Protein AF-0000000078446097 (afdb_homodimer)

Foldseek 3Di:
DDDDDDDDDDDDDDDDDDDDDPDPPCPPPDPPPPVCPPDFDKDWADDDDDPLQFVLQLVLVLVLLLLLLLCLLQDFDDPQDLVLLLVLLVVLLVVLVVLLVVLLVQQPVNPPPCPDDPPDDPCVVQPVQLLNVLSVLLVVLSVVLSVLCVVLVDVVLRVVSNVVSVVLVVVLVVCQQVQLVVLQVVCVVPDPSRSSNNQQSDADPDSYTSSSVSSNVSSVVSVVSSVLSVCSRPPLLVLSSVLSVQVSVQKGWDTKTKIKTAFFPDPPPPPRIAIKIKIKMFGDAPPVRHGDDTDPSNVVSLVSSCVSVVHDWDADGMKMKIGHAAPSNAAFFWIWIDGQTQSRKTKTDGDDLSHGDPAIKIAGNNQRWIKGKFKAKEWEQDPLLFIWIAIKIWIATADTGGGPQHTKIWTKTKDWPVLDDFFFQFDDLANVCRRVSCPPPPPQDDPRGTTIGTDDIGSRSDPPQCSVRVSGGGDDPPDPPDPPSVSRPPPPPVPVLVRLLVSVLSRVSNLLPGTPPRDHAPQPDWDWDDDPHDIDTFQKDFDDPPPCPPPVPPDPPPDDPDDDDDDDDDDDPDDCVDDPDQCDVVVLPCPPPPDDDVVDRDDPDDPDPDGHDHPRIDGCSVVLQAEEEEEEEAAQADRRRQCSLVRLLCRNLVADSRYHHYYYHWCRDNDPVCNVVNLDRLQDPSSLVSVVSNLSSCLSNPHAEYEYEYAAQRVVSVLNSLVVCCVDPNVQQADWPPDPDPDSHHAYEEYEYELYLAFQVCCLPPRQVSVVRRYLAYEYEAALQQQVSVVVCVVVVGHGPRNDFPPQWDWAFQPDPVPLQAWFFDWFLDTHGDDPPVPDPPPPPPTTRTGGRSYAYEYCHQEAPQQDPNNRDRLSPDPLNSNVVSCCPRVVDHQSVVRVFWGDGTDRYIYGPDDHPPPVVVCVVVD/DDDDDDDDDDDDDDDDDDPDPDPPDPPPPPPPPPVCPPDFDKDWAADDDDPLQFVLQLVLVLVLLLLLLLCLLQDFDDPQDLVLLLVLLVVLLVVLVVLLVVLLVQQPVNPPPCPDDPPDDPCVVQPVQPLNVLSVLLVVLSVVLSVLCVVLVDVVLSVVSNVVSVVLVVVLVVCQQVQLVVLQVVCVVPDPSRNSNNQQSDADPDSYTSSSVSSNVSSVVSVVSSVLSVCSRPPLLVLSSVLSVQVSVQKGWDGKTKIKTFFFDDPPPPPRIAIKIKIKMFGDAPPVRHGDDTDPSNVVSLVSSCVSVVHDWDADGMKMKIGHAAPSNAAFAWIWIDGQTQSRKTKTDGDAQSHGDPAIKIAGNNQRWIKGKFKAKEWEQDPLLFIWIAIKIWIATADTGGGPQHGKIWTKTKDFPVVDDAQFQFDQLANVCRRVSPPPPCSADDPRGTGIGTDDIGSNSPPPQCSVRVSGRHDDPPDPPDPPSVSRVPPPPVQVLVRLLRSVLSRVSNLLPGTPPRDHAPQPDWDWDDDPHDIDTFQKDFDDPPPCPPPVPPDPPDDDPDDDDDDDDDDDDPDDPDDPPQCDVNPLPCPPPPDDDVVDRDDPDDPDPDGHDDPRIDGCSNVLQAEEEEEEEAAQADRRRQCSLVRLLCRNLVADSRYHHYYYHWCRDNDPVCNVVNLDRLQDPSSLVSVVSNLSSCLSNPHAEYEYEYAAQSVVSVLNSLVVCCVDPNVQQADWPPDPDPDSHHAYEEYEYELYLAFQVCCLPPRQVSVVRRYLAYEYEAALQQQVSVVVCVVVVGHGPRNDFPPQWDWAFQPDPVPLQAFFFFWQLRGHHDDPPVDDPPPPPPTTRTGGRSYAYEYCHQEAPQQDNNNRPRQSPDPLNSNVVSCCPRVVDHQSRVRVFWIGGTDRGIYGPDDHPPPVVVCVVVD

Sequence (1854 aa):
MEVKGHETDPGKSGHGQGNAKPVNSRHEEAKDGKTNVPRQRFDIYGNRLPCGLTESMLSTLHYMKYREAIRRYTGEFRNCPYVVSALYIVLVICVILTTSLISQYLDPTDPGTIRGSENATWYRLYIMEANNFAMIVSVLMGAFTVANLYFCIHPNSYSKIACSSKVTIKVFFLLYPFLMVYNYHKNHTSIAPRAVYNIRAYNVVGNFHYDTILLTIFSFLLFFFNIIAFLYRFVYPHLLLTMINDDVKLFRVLEFEEVRFNVPHVPGIPDGRVPGYRIKLGRIRDSSGRLKEPSRRYKIISGLINLMHFSRRKSYDTYQYVGQLNNLLRPHGFGFWNSPNFHGELLMGFWEGGFPFSPFKSREIGTNSGFSNVVVGWVQCRTDGNMQMGVANAECCVSGPFFRTFPRIMQYYSAPNEDLAHGKVLKFLGISDVFTGKVSDHAYFTENKVLMTLQGVSNDIVSYRYGNILSYVQKTSLKKGKLRTIFNRPKQSKDIPNICSKCMECILYGLSIHTPYFYTSDASTLQVSLDDTNLYVHGYIRKNPSGNEKRVETSKDTLAKSDETESSPTHGQMPEMGSSTAVGVDAVKDVDEMSYDPQKVIISVEGNPPKLSVSGWVRREEVRALEAWVYIHGFNVSCIDSISIFGQIISFGNYPQYIKPFVFSWPSGSRLTQFRYAIAHSTSSATKTAFLLMLKAFLDNGIRDVHFMTHSMGATMFLSAFADILNSEDKDIFKPLDSNEHGNQLRILTVTLLNPFHPVQEFIEHDYPRLKKYCSHITIFSDTNDKALRVAEIITLKKRLGRCVNNLFTFSEIEDPEKVRGYRSTLCSIVLPFTMEESSLHRPKKDKKRTWLDVDVIDTTCLGSNVHAMRHSYWFLNREVMEDLRDLIVSRKRAEQRTSRLDRSLGNAWVYRVAPVNINTIFETMFMEVKGHETDPGKSGHGQGNAKPVNSRHEEAKDGKTNVPRQRFDIYGNRLPCGLTESMLSTLHYMKYREAIRRYTGEFRNCPYVVSALYIVLVICVILTTSLISQYLDPTDPGTIRGSENATWYRLYIMEANNFAMIVSVLMGAFTVANLYFCIHPNSYSKIACSSKVTIKVFFLLYPFLMVYNYHKNHTSIAPRAVYNIRAYNVVGNFHYDTILLTIFSFLLFFFNIIAFLYRFVYPHLLLTMINDDVKLFRVLEFEEVRFNVPHVPGIPDGRVPGYRIKLGRIRDSSGRLKEPSRRYKIISGLINLMHFSRRKSYDTYQYVGQLNNLLRPHGFGFWNSPNFHGELLMGFWEGGFPFSPFKSREIGTNSGFSNVVVGWVQCRTDGNMQMGVANAECCVSGPFFRTFPRIMQYYSAPNEDLAHGKVLKFLGISDVFTGKVSDHAYFTENKVLMTLQGVSNDIVSYRYGNILSYVQKTSLKKGKLRTIFNRPKQSKDIPNICSKCMECILYGLSIHTPYFYTSDASTLQVSLDDTNLYVHGYIRKNPSGNEKRVETSKDTLAKSDETESSPTHGQMPEMGSSTAVGVDAVKDVDEMSYDPQKVIISVEGNPPKLSVSGWVRREEVRALEAWVYIHGFNVSCIDSISIFGQIISFGNYPQYIKPFVFSWPSGSRLTQFRYAIAHSTSSATKTAFLLMLKAFLDNGIRDVHFMTHSMGATMFLSAFADILNSEDKDIFKPLDSNEHGNQLRILTVTLLNPFHPVQEFIEHDYPRLKKYCSHITIFSDTNDKALRVAEIITLKKRLGRCVNNLFTFSEIEDPEKVRGYRSTLCSIVLPFTMEESSLHRPKKDKKRTWLDVDVIDTTCLGSNVHAMRHSYWFLNREVMEDLRDLIVSRKRAEQRTSRLDRSLGNAWVYRVAPVNINTIFETMF

pLDDT: mean 71.12, std 23.74, range [14.15, 98.5]

Organism: NCBI:txid1537102

Solvent-accessible surface area (backbone atoms only — not comparable to full-atom values): 100644 Å² total; per-residue (Å²): 136,86,79,81,86,82,87,82,86,86,82,81,72,83,82,81,73,78,77,82,77,76,82,75,75,78,75,80,75,78,75,77,76,72,79,66,70,80,54,54,51,69,49,81,39,78,76,85,76,63,88,60,38,45,64,33,44,44,56,26,48,48,50,53,50,46,54,23,47,47,51,61,68,55,31,66,65,67,92,41,53,68,67,55,25,44,48,32,54,51,44,43,56,48,52,47,52,24,50,42,39,53,18,41,68,66,10,52,78,47,84,43,73,82,50,51,58,93,83,61,52,68,58,57,57,41,62,69,30,63,43,46,28,35,47,52,51,28,52,50,44,49,54,47,44,49,52,48,48,68,72,36,63,42,65,67,53,25,44,49,49,34,50,51,31,52,48,51,51,51,50,52,61,65,47,41,61,56,49,27,51,52,35,39,65,73,32,61,84,46,87,72,73,46,45,25,65,20,45,72,64,49,60,70,58,82,77,22,27,54,58,38,45,54,40,43,55,50,35,50,52,49,51,53,47,47,52,46,31,50,42,53,60,74,43,42,55,58,53,50,55,53,42,49,64,59,52,50,72,44,48,38,66,74,41,53,21,41,21,37,33,55,49,51,85,43,94,86,55,84,85,41,62,42,73,27,32,38,35,32,35,30,56,40,56,41,99,85,66,45,68,61,71,78,56,70,67,43,52,53,50,49,52,52,50,27,60,71,63,74,46,88,75,73,78,66,62,55,36,38,38,39,25,23,51,30,91,71,45,19,42,19,18,55,35,37,39,43,31,79,22,47,58,20,34,42,34,42,32,28,27,49,54,33,34,85,31,70,20,23,36,34,30,31,56,59,73,55,21,31,33,33,20,27,43,35,35,37,38,35,32,44,86,87,51,20,51,46,41,24,38,28,34,25,35,23,65,36,16,35,67,40,44,62,50,52,53,30,38,41,34,25,40,48,38,54,44,91,72,52,68,88,26,52,26,45,69,84,41,51,69,71,35,34,70,65,36,47,71,56,76,55,68,64,40,53,98,86,25,55,42,30,27,67,74,48,66,47,78,59,80,56,93,71,75,60,28,80,30,79,46,14,30,40,76,61,86,67,65,86,63,72,74,67,56,69,45,28,76,65,61,86,59,90,60,58,69,58,53,47,29,53,44,42,49,52,37,52,38,48,40,59,57,20,54,59,73,57,64,69,67,76,30,31,55,47,48,38,39,49,57,95,41,33,44,36,49,61,71,42,29,48,55,74,85,70,81,72,71,56,79,78,55,68,87,70,76,76,71,91,80,79,88,76,85,77,82,84,80,77,83,74,82,66,75,77,78,66,82,70,77,76,57,18,101,40,72,72,62,82,56,68,82,74,81,84,48,53,69,42,50,74,48,85,58,82,87,60,78,75,68,64,79,56,74,65,44,38,49,26,68,80,70,63,56,37,29,39,37,38,39,27,54,29,71,53,40,50,60,70,55,44,47,39,49,52,38,37,41,48,57,52,50,67,60,59,62,38,55,39,50,32,35,44,30,55,50,22,34,87,47,83,87,30,51,67,56,19,58,51,39,38,67,28,67,48,48,36,49,50,53,50,48,52,54,50,18,37,48,74,65,62,36,37,37,33,33,43,36,22,25,25,45,16,33,39,23,52,53,48,37,51,54,50,38,58,73,41,94,58,36,66,48,53,36,46,67,87,54,85,72,91,64,96,30,33,34,44,60,38,40,37,32,36,40,20,53,34,46,40,68,56,36,66,72,52,47,45,67,57,48,54,47,35,32,79,42,39,38,36,36,16,22,71,68,23,45,58,58,51,52,47,23,66,74,71,72,44,62,34,36,13,48,46,58,90,62,66,53,46,75,43,76,56,76,60,75,89,61,67,58,54,72,31,47,24,57,41,92,43,46,36,76,57,68,80,70,73,43,78,88,59,67,64,69,86,63,54,40,65,41,64,47,88,41,39,28,38,44,51,59,61,64,45,61,32,45,41,91,45,50,70,85,28,57,65,62,18,63,70,51,41,57,49,47,44,40,40,68,68,63,62,48,54,66,81,70,41,59,69,45,35,35,31,47,44,75,42,20,28,35,51,56,44,71,47,55,62,57,49,56,70,58,48,70,70,102,139,86,86,82,90,80,84,85,88,84,86,83,86,78,84,76,81,72,79,75,75,75,84,77,79,78,75,78,73,78,73,77,76,69,79,69,70,80,52,54,55,72,50,83,42,86,56,86,79,64,90,60,36,46,65,32,42,43,56,26,48,46,52,53,51,47,53,23,47,49,51,62,68,55,31,65,66,64,94,41,52,68,65,54,24,46,48,30,53,50,43,42,54,47,51,48,54,25,50,43,39,52,19,42,67,67,10,53,75,46,84,42,71,82,50,51,59,93,84,58,52,68,59,57,57,41,62,68,30,62,43,47,29,34,48,51,51,30,53,49,43,49,54,46,44,48,51,49,48,66,71,35,64,40,65,67,53,24,45,49,47,32,50,51,30,52,48,50,50,49,51,52,60,65,47,43,63,58,49,27,53,50,34,40,63,71,32,62,83,46,87,72,70,46,45,25,67,19,44,72,64,49,59,70,56,84,78,21,27,54,58,36,46,53,38,41,53,50,35,51,51,49,49,52,47,48,51,47,30,50,42,53,58,75,44,40,56,59,53,51,55,53,40,48,64,60,53,51,71,43,48,38,65,73,43,44,21,47,22,40,33,59,49,51,85,43,94,87,56,84,86,41,63,43,75,26,32,36,36,33,34,28,56,38,55,42,99,86,67,44,68,61,73,77,56,72,66,44,53,54,50,50,51,51,49,25,60,69,65,74,46,87,75,73,78,65,62,56,37,38,38,38,24,23,51,31,91,72,45,18,44,19,16,54,35,36,37,42,31,78,22,47,57,20,35,42,33,42,32,28,26,48,50,36,35,83,30,69,20,22,36,34,29,30,58,62,73,55,21,30,34,32,20,27,43,36,33,38,37,34,30,44,87,83,51,19,53,50,42,23,40,28,34,25,34,23,64,37,14,35,66,41,43,65,52,52,52,31,37,42,34,28,40,47,38,52,41,90,74,50,68,91,31,51,24,41,66,84,39,42,67,69,35,34,70,64,36,48,73,51,80,63,52,56,38,64,95,82,30,51,42,30,26,68,71,48,65,47,81,58,81,57,90,71,76,61,32,79,27,74,46,16,33,42,64,62,84,69,68,87,64,74,74,67,61,73,45,31,73,68,62,86,60,90,59,58,69,58,51,45,28,52,46,41,47,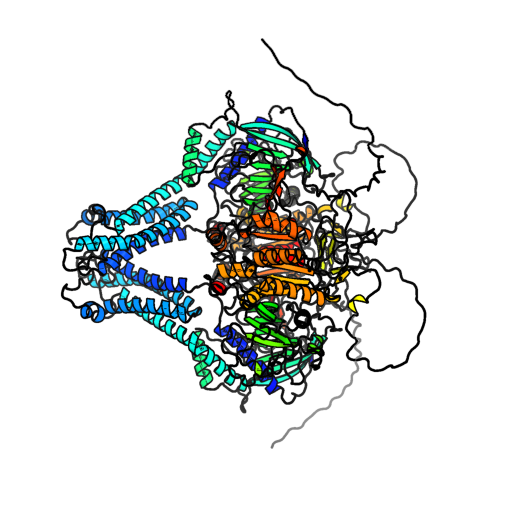51,38,54,38,49,39,60,58,20,55,60,74,57,66,72,67,73,33,30,56,46,48,37,40,48,56,96,40,34,43,36,48,62,70,43,30,48,56,73,85,69,81,72,74,55,78,81,56,69,92,71,71,82,68,86,79,77,87,78,89,76,83,83,77,87,78,81,80,77,66,80,79,67,82,72,76,76,57,20,102,35,72,74,63,83,58,69,84,73,82,86,48,54,70,43,50,74,48,87,58,82,94,59,79,75,67,66,79,57,72,65,43,39,48,26,65,80,69,63,55,36,31,39,38,36,38,27,54,29,70,53,41,51,61,68,54,45,46,40,48,53,36,38,40,48,55,52,51,67,62,60,64,36,54,39,50,31,34,44,32,57,52,22,34,88,46,80,86,31,52,66,57,19,58,51,41,38,66,28,66,49,47,36,49,49,52,50,48,52,53,51,18,36,48,72,67,63,37,36,37,34,32,43,36,22,25,26,46,16,34,40,23,50,55,47,36,50,54,51,37,57,72,40,95,59,35,65,46,50,35,46,66,86,54,84,71,90,65,96,29,34,34,44,59,36,41,36,31,37,40,21,54,33,46,39,66,56,35,66,72,53,46,43,66,57,47,55,47,34,30,79,42,39,37,36,35,16,22,71,68,22,46,57,59,51,51,49,24,67,74,70,72,45,63,36,36,13,48,45,58,90,63,67,53,44,77,42,74,56,78,58,76,90,62,63,62,56,76,28,45,25,56,43,88,42,56,38,80,57,68,78,66,76,31,76,86,56,66,62,69,87,65,55,38,65,42,63,47,87,41,38,29,38,44,52,60,60,62,43,62,34,45,42,90,45,50,70,83,28,55,65,63,18,62,70,51,41,57,49,49,45,39,40,69,69,64,59,49,54,66,81,70,39,59,69,45,36,32,31,49,42,74,42,19,28,35,51,53,43,69,47,55,59,55,47,58,68,60,48,70,70,102

Secondary structure (DSSP, 8-state):
------------------------------------------EEE--PPPTTHHHHHHHHHHHHHHHHHHHHHH-B--S--HHHHHHHHHHHHHHHHHHHHHHHHT-TTS--S----TT--HIIIIISSHHHHHHHHHHHHHHHHHHHHHHH--HHHHHHHHHHHHHHHHHHHHHHHHHHHHHHHHSTTSS-GGGGG-TTSS-SBTTB-HHHHHHHHHHHHHHHHHHHHHHHHHTHHHHHHHHHHHHHTTEEEEEEEEEEEE----TT-SSSEEEEEEEEEEEPB-TTSPBPPPPHHHHHHHHHHHHHHT---PPPSEEEEEEEE-TTS-EEEEEEEE--STT-EEEEEEEETTEEEEEEEEEETTT--EEEEEEEEEEEE-TTS-EEEEEEEEEEEEESSPBTT-SEEEEEEEEEGGG--SS-------HHHHHH----TTTT--SS-EEEEEEEETT-SS---GGGSTTS-------S-----TTSS--S-TTHHHHHHHHHHHHHHHTSS-S----S-GGGEEEEEE-SSEEEETTEEE--SS---GGG-GGGTTS------------------------STT------TT---TT-EE----SS-PPP--TTEEETTTTT--EEEEEE--TT--HHHHHHHHHHHHHHHT--TTEEEEEEE----SSGGGHHHHHHHHT-HHHHHHHHHHHHHHHHTT--EEEEEEETHHHHHHHHHHHHHHTSTTGGGBPPTT-----S-BEEEEEEEES--SBHHHIIIIIHHHHHTT-S-EEEEE-TT-HHHHHHHHHH-S-BGGG-SS--EEEEE--SGGG-----BEETTEEPPP-S---SSS---TTEEEEE-S-EEEE-TT--TT--TT-SS-TTT-HHHHHHHHIIIII---GGG-TTTEEEEETTEEEE--PPTTTTHHHHTT-/--------------------------------------------B--PPPTTHHHHHHHHHHHHHHHHHHHHHH-B--S--HHHHHHHHHHHHHHHHHHHHHHHHT-TTS--S----TT--HIIIIISSHHHHHHHHHHHHHHHHHHHHHHH--HHHHHHHHHHHHHHHHHHHHHHHHHHHHHHHHSTTSS-GGGGG-TTSS-SBTTB-HHHHHHHHHHHHHHHHHHHHHHHHHTHHHHHHHHHHHHHTTEEEEEEEEEEEE----TT-SSSEEEEEEEEEEEPB-TTSPBPPPPHHHHHHHHHHHHHHT---PPPSEEEEEEEE-TTS-EEEEEEEE--STT-EEEEEEEETTEEEEEEEEEETTT--EEEEEEEEEEEE-TTS-EEEEEEEEEEEEESSPBTT-SEEEEEEEEETTT--SS-------HHHHHH----TTSS--SS-EEEEEEEETT-SS---GGGSTTS-------S-----TTSS--S-TTHHHHHHHHHHHHHHHTSS-S----S-GGGEEEEEE-SSEEEETTEEE--SS---GGG-GGGTTS------------------------SS-------TT---TT-EE----SS-PPP--TTEEETTTTT--EEEEEE--TT--HHHHHHHHHHHHHHHT--TTEEEEEEE----SSGGGHHHHHHHHT-HHHHHHHHHHHHHHHHTT--EEEEEEETHHHHHHHHHHHHHHTSTTGGGBPPTT-----S-BEEEEEEEES--SBHHHIIIIIHHHHHTT-S-EEEEE-TT-HHHHHHHHHH-S-BGGG-SS--EEEEE--SGGG-----BEETTEEPPP-TTS-SSS---TTEEEEE-S-EEEE-TT--TT--TT-SS-TTT-HHHHHHHHIIIII---GGG-TTTEEEEETTEEEE--PPTTTTHHHHTT-

Nearest PDB structures (foldseek):
  4nqi-assembly2_C  TM=2.301E-01  e=9.162E-01  Dictyostelium discoideum
  4nqi-assembly2_C  TM=2.300E-01  e=1.516E+00  Dictyostelium discoideum
  4nqi-assembly2_D  TM=2.177E-01  e=2.279E+00  Dictyostelium discoideum

Radius of gyration: 39.61 Å; Cα contacts (8 Å, |Δi|>4): 3393; chains: 2; bounding box: 127×99×172 Å

InterPro domains:
  IPR010297 Protein of unknown function DUF900, hydrolase-like [PF05990] (628-806)

Structure (mmCIF, N/CA/C/O backbone):
data_AF-0000000078446097-model_v1
#
loop_
_entity.id
_entity.type
_entity.pdbx_description
1 polymer 'Uncharacterized protein'
#
loop_
_atom_site.group_PDB
_atom_site.id
_atom_site.type_symbol
_atom_site.label_atom_id
_atom_site.label_alt_id
_atom_site.label_comp_id
_atom_site.label_asym_id
_atom_site.label_entity_id
_atom_site.label_seq_id
_atom_site.pdbx_PDB_ins_code
_atom_site.Cartn_x
_atom_site.Cartn_y
_atom_site.Cartn_z
_atom_site.occupancy
_atom_site.B_iso_or_equiv
_atom_site.auth_seq_id
_atom_site.auth_comp_id
_atom_site.auth_asym_id
_atom_site.auth_atom_id
_atom_site.pdbx_PDB_model_num
ATOM 1 N N . MET A 1 1 ? 15.086 -6.086 84.125 1 14.15 1 MET A N 1
ATOM 2 C CA . MET A 1 1 ? 15.875 -6.941 85 1 14.15 1 MET A CA 1
ATOM 3 C C . MET A 1 1 ? 16.953 -7.684 84.25 1 14.15 1 MET A C 1
ATOM 5 O O . MET A 1 1 ? 16.969 -7.645 83 1 14.15 1 MET A O 1
ATOM 9 N N . GLU A 1 2 ? 16.844 -9.008 84.125 1 14.25 2 GLU A N 1
ATOM 10 C CA . GLU A 1 2 ? 17.766 -9.992 84.688 1 14.25 2 GLU A CA 1
ATOM 11 C C . GLU A 1 2 ? 18.781 -10.461 83.625 1 14.25 2 GLU A C 1
ATOM 13 O O . GLU A 1 2 ? 18.594 -10.242 82.438 1 14.25 2 GLU A O 1
ATOM 18 N N . VAL A 1 3 ? 18.828 -11.766 83.375 1 14.2 3 VAL A N 1
ATOM 19 C CA . VAL A 1 3 ? 19.844 -12.664 83.938 1 14.2 3 VAL A CA 1
ATOM 20 C C . VAL A 1 3 ? 20.859 -13.031 82.875 1 14.2 3 VAL A C 1
ATOM 22 O O . VAL A 1 3 ? 22.062 -12.875 83.062 1 14.2 3 VAL A O 1
ATOM 25 N N . LYS A 1 4 ? 20.781 -14.172 82.188 1 14.38 4 LYS A N 1
ATOM 26 C CA . LYS A 1 4 ? 21.562 -15.305 82.688 1 14.38 4 LYS A CA 1
ATOM 27 C C . LYS A 1 4 ? 22.734 -15.602 81.75 1 14.38 4 LYS A C 1
ATOM 29 O O . LYS A 1 4 ? 23.891 -15.578 82.188 1 14.38 4 LYS A O 1
ATOM 34 N N . GLY A 1 5 ? 22.672 -16.672 81.062 1 14.33 5 GLY A N 1
ATOM 35 C CA . GLY A 1 5 ? 23.531 -17.812 81.312 1 14.33 5 GLY A CA 1
ATOM 36 C C . GLY A 1 5 ? 24.812 -17.812 80.5 1 14.33 5 GLY A C 1
ATOM 37 O O . GLY A 1 5 ? 24.922 -17.078 79.5 1 14.33 5 GLY A O 1
ATOM 38 N N . HIS A 1 6 ? 25.391 -18.875 80.188 1 14.77 6 HIS A N 1
ATOM 39 C CA . HIS A 1 6 ? 26.625 -19.547 80.562 1 14.77 6 HIS A CA 1
ATOM 40 C C . HIS A 1 6 ? 27.625 -19.531 79.375 1 14.77 6 HIS A C 1
ATOM 42 O O . HIS A 1 6 ? 28.766 -19.062 79.562 1 14.77 6 HIS A O 1
ATOM 48 N N . GLU A 1 7 ? 27.828 -20.625 78.625 1 14.65 7 GLU A N 1
ATOM 49 C CA . GLU A 1 7 ? 29 -21.484 78.875 1 14.65 7 GLU A CA 1
ATOM 50 C C . GLU A 1 7 ? 30.094 -21.172 77.812 1 14.65 7 GLU A C 1
ATOM 52 O O . GLU A 1 7 ? 29.828 -20.531 76.812 1 14.65 7 GLU A O 1
ATOM 57 N N . THR A 1 8 ? 30.719 -22.219 77.25 1 14.73 8 THR A N 1
ATOM 58 C CA . THR A 1 8 ? 32.062 -22.75 77.5 1 14.73 8 THR A CA 1
ATOM 59 C C . THR A 1 8 ? 32.969 -22.438 76.312 1 14.73 8 THR A C 1
ATOM 61 O O . THR A 1 8 ? 34.062 -21.891 76.438 1 14.73 8 THR A O 1
ATOM 64 N N . ASP A 1 9 ? 33.062 -23.266 75.125 1 14.72 9 ASP A N 1
ATOM 65 C CA . ASP A 1 9 ? 34.219 -24.109 75.062 1 14.72 9 ASP A CA 1
ATOM 66 C C . ASP A 1 9 ? 35.312 -23.469 74.188 1 14.72 9 ASP A C 1
ATOM 68 O O . ASP A 1 9 ? 35.031 -22.547 73.438 1 14.72 9 ASP A O 1
ATOM 72 N N . PRO A 1 10 ? 36.188 -24.375 73.5 1 15.53 10 PRO A N 1
ATOM 73 C CA . PRO A 1 10 ? 37.656 -24.578 73.5 1 15.53 10 PRO A CA 1
ATOM 74 C C . PRO A 1 10 ? 38.375 -23.812 72.438 1 15.53 10 PRO A C 1
ATOM 76 O O . PRO A 1 10 ? 37.75 -23.203 71.562 1 15.53 10 PRO A O 1
ATOM 79 N N . GLY A 1 11 ? 39.125 -24.609 71.688 1 15.22 11 GLY A N 1
ATOM 80 C CA . GLY A 1 11 ? 40.562 -24.688 71.438 1 15.22 11 GLY A CA 1
ATOM 81 C C . GLY A 1 11 ? 41 -23.922 70.188 1 15.22 11 GLY A C 1
ATOM 82 O O . GLY A 1 11 ? 40.219 -23.734 69.25 1 15.22 11 GLY A O 1
ATOM 83 N N . LYS A 1 12 ? 42.094 -23.125 70.188 1 16.27 12 LYS A N 1
ATOM 84 C CA . LYS A 1 12 ? 42.75 -21.969 69.625 1 16.27 12 LYS A CA 1
ATOM 85 C C . LYS A 1 12 ? 43.438 -22.312 68.312 1 16.27 12 LYS A C 1
ATOM 87 O O . LYS A 1 12 ? 44.031 -21.438 67.625 1 16.27 12 LYS A O 1
ATOM 92 N N . SER A 1 13 ? 43.5 -23.719 68.125 1 14.69 13 SER A N 1
ATOM 93 C CA . SER A 1 13 ? 44.906 -23.828 67.812 1 14.69 13 SER A CA 1
ATOM 94 C C . SER A 1 13 ? 45.25 -23.188 66.5 1 14.69 13 SER A C 1
ATOM 96 O O . SER A 1 13 ? 46.25 -22.5 66.375 1 14.69 13 SER A O 1
ATOM 98 N N . GLY A 1 14 ? 44.438 -23.562 65.438 1 15.04 14 GLY A N 1
ATOM 99 C CA . GLY A 1 14 ? 45.188 -24.172 64.375 1 15.04 14 GLY A CA 1
ATOM 100 C C . GLY A 1 14 ? 45.969 -23.156 63.531 1 15.04 14 GLY A C 1
ATOM 101 O O . GLY A 1 14 ? 45.656 -21.969 63.562 1 15.04 14 GLY A O 1
ATOM 102 N N . HIS A 1 15 ? 47.031 -23.641 62.938 1 16.8 15 HIS A N 1
ATOM 103 C CA . HIS A 1 15 ? 48.375 -23.359 62.438 1 16.8 15 HIS A CA 1
ATOM 104 C C . HIS A 1 15 ? 48.281 -22.469 61.188 1 16.8 15 HIS A C 1
ATOM 106 O O . HIS A 1 15 ? 47.25 -22.422 60.5 1 16.8 15 HIS A O 1
ATOM 112 N N . GLY A 1 16 ? 49.25 -21.594 61.062 1 15.98 16 GLY A N 1
ATOM 113 C CA . GLY A 1 16 ? 49.688 -20.312 60.531 1 15.98 16 GLY A CA 1
ATOM 114 C C . GLY A 1 16 ? 49.844 -20.359 59 1 15.98 16 GLY A C 1
ATOM 115 O O . GLY A 1 16 ? 50.219 -19.344 58.406 1 15.98 16 GLY A O 1
ATOM 116 N N . GLN A 1 17 ? 49.781 -21.641 58.469 1 15.98 17 GLN A N 1
ATOM 117 C CA . GLN A 1 17 ? 50.938 -21.719 57.562 1 15.98 17 GLN A CA 1
ATOM 118 C C . GLN A 1 17 ? 50.656 -20.969 56.25 1 15.98 17 GLN A C 1
ATOM 120 O O . GLN A 1 17 ? 51.5 -20.969 55.344 1 15.98 17 GLN A O 1
ATOM 125 N N . GLY A 1 18 ? 49.531 -20.219 56.125 1 15.4 18 GLY A N 1
ATOM 126 C CA . GLY A 1 18 ? 49.125 -20.156 54.75 1 15.4 18 GLY A CA 1
ATOM 127 C C . GLY A 1 18 ? 50.188 -19.562 53.844 1 15.4 18 GLY A C 1
ATOM 128 O O . GLY A 1 18 ? 51.031 -18.781 54.281 1 15.4 18 GLY A O 1
ATOM 129 N N . ASN A 1 19 ? 50.375 -20.188 52.75 1 16.27 19 ASN A N 1
ATOM 130 C CA . ASN A 1 19 ? 51.062 -20.375 51.469 1 16.27 19 ASN A CA 1
ATOM 131 C C . ASN A 1 19 ? 51.062 -19.078 50.625 1 16.27 19 ASN A C 1
ATOM 133 O O . ASN A 1 19 ? 50.125 -18.297 50.688 1 16.27 19 ASN A O 1
ATOM 137 N N . ALA A 1 20 ? 52.281 -18.75 50.25 1 18.17 20 ALA A N 1
ATOM 138 C CA . ALA A 1 20 ? 52.938 -17.625 49.562 1 18.17 20 ALA A CA 1
ATOM 139 C C . ALA A 1 20 ? 52.125 -17.203 48.312 1 18.17 20 ALA A C 1
ATOM 141 O O . ALA A 1 20 ? 51.469 -18.031 47.719 1 18.17 20 ALA A O 1
ATOM 142 N N . LYS A 1 21 ? 52.094 -15.883 47.969 1 17.94 21 LYS A N 1
ATOM 143 C CA . LYS A 1 21 ? 51.312 -14.867 47.25 1 17.94 21 LYS A CA 1
ATOM 144 C C . LYS A 1 21 ? 51.469 -14.992 45.75 1 17.94 21 LYS A C 1
ATOM 146 O O . LYS A 1 21 ? 52.562 -14.797 45.219 1 17.94 21 LYS A O 1
ATOM 151 N N . PRO A 1 22 ? 51.031 -16.188 45.219 1 18.05 22 PRO A N 1
ATOM 152 C CA . PRO A 1 22 ? 51.562 -16.172 43.844 1 18.05 22 PRO A CA 1
ATOM 153 C C . PRO A 1 22 ? 51.25 -14.867 43.125 1 18.05 22 PRO A C 1
ATOM 155 O O . PRO A 1 22 ? 50.281 -14.18 43.469 1 18.05 22 PRO A O 1
ATOM 158 N N . VAL A 1 23 ? 52.219 -14.328 42.344 1 19.14 23 VAL A N 1
ATOM 159 C CA . VAL A 1 23 ? 52.5 -13.117 41.562 1 19.14 23 VAL A CA 1
ATOM 160 C C . VAL A 1 23 ? 51.406 -12.898 40.531 1 19.14 23 VAL A C 1
ATOM 162 O O . VAL A 1 23 ? 51.188 -13.75 39.656 1 19.14 23 VAL A O 1
ATOM 165 N N . ASN A 1 24 ? 50.25 -12.367 40.812 1 17.19 24 ASN A N 1
ATOM 166 C CA . ASN A 1 24 ? 49.031 -12.164 40.031 1 17.19 24 ASN A CA 1
ATOM 167 C C . ASN A 1 24 ? 49.281 -11.336 38.781 1 17.19 24 ASN A C 1
ATOM 169 O O . ASN A 1 24 ? 49.75 -10.188 38.875 1 17.19 24 ASN A O 1
ATOM 173 N N . SER A 1 25 ? 49.875 -11.922 37.844 1 19.12 25 SER A N 1
ATOM 174 C CA . SER A 1 25 ? 50.188 -11.273 36.594 1 19.12 25 SER A CA 1
ATOM 175 C C . SER A 1 25 ? 48.969 -10.547 36.031 1 19.12 25 SER A C 1
ATOM 177 O O . SER A 1 25 ? 47.875 -11.148 35.906 1 19.12 25 SER A O 1
ATOM 179 N N . ARG A 1 26 ? 48.781 -9.234 36.125 1 19.08 26 ARG A N 1
ATOM 180 C CA . ARG A 1 26 ? 47.75 -8.234 35.906 1 19.08 26 ARG A CA 1
ATOM 181 C C . ARG A 1 26 ? 47.344 -8.195 34.438 1 19.08 26 ARG A C 1
ATOM 183 O O . ARG A 1 26 ? 48.125 -7.73 33.594 1 19.08 26 ARG A O 1
ATOM 190 N N . HIS A 1 27 ? 46.812 -9.344 33.906 1 19.56 27 HIS A N 1
ATOM 191 C CA . HIS A 1 27 ? 46.375 -9.227 32.5 1 19.56 27 HIS A CA 1
ATOM 192 C C . HIS A 1 27 ? 45.438 -8.031 32.344 1 19.56 27 HIS A C 1
ATOM 194 O O . HIS A 1 27 ? 44.469 -7.879 33.062 1 19.56 27 HIS A O 1
ATOM 200 N N . GLU A 1 28 ? 45.938 -6.914 31.875 1 20.62 28 GLU A N 1
ATOM 201 C CA . GLU A 1 28 ? 45.281 -5.664 31.531 1 20.62 28 GLU A CA 1
ATOM 202 C C . GLU A 1 28 ? 44.062 -5.914 30.625 1 20.62 28 GLU A C 1
ATOM 204 O O . GLU A 1 28 ? 44.219 -6.457 29.516 1 20.62 28 GLU A O 1
ATOM 209 N N . GLU A 1 29 ? 42.969 -6.242 31.172 1 21.78 29 GLU A N 1
ATOM 210 C CA . GLU A 1 29 ? 41.688 -6.441 30.484 1 21.78 29 GLU A CA 1
ATOM 211 C C . GLU A 1 29 ? 41.344 -5.25 29.594 1 21.78 29 GLU A C 1
ATOM 213 O O . GLU A 1 29 ? 41.312 -4.109 30.062 1 21.78 29 GLU A O 1
ATOM 218 N N . ALA A 1 30 ? 41.562 -5.379 28.312 1 23.98 30 ALA A N 1
ATOM 219 C CA . ALA A 1 30 ? 41.188 -4.504 27.203 1 23.98 30 ALA A CA 1
ATOM 220 C C . ALA A 1 30 ? 39.75 -4.039 27.344 1 23.98 30 ALA A C 1
ATOM 222 O O . ALA A 1 30 ? 38.812 -4.859 27.438 1 23.98 30 ALA A O 1
ATOM 223 N N . LYS A 1 31 ? 39.594 -2.854 27.875 1 24.72 31 LYS A N 1
ATOM 224 C CA . LYS A 1 31 ? 38.375 -2.09 28.078 1 24.72 31 LYS A CA 1
ATOM 225 C C . LYS A 1 31 ? 37.469 -2.129 26.844 1 24.72 31 LYS A C 1
ATOM 227 O O . LYS A 1 31 ? 37.938 -1.818 25.734 1 24.72 31 LYS A O 1
ATOM 232 N N . ASP A 1 32 ? 36.562 -3.047 26.844 1 24.77 32 ASP A N 1
ATOM 233 C CA . ASP A 1 32 ? 35.438 -3.219 25.922 1 24.77 32 ASP A CA 1
ATOM 234 C C . ASP A 1 32 ? 34.844 -1.871 25.531 1 24.77 32 ASP A C 1
ATOM 236 O O . ASP A 1 32 ? 34.281 -1.169 26.391 1 24.77 32 ASP A O 1
ATOM 240 N N . GLY A 1 33 ? 35.562 -1.129 24.703 1 25 33 GLY A N 1
ATOM 241 C CA . GLY A 1 33 ? 35.156 0.158 24.156 1 25 33 GLY A CA 1
ATOM 242 C C . GLY A 1 33 ? 33.719 0.176 23.641 1 25 33 GLY A C 1
ATOM 243 O O . GLY A 1 33 ? 33.469 -0.192 22.5 1 25 33 GLY A O 1
ATOM 244 N N . LYS A 1 34 ? 32.781 -0.137 24.562 1 27.22 34 LYS A N 1
ATOM 245 C CA . LYS A 1 34 ? 31.344 0.005 24.266 1 27.22 34 LYS A CA 1
ATOM 246 C C . LYS A 1 34 ? 31.047 1.382 23.672 1 27.22 34 LYS A C 1
ATOM 248 O O . LYS A 1 34 ? 31.359 2.404 24.281 1 27.22 34 LYS A O 1
ATOM 253 N N . THR A 1 35 ? 31.156 1.456 22.406 1 29.7 35 THR A N 1
ATOM 254 C CA . THR A 1 35 ? 30.875 2.604 21.562 1 29.7 35 THR A CA 1
ATOM 255 C C . THR A 1 35 ? 29.531 3.238 21.922 1 29.7 35 THR A C 1
ATOM 257 O O . THR A 1 35 ? 28.484 2.611 21.781 1 29.7 35 THR A O 1
ATOM 260 N N . ASN A 1 36 ? 29.453 4.055 22.953 1 26.34 36 ASN A N 1
ATOM 261 C CA . ASN A 1 36 ? 28.344 4.801 23.531 1 26.34 36 ASN A CA 1
ATOM 262 C C . ASN A 1 36 ? 27.734 5.77 22.531 1 26.34 36 ASN A C 1
ATOM 264 O O . ASN A 1 36 ? 28.375 6.738 22.125 1 26.34 36 ASN A O 1
ATOM 268 N N . VAL A 1 37 ? 27.078 5.297 21.578 1 33.91 37 VAL A N 1
ATOM 269 C CA . VAL A 1 37 ? 26.266 6.23 20.797 1 33.91 37 VAL A CA 1
ATOM 270 C C . VAL A 1 37 ? 25.547 7.195 21.734 1 33.91 37 VAL A C 1
ATOM 272 O O . VAL A 1 37 ? 24.859 6.766 22.672 1 33.91 37 VAL A O 1
ATOM 275 N N . PRO A 1 38 ? 25.812 8.453 21.688 1 31.12 38 PRO A N 1
ATOM 276 C CA . PRO A 1 38 ? 25.297 9.305 22.75 1 31.12 38 PRO A CA 1
ATOM 277 C C . PRO A 1 38 ? 23.781 9.477 22.688 1 31.12 38 PRO A C 1
ATOM 279 O O . PRO A 1 38 ? 23.25 9.984 21.688 1 31.12 38 PRO A O 1
ATOM 282 N N . ARG A 1 39 ? 23.016 8.539 23.031 1 41.44 39 ARG A N 1
ATOM 283 C CA . ARG A 1 39 ? 21.625 8.812 23.406 1 41.44 39 ARG A CA 1
ATOM 284 C C . ARG A 1 39 ? 21.531 10.07 24.25 1 41.44 39 ARG A C 1
ATOM 286 O O . ARG A 1 39 ? 22.438 10.359 25.047 1 41.44 39 ARG A O 1
ATOM 293 N N . GLN A 1 40 ? 20.797 11.023 23.609 1 47.06 40 GLN A N 1
ATOM 294 C CA . GLN A 1 40 ? 20.578 12.195 24.453 1 47.06 40 GLN A CA 1
ATOM 295 C C . GLN A 1 40 ? 20.344 11.781 25.906 1 47.06 40 GLN A C 1
ATOM 297 O O . GLN A 1 40 ? 19.391 11.055 26.203 1 47.06 40 GLN A O 1
ATOM 302 N N . ARG A 1 41 ? 21.5 11.695 26.594 1 46.28 41 ARG A N 1
ATOM 303 C CA . ARG A 1 41 ? 21.484 11.406 28.031 1 46.28 41 ARG A CA 1
ATOM 304 C C . ARG A 1 41 ? 21.281 12.68 28.844 1 46.28 41 ARG A C 1
ATOM 306 O O . ARG A 1 41 ? 21.719 13.758 28.438 1 46.28 41 ARG A O 1
ATOM 313 N N . PHE A 1 42 ? 20.281 12.648 29.547 1 47.69 42 PHE A N 1
ATOM 314 C CA . PHE A 1 42 ? 20.016 13.719 30.484 1 47.69 42 PHE A CA 1
ATOM 315 C C . PHE A 1 42 ? 20.812 13.508 31.781 1 47.69 42 PHE A C 1
ATOM 317 O O . PHE A 1 42 ? 20.828 12.406 32.312 1 47.69 42 PHE A O 1
ATOM 324 N N . ASP A 1 43 ? 21.688 14.344 32.062 1 45.31 43 ASP A N 1
ATOM 325 C CA . ASP A 1 43 ? 22.281 14.406 33.406 1 45.31 43 ASP A CA 1
ATOM 326 C C . ASP A 1 43 ? 21.438 15.273 34.344 1 45.31 43 ASP A C 1
ATOM 328 O O . ASP A 1 43 ? 21.109 16.406 34 1 45.31 43 ASP A O 1
ATOM 332 N N . ILE A 1 44 ? 20.781 14.773 35.344 1 48.38 44 ILE A N 1
ATOM 333 C CA . ILE A 1 44 ? 19.844 15.43 36.25 1 48.38 44 ILE A CA 1
ATOM 334 C C . ILE A 1 44 ? 20.609 16.031 37.438 1 48.38 44 ILE A C 1
ATOM 336 O O . ILE A 1 44 ? 21.422 15.352 38.062 1 48.38 44 ILE A O 1
ATOM 340 N N . TYR A 1 45 ? 20.547 17.422 37.594 1 44.69 45 TYR A N 1
ATOM 341 C CA . TYR A 1 45 ? 21.109 18.109 38.75 1 44.69 45 TYR A CA 1
ATOM 342 C C . TYR A 1 45 ? 20.031 18.594 39.688 1 44.69 45 TYR A C 1
ATOM 344 O O . TYR A 1 45 ? 18.906 18.891 39.25 1 44.69 45 TYR A O 1
ATOM 352 N N . GLY A 1 46 ? 19.969 18.641 41.031 1 41.62 46 GLY A N 1
ATOM 353 C CA . GLY A 1 46 ? 19.016 18.766 42.125 1 41.62 46 GLY A CA 1
ATOM 354 C C . GLY A 1 46 ? 18.328 20.109 42.156 1 41.62 46 GLY A C 1
ATOM 355 O O . GLY A 1 46 ? 18.5 20.938 41.25 1 41.62 46 GLY A O 1
ATOM 356 N N . ASN A 1 47 ? 17.984 21.141 43.375 1 51.81 47 ASN A N 1
ATOM 357 C CA . ASN A 1 47 ? 17.016 21.422 44.406 1 51.81 47 ASN A CA 1
ATOM 358 C C . ASN A 1 47 ? 16.141 22.641 44.062 1 51.81 47 ASN A C 1
ATOM 360 O O . ASN A 1 47 ? 15.055 22.797 44.625 1 51.81 47 ASN A O 1
ATOM 364 N N . ARG A 1 48 ? 16.281 24.031 44.219 1 63.12 48 ARG A N 1
ATOM 365 C CA . ARG A 1 48 ? 15.336 25.047 44.656 1 63.12 48 ARG A CA 1
ATOM 366 C C . ARG A 1 48 ? 14.406 25.453 43.5 1 63.12 48 ARG A C 1
ATOM 368 O O . ARG A 1 48 ? 14.867 25.719 42.406 1 63.12 48 ARG A O 1
ATOM 375 N N . LEU A 1 49 ? 13.008 25.344 43.719 1 73.69 49 LEU A N 1
ATOM 376 C CA . LEU A 1 49 ? 12 25.734 42.719 1 73.69 49 LEU A CA 1
ATOM 377 C C . LEU A 1 49 ? 11.977 27.25 42.562 1 73.69 49 LEU A C 1
ATOM 379 O O . LEU A 1 49 ? 11.852 27.984 43.531 1 73.69 49 LEU A O 1
ATOM 383 N N . PRO A 1 50 ? 12.18 27.719 41.406 1 79.75 50 PRO A N 1
ATOM 384 C CA . PRO A 1 50 ? 12.062 29.156 41.188 1 79.75 50 PRO A CA 1
ATOM 385 C C . PRO A 1 50 ? 10.641 29.672 41.375 1 79.75 50 PRO A C 1
ATOM 387 O O . PRO A 1 50 ? 9.672 28.938 41.156 1 79.75 50 PRO A O 1
ATOM 390 N N . CYS A 1 51 ? 10.516 30.938 41.844 1 77.19 51 CYS A N 1
ATOM 391 C CA . CYS A 1 51 ? 9.219 31.562 42.031 1 77.19 51 CYS A CA 1
ATOM 392 C C . CYS A 1 51 ? 8.5 31.75 40.688 1 77.19 51 CYS A C 1
ATOM 394 O O . CYS A 1 51 ? 9.094 32.219 39.719 1 77.19 51 CYS A O 1
ATOM 396 N N . GLY A 1 52 ? 7.266 31.344 40.469 1 84.88 52 GLY A N 1
ATOM 397 C CA . GLY A 1 52 ? 6.453 31.547 39.281 1 84.88 52 GLY A CA 1
ATOM 398 C C . GLY A 1 52 ? 6.508 30.359 38.312 1 84.88 52 GLY A C 1
ATOM 399 O O . GLY A 1 52 ? 5.828 30.359 37.281 1 84.88 52 GLY A O 1
ATOM 400 N N . LEU A 1 53 ? 7.281 29.422 38.688 1 88.81 53 LEU A N 1
ATOM 401 C CA . LEU A 1 53 ? 7.453 28.266 37.812 1 88.81 53 LEU A CA 1
ATOM 402 C C . LEU A 1 53 ? 6.156 27.469 37.688 1 88.81 53 LEU A C 1
ATOM 404 O O . LEU A 1 53 ? 5.789 27.031 36.594 1 88.81 53 LEU A O 1
ATOM 408 N N . THR A 1 54 ? 5.516 27.359 38.719 1 89.62 54 THR A N 1
ATOM 409 C CA . THR A 1 54 ? 4.281 26.578 38.719 1 89.62 54 THR A CA 1
ATOM 410 C C . THR A 1 54 ? 3.229 27.234 37.844 1 89.62 54 THR A C 1
ATOM 412 O O . THR A 1 54 ? 2.58 26.562 37.031 1 89.62 54 THR A O 1
ATOM 415 N N . GLU A 1 55 ? 3.039 28.5 37.969 1 85.81 55 GLU A N 1
ATOM 416 C CA . GLU A 1 55 ? 2.051 29.203 37.156 1 85.81 55 GLU A CA 1
ATOM 417 C C . GLU A 1 55 ? 2.395 29.109 35.656 1 85.81 55 GLU A C 1
ATOM 419 O O . GLU A 1 55 ? 1.509 28.922 34.844 1 85.81 55 GLU A O 1
ATOM 424 N N . SER A 1 56 ? 3.621 29.281 35.375 1 86.12 56 SER A N 1
ATOM 425 C CA . SER A 1 56 ? 4.066 29.203 33.969 1 86.12 56 SER A CA 1
ATOM 426 C C . SER A 1 56 ? 3.854 27.812 33.406 1 86.12 56 SER A C 1
ATOM 428 O O . SER A 1 56 ? 3.393 27.656 32.281 1 86.12 56 SER A O 1
ATOM 430 N N . MET A 1 57 ? 4.074 26.875 34.188 1 90.56 57 MET A N 1
ATOM 431 C CA . MET A 1 57 ? 3.955 25.5 33.719 1 90.56 57 MET A CA 1
ATOM 432 C C . MET A 1 57 ? 2.494 25.078 33.625 1 90.56 57 MET A C 1
ATOM 434 O O . MET A 1 57 ? 2.145 24.188 32.844 1 90.56 57 MET A O 1
ATOM 438 N N . LEU A 1 58 ? 1.711 25.703 34.438 1 89.31 58 LEU A N 1
ATOM 439 C CA . LEU A 1 58 ? 0.294 25.375 34.375 1 89.31 58 LEU A CA 1
ATOM 440 C C . LEU A 1 58 ? -0.325 25.844 33.062 1 89.31 58 LEU A C 1
ATOM 442 O O . LEU A 1 58 ? -1.239 25.203 32.531 1 89.31 58 LEU A O 1
ATOM 446 N N . SER A 1 59 ? 0.178 26.906 32.531 1 86.25 59 SER A N 1
ATOM 447 C CA . SER A 1 59 ? -0.281 27.344 31.219 1 86.25 59 SER A CA 1
ATOM 448 C C . SER A 1 59 ? 0.098 26.328 30.141 1 86.25 59 SER A C 1
ATOM 450 O O . SER A 1 59 ? -0.689 26.062 29.234 1 86.25 59 SER A O 1
ATOM 452 N N . THR A 1 60 ? 1.229 25.828 30.234 1 89.94 60 THR A N 1
ATOM 453 C CA . THR A 1 60 ? 1.674 24.797 29.297 1 89.94 60 THR A CA 1
ATOM 454 C C . THR A 1 60 ? 0.85 23.531 29.453 1 89.94 60 THR A C 1
ATOM 456 O O . THR A 1 60 ? 0.438 22.922 28.469 1 89.94 60 THR A O 1
ATOM 459 N N . LEU A 1 61 ? 0.638 23.172 30.656 1 91.44 61 LEU A N 1
ATOM 460 C CA . LEU A 1 61 ? -0.163 21.984 30.922 1 91.44 61 LEU A CA 1
ATOM 461 C C . LEU A 1 61 ? -1.574 22.141 30.359 1 91.44 61 LEU A C 1
ATOM 463 O O . LEU A 1 61 ? -2.16 21.172 29.859 1 91.44 61 LEU A O 1
ATOM 467 N N . HIS A 1 62 ? -2.107 23.344 30.531 1 89.56 62 HIS A N 1
ATOM 468 C CA . HIS A 1 62 ? -3.445 23.609 30.016 1 89.56 62 HIS A CA 1
ATOM 469 C C . HIS A 1 62 ? -3.523 23.328 28.516 1 89.56 62 HIS A C 1
ATOM 471 O O . HIS A 1 62 ? -4.461 22.672 28.047 1 89.56 62 HIS A O 1
ATOM 477 N N . TYR A 1 63 ? -2.592 23.766 27.781 1 88.81 63 TYR A N 1
ATOM 478 C CA . TYR A 1 63 ? -2.596 23.547 26.344 1 88.81 63 TYR A CA 1
ATOM 479 C C . TYR A 1 63 ? -2.367 22.078 26.016 1 88.81 63 TYR A C 1
ATOM 481 O O . TYR A 1 63 ? -2.975 21.547 25.078 1 88.81 63 TYR A O 1
ATOM 489 N N . MET A 1 64 ? -1.475 21.484 26.688 1 91.75 64 MET A N 1
ATOM 490 C CA . MET A 1 64 ? -1.189 20.094 26.391 1 91.75 64 MET A CA 1
ATOM 491 C C . MET A 1 64 ? -2.402 19.219 26.688 1 91.75 64 MET A C 1
ATOM 493 O O . MET A 1 64 ? -2.645 18.219 26 1 91.75 64 MET A O 1
ATOM 497 N N . LYS A 1 65 ? -3.105 19.547 27.734 1 89.31 65 LYS A N 1
ATOM 498 C CA . LYS A 1 65 ? -4.348 18.828 28.016 1 89.31 65 LYS A CA 1
ATOM 499 C C . LYS A 1 65 ? -5.395 19.109 26.938 1 89.31 65 LYS A C 1
ATOM 501 O O . LYS A 1 65 ? -6.215 18.25 26.625 1 89.31 65 LYS A O 1
ATOM 506 N N . TYR A 1 66 ? -5.348 20.328 26.484 1 88.12 66 TYR A N 1
ATOM 507 C CA . TYR A 1 66 ? -6.234 20.656 25.375 1 88.12 66 TYR A CA 1
ATOM 508 C C . TYR A 1 66 ? -5.914 19.797 24.156 1 88.12 66 TYR A C 1
ATOM 510 O O . TYR A 1 66 ? -6.82 19.328 23.469 1 88.12 66 TYR A O 1
ATOM 518 N N . ARG A 1 67 ? -4.703 19.609 23.859 1 89.94 67 ARG A N 1
ATOM 519 C CA . ARG A 1 67 ? -4.297 18.734 22.75 1 89.94 67 ARG A CA 1
ATOM 520 C C . ARG A 1 67 ? -4.797 17.312 22.953 1 89.94 67 ARG A C 1
ATOM 522 O O . ARG A 1 67 ? -5.227 16.656 22 1 89.94 67 ARG A O 1
ATOM 529 N N . GLU A 1 68 ? -4.691 16.859 24.172 1 89 68 GLU A N 1
ATOM 530 C CA . GLU A 1 68 ? -5.227 15.547 24.5 1 89 68 GLU A CA 1
ATOM 531 C C . GLU A 1 68 ? -6.73 15.477 24.234 1 89 68 GLU A C 1
ATOM 533 O O . GLU A 1 68 ? -7.23 14.477 23.719 1 89 68 GLU A O 1
ATOM 538 N N . ALA A 1 69 ? -7.336 16.531 24.625 1 86.5 69 ALA A N 1
ATOM 539 C CA . ALA A 1 69 ? -8.789 16.594 24.469 1 86.5 69 ALA A CA 1
ATOM 540 C C . ALA A 1 69 ? -9.172 16.594 22.984 1 86.5 69 ALA A C 1
ATOM 542 O O . ALA A 1 69 ? -10.203 16.031 22.609 1 86.5 69 ALA A O 1
ATOM 543 N N . ILE A 1 70 ? -8.406 17.234 22.219 1 86.06 70 ILE A N 1
ATOM 544 C CA . ILE A 1 70 ? -8.688 17.25 20.797 1 86.06 70 ILE A CA 1
ATOM 545 C C . ILE A 1 70 ? -8.633 15.828 20.234 1 86.06 70 ILE A C 1
ATOM 547 O O . ILE A 1 70 ? -9.492 15.43 19.438 1 86.06 70 ILE A O 1
ATOM 551 N N . ARG A 1 71 ? -7.695 15.039 20.562 1 86.5 71 ARG A N 1
ATOM 552 C CA . ARG A 1 71 ? -7.566 13.664 20.078 1 86.5 71 ARG A CA 1
ATOM 553 C C . ARG A 1 71 ? -8.703 12.797 20.594 1 86.5 71 ARG A C 1
ATOM 555 O O . ARG A 1 71 ? -9.211 11.938 19.875 1 86.5 71 ARG A O 1
ATOM 562 N N . ARG A 1 72 ? -9.039 13.039 21.797 1 83.75 72 ARG A N 1
ATOM 563 C CA . ARG A 1 72 ? -10.148 12.273 22.359 1 83.75 72 ARG A CA 1
ATOM 564 C C . ARG A 1 72 ? -11.453 12.586 21.641 1 83.75 72 ARG A C 1
ATOM 566 O O . ARG A 1 72 ? -12.258 11.68 21.391 1 83.75 72 ARG A O 1
ATOM 573 N N . TYR A 1 73 ? -11.609 13.828 21.375 1 83.12 73 TYR A N 1
ATOM 574 C CA . TYR A 1 73 ? -12.844 14.266 20.734 1 83.12 73 TYR A CA 1
ATOM 575 C C . TYR A 1 73 ? -12.914 13.781 19.281 1 83.12 73 TYR A C 1
ATOM 577 O O . TYR A 1 73 ? -13.945 13.266 18.844 1 83.12 73 TYR A O 1
ATOM 585 N N . THR A 1 74 ? -11.922 13.977 18.547 1 79.44 74 THR A N 1
ATOM 586 C CA . THR A 1 74 ? -11.945 13.633 17.125 1 79.44 74 THR A CA 1
ATOM 587 C C . THR A 1 74 ? -11.906 12.117 16.953 1 79.44 74 THR A C 1
ATOM 589 O O . THR A 1 74 ? -12.625 11.57 16.109 1 79.44 74 THR A O 1
ATOM 592 N N . GLY A 1 75 ? -11.109 11.453 17.719 1 78.06 75 GLY A N 1
ATOM 593 C CA . GLY A 1 75 ? -11.055 10 17.672 1 78.06 75 GLY A CA 1
ATOM 594 C C . GLY A 1 75 ? -10.367 9.469 16.422 1 78.06 75 GLY A C 1
ATOM 595 O O . GLY A 1 75 ? -9.969 10.242 15.555 1 78.06 75 GLY A O 1
ATOM 596 N N . GLU A 1 76 ? -10.32 8.148 16.312 1 78.44 76 GLU A N 1
ATOM 597 C CA . GLU A 1 76 ? -9.672 7.453 15.203 1 78.44 76 GLU A CA 1
ATOM 598 C C . GLU A 1 76 ? -10.617 7.289 14.016 1 78.44 76 GLU A C 1
ATOM 600 O O . GLU A 1 76 ? -11.836 7.223 14.195 1 78.44 76 GLU A O 1
ATOM 605 N N . PHE A 1 77 ? -9.984 7.285 12.836 1 73.06 77 PHE A N 1
ATOM 606 C CA . PHE A 1 77 ? -10.758 7.023 11.625 1 73.06 77 PHE A CA 1
ATOM 607 C C . PHE A 1 77 ? -11.156 5.555 11.547 1 73.06 77 PHE A C 1
ATOM 609 O O . PHE A 1 77 ? -10.305 4.668 11.656 1 73.06 77 PHE A O 1
ATOM 616 N N . ARG A 1 78 ? -12.398 5.344 11.617 1 67.69 78 ARG A N 1
ATOM 617 C CA . ARG A 1 78 ? -12.875 3.977 11.438 1 67.69 78 ARG A CA 1
ATOM 618 C C . ARG A 1 78 ? -13.461 3.783 10.039 1 67.69 78 ARG A C 1
ATOM 620 O O . ARG A 1 78 ? -13.977 4.727 9.445 1 67.69 78 ARG A O 1
ATOM 627 N N . ASN A 1 79 ? -13.219 2.693 9.469 1 61.47 79 ASN A N 1
ATOM 628 C CA . ASN A 1 79 ? -13.68 2.387 8.117 1 61.47 79 ASN A CA 1
ATOM 629 C C . ASN A 1 79 ? -15.18 2.102 8.094 1 61.47 79 ASN A C 1
ATOM 631 O O . ASN A 1 79 ? -15.602 1.022 7.676 1 61.47 79 ASN A O 1
ATOM 635 N N . CYS A 1 80 ? -15.992 2.945 8.727 1 74.56 80 CYS A N 1
ATOM 636 C CA . CYS A 1 80 ? -17.438 2.83 8.641 1 74.56 80 CYS A CA 1
ATOM 637 C C . CYS A 1 80 ? -18.078 4.164 8.258 1 74.56 80 CYS A C 1
ATOM 639 O O . CYS A 1 80 ? -18.438 4.953 9.133 1 74.56 80 CYS A O 1
ATOM 641 N N . PRO A 1 81 ? -18.156 4.34 6.949 1 72.06 81 PRO A N 1
ATOM 642 C CA . PRO A 1 81 ? -18.734 5.602 6.492 1 72.06 81 PRO A CA 1
ATOM 643 C C . PRO A 1 81 ? -20.234 5.711 6.805 1 72.06 81 PRO A C 1
ATOM 645 O O . PRO A 1 81 ? -20.859 4.715 7.176 1 72.06 81 PRO A O 1
ATOM 648 N N . TYR A 1 82 ? -20.734 6.938 6.805 1 80.81 82 TYR A N 1
ATOM 649 C CA . TYR A 1 82 ? -22.125 7.27 7.062 1 80.81 82 TYR A CA 1
ATOM 650 C C . TYR A 1 82 ? -23.062 6.402 6.219 1 80.81 82 TYR A C 1
ATOM 652 O O . TYR A 1 82 ? -24.062 5.879 6.723 1 80.81 82 TYR A O 1
ATOM 660 N N . VAL A 1 83 ? -22.672 6.102 4.945 1 77.94 83 VAL A N 1
ATOM 661 C CA . VAL A 1 83 ? -23.547 5.402 4.008 1 77.94 83 VAL A CA 1
ATOM 662 C C . VAL A 1 83 ? -23.703 3.945 4.438 1 77.94 83 VAL A C 1
ATOM 664 O O . VAL A 1 83 ? -24.781 3.365 4.309 1 77.94 83 VAL A O 1
ATOM 667 N N . VAL A 1 84 ? -22.641 3.439 5.004 1 80.69 84 VAL A N 1
ATOM 668 C CA . VAL A 1 84 ? -22.703 2.047 5.434 1 80.69 84 VAL A CA 1
ATOM 669 C C . VAL A 1 84 ? -23.625 1.92 6.648 1 80.69 84 VAL A C 1
ATOM 671 O O . VAL A 1 84 ? -24.406 0.971 6.746 1 80.69 84 VAL A O 1
ATOM 674 N N . SER A 1 85 ? -23.5 2.859 7.539 1 86.5 85 SER A N 1
ATOM 675 C CA . SER A 1 85 ? -24.375 2.842 8.703 1 86.5 85 SER A CA 1
ATOM 676 C C . SER A 1 85 ? -25.828 3.006 8.289 1 86.5 85 SER A C 1
ATOM 678 O O . SER A 1 85 ? -26.719 2.318 8.82 1 86.5 85 SER A O 1
ATOM 680 N N . ALA A 1 86 ? -26.078 3.893 7.355 1 87.38 86 ALA A N 1
ATOM 681 C CA . ALA A 1 86 ? -27.438 4.098 6.863 1 87.38 86 ALA A CA 1
ATOM 682 C C . ALA A 1 86 ? -27.969 2.844 6.176 1 87.38 86 ALA A C 1
ATOM 684 O O . ALA A 1 86 ? -29.125 2.459 6.375 1 87.38 86 ALA A O 1
ATOM 685 N N . LEU A 1 87 ? -27.094 2.166 5.465 1 84.44 87 LEU A N 1
ATOM 686 C CA . LEU A 1 87 ? -27.5 0.96 4.75 1 84.44 87 LEU A CA 1
ATOM 687 C C . LEU A 1 87 ? -27.812 -0.17 5.719 1 84.44 87 LEU A C 1
ATOM 689 O O . LEU A 1 87 ? -28.734 -0.956 5.484 1 84.44 87 LEU A O 1
ATOM 693 N N . TYR A 1 88 ? -27.094 -0.18 6.793 1 89.31 88 TYR A N 1
ATOM 694 C CA . TYR A 1 88 ? -27.328 -1.243 7.762 1 89.31 88 TYR A CA 1
ATOM 695 C C . TYR A 1 88 ? -28.641 -1.021 8.492 1 89.31 88 TYR A C 1
ATOM 697 O O . TYR A 1 88 ? -29.344 -1.979 8.852 1 89.31 88 TYR A O 1
ATOM 705 N N . ILE A 1 89 ? -28.984 0.226 8.727 1 91.25 89 ILE A N 1
ATOM 706 C CA . ILE A 1 89 ? -30.266 0.53 9.344 1 91.25 89 ILE A CA 1
ATOM 707 C C . ILE A 1 89 ? -31.406 0.059 8.438 1 91.25 89 ILE A C 1
ATOM 709 O O . ILE A 1 89 ? -32.344 -0.617 8.898 1 91.25 89 ILE A O 1
ATOM 713 N N . VAL A 1 90 ? -31.234 0.308 7.168 1 84.69 90 VAL A N 1
ATOM 714 C CA . VAL A 1 90 ? -32.25 -0.075 6.191 1 84.69 90 VAL A CA 1
ATOM 715 C C . VAL A 1 90 ? -32.281 -1.595 6.043 1 84.69 90 VAL A C 1
ATOM 717 O O . VAL A 1 90 ? -33.344 -2.193 5.895 1 84.69 90 VAL A O 1
ATOM 720 N N . LEU A 1 91 ? -31.125 -2.174 6.18 1 85.5 91 LEU A N 1
ATOM 721 C CA . LEU A 1 91 ? -31.031 -3.623 6.031 1 85.5 91 LEU A CA 1
ATOM 722 C C . LEU A 1 91 ? -31.781 -4.336 7.156 1 85.5 91 LEU A C 1
ATOM 724 O O . LEU A 1 91 ? -32.438 -5.348 6.922 1 85.5 91 LEU A O 1
ATOM 728 N N . VAL A 1 92 ? -31.641 -3.82 8.352 1 89 92 VAL A N 1
ATOM 729 C CA . VAL A 1 92 ? -32.344 -4.434 9.484 1 89 92 VAL A CA 1
ATOM 730 C C . VAL A 1 92 ? -33.844 -4.395 9.258 1 89 92 VAL A C 1
ATOM 732 O O . VAL A 1 92 ? -34.531 -5.41 9.398 1 89 92 VAL A O 1
ATOM 735 N N . ILE A 1 93 ? -34.344 -3.281 8.836 1 84.94 93 ILE A N 1
ATOM 736 C CA . ILE A 1 93 ? -35.781 -3.098 8.633 1 84.94 93 ILE A CA 1
ATOM 737 C C . ILE A 1 93 ? -36.25 -3.971 7.473 1 84.94 93 ILE A C 1
ATOM 739 O O . ILE A 1 93 ? -37.25 -4.684 7.59 1 84.94 93 ILE A O 1
ATOM 743 N N . CYS A 1 94 ? -35.375 -4.055 6.488 1 77.94 94 CYS A N 1
ATOM 744 C CA . CYS A 1 94 ? -35.75 -4.805 5.301 1 77.94 94 CYS A CA 1
ATOM 745 C C . CYS A 1 94 ? -35.719 -6.305 5.566 1 77.94 94 CYS A C 1
ATOM 747 O O . CYS A 1 94 ? -36.625 -7.031 5.168 1 77.94 94 CYS A O 1
ATOM 749 N N . VAL A 1 95 ? -34.719 -6.762 6.234 1 80.62 95 VAL A N 1
ATOM 750 C CA . VAL A 1 95 ? -34.562 -8.195 6.48 1 80.62 95 VAL A CA 1
ATOM 751 C C . VAL A 1 95 ? -35.688 -8.688 7.383 1 80.62 95 VAL A C 1
ATOM 753 O O . VAL A 1 95 ? -36.312 -9.727 7.109 1 80.62 95 VAL A O 1
ATOM 756 N N . ILE A 1 96 ? -35.969 -8 8.445 1 83.69 96 ILE A N 1
ATOM 757 C CA . ILE A 1 96 ? -36.969 -8.438 9.414 1 83.69 96 ILE A CA 1
ATOM 758 C C . ILE A 1 96 ? -38.375 -8.398 8.773 1 83.69 96 ILE A C 1
ATOM 760 O O . ILE A 1 96 ? -39.125 -9.352 8.891 1 83.69 96 ILE A O 1
ATOM 764 N N . LEU A 1 97 ? -38.656 -7.402 8.055 1 76.25 97 LEU A N 1
ATOM 765 C CA . LEU A 1 97 ? -40 -7.281 7.441 1 76.25 97 LEU A CA 1
ATOM 766 C C . LEU A 1 97 ? -40.156 -8.289 6.309 1 76.25 97 LEU A C 1
ATOM 768 O O . LEU A 1 97 ? -41.25 -8.852 6.133 1 76.25 97 LEU A O 1
ATOM 772 N N . THR A 1 98 ? -39.031 -8.57 5.602 1 72.25 98 THR A N 1
ATOM 773 C CA . THR A 1 98 ? -39.094 -9.555 4.527 1 72.25 98 THR A CA 1
ATOM 774 C C . THR A 1 98 ? -39.25 -10.961 5.094 1 72.25 98 THR A C 1
ATOM 776 O O . THR A 1 98 ? -40.031 -11.758 4.559 1 72.25 98 THR A O 1
ATOM 779 N N . THR A 1 99 ? -38.562 -11.211 6.145 1 76.62 99 THR A N 1
ATOM 780 C CA . THR A 1 99 ? -38.719 -12.523 6.773 1 76.62 99 THR A CA 1
ATOM 781 C C . THR A 1 99 ? -40.125 -12.711 7.301 1 76.62 99 THR A C 1
ATOM 783 O O . THR A 1 99 ? -40.688 -13.805 7.211 1 76.62 99 THR A O 1
ATOM 786 N N . SER A 1 100 ? -40.719 -11.695 7.914 1 76.12 100 SER A N 1
ATOM 787 C CA . SER A 1 100 ? -42.094 -11.75 8.398 1 76.12 100 SER A CA 1
ATOM 788 C C . SER A 1 100 ? -43.062 -12.023 7.266 1 76.12 100 SER A C 1
ATOM 790 O O . SER A 1 100 ? -43.969 -12.867 7.402 1 76.12 100 SER A O 1
ATOM 792 N N . LEU A 1 101 ? -42.719 -11.461 6.188 1 67.62 101 LEU A N 1
ATOM 793 C CA . LEU A 1 101 ? -43.625 -11.617 5.039 1 67.62 101 LEU A CA 1
ATOM 794 C C . LEU A 1 101 ? -43.5 -13.023 4.457 1 67.62 101 LEU A C 1
ATOM 796 O O . LEU A 1 101 ? -44.531 -13.664 4.176 1 67.62 101 LEU A O 1
ATOM 800 N N . ILE A 1 102 ? -42.344 -13.523 4.367 1 66.38 102 ILE A N 1
ATOM 801 C CA . ILE A 1 102 ? -42.094 -14.859 3.828 1 66.38 102 ILE A CA 1
ATOM 802 C C . ILE A 1 102 ? -42.719 -15.906 4.754 1 66.38 102 ILE A C 1
ATOM 804 O O . ILE A 1 102 ? -43.344 -16.859 4.289 1 66.38 102 ILE A O 1
ATOM 808 N N . SER A 1 103 ? -42.625 -15.688 6.008 1 73.31 103 SER A N 1
ATOM 809 C CA . SER A 1 103 ? -43.156 -16.641 6.973 1 73.31 103 SER A CA 1
ATOM 810 C C . SER A 1 103 ? -44.688 -16.688 6.938 1 73.31 103 SER A C 1
ATOM 812 O O . SER A 1 103 ? -45.281 -17.75 7.156 1 73.31 103 SER A O 1
ATOM 814 N N . GLN A 1 104 ? -45.281 -15.633 6.672 1 69.56 104 GLN A N 1
ATOM 815 C CA . GLN A 1 104 ? -46.75 -15.578 6.578 1 69.56 104 GLN A CA 1
ATOM 816 C C . GLN A 1 104 ? -47.25 -16.281 5.32 1 69.56 104 GLN A C 1
ATOM 818 O O . GLN A 1 104 ? -48.25 -16.984 5.352 1 69.56 104 GLN A O 1
ATOM 823 N N . TYR A 1 105 ? -46.406 -16.172 4.305 1 61.56 105 TYR A N 1
ATOM 824 C CA . TYR A 1 105 ? -46.781 -16.797 3.041 1 61.56 105 TYR A CA 1
ATOM 825 C C . TYR A 1 105 ? -46.656 -18.312 3.121 1 61.56 105 TYR A C 1
ATOM 827 O O . TYR A 1 105 ? -47.406 -19.031 2.445 1 61.56 105 TYR A O 1
ATOM 835 N N . LEU A 1 106 ? -45.844 -18.672 3.947 1 60.59 106 LEU A N 1
ATOM 836 C CA . LEU A 1 106 ? -45.656 -20.109 4.09 1 60.59 106 LEU A CA 1
ATOM 837 C C . LEU A 1 106 ? -46.719 -20.719 5.008 1 60.59 106 LEU A C 1
ATOM 839 O O . LEU A 1 106 ? -46.781 -21.938 5.145 1 60.59 106 LEU A O 1
ATOM 843 N N . ASP A 1 107 ? -47.562 -19.859 5.641 1 60.69 107 ASP A N 1
ATOM 844 C CA . ASP A 1 107 ? -48.656 -20.312 6.504 1 60.69 107 ASP A CA 1
ATOM 845 C C . ASP A 1 107 ? -50 -20.188 5.797 1 60.69 107 ASP A C 1
ATOM 847 O O . ASP A 1 107 ? -50.562 -19.094 5.719 1 60.69 107 ASP A O 1
ATOM 851 N N . PRO A 1 108 ? -50.469 -21.281 5.203 1 53.75 108 PRO A N 1
ATOM 852 C CA . PRO A 1 108 ? -51.719 -21.219 4.465 1 53.75 108 PRO A CA 1
ATOM 853 C C . PRO A 1 108 ? -52.906 -20.828 5.352 1 53.75 108 PRO A C 1
ATOM 855 O O . PRO A 1 108 ? -53.938 -20.422 4.844 1 53.75 108 PRO A O 1
ATOM 858 N N . THR A 1 109 ? -52.719 -21.109 6.727 1 54.16 109 THR A N 1
ATOM 859 C CA . THR A 1 109 ? -53.844 -20.859 7.617 1 54.16 109 THR A CA 1
ATOM 860 C C . THR A 1 109 ? -53.875 -19.391 8.016 1 54.16 109 THR A C 1
ATOM 862 O O . THR A 1 109 ? -54.812 -18.953 8.711 1 54.16 109 THR A O 1
ATOM 865 N N . ASP A 1 110 ? -52.812 -18.688 7.734 1 54.25 110 ASP A N 1
ATOM 866 C CA . ASP A 1 110 ? -52.688 -17.312 8.172 1 54.25 110 ASP A CA 1
ATOM 867 C C . ASP A 1 110 ? -53.688 -16.406 7.43 1 54.25 110 ASP A C 1
ATOM 869 O O . ASP A 1 110 ? -53.688 -16.359 6.199 1 54.25 110 ASP A O 1
ATOM 873 N N . PRO A 1 111 ? -54.844 -16.094 8.211 1 47.81 111 PRO A N 1
ATOM 874 C CA . PRO A 1 111 ? -55.844 -15.297 7.52 1 47.81 111 PRO A CA 1
ATOM 875 C C . PRO A 1 111 ? -55.25 -14.078 6.809 1 47.81 111 PRO A C 1
ATOM 877 O O . PRO A 1 111 ? -55.938 -13.406 6.043 1 47.81 111 PRO A O 1
ATOM 880 N N . GLY A 1 112 ? -53.875 -14.125 6.484 1 46.56 112 GLY A N 1
ATOM 881 C CA . GLY A 1 112 ? -53.156 -13.031 5.836 1 46.56 112 GLY A CA 1
ATOM 882 C C . GLY A 1 112 ? -53.062 -11.797 6.707 1 46.56 112 GLY A C 1
ATOM 883 O O . GLY A 1 112 ? -53.5 -11.789 7.852 1 46.56 112 GLY A O 1
ATOM 884 N N . THR A 1 113 ? -52.219 -10.836 6.617 1 44.69 113 THR A N 1
ATOM 885 C CA . THR A 1 113 ? -52.125 -9.578 7.359 1 44.69 113 THR A CA 1
ATOM 886 C C . THR A 1 113 ? -53.531 -9.023 7.641 1 44.69 113 THR A C 1
ATOM 888 O O . THR A 1 113 ? -54.469 -9.359 6.941 1 44.69 113 THR A O 1
ATOM 891 N N . ILE A 1 114 ? -53.75 -8.312 8.766 1 41 114 ILE A N 1
ATOM 892 C CA . ILE A 1 114 ? -54.969 -7.668 9.227 1 41 114 ILE A CA 1
ATOM 893 C C . ILE A 1 114 ? -55.688 -7.016 8.039 1 41 114 ILE A C 1
ATOM 895 O O . ILE A 1 114 ? -55.188 -6.051 7.461 1 41 114 ILE A O 1
ATOM 899 N N . ARG A 1 115 ? -56.125 -7.688 7.121 1 41.66 115 ARG A N 1
ATOM 900 C CA . ARG A 1 115 ? -57.094 -7.105 6.191 1 41.66 115 ARG A CA 1
ATOM 901 C C . ARG A 1 115 ? -58 -6.129 6.906 1 41.66 115 ARG A C 1
ATOM 903 O O . ARG A 1 115 ? -58.656 -6.484 7.895 1 41.66 115 ARG A O 1
ATOM 910 N N . GLY A 1 116 ? -57.438 -5.066 7.211 1 41.97 116 GLY A N 1
ATOM 911 C CA . GLY A 1 116 ? -58.281 -4.102 7.867 1 41.97 116 GLY A CA 1
ATOM 912 C C . GLY A 1 116 ? -59.719 -4.117 7.34 1 41.97 116 GLY A C 1
ATOM 913 O O . GLY A 1 116 ? -59.969 -4.582 6.227 1 41.97 116 GLY A O 1
ATOM 914 N N . SER A 1 117 ? -60.625 -4.293 8.156 1 45.66 117 SER A N 1
ATOM 915 C CA . SER A 1 117 ? -62 -4.035 7.789 1 45.66 117 SER A CA 1
ATOM 916 C C . SER A 1 117 ? -62.125 -2.795 6.91 1 45.66 117 SER A C 1
ATOM 918 O O . SER A 1 117 ? -61.438 -1.792 7.145 1 45.66 117 SER A O 1
ATOM 920 N N . GLU A 1 118 ? -62.375 -2.863 5.551 1 49.97 118 GLU A N 1
ATOM 921 C CA . GLU A 1 118 ? -62.688 -1.754 4.652 1 49.97 118 GLU A CA 1
ATOM 922 C C . GLU A 1 118 ? -63.156 -0.524 5.43 1 49.97 118 GLU A C 1
ATOM 924 O O . GLU A 1 118 ? -62.938 0.608 4.988 1 49.97 118 GLU A O 1
ATOM 929 N N . ASN A 1 119 ? -63.812 -0.623 6.598 1 51.88 119 ASN A N 1
ATOM 930 C CA . ASN A 1 119 ? -64.438 0.498 7.316 1 51.88 119 ASN A CA 1
ATOM 931 C C . ASN A 1 119 ? -63.5 1 8.43 1 51.88 119 ASN A C 1
ATOM 933 O O . ASN A 1 119 ? -63.906 1.849 9.227 1 51.88 119 ASN A O 1
ATOM 937 N N . ALA A 1 120 ? -62.312 0.384 8.523 1 56.91 120 ALA A N 1
ATOM 938 C CA . ALA A 1 120 ? -61.531 0.82 9.688 1 56.91 120 ALA A CA 1
ATOM 939 C C . ALA A 1 120 ? -60.75 2.096 9.383 1 56.91 120 ALA A C 1
ATOM 941 O O . ALA A 1 120 ? -60.281 2.283 8.258 1 56.91 120 ALA A O 1
ATOM 942 N N . THR A 1 121 ? -60.875 3.168 10.281 1 60.84 121 THR A N 1
ATOM 943 C CA . THR A 1 121 ? -60.188 4.445 10.164 1 60.84 121 THR A CA 1
ATOM 944 C C . THR A 1 121 ? -58.656 4.25 10.25 1 60.84 121 THR A C 1
ATOM 946 O O . THR A 1 121 ? -58.188 3.254 10.805 1 60.84 121 THR A O 1
ATOM 949 N N . TRP A 1 122 ? -57.875 5.113 9.648 1 62.41 122 TRP A N 1
ATOM 950 C CA . TRP A 1 122 ? -56.438 5.113 9.688 1 62.41 122 TRP A CA 1
ATOM 951 C C . TRP A 1 122 ? -55.906 5.098 11.125 1 62.41 122 TRP A C 1
ATOM 953 O O . TRP A 1 122 ? -54.938 4.422 11.43 1 62.41 122 TRP A O 1
ATOM 963 N N . TYR A 1 123 ? -56.594 5.77 11.969 1 72.12 123 TYR A N 1
ATOM 964 C CA . TYR A 1 123 ? -56.188 5.84 13.375 1 72.12 123 TYR A CA 1
ATOM 965 C C . TYR A 1 123 ? -56.281 4.465 14.031 1 72.12 123 TYR A C 1
ATOM 967 O O . TYR A 1 123 ? -55.375 4.086 14.789 1 72.12 123 TYR A O 1
ATOM 975 N N . ARG A 1 124 ? -57.281 3.736 13.719 1 70.12 124 ARG A N 1
ATOM 976 C CA . ARG A 1 124 ? -57.469 2.416 14.312 1 70.12 124 ARG A CA 1
ATOM 977 C C . ARG A 1 124 ? -56.469 1.418 13.742 1 70.12 124 ARG A C 1
ATOM 979 O O . ARG A 1 124 ? -55.938 0.576 14.469 1 70.12 124 ARG A O 1
ATOM 986 N N . LEU A 1 125 ? -56.156 1.725 12.523 1 64.19 125 LEU A N 1
ATOM 987 C CA . LEU A 1 125 ? -55.344 0.74 11.836 1 64.19 125 LEU A CA 1
ATOM 988 C C . LEU A 1 125 ? -53.844 0.961 12.148 1 64.19 125 LEU A C 1
ATOM 990 O O . LEU A 1 125 ? -53.094 -0.001 12.32 1 64.19 125 LEU A O 1
ATOM 994 N N . TYR A 1 126 ? -53.5 2.24 12.344 1 68.62 126 TYR A N 1
ATOM 995 C CA . TYR A 1 126 ? -52.062 2.475 12.367 1 68.62 126 TYR A CA 1
ATOM 996 C C . TYR A 1 126 ? -51.625 2.996 13.727 1 68.62 126 TYR A C 1
ATOM 998 O O . TYR A 1 126 ? -50.438 2.844 14.102 1 68.62 126 TYR A O 1
ATOM 1006 N N . ILE A 1 127 ? -52.469 3.508 14.484 1 77.12 127 ILE A N 1
ATOM 1007 C CA . ILE A 1 127 ? -52.062 4.098 15.75 1 77.12 127 ILE A CA 1
ATOM 1008 C C . ILE A 1 127 ? -52.531 3.229 16.906 1 77.12 127 ILE A C 1
ATOM 1010 O O . ILE A 1 127 ? -51.781 2.998 17.875 1 77.12 127 ILE A O 1
ATOM 1014 N N . MET A 1 128 ? -53.75 2.615 16.844 1 77.25 128 MET A N 1
ATOM 1015 C CA . MET A 1 128 ? -54.312 1.869 17.969 1 77.25 128 MET A CA 1
ATOM 1016 C C . MET A 1 128 ? -53.781 0.435 17.984 1 77.25 128 MET A C 1
ATOM 1018 O O . MET A 1 128 ? -53.812 -0.229 19.016 1 77.25 128 MET A O 1
ATOM 1022 N N . GLU A 1 129 ? -53.406 -0.046 16.781 1 76.56 129 GLU A N 1
ATOM 1023 C CA . GLU A 1 129 ? -52.844 -1.382 16.719 1 76.56 129 GLU A CA 1
ATOM 1024 C C . GLU A 1 129 ? -51.344 -1.342 17.016 1 76.56 129 GLU A C 1
ATOM 1026 O O . GLU A 1 129 ? -50.562 -0.686 16.297 1 76.56 129 GLU A O 1
ATOM 1031 N N . ALA A 1 130 ? -50.875 -2.018 18.125 1 79.81 130 ALA A N 1
ATOM 1032 C CA . ALA A 1 130 ? -49.531 -1.932 18.672 1 79.81 130 ALA A CA 1
ATOM 1033 C C . ALA A 1 130 ? -48.469 -2.357 17.656 1 79.81 130 ALA A C 1
ATOM 1035 O O . ALA A 1 130 ? -47.406 -1.742 17.547 1 79.81 130 ALA A O 1
ATOM 1036 N N . ASN A 1 131 ? -48.719 -3.373 16.938 1 82.06 131 ASN A N 1
ATOM 1037 C CA . ASN A 1 131 ? -47.75 -3.889 15.984 1 82.06 131 ASN A CA 1
ATOM 1038 C C . ASN A 1 131 ? -47.531 -2.938 14.805 1 82.06 131 ASN A C 1
ATOM 1040 O O . ASN A 1 131 ? -46.406 -2.678 14.398 1 82.06 131 ASN A O 1
ATOM 1044 N N . ASN A 1 132 ? -48.656 -2.367 14.328 1 75.81 132 ASN A N 1
ATOM 1045 C CA . ASN A 1 132 ? -48.562 -1.4 13.242 1 75.81 132 ASN A CA 1
ATOM 1046 C C . ASN A 1 132 ? -47.906 -0.099 13.711 1 75.81 132 ASN A C 1
ATOM 1048 O O . ASN A 1 132 ? -47.125 0.51 12.977 1 75.81 132 ASN A O 1
ATOM 1052 N N . PHE A 1 133 ? -48.219 0.268 14.828 1 82.44 133 PHE A N 1
ATOM 1053 C CA . PHE A 1 133 ? -47.625 1.466 15.398 1 82.44 133 PHE A CA 1
ATOM 1054 C C . PHE A 1 133 ? -46.125 1.278 15.578 1 82.44 133 PHE A C 1
ATOM 1056 O O . PHE A 1 133 ? -45.344 2.174 15.266 1 82.44 133 PHE A O 1
ATOM 1063 N N . ALA A 1 134 ? -45.719 0.147 16.094 1 84.25 134 ALA A N 1
ATOM 1064 C CA . ALA A 1 134 ? -44.312 -0.152 16.297 1 84.25 134 ALA A CA 1
ATOM 1065 C C . ALA A 1 134 ? -43.562 -0.141 14.984 1 84.25 134 ALA A C 1
ATOM 1067 O O . ALA A 1 134 ? -42.406 0.316 14.93 1 84.25 134 ALA A O 1
ATOM 1068 N N . MET A 1 135 ? -44.156 -0.589 14.023 1 82.88 135 MET A N 1
ATOM 1069 C CA . MET A 1 135 ? -43.531 -0.611 12.711 1 82.88 135 MET A CA 1
ATOM 1070 C C . MET A 1 135 ? -43.344 0.805 12.18 1 82.88 135 MET A C 1
ATOM 1072 O O . MET A 1 135 ? -42.281 1.128 11.633 1 82.88 135 MET A O 1
ATOM 1076 N N . ILE A 1 136 ? -44.312 1.649 12.359 1 82 136 ILE A N 1
ATOM 1077 C CA . ILE A 1 136 ? -44.25 3.031 11.898 1 82 136 ILE A CA 1
ATOM 1078 C C . ILE A 1 136 ? -43.156 3.768 12.672 1 82 136 ILE A C 1
ATOM 1080 O O . ILE A 1 136 ? -42.344 4.488 12.086 1 82 136 ILE A O 1
ATOM 1084 N N . VAL A 1 137 ? -43.188 3.531 13.906 1 87.19 137 VAL A N 1
ATOM 1085 C CA . VAL A 1 137 ? -42.219 4.188 14.75 1 87.19 137 VAL A CA 1
ATOM 1086 C C . VAL A 1 137 ? -40.812 3.734 14.359 1 87.19 137 VAL A C 1
ATOM 1088 O O . VAL A 1 137 ? -39.875 4.535 14.352 1 87.19 137 VAL A O 1
ATOM 1091 N N . SER A 1 138 ? -40.656 2.51 14.07 1 89.94 138 SER A N 1
ATOM 1092 C CA . SER A 1 138 ? -39.344 1.979 13.703 1 89.94 138 SER A CA 1
ATOM 1093 C C . SER A 1 138 ? -38.844 2.574 12.383 1 89.94 138 SER A C 1
ATOM 1095 O O . SER A 1 138 ? -37.688 2.914 12.25 1 89.94 138 SER A O 1
ATOM 1097 N N . VAL A 1 139 ? -39.688 2.742 11.484 1 85.56 139 VAL A N 1
ATOM 1098 C CA . VAL A 1 139 ? -39.312 3.307 10.188 1 85.56 139 VAL A CA 1
ATOM 1099 C C . VAL A 1 139 ? -38.969 4.789 10.344 1 85.56 139 VAL A C 1
ATOM 1101 O O . VAL A 1 139 ? -37.969 5.273 9.789 1 85.56 139 VAL A O 1
ATOM 1104 N N . LEU A 1 140 ? -39.781 5.434 11.117 1 89.5 140 LEU A N 1
ATOM 1105 C CA . LEU A 1 140 ? -39.562 6.852 11.352 1 89.5 140 LEU A CA 1
ATOM 1106 C C . LEU A 1 140 ? -38.25 7.059 12.125 1 89.5 140 LEU A C 1
ATOM 1108 O O . LEU A 1 140 ? -37.5 8.008 11.852 1 89.5 140 LEU A O 1
ATOM 1112 N N . MET A 1 141 ? -38.094 6.203 13.055 1 92.62 141 MET A N 1
ATOM 1113 C CA . MET A 1 141 ? -36.844 6.281 13.82 1 92.62 141 MET A CA 1
ATOM 1114 C C . MET A 1 141 ? -35.625 6.012 12.93 1 92.62 141 MET A C 1
ATOM 1116 O O . MET A 1 141 ? -34.594 6.648 13.078 1 92.62 141 MET A O 1
ATOM 1120 N N . GLY A 1 142 ? -35.75 5.062 12.094 1 92.06 142 GLY A N 1
ATOM 1121 C CA . GLY A 1 142 ? -34.688 4.812 11.133 1 92.06 142 GLY A CA 1
ATOM 1122 C C . GLY A 1 142 ? -34.406 6.004 10.242 1 92.06 142 GLY A C 1
ATOM 1123 O O . GLY A 1 142 ? -33.219 6.387 10.07 1 92.06 142 GLY A O 1
ATOM 1124 N N . ALA A 1 143 ? -35.406 6.617 9.766 1 91 143 ALA A N 1
ATOM 1125 C CA . ALA A 1 143 ? -35.25 7.793 8.906 1 91 143 ALA A CA 1
ATOM 1126 C C . ALA A 1 143 ? -34.656 8.961 9.688 1 91 143 ALA A C 1
ATOM 1128 O O . ALA A 1 143 ? -33.781 9.672 9.172 1 91 143 ALA A O 1
ATOM 1129 N N . PHE A 1 144 ? -35.156 9.109 10.875 1 92.62 144 PHE A N 1
ATOM 1130 C CA . PHE A 1 144 ? -34.656 10.164 11.727 1 92.62 144 PHE A CA 1
ATOM 1131 C C . PHE A 1 144 ? -33.156 9.945 12.023 1 92.62 144 PHE A C 1
ATOM 1133 O O . PHE A 1 144 ? -32.375 10.891 12.023 1 92.62 144 PHE A O 1
ATOM 1140 N N . THR A 1 145 ? -32.844 8.75 12.344 1 93.19 145 THR A N 1
ATOM 1141 C CA . THR A 1 145 ? -31.453 8.422 12.648 1 93.19 145 THR A CA 1
ATOM 1142 C C . THR A 1 145 ? -30.547 8.734 11.453 1 93.19 145 THR A C 1
ATOM 1144 O O . THR A 1 145 ? -29.453 9.281 11.617 1 93.19 145 THR A O 1
ATOM 1147 N N . VAL A 1 146 ? -30.938 8.422 10.281 1 89.94 146 VAL A N 1
ATOM 1148 C CA . VAL A 1 146 ? -30.156 8.68 9.078 1 89.94 146 VAL A CA 1
ATOM 1149 C C . VAL A 1 146 ? -29.953 10.188 8.906 1 89.94 146 VAL A C 1
ATOM 1151 O O . VAL A 1 146 ? -28.859 10.648 8.594 1 89.94 146 VAL A O 1
ATOM 1154 N N . ALA A 1 147 ? -30.922 10.938 9.203 1 89.06 147 ALA A N 1
ATOM 1155 C CA . ALA A 1 147 ? -30.828 12.391 9.094 1 89.06 147 ALA A CA 1
ATOM 1156 C C . ALA A 1 147 ? -29.938 12.969 10.195 1 89.06 147 ALA A C 1
ATOM 1158 O O . ALA A 1 147 ? -29.094 13.828 9.93 1 89.06 147 ALA A O 1
ATOM 1159 N N . ASN A 1 148 ? -30.234 12.516 11.344 1 88.19 148 ASN A N 1
ATOM 1160 C CA . ASN A 1 148 ? -29.484 13.016 12.484 1 88.19 148 ASN A CA 1
ATOM 1161 C C . ASN A 1 148 ? -27.984 12.727 12.344 1 88.19 148 ASN A C 1
ATOM 1163 O O . ASN A 1 148 ? -27.156 13.562 12.68 1 88.19 148 ASN A O 1
ATOM 1167 N N . LEU A 1 149 ? -27.703 11.586 11.938 1 85.12 149 LEU A N 1
ATOM 1168 C CA . LEU A 1 149 ? -26.297 11.203 11.789 1 85.12 149 LEU A CA 1
ATOM 1169 C C . LEU A 1 149 ? -25.625 12.039 10.703 1 85.12 149 LEU A C 1
ATOM 1171 O O . LEU A 1 149 ? -24.422 12.273 10.758 1 85.12 149 LEU A O 1
ATOM 1175 N N . TYR A 1 150 ? -26.391 12.445 9.727 1 82.62 150 TYR A N 1
ATOM 1176 C CA . TYR A 1 150 ? -25.828 13.289 8.68 1 82.62 150 TYR A CA 1
ATOM 1177 C C . TYR A 1 150 ? -25.438 14.664 9.234 1 82.62 150 TYR A C 1
ATOM 1179 O O . TYR A 1 150 ? -24.422 15.227 8.852 1 82.62 150 TYR A O 1
ATOM 1187 N N . PHE A 1 151 ? -26.156 15.141 10.203 1 81.19 151 PHE A N 1
ATOM 1188 C CA . PHE A 1 151 ? -25.906 16.469 10.742 1 81.19 151 PHE A CA 1
ATOM 1189 C C . PHE A 1 151 ? -24.875 16.422 11.867 1 81.19 151 PHE A C 1
ATOM 1191 O O . PHE A 1 151 ? -24.031 17.297 11.984 1 81.19 151 PHE A O 1
ATOM 1198 N N . CYS A 1 152 ? -24.984 15.477 12.703 1 80.06 152 CYS A N 1
ATOM 1199 C CA . CYS A 1 152 ? -24.125 15.414 13.891 1 80.06 152 CYS A CA 1
ATOM 1200 C C . CYS A 1 152 ? -22.781 14.805 13.562 1 80.06 152 CYS A C 1
ATOM 1202 O O . CYS A 1 152 ? -21.781 15.07 14.25 1 80.06 152 CYS A O 1
ATOM 1204 N N . ILE A 1 153 ? -22.547 14.234 12.445 1 69.44 153 ILE A N 1
ATOM 1205 C CA . ILE A 1 153 ? -21.328 13.594 11.992 1 69.44 153 ILE A CA 1
ATOM 1206 C C . ILE A 1 153 ? -20.578 12.992 13.18 1 69.44 153 ILE A C 1
ATOM 1208 O O . ILE A 1 153 ? -19.641 13.594 13.695 1 69.44 153 ILE A O 1
ATOM 1212 N N . HIS A 1 154 ? -20.984 11.953 13.766 1 72.44 154 HIS A N 1
ATOM 1213 C CA . HIS A 1 154 ? -20.328 11.234 14.852 1 72.44 154 HIS A CA 1
ATOM 1214 C C . HIS A 1 154 ? -19.875 9.852 14.398 1 72.44 154 HIS A C 1
ATOM 1216 O O . HIS A 1 154 ? -20.641 8.883 14.453 1 72.44 154 HIS A O 1
ATOM 1222 N N . PRO A 1 155 ? -18.578 9.672 14.141 1 70.94 155 PRO A N 1
ATOM 1223 C CA . PRO A 1 155 ? -18.094 8.438 13.523 1 70.94 155 PRO A CA 1
ATOM 1224 C C . PRO A 1 155 ? -18.25 7.219 14.43 1 70.94 155 PRO A C 1
ATOM 1226 O O . PRO A 1 155 ? -18.5 6.113 13.945 1 70.94 155 PRO A O 1
ATOM 1229 N N . ASN A 1 156 ? -18.141 7.359 15.695 1 74.38 156 ASN A N 1
ATOM 1230 C CA . ASN A 1 156 ? -18.281 6.207 16.578 1 74.38 156 ASN A CA 1
ATOM 1231 C C . ASN A 1 156 ? -19.703 5.66 16.562 1 74.38 156 ASN A C 1
ATOM 1233 O O . ASN A 1 156 ? -19.906 4.453 16.656 1 74.38 156 ASN A O 1
ATOM 1237 N N . SER A 1 157 ? -20.594 6.594 16.438 1 81.25 157 SER A N 1
ATOM 1238 C CA . SER A 1 157 ? -21.984 6.152 16.359 1 81.25 157 SER A CA 1
ATOM 1239 C C . SER A 1 157 ? -22.25 5.395 15.062 1 81.25 157 SER A C 1
ATOM 1241 O O . SER A 1 157 ? -23.078 4.477 15.031 1 81.25 157 SER A O 1
ATOM 1243 N N . TYR A 1 158 ? -21.531 5.773 14.031 1 82.31 158 TYR A N 1
ATOM 1244 C CA . TYR A 1 158 ? -21.688 5.039 12.781 1 82.31 158 TYR A CA 1
ATOM 1245 C C . TYR A 1 158 ? -21.328 3.568 12.961 1 82.31 158 TYR A C 1
ATOM 1247 O O . TYR A 1 158 ? -22.109 2.688 12.586 1 82.31 158 TYR A O 1
ATOM 1255 N N . SER A 1 159 ? -20.172 3.381 13.609 1 80.94 159 SER A N 1
ATOM 1256 C CA . SER A 1 159 ? -19.688 2.016 13.781 1 80.94 159 SER A CA 1
ATOM 1257 C C . SER A 1 159 ? -20.578 1.236 14.75 1 80.94 159 SER A C 1
ATOM 1259 O O . SER A 1 159 ? -20.844 0.05 14.539 1 80.94 159 SER A O 1
ATOM 1261 N N . LYS A 1 160 ? -21.047 1.854 15.766 1 85.75 160 LYS A N 1
ATOM 1262 C CA . LYS A 1 160 ? -21.875 1.159 16.75 1 85.75 160 LYS A CA 1
ATOM 1263 C C . LYS A 1 160 ? -23.25 0.82 16.188 1 85.75 160 LYS A C 1
ATOM 1265 O O . LYS A 1 160 ? -23.812 -0.232 16.5 1 85.75 160 LYS A O 1
ATOM 1270 N N . ILE A 1 161 ? -23.703 1.739 15.391 1 90.06 161 ILE A N 1
ATOM 1271 C CA . ILE A 1 161 ? -25 1.478 14.766 1 90.06 161 ILE A CA 1
ATOM 1272 C C . ILE A 1 161 ? -24.859 0.327 13.773 1 90.06 161 ILE A C 1
ATOM 1274 O O . ILE A 1 161 ? -25.719 -0.557 13.719 1 90.06 161 ILE A O 1
ATOM 1278 N N . ALA A 1 162 ? -23.797 0.327 13.055 1 88.44 162 ALA A N 1
ATOM 1279 C CA . ALA A 1 162 ? -23.562 -0.774 12.125 1 88.44 162 ALA A CA 1
ATOM 1280 C C . ALA A 1 162 ? -23.422 -2.098 12.867 1 88.44 162 ALA A C 1
ATOM 1282 O O . ALA A 1 162 ? -24 -3.109 12.469 1 88.44 162 ALA A O 1
ATOM 1283 N N . CYS A 1 163 ? -22.688 -2.088 13.914 1 89 163 CYS A N 1
ATOM 1284 C CA . CYS A 1 163 ? -22.5 -3.297 14.711 1 89 163 CYS A CA 1
ATOM 1285 C C . CYS A 1 163 ? -23.828 -3.752 15.328 1 89 163 CYS A C 1
ATOM 1287 O O . CYS A 1 163 ? -24.156 -4.941 15.297 1 89 163 CYS A O 1
ATOM 1289 N N . SER A 1 164 ? -24.578 -2.799 15.914 1 90.69 164 SER A N 1
ATOM 1290 C CA . SER A 1 164 ? -25.859 -3.123 16.531 1 90.69 164 SER A CA 1
ATOM 1291 C C . SER A 1 164 ? -26.844 -3.668 15.492 1 90.69 164 SER A C 1
ATOM 1293 O O . SER A 1 164 ? -27.656 -4.539 15.805 1 90.69 164 SER A O 1
ATOM 1295 N N . SER A 1 165 ? -26.719 -3.121 14.312 1 92.75 165 SER A N 1
ATOM 1296 C CA . SER A 1 165 ? -27.562 -3.615 13.242 1 92.75 165 SER A CA 1
ATOM 1297 C C . SER A 1 165 ? -27.219 -5.055 12.875 1 92.75 165 SER A C 1
ATOM 1299 O O . SER A 1 165 ? -28.125 -5.891 12.703 1 92.75 165 SER A O 1
ATOM 1301 N N . LYS A 1 166 ? -25.969 -5.387 12.828 1 90.75 166 LYS A N 1
ATOM 1302 C CA . LYS A 1 166 ? -25.531 -6.754 12.539 1 90.75 166 LYS A CA 1
ATOM 1303 C C . LYS A 1 166 ? -25.969 -7.711 13.648 1 90.75 166 LYS A C 1
ATOM 1305 O O . LYS A 1 166 ? -26.438 -8.82 13.375 1 90.75 166 LYS A O 1
ATOM 1310 N N . VAL A 1 167 ? -25.828 -7.227 14.82 1 91.69 167 VAL A N 1
ATOM 1311 C CA . VAL A 1 167 ? -26.203 -8.047 15.969 1 91.69 167 VAL A CA 1
ATOM 1312 C C . VAL A 1 167 ? -27.703 -8.281 15.977 1 91.69 167 VAL A C 1
ATOM 1314 O O . VAL A 1 167 ? -28.172 -9.383 16.281 1 91.69 167 VAL A O 1
ATOM 1317 N N . THR A 1 168 ? -28.438 -7.258 15.656 1 93 168 THR A N 1
ATOM 1318 C CA . THR A 1 168 ? -29.891 -7.383 15.625 1 93 168 THR A CA 1
ATOM 1319 C C . THR A 1 168 ? -30.328 -8.43 14.594 1 93 168 THR A C 1
ATOM 1321 O O . THR A 1 168 ? -31.188 -9.258 14.875 1 93 168 THR A O 1
ATOM 1324 N N . ILE A 1 169 ? -29.672 -8.453 13.492 1 90.44 169 ILE A N 1
ATOM 1325 C CA . ILE A 1 169 ? -30 -9.414 12.445 1 90.44 169 ILE A CA 1
ATOM 1326 C C . ILE A 1 169 ? -29.609 -10.82 12.891 1 90.44 169 ILE A C 1
ATOM 1328 O O . ILE A 1 169 ? -30.375 -11.773 12.719 1 90.44 169 ILE A O 1
ATOM 1332 N N . LYS A 1 170 ? -28.5 -10.953 13.492 1 89.31 170 LYS A N 1
ATOM 1333 C CA . LYS A 1 170 ? -28.062 -12.258 13.977 1 89.31 170 LYS A CA 1
ATOM 1334 C C . LYS A 1 170 ? -29 -12.789 15.055 1 89.31 170 LYS A C 1
ATOM 1336 O O . LYS A 1 170 ? -29.375 -13.961 15.039 1 89.31 170 LYS A O 1
ATOM 1341 N N . VAL A 1 171 ? -29.344 -11.898 15.953 1 92 171 VAL A N 1
ATOM 1342 C CA . VAL A 1 171 ? -30.234 -12.289 17.031 1 92 171 VAL A CA 1
ATOM 1343 C C . VAL A 1 171 ? -31.594 -12.68 16.469 1 92 171 VAL A C 1
ATOM 1345 O O . VAL A 1 171 ? -32.219 -13.641 16.938 1 92 171 VAL A O 1
ATOM 1348 N N . PHE A 1 172 ? -32.031 -12.016 15.453 1 92.31 172 PHE A N 1
ATOM 1349 C CA . PHE A 1 172 ? -33.312 -12.289 14.805 1 92.31 172 PHE A CA 1
ATOM 1350 C C . PHE A 1 172 ? -33.344 -13.711 14.25 1 92.31 172 PHE A C 1
ATOM 1352 O O . PHE A 1 172 ? -34.312 -14.453 14.477 1 92.31 172 PHE A O 1
ATOM 1359 N N . PHE A 1 173 ? -32.281 -14.164 13.703 1 88.69 173 PHE A N 1
ATOM 1360 C CA . PHE A 1 173 ? -32.281 -15.477 13.07 1 88.69 173 PHE A CA 1
ATOM 1361 C C . PHE A 1 173 ? -31.922 -16.562 14.078 1 88.69 173 PHE A C 1
ATOM 1363 O O . PHE A 1 173 ? -32.312 -17.719 13.93 1 88.69 173 PHE A O 1
ATOM 1370 N N . LEU A 1 174 ? -31.188 -16.141 15.039 1 88.81 174 LEU A N 1
ATOM 1371 C CA . LEU A 1 174 ? -30.828 -17.109 16.078 1 88.81 174 LEU A CA 1
ATOM 1372 C C . LEU A 1 174 ? -32.062 -17.484 16.906 1 88.81 174 LEU A C 1
ATOM 1374 O O . LEU A 1 174 ? -32.188 -18.625 17.344 1 88.81 174 LEU A O 1
ATOM 1378 N N . LEU A 1 175 ? -32.969 -16.484 17.109 1 91.19 175 LEU A N 1
ATOM 1379 C CA . LEU A 1 175 ? -34.125 -16.703 17.953 1 91.19 175 LEU A CA 1
ATOM 1380 C C . LEU A 1 175 ? -35.312 -17.25 17.141 1 91.19 175 LEU A C 1
ATOM 1382 O O . LEU A 1 175 ? -36.312 -17.688 17.719 1 91.19 175 LEU A O 1
ATOM 1386 N N . TYR A 1 176 ? -35.188 -17.312 15.883 1 87.62 176 TYR A N 1
ATOM 1387 C CA . TYR A 1 176 ? -36.281 -17.703 15.016 1 87.62 176 TYR A CA 1
ATOM 1388 C C . TYR A 1 176 ? -36.656 -19.172 15.242 1 87.62 176 TYR A C 1
ATOM 1390 O O . TYR A 1 176 ? -37.844 -19.5 15.359 1 87.62 176 TYR A O 1
ATOM 1398 N N . PRO A 1 177 ? -35.625 -20.062 15.391 1 85.38 177 PRO A N 1
ATOM 1399 C CA . PRO A 1 177 ? -35.969 -21.453 15.656 1 85.38 177 PRO A CA 1
ATOM 1400 C C . PRO A 1 177 ? -36.719 -21.625 16.984 1 85.38 177 PRO A C 1
ATOM 1402 O O . PRO A 1 177 ? -37.594 -22.469 17.094 1 85.38 177 PRO A O 1
ATOM 1405 N N . PHE A 1 178 ? -36.406 -20.828 17.938 1 88.31 178 PHE A N 1
ATOM 1406 C CA . PHE A 1 178 ? -37.094 -20.875 19.203 1 88.31 178 PHE A CA 1
ATOM 1407 C C . PHE A 1 178 ? -38.531 -20.438 19.047 1 88.31 178 PHE A C 1
ATOM 1409 O O . PHE A 1 178 ? -39.438 -20.984 19.688 1 88.31 178 PHE A O 1
ATOM 1416 N N . LEU A 1 179 ? -38.75 -19.422 18.203 1 88.19 179 LEU A N 1
ATOM 1417 C CA . LEU A 1 179 ? -40.094 -19 17.891 1 88.19 179 LEU A CA 1
ATOM 1418 C C . LEU A 1 179 ? -40.875 -20.109 17.234 1 88.19 179 LEU A C 1
ATOM 1420 O O . LEU A 1 179 ? -42.062 -20.297 17.5 1 88.19 179 LEU A O 1
ATOM 1424 N N . MET A 1 180 ? -40.25 -20.875 16.391 1 82.69 180 MET A N 1
ATOM 1425 C CA . MET A 1 180 ? -40.906 -21.969 15.711 1 82.69 180 MET A CA 1
ATOM 1426 C C . MET A 1 180 ? -41.344 -23.047 16.703 1 82.69 180 MET A C 1
ATOM 1428 O O . MET A 1 180 ? -42.438 -23.578 16.609 1 82.69 180 MET A O 1
ATOM 1432 N N . VAL A 1 181 ? -40.438 -23.266 17.641 1 82.75 181 VAL A N 1
ATOM 1433 C CA . VAL A 1 181 ? -40.781 -24.25 18.672 1 82.75 181 VAL A CA 1
ATOM 1434 C C . VAL A 1 181 ? -41.938 -23.734 19.516 1 82.75 181 VAL A C 1
ATOM 1436 O O . VAL A 1 181 ? -42.844 -24.484 19.859 1 82.75 181 VAL A O 1
ATOM 1439 N N . TYR A 1 182 ? -41.875 -22.469 19.828 1 85.31 182 TYR A N 1
ATOM 1440 C CA . TYR A 1 182 ? -42.969 -21.844 20.562 1 85.31 182 TYR A CA 1
ATOM 1441 C C . TYR A 1 182 ? -44.281 -21.938 19.812 1 85.31 182 TYR A C 1
ATOM 1443 O O . TYR A 1 182 ? -45.312 -22.297 20.391 1 85.31 182 TYR A O 1
ATOM 1451 N N . ASN A 1 183 ? -44.312 -21.625 18.531 1 81.38 183 ASN A N 1
ATOM 1452 C CA . ASN A 1 183 ? -45.5 -21.719 17.703 1 81.38 183 ASN A CA 1
ATOM 1453 C C . ASN A 1 183 ? -46.031 -23.156 17.625 1 81.38 183 ASN A C 1
ATOM 1455 O O . ASN A 1 183 ? -47.25 -23.391 17.625 1 81.38 183 ASN A O 1
ATOM 1459 N N . TYR A 1 184 ? -45.062 -24.016 17.547 1 78.62 184 TYR A N 1
ATOM 1460 C CA . TYR A 1 184 ? -45.438 -25.422 17.5 1 78.62 184 TYR A CA 1
ATOM 1461 C C . TYR A 1 184 ? -46.156 -25.844 18.781 1 78.62 184 TYR A C 1
ATOM 1463 O O . TYR A 1 184 ? -47.188 -26.547 18.719 1 78.62 184 TYR A O 1
ATOM 1471 N N . HIS A 1 185 ? -45.656 -25.438 19.875 1 80.81 185 HIS A N 1
ATOM 1472 C CA . HIS A 1 185 ? -46.281 -25.781 21.156 1 80.81 185 HIS A CA 1
ATOM 1473 C C . HIS A 1 185 ? -47.656 -25.141 21.297 1 80.81 185 HIS A C 1
ATOM 1475 O O . HIS A 1 185 ? -48.562 -25.75 21.875 1 80.81 185 HIS A O 1
ATOM 1481 N N . LYS A 1 186 ? -47.781 -23.953 20.781 1 78.44 186 LYS A N 1
ATOM 1482 C CA . LYS A 1 186 ? -49.062 -23.266 20.859 1 78.44 186 LYS A CA 1
ATOM 1483 C C . LYS A 1 186 ? -50.094 -23.891 19.922 1 78.44 186 LYS A C 1
ATOM 1485 O O . LYS A 1 186 ? -51.312 -23.797 20.156 1 78.44 186 LYS A O 1
ATOM 1490 N N . ASN A 1 187 ? -49.531 -24.391 18.844 1 67.12 187 ASN A N 1
ATOM 1491 C CA . ASN A 1 187 ? -50.438 -24.984 17.828 1 67.12 187 ASN A CA 1
ATOM 1492 C C . ASN A 1 187 ? -50.656 -26.469 18.078 1 67.12 187 ASN A C 1
ATOM 1494 O O . ASN A 1 187 ? -51.281 -27.156 17.266 1 67.12 187 ASN A O 1
ATOM 1498 N N . HIS A 1 188 ? -50.031 -27.078 19 1 63.97 188 HIS A N 1
ATOM 1499 C CA . HIS A 1 188 ? -50.062 -28.531 19.172 1 63.97 188 HIS A CA 1
ATOM 1500 C C . HIS A 1 188 ? -51.5 -29.031 19.234 1 63.97 188 HIS A C 1
ATOM 1502 O O . HIS A 1 188 ? -51.75 -30.188 18.891 1 63.97 188 HIS A O 1
ATOM 1508 N N . THR A 1 189 ? -52.344 -28.25 19.812 1 57.91 189 THR A N 1
ATOM 1509 C CA . THR A 1 189 ? -53.656 -28.828 19.891 1 57.91 189 THR A CA 1
ATOM 1510 C C . THR A 1 189 ? -54.406 -28.656 18.562 1 57.91 189 THR A C 1
ATOM 1512 O O . THR A 1 189 ? -55.5 -29.188 18.375 1 57.91 189 THR A O 1
ATOM 1515 N N . SER A 1 190 ? -53.906 -27.75 17.812 1 52.84 190 SER A N 1
ATOM 1516 C CA . SER A 1 190 ? -54.625 -27.516 16.578 1 52.84 190 SER A CA 1
ATOM 1517 C C . SER A 1 190 ? -54.094 -28.391 15.438 1 52.84 190 SER A C 1
ATOM 1519 O O . SER A 1 190 ? -52.938 -28.797 15.453 1 52.84 190 SER A O 1
ATOM 1521 N N . ILE A 1 191 ? -54.938 -29.062 14.727 1 46.09 191 ILE A N 1
ATOM 1522 C CA . ILE A 1 191 ? -54.75 -30.031 13.648 1 46.09 191 ILE A CA 1
ATOM 1523 C C . ILE A 1 191 ? -53.656 -29.562 12.703 1 46.09 191 ILE A C 1
ATOM 1525 O O . ILE A 1 191 ? -52.938 -30.375 12.117 1 46.09 191 ILE A O 1
ATOM 1529 N N . ALA A 1 192 ? -53.656 -28.375 12.078 1 47.59 192 ALA A N 1
ATOM 1530 C CA . ALA A 1 192 ? -52.781 -28.078 10.969 1 47.59 192 ALA A CA 1
ATOM 1531 C C . ALA A 1 192 ? -51.5 -27.375 11.469 1 47.59 192 ALA A C 1
ATOM 1533 O O . ALA A 1 192 ? -51.594 -26.266 12.016 1 47.59 192 ALA A O 1
ATOM 1534 N N . PRO A 1 193 ? -50.406 -28.031 11.789 1 52.62 193 PRO A N 1
ATOM 1535 C CA . PRO A 1 193 ? -49.094 -27.562 12.234 1 52.62 193 PRO A CA 1
ATOM 1536 C C . PRO A 1 193 ? -48.562 -26.406 11.383 1 52.62 193 PRO A C 1
ATOM 1538 O O . PRO A 1 193 ? -47.344 -26.234 11.266 1 52.62 193 PRO A O 1
ATOM 1541 N N . ARG A 1 194 ? -49.344 -25.703 10.602 1 52.69 194 ARG A N 1
ATOM 1542 C CA . ARG A 1 194 ? -48.906 -24.875 9.484 1 52.69 194 ARG A CA 1
ATOM 1543 C C . ARG A 1 194 ? -48.438 -23.516 9.969 1 52.69 194 ARG A C 1
ATOM 1545 O O . ARG A 1 194 ? -47.625 -22.875 9.297 1 52.69 194 ARG A O 1
ATOM 1552 N N . ALA A 1 195 ? -48.75 -23.125 11.297 1 65.38 195 ALA A N 1
ATOM 1553 C CA . ALA A 1 195 ? -48.375 -21.797 11.812 1 65.38 195 ALA A CA 1
ATOM 1554 C C . ALA A 1 195 ? -46.969 -21.812 12.414 1 65.38 195 ALA A C 1
ATOM 1556 O O . ALA A 1 195 ? -46.5 -20.797 12.914 1 65.38 195 ALA A O 1
ATOM 1557 N N . VAL A 1 196 ? -46.281 -22.906 12.172 1 71.62 196 VAL A N 1
ATOM 1558 C CA . VAL A 1 196 ? -45.031 -23.078 12.898 1 71.62 196 VAL A CA 1
ATOM 1559 C C . VAL A 1 196 ? -44 -22.078 12.406 1 71.62 196 VAL A C 1
ATOM 1561 O O . VAL A 1 196 ? -43.25 -21.516 13.203 1 71.62 196 VAL A O 1
ATOM 1564 N N . TYR A 1 197 ? -44 -21.75 11.148 1 72.38 197 TYR A N 1
ATOM 1565 C CA . TYR A 1 197 ? -42.969 -20.891 10.594 1 72.38 197 TYR A CA 1
ATOM 1566 C C . TYR A 1 197 ? -43.406 -19.422 10.594 1 72.38 197 TYR A C 1
ATOM 1568 O O . TYR A 1 197 ? -42.594 -18.531 10.359 1 72.38 197 TYR A O 1
ATOM 1576 N N . ASN A 1 198 ? -44.688 -19.219 10.914 1 76.69 198 ASN A N 1
ATOM 1577 C CA . ASN A 1 198 ? -45.25 -17.875 10.828 1 76.69 198 ASN A CA 1
ATOM 1578 C C . ASN A 1 198 ? -44.875 -17.031 12.031 1 76.69 198 ASN A C 1
ATOM 1580 O O . ASN A 1 198 ? -45.281 -17.312 13.156 1 76.69 198 ASN A O 1
ATOM 1584 N N . ILE A 1 199 ? -44.062 -15.953 11.711 1 83.88 199 ILE A N 1
ATOM 1585 C CA . ILE A 1 199 ? -43.5 -15.086 12.734 1 83.88 199 ILE A CA 1
ATOM 1586 C C . ILE A 1 199 ? -44.625 -14.289 13.414 1 83.88 199 ILE A C 1
ATOM 1588 O O . ILE A 1 199 ? -44.5 -13.906 14.578 1 83.88 199 ILE A O 1
ATOM 1592 N N . ARG A 1 200 ? -45.719 -14.125 12.734 1 80.62 200 ARG A N 1
ATOM 1593 C CA . ARG A 1 200 ? -46.812 -13.312 13.266 1 80.62 200 ARG A CA 1
ATOM 1594 C C . ARG A 1 200 ? -48 -14.18 13.648 1 80.62 200 ARG A C 1
ATOM 1596 O O . ARG A 1 200 ? -49.156 -13.711 13.664 1 80.62 200 ARG A O 1
ATOM 1603 N N . ALA A 1 201 ? -47.719 -15.445 13.805 1 78 201 ALA A N 1
ATOM 1604 C CA . ALA A 1 201 ? -48.781 -16.359 14.133 1 78 201 ALA A CA 1
ATOM 1605 C C . ALA A 1 201 ? -49.344 -16.094 15.531 1 78 201 ALA A C 1
ATOM 1607 O O . ALA A 1 201 ? -50.562 -16.141 15.758 1 78 201 ALA A O 1
ATOM 1608 N N . TYR A 1 202 ? -48.375 -15.828 16.422 1 77.69 202 TYR A N 1
ATOM 1609 C CA . TYR A 1 202 ? -48.781 -15.609 17.797 1 77.69 202 TYR A CA 1
ATOM 1610 C C . TYR A 1 202 ? -48.062 -14.406 18.406 1 77.69 202 TYR A C 1
ATOM 1612 O O . TYR A 1 202 ? -47 -14.008 17.906 1 77.69 202 TYR A O 1
ATOM 1620 N N . ASN A 1 203 ? -48.75 -13.773 19.375 1 82.69 203 ASN A N 1
ATOM 1621 C CA . ASN A 1 203 ? -48.125 -12.727 20.156 1 82.69 203 ASN A CA 1
ATOM 1622 C C . ASN A 1 203 ? -47.031 -13.297 21.078 1 82.69 203 ASN A C 1
ATOM 1624 O O . ASN A 1 203 ? -47.281 -14.297 21.766 1 82.69 203 ASN A O 1
ATOM 1628 N N . VAL A 1 204 ? -45.906 -12.828 20.984 1 84 204 VAL A N 1
ATOM 1629 C CA . VAL A 1 204 ? -44.812 -13.336 21.797 1 84 204 VAL A CA 1
ATOM 1630 C C . VAL A 1 204 ? -44.75 -12.578 23.125 1 84 204 VAL A C 1
ATOM 1632 O O . VAL A 1 204 ? -44.625 -13.195 24.188 1 84 204 VAL A O 1
ATOM 1635 N N . VAL A 1 205 ? -44.688 -11.273 23.062 1 82.75 205 VAL A N 1
ATOM 1636 C CA . VAL A 1 205 ? -44.719 -10.453 24.266 1 82.75 205 VAL A CA 1
ATOM 1637 C C . VAL A 1 205 ? -45.906 -9.492 24.219 1 82.75 205 VAL A C 1
ATOM 1639 O O . VAL A 1 205 ? -45.938 -8.594 23.375 1 82.75 205 VAL A O 1
ATOM 1642 N N . GLY A 1 206 ? -46.906 -9.766 25.156 1 82.19 206 GLY A N 1
ATOM 1643 C CA . GLY A 1 206 ? -48.094 -8.945 25.109 1 82.19 206 GLY A CA 1
ATOM 1644 C C . GLY A 1 206 ? -48.844 -9.039 23.797 1 82.19 206 GLY A C 1
ATOM 1645 O O . GLY A 1 206 ? -49.219 -10.141 23.359 1 82.19 206 GLY A O 1
ATOM 1646 N N . ASN A 1 207 ? -48.812 -7.773 23.141 1 82.81 207 ASN A N 1
ATOM 1647 C CA . ASN A 1 207 ? -49.531 -7.703 21.859 1 82.81 207 ASN A CA 1
ATOM 1648 C C . ASN A 1 207 ? -48.562 -7.664 20.688 1 82.81 207 ASN A C 1
ATOM 1650 O O . ASN A 1 207 ? -48.969 -7.441 19.547 1 82.81 207 ASN A O 1
ATOM 1654 N N . PHE A 1 208 ? -47.25 -7.969 21.031 1 88.94 208 PHE A N 1
ATOM 1655 C CA . PHE A 1 208 ? -46.25 -7.801 19.984 1 88.94 208 PHE A CA 1
ATOM 1656 C C . PHE A 1 208 ? -45.906 -9.141 19.344 1 88.94 208 PHE A C 1
ATOM 1658 O O . PHE A 1 208 ? -45.844 -10.164 20.016 1 88.94 208 PHE A O 1
ATOM 1665 N N . HIS A 1 209 ? -45.781 -8.992 18.109 1 89.19 209 HIS A N 1
ATOM 1666 C CA . HIS A 1 209 ? -45.281 -10.133 17.375 1 89.19 209 HIS A CA 1
ATOM 1667 C C . HIS A 1 209 ? -43.75 -10.203 17.484 1 89.19 209 HIS A C 1
ATOM 1669 O O . HIS A 1 209 ? -43.125 -9.297 18.031 1 89.19 209 HIS A O 1
ATOM 1675 N N . TYR A 1 210 ? -43.188 -11.25 17.031 1 89.31 210 TYR A N 1
ATOM 1676 C CA . TYR A 1 210 ? -41.75 -11.477 17.094 1 89.31 210 TYR A CA 1
ATOM 1677 C C . TYR A 1 210 ? -40.969 -10.383 16.359 1 89.31 210 TYR A C 1
ATOM 1679 O O . TYR A 1 210 ? -40 -9.844 16.875 1 89.31 210 TYR A O 1
ATOM 1687 N N . ASP A 1 211 ? -41.375 -10.008 15.18 1 88.75 211 ASP A N 1
ATOM 1688 C CA . ASP A 1 211 ? -40.688 -9.008 14.375 1 88.75 211 ASP A CA 1
ATOM 1689 C C . ASP A 1 211 ? -40.781 -7.621 14.992 1 88.75 211 ASP A C 1
ATOM 1691 O O . ASP A 1 211 ? -39.781 -6.898 15.102 1 88.75 211 ASP A O 1
ATOM 1695 N N . THR A 1 212 ? -42 -7.27 15.445 1 89.62 212 THR A N 1
ATOM 1696 C CA . THR A 1 212 ? -42.25 -5.926 15.961 1 89.62 212 THR A CA 1
ATOM 1697 C C . THR A 1 212 ? -41.5 -5.73 17.297 1 89.62 212 THR A C 1
ATOM 1699 O O . THR A 1 212 ? -41.094 -4.617 17.625 1 89.62 212 THR A O 1
ATOM 1702 N N . ILE A 1 213 ? -41.375 -6.758 18.031 1 91 213 ILE A N 1
ATOM 1703 C CA . ILE A 1 213 ? -40.625 -6.648 19.281 1 91 213 ILE A CA 1
ATOM 1704 C C . ILE A 1 213 ? -39.188 -6.312 18.969 1 91 213 ILE A C 1
ATOM 1706 O O . ILE A 1 213 ? -38.594 -5.434 19.594 1 91 213 ILE A O 1
ATOM 1710 N N . LEU A 1 214 ? -38.625 -7.051 18.078 1 91.94 214 LEU A N 1
ATOM 1711 C CA . LEU A 1 214 ? -37.219 -6.832 17.734 1 91.94 214 LEU A CA 1
ATOM 1712 C C . LEU A 1 214 ? -37.031 -5.457 17.109 1 91.94 214 LEU A C 1
ATOM 1714 O O . LEU A 1 214 ? -36 -4.797 17.344 1 91.94 214 LEU A O 1
ATOM 1718 N N . LEU A 1 215 ? -37.969 -5.027 16.344 1 92.5 215 LEU A N 1
ATOM 1719 C CA . LEU A 1 215 ? -37.875 -3.701 15.734 1 92.5 215 LEU A CA 1
ATOM 1720 C C . LEU A 1 215 ? -38 -2.609 16.797 1 92.5 215 LEU A C 1
ATOM 1722 O O . LEU A 1 215 ? -37.344 -1.565 16.688 1 92.5 215 LEU A O 1
ATOM 1726 N N . THR A 1 216 ? -38.844 -2.83 17.719 1 92.38 216 THR A N 1
ATOM 1727 C CA . THR A 1 216 ? -39 -1.864 18.812 1 92.38 216 THR A CA 1
ATOM 1728 C C . THR A 1 216 ? -37.688 -1.762 19.609 1 92.38 216 THR A C 1
ATOM 1730 O O . THR A 1 216 ? -37.25 -0.661 19.938 1 92.38 216 THR A O 1
ATOM 1733 N N . ILE A 1 217 ? -37.094 -2.875 19.891 1 93.81 217 ILE A N 1
ATOM 1734 C CA . ILE A 1 217 ? -35.844 -2.877 20.609 1 93.81 217 ILE A CA 1
ATOM 1735 C C . ILE A 1 217 ? -34.781 -2.145 19.781 1 93.81 217 ILE A C 1
ATOM 1737 O O . ILE A 1 217 ? -34 -1.344 20.312 1 93.81 217 ILE A O 1
ATOM 1741 N N . PHE A 1 218 ? -34.75 -2.426 18.5 1 95.19 218 PHE A N 1
ATOM 1742 C CA . PHE A 1 218 ? -33.812 -1.766 17.594 1 95.19 218 PHE A CA 1
ATOM 1743 C C . PHE A 1 218 ? -34.031 -0.261 17.578 1 95.19 218 PHE A C 1
ATOM 1745 O O . PHE A 1 218 ? -33.094 0.524 17.531 1 95.19 218 PHE A O 1
ATOM 1752 N N . SER A 1 219 ? -35.281 0.188 17.625 1 94.56 219 SER A N 1
ATOM 1753 C CA . SER A 1 219 ? -35.625 1.607 17.641 1 94.56 219 SER A CA 1
ATOM 1754 C C . SER A 1 219 ? -35.125 2.285 18.906 1 94.56 219 SER A C 1
ATOM 1756 O O . SER A 1 219 ? -34.719 3.439 18.875 1 94.56 219 SER A O 1
ATOM 1758 N N . PHE A 1 220 ? -35.25 1.585 19.938 1 94.31 220 PHE A N 1
ATOM 1759 C CA . PHE A 1 220 ? -34.75 2.133 21.188 1 94.31 220 PHE A CA 1
ATOM 1760 C C . PHE A 1 220 ? -33.219 2.279 21.125 1 94.31 220 PHE A C 1
ATOM 1762 O O . PHE A 1 220 ? -32.656 3.246 21.656 1 94.31 220 PHE A O 1
ATOM 1769 N N . LEU A 1 221 ? -32.562 1.347 20.594 1 93.88 221 LEU A N 1
ATOM 1770 C CA . LEU A 1 221 ? -31.125 1.435 20.422 1 93.88 221 LEU A CA 1
ATOM 1771 C C . LEU A 1 221 ? -30.75 2.633 19.547 1 93.88 221 LEU A C 1
ATOM 1773 O O . LEU A 1 221 ? -29.812 3.369 19.875 1 93.88 221 LEU A O 1
ATOM 1777 N N . LEU A 1 222 ? -31.5 2.785 18.469 1 94.69 222 LEU A N 1
ATOM 1778 C CA . LEU A 1 222 ? -31.234 3.922 17.594 1 94.69 222 LEU A CA 1
ATOM 1779 C C . LEU A 1 222 ? -31.453 5.238 18.328 1 94.69 222 LEU A C 1
ATOM 1781 O O . LEU A 1 222 ? -30.688 6.191 18.141 1 94.69 222 LEU A O 1
ATOM 1785 N N . PHE A 1 223 ? -32.469 5.246 19.078 1 94 223 PHE A N 1
ATOM 1786 C CA . PHE A 1 223 ? -32.75 6.445 19.859 1 94 223 PHE A CA 1
ATOM 1787 C C . PHE A 1 223 ? -31.609 6.773 20.797 1 94 223 PHE A C 1
ATOM 1789 O O . PHE A 1 223 ? -31.203 7.934 20.906 1 94 223 PHE A O 1
ATOM 1796 N N . PHE A 1 224 ? -31.125 5.793 21.406 1 91.75 224 PHE A N 1
ATOM 1797 C CA . PHE A 1 224 ? -29.984 5.945 22.297 1 91.75 224 PHE A CA 1
ATOM 1798 C C . PHE A 1 224 ? -28.781 6.52 21.562 1 91.75 224 PHE A C 1
ATOM 1800 O O . PHE A 1 224 ? -28.156 7.473 22.031 1 91.75 224 PHE A O 1
ATOM 1807 N N . PHE A 1 225 ? -28.438 6.027 20.438 1 91.19 225 PHE A N 1
ATOM 1808 C CA . PHE A 1 225 ? -27.297 6.492 19.672 1 91.19 225 PHE A CA 1
ATOM 1809 C C . PHE A 1 225 ? -27.531 7.902 19.141 1 91.19 225 PHE A C 1
ATOM 1811 O O . PHE A 1 225 ? -26.594 8.688 19 1 91.19 225 PHE A O 1
ATOM 1818 N N . ASN A 1 226 ? -28.766 8.211 18.859 1 91.44 226 ASN A N 1
ATOM 1819 C CA . ASN A 1 226 ? -29.078 9.562 18.422 1 91.44 226 ASN A CA 1
ATOM 1820 C C . ASN A 1 226 ? -28.812 10.586 19.516 1 91.44 226 ASN A C 1
ATOM 1822 O O . ASN A 1 226 ? -28.297 11.672 19.25 1 91.44 226 ASN A O 1
ATOM 1826 N N . ILE A 1 227 ? -29.156 10.203 20.688 1 89.44 227 ILE A N 1
ATOM 1827 C CA . ILE A 1 227 ? -28.891 11.094 21.812 1 89.44 227 ILE A CA 1
ATOM 1828 C C . ILE A 1 227 ? -27.391 11.273 22 1 89.44 227 ILE A C 1
ATOM 1830 O O . ILE A 1 227 ? -26.922 12.391 22.219 1 89.44 227 ILE A O 1
ATOM 1834 N N . ILE A 1 228 ? -26.703 10.297 21.875 1 87.62 228 ILE A N 1
ATOM 1835 C CA . ILE A 1 228 ? -25.266 10.344 22.031 1 87.62 228 ILE A CA 1
ATOM 1836 C C . ILE A 1 228 ? -24.656 11.219 20.938 1 87.62 228 ILE A C 1
ATOM 1838 O O . ILE A 1 228 ? -23.766 12.039 21.219 1 87.62 228 ILE A O 1
ATOM 1842 N N . ALA A 1 229 ? -25.109 11.047 19.719 1 87.19 229 ALA A N 1
ATOM 1843 C CA . ALA A 1 229 ? -24.578 11.828 18.594 1 87.19 229 ALA A CA 1
ATOM 1844 C C . ALA A 1 229 ? -24.875 13.312 18.781 1 87.19 229 ALA A C 1
ATOM 1846 O O . ALA A 1 229 ? -24.031 14.164 18.484 1 87.19 229 ALA A O 1
ATOM 1847 N N . PHE A 1 230 ? -26 13.57 19.328 1 87.19 230 PHE A N 1
ATOM 1848 C CA . PHE A 1 230 ? -26.391 14.953 19.562 1 87.19 230 PHE A CA 1
ATOM 1849 C C . PHE A 1 230 ? -25.516 15.578 20.641 1 87.19 230 PHE A C 1
ATOM 1851 O O . PHE A 1 230 ? -25.031 16.688 20.484 1 87.19 230 PHE A O 1
ATOM 1858 N N . LEU A 1 231 ? -25.328 14.891 21.688 1 84.75 231 LEU A N 1
ATOM 1859 C CA . LEU A 1 231 ? -24.516 15.383 22.797 1 84.75 231 LEU A CA 1
ATOM 1860 C C . LEU A 1 231 ? -23.062 15.547 22.359 1 84.75 231 LEU A C 1
ATOM 1862 O O . LEU A 1 231 ? -22.375 16.484 22.781 1 84.75 231 LEU A O 1
ATOM 1866 N N . TYR A 1 232 ? -22.656 14.711 21.531 1 83.38 232 TYR A N 1
ATOM 1867 C CA . TYR A 1 232 ? -21.281 14.742 21.047 1 83.38 232 TYR A CA 1
ATOM 1868 C C . TYR A 1 232 ? -21.031 16.016 20.234 1 83.38 232 TYR A C 1
ATOM 1870 O O . TYR A 1 232 ? -19.984 16.641 20.391 1 83.38 232 TYR A O 1
ATOM 1878 N N . ARG A 1 233 ? -21.922 16.422 19.438 1 82.06 233 ARG A N 1
ATOM 1879 C CA . ARG A 1 233 ? -21.719 17.547 18.531 1 82.06 233 ARG A CA 1
ATOM 1880 C C . ARG A 1 233 ? -21.875 18.875 19.25 1 82.06 233 ARG A C 1
ATOM 1882 O O . ARG A 1 233 ? -21.078 19.797 19.062 1 82.06 233 ARG A O 1
ATOM 1889 N N . PHE A 1 234 ? -22.766 19 20.203 1 82.81 234 PHE A N 1
ATOM 1890 C CA . PHE A 1 234 ? -23.141 20.328 20.656 1 82.81 234 PHE A CA 1
ATOM 1891 C C . PHE A 1 234 ? -22.719 20.531 22.109 1 82.81 234 PHE A C 1
ATOM 1893 O O . PHE A 1 234 ? -22.562 21.672 22.562 1 82.81 234 PHE A O 1
ATOM 1900 N N . VAL A 1 235 ? -22.484 19.5 22.812 1 82.31 235 VAL A N 1
ATOM 1901 C CA . VAL A 1 235 ? -22.25 19.672 24.25 1 82.31 235 VAL A CA 1
ATOM 1902 C C . VAL A 1 235 ? -20.828 19.219 24.594 1 82.31 235 VAL A C 1
ATOM 1904 O O . VAL A 1 235 ? -20.156 19.859 25.406 1 82.31 235 VAL A O 1
ATOM 1907 N N . TYR A 1 236 ? -20.344 18.266 24 1 85.5 236 TYR A N 1
ATOM 1908 C CA . TYR A 1 236 ? -19.078 17.594 24.328 1 85.5 236 TYR A CA 1
ATOM 1909 C C . TYR A 1 236 ? -17.922 18.578 24.297 1 85.5 236 TYR A C 1
ATOM 1911 O O . TYR A 1 236 ? -17.078 18.594 25.203 1 85.5 236 TYR A O 1
ATOM 1919 N N . PRO A 1 237 ? -17.797 19.422 23.312 1 82.19 237 PRO A N 1
ATOM 1920 C CA . PRO A 1 237 ? -16.641 20.328 23.281 1 82.19 237 PRO A CA 1
ATOM 1921 C C . PRO A 1 237 ? -16.594 21.281 24.469 1 82.19 237 PRO A C 1
ATOM 1923 O O . PRO A 1 237 ? -15.516 21.547 25.016 1 82.19 237 PRO A O 1
ATOM 1926 N N . HIS A 1 238 ? -17.688 21.688 24.953 1 81.19 238 HIS A N 1
ATOM 1927 C CA . HIS A 1 238 ? -17.75 22.609 26.078 1 81.19 238 HIS A CA 1
ATOM 1928 C C . HIS A 1 238 ? -17.484 21.891 27.391 1 81.19 238 HIS A C 1
ATOM 1930 O O . HIS A 1 238 ? -16.891 22.453 28.312 1 81.19 238 HIS A O 1
ATOM 1936 N N . LEU A 1 239 ? -17.953 20.75 27.438 1 84.06 239 LEU A N 1
ATOM 1937 C CA . LEU A 1 239 ? -17.688 19.953 28.625 1 84.06 239 LEU A CA 1
ATOM 1938 C C . LEU A 1 239 ? -16.203 19.656 28.766 1 84.06 239 LEU A C 1
ATOM 1940 O O . LEU A 1 239 ? -15.672 19.641 29.891 1 84.06 239 LEU A O 1
ATOM 1944 N N . LEU A 1 240 ? -15.57 19.438 27.703 1 84.94 240 LEU A N 1
ATOM 1945 C CA . LEU A 1 240 ? -14.148 19.125 27.734 1 84.94 240 LEU A CA 1
ATOM 1946 C C . LEU A 1 240 ? -13.344 20.328 28.234 1 84.94 240 LEU A C 1
ATOM 1948 O O . LEU A 1 240 ? -12.422 20.172 29.031 1 84.94 240 LEU A O 1
ATOM 1952 N N . LEU A 1 241 ? -13.633 21.516 27.75 1 82.88 241 LEU A N 1
ATOM 1953 C CA . LEU A 1 241 ? -12.906 22.703 28.156 1 82.88 241 LEU A CA 1
ATOM 1954 C C . LEU A 1 241 ? -13.133 22.984 29.641 1 82.88 241 LEU A C 1
ATOM 1956 O O . LEU A 1 241 ? -12.203 23.406 30.344 1 82.88 241 LEU A O 1
ATOM 1960 N N . THR A 1 242 ? -14.344 22.766 30.078 1 82.94 242 THR A N 1
ATOM 1961 C CA . THR A 1 242 ? -14.641 22.953 31.484 1 82.94 242 THR A CA 1
ATOM 1962 C C . THR A 1 242 ? -13.852 21.969 32.344 1 82.94 242 THR A C 1
ATOM 1964 O O . THR A 1 242 ? -13.344 22.328 33.406 1 82.94 242 THR A O 1
ATOM 1967 N N . MET A 1 243 ? -13.742 20.844 31.875 1 85.12 243 MET A N 1
ATOM 1968 C CA . MET A 1 243 ? -13 19.812 32.594 1 85.12 243 MET A CA 1
ATOM 1969 C C . MET A 1 243 ? -11.516 20.172 32.688 1 85.12 243 MET A C 1
ATOM 1971 O O . MET A 1 243 ? -10.883 19.984 33.719 1 85.12 243 MET A O 1
ATOM 1975 N N . ILE A 1 244 ? -11.016 20.672 31.641 1 86.19 244 ILE A N 1
ATOM 1976 C CA . ILE A 1 244 ? -9.594 21.016 31.594 1 86.19 244 ILE A CA 1
ATOM 1977 C C . ILE A 1 244 ? -9.32 22.172 32.531 1 86.19 244 ILE A C 1
ATOM 1979 O O . ILE A 1 244 ? -8.328 22.172 33.281 1 86.19 244 ILE A O 1
ATOM 1983 N N . ASN A 1 245 ? -10.195 23.188 32.562 1 83.81 245 ASN A N 1
ATOM 1984 C CA . ASN A 1 245 ? -10.023 24.344 33.438 1 83.81 245 ASN A CA 1
ATOM 1985 C C . ASN A 1 245 ? -10.031 23.969 34.906 1 83.81 245 ASN A C 1
ATOM 1987 O O . ASN A 1 245 ? -9.258 24.5 35.688 1 83.81 245 ASN A O 1
ATOM 1991 N N . ASP A 1 246 ? -10.805 23 35.219 1 83.81 246 ASP A N 1
ATOM 1992 C CA . ASP A 1 246 ? -10.898 22.562 36.594 1 83.81 246 ASP A CA 1
ATOM 1993 C C . ASP A 1 246 ? -9.75 21.641 36.969 1 83.81 246 ASP A C 1
ATOM 1995 O O . ASP A 1 246 ? -9.273 21.656 38.094 1 83.81 246 ASP A O 1
ATOM 1999 N N . ASP A 1 247 ? -9.352 20.906 36.062 1 85.62 247 ASP A N 1
ATOM 2000 C CA . ASP A 1 247 ? -8.344 19.891 36.344 1 85.62 247 ASP A CA 1
ATOM 2001 C C . ASP A 1 247 ? -6.957 20.531 36.5 1 85.62 247 ASP A C 1
ATOM 2003 O O . ASP A 1 247 ? -6.164 20.109 37.344 1 85.62 247 ASP A O 1
ATOM 2007 N N . VAL A 1 248 ? -6.656 21.5 35.688 1 88.38 248 VAL A N 1
ATOM 2008 C CA . VAL A 1 248 ? -5.324 22.094 35.656 1 88.38 248 VAL A CA 1
ATOM 2009 C C . VAL A 1 248 ? -5.027 22.75 37 1 88.38 248 VAL A C 1
ATOM 2011 O O . VAL A 1 248 ? -3.879 22.766 37.469 1 88.38 248 VAL A O 1
ATOM 2014 N N . LYS A 1 249 ? -6.031 23.219 37.75 1 84.75 249 LYS A N 1
ATOM 2015 C CA . LYS A 1 249 ? -5.859 23.922 39.031 1 84.75 249 LYS A CA 1
ATOM 2016 C C . LYS A 1 249 ? -5.398 22.969 40.125 1 84.75 249 LYS A C 1
ATOM 2018 O O . LYS A 1 249 ? -4.898 23.406 41.156 1 84.75 249 LYS A O 1
ATOM 2023 N N . LEU A 1 250 ? -5.445 21.75 39.844 1 87.94 250 LEU A N 1
ATOM 2024 C CA . LEU A 1 250 ? -5.109 20.75 40.844 1 87.94 250 LEU A CA 1
ATOM 2025 C C . LEU A 1 250 ? -3.65 20.328 40.719 1 87.94 250 LEU A C 1
ATOM 2027 O O . LEU A 1 250 ? -3.193 19.453 41.469 1 87.94 250 LEU A O 1
ATOM 2031 N N . PHE A 1 251 ? -2.928 20.906 39.875 1 89.94 251 PHE A N 1
ATOM 2032 C CA . PHE A 1 251 ? -1.559 20.469 39.625 1 89.94 251 PHE A CA 1
ATOM 2033 C C . PHE A 1 251 ? -0.562 21.516 40.094 1 89.94 251 PHE A C 1
ATOM 2035 O O . PHE A 1 251 ? -0.906 22.703 40.219 1 89.94 251 PHE A O 1
ATOM 2042 N N . ARG A 1 252 ? 0.678 21.062 40.375 1 89.38 252 ARG A N 1
ATOM 2043 C CA . ARG A 1 252 ? 1.816 21.906 40.719 1 89.38 252 ARG A CA 1
ATOM 2044 C C . ARG A 1 252 ? 3.131 21.25 40.312 1 89.38 252 ARG A C 1
ATOM 2046 O O . ARG A 1 252 ? 3.16 20.062 40 1 89.38 252 ARG A O 1
ATOM 2053 N N . VAL A 1 253 ? 4.176 22.047 40.219 1 91.88 253 VAL A N 1
ATOM 2054 C CA . VAL A 1 253 ? 5.5 21.516 39.938 1 91.88 253 VAL A CA 1
ATOM 2055 C C . VAL A 1 253 ? 6.035 20.781 41.156 1 91.88 253 VAL A C 1
ATOM 2057 O O . VAL A 1 253 ? 6.062 21.344 42.281 1 91.88 253 VAL A O 1
ATOM 2060 N N . LEU A 1 254 ? 6.48 19.609 40.938 1 85 254 LEU A N 1
ATOM 2061 C CA . LEU A 1 254 ? 6.984 18.781 42.031 1 85 254 LEU A CA 1
ATOM 2062 C C . LEU A 1 254 ? 8.508 18.766 42.062 1 85 254 LEU A C 1
ATOM 2064 O O . LEU A 1 254 ? 9.125 18.719 43.125 1 85 254 LEU A O 1
ATOM 2068 N N . GLU A 1 255 ? 8.984 18.641 40.875 1 84.81 255 GLU A N 1
ATOM 2069 C CA . GLU A 1 255 ? 10.43 18.516 40.75 1 84.81 255 GLU A CA 1
ATOM 2070 C C . GLU A 1 255 ? 10.969 19.469 39.688 1 84.81 255 GLU A C 1
ATOM 2072 O O . GLU A 1 255 ? 10.336 19.688 38.656 1 84.81 255 GLU A O 1
ATOM 2077 N N . PHE A 1 256 ? 12.109 20.062 39.969 1 88.19 256 PHE A N 1
ATOM 2078 C CA . PHE A 1 256 ? 12.844 20.953 39.094 1 88.19 256 PHE A CA 1
ATOM 2079 C C . PHE A 1 256 ? 14.344 20.688 39.156 1 88.19 256 PHE A C 1
ATOM 2081 O O . PHE A 1 256 ? 14.977 20.953 40.188 1 88.19 256 PHE A O 1
ATOM 2088 N N . GLU A 1 257 ? 14.797 20.047 38.062 1 82.69 257 GLU A N 1
ATOM 2089 C CA . GLU A 1 257 ? 16.203 19.656 38.031 1 82.69 257 GLU A CA 1
ATOM 2090 C C . GLU A 1 257 ? 16.891 20.188 36.75 1 82.69 257 GLU A C 1
ATOM 2092 O O . GLU A 1 257 ? 16.312 20.172 35.688 1 82.69 257 GLU A O 1
ATOM 2097 N N . GLU A 1 258 ? 18.094 20.656 36.938 1 83.38 258 GLU A N 1
ATOM 2098 C CA . GLU A 1 258 ? 18.891 21.047 35.781 1 83.38 258 GLU A CA 1
ATOM 2099 C C . GLU A 1 258 ? 19.531 19.844 35.125 1 83.38 258 GLU A C 1
ATOM 2101 O O . GLU A 1 258 ? 20 18.922 35.781 1 83.38 258 GLU A O 1
ATOM 2106 N N . VAL A 1 259 ? 19.328 19.875 33.844 1 80.06 259 VAL A N 1
ATOM 2107 C CA . VAL A 1 259 ? 19.875 18.766 33.062 1 80.06 259 VAL A CA 1
ATOM 2108 C C . VAL A 1 259 ? 20.609 19.297 31.844 1 80.06 259 VAL A C 1
ATOM 2110 O O . VAL A 1 259 ? 20.469 20.469 31.484 1 80.06 259 VAL A O 1
ATOM 2113 N N . ARG A 1 260 ? 21.5 18.438 31.312 1 74.81 260 ARG A N 1
ATOM 2114 C CA . ARG A 1 260 ? 22.125 18.672 30.016 1 74.81 260 ARG A CA 1
ATOM 2115 C C . ARG A 1 260 ? 21.719 17.609 29 1 74.81 260 ARG A C 1
ATOM 2117 O O . ARG A 1 260 ? 21.609 16.422 29.359 1 74.81 260 ARG A O 1
ATOM 2124 N N . PHE A 1 261 ? 21.281 18.078 27.875 1 71.69 261 PHE A N 1
ATOM 2125 C CA . PHE A 1 261 ? 20.891 17.078 26.891 1 71.69 261 PHE A CA 1
ATOM 2126 C C . PHE A 1 261 ? 21.375 17.484 25.5 1 71.69 261 PHE A C 1
ATOM 2128 O O . PHE A 1 261 ? 21.719 18.641 25.266 1 71.69 261 PHE A O 1
ATOM 2135 N N . ASN A 1 262 ? 21.422 16.438 24.625 1 67.5 262 ASN A N 1
ATOM 2136 C CA . ASN A 1 262 ? 21.859 16.641 23.25 1 67.5 262 ASN A CA 1
ATOM 2137 C C . ASN A 1 262 ? 20.734 17.188 22.375 1 67.5 262 ASN A C 1
ATOM 2139 O O . ASN A 1 262 ? 19.562 16.812 22.547 1 67.5 262 ASN A O 1
ATOM 2143 N N . VAL A 1 263 ? 21.094 18.188 21.562 1 67.31 263 VAL A N 1
ATOM 2144 C CA . VAL A 1 263 ? 20.141 18.734 20.609 1 67.31 263 VAL A CA 1
ATOM 2145 C C . VAL A 1 263 ? 20.484 18.234 19.203 1 67.31 263 VAL A C 1
ATOM 2147 O O . VAL A 1 263 ? 21.641 17.875 18.922 1 67.31 263 VAL A O 1
ATOM 2150 N N . PRO A 1 264 ? 19.422 18.016 18.344 1 62.84 264 PRO A N 1
ATOM 2151 C CA . PRO A 1 264 ? 19.703 17.641 16.953 1 62.84 264 PRO A CA 1
ATOM 2152 C C . PRO A 1 264 ? 20.625 18.641 16.25 1 62.84 264 PRO A C 1
ATOM 2154 O O . PRO A 1 264 ? 20.719 19.797 16.672 1 62.84 264 PRO A O 1
ATOM 2157 N N . HIS A 1 265 ? 21.375 18.062 15.344 1 58.12 265 HIS A N 1
ATOM 2158 C CA . HIS A 1 265 ? 22.328 18.906 14.641 1 58.12 265 HIS A CA 1
ATOM 2159 C C . HIS A 1 265 ? 21.625 20.094 13.984 1 58.12 265 HIS A C 1
ATOM 2161 O O . HIS A 1 265 ? 20.781 19.922 13.094 1 58.12 265 HIS A O 1
ATOM 2167 N N . VAL A 1 266 ? 21.594 21.109 14.734 1 55.84 266 VAL A N 1
ATOM 2168 C CA . VAL A 1 266 ? 21.125 22.375 14.18 1 55.84 266 VAL A CA 1
ATOM 2169 C C . VAL A 1 266 ? 22.328 23.266 13.836 1 55.84 266 VAL A C 1
ATOM 2171 O O . VAL A 1 266 ? 23.297 23.328 14.594 1 55.84 266 VAL A O 1
ATOM 2174 N N . PRO A 1 267 ? 22.375 23.672 12.539 1 49.59 267 PRO A N 1
ATOM 2175 C CA . PRO A 1 267 ? 23.469 24.578 12.219 1 49.59 267 PRO A CA 1
ATOM 2176 C C . PRO A 1 267 ? 23.641 25.703 13.242 1 49.59 267 PRO A C 1
ATOM 2178 O O . PRO A 1 267 ? 22.641 26.312 13.641 1 49.59 267 PRO A O 1
ATOM 2181 N N . GLY A 1 268 ? 24.734 25.906 13.836 1 49.03 268 GLY A N 1
ATOM 2182 C CA . GLY A 1 268 ? 25.078 27 14.727 1 49.03 268 GLY A CA 1
ATOM 2183 C C . GLY A 1 268 ? 25.219 26.578 16.172 1 49.03 268 GLY A C 1
ATOM 2184 O O . GLY A 1 268 ? 25.625 27.375 17.016 1 49.03 268 GLY A O 1
ATOM 2185 N N . ILE A 1 269 ? 24.641 25.438 16.406 1 53.62 269 ILE A N 1
ATOM 2186 C CA . ILE A 1 269 ? 24.828 25 17.797 1 53.62 269 ILE A CA 1
ATOM 2187 C C . ILE A 1 269 ? 26.094 24.156 17.906 1 53.62 269 ILE A C 1
ATOM 2189 O O . ILE A 1 269 ? 26.156 23.062 17.344 1 53.62 269 ILE A O 1
ATOM 2193 N N . PRO A 1 270 ? 27.156 24.719 18.422 1 49.12 270 PRO A N 1
ATOM 2194 C CA . PRO A 1 270 ? 28.484 24.078 18.344 1 49.12 270 PRO A CA 1
ATOM 2195 C C . PRO A 1 270 ? 28.453 22.625 18.844 1 49.12 270 PRO A C 1
ATOM 2197 O O . PRO A 1 270 ? 28.922 21.719 18.141 1 49.12 270 PRO A O 1
ATOM 2200 N N . ASP A 1 271 ? 28.531 22.422 20.297 1 52.62 271 ASP A N 1
ATOM 2201 C CA . ASP A 1 271 ? 28.922 21.141 20.906 1 52.62 271 ASP A CA 1
ATOM 2202 C C . ASP A 1 271 ? 27.734 20.203 21.031 1 52.62 271 ASP A C 1
ATOM 2204 O O . ASP A 1 271 ? 27.875 19.078 21.484 1 52.62 271 ASP A O 1
ATOM 2208 N N . GLY A 1 272 ? 26.609 20.406 20.422 1 60.44 272 GLY A N 1
ATOM 2209 C CA . GLY A 1 272 ? 25.453 19.531 20.344 1 60.44 272 GLY A CA 1
ATOM 2210 C C . GLY A 1 272 ? 24.766 19.359 21.688 1 60.44 272 GLY A C 1
ATOM 2211 O O . GLY A 1 272 ? 23.781 18.625 21.781 1 60.44 272 GLY A O 1
ATOM 2212 N N . ARG A 1 273 ? 25.344 19.734 22.938 1 63.66 273 ARG A N 1
ATOM 2213 C CA . ARG A 1 273 ? 24.703 19.609 24.25 1 63.66 273 ARG A CA 1
ATOM 2214 C C . ARG A 1 273 ? 24.297 20.969 24.797 1 63.66 273 ARG A C 1
ATOM 2216 O O . ARG A 1 273 ? 25.078 21.906 24.781 1 63.66 273 ARG A O 1
ATOM 2223 N N . VAL A 1 274 ? 23.094 21.141 25.266 1 71.81 274 VAL A N 1
ATOM 2224 C CA . VAL A 1 274 ? 22.547 22.391 25.797 1 71.81 274 VAL A CA 1
ATOM 2225 C C . VAL A 1 274 ? 21.984 22.156 27.188 1 71.81 274 VAL A C 1
ATOM 2227 O O . VAL A 1 274 ? 21.547 21.047 27.516 1 71.81 274 VAL A O 1
ATOM 2230 N N . PRO A 1 275 ? 22.203 23.109 27.984 1 75.31 275 PRO A N 1
ATOM 2231 C CA . PRO A 1 275 ? 21.562 22.984 29.297 1 75.31 275 PRO A CA 1
ATOM 2232 C C . PRO A 1 275 ? 20.047 23.062 29.219 1 75.31 275 PRO A C 1
ATOM 2234 O O . PRO A 1 275 ? 19.5 23.719 28.344 1 75.31 275 PRO A O 1
ATOM 2237 N N . GLY A 1 276 ? 19.422 22.312 30.016 1 84.44 276 GLY A N 1
ATOM 2238 C CA . GLY A 1 276 ? 17.984 22.297 30.141 1 84.44 276 GLY A CA 1
ATOM 2239 C C . GLY A 1 276 ? 17.5 21.906 31.516 1 84.44 276 GLY A C 1
ATOM 2240 O O . GLY A 1 276 ? 18.266 21.953 32.5 1 84.44 276 GLY A O 1
ATOM 2241 N N . TYR A 1 277 ? 16.203 21.766 31.641 1 87.31 277 TYR A N 1
ATOM 2242 C CA . TYR A 1 277 ? 15.586 21.453 32.938 1 87.31 277 TYR A CA 1
ATOM 2243 C C . TYR A 1 277 ? 14.625 20.266 32.812 1 87.31 277 TYR A C 1
ATOM 2245 O O . TYR A 1 277 ? 13.984 20.094 31.766 1 87.31 277 TYR A O 1
ATOM 2253 N N . ARG A 1 278 ? 14.648 19.516 33.812 1 87.44 278 ARG A N 1
ATOM 2254 C CA . ARG A 1 278 ? 13.625 18.5 34 1 87.44 278 ARG A CA 1
ATOM 2255 C C . ARG A 1 278 ? 12.57 18.938 35 1 87.44 278 ARG A C 1
ATOM 2257 O O . ARG A 1 278 ? 12.906 19.234 36.156 1 87.44 278 ARG A O 1
ATOM 2264 N N . ILE A 1 279 ? 11.414 19 34.531 1 90.75 279 ILE A N 1
ATOM 2265 C CA . ILE A 1 279 ? 10.32 19.453 35.375 1 90.75 279 ILE A CA 1
ATOM 2266 C C . ILE A 1 279 ? 9.242 18.375 35.469 1 90.75 279 ILE A C 1
ATOM 2268 O O . ILE A 1 279 ? 8.789 17.859 34.438 1 90.75 279 ILE A O 1
ATOM 2272 N N . LYS A 1 280 ? 8.891 18.047 36.625 1 88.12 280 LYS A N 1
ATOM 2273 C CA . LYS A 1 280 ? 7.816 17.094 36.875 1 88.12 280 LYS A CA 1
ATOM 2274 C C . LYS A 1 280 ? 6.602 17.781 37.469 1 88.12 280 LYS A C 1
ATOM 2276 O O . LYS A 1 280 ? 6.723 18.5 38.469 1 88.12 280 LYS A O 1
ATOM 2281 N N . LEU A 1 281 ? 5.477 17.609 36.812 1 90.56 281 LEU A N 1
ATOM 2282 C CA . LEU A 1 281 ? 4.211 18.125 37.312 1 90.56 281 LEU A CA 1
ATOM 2283 C C . LEU A 1 281 ? 3.373 17 37.938 1 90.56 281 LEU A C 1
ATOM 2285 O O . LEU A 1 281 ? 3.322 15.898 37.406 1 90.56 281 LEU A O 1
ATOM 2289 N N . GLY A 1 282 ? 2.848 17.266 39.031 1 87.44 282 GLY A N 1
ATOM 2290 C CA . GLY A 1 282 ? 1.986 16.297 39.688 1 87.44 282 GLY A CA 1
ATOM 2291 C C . GLY A 1 282 ? 0.819 16.938 40.406 1 87.44 282 GLY A C 1
ATOM 2292 O O . GLY A 1 282 ? 0.794 18.141 40.625 1 87.44 282 GLY A O 1
ATOM 2293 N N . ARG A 1 283 ? -0.133 16.156 40.719 1 86.81 283 ARG A N 1
ATOM 2294 C CA . ARG A 1 283 ? -1.316 16.625 41.438 1 86.81 283 ARG A CA 1
ATOM 2295 C C . ARG A 1 283 ? -0.971 17 42.875 1 86.81 283 ARG A C 1
ATOM 2297 O O . ARG A 1 283 ? -0.162 16.328 43.531 1 86.81 283 ARG A O 1
ATOM 2304 N N . ILE A 1 284 ? -1.715 18.031 43.281 1 84.56 284 ILE A N 1
ATOM 2305 C CA . ILE A 1 284 ? -1.49 18.547 44.625 1 84.56 284 ILE A CA 1
ATOM 2306 C C . ILE A 1 284 ? -2.031 17.562 45.688 1 84.56 284 ILE A C 1
ATOM 2308 O O . ILE A 1 284 ? -3.062 16.922 45.469 1 84.56 284 ILE A O 1
ATOM 2312 N N . ARG A 1 285 ? -1.223 17.359 46.562 1 80.06 285 ARG A N 1
ATOM 2313 C CA . ARG A 1 285 ? -1.656 16.531 47.688 1 80.06 285 ARG A CA 1
ATOM 2314 C C . ARG A 1 285 ? -2.279 17.375 48.781 1 80.06 285 ARG A C 1
ATOM 2316 O O . ARG A 1 285 ? -1.84 18.5 49.031 1 80.06 285 ARG A O 1
ATOM 2323 N N . ASP A 1 286 ? -3.432 16.984 49.281 1 74 286 ASP A N 1
ATOM 2324 C CA . ASP A 1 286 ? -4.062 17.688 50.406 1 74 286 ASP A CA 1
ATOM 2325 C C . ASP A 1 286 ? -3.242 17.516 51.688 1 74 286 ASP A C 1
ATOM 2327 O O . ASP A 1 286 ? -2.197 16.859 51.688 1 74 286 ASP A O 1
ATOM 2331 N N . SER A 1 287 ? -3.721 18.25 52.812 1 70.12 287 SER A N 1
ATOM 2332 C CA . SER A 1 287 ? -3.049 18.266 54.094 1 70.12 287 SER A CA 1
ATOM 2333 C C . SER A 1 287 ? -2.889 16.859 54.656 1 70.12 287 SER A C 1
ATOM 2335 O O . SER A 1 287 ? -1.982 16.594 55.438 1 70.12 287 SER A O 1
ATOM 2337 N N . SER A 1 288 ? -3.73 15.867 54.219 1 73.06 288 SER A N 1
ATOM 2338 C CA . SER A 1 288 ? -3.654 14.492 54.719 1 73.06 288 SER A CA 1
ATOM 2339 C C . SER A 1 288 ? -2.746 13.648 53.844 1 73.06 288 SER A C 1
ATOM 2341 O O . SER A 1 288 ? -2.559 12.453 54.094 1 73.06 288 SER A O 1
ATOM 2343 N N . GLY A 1 289 ? -2.178 14.211 52.844 1 70.44 289 GLY A N 1
ATOM 2344 C CA . GLY A 1 289 ? -1.25 13.508 51.969 1 70.44 289 GLY A CA 1
ATOM 2345 C C . GLY A 1 289 ? -1.931 12.844 50.781 1 70.44 289 GLY A C 1
ATOM 2346 O O . GLY A 1 289 ? -1.281 12.156 50 1 70.44 289 GLY A O 1
ATOM 2347 N N . ARG A 1 290 ? -3.262 12.961 50.906 1 73 290 ARG A N 1
ATOM 2348 C CA . ARG A 1 290 ? -3.992 12.352 49.781 1 73 290 ARG A CA 1
ATOM 2349 C C . ARG A 1 290 ? -4.102 13.312 48.594 1 73 290 ARG A C 1
ATOM 2351 O O . ARG A 1 290 ? -4.102 14.531 48.781 1 73 290 ARG A O 1
ATOM 2358 N N . LEU A 1 291 ? -4.09 12.727 47.375 1 77.62 291 LEU A N 1
ATOM 2359 C CA . LEU A 1 291 ? -4.211 13.531 46.156 1 77.62 291 LEU A CA 1
ATOM 2360 C C . LEU A 1 291 ? -5.551 14.266 46.125 1 77.62 291 LEU A C 1
ATOM 2362 O O . LEU A 1 291 ? -6.59 13.68 46.438 1 77.62 291 LEU A O 1
ATOM 2366 N N . LYS A 1 292 ? -5.52 15.523 45.938 1 77.38 292 LYS A N 1
ATOM 2367 C CA . LYS A 1 292 ? -6.742 16.312 45.844 1 77.38 292 LYS A CA 1
ATOM 2368 C C . LYS A 1 292 ? -7.645 15.812 44.719 1 77.38 292 LYS A C 1
ATOM 2370 O O . LYS A 1 292 ? -7.195 15.656 43.562 1 77.38 292 LYS A O 1
ATOM 2375 N N . GLU A 1 293 ? -8.805 15.43 45.094 1 76.06 293 GLU A N 1
ATOM 2376 C CA . GLU A 1 293 ? -9.758 14.898 44.125 1 76.06 293 GLU A CA 1
ATOM 2377 C C . GLU A 1 293 ? -10.438 16.016 43.344 1 76.06 293 GLU A C 1
ATOM 2379 O O . GLU A 1 293 ? -10.602 17.125 43.844 1 76.06 293 GLU A O 1
ATOM 2384 N N . PRO A 1 294 ? -10.758 15.695 42.094 1 77.88 294 PRO A N 1
ATOM 2385 C CA . PRO A 1 294 ? -11.453 16.703 41.312 1 77.88 294 PRO A CA 1
ATOM 2386 C C . PRO A 1 294 ? -12.844 17.031 41.844 1 77.88 294 PRO A C 1
ATOM 2388 O O . PRO A 1 294 ? -13.383 16.281 42.656 1 77.88 294 PRO A O 1
ATOM 2391 N N . SER A 1 295 ? -13.43 18.141 41.469 1 79.94 295 SER A N 1
ATOM 2392 C CA . SER A 1 295 ? -14.742 18.609 41.906 1 79.94 295 SER A CA 1
ATOM 2393 C C . SER A 1 295 ? -15.844 17.641 41.469 1 79.94 295 SER A C 1
ATOM 2395 O O . SER A 1 295 ? -15.617 16.766 40.625 1 79.94 295 SER A O 1
ATOM 2397 N N . ARG A 1 296 ? -16.969 17.625 42.094 1 79.5 296 ARG A N 1
ATOM 2398 C CA . ARG A 1 296 ? -18.109 16.812 41.75 1 79.5 296 ARG A CA 1
ATOM 2399 C C . ARG A 1 296 ? -18.531 17.062 40.281 1 79.5 296 ARG A C 1
ATOM 2401 O O . ARG A 1 296 ? -18.938 16.141 39.594 1 79.5 296 ARG A O 1
ATOM 2408 N N . ARG A 1 297 ? -18.406 18.297 39.938 1 80.44 297 ARG A N 1
ATOM 2409 C CA . ARG A 1 297 ? -18.719 18.656 38.562 1 80.44 297 ARG A CA 1
ATOM 2410 C C . ARG A 1 297 ? -17.828 17.922 37.562 1 80.44 297 ARG A C 1
ATOM 2412 O O . ARG A 1 297 ? -18.281 17.406 36.562 1 80.44 297 ARG A O 1
ATOM 2419 N N . TYR A 1 298 ? -16.656 17.828 37.906 1 82.5 298 TYR A N 1
ATOM 2420 C CA . TYR A 1 298 ? -15.695 17.125 37.062 1 82.5 298 TYR A CA 1
ATOM 2421 C C . TYR A 1 298 ? -16.047 15.648 36.938 1 82.5 298 TYR A C 1
ATOM 2423 O O . TYR A 1 298 ? -16 15.094 35.844 1 82.5 298 TYR A O 1
ATOM 2431 N N . LYS A 1 299 ? -16.438 15.039 37.969 1 81.5 299 LYS A N 1
ATOM 2432 C CA . LYS A 1 299 ? -16.75 13.609 37.938 1 81.5 299 LYS A CA 1
ATOM 2433 C C . LYS A 1 299 ? -17.984 13.328 37.094 1 81.5 299 LYS A C 1
ATOM 2435 O O . LYS A 1 299 ? -18.031 12.336 36.375 1 81.5 299 LYS A O 1
ATOM 2440 N N . ILE A 1 300 ? -18.906 14.164 37.188 1 82.38 300 ILE A N 1
ATOM 2441 C CA . ILE A 1 300 ? -20.125 14.008 36.406 1 82.38 300 ILE A CA 1
ATOM 2442 C C . ILE A 1 300 ? -19.797 14.148 34.938 1 82.38 300 ILE A C 1
ATOM 2444 O O . ILE A 1 300 ? -20.234 13.336 34.094 1 82.38 300 ILE A O 1
ATOM 2448 N N . ILE A 1 301 ? -19.047 15.133 34.688 1 82 301 ILE A N 1
ATOM 2449 C CA . ILE A 1 301 ? -18.703 15.383 33.281 1 82 301 ILE A CA 1
ATOM 2450 C C . ILE A 1 301 ? -17.844 14.242 32.75 1 82 301 ILE A C 1
ATOM 2452 O O . ILE A 1 301 ? -18.031 13.781 31.625 1 82 301 ILE A O 1
ATOM 2456 N N . SER A 1 302 ? -16.922 13.82 33.562 1 79.94 302 SER A N 1
ATOM 2457 C CA . SER A 1 302 ? -16.078 12.703 33.156 1 79.94 302 SER A CA 1
ATOM 2458 C C . SER A 1 302 ? -16.891 11.445 32.875 1 79.94 302 SER A C 1
ATOM 2460 O O . SER A 1 302 ? -16.625 10.703 31.938 1 79.94 302 SER A O 1
ATOM 2462 N N . GLY A 1 303 ? -17.828 11.188 33.688 1 78.62 303 GLY A N 1
ATOM 2463 C CA . GLY A 1 303 ? -18.719 10.055 33.469 1 78.62 303 GLY A CA 1
ATOM 2464 C C . GLY A 1 303 ? -19.5 10.148 32.156 1 78.62 303 GLY A C 1
ATOM 2465 O O . GLY A 1 303 ? -19.625 9.164 31.438 1 78.62 303 GLY A O 1
ATOM 2466 N N . LEU A 1 304 ? -19.922 11.305 31.953 1 79.5 304 LEU A N 1
ATOM 2467 C CA . LEU A 1 304 ? -20.672 11.539 30.719 1 79.5 304 LEU A CA 1
ATOM 2468 C C . LEU A 1 304 ? -19.797 11.328 29.5 1 79.5 304 LEU A C 1
ATOM 2470 O O . LEU A 1 304 ? -20.234 10.766 28.5 1 79.5 304 LEU A O 1
ATOM 2474 N N . ILE A 1 305 ? -18.641 11.82 29.641 1 78.12 305 ILE A N 1
ATOM 2475 C CA . ILE A 1 305 ? -17.703 11.68 28.531 1 78.12 305 ILE A CA 1
ATOM 2476 C C . ILE A 1 305 ? -17.391 10.203 28.312 1 78.12 305 ILE A C 1
ATOM 2478 O O . ILE A 1 305 ? -17.344 9.742 27.172 1 78.12 305 ILE A O 1
ATOM 2482 N N . ASN A 1 306 ? -17.156 9.477 29.344 1 75.56 306 ASN A N 1
ATOM 2483 C CA . ASN A 1 306 ? -16.891 8.047 29.219 1 75.56 306 ASN A CA 1
ATOM 2484 C C . ASN A 1 306 ? -18.062 7.312 28.578 1 75.56 306 ASN A C 1
ATOM 2486 O O . ASN A 1 306 ? -17.859 6.379 27.797 1 75.56 306 ASN A O 1
ATOM 2490 N N . LEU A 1 307 ? -19.141 7.711 28.938 1 70.75 307 LEU A N 1
ATOM 2491 C CA . LEU A 1 307 ? -20.344 7.125 28.359 1 70.75 307 LEU A CA 1
ATOM 2492 C C . LEU A 1 307 ? -20.391 7.363 26.844 1 70.75 307 LEU A C 1
ATOM 2494 O O . LEU A 1 307 ? -20.734 6.461 26.078 1 70.75 307 LEU A O 1
ATOM 2498 N N . MET A 1 308 ? -20 8.578 26.547 1 69.56 308 MET A N 1
ATOM 2499 C CA . MET A 1 308 ? -20.062 8.945 25.141 1 69.56 308 MET A CA 1
ATOM 2500 C C . MET A 1 308 ? -19.016 8.172 24.328 1 69.56 308 MET A C 1
ATOM 2502 O O . MET A 1 308 ? -19.219 7.906 23.141 1 69.56 308 MET A O 1
ATOM 2506 N N . HIS A 1 309 ? -17.906 7.805 24.953 1 70.25 309 HIS A N 1
ATOM 2507 C CA . HIS A 1 309 ? -16.844 7.094 24.25 1 70.25 309 HIS A CA 1
ATOM 2508 C C . HIS A 1 309 ? -16.938 5.59 24.484 1 70.25 309 HIS A C 1
ATOM 2510 O O . HIS A 1 309 ? -16.219 4.812 23.859 1 70.25 309 HIS A O 1
ATOM 2516 N N . PHE A 1 310 ? -17.859 5.191 25.312 1 54.81 310 PHE A N 1
ATOM 2517 C CA . PHE A 1 310 ? -18.062 3.791 25.672 1 54.81 310 PHE A CA 1
ATOM 2518 C C . PHE A 1 310 ? -16.781 3.182 26.203 1 54.81 310 PHE A C 1
ATOM 2520 O O . PHE A 1 310 ? -16.453 2.033 25.906 1 54.81 310 PHE A O 1
ATOM 2527 N N . SER A 1 311 ? -15.867 3.969 26.562 1 60.97 311 SER A N 1
ATOM 2528 C CA . SER A 1 311 ? -14.602 3.496 27.109 1 60.97 311 SER A CA 1
ATOM 2529 C C . SER A 1 311 ? -14.164 4.348 28.297 1 60.97 311 SER A C 1
ATOM 2531 O O . SER A 1 311 ? -14.344 5.566 28.297 1 60.97 311 SER A O 1
ATOM 2533 N N . ARG A 1 312 ? -13.75 3.584 29.391 1 58.97 312 ARG A N 1
ATOM 2534 C CA . ARG A 1 312 ? -13.195 4.273 30.547 1 58.97 312 ARG A CA 1
ATOM 2535 C C . ARG A 1 312 ? -11.672 4.344 30.469 1 58.97 312 ARG A C 1
ATOM 2537 O O . ARG A 1 312 ? -11.016 3.35 30.156 1 58.97 312 ARG A O 1
ATOM 2544 N N . ARG A 1 313 ? -11.25 5.598 30.422 1 61.41 313 ARG A N 1
ATOM 2545 C CA . ARG A 1 313 ? -9.797 5.75 30.406 1 61.41 313 ARG A CA 1
ATOM 2546 C C . ARG A 1 313 ? -9.305 6.438 31.672 1 61.41 313 ARG A C 1
ATOM 2548 O O . ARG A 1 313 ? -9.938 7.379 32.156 1 61.41 313 ARG A O 1
ATOM 2555 N N . LYS A 1 314 ? -8.266 5.711 32.312 1 59.41 314 LYS A N 1
ATOM 2556 C CA . LYS A 1 314 ? -7.719 6.262 33.531 1 59.41 314 LYS A CA 1
ATOM 2557 C C . LYS A 1 314 ? -6.793 7.438 33.25 1 59.41 314 LYS A C 1
ATOM 2559 O O . LYS A 1 314 ? -6.172 7.5 32.188 1 59.41 314 LYS A O 1
ATOM 2564 N N . SER A 1 315 ? -7.02 8.586 34 1 62.22 315 SER A N 1
ATOM 2565 C CA . SER A 1 315 ? -6.137 9.742 33.875 1 62.22 315 SER A CA 1
ATOM 2566 C C . SER A 1 315 ? -4.969 9.633 34.875 1 62.22 315 SER A C 1
ATOM 2568 O O . SER A 1 315 ? -5.133 9.141 35.969 1 62.22 315 SER A O 1
ATOM 2570 N N . TYR A 1 316 ? -3.805 9.719 34.375 1 63.78 316 TYR A N 1
ATOM 2571 C CA . TYR A 1 316 ? -2.615 9.719 35.219 1 63.78 316 TYR A CA 1
ATOM 2572 C C . TYR A 1 316 ? -2.355 11.102 35.781 1 63.78 316 TYR A C 1
ATOM 2574 O O . TYR A 1 316 ? -2.871 12.102 35.281 1 63.78 316 TYR A O 1
ATOM 2582 N N . ASP A 1 317 ? -1.578 11.109 36.906 1 73.81 317 ASP A N 1
ATOM 2583 C CA . ASP A 1 317 ? -1.478 12.297 37.75 1 73.81 317 ASP A CA 1
ATOM 2584 C C . ASP A 1 317 ? -0.097 12.938 37.625 1 73.81 317 ASP A C 1
ATOM 2586 O O . ASP A 1 317 ? 0.25 13.828 38.406 1 73.81 317 ASP A O 1
ATOM 2590 N N . THR A 1 318 ? 0.693 12.477 36.656 1 82.94 318 THR A N 1
ATOM 2591 C CA . THR A 1 318 ? 2.014 13.086 36.562 1 82.94 318 THR A CA 1
ATOM 2592 C C . THR A 1 318 ? 2.373 13.398 35.125 1 82.94 318 THR A C 1
ATOM 2594 O O . THR A 1 318 ? 2.055 12.625 34.219 1 82.94 318 THR A O 1
ATOM 2597 N N . TYR A 1 319 ? 2.945 14.625 34.875 1 89.44 319 TYR A N 1
ATOM 2598 C CA . TYR A 1 319 ? 3.469 15.078 33.594 1 89.44 319 TYR A CA 1
ATOM 2599 C C . TYR A 1 319 ? 4.93 15.492 33.719 1 89.44 319 TYR A C 1
ATOM 2601 O O . TYR A 1 319 ? 5.395 15.836 34.812 1 89.44 319 TYR A O 1
ATOM 2609 N N . GLN A 1 320 ? 5.629 15.359 32.625 1 88.94 320 GLN A N 1
ATOM 2610 C CA . GLN A 1 320 ? 7.043 15.711 32.656 1 88.94 320 GLN A CA 1
ATOM 2611 C C . GLN A 1 320 ? 7.453 16.516 31.438 1 88.94 320 GLN A C 1
ATOM 2613 O O . GLN A 1 320 ? 7.008 16.219 30.328 1 88.94 320 GLN A O 1
ATOM 2618 N N . TYR A 1 321 ? 8.156 17.531 31.688 1 92.19 321 TYR A N 1
ATOM 2619 C CA . TYR A 1 321 ? 8.812 18.312 30.656 1 92.19 321 TYR A CA 1
ATOM 2620 C C . TYR A 1 321 ? 10.32 18.344 30.859 1 92.19 321 TYR A C 1
ATOM 2622 O O . TYR A 1 321 ? 10.797 18.547 31.969 1 92.19 321 TYR A O 1
ATOM 2630 N N . VAL A 1 322 ? 11.047 18.031 29.844 1 88.69 322 VAL A N 1
ATOM 2631 C CA . VAL A 1 322 ? 12.508 18.141 29.859 1 88.69 322 VAL A CA 1
ATOM 2632 C C . VAL A 1 322 ? 12.969 19.016 28.703 1 88.69 322 VAL A C 1
ATOM 2634 O O . VAL A 1 322 ? 12.734 18.688 27.531 1 88.69 322 VAL A O 1
ATOM 2637 N N . GLY A 1 323 ? 13.516 20.094 28.969 1 88.81 323 GLY A N 1
ATOM 2638 C CA . GLY A 1 323 ? 13.969 20.953 27.906 1 88.81 323 GLY A CA 1
ATOM 2639 C C . GLY A 1 323 ? 14.383 22.344 28.375 1 88.81 323 GLY A C 1
ATOM 2640 O O . GLY A 1 323 ? 14.648 22.531 29.562 1 88.81 323 GLY A O 1
ATOM 2641 N N . GLN A 1 324 ? 14.43 23.219 27.453 1 85.12 324 GLN A N 1
ATOM 2642 C CA . GLN A 1 324 ? 14.859 24.578 27.734 1 85.12 324 GLN A CA 1
ATOM 2643 C C . GLN A 1 324 ? 13.68 25.438 28.188 1 85.12 324 GLN A C 1
ATOM 2645 O O . GLN A 1 324 ? 12.523 25.125 27.891 1 85.12 324 GLN A O 1
ATOM 2650 N N . LEU A 1 325 ? 14.062 26.453 28.984 1 85.94 325 LEU A N 1
ATOM 2651 C CA . LEU A 1 325 ? 13.086 27.438 29.438 1 85.94 325 LEU A CA 1
ATOM 2652 C C . LEU A 1 325 ? 13.492 28.844 29.016 1 85.94 325 LEU A C 1
ATOM 2654 O O . LEU A 1 325 ? 14.68 29.125 28.844 1 85.94 325 LEU A O 1
ATOM 2658 N N . ASN A 1 326 ? 12.461 29.609 28.828 1 79.81 326 ASN A N 1
ATOM 2659 C CA . ASN A 1 326 ? 12.758 31.031 28.594 1 79.81 326 ASN A CA 1
ATOM 2660 C C . ASN A 1 326 ? 12.82 31.812 29.891 1 79.81 326 ASN A C 1
ATOM 2662 O O . ASN A 1 326 ? 12.812 31.219 30.984 1 79.81 326 ASN A O 1
ATOM 2666 N N . ASN A 1 327 ? 12.828 33.156 29.766 1 72.56 327 ASN A N 1
ATOM 2667 C CA . ASN A 1 327 ? 12.969 34.031 30.938 1 72.56 327 ASN A CA 1
ATOM 2668 C C . ASN A 1 327 ? 11.719 34 31.812 1 72.56 327 ASN A C 1
ATOM 2670 O O . ASN A 1 327 ? 11.773 34.312 33 1 72.56 327 ASN A O 1
ATOM 2674 N N . LEU A 1 328 ? 10.625 33.625 31.188 1 76.06 328 LEU A N 1
ATOM 2675 C CA . LEU A 1 328 ? 9.383 33.562 31.953 1 76.06 328 LEU A CA 1
ATOM 2676 C C . LEU A 1 328 ? 9.172 32.156 32.5 1 76.06 328 LEU A C 1
ATOM 2678 O O . LEU A 1 328 ? 8.086 31.828 32.969 1 76.06 328 LEU A O 1
ATOM 2682 N N . LEU A 1 329 ? 10.203 31.312 32.312 1 85.25 329 LEU A N 1
ATOM 2683 C CA . LEU A 1 329 ? 10.219 29.953 32.844 1 85.25 329 LEU A CA 1
ATOM 2684 C C . LEU A 1 329 ? 9.188 29.078 32.094 1 85.25 329 LEU A C 1
ATOM 2686 O O . LEU A 1 329 ? 8.531 28.25 32.719 1 85.25 329 LEU A O 1
ATOM 2690 N N . ARG A 1 330 ? 8.984 29.422 30.891 1 85.56 330 ARG A N 1
ATOM 2691 C CA . ARG A 1 330 ? 8.133 28.609 30.016 1 85.56 330 ARG A CA 1
ATOM 2692 C C . ARG A 1 330 ? 8.961 27.766 29.062 1 85.56 330 ARG A C 1
ATOM 2694 O O . ARG A 1 330 ? 10.039 28.172 28.625 1 85.56 330 ARG A O 1
ATOM 2701 N N . PRO A 1 331 ? 8.422 26.625 28.828 1 88.81 331 PRO A N 1
ATOM 2702 C CA . PRO A 1 331 ? 9.141 25.812 27.844 1 88.81 331 PRO A CA 1
ATOM 2703 C C . PRO A 1 331 ? 9.461 26.578 26.562 1 88.81 331 PRO A C 1
ATOM 2705 O O . PRO A 1 331 ? 8.578 27.219 25.984 1 88.81 331 PRO A O 1
ATOM 2708 N N . HIS A 1 332 ? 10.688 26.562 26.156 1 83.38 332 HIS A N 1
ATOM 2709 C CA . HIS A 1 332 ? 11.227 27.281 25 1 83.38 332 HIS A CA 1
ATOM 2710 C C . HIS A 1 332 ? 12.477 26.609 24.453 1 83.38 332 HIS A C 1
ATOM 2712 O O . HIS A 1 332 ? 13.273 26.062 25.219 1 83.38 332 HIS A O 1
ATOM 2718 N N . GLY A 1 333 ? 12.578 26.656 23.062 1 80.62 333 GLY A N 1
ATOM 2719 C CA . GLY A 1 333 ? 13.695 25.953 22.453 1 80.62 333 GLY A CA 1
ATOM 2720 C C . GLY A 1 333 ? 13.375 24.5 22.156 1 80.62 333 GLY A C 1
ATOM 2721 O O . GLY A 1 333 ? 12.344 24.188 21.547 1 80.62 333 GLY A O 1
ATOM 2722 N N . PHE A 1 334 ? 14.328 23.625 22.484 1 83.5 334 PHE A N 1
ATOM 2723 C CA . PHE A 1 334 ? 14.133 22.203 22.234 1 83.5 334 PHE A CA 1
ATOM 2724 C C . PHE A 1 334 ? 13.75 21.469 23.516 1 83.5 334 PHE A C 1
ATOM 2726 O O . PHE A 1 334 ? 14.297 21.766 24.578 1 83.5 334 PHE A O 1
ATOM 2733 N N . GLY A 1 335 ? 12.781 20.672 23.391 1 86.81 335 GLY A N 1
ATOM 2734 C CA . GLY A 1 335 ? 12.352 19.984 24.609 1 86.81 335 GLY A CA 1
ATOM 2735 C C . GLY A 1 335 ? 11.516 18.75 24.328 1 86.81 335 GLY A C 1
ATOM 2736 O O . GLY A 1 335 ? 11.219 18.438 23.188 1 86.81 335 GLY A O 1
ATOM 2737 N N . PHE A 1 336 ? 11.211 18.047 25.484 1 87.69 336 PHE A N 1
ATOM 2738 C CA . PHE A 1 336 ? 10.438 16.812 25.484 1 87.69 336 PHE A CA 1
ATOM 2739 C C . PHE A 1 336 ? 9.25 16.922 26.438 1 87.69 336 PHE A C 1
ATOM 2741 O O . PHE A 1 336 ? 9.352 17.547 27.5 1 87.69 336 PHE A O 1
ATOM 2748 N N . TRP A 1 337 ? 8.164 16.438 25.953 1 91.25 337 TRP A N 1
ATOM 2749 C CA . TRP A 1 337 ? 6.973 16.375 26.797 1 91.25 337 TRP A CA 1
ATOM 2750 C C . TRP A 1 337 ? 6.477 14.938 26.922 1 91.25 337 TRP A C 1
ATOM 2752 O O . TRP A 1 337 ? 6.453 14.195 25.938 1 91.25 337 TRP A O 1
ATOM 2762 N N . ASN A 1 338 ? 6.133 14.508 28.109 1 87.69 338 ASN A N 1
ATOM 2763 C CA . ASN A 1 338 ? 5.613 13.164 28.359 1 87.69 338 ASN A CA 1
ATOM 2764 C C . ASN A 1 338 ? 4.332 13.211 29.188 1 87.69 338 ASN A C 1
ATOM 2766 O O . ASN A 1 338 ? 4.352 13.625 30.359 1 87.69 338 ASN A O 1
ATOM 2770 N N . SER A 1 339 ? 3.281 12.867 28.609 1 88.31 339 SER A N 1
ATOM 2771 C CA . SER A 1 339 ? 1.986 12.695 29.25 1 88.31 339 SER A CA 1
ATOM 2772 C C . SER A 1 339 ? 1.536 11.234 29.219 1 88.31 339 SER A C 1
ATOM 2774 O O . SER A 1 339 ? 1.201 10.719 28.141 1 88.31 339 SER A O 1
ATOM 2776 N N . PRO A 1 340 ? 1.416 10.531 30.25 1 79.81 340 PRO A N 1
ATOM 2777 C CA . PRO A 1 340 ? 1.169 9.086 30.266 1 79.81 340 PRO A CA 1
ATOM 2778 C C . PRO A 1 340 ? -0.308 8.742 30.078 1 79.81 340 PRO A C 1
ATOM 2780 O O . PRO A 1 340 ? -0.665 7.562 30.016 1 79.81 340 PRO A O 1
ATOM 2783 N N . ASN A 1 341 ? -1.223 9.695 29.953 1 84.19 341 ASN A N 1
ATOM 2784 C CA . ASN A 1 341 ? -2.631 9.398 29.719 1 84.19 341 ASN A CA 1
ATOM 2785 C C . ASN A 1 341 ? -2.836 8.68 28.391 1 84.19 341 ASN A C 1
ATOM 2787 O O . ASN A 1 341 ? -1.959 8.711 27.516 1 84.19 341 ASN A O 1
ATOM 2791 N N . PHE A 1 342 ? -3.939 8.023 28.281 1 84.31 342 PHE A N 1
ATOM 2792 C CA . PHE A 1 342 ? -4.219 7.297 27.047 1 84.31 342 PHE A CA 1
ATOM 2793 C C . PHE A 1 342 ? -4.125 8.219 25.828 1 84.31 342 PHE A C 1
ATOM 2795 O O . PHE A 1 342 ? -3.5 7.875 24.828 1 84.31 342 PHE A O 1
ATOM 2802 N N . HIS A 1 343 ? -4.77 9.359 25.969 1 89.19 343 HIS A N 1
ATOM 2803 C CA . HIS A 1 343 ? -4.695 10.305 24.859 1 89.19 343 HIS A CA 1
ATOM 2804 C C . HIS A 1 343 ? -3.572 11.312 25.062 1 89.19 343 HIS A C 1
ATOM 2806 O O . HIS A 1 343 ? -3.543 12.359 24.406 1 89.19 343 HIS A O 1
ATOM 2812 N N . GLY A 1 344 ? -2.734 11.016 26.062 1 88.94 344 GLY A N 1
ATOM 2813 C CA . GLY A 1 344 ? -1.517 11.797 26.219 1 88.94 344 GLY A CA 1
ATOM 2814 C C . GLY A 1 344 ? -0.521 11.57 25.094 1 88.94 344 GLY A C 1
ATOM 2815 O O . GLY A 1 344 ? -0.794 10.812 24.156 1 88.94 344 GLY A O 1
ATOM 2816 N N . GLU A 1 345 ? 0.584 12.32 25.172 1 90.44 345 GLU A N 1
ATOM 2817 C CA . GLU A 1 345 ? 1.533 12.195 24.078 1 90.44 345 GLU A CA 1
ATOM 2818 C C . GLU A 1 345 ? 2.973 12.305 24.562 1 90.44 345 GLU A C 1
ATOM 2820 O O . GLU A 1 345 ? 3.23 12.898 25.625 1 90.44 345 GLU A O 1
ATOM 2825 N N . LEU A 1 346 ? 3.758 11.617 23.875 1 89.5 346 LEU A N 1
ATOM 2826 C CA . LEU A 1 346 ? 5.195 11.867 23.906 1 89.5 346 LEU A CA 1
ATOM 2827 C C . LEU A 1 346 ? 5.598 12.812 22.781 1 89.5 346 LEU A C 1
ATOM 2829 O O . LEU A 1 346 ? 5.367 12.523 21.609 1 89.5 346 LEU A O 1
ATOM 2833 N N . LEU A 1 347 ? 6.066 13.945 23.172 1 91.94 347 LEU A N 1
ATOM 2834 C CA . LEU A 1 347 ? 6.371 14.961 22.172 1 91.94 347 LEU A CA 1
ATOM 2835 C C . LEU A 1 347 ? 7.832 15.398 22.266 1 91.94 347 LEU A C 1
ATOM 2837 O O . LEU A 1 347 ? 8.359 15.555 23.375 1 91.94 347 LEU A O 1
ATOM 2841 N N . MET A 1 348 ? 8.453 15.516 21.141 1 88.25 348 MET A N 1
ATOM 2842 C CA . MET A 1 348 ? 9.812 16.031 21.031 1 88.25 348 MET A CA 1
ATOM 2843 C C . MET A 1 348 ? 9.906 17.078 19.938 1 88.25 348 MET A C 1
ATOM 2845 O O . MET A 1 348 ? 9.469 16.859 18.812 1 88.25 348 MET A O 1
ATOM 2849 N N . GLY A 1 349 ? 10.375 18.172 20.281 1 87.12 349 GLY A N 1
ATOM 2850 C CA . GLY A 1 349 ? 10.539 19.203 19.266 1 87.12 349 GLY A CA 1
ATOM 2851 C C . GLY A 1 349 ? 10.742 20.594 19.844 1 87.12 349 GLY A C 1
ATOM 2852 O O . GLY A 1 349 ? 11.25 20.734 20.969 1 87.12 349 GLY A O 1
ATOM 2853 N N . PHE A 1 350 ? 10.383 21.516 19.062 1 83.81 350 PHE A N 1
ATOM 2854 C CA . PHE A 1 350 ? 10.625 22.906 19.438 1 83.81 350 PHE A CA 1
ATOM 2855 C C . PHE A 1 350 ? 9.422 23.484 20.172 1 83.81 350 PHE A C 1
ATOM 2857 O O . PHE A 1 350 ? 8.281 23.109 19.891 1 83.81 350 PHE A O 1
ATOM 2864 N N . TRP A 1 351 ? 9.773 24.266 21.109 1 84.62 351 TRP A N 1
ATOM 2865 C CA . TRP A 1 351 ? 8.789 24.953 21.938 1 84.62 351 TRP A CA 1
ATOM 2866 C C . TRP A 1 351 ? 8.953 26.453 21.859 1 84.62 351 TRP A C 1
ATOM 2868 O O . TRP A 1 351 ? 10.07 26.969 21.719 1 84.62 351 TRP A O 1
ATOM 2878 N N . GLU A 1 352 ? 7.836 27.109 21.906 1 78.5 352 GLU A N 1
ATOM 2879 C CA . GLU A 1 352 ? 7.824 28.578 21.938 1 78.5 352 GLU A CA 1
ATOM 2880 C C . GLU A 1 352 ? 6.871 29.094 23.016 1 78.5 352 GLU A C 1
ATOM 2882 O O . GLU A 1 352 ? 5.656 29.125 22.797 1 78.5 352 GLU A O 1
ATOM 2887 N N . GLY A 1 353 ? 7.387 29.562 24.031 1 78.06 353 GLY A N 1
ATOM 2888 C CA . GLY A 1 353 ? 6.605 30.203 25.078 1 78.06 353 GLY A CA 1
ATOM 2889 C C . GLY A 1 353 ? 5.578 29.266 25.703 1 78.06 353 GLY A C 1
ATOM 2890 O O . GLY A 1 353 ? 4.41 29.641 25.844 1 78.06 353 GLY A O 1
ATOM 2891 N N . GLY A 1 354 ? 5.902 28.062 25.812 1 81.12 354 GLY A N 1
ATOM 2892 C CA . GLY A 1 354 ? 5.035 27.141 26.516 1 81.12 354 GLY A CA 1
ATOM 2893 C C . GLY A 1 354 ? 4.254 26.234 25.594 1 81.12 354 GLY A C 1
ATOM 2894 O O . GLY A 1 354 ? 3.572 25.312 26.047 1 81.12 354 GLY A O 1
ATOM 2895 N N . PHE A 1 355 ? 4.398 26.516 24.312 1 83.88 355 PHE A N 1
ATOM 2896 C CA . PHE A 1 355 ? 3.666 25.719 23.344 1 83.88 355 PHE A CA 1
ATOM 2897 C C . PHE A 1 355 ? 4.625 25 22.391 1 83.88 355 PHE A C 1
ATOM 2899 O O . PHE A 1 355 ? 5.652 25.562 22 1 83.88 355 PHE A O 1
ATOM 2906 N N . PRO A 1 356 ? 4.215 23.781 22.156 1 88.19 356 PRO A N 1
ATOM 2907 C CA . PRO A 1 356 ? 5.02 23.156 21.094 1 88.19 356 PRO A CA 1
ATOM 2908 C C . PRO A 1 356 ? 4.871 23.875 19.75 1 88.19 356 PRO A C 1
ATOM 2910 O O . PRO A 1 356 ? 3.756 24.219 19.359 1 88.19 356 PRO A O 1
ATOM 2913 N N . PHE A 1 357 ? 5.996 24.172 19.266 1 79.56 357 PHE A N 1
ATOM 2914 C CA . PHE A 1 357 ? 6.016 24.891 18 1 79.56 357 PHE A CA 1
ATOM 2915 C C . PHE A 1 357 ? 6.684 24.047 16.922 1 79.56 357 PHE A C 1
ATOM 2917 O O . PHE A 1 357 ? 7.598 23.281 17.203 1 79.56 357 PHE A O 1
ATOM 2924 N N . SER A 1 358 ? 6.23 24.109 15.742 1 83.69 358 SER A N 1
ATOM 2925 C CA . SER A 1 358 ? 6.746 23.312 14.633 1 83.69 358 SER A CA 1
ATOM 2926 C C . SER A 1 358 ? 8.219 23.609 14.383 1 83.69 358 SER A C 1
ATOM 2928 O O . SER A 1 358 ? 8.664 24.75 14.531 1 83.69 358 SER A O 1
ATOM 2930 N N . PRO A 1 359 ? 9.031 22.656 14.148 1 88.81 359 PRO A N 1
ATOM 2931 C CA . PRO A 1 359 ? 8.68 21.25 13.906 1 88.81 359 PRO A CA 1
ATOM 2932 C C . PRO A 1 359 ? 8.773 20.406 15.164 1 88.81 359 PRO A C 1
ATOM 2934 O O . PRO A 1 359 ? 9.602 20.672 16.031 1 88.81 359 PRO A O 1
ATOM 2937 N N . PHE A 1 360 ? 7.926 19.422 15.25 1 90.25 360 PHE A N 1
ATOM 2938 C CA . PHE A 1 360 ? 8.023 18.453 16.344 1 90.25 360 PHE A CA 1
ATOM 2939 C C . PHE A 1 360 ? 7.414 17.125 15.93 1 90.25 360 PHE A C 1
ATOM 2941 O O . PHE A 1 360 ? 6.711 17.047 14.914 1 90.25 360 PHE A O 1
ATOM 2948 N N . LYS A 1 361 ? 7.766 16.094 16.609 1 89.56 361 LYS A N 1
ATOM 2949 C CA . LYS A 1 361 ? 7.188 14.758 16.516 1 89.56 361 LYS A CA 1
ATOM 2950 C C . LYS A 1 361 ? 6.445 14.375 17.781 1 89.56 361 LYS A C 1
ATOM 2952 O O . LYS A 1 361 ? 6.844 14.773 18.891 1 89.56 361 LYS A O 1
ATOM 2957 N N . SER A 1 362 ? 5.391 13.734 17.594 1 91.62 362 SER A N 1
ATOM 2958 C CA . SER A 1 362 ? 4.613 13.305 18.75 1 91.62 362 SER A CA 1
ATOM 2959 C C . SER A 1 362 ? 4.012 11.922 18.531 1 91.62 362 SER A C 1
ATOM 2961 O O . SER A 1 362 ? 3.863 11.469 17.391 1 91.62 362 SER A O 1
ATOM 2963 N N . ARG A 1 363 ? 3.801 11.195 19.641 1 90.69 363 ARG A N 1
ATOM 2964 C CA . ARG A 1 363 ? 3.162 9.883 19.625 1 90.69 363 ARG A CA 1
ATOM 2965 C C . ARG A 1 363 ? 2.154 9.75 20.766 1 90.69 363 ARG A C 1
ATOM 2967 O O . ARG A 1 363 ? 2.457 10.086 21.906 1 90.69 363 ARG A O 1
ATOM 2974 N N . GLU A 1 364 ? 1.032 9.383 20.375 1 90.25 364 GLU A N 1
ATOM 2975 C CA . GLU A 1 364 ? 0.036 9.148 21.422 1 90.25 364 GLU A CA 1
ATOM 2976 C C . GLU A 1 364 ? 0.327 7.859 22.188 1 90.25 364 GLU A C 1
ATOM 2978 O O . GLU A 1 364 ? 0.708 6.852 21.594 1 90.25 364 GLU A O 1
ATOM 2983 N N . ILE A 1 365 ? 0.041 7.848 23.359 1 82.81 365 ILE A N 1
ATOM 2984 C CA . ILE A 1 365 ? 0.419 6.742 24.234 1 82.81 365 ILE A CA 1
ATOM 2985 C C . ILE A 1 365 ? -0.556 5.582 24.047 1 82.81 365 ILE A C 1
ATOM 2987 O O . ILE A 1 365 ? -0.138 4.43 23.891 1 82.81 365 ILE A O 1
ATOM 2991 N N . GLY A 1 366 ? -1.812 5.812 23.984 1 80.5 366 GLY A N 1
ATOM 2992 C CA . GLY A 1 366 ? -2.812 4.758 23.969 1 80.5 366 GLY A CA 1
ATOM 2993 C C . GLY A 1 366 ? -2.875 4.023 22.641 1 80.5 366 GLY A C 1
ATOM 2994 O O . GLY A 1 366 ? -2.838 2.791 22.609 1 80.5 366 GLY A O 1
ATOM 2995 N N . THR A 1 367 ? -2.891 4.75 21.594 1 82.81 367 THR A N 1
ATOM 2996 C CA . THR A 1 367 ? -3.061 4.152 20.266 1 82.81 367 THR A CA 1
ATOM 2997 C C . THR A 1 367 ? -1.708 3.928 19.594 1 82.81 367 THR A C 1
ATOM 2999 O O . THR A 1 367 ? -1.612 3.193 18.609 1 82.81 367 THR A O 1
ATOM 3002 N N . ASN A 1 368 ? -0.699 4.543 20.094 1 84.88 368 ASN A N 1
ATOM 3003 C CA . ASN A 1 368 ? 0.63 4.488 19.484 1 84.88 368 ASN A CA 1
ATOM 3004 C C . ASN A 1 368 ? 0.647 5.141 18.109 1 84.88 368 ASN A C 1
ATOM 3006 O O . ASN A 1 368 ? 1.436 4.754 17.234 1 84.88 368 ASN A O 1
ATOM 3010 N N . SER A 1 369 ? -0.226 6.051 17.875 1 89.5 369 SER A N 1
ATOM 3011 C CA . SER A 1 369 ? -0.232 6.824 16.641 1 89.5 369 SER A CA 1
ATOM 3012 C C . SER A 1 369 ? 0.891 7.855 16.625 1 89.5 369 SER A C 1
ATOM 3014 O O . SER A 1 369 ? 1.183 8.477 17.656 1 89.5 369 SER A O 1
ATOM 3016 N N . GLY A 1 370 ? 1.519 7.949 15.477 1 89.69 370 GLY A N 1
ATOM 3017 C CA . GLY A 1 370 ? 2.582 8.93 15.32 1 89.69 370 GLY A CA 1
ATOM 3018 C C . GLY A 1 370 ? 2.145 10.172 14.57 1 89.69 370 GLY A C 1
ATOM 3019 O O . GLY A 1 370 ? 1.378 10.086 13.609 1 89.69 370 GLY A O 1
ATOM 3020 N N . PHE A 1 371 ? 2.65 11.328 15.07 1 91.25 371 PHE A N 1
ATOM 3021 C CA . PHE A 1 371 ? 2.354 12.617 14.461 1 91.25 371 PHE A CA 1
ATOM 3022 C C . PHE A 1 371 ? 3.639 13.359 14.109 1 91.25 371 PHE A C 1
ATOM 3024 O O . PHE A 1 371 ? 4.66 13.195 14.781 1 91.25 371 PHE A O 1
ATOM 3031 N N . SER A 1 372 ? 3.533 14.023 13.023 1 91.56 372 SER A N 1
ATOM 3032 C CA . SER A 1 372 ? 4.617 14.898 12.586 1 91.56 372 SER A CA 1
ATOM 3033 C C . SER A 1 372 ? 4.098 16.281 12.242 1 91.56 372 SER A C 1
ATOM 3035 O O . SER A 1 372 ? 3.07 16.422 11.57 1 91.56 372 SER A O 1
ATOM 3037 N N . ASN A 1 373 ? 4.711 17.234 12.812 1 93.56 373 ASN A N 1
ATOM 3038 C CA . ASN A 1 373 ? 4.375 18.625 12.508 1 93.56 373 ASN A CA 1
ATOM 3039 C C . ASN A 1 373 ? 5.469 19.297 11.68 1 93.56 373 ASN A C 1
ATOM 3041 O O . ASN A 1 373 ? 6.617 19.391 12.125 1 93.56 373 ASN A O 1
ATOM 3045 N N . VAL A 1 374 ? 5.074 19.766 10.516 1 93.81 374 VAL A N 1
ATOM 3046 C CA . VAL A 1 374 ? 6.027 20.359 9.586 1 93.81 374 VAL A CA 1
ATOM 3047 C C . VAL A 1 374 ? 5.625 21.797 9.289 1 93.81 374 VAL A C 1
ATOM 3049 O O . VAL A 1 374 ? 4.5 22.219 9.586 1 93.81 374 VAL A O 1
ATOM 3052 N N . VAL A 1 375 ? 6.613 22.562 8.781 1 92.62 375 VAL A N 1
ATOM 3053 C CA . VAL A 1 375 ? 6.352 23.953 8.391 1 92.62 375 VAL A CA 1
ATOM 3054 C C . VAL A 1 375 ? 6.328 24.062 6.871 1 92.62 375 VAL A C 1
ATOM 3056 O O . VAL A 1 375 ? 7.184 23.5 6.184 1 92.62 375 VAL A O 1
ATOM 3059 N N . VAL A 1 376 ? 5.312 24.719 6.391 1 94.81 376 VAL A N 1
ATOM 3060 C CA . VAL A 1 376 ? 5.148 24.906 4.953 1 94.81 376 VAL A CA 1
ATOM 3061 C C . VAL A 1 376 ? 4.973 26.391 4.637 1 94.81 376 VAL A C 1
ATOM 3063 O O . VAL A 1 376 ? 4.238 27.094 5.332 1 94.81 376 VAL A O 1
ATOM 3066 N N . GLY A 1 377 ? 5.773 26.859 3.652 1 94.12 377 GLY A N 1
ATOM 3067 C CA . GLY A 1 377 ? 5.516 28.203 3.145 1 94.12 377 GLY A CA 1
ATOM 3068 C C . GLY A 1 377 ? 4.359 28.25 2.164 1 94.12 377 GLY A C 1
ATOM 3069 O O . GLY A 1 377 ? 4.062 27.266 1.493 1 94.12 377 GLY A O 1
ATOM 3070 N N . TRP A 1 378 ? 3.66 29.406 2.188 1 95.06 378 TRP A N 1
ATOM 3071 C CA . TRP A 1 378 ? 2.549 29.5 1.248 1 95.06 378 TRP A CA 1
ATOM 3072 C C . TRP A 1 378 ? 2.422 30.922 0.696 1 95.06 378 TRP A C 1
ATOM 3074 O O . TRP A 1 378 ? 2.791 31.891 1.364 1 95.06 378 TRP A O 1
ATOM 3084 N N . VAL A 1 379 ? 2.061 31 -0.541 1 95.19 379 VAL A N 1
ATOM 3085 C CA . VAL A 1 379 ? 1.694 32.219 -1.261 1 95.19 379 VAL A CA 1
ATOM 3086 C C . VAL A 1 379 ? 0.309 32.062 -1.882 1 95.19 379 VAL A C 1
ATOM 3088 O O . VAL A 1 379 ? 0.049 31.078 -2.584 1 95.19 379 VAL A O 1
ATOM 3091 N N . GLN A 1 380 ? -0.562 32.969 -1.568 1 93.38 380 GLN A N 1
ATOM 3092 C CA . GLN A 1 380 ? -1.934 32.844 -2.049 1 93.38 380 GLN A CA 1
ATOM 3093 C C . GLN A 1 380 ? -2.34 34.062 -2.871 1 93.38 380 GLN A C 1
ATOM 3095 O O . GLN A 1 380 ? -2.125 35.219 -2.449 1 93.38 380 GLN A O 1
ATOM 3100 N N . CYS A 1 381 ? -2.793 33.781 -4.047 1 93.5 381 CYS A N 1
ATOM 3101 C CA . CYS A 1 381 ? -3.453 34.812 -4.848 1 93.5 381 CYS A CA 1
ATOM 3102 C C . CYS A 1 381 ? -4.965 34.781 -4.637 1 93.5 381 CYS A C 1
ATOM 3104 O O . CYS A 1 381 ? -5.613 33.75 -4.926 1 93.5 381 CYS A O 1
ATOM 3106 N N . ARG A 1 382 ? -5.496 35.812 -4.234 1 88.56 382 ARG A N 1
ATOM 3107 C CA . ARG A 1 382 ? -6.926 35.875 -3.963 1 88.56 382 ARG A CA 1
ATOM 3108 C C . ARG A 1 382 ? -7.703 36.281 -5.207 1 88.56 382 ARG A C 1
ATOM 3110 O O . ARG A 1 382 ? -7.105 36.656 -6.215 1 88.56 382 ARG A O 1
ATOM 3117 N N . THR A 1 383 ? -9.016 36.188 -5.078 1 84.25 383 THR A N 1
ATOM 3118 C CA . THR A 1 383 ? -9.898 36.469 -6.207 1 84.25 383 THR A CA 1
ATOM 3119 C C . THR A 1 383 ? -9.805 37.938 -6.602 1 84.25 383 THR A C 1
ATOM 3121 O O . THR A 1 383 ? -10.008 38.281 -7.766 1 84.25 383 THR A O 1
ATOM 3124 N N . ASP A 1 384 ? -9.469 38.781 -5.672 1 79.62 384 ASP A N 1
ATOM 3125 C CA . ASP A 1 384 ? -9.398 40.219 -5.934 1 79.62 384 ASP A CA 1
ATOM 3126 C C . ASP A 1 384 ? -8.031 40.594 -6.492 1 79.62 384 ASP A C 1
ATOM 3128 O O . ASP A 1 384 ? -7.797 41.781 -6.805 1 79.62 384 ASP A O 1
ATOM 3132 N N . GLY A 1 385 ? -7.16 39.625 -6.652 1 77.12 385 GLY A N 1
ATOM 3133 C CA . GLY A 1 385 ? -5.84 39.906 -7.203 1 77.12 385 GLY A CA 1
ATOM 3134 C C . GLY A 1 385 ? -4.793 40.156 -6.137 1 77.12 385 GLY A C 1
ATOM 3135 O O . GLY A 1 385 ? -3.598 40.219 -6.438 1 77.12 385 GLY A O 1
ATOM 3136 N N . ASN A 1 386 ? -5.281 40.219 -4.91 1 80.81 386 ASN A N 1
ATOM 3137 C CA . ASN A 1 386 ? -4.344 40.438 -3.811 1 80.81 386 ASN A CA 1
ATOM 3138 C C . ASN A 1 386 ? -3.578 39.156 -3.465 1 80.81 386 ASN A C 1
ATOM 3140 O O . ASN A 1 386 ? -4.07 38.062 -3.699 1 80.81 386 ASN A O 1
ATOM 3144 N N . MET A 1 387 ? -2.35 39.469 -3.045 1 87.44 387 MET A N 1
ATOM 3145 C CA . MET A 1 387 ? -1.481 38.344 -2.715 1 87.44 387 MET A CA 1
ATOM 3146 C C . MET A 1 387 ? -1.179 38.312 -1.22 1 87.44 387 MET A C 1
ATOM 3148 O O . MET A 1 387 ? -0.983 39.344 -0.598 1 87.44 387 MET A O 1
ATOM 3152 N N . GLN A 1 388 ? -1.273 37.188 -0.626 1 86.25 388 GLN A N 1
ATOM 3153 C CA . GLN A 1 388 ? -0.883 36.938 0.756 1 86.25 388 GLN A CA 1
ATOM 3154 C C . GLN A 1 388 ? 0.167 35.812 0.836 1 86.25 388 GLN A C 1
ATOM 3156 O O . GLN A 1 388 ? 0.209 34.938 -0.019 1 86.25 388 GLN A O 1
ATOM 3161 N N . MET A 1 389 ? 1.064 35.969 1.744 1 89.12 389 MET A N 1
ATOM 3162 C CA . MET A 1 389 ? 2.086 34.938 1.911 1 89.12 389 MET A CA 1
ATOM 3163 C C . MET A 1 389 ? 2.438 34.781 3.383 1 89.12 389 MET A C 1
ATOM 3165 O O . MET A 1 389 ? 2.248 35.688 4.191 1 89.12 389 MET A O 1
ATOM 3169 N N . GLY A 1 390 ? 2.846 33.594 3.797 1 88.5 390 GLY A N 1
ATOM 3170 C CA . GLY A 1 390 ? 3.213 33.25 5.168 1 88.5 390 GLY A CA 1
ATOM 3171 C C . GLY A 1 390 ? 3.684 31.828 5.344 1 88.5 390 GLY A C 1
ATOM 3172 O O . GLY A 1 390 ? 4.18 31.219 4.398 1 88.5 390 GLY A O 1
ATOM 3173 N N . VAL A 1 391 ? 3.732 31.438 6.605 1 89.38 391 VAL A N 1
ATOM 3174 C CA . VAL A 1 391 ? 4.113 30.062 6.938 1 89.38 391 VAL A CA 1
ATOM 3175 C C . VAL A 1 391 ? 2.945 29.359 7.621 1 89.38 391 VAL A C 1
ATOM 3177 O O . VAL A 1 391 ? 2.055 30.016 8.172 1 89.38 391 VAL A O 1
ATOM 3180 N N . ALA A 1 392 ? 2.887 28.125 7.457 1 91.81 392 ALA A N 1
ATOM 3181 C CA . ALA A 1 392 ? 1.865 27.312 8.117 1 91.81 392 ALA A CA 1
ATOM 3182 C C . ALA A 1 392 ? 2.48 26.094 8.773 1 91.81 392 ALA A C 1
ATOM 3184 O O . ALA A 1 392 ? 3.404 25.484 8.227 1 91.81 392 ALA A O 1
ATOM 3185 N N . ASN A 1 393 ? 2.014 25.812 9.969 1 90.75 393 ASN A N 1
ATOM 3186 C CA . ASN A 1 393 ? 2.342 24.547 10.625 1 90.75 393 ASN A CA 1
ATOM 3187 C C . ASN A 1 393 ? 1.302 23.484 10.328 1 90.75 393 ASN A C 1
ATOM 3189 O O . ASN A 1 393 ? 0.102 23.703 10.492 1 90.75 393 ASN A O 1
ATOM 3193 N N . ALA A 1 394 ? 1.747 22.391 9.852 1 92.94 394 ALA A N 1
ATOM 3194 C CA . ALA A 1 394 ? 0.849 21.281 9.523 1 92.94 394 ALA A CA 1
ATOM 3195 C C . ALA A 1 394 ? 1.162 20.047 10.367 1 92.94 394 ALA A C 1
ATOM 3197 O O . ALA A 1 394 ? 2.213 19.422 10.195 1 92.94 394 ALA A O 1
ATOM 3198 N N . GLU A 1 395 ? 0.291 19.719 11.273 1 92.81 395 GLU A N 1
ATOM 3199 C CA . GLU A 1 395 ? 0.424 18.484 12.055 1 92.81 395 GLU A CA 1
ATOM 3200 C C . GLU A 1 395 ? -0.297 17.328 11.375 1 92.81 395 GLU A C 1
ATOM 3202 O O . GLU A 1 395 ? -1.518 17.359 11.203 1 92.81 395 GLU A O 1
ATOM 3207 N N . CYS A 1 396 ? 0.446 16.359 11.047 1 91.56 396 CYS A N 1
ATOM 3208 C CA . CYS A 1 396 ? -0.089 15.258 10.266 1 91.56 396 CYS A CA 1
ATOM 3209 C C . CYS A 1 396 ? 0.088 13.93 10.992 1 91.56 396 CYS A C 1
ATOM 3211 O O . CYS A 1 396 ? 0.977 13.797 11.836 1 91.56 396 CYS A O 1
ATOM 3213 N N . CYS A 1 397 ? -0.829 12.992 10.727 1 89.75 397 CYS A N 1
ATOM 3214 C CA . CYS A 1 397 ? -0.658 11.617 11.188 1 89.75 397 CYS A CA 1
ATOM 3215 C C . CYS A 1 397 ? 0.255 10.836 10.25 1 89.75 397 CYS A C 1
ATOM 3217 O O . CYS A 1 397 ? 0.093 10.898 9.031 1 89.75 397 CYS A O 1
ATOM 3219 N N . VAL A 1 398 ? 1.16 10.07 10.781 1 88.62 398 VAL A N 1
ATOM 3220 C CA . VAL A 1 398 ? 2.115 9.406 9.898 1 88.62 398 VAL A CA 1
ATOM 3221 C C . VAL A 1 398 ? 2.137 7.91 10.195 1 88.62 398 VAL A C 1
ATOM 3223 O O . VAL A 1 398 ? 2.648 7.121 9.391 1 88.62 398 VAL A O 1
ATOM 3226 N N . SER A 1 399 ? 1.643 7.477 11.328 1 87.56 399 SER A N 1
ATOM 3227 C CA . SER A 1 399 ? 1.658 6.055 11.664 1 87.56 399 SER A CA 1
ATOM 3228 C C . SER A 1 399 ? 0.502 5.691 12.586 1 87.56 399 SER A C 1
ATOM 3230 O O . SER A 1 399 ? -0.062 6.562 13.258 1 87.56 399 SER A O 1
ATOM 3232 N N . GLY A 1 400 ? 0.169 4.414 12.602 1 84.5 400 GLY A N 1
ATOM 3233 C CA . GLY A 1 400 ? -0.931 3.967 13.438 1 84.5 400 GLY A CA 1
ATOM 3234 C C . GLY A 1 400 ? -2.293 4.367 12.898 1 84.5 400 GLY A C 1
ATOM 3235 O O . GLY A 1 400 ? -2.432 4.668 11.711 1 84.5 400 GLY A O 1
ATOM 3236 N N . PRO A 1 401 ? -3.215 4.293 13.812 1 82.31 401 PRO A N 1
ATOM 3237 C CA . PRO A 1 401 ? -4.52 4.801 13.391 1 82.31 401 PRO A CA 1
ATOM 3238 C C . PRO A 1 401 ? -4.52 6.309 13.156 1 82.31 401 PRO A C 1
ATOM 3240 O O . PRO A 1 401 ? -3.881 7.055 13.906 1 82.31 401 PRO A O 1
ATOM 3243 N N . PHE A 1 402 ? -5.117 6.672 12.133 1 83.81 402 PHE A N 1
ATOM 3244 C CA . PHE A 1 402 ? -5.195 8.094 11.828 1 83.81 402 PHE A CA 1
ATOM 3245 C C . PHE A 1 402 ? -6.391 8.734 12.523 1 83.81 402 PHE A C 1
ATOM 3247 O O . PHE A 1 402 ? -7.434 8.094 12.688 1 83.81 402 PHE A O 1
ATOM 3254 N N . PHE A 1 403 ? -6.168 9.898 12.891 1 84.31 403 PHE A N 1
ATOM 3255 C CA . PHE A 1 403 ? -7.234 10.656 13.539 1 84.31 403 PHE A CA 1
ATOM 3256 C C . PHE A 1 403 ? -7.949 11.547 12.531 1 84.31 403 PHE A C 1
ATOM 3258 O O . PHE A 1 403 ? -7.359 11.961 11.531 1 84.31 403 PHE A O 1
ATOM 3265 N N . ARG A 1 404 ? -9.133 11.898 12.656 1 74.69 404 ARG A N 1
ATOM 3266 C CA . ARG A 1 404 ? -9.977 12.641 11.727 1 74.69 404 ARG A CA 1
ATOM 3267 C C . ARG A 1 404 ? -9.547 14.102 11.641 1 74.69 404 ARG A C 1
ATOM 3269 O O . ARG A 1 404 ? -9.812 14.773 10.641 1 74.69 404 ARG A O 1
ATOM 3276 N N . THR A 1 405 ? -9.055 14.602 12.617 1 65.56 405 THR A N 1
ATOM 3277 C CA . THR A 1 405 ? -8.695 16.016 12.578 1 65.56 405 THR A CA 1
ATOM 3278 C C . THR A 1 405 ? -7.383 16.219 11.836 1 65.56 405 THR A C 1
ATOM 3280 O O . THR A 1 405 ? -7.012 17.344 11.508 1 65.56 405 THR A O 1
ATOM 3283 N N . PHE A 1 406 ? -6.832 15.305 11.414 1 65.5 406 PHE A N 1
ATOM 3284 C CA . PHE A 1 406 ? -5.5 15.492 10.852 1 65.5 406 PHE A CA 1
ATOM 3285 C C . PHE A 1 406 ? -5.527 15.328 9.336 1 65.5 406 PHE A C 1
ATOM 3287 O O . PHE A 1 406 ? -6.18 14.422 8.82 1 65.5 406 PHE A O 1
ATOM 3294 N N . PRO A 1 407 ? -4.852 16.469 8.859 1 85.62 407 PRO A N 1
ATOM 3295 C CA . PRO A 1 407 ? -3.857 17.422 9.375 1 85.62 407 PRO A CA 1
ATOM 3296 C C . PRO A 1 407 ? -4.492 18.641 10.031 1 85.62 407 PRO A C 1
ATOM 3298 O O . PRO A 1 407 ? -5.527 19.125 9.57 1 85.62 407 PRO A O 1
ATOM 3301 N N . ARG A 1 408 ? -3.898 19.094 11.047 1 88.5 408 ARG A N 1
ATOM 3302 C CA . ARG A 1 408 ? -4.223 20.359 11.703 1 88.5 408 ARG A CA 1
ATOM 3303 C C . ARG A 1 408 ? -3.27 21.469 11.258 1 88.5 408 ARG A C 1
ATOM 3305 O O . ARG A 1 408 ? -2.051 21.328 11.367 1 88.5 408 ARG A O 1
ATOM 3312 N N . ILE A 1 409 ? -3.906 22.547 10.766 1 90.88 409 ILE A N 1
ATOM 3313 C CA . ILE A 1 409 ? -3.098 23.609 10.18 1 90.88 409 ILE A CA 1
ATOM 3314 C C . ILE A 1 409 ? -3.189 24.859 11.047 1 90.88 409 ILE A C 1
ATOM 3316 O O . ILE A 1 409 ? -4.285 25.281 11.422 1 90.88 409 ILE A O 1
ATOM 3320 N N . MET A 1 410 ? -2.045 25.359 11.391 1 87.31 410 MET A N 1
ATOM 3321 C CA . MET A 1 410 ? -1.929 26.703 11.938 1 87.31 410 MET A CA 1
ATOM 3322 C C . MET A 1 410 ? -1.301 27.656 10.93 1 87.31 410 MET A C 1
ATOM 3324 O O . MET A 1 410 ? -0.101 27.578 10.656 1 87.31 410 MET A O 1
ATOM 3328 N N . GLN A 1 411 ? -2.123 28.5 10.414 1 87.06 411 GLN A N 1
ATOM 3329 C CA . GLN A 1 411 ? -1.689 29.375 9.32 1 87.06 411 GLN A CA 1
ATOM 3330 C C . GLN A 1 411 ? -1.295 30.75 9.844 1 87.06 411 GLN A C 1
ATOM 3332 O O . GLN A 1 411 ? -2.064 31.391 10.562 1 87.06 411 GLN A O 1
ATOM 3337 N N . TYR A 1 412 ? -0.028 31.125 9.445 1 81.94 412 TYR A N 1
ATOM 3338 C CA . TYR A 1 412 ? 0.506 32.438 9.812 1 81.94 412 TYR A CA 1
ATOM 3339 C C . TYR A 1 412 ? 0.67 33.312 8.586 1 81.94 412 TYR A C 1
ATOM 3341 O O . TYR A 1 412 ? 1.085 32.844 7.52 1 81.94 412 TYR A O 1
ATOM 3349 N N . TYR A 1 413 ? 0.242 34.469 8.719 1 79.25 413 TYR A N 1
ATOM 3350 C CA . TYR A 1 413 ? 0.398 35.406 7.617 1 79.25 413 TYR A CA 1
ATOM 3351 C C . TYR A 1 413 ? 1.492 36.406 7.922 1 79.25 413 TYR A C 1
ATOM 3353 O O . TYR A 1 413 ? 1.66 36.844 9.07 1 79.25 413 TYR A O 1
ATOM 3361 N N . SER A 1 414 ? 2.322 36.719 6.922 1 68.75 414 SER A N 1
ATOM 3362 C CA . SER A 1 414 ? 3.404 37.688 7.039 1 68.75 414 SER A CA 1
ATOM 3363 C C . SER A 1 414 ? 2.957 39.062 6.578 1 68.75 414 SER A C 1
ATOM 3365 O O . SER A 1 414 ? 2.33 39.219 5.527 1 68.75 414 SER A O 1
ATOM 3367 N N . ALA A 1 415 ? 2.988 40.031 7.473 1 63.38 415 ALA A N 1
ATOM 3368 C CA . ALA A 1 415 ? 2.629 41.406 7.105 1 63.38 415 ALA A CA 1
ATOM 3369 C C . ALA A 1 415 ? 3.643 42.406 7.652 1 63.38 415 ALA A C 1
ATOM 3371 O O . ALA A 1 415 ? 4.277 42.156 8.68 1 63.38 415 ALA A O 1
ATOM 3372 N N . PRO A 1 416 ? 3.988 43.5 6.723 1 56.34 416 PRO A N 1
ATOM 3373 C CA . PRO A 1 416 ? 4.844 44.562 7.254 1 56.34 416 PRO A CA 1
ATOM 3374 C C . PRO A 1 416 ? 4.309 45.156 8.547 1 56.34 416 PRO A C 1
ATOM 3376 O O . PRO A 1 416 ? 3.096 45.156 8.781 1 56.34 416 PRO A O 1
ATOM 3379 N N . ASN A 1 417 ? 5.246 45.469 9.484 1 54 417 ASN A N 1
ATOM 3380 C CA . ASN A 1 417 ? 4.961 45.969 10.828 1 54 417 ASN A CA 1
ATOM 3381 C C . ASN A 1 417 ? 3.908 47.062 10.812 1 54 417 ASN A C 1
ATOM 3383 O O . ASN A 1 417 ? 3.131 47.219 11.758 1 54 417 ASN A O 1
ATOM 3387 N N . GLU A 1 418 ? 4.012 47.938 9.805 1 47.91 418 GLU A N 1
ATOM 3388 C CA . GLU A 1 418 ? 3.105 49.094 9.844 1 47.91 418 GLU A CA 1
ATOM 3389 C C . GLU A 1 418 ? 1.649 48.625 9.914 1 47.91 418 GLU A C 1
ATOM 3391 O O . GLU A 1 418 ? 0.792 49.375 10.422 1 47.91 418 GLU A O 1
ATOM 3396 N N . ASP A 1 419 ? 1.472 47.562 9.289 1 43.69 419 ASP A N 1
ATOM 3397 C CA . ASP A 1 419 ? 0.08 47.125 9.188 1 43.69 419 ASP A CA 1
ATOM 3398 C C . ASP A 1 419 ? -0.302 46.219 10.367 1 43.69 419 ASP A C 1
ATOM 3400 O O . ASP A 1 419 ? -1.455 45.812 10.492 1 43.69 419 ASP A O 1
ATOM 3404 N N . LEU A 1 420 ? 0.66 45.656 10.984 1 44.28 420 LEU A N 1
ATOM 3405 C CA . LEU A 1 420 ? 0.341 44.625 11.961 1 44.28 420 LEU A CA 1
ATOM 3406 C C . LEU A 1 420 ? -0.048 45.25 13.297 1 44.28 420 LEU A C 1
ATOM 3408 O O . LEU A 1 420 ? 0.743 45.969 13.906 1 44.28 420 LEU A O 1
ATOM 3412 N N . ALA A 1 421 ? -1.221 45.531 13.43 1 37.22 421 ALA A N 1
ATOM 3413 C CA . ALA A 1 421 ? -1.776 45.906 14.727 1 37.22 421 ALA A CA 1
ATOM 3414 C C . ALA A 1 421 ? -1.212 45.062 15.852 1 37.22 421 ALA A C 1
ATOM 3416 O O . ALA A 1 421 ? -0.71 43.969 15.609 1 37.22 421 ALA A O 1
ATOM 3417 N N . HIS A 1 422 ? -1.314 45.406 17.219 1 36.06 422 HIS A N 1
ATOM 3418 C CA . HIS A 1 422 ? -1.026 44.906 18.547 1 36.06 422 HIS A CA 1
ATOM 3419 C C . HIS A 1 422 ? -1.709 43.562 18.797 1 36.06 422 HIS A C 1
ATOM 3421 O O . HIS A 1 422 ? -2.844 43.375 18.375 1 36.06 422 HIS A O 1
ATOM 3427 N N . GLY A 1 423 ? -1.101 42.344 19.25 1 37.62 423 GLY A N 1
ATOM 3428 C CA . GLY A 1 423 ? -1.578 41.125 19.844 1 37.62 423 GLY A CA 1
ATOM 3429 C C . GLY A 1 423 ? -1.359 39.906 18.953 1 37.62 423 GLY A C 1
ATOM 3430 O O . GLY A 1 423 ? -1.998 38.875 19.141 1 37.62 423 GLY A O 1
ATOM 3431 N N . LYS A 1 424 ? -0.811 40.125 17.844 1 43.91 424 LYS A N 1
ATOM 3432 C CA . LYS A 1 424 ? -0.781 39 16.938 1 43.91 424 LYS A CA 1
ATOM 3433 C C . LYS A 1 424 ? 0.382 38.062 17.25 1 43.91 424 LYS A C 1
ATOM 3435 O O . LYS A 1 424 ? 1.379 38.469 17.844 1 43.91 424 LYS A O 1
ATOM 3440 N N . VAL A 1 425 ? 0.068 36.719 17.391 1 47.22 425 VAL A N 1
ATOM 3441 C CA . VAL A 1 425 ? 0.986 35.625 17.625 1 47.22 425 VAL A CA 1
ATOM 3442 C C . VAL A 1 425 ? 2.059 35.594 16.531 1 47.22 425 VAL A C 1
ATOM 3444 O O . VAL A 1 425 ? 1.742 35.562 15.344 1 47.22 425 VAL A O 1
ATOM 3447 N N . LEU A 1 426 ? 3.303 36.031 17.031 1 47.22 426 LEU A N 1
ATOM 3448 C CA . LEU A 1 426 ? 4.426 36.125 16.094 1 47.22 426 LEU A CA 1
ATOM 3449 C C . LEU A 1 426 ? 5.215 34.812 16.094 1 47.22 426 LEU A C 1
ATOM 3451 O O . LEU A 1 426 ? 5.332 34.156 17.109 1 47.22 426 LEU A O 1
ATOM 3455 N N . LYS A 1 427 ? 5.297 34.094 15.016 1 53.28 427 LYS A N 1
ATOM 3456 C CA . LYS A 1 427 ? 6.234 33 14.906 1 53.28 427 LYS A CA 1
ATOM 3457 C C . LYS A 1 427 ? 7.676 33.5 14.883 1 53.28 427 LYS A C 1
ATOM 3459 O O . LYS A 1 427 ? 8.023 34.375 14.094 1 53.28 427 LYS A O 1
ATOM 3464 N N . PHE A 1 428 ? 8.398 33.156 16.047 1 50.78 428 PHE A N 1
ATOM 3465 C CA . PHE A 1 428 ? 9.812 33.531 16.094 1 50.78 428 PHE A CA 1
ATOM 3466 C C . PHE A 1 428 ? 10.609 32.656 15.117 1 50.78 428 PHE A C 1
ATOM 3468 O O . PHE A 1 428 ? 10.43 31.453 15.055 1 50.78 428 PHE A O 1
ATOM 3475 N N . LEU A 1 429 ? 11.227 33.188 14.07 1 50.91 429 LEU A N 1
ATOM 3476 C CA . LEU A 1 429 ? 11.922 32.469 13.008 1 50.91 429 LEU A CA 1
ATOM 3477 C C . LEU A 1 429 ? 13.391 32.281 13.352 1 50.91 429 LEU A C 1
ATOM 3479 O O . LEU A 1 429 ? 14.094 31.516 12.688 1 50.91 429 LEU A O 1
ATOM 3483 N N . GLY A 1 430 ? 14.156 32.938 14.367 1 49.31 430 GLY A N 1
ATOM 3484 C CA . GLY A 1 430 ? 15.602 32.812 14.477 1 49.31 430 GLY A CA 1
ATOM 3485 C C . GLY A 1 430 ? 16.047 31.641 15.328 1 49.31 430 GLY A C 1
ATOM 3486 O O . GLY A 1 430 ? 15.664 31.531 16.5 1 49.31 430 GLY A O 1
ATOM 3487 N N . ILE A 1 431 ? 16.703 30.5 14.766 1 53.88 431 ILE A N 1
ATOM 3488 C CA . ILE A 1 431 ? 17.141 29.266 15.414 1 53.88 431 ILE A CA 1
ATOM 3489 C C . ILE A 1 431 ? 18.016 29.594 16.609 1 53.88 431 ILE A C 1
ATOM 3491 O O . ILE A 1 431 ? 17.891 28.969 17.672 1 53.88 431 ILE A O 1
ATOM 3495 N N . SER A 1 432 ? 19.047 30.469 16.438 1 50.75 432 SER A N 1
ATOM 3496 C CA . SER A 1 432 ? 19.984 30.797 17.516 1 50.75 432 SER A CA 1
ATOM 3497 C C . SER A 1 432 ? 19.25 31.359 18.734 1 50.75 432 SER A C 1
ATOM 3499 O O . SER A 1 432 ? 19.578 31.031 19.875 1 50.75 432 SER A O 1
ATOM 3501 N N . ASP A 1 433 ? 18.219 32.031 18.453 1 54.25 433 ASP A N 1
ATOM 3502 C CA . ASP A 1 433 ? 17.516 32.688 19.562 1 54.25 433 ASP A CA 1
ATOM 3503 C C . ASP A 1 433 ? 16.625 31.688 20.297 1 54.25 433 ASP A C 1
ATOM 3505 O O . ASP A 1 433 ? 16.344 31.859 21.484 1 54.25 433 ASP A O 1
ATOM 3509 N N . VAL A 1 434 ? 16.391 30.719 19.547 1 58.12 434 VAL A N 1
ATOM 3510 C CA . VAL A 1 434 ? 15.523 29.703 20.156 1 58.12 434 VAL A CA 1
ATOM 3511 C C . VAL A 1 434 ? 16.281 28.984 21.266 1 58.12 434 VAL A C 1
ATOM 3513 O O . VAL A 1 434 ? 15.703 28.641 22.312 1 58.12 434 VAL A O 1
ATOM 3516 N N . PHE A 1 435 ? 17.562 28.797 21.016 1 58.25 435 PHE A N 1
ATOM 3517 C CA . PHE A 1 435 ? 18.328 28.016 21.969 1 58.25 435 PHE A CA 1
ATOM 3518 C C . PHE A 1 435 ? 18.906 28.922 23.062 1 58.25 435 PHE A C 1
ATOM 3520 O O . PHE A 1 435 ? 19.188 28.453 24.172 1 58.25 435 PHE A O 1
ATOM 3527 N N . THR A 1 436 ? 19.203 30.156 22.734 1 54.25 436 THR A N 1
ATOM 3528 C CA . THR A 1 436 ? 19.812 31.016 23.734 1 54.25 436 THR A CA 1
ATOM 3529 C C . THR A 1 436 ? 18.75 31.594 24.672 1 54.25 436 THR A C 1
ATOM 3531 O O . THR A 1 436 ? 19.062 32.156 25.719 1 54.25 436 THR A O 1
ATOM 3534 N N . GLY A 1 437 ? 17.5 31.109 24.5 1 49.78 437 GLY A N 1
ATOM 3535 C CA . GLY A 1 437 ? 16.438 31.594 25.359 1 49.78 437 GLY A CA 1
ATOM 3536 C C . GLY A 1 437 ? 16.219 33.094 25.234 1 49.78 437 GLY A C 1
ATOM 3537 O O . GLY A 1 437 ? 15.336 33.656 25.891 1 49.78 437 GLY A O 1
ATOM 3538 N N . LYS A 1 438 ? 17.25 33.906 24.797 1 43.91 438 LYS A N 1
ATOM 3539 C CA . LYS A 1 438 ? 17.094 35.344 24.703 1 43.91 438 LYS A CA 1
ATOM 3540 C C . LYS A 1 438 ? 16.25 35.75 23.5 1 43.91 438 LYS A C 1
ATOM 3542 O O . LYS A 1 438 ? 16.594 35.406 22.359 1 43.91 438 LYS A O 1
ATOM 3547 N N . VAL A 1 439 ? 15.102 35.531 23.625 1 44.81 439 VAL A N 1
ATOM 3548 C CA . VAL A 1 439 ? 14.258 36.062 22.562 1 44.81 439 VAL A CA 1
ATOM 3549 C C . VAL A 1 439 ? 14.719 37.5 22.219 1 44.81 439 VAL A C 1
ATOM 3551 O O . VAL A 1 439 ? 14.539 38.406 23 1 44.81 439 VAL A O 1
ATOM 3554 N N . SER A 1 440 ? 15.938 37.625 21.812 1 36.81 440 SER A N 1
ATOM 3555 C CA . SER A 1 440 ? 16.234 39.031 21.484 1 36.81 440 SER A CA 1
ATOM 3556 C C . SER A 1 440 ? 15.156 39.625 20.578 1 36.81 440 SER A C 1
ATOM 3558 O O . SER A 1 440 ? 14.641 38.938 19.688 1 36.81 440 SER A O 1
ATOM 3560 N N . ASP A 1 441 ? 14.555 40.562 21.062 1 36.66 441 ASP A N 1
ATOM 3561 C CA . ASP A 1 441 ? 13.641 41.406 20.297 1 36.66 441 ASP A CA 1
ATOM 3562 C C . ASP A 1 441 ? 14.086 41.531 18.844 1 36.66 441 ASP A C 1
ATOM 3564 O O . ASP A 1 441 ? 13.297 41.906 17.984 1 36.66 441 ASP A O 1
ATOM 3568 N N . HIS A 1 442 ? 15.367 41.562 18.594 1 34.47 442 HIS A N 1
ATOM 3569 C CA . HIS A 1 442 ? 15.969 42 17.328 1 34.47 442 HIS A CA 1
ATOM 3570 C C . HIS A 1 442 ? 15.836 40.938 16.25 1 34.47 442 HIS A C 1
ATOM 3572 O O . HIS A 1 442 ? 16.188 41.156 15.094 1 34.47 442 HIS A O 1
ATOM 3578 N N . ALA A 1 443 ? 15.898 39.781 16.531 1 37.5 443 ALA A N 1
ATOM 3579 C CA . ALA A 1 443 ? 16.047 38.812 15.453 1 37.5 443 ALA A CA 1
ATOM 3580 C C . ALA A 1 443 ? 14.828 38.812 14.539 1 37.5 443 ALA A C 1
ATOM 3582 O O . ALA A 1 443 ? 14.859 38.25 13.438 1 37.5 443 ALA A O 1
ATOM 3583 N N . TYR A 1 444 ? 13.75 39.031 15.055 1 37.84 444 TYR A N 1
ATOM 3584 C CA . TYR A 1 444 ? 12.625 39.219 14.141 1 37.84 444 TYR A CA 1
ATOM 3585 C C . TYR A 1 444 ? 12.82 40.469 13.281 1 37.84 444 TYR A C 1
ATOM 3587 O O . TYR A 1 444 ? 12.289 40.562 12.18 1 37.84 444 TYR A O 1
ATOM 3595 N N . PHE A 1 445 ? 13 41.781 14.016 1 33.34 445 PHE A N 1
ATOM 3596 C CA . PHE A 1 445 ? 12.727 43.156 13.602 1 33.34 445 PHE A CA 1
ATOM 3597 C C . PHE A 1 445 ? 13.961 43.781 12.953 1 33.34 445 PHE A C 1
ATOM 3599 O O . PHE A 1 445 ? 14.914 44.156 13.641 1 33.34 445 PHE A O 1
ATOM 3606 N N . THR A 1 446 ? 14.383 43.281 11.977 1 35.44 446 THR A N 1
ATOM 3607 C CA . THR A 1 446 ? 15.195 44.375 11.484 1 35.44 446 THR A CA 1
ATOM 3608 C C . THR A 1 446 ? 14.375 45.656 11.438 1 35.44 446 THR A C 1
ATOM 3610 O O . THR A 1 446 ? 13.148 45.625 11.516 1 35.44 446 THR A O 1
ATOM 3613 N N . GLU A 1 447 ? 14.742 46.875 11.234 1 37.56 447 GLU A N 1
ATOM 3614 C CA . GLU A 1 447 ? 14.102 48.156 11.117 1 37.56 447 GLU A CA 1
ATOM 3615 C C . GLU A 1 447 ? 12.742 48.062 10.445 1 37.56 447 GLU A C 1
ATOM 3617 O O . GLU A 1 447 ? 11.797 48.75 10.812 1 37.56 447 GLU A O 1
ATOM 3622 N N . ASN A 1 448 ? 12.477 47.406 9.188 1 41.97 448 ASN A N 1
ATOM 3623 C CA . ASN A 1 448 ? 11.25 47.219 8.414 1 41.97 448 ASN A CA 1
ATOM 3624 C C . ASN A 1 448 ? 10.617 45.844 8.719 1 41.97 448 ASN A C 1
ATOM 3626 O O . ASN A 1 448 ? 10.891 44.875 8.031 1 41.97 448 ASN A O 1
ATOM 3630 N N . LYS A 1 449 ? 10.039 45.625 9.867 1 48.88 449 LYS A N 1
ATOM 3631 C CA . LYS A 1 449 ? 9.781 44.438 10.672 1 48.88 449 LYS A CA 1
ATOM 3632 C C . LYS A 1 449 ? 8.602 43.656 10.117 1 48.88 449 LYS A C 1
ATOM 3634 O O . LYS A 1 449 ? 7.52 44.188 9.906 1 48.88 449 LYS A O 1
ATOM 3639 N N . VAL A 1 450 ? 8.766 42.625 9.297 1 56.91 450 VAL A N 1
ATOM 3640 C CA . VAL A 1 450 ? 7.754 41.656 8.859 1 56.91 450 VAL A CA 1
ATOM 3641 C C . VAL A 1 450 ? 7.43 40.688 10 1 56.91 450 VAL A C 1
ATOM 3643 O O . VAL A 1 450 ? 8.336 40.156 10.641 1 56.91 450 VAL A O 1
ATOM 3646 N N . LEU A 1 451 ? 6.117 40.875 10.516 1 60.16 451 LEU A N 1
ATOM 3647 C CA . LEU A 1 451 ? 5.637 40 11.586 1 60.16 451 LEU A CA 1
ATOM 3648 C C . LEU A 1 451 ? 4.758 38.875 11.023 1 60.16 451 LEU A C 1
ATOM 3650 O O . LEU A 1 451 ? 4.172 39.031 9.945 1 60.16 451 LEU A O 1
ATOM 3654 N N . MET A 1 452 ? 4.879 37.719 11.703 1 67.81 452 MET A N 1
ATOM 3655 C CA . MET A 1 452 ? 3.959 36.656 11.359 1 67.81 452 MET A CA 1
ATOM 3656 C C . MET A 1 452 ? 2.859 36.5 12.406 1 67.81 452 MET A C 1
ATOM 3658 O O . MET A 1 452 ? 3.143 36.469 13.609 1 67.81 452 MET A O 1
ATOM 3662 N N . THR A 1 453 ? 1.583 36.625 11.953 1 69.69 453 THR A N 1
ATOM 3663 C CA . THR A 1 453 ? 0.434 36.531 12.852 1 69.69 453 THR A CA 1
ATOM 3664 C C . THR A 1 453 ? -0.417 35.312 12.523 1 69.69 453 THR A C 1
ATOM 3666 O O . THR A 1 453 ? -0.585 34.969 11.352 1 69.69 453 THR A O 1
ATOM 3669 N N . LEU A 1 454 ? -0.889 34.719 13.602 1 75 454 LEU A N 1
ATOM 3670 C CA . LEU A 1 454 ? -1.755 33.562 13.414 1 75 454 LEU A CA 1
ATOM 3671 C C . LEU A 1 454 ? -3.092 33.969 12.805 1 75 454 LEU A C 1
ATOM 3673 O O . LEU A 1 454 ? -3.777 34.844 13.336 1 75 454 LEU A O 1
ATOM 3677 N N . GLN A 1 455 ? -3.432 33.438 11.711 1 70.94 455 GLN A N 1
ATOM 3678 C CA . GLN A 1 455 ? -4.668 33.719 11 1 70.94 455 GLN A CA 1
ATOM 3679 C C . GLN A 1 455 ? -5.789 32.781 11.414 1 70.94 455 GLN A C 1
ATOM 3681 O O . GLN A 1 455 ? -6.934 33.219 11.594 1 70.94 455 GLN A O 1
ATOM 3686 N N . GLY A 1 456 ? -5.43 31.516 11.5 1 74.62 456 GLY A N 1
ATOM 3687 C CA . GLY A 1 456 ? -6.461 30.531 11.82 1 74.62 456 GLY A CA 1
ATOM 3688 C C . GLY A 1 456 ? -5.906 29.141 12.062 1 74.62 456 GLY A C 1
ATOM 3689 O O . GLY A 1 456 ? -4.762 28.859 11.711 1 74.62 456 GLY A O 1
ATOM 3690 N N . VAL A 1 457 ? -6.727 28.438 12.906 1 79.06 457 VAL A N 1
ATOM 3691 C CA . VAL A 1 457 ? -6.395 27.047 13.195 1 79.06 457 VAL A CA 1
ATOM 3692 C C . VAL A 1 457 ? -7.488 26.125 12.656 1 79.06 457 VAL A C 1
ATOM 3694 O O . VAL A 1 457 ? -8.68 26.375 12.883 1 79.06 457 VAL A O 1
ATOM 3697 N N . SER A 1 458 ? -7.047 25.219 11.891 1 81.81 458 SER A N 1
ATOM 3698 C CA . SER A 1 458 ? -8.023 24.281 11.359 1 81.81 458 SER A CA 1
ATOM 3699 C C . SER A 1 458 ? -8.367 23.203 12.383 1 81.81 458 SER A C 1
ATOM 3701 O O . SER A 1 458 ? -7.52 22.828 13.203 1 81.81 458 SER A O 1
ATOM 3703 N N . ASN A 1 459 ? -9.609 22.672 12.367 1 75.81 459 ASN A N 1
ATOM 3704 C CA . ASN A 1 459 ? -10.078 21.547 13.164 1 75.81 459 ASN A CA 1
ATOM 3705 C C . ASN A 1 459 ? -9.891 21.797 14.656 1 75.81 459 ASN A C 1
ATOM 3707 O O . ASN A 1 459 ? -9.406 20.922 15.375 1 75.81 459 ASN A O 1
ATOM 3711 N N . ASP A 1 460 ? -10.18 22.953 15.047 1 75.81 460 ASP A N 1
ATOM 3712 C CA . ASP A 1 460 ? -10.156 23.297 16.469 1 75.81 460 ASP A CA 1
ATOM 3713 C C . ASP A 1 460 ? -11.492 22.953 17.125 1 75.81 460 ASP A C 1
ATOM 3715 O O . ASP A 1 460 ? -12.531 22.922 16.469 1 75.81 460 ASP A O 1
ATOM 3719 N N . ILE A 1 461 ? -11.492 22.266 18.344 1 71.06 461 ILE A N 1
ATOM 3720 C CA . ILE A 1 461 ? -12.719 21.891 19.047 1 71.06 461 ILE A CA 1
ATOM 3721 C C . ILE A 1 461 ? -13.484 23.156 19.438 1 71.06 461 ILE A C 1
ATOM 3723 O O . ILE A 1 461 ? -14.672 23.281 19.141 1 71.06 461 ILE A O 1
ATOM 3727 N N . VAL A 1 462 ? -12.758 23.906 20.312 1 67.75 462 VAL A N 1
ATOM 3728 C CA . VAL A 1 462 ? -13.312 25.188 20.75 1 67.75 462 VAL A CA 1
ATOM 3729 C C . VAL A 1 462 ? -12.32 26.297 20.469 1 67.75 462 VAL A C 1
ATOM 3731 O O . VAL A 1 462 ? -11.133 26.047 20.25 1 67.75 462 VAL A O 1
ATOM 3734 N N . SER A 1 463 ? -12.727 27.375 19.75 1 65.5 463 SER A N 1
ATOM 3735 C CA . SER A 1 463 ? -11.82 28.5 19.516 1 65.5 463 SER A CA 1
ATOM 3736 C C . SER A 1 463 ? -10.938 28.75 20.734 1 65.5 463 SER A C 1
ATOM 3738 O O . SER A 1 463 ? -11.242 29.609 21.562 1 65.5 463 SER A O 1
ATOM 3740 N N . TYR A 1 464 ? -9.836 27.719 20.859 1 71.44 464 TYR A N 1
ATOM 3741 C CA . TYR A 1 464 ? -8.867 27.891 21.938 1 71.44 464 TYR A CA 1
ATOM 3742 C C . TYR A 1 464 ? -8.234 29.281 21.875 1 71.44 464 TYR A C 1
ATOM 3744 O O . TYR A 1 464 ? -7.941 29.797 20.781 1 71.44 464 TYR A O 1
ATOM 3752 N N . ARG A 1 465 ? -8.219 29.969 23 1 64.56 465 ARG A N 1
ATOM 3753 C CA . ARG A 1 465 ? -7.613 31.297 23.062 1 64.56 465 ARG A CA 1
ATOM 3754 C C . ARG A 1 465 ? -6.094 31.203 23.109 1 64.56 465 ARG A C 1
ATOM 3756 O O . ARG A 1 465 ? -5.508 31.109 24.188 1 64.56 465 ARG A O 1
ATOM 3763 N N . TYR A 1 466 ? -5.535 31.156 21.969 1 62.25 466 TYR A N 1
ATOM 3764 C CA . TYR A 1 466 ? -4.086 31.031 21.859 1 62.25 466 TYR A CA 1
ATOM 3765 C C . TYR A 1 466 ? -3.395 32.312 22.328 1 62.25 466 TYR A C 1
ATOM 3767 O O . TYR A 1 466 ? -2.174 32.344 22.5 1 62.25 466 TYR A O 1
ATOM 3775 N N . GLY A 1 467 ? -4.133 33.562 22.531 1 53.03 467 GLY A N 1
ATOM 3776 C CA . GLY A 1 467 ? -3.6 34.844 22.938 1 53.03 467 GLY A CA 1
ATOM 3777 C C . GLY A 1 467 ? -2.873 34.781 24.266 1 53.03 467 GLY A C 1
ATOM 3778 O O . GLY A 1 467 ? -2.07 35.688 24.578 1 53.03 467 GLY A O 1
ATOM 3779 N N . ASN A 1 468 ? -3.396 34 25.234 1 45.31 468 ASN A N 1
ATOM 3780 C CA . ASN A 1 468 ? -2.717 34 26.516 1 45.31 468 ASN A CA 1
ATOM 3781 C C . ASN A 1 468 ? -1.286 33.469 26.391 1 45.31 468 ASN A C 1
ATOM 3783 O O . ASN A 1 468 ? -0.551 33.406 27.375 1 45.31 468 ASN A O 1
ATOM 3787 N N . ILE A 1 469 ? -1.101 32.969 25.406 1 44.09 469 ILE A N 1
ATOM 3788 C CA . ILE A 1 469 ? 0.271 32.5 25.219 1 44.09 469 ILE A CA 1
ATOM 3789 C C . ILE A 1 469 ? 1.167 33.688 24.859 1 44.09 469 ILE A C 1
ATOM 3791 O O . ILE A 1 469 ? 0.907 34.406 23.906 1 44.09 469 ILE A O 1
ATOM 3795 N N . LEU A 1 470 ? 1.835 34.219 25.812 1 41.94 470 LEU A N 1
ATOM 3796 C CA . LEU A 1 470 ? 2.74 35.375 25.625 1 41.94 470 LEU A CA 1
ATOM 3797 C C . LEU A 1 470 ? 3.35 35.344 24.234 1 41.94 470 LEU A C 1
ATOM 3799 O O . LEU A 1 470 ? 3.826 36.375 23.734 1 41.94 470 LEU A O 1
ATOM 3803 N N . SER A 1 471 ? 3.604 34.156 23.891 1 38.5 471 SER A N 1
ATOM 3804 C CA . SER A 1 471 ? 4.152 34.188 22.531 1 38.5 471 SER A CA 1
ATOM 3805 C C . SER A 1 471 ? 3.127 34.688 21.531 1 38.5 471 SER A C 1
ATOM 3807 O O . SER A 1 471 ? 3.463 34.969 20.375 1 38.5 471 SER A O 1
ATOM 3809 N N . TYR A 1 472 ? 1.713 34.531 21.969 1 38.75 472 TYR A N 1
ATOM 3810 C CA . TYR A 1 472 ? 0.609 34.906 21.094 1 38.75 472 TYR A CA 1
ATOM 3811 C C . TYR A 1 472 ? -0.046 36.188 21.562 1 38.75 472 TYR A C 1
ATOM 3813 O O . TYR A 1 472 ? -0.335 36.344 22.75 1 38.75 472 TYR A O 1
ATOM 3821 N N . VAL A 1 473 ? 0.217 37.344 21.188 1 35.47 473 VAL A N 1
ATOM 3822 C CA . VAL A 1 473 ? -0.363 38.594 21.625 1 35.47 473 VAL A CA 1
ATOM 3823 C C . VAL A 1 473 ? -1.885 38.531 21.531 1 35.47 473 VAL A C 1
ATOM 3825 O O . VAL A 1 473 ? -2.432 38.094 20.531 1 35.47 473 VAL A O 1
ATOM 3828 N N . GLN A 1 474 ? -2.656 38.562 22.703 1 31.22 474 GLN A N 1
ATOM 3829 C CA . GLN A 1 474 ? -4.098 38.594 22.922 1 31.22 474 GLN A CA 1
ATOM 3830 C C . GLN A 1 474 ? -4.77 39.625 22 1 31.22 474 GLN A C 1
ATOM 3832 O O . GLN A 1 474 ? -4.203 40.688 21.719 1 31.22 474 GLN A O 1
ATOM 3837 N N . LYS A 1 475 ? -5.906 39.219 21.391 1 33.53 475 LYS A N 1
ATOM 3838 C CA . LYS A 1 475 ? -6.863 40.062 20.688 1 33.53 475 LYS A CA 1
ATOM 3839 C C . LYS A 1 475 ? -7.379 41.156 21.594 1 33.53 475 LYS A C 1
ATOM 3841 O O . LYS A 1 475 ? -7.898 40.906 22.672 1 33.53 475 LYS A O 1
ATOM 3846 N N . THR A 1 476 ? -6.824 42.281 21.875 1 28.33 476 THR A N 1
ATOM 3847 C CA . THR A 1 476 ? -7.777 43.312 22.219 1 28.33 476 THR A CA 1
ATOM 3848 C C . THR A 1 476 ? -9.047 43.188 21.391 1 28.33 476 THR A C 1
ATOM 3850 O O . THR A 1 476 ? -9.023 42.625 20.297 1 28.33 476 THR A O 1
ATOM 3853 N N . SER A 1 477 ? -10.25 43.5 21.969 1 28.66 477 SER A N 1
ATOM 3854 C CA . SER A 1 477 ? -11.547 43.625 21.312 1 28.66 477 SER A CA 1
ATOM 3855 C C . SER A 1 477 ? -11.391 44.094 19.875 1 28.66 477 SER A C 1
ATOM 3857 O O . SER A 1 477 ? -11.109 45.281 19.625 1 28.66 477 SER A O 1
ATOM 3859 N N . LEU A 1 478 ? -10.758 43.5 19.109 1 28.14 478 LEU A N 1
ATOM 3860 C CA . LEU A 1 478 ? -10.883 44.062 17.766 1 28.14 478 LEU A CA 1
ATOM 3861 C C . LEU A 1 478 ? -12.352 44.188 17.359 1 28.14 478 LEU A C 1
ATOM 3863 O O . LEU A 1 478 ? -13.094 43.219 17.406 1 28.14 478 LEU A O 1
ATOM 3867 N N . LYS A 1 479 ? -12.992 45.219 17.609 1 27.23 479 LYS A N 1
ATOM 3868 C CA . LYS A 1 479 ? -14.188 45.531 16.844 1 27.23 479 LYS A CA 1
ATOM 3869 C C . LYS A 1 479 ? -14.117 44.906 15.453 1 27.23 479 LYS A C 1
ATOM 3871 O O . LYS A 1 479 ? -13.031 44.688 14.914 1 27.23 479 LYS A O 1
ATOM 3876 N N . LYS A 1 480 ? -15.242 44.312 14.922 1 29.27 480 LYS A N 1
ATOM 3877 C CA . LYS A 1 480 ? -15.562 43.781 13.602 1 29.27 480 LYS A CA 1
ATOM 3878 C C . LYS A 1 480 ? -14.711 44.438 12.523 1 29.27 480 LYS A C 1
ATOM 3880 O O . LYS A 1 480 ? -15.188 44.656 11.406 1 29.27 480 LYS A O 1
ATOM 3885 N N . GLY A 1 481 ? -13.789 45.188 12.859 1 25.14 481 GLY A N 1
ATOM 3886 C CA . GLY A 1 481 ? -13.25 45.844 11.688 1 25.14 481 GLY A CA 1
ATOM 3887 C C . GLY A 1 481 ? -12.633 44.875 10.688 1 25.14 481 GLY A C 1
ATOM 3888 O O . GLY A 1 481 ? -12.203 43.781 11.055 1 25.14 481 GLY A O 1
ATOM 3889 N N . LYS A 1 482 ? -13.164 45 9.461 1 24.69 482 LYS A N 1
ATOM 3890 C CA . LYS A 1 482 ? -12.766 44.375 8.203 1 24.69 482 LYS A CA 1
ATOM 3891 C C . LYS A 1 482 ? -11.25 44.188 8.148 1 24.69 482 LYS A C 1
ATOM 3893 O O . LYS A 1 482 ? -10.484 45.125 8.352 1 24.69 482 LYS A O 1
ATOM 3898 N N . LEU A 1 483 ? -10.852 43.219 8.805 1 25.84 483 LEU A N 1
ATOM 3899 C CA . LEU A 1 483 ? -9.477 42.812 8.5 1 25.84 483 LEU A CA 1
ATOM 3900 C C . LEU A 1 483 ? -9.078 43.25 7.098 1 25.84 483 LEU A C 1
ATOM 3902 O O . LEU A 1 483 ? -9.641 42.781 6.109 1 25.84 483 LEU A O 1
ATOM 3906 N N . ARG A 1 484 ? -8.875 44.406 7.012 1 25.53 484 ARG A N 1
ATOM 3907 C CA . ARG A 1 484 ? -8.375 44.938 5.754 1 25.53 484 ARG A CA 1
ATOM 3908 C C . ARG A 1 484 ? -7.234 44.094 5.199 1 25.53 484 ARG A C 1
ATOM 3910 O O . ARG A 1 484 ? -6.297 43.75 5.926 1 25.53 484 ARG A O 1
ATOM 3917 N N . THR A 1 485 ? -7.562 43.031 4.406 1 29.75 485 THR A N 1
ATOM 3918 C CA . THR A 1 485 ? -6.715 42.344 3.451 1 29.75 485 THR A CA 1
ATOM 3919 C C . THR A 1 485 ? -5.52 43.188 3.053 1 29.75 485 THR A C 1
ATOM 3921 O O . THR A 1 485 ? -5.68 44.219 2.396 1 29.75 485 THR A O 1
ATOM 3924 N N . ILE A 1 486 ? -4.766 43.406 3.984 1 29.3 486 ILE A N 1
ATOM 3925 C CA . ILE A 1 486 ? -3.693 44.344 3.682 1 29.3 486 ILE A CA 1
ATOM 3926 C C . ILE A 1 486 ? -3.164 44.094 2.271 1 29.3 486 ILE A C 1
ATOM 3928 O O . ILE A 1 486 ? -2.551 44.969 1.663 1 29.3 486 ILE A O 1
ATOM 3932 N N . PHE A 1 487 ? -2.906 42.719 2.039 1 31.31 487 PHE A N 1
ATOM 3933 C CA . PHE A 1 487 ? -2.514 42.625 0.637 1 31.31 487 PHE A CA 1
ATOM 3934 C C . PHE A 1 487 ? -3.703 42.906 -0.276 1 31.31 487 PHE A C 1
ATOM 3936 O O . PHE A 1 487 ? -4.234 41.969 -0.901 1 31.31 487 PHE A O 1
ATOM 3943 N N . ASN A 1 488 ? -4.832 43.219 0.079 1 31.27 488 ASN A N 1
ATOM 3944 C CA . ASN A 1 488 ? -5.824 43.812 -0.817 1 31.27 488 ASN A CA 1
ATOM 3945 C C . ASN A 1 488 ? -5.168 44.562 -1.971 1 31.27 488 ASN A C 1
ATOM 3947 O O . ASN A 1 488 ? -3.947 44.719 -2 1 31.27 488 ASN A O 1
ATOM 3951 N N . ARG A 1 489 ? -6.004 45.656 -2.377 1 30.34 489 ARG A N 1
ATOM 3952 C CA . ARG A 1 489 ? -5.449 46.438 -3.488 1 30.34 489 ARG A CA 1
ATOM 3953 C C . ARG A 1 489 ? -4.062 46.969 -3.148 1 30.34 489 ARG A C 1
ATOM 3955 O O . ARG A 1 489 ? -3.889 47.688 -2.168 1 30.34 489 ARG A O 1
ATOM 3962 N N . PRO A 1 490 ? -2.967 46.156 -3.281 1 31.41 490 PRO A N 1
ATOM 3963 C CA . PRO A 1 490 ? -1.797 47.062 -3.25 1 31.41 490 PRO A CA 1
ATOM 3964 C C . PRO A 1 490 ? -2.154 48.5 -3.471 1 31.41 490 PRO A C 1
ATOM 3966 O O . PRO A 1 490 ? -2.77 48.875 -4.484 1 31.41 490 PRO A O 1
ATOM 3969 N N . LYS A 1 491 ? -2.727 49.156 -2.668 1 32.03 491 LYS A N 1
ATOM 3970 C CA . LYS A 1 491 ? -2.555 50.531 -3.105 1 32.03 491 LYS A CA 1
ATOM 3971 C C . LYS A 1 491 ? -1.308 50.688 -3.973 1 32.03 491 LYS A C 1
ATOM 3973 O O . LYS A 1 491 ? -0.329 49.969 -3.793 1 32.03 491 LYS A O 1
ATOM 3978 N N . GLN A 1 492 ? -1.443 51.188 -5.113 1 36.03 492 GLN A N 1
ATOM 3979 C CA . GLN A 1 492 ? -0.463 51.562 -6.125 1 36.03 492 GLN A CA 1
ATOM 3980 C C . GLN A 1 492 ? 0.9 51.844 -5.496 1 36.03 492 GLN A C 1
ATOM 3982 O O . GLN A 1 492 ? 1.38 52.969 -5.516 1 36.03 492 GLN A O 1
ATOM 3987 N N . SER A 1 493 ? 1.075 51.406 -4.277 1 40.09 493 SER A N 1
ATOM 3988 C CA . SER A 1 493 ? 2.422 51.844 -3.906 1 40.09 493 SER A CA 1
ATOM 3989 C C . SER A 1 493 ? 3.471 51.188 -4.805 1 40.09 493 SER A C 1
ATOM 3991 O O . SER A 1 493 ? 3.318 50.031 -5.211 1 40.09 493 SER A O 1
ATOM 3993 N N . LYS A 1 494 ? 4.238 51.812 -5.488 1 51 494 LYS A N 1
ATOM 3994 C CA . LYS A 1 494 ? 5.355 51.688 -6.418 1 51 494 LYS A CA 1
ATOM 3995 C C . LYS A 1 494 ? 6.312 50.594 -5.961 1 51 494 LYS A C 1
ATOM 3997 O O . LYS A 1 494 ? 7.027 50 -6.777 1 51 494 LYS A O 1
ATOM 4002 N N . ASP A 1 495 ? 6.27 49.969 -4.535 1 68.81 495 ASP A N 1
ATOM 4003 C CA . ASP A 1 495 ? 7.426 49.125 -4.234 1 68.81 495 ASP A CA 1
ATOM 4004 C C . ASP A 1 495 ? 6.992 47.688 -3.859 1 68.81 495 ASP A C 1
ATOM 4006 O O . ASP A 1 495 ? 7.48 47.125 -2.881 1 68.81 495 ASP A O 1
ATOM 4010 N N . ILE A 1 496 ? 5.953 46.906 -4.516 1 77.19 496 ILE A N 1
ATOM 4011 C CA . ILE A 1 496 ? 5.406 45.562 -4.242 1 77.19 496 ILE A CA 1
ATOM 4012 C C . ILE A 1 496 ? 6.52 44.531 -4.328 1 77.19 496 ILE A C 1
ATOM 4014 O O . ILE A 1 496 ? 6.656 43.688 -3.441 1 77.19 496 ILE A O 1
ATOM 4018 N N . PRO A 1 497 ? 7.27 44.625 -5.262 1 81.62 497 PRO A N 1
ATOM 4019 C CA . PRO A 1 497 ? 8.32 43.594 -5.363 1 81.62 497 PRO A CA 1
ATOM 4020 C C . PRO A 1 497 ? 9.258 43.594 -4.16 1 81.62 497 PRO A C 1
ATOM 4022 O O . PRO A 1 497 ? 9.688 42.531 -3.705 1 81.62 497 PRO A O 1
ATOM 4025 N N . ASN A 1 498 ? 9.461 44.719 -3.629 1 80.69 498 ASN A N 1
ATOM 4026 C CA . ASN A 1 498 ? 10.359 44.812 -2.479 1 80.69 498 ASN A CA 1
ATOM 4027 C C . ASN A 1 498 ? 9.703 44.25 -1.221 1 80.69 498 ASN A C 1
ATOM 4029 O O . ASN A 1 498 ? 10.367 43.594 -0.41 1 80.69 498 ASN A O 1
ATOM 4033 N N . ILE A 1 499 ? 8.453 44.5 -1.099 1 78.75 499 ILE A N 1
ATOM 4034 C CA . ILE A 1 499 ? 7.73 43.969 0.053 1 78.75 499 ILE A CA 1
ATOM 4035 C C . ILE A 1 499 ? 7.676 42.438 -0.023 1 78.75 499 ILE A C 1
ATOM 4037 O O . ILE A 1 499 ? 7.84 41.75 0.991 1 78.75 499 ILE A O 1
ATOM 4041 N N . CYS A 1 500 ? 7.418 41.969 -1.186 1 84.88 500 CYS A N 1
ATOM 4042 C CA . CYS A 1 500 ? 7.371 40.5 -1.377 1 84.88 500 CYS A CA 1
ATOM 4043 C C . CYS A 1 500 ? 8.719 39.875 -1.046 1 84.88 500 CYS A C 1
ATOM 4045 O O . CYS A 1 500 ? 8.766 38.781 -0.457 1 84.88 500 CYS A O 1
ATOM 4047 N N . SER A 1 501 ? 9.719 40.531 -1.414 1 86.44 501 SER A N 1
ATOM 4048 C CA . SER A 1 501 ? 11.062 40.031 -1.146 1 86.44 501 SER A CA 1
ATOM 4049 C C . SER A 1 501 ? 11.344 39.969 0.351 1 86.44 501 SER A C 1
ATOM 4051 O O . SER A 1 501 ? 11.93 39 0.85 1 86.44 501 SER A O 1
ATOM 4053 N N . LYS A 1 502 ? 10.898 40.938 1.03 1 79.31 502 LYS A N 1
ATOM 4054 C CA . LYS A 1 502 ? 11.109 41 2.475 1 79.31 502 LYS A CA 1
ATOM 4055 C C . LYS A 1 502 ? 10.273 39.938 3.189 1 79.31 502 LYS A C 1
ATOM 4057 O O . LYS A 1 502 ? 10.727 39.312 4.16 1 79.31 502 LYS A O 1
ATOM 4062 N N . CYS A 1 503 ? 9.094 39.812 2.764 1 82.25 503 CYS A N 1
ATOM 4063 C CA . CYS A 1 503 ? 8.242 38.781 3.336 1 82.25 503 CYS A CA 1
ATOM 4064 C C . CYS A 1 503 ? 8.844 37.406 3.105 1 82.25 503 CYS A C 1
ATOM 4066 O O . CYS A 1 503 ? 8.805 36.562 3.996 1 82.25 503 CYS A O 1
ATOM 4068 N N . MET A 1 504 ? 9.367 37.219 1.959 1 87.31 504 MET A N 1
ATOM 4069 C CA . MET A 1 504 ? 9.969 35.938 1.619 1 87.31 504 MET A CA 1
ATOM 4070 C C . MET A 1 504 ? 11.188 35.656 2.486 1 87.31 504 MET A C 1
ATOM 4072 O O . MET A 1 504 ? 11.453 34.531 2.85 1 87.31 504 MET A O 1
ATOM 4076 N N . GLU A 1 505 ? 11.898 36.625 2.746 1 82.31 505 GLU A N 1
ATOM 4077 C CA . GLU A 1 505 ? 13.023 36.469 3.658 1 82.31 505 GLU A CA 1
ATOM 4078 C C . GLU A 1 505 ? 12.57 35.938 5.008 1 82.31 505 GLU A C 1
ATOM 4080 O O . GLU A 1 505 ? 13.195 35 5.555 1 82.31 505 GLU A O 1
ATOM 4085 N N . CYS A 1 506 ? 11.492 36.438 5.473 1 77.88 506 CYS A N 1
ATOM 4086 C CA . CYS A 1 506 ? 10.938 36 6.742 1 77.88 506 CYS A CA 1
ATOM 4087 C C . CYS A 1 506 ? 10.461 34.562 6.648 1 77.88 506 CYS A C 1
ATOM 4089 O O . CYS A 1 506 ? 10.625 33.781 7.59 1 77.88 506 CYS A O 1
ATOM 4091 N N . ILE A 1 507 ? 9.867 34.281 5.586 1 85.69 507 ILE A N 1
ATOM 4092 C CA . ILE A 1 507 ? 9.344 32.938 5.387 1 85.69 507 ILE A CA 1
ATOM 4093 C C . ILE A 1 507 ? 10.492 31.938 5.355 1 85.69 507 ILE A C 1
ATOM 4095 O O . ILE A 1 507 ? 10.422 30.891 5.984 1 85.69 507 ILE A O 1
ATOM 4099 N N . LEU A 1 508 ? 11.539 32.281 4.66 1 84.19 508 LEU A N 1
ATOM 4100 C CA . LEU A 1 508 ? 12.68 31.375 4.547 1 84.19 508 LEU A CA 1
ATOM 4101 C C . LEU A 1 508 ? 13.375 31.203 5.891 1 84.19 508 LEU A C 1
ATOM 4103 O O . LEU A 1 508 ? 13.891 30.125 6.191 1 84.19 508 LEU A O 1
ATOM 4107 N N . TYR A 1 509 ? 13.273 32.188 6.648 1 77.12 509 TYR A N 1
ATOM 4108 C CA . TYR A 1 509 ? 13.789 32.062 8.008 1 77.12 509 TYR A CA 1
ATOM 4109 C C . TYR A 1 509 ? 12.922 31.109 8.82 1 77.12 509 TYR A C 1
ATOM 4111 O O . TYR A 1 509 ? 13.43 30.312 9.609 1 77.12 509 TYR A O 1
ATOM 4119 N N . GLY A 1 510 ? 11.695 31.25 8.648 1 78.31 510 GLY A N 1
ATOM 4120 C CA . GLY A 1 510 ? 10.773 30.359 9.328 1 78.31 510 GLY A CA 1
ATOM 4121 C C . GLY A 1 510 ? 10.922 28.906 8.891 1 78.31 510 GLY A C 1
ATOM 4122 O O . GLY A 1 510 ? 10.617 27.984 9.656 1 78.31 510 GLY A O 1
ATOM 4123 N N . LEU A 1 511 ? 11.492 28.766 7.707 1 85.5 511 LEU A N 1
ATOM 4124 C CA . LEU A 1 511 ? 11.633 27.438 7.141 1 85.5 511 LEU A CA 1
ATOM 4125 C C . LEU A 1 511 ? 13.031 26.891 7.375 1 85.5 511 LEU A C 1
ATOM 4127 O O . LEU A 1 511 ? 13.398 25.844 6.824 1 85.5 511 LEU A O 1
ATOM 4131 N N . SER A 1 512 ? 13.797 27.5 8.172 1 78.25 512 SER A N 1
ATOM 4132 C CA . SER A 1 512 ? 15.148 27.016 8.414 1 78.25 512 SER A CA 1
ATOM 4133 C C . SER A 1 512 ? 15.148 25.562 8.844 1 78.25 512 SER A C 1
ATOM 4135 O O . SER A 1 512 ? 15.891 24.734 8.297 1 78.25 512 SER A O 1
ATOM 4137 N N . ILE A 1 513 ? 14.273 25.266 9.797 1 80.75 513 ILE A N 1
ATOM 4138 C CA . ILE A 1 513 ? 13.984 23.875 10.164 1 80.75 513 ILE A CA 1
ATOM 4139 C C . ILE A 1 513 ? 12.5 23.594 9.961 1 80.75 513 ILE A C 1
ATOM 4141 O O . ILE A 1 513 ? 11.656 24.125 10.695 1 80.75 513 ILE A O 1
ATOM 4145 N N . HIS A 1 514 ? 12.25 22.891 8.977 1 88.19 514 HIS A N 1
ATOM 4146 C CA . HIS A 1 514 ? 10.828 22.766 8.664 1 88.19 514 HIS A CA 1
ATOM 4147 C C . HIS A 1 514 ? 10.344 21.328 8.836 1 88.19 514 HIS A C 1
ATOM 4149 O O . HIS A 1 514 ? 9.148 21.062 8.766 1 88.19 514 HIS A O 1
ATOM 4155 N N . THR A 1 515 ? 11.203 20.328 8.992 1 87.25 515 THR A N 1
ATOM 4156 C CA . THR A 1 515 ? 10.828 18.938 9.242 1 87.25 515 THR A CA 1
ATOM 4157 C C . THR A 1 515 ? 11.469 18.438 10.531 1 87.25 515 THR A C 1
ATOM 4159 O O . THR A 1 515 ? 12.586 18.828 10.875 1 87.25 515 THR A O 1
ATOM 4162 N N . PRO A 1 516 ? 10.688 17.609 11.234 1 84.38 516 PRO A N 1
ATOM 4163 C CA . PRO A 1 516 ? 11.242 17.094 12.484 1 84.38 516 PRO A CA 1
ATOM 4164 C C . PRO A 1 516 ? 12.156 15.891 12.281 1 84.38 516 PRO A C 1
ATOM 4166 O O . PRO A 1 516 ? 11.906 14.812 12.828 1 84.38 516 PRO A O 1
ATOM 4169 N N . TYR A 1 517 ? 13.039 16 11.453 1 73.25 517 TYR A N 1
ATOM 4170 C CA . TYR A 1 517 ? 14.07 14.984 11.281 1 73.25 517 TYR A CA 1
ATOM 4171 C C . TYR A 1 517 ? 15.273 15.266 12.172 1 73.25 517 TYR A C 1
ATOM 4173 O O . TYR A 1 517 ? 16.234 15.906 11.742 1 73.25 517 TYR A O 1
ATOM 4181 N N . PHE A 1 518 ? 15.117 14.836 13.508 1 65.31 518 PHE A N 1
ATOM 4182 C CA . PHE A 1 518 ? 16.109 15.195 14.508 1 65.31 518 PHE A CA 1
ATOM 4183 C C . PHE A 1 518 ? 17.219 14.148 14.578 1 65.31 518 PHE A C 1
ATOM 4185 O O . PHE A 1 518 ? 18.016 14.141 15.523 1 65.31 518 PHE A O 1
ATOM 4192 N N . TYR A 1 519 ? 17.203 13.086 13.633 1 56.69 519 TYR A N 1
ATOM 4193 C CA . TYR A 1 519 ? 18.219 12.047 13.719 1 56.69 519 TYR A CA 1
ATOM 4194 C C . TYR A 1 519 ? 19.625 12.617 13.492 1 56.69 519 TYR A C 1
ATOM 4196 O O . TYR A 1 519 ? 19.766 13.648 12.828 1 56.69 519 TYR A O 1
ATOM 4204 N N . THR A 1 520 ? 20.359 12.156 14.438 1 46.97 520 THR A N 1
ATOM 4205 C CA . THR A 1 520 ? 21.75 12.578 14.312 1 46.97 520 THR A CA 1
ATOM 4206 C C . THR A 1 520 ? 22.203 12.523 12.859 1 46.97 520 THR A C 1
ATOM 4208 O O . THR A 1 520 ? 22.562 13.547 12.281 1 46.97 520 THR A O 1
ATOM 4211 N N . SER A 1 521 ? 23.281 11.648 12.383 1 44.19 521 SER A N 1
ATOM 4212 C CA . SER A 1 521 ? 24.281 11.812 11.336 1 44.19 521 SER A CA 1
ATOM 4213 C C . SER A 1 521 ? 23.75 11.312 9.992 1 44.19 521 SER A C 1
ATOM 4215 O O . SER A 1 521 ? 23.594 10.109 9.789 1 44.19 521 SER A O 1
ATOM 4217 N N . ASP A 1 522 ? 22.641 11.805 9.398 1 48.91 522 ASP A N 1
ATOM 4218 C CA . ASP A 1 522 ? 22.5 11.719 7.949 1 48.91 522 ASP A CA 1
ATOM 4219 C C . ASP A 1 522 ? 23.844 11.406 7.293 1 48.91 522 ASP A C 1
ATOM 4221 O O . ASP A 1 522 ? 23.906 11.125 6.094 1 48.91 522 ASP A O 1
ATOM 4225 N N . ALA A 1 523 ? 24.719 11.398 8.109 1 55.41 523 ALA A N 1
ATOM 4226 C CA . ALA A 1 523 ? 26.047 11.211 7.527 1 55.41 523 ALA A CA 1
ATOM 4227 C C . ALA A 1 523 ? 26.438 9.734 7.52 1 55.41 523 ALA A C 1
ATOM 4229 O O . ALA A 1 523 ? 27.594 9.391 7.246 1 55.41 523 ALA A O 1
ATOM 4230 N N . SER A 1 524 ? 25.234 8.859 7.805 1 59.53 524 SER A N 1
ATOM 4231 C CA . SER A 1 524 ? 25.641 7.461 7.867 1 59.53 524 SER A CA 1
ATOM 4232 C C . SER A 1 524 ? 25.453 6.766 6.523 1 59.53 524 SER A C 1
ATOM 4234 O O . SER A 1 524 ? 25.969 5.668 6.305 1 59.53 524 SER A O 1
ATOM 4236 N N . THR A 1 525 ? 24.609 7.477 5.684 1 67.12 525 THR A N 1
ATOM 4237 C CA . THR A 1 525 ? 24.422 6.852 4.379 1 67.12 525 THR A CA 1
ATOM 4238 C C . THR A 1 525 ? 24.766 7.832 3.26 1 67.12 525 THR A C 1
ATOM 4240 O O . THR A 1 525 ? 24.516 9.031 3.383 1 67.12 525 THR A O 1
ATOM 4243 N N . LEU A 1 526 ? 25.5 7.395 2.398 1 71.31 526 LEU A N 1
ATOM 4244 C CA . LEU A 1 526 ? 25.875 8.164 1.217 1 71.31 526 LEU A CA 1
ATOM 4245 C C . LEU A 1 526 ? 25.406 7.473 -0.057 1 71.31 526 LEU A C 1
ATOM 4247 O O . LEU A 1 526 ? 25.562 6.258 -0.202 1 71.31 526 LEU A O 1
ATOM 4251 N N . GLN A 1 527 ? 24.656 8.242 -0.814 1 73.69 527 GLN A N 1
ATOM 4252 C CA . GLN A 1 527 ? 24.203 7.719 -2.096 1 73.69 527 GLN A CA 1
ATOM 4253 C C . GLN A 1 527 ? 24.797 8.508 -3.258 1 73.69 527 GLN A C 1
ATOM 4255 O O . GLN A 1 527 ? 24.781 9.742 -3.244 1 73.69 527 GLN A O 1
ATOM 4260 N N . VAL A 1 528 ? 25.406 7.797 -4.172 1 70.69 528 VAL A N 1
ATOM 4261 C CA . VAL A 1 528 ? 26 8.391 -5.367 1 70.69 528 VAL A CA 1
ATOM 4262 C C . VAL A 1 528 ? 25.297 7.84 -6.613 1 70.69 528 VAL A C 1
ATOM 4264 O O . VAL A 1 528 ? 25.016 6.645 -6.688 1 70.69 528 VAL A O 1
ATOM 4267 N N . SER A 1 529 ? 24.844 8.719 -7.449 1 67 529 SER A N 1
ATOM 4268 C CA . SER A 1 529 ? 24.203 8.273 -8.68 1 67 529 SER A CA 1
ATOM 4269 C C . SER A 1 529 ? 24.859 8.898 -9.906 1 67 529 SER A C 1
ATOM 4271 O O . SER A 1 529 ? 25.453 9.977 -9.812 1 67 529 SER A O 1
ATOM 4273 N N . LEU A 1 530 ? 24.859 8.062 -10.969 1 59.12 530 LEU A N 1
ATOM 4274 C CA . LEU A 1 530 ? 25.422 8.477 -12.25 1 59.12 530 LEU A CA 1
ATOM 4275 C C . LEU A 1 530 ? 24.344 8.555 -13.32 1 59.12 530 LEU A C 1
ATOM 4277 O O . LEU A 1 530 ? 23.5 7.664 -13.422 1 59.12 530 LEU A O 1
ATOM 4281 N N . ASP A 1 531 ? 24.219 9.719 -13.852 1 53.44 531 ASP A N 1
ATOM 4282 C CA . ASP A 1 531 ? 23.438 9.766 -15.078 1 53.44 531 ASP A CA 1
ATOM 4283 C C . ASP A 1 531 ? 24.344 9.656 -16.312 1 53.44 531 ASP A C 1
ATOM 4285 O O . ASP A 1 531 ? 25.516 9.281 -16.188 1 53.44 531 ASP A O 1
ATOM 4289 N N . ASP A 1 532 ? 23.859 9.672 -17.609 1 47.84 532 ASP A N 1
ATOM 4290 C CA . ASP A 1 532 ? 24.625 9.484 -18.828 1 47.84 532 ASP A CA 1
ATOM 4291 C C . ASP A 1 532 ? 25.844 10.398 -18.859 1 47.84 532 ASP A C 1
ATOM 4293 O O . ASP A 1 532 ? 26.891 10.031 -19.406 1 47.84 532 ASP A O 1
ATOM 4297 N N . THR A 1 533 ? 25.719 11.625 -18.109 1 48.81 533 THR A N 1
ATOM 4298 C CA . THR A 1 533 ? 26.828 12.555 -18.281 1 48.81 533 THR A CA 1
ATOM 4299 C C . THR A 1 533 ? 27.234 13.156 -16.922 1 48.81 533 THR A C 1
ATOM 4301 O O . THR A 1 533 ? 28.297 13.781 -16.812 1 48.81 533 THR A O 1
ATOM 4304 N N . ASN A 1 534 ? 26.359 12.859 -15.914 1 56.44 534 ASN A N 1
ATOM 4305 C CA . ASN A 1 534 ? 26.609 13.633 -14.703 1 56.44 534 ASN A CA 1
ATOM 4306 C C . ASN A 1 534 ? 26.609 12.734 -13.461 1 56.44 534 ASN A C 1
ATOM 4308 O O . ASN A 1 534 ? 25.906 11.727 -13.422 1 56.44 534 ASN A O 1
ATOM 4312 N N . LEU A 1 535 ? 27.656 13.031 -12.594 1 64.44 535 LEU A N 1
ATOM 4313 C CA . LEU A 1 535 ? 27.734 12.383 -11.289 1 64.44 535 LEU A CA 1
ATOM 4314 C C . LEU A 1 535 ? 27.031 13.219 -10.227 1 64.44 535 LEU A C 1
ATOM 4316 O O . LEU A 1 535 ? 27.25 14.43 -10.141 1 64.44 535 LEU A O 1
ATOM 4320 N N . TYR A 1 536 ? 26.141 12.641 -9.5 1 66 536 TYR A N 1
ATOM 4321 C CA . TYR A 1 536 ? 25.406 13.32 -8.445 1 66 536 TYR A CA 1
ATOM 4322 C C . TYR A 1 536 ? 25.688 12.688 -7.09 1 66 536 TYR A C 1
ATOM 4324 O O . TYR A 1 536 ? 25.703 11.461 -6.965 1 66 536 TYR A O 1
ATOM 4332 N N . VAL A 1 537 ? 26.172 13.523 -6.172 1 72.19 537 VAL A N 1
ATOM 4333 C CA . VAL A 1 537 ? 26.203 13.102 -4.777 1 72.19 537 VAL A CA 1
ATOM 4334 C C . VAL A 1 537 ? 25.031 13.703 -4.023 1 72.19 537 VAL A C 1
ATOM 4336 O O . VAL A 1 537 ? 25.016 14.906 -3.74 1 72.19 537 VAL A O 1
ATOM 4339 N N . HIS A 1 538 ? 24.203 12.883 -3.688 1 71.19 538 HIS A N 1
ATOM 4340 C CA . HIS A 1 538 ? 22.938 13.359 -3.139 1 71.19 538 HIS A CA 1
ATOM 4341 C C . HIS A 1 538 ? 23.156 14.078 -1.807 1 71.19 538 HIS A C 1
ATOM 4343 O O . HIS A 1 538 ? 23.781 13.531 -0.9 1 71.19 538 HIS A O 1
ATOM 4349 N N . GLY A 1 539 ? 22.609 15.32 -1.669 1 72.25 539 GLY A N 1
ATOM 4350 C CA . GLY A 1 539 ? 22.703 16.109 -0.451 1 72.25 539 GLY A CA 1
ATOM 4351 C C . GLY A 1 539 ? 23.969 16.938 -0.371 1 72.25 539 GLY A C 1
ATOM 4352 O O . GLY A 1 539 ? 24.188 17.641 0.609 1 72.25 539 GLY A O 1
ATOM 4353 N N . TYR A 1 540 ? 24.844 16.781 -1.445 1 73.44 540 TYR A N 1
ATOM 4354 C CA . TYR A 1 540 ? 26.125 17.484 -1.447 1 73.44 540 TYR A CA 1
ATOM 4355 C C . TYR A 1 540 ? 26.266 18.359 -2.688 1 73.44 540 TYR A C 1
ATOM 4357 O O . TYR A 1 540 ? 25.562 18.141 -3.686 1 73.44 540 TYR A O 1
ATOM 4365 N N . ILE A 1 541 ? 26.938 19.469 -2.523 1 74.75 541 ILE A N 1
ATOM 4366 C CA . ILE A 1 541 ? 27.297 20.312 -3.656 1 74.75 541 ILE A CA 1
ATOM 4367 C C . ILE A 1 541 ? 28.812 20.453 -3.738 1 74.75 541 ILE A C 1
ATOM 4369 O O . ILE A 1 541 ? 29.516 20.297 -2.732 1 74.75 541 ILE A O 1
ATOM 4373 N N . ARG A 1 542 ? 29.344 20.656 -4.949 1 71.31 542 ARG A N 1
ATOM 4374 C CA . ARG A 1 542 ? 30.781 20.75 -5.184 1 71.31 542 ARG A CA 1
ATOM 4375 C C . ARG A 1 542 ? 31.344 22.031 -4.574 1 71.31 542 ARG A C 1
ATOM 4377 O O . ARG A 1 542 ? 30.719 23.094 -4.656 1 71.31 542 ARG A O 1
ATOM 4384 N N . LYS A 1 543 ? 32.438 21.781 -3.832 1 63.12 543 LYS A N 1
ATOM 4385 C CA . LYS A 1 543 ? 33.125 22.953 -3.273 1 63.12 543 LYS A CA 1
ATOM 4386 C C . LYS A 1 543 ? 33.75 23.797 -4.375 1 63.12 543 LYS A C 1
ATOM 4388 O O . LYS A 1 543 ? 34.281 23.266 -5.355 1 63.12 543 LYS A O 1
ATOM 4393 N N . ASN A 1 544 ? 33.344 25.172 -4.598 1 52.31 544 ASN A N 1
ATOM 4394 C CA . ASN A 1 544 ? 34 26.062 -5.562 1 52.31 544 ASN A CA 1
ATOM 4395 C C . ASN A 1 544 ? 35.5 26.078 -5.387 1 52.31 544 ASN A C 1
ATOM 4397 O O . ASN A 1 544 ? 36 26.328 -4.289 1 52.31 544 ASN A O 1
ATOM 4401 N N . PRO A 1 545 ? 36.375 25.453 -6.297 1 42.44 545 PRO A N 1
ATOM 4402 C CA . PRO A 1 545 ? 37.844 25.516 -6.148 1 42.44 545 PRO A CA 1
ATOM 4403 C C . PRO A 1 545 ? 38.344 26.922 -5.809 1 42.44 545 PRO A C 1
ATOM 4405 O O . PRO A 1 545 ? 39.469 27.094 -5.379 1 42.44 545 PRO A O 1
ATOM 4408 N N . SER A 1 546 ? 37.938 28.141 -6.449 1 36.47 546 SER A N 1
ATOM 4409 C CA . SER A 1 546 ? 38.5 29.453 -6.141 1 36.47 546 SER A CA 1
ATOM 4410 C C . SER A 1 546 ? 38.188 29.875 -4.707 1 36.47 546 SER A C 1
ATOM 4412 O O . SER A 1 546 ? 37.125 29.547 -4.188 1 36.47 546 SER A O 1
ATOM 4414 N N . GLY A 1 547 ? 39 30.047 -3.674 1 33.81 547 GLY A N 1
ATOM 4415 C CA . GLY A 1 547 ? 39.062 30.594 -2.332 1 33.81 547 GLY A CA 1
ATOM 4416 C C . GLY A 1 547 ? 37.938 31.594 -2.045 1 33.81 547 GLY A C 1
ATOM 4417 O O . GLY A 1 547 ? 38 32.312 -1.056 1 33.81 547 GLY A O 1
ATOM 4418 N N . ASN A 1 548 ? 37.406 32.406 -2.99 1 28.95 548 ASN A N 1
ATOM 4419 C CA . ASN A 1 548 ? 36.562 33.5 -2.58 1 28.95 548 ASN A CA 1
ATOM 4420 C C . ASN A 1 548 ? 35.312 33.031 -1.83 1 28.95 548 ASN A C 1
ATOM 4422 O O . ASN A 1 548 ? 34.438 32.406 -2.426 1 28.95 548 ASN A O 1
ATOM 4426 N N . GLU A 1 549 ? 35.469 32.562 -0.662 1 32.69 549 GLU A N 1
ATOM 4427 C CA . GLU A 1 549 ? 34.438 32.5 0.384 1 32.69 549 GLU A CA 1
ATOM 4428 C C . GLU A 1 549 ? 33.438 33.656 0.255 1 32.69 549 GLU A C 1
ATOM 4430 O O . GLU A 1 549 ? 32.594 33.812 1.116 1 32.69 549 GLU A O 1
ATOM 4435 N N . LYS A 1 550 ? 33.781 34.844 -0.484 1 31.2 550 LYS A N 1
ATOM 4436 C CA . LYS A 1 550 ? 33.062 36.094 -0.396 1 31.2 550 LYS A CA 1
ATOM 4437 C C . LYS A 1 550 ? 31.609 35.906 -0.844 1 31.2 550 LYS A C 1
ATOM 4439 O O . LYS A 1 550 ? 30.812 36.875 -0.821 1 31.2 550 LYS A O 1
ATOM 4444 N N . ARG A 1 551 ? 31.344 35.125 -1.656 1 31.25 551 ARG A N 1
ATOM 4445 C CA . ARG A 1 551 ? 30.016 35.469 -2.111 1 31.25 551 ARG A CA 1
ATOM 4446 C C . ARG A 1 551 ? 28.984 35.344 -0.992 1 31.25 551 ARG A C 1
ATOM 4448 O O . ARG A 1 551 ? 27.812 35.688 -1.16 1 31.25 551 ARG A O 1
ATOM 4455 N N . VAL A 1 552 ? 29.203 34.5 -0.01 1 29.3 552 VAL A N 1
ATOM 4456 C CA . VAL A 1 552 ? 28.078 34.594 0.928 1 29.3 552 VAL A CA 1
ATOM 4457 C C . VAL A 1 552 ? 28.281 35.812 1.832 1 29.3 552 VAL A C 1
ATOM 4459 O O . VAL A 1 552 ? 27.578 35.969 2.84 1 29.3 552 VAL A O 1
ATOM 4462 N N . GLU A 1 553 ? 29.453 36.656 1.819 1 26.39 553 GLU A N 1
ATOM 4463 C CA . GLU A 1 553 ? 29.672 37.656 2.842 1 26.39 553 GLU A CA 1
ATOM 4464 C C . GLU A 1 553 ? 28.672 38.812 2.699 1 26.39 553 GLU A C 1
ATOM 4466 O O . GLU A 1 553 ? 28.891 39.906 3.25 1 26.39 553 GLU A O 1
ATOM 4471 N N . THR A 1 554 ? 27.75 38.969 1.871 1 24.16 554 THR A N 1
ATOM 4472 C CA . THR A 1 554 ? 27.219 40.312 1.979 1 24.16 554 THR A CA 1
ATOM 4473 C C . THR A 1 554 ? 26.906 40.656 3.432 1 24.16 554 THR A C 1
ATOM 4475 O O . THR A 1 554 ? 27.297 41.719 3.926 1 24.16 554 THR A O 1
ATOM 4478 N N . SER A 1 555 ? 25.719 40.406 4.039 1 22.84 555 SER A N 1
ATOM 4479 C CA . SER A 1 555 ? 25.031 41.375 4.898 1 22.84 555 SER A CA 1
ATOM 4480 C C . SER A 1 555 ? 25.484 41.25 6.344 1 22.84 555 SER A C 1
ATOM 4482 O O . SER A 1 555 ? 24.75 41.594 7.27 1 22.84 555 SER A O 1
ATOM 4484 N N . LYS A 1 556 ? 26.75 40.812 6.863 1 24.83 556 LYS A N 1
ATOM 4485 C CA . LYS A 1 556 ? 26.969 40.938 8.305 1 24.83 556 LYS A CA 1
ATOM 4486 C C . LYS A 1 556 ? 27.219 42.406 8.688 1 24.83 556 LYS A C 1
ATOM 4488 O O . LYS A 1 556 ? 27.25 42.719 9.875 1 24.83 556 LYS A O 1
ATOM 4493 N N . ASP A 1 557 ? 27.922 43.344 7.984 1 23.97 557 ASP A N 1
ATOM 4494 C CA . ASP A 1 557 ? 28.516 44.562 8.57 1 23.97 557 ASP A CA 1
ATOM 4495 C C . ASP A 1 557 ? 27.438 45.469 9.148 1 23.97 557 ASP A C 1
ATOM 4497 O O . ASP A 1 557 ? 27.719 46.594 9.562 1 23.97 557 ASP A O 1
ATOM 4501 N N . THR A 1 558 ? 26.359 45.625 9.148 1 21.03 558 THR A N 1
ATOM 4502 C CA . THR A 1 558 ? 25.922 46.719 10.016 1 21.03 558 THR A CA 1
ATOM 4503 C C . THR A 1 558 ? 26.109 46.375 11.484 1 21.03 558 THR A C 1
ATOM 4505 O O . THR A 1 558 ? 26 47.219 12.359 1 21.03 558 THR A O 1
ATOM 4508 N N . LEU A 1 559 ? 26.125 45.312 12.258 1 19.45 559 LEU A N 1
ATOM 4509 C CA . LEU A 1 559 ? 26.141 45.688 13.672 1 19.45 559 LEU A CA 1
ATOM 4510 C C . LEU A 1 559 ? 27.562 45.938 14.156 1 19.45 559 LEU A C 1
ATOM 4512 O O . LEU A 1 559 ? 27.828 46.938 14.805 1 19.45 559 LEU A O 1
ATOM 4516 N N . ALA A 1 560 ? 28.531 45.062 14.875 1 18.12 560 ALA A N 1
ATOM 4517 C CA . ALA A 1 560 ? 29.484 45.5 15.891 1 18.12 560 ALA A CA 1
ATOM 4518 C C . ALA A 1 560 ? 30.797 45.969 15.25 1 18.12 560 ALA A C 1
ATOM 4520 O O . ALA A 1 560 ? 31.484 45.188 14.594 1 18.12 560 ALA A O 1
ATOM 4521 N N . LYS A 1 561 ? 31.141 47.281 14.938 1 20.58 561 LYS A N 1
ATOM 4522 C CA . LYS A 1 561 ? 32.375 48.031 14.633 1 20.58 561 LYS A CA 1
ATOM 4523 C C . LYS A 1 561 ? 33.375 47.938 15.797 1 20.58 561 LYS A C 1
ATOM 4525 O O . LYS A 1 561 ? 34.344 48.688 15.836 1 20.58 561 LYS A O 1
ATOM 4530 N N . SER A 1 562 ? 33.125 47.625 17.156 1 17.31 562 SER A N 1
ATOM 4531 C CA . SER A 1 562 ? 34.094 48.219 18.094 1 17.31 562 SER A CA 1
ATOM 4532 C C . SER A 1 562 ? 35.5 47.75 17.734 1 17.31 562 SER A C 1
ATOM 4534 O O . SER A 1 562 ? 36.406 48.594 17.578 1 17.31 562 SER A O 1
ATOM 4536 N N . ASP A 1 563 ? 36.219 47.031 18.75 1 17 563 ASP A N 1
ATOM 4537 C CA . ASP A 1 563 ? 37.531 47.094 19.406 1 17 563 ASP A CA 1
ATOM 4538 C C . ASP A 1 563 ? 38.625 46.594 18.484 1 17 563 ASP A C 1
ATOM 4540 O O . ASP A 1 563 ? 38.438 45.562 17.812 1 17 563 ASP A O 1
ATOM 4544 N N . GLU A 1 564 ? 39.75 47.438 18.219 1 18.02 564 GLU A N 1
ATOM 4545 C CA . GLU A 1 564 ? 40.875 47.594 17.297 1 18.02 564 GLU A CA 1
ATOM 4546 C C . GLU A 1 564 ? 41.875 46.469 17.438 1 18.02 564 GLU A C 1
ATOM 4548 O O . GLU A 1 564 ? 42.812 46.344 16.656 1 18.02 564 GLU A O 1
ATOM 4553 N N . THR A 1 565 ? 42 45.781 18.625 1 17.2 565 THR A N 1
ATOM 4554 C CA . THR A 1 565 ? 43.375 45.531 19.062 1 17.2 565 THR A CA 1
ATOM 4555 C C . THR A 1 565 ? 44.188 44.875 17.953 1 17.2 565 THR A C 1
ATOM 4557 O O . THR A 1 565 ? 43.656 44.062 17.172 1 17.2 565 THR A O 1
ATOM 4560 N N . GLU A 1 566 ? 45.625 45.281 17.766 1 17.47 566 GLU A N 1
ATOM 4561 C CA . GLU A 1 566 ? 46.781 45.312 16.891 1 17.47 566 GLU A CA 1
ATOM 4562 C C . GLU A 1 566 ? 47.406 43.938 16.734 1 17.47 566 GLU A C 1
ATOM 4564 O O . GLU A 1 566 ? 48.281 43.719 15.906 1 17.47 566 GLU A O 1
ATOM 4569 N N . SER A 1 567 ? 47.219 42.969 17.625 1 17.41 567 SER A N 1
ATOM 4570 C CA . SER A 1 567 ? 48.344 42.094 17.906 1 17.41 567 SER A CA 1
ATOM 4571 C C . SER A 1 567 ? 49.062 41.688 16.609 1 17.41 567 SER A C 1
ATOM 4573 O O . SER A 1 567 ? 48.469 41.781 15.523 1 17.41 567 SER A O 1
ATOM 4575 N N . SER A 1 568 ? 50.312 41.094 16.844 1 17.48 568 SER A N 1
ATOM 4576 C CA . SER A 1 568 ? 51.688 40.844 16.438 1 17.48 568 SER A CA 1
ATOM 4577 C C . SER A 1 568 ? 51.75 40.094 15.117 1 17.48 568 SER A C 1
ATOM 4579 O O . SER A 1 568 ? 50.844 39.375 14.758 1 17.48 568 SER A O 1
ATOM 4581 N N . PRO A 1 569 ? 53.031 40.312 14.516 1 18.45 569 PRO A N 1
ATOM 4582 C CA . PRO A 1 569 ? 53.562 40.219 13.141 1 18.45 569 PRO A CA 1
ATOM 4583 C C . PRO A 1 569 ? 53.594 38.812 12.594 1 18.45 569 PRO A C 1
ATOM 4585 O O . PRO A 1 569 ? 53.969 38.594 11.445 1 18.45 569 PRO A O 1
ATOM 4588 N N . THR A 1 570 ? 53.531 37.906 13.594 1 17.59 570 THR A N 1
ATOM 4589 C CA . THR A 1 570 ? 54.344 36.719 13.375 1 17.59 570 THR A CA 1
ATOM 4590 C C . THR A 1 570 ? 54.312 36.312 11.906 1 17.59 570 THR A C 1
ATOM 4592 O O . THR A 1 570 ? 53.312 36.531 11.219 1 17.59 570 THR A O 1
ATOM 4595 N N . HIS A 1 571 ? 55.5 35.812 11.484 1 17.5 571 HIS A N 1
ATOM 4596 C CA . HIS A 1 571 ? 56.344 35.438 10.375 1 17.5 571 HIS A CA 1
ATOM 4597 C C . HIS A 1 571 ? 55.562 34.688 9.312 1 17.5 571 HIS A C 1
ATOM 4599 O O . HIS A 1 571 ? 54.5 34.125 9.594 1 17.5 571 HIS A O 1
ATOM 4605 N N . GLY A 1 572 ? 56.281 34.625 8.164 1 17.97 572 GLY A N 1
ATOM 4606 C CA . GLY A 1 572 ? 56.094 34.719 6.723 1 17.97 572 GLY A CA 1
ATOM 4607 C C . GLY A 1 572 ? 55.5 33.438 6.129 1 17.97 572 GLY A C 1
ATOM 4608 O O . GLY A 1 572 ? 55.156 33.406 4.938 1 17.97 572 GLY A O 1
ATOM 4609 N N . GLN A 1 573 ? 56 32.5 6.766 1 17.41 573 GLN A N 1
ATOM 4610 C CA . GLN A 1 573 ? 56.25 31.25 6.047 1 17.41 573 GLN A CA 1
ATOM 4611 C C . GLN A 1 573 ? 55.031 30.781 5.262 1 17.41 573 GLN A C 1
ATOM 4613 O O . GLN A 1 573 ? 53.969 30.625 5.828 1 17.41 573 GLN A O 1
ATOM 4618 N N . MET A 1 574 ? 55.219 31.25 4.152 1 16.86 574 MET A N 1
ATOM 4619 C CA . MET A 1 574 ? 54.375 31.25 2.947 1 16.86 574 MET A CA 1
ATOM 4620 C C . MET A 1 574 ? 53.562 29.969 2.838 1 16.86 574 MET A C 1
ATOM 4622 O O . MET A 1 574 ? 53.812 29.016 3.582 1 16.86 574 MET A O 1
ATOM 4626 N N . PRO A 1 575 ? 53.719 29.531 1.588 1 18.08 575 PRO A N 1
ATOM 4627 C CA . PRO A 1 575 ? 52.719 29 0.659 1 18.08 575 PRO A CA 1
ATOM 4628 C C . PRO A 1 575 ? 52.438 27.516 0.896 1 18.08 575 PRO A C 1
ATOM 4630 O O . PRO A 1 575 ? 51.406 27 0.428 1 18.08 575 PRO A O 1
ATOM 4633 N N . GLU A 1 576 ? 53.125 26.922 1.572 1 16.58 576 GLU A N 1
ATOM 4634 C CA . GLU A 1 576 ? 53.375 25.547 1.145 1 16.58 576 GLU A CA 1
ATOM 4635 C C . GLU A 1 576 ? 52.062 24.75 1.084 1 16.58 576 GLU A C 1
ATOM 4637 O O . GLU A 1 576 ? 51.281 24.75 2.045 1 16.58 576 GLU A O 1
ATOM 4642 N N . MET A 1 577 ? 51.625 24.688 -0.147 1 19.03 577 MET A N 1
ATOM 4643 C CA . MET A 1 577 ? 50.594 24.141 -1.02 1 19.03 577 MET A CA 1
ATOM 4644 C C . MET A 1 577 ? 50.25 22.703 -0.636 1 19.03 577 MET A C 1
ATOM 4646 O O . MET A 1 577 ? 50.75 21.766 -1.253 1 19.03 577 MET A O 1
ATOM 4650 N N . GLY A 1 578 ? 50.219 22.484 0.548 1 16.81 578 GLY A N 1
ATOM 4651 C CA . GLY A 1 578 ? 50.562 21.188 1.108 1 16.81 578 GLY A CA 1
ATOM 4652 C C . GLY A 1 578 ? 49.656 20.078 0.604 1 16.81 578 GLY A C 1
ATOM 4653 O O . GLY A 1 578 ? 48.562 20.344 0.059 1 16.81 578 GLY A O 1
ATOM 4654 N N . SER A 1 579 ? 50.125 18.859 0.292 1 18.88 579 SER A N 1
ATOM 4655 C CA . SER A 1 579 ? 49.844 17.547 -0.28 1 18.88 579 SER A CA 1
ATOM 4656 C C . SER A 1 579 ? 48.531 16.984 0.223 1 18.88 579 SER A C 1
ATOM 4658 O O . SER A 1 579 ? 48.375 16.734 1.42 1 18.88 579 SER A O 1
ATOM 4660 N N . SER A 1 580 ? 47.688 17.656 -0.203 1 19.39 580 SER A N 1
ATOM 4661 C CA . SER A 1 580 ? 46.344 17.438 0.291 1 19.39 580 SER A CA 1
ATOM 4662 C C . SER A 1 580 ? 45.906 15.977 0.167 1 19.39 580 SER A C 1
ATOM 4664 O O . SER A 1 580 ? 46.062 15.375 -0.899 1 19.39 580 SER A O 1
ATOM 4666 N N . THR A 1 581 ? 45.969 15.281 1.165 1 20.06 581 THR A N 1
ATOM 4667 C CA . THR A 1 581 ? 45.781 13.828 1.214 1 20.06 581 THR A CA 1
ATOM 4668 C C . THR A 1 581 ? 44.344 13.461 0.873 1 20.06 581 THR A C 1
ATOM 4670 O O . THR A 1 581 ? 43.406 14.008 1.454 1 20.06 581 THR A O 1
ATOM 4673 N N . ALA A 1 582 ? 43.875 13.461 -0.354 1 22.91 582 ALA A N 1
ATOM 4674 C CA . ALA A 1 582 ? 42.75 12.93 -1.106 1 22.91 582 ALA A CA 1
ATOM 4675 C C . ALA A 1 582 ? 42.062 11.82 -0.329 1 22.91 582 ALA A C 1
ATOM 4677 O O . ALA A 1 582 ? 42.688 10.836 0.063 1 22.91 582 ALA A O 1
ATOM 4678 N N . VAL A 1 583 ? 41.094 12.203 0.565 1 22.89 583 VAL A N 1
ATOM 4679 C CA . VAL A 1 583 ? 40.594 11.055 1.331 1 22.89 583 VAL A CA 1
ATOM 4680 C C . VAL A 1 583 ? 39.594 10.273 0.504 1 22.89 583 VAL A C 1
ATOM 4682 O O . VAL A 1 583 ? 38.562 10.82 0.077 1 22.89 583 VAL A O 1
ATOM 4685 N N . GLY A 1 584 ? 39.594 9.586 -0.624 1 28.19 584 GLY A N 1
ATOM 4686 C CA . GLY A 1 584 ? 38.969 8.391 -1.171 1 28.19 584 GLY A CA 1
ATOM 4687 C C . GLY A 1 584 ? 38.281 7.535 -0.118 1 28.19 584 GLY A C 1
ATOM 4688 O O . GLY A 1 584 ? 38.531 7.715 1.08 1 28.19 584 GLY A O 1
ATOM 4689 N N . VAL A 1 585 ? 36.875 6.992 -0.18 1 29.62 585 VAL A N 1
ATOM 4690 C CA . VAL A 1 585 ? 36.625 6.195 1.02 1 29.62 585 VAL A CA 1
ATOM 4691 C C . VAL A 1 585 ? 37.969 5.672 1.56 1 29.62 585 VAL A C 1
ATOM 4693 O O . VAL A 1 585 ? 38.531 4.738 1.001 1 29.62 585 VAL A O 1
ATOM 4696 N N . ASP A 1 586 ? 38.844 6.605 1.551 1 29.11 586 ASP A N 1
ATOM 4697 C CA . ASP A 1 586 ? 40.125 6.301 2.227 1 29.11 586 ASP A CA 1
ATOM 4698 C C . ASP A 1 586 ? 39.938 6.336 3.744 1 29.11 586 ASP A C 1
ATOM 4700 O O . ASP A 1 586 ? 40.938 6.328 4.484 1 29.11 586 ASP A O 1
ATOM 4704 N N . ALA A 1 587 ? 38.688 6.641 4.145 1 30.62 587 ALA A N 1
ATOM 4705 C CA . ALA A 1 587 ? 38.781 6.805 5.594 1 30.62 587 ALA A CA 1
ATOM 4706 C C . ALA A 1 587 ? 39.781 5.82 6.199 1 30.62 587 ALA A C 1
ATOM 4708 O O . ALA A 1 587 ? 40.031 5.859 7.402 1 30.62 587 ALA A O 1
ATOM 4709 N N . VAL A 1 588 ? 39.531 4.582 5.66 1 31.42 588 VAL A N 1
ATOM 4710 C CA . VAL A 1 588 ? 40.062 3.609 6.602 1 31.42 588 VAL A CA 1
ATOM 4711 C C . VAL A 1 588 ? 41.562 3.852 6.773 1 31.42 588 VAL A C 1
ATOM 4713 O O . VAL A 1 588 ? 42.344 3.682 5.824 1 31.42 588 VAL A O 1
ATOM 4716 N N . LYS A 1 589 ? 41.875 5.008 7.262 1 30.38 589 LYS A N 1
ATOM 4717 C CA . LYS A 1 589 ? 43.312 4.914 7.543 1 30.38 589 LYS A CA 1
ATOM 4718 C C . LYS A 1 589 ? 43.719 3.504 7.98 1 30.38 589 LYS A C 1
ATOM 4720 O O . LYS A 1 589 ? 44.188 2.705 7.172 1 30.38 589 LYS A O 1
ATOM 4725 N N . ASP A 1 590 ? 44.281 3.689 9.273 1 26.25 590 ASP A N 1
ATOM 4726 C CA . ASP A 1 590 ? 45.188 2.723 9.836 1 26.25 590 ASP A CA 1
ATOM 4727 C C . ASP A 1 590 ? 44.5 1.414 10.18 1 26.25 590 ASP A C 1
ATOM 4729 O O . ASP A 1 590 ? 43.812 1.324 11.203 1 26.25 590 ASP A O 1
ATOM 4733 N N . VAL A 1 591 ? 43.781 0.932 9.281 1 30.48 591 VAL A N 1
ATOM 4734 C CA . VAL A 1 591 ? 43.5 -0.46 9.617 1 30.48 591 VAL A CA 1
ATOM 4735 C C . VAL A 1 591 ? 44.781 -1.156 10.055 1 30.48 591 VAL A C 1
ATOM 4737 O O . VAL A 1 591 ? 45.781 -1.174 9.312 1 30.48 591 VAL A O 1
ATOM 4740 N N . ASP A 1 592 ? 44.906 -1.107 11.156 1 29.22 592 ASP A N 1
ATOM 4741 C CA . ASP A 1 592 ? 45.938 -2.084 11.492 1 29.22 592 ASP A CA 1
ATOM 4742 C C . ASP A 1 592 ? 45.75 -3.369 10.688 1 29.22 592 ASP A C 1
ATOM 4744 O O . ASP A 1 592 ? 44.625 -3.809 10.453 1 29.22 592 ASP A O 1
ATOM 4748 N N . GLU A 1 593 ? 46.625 -3.686 9.719 1 32.16 593 GLU A N 1
ATOM 4749 C CA . GLU A 1 593 ? 46.906 -4.887 8.938 1 32.16 593 GLU A CA 1
ATOM 4750 C C . GLU A 1 593 ? 46.25 -6.117 9.562 1 32.16 593 GLU A C 1
ATOM 4752 O O . GLU A 1 593 ? 46.219 -7.18 8.938 1 32.16 593 GLU A O 1
ATOM 4757 N N . MET A 1 594 ? 45.938 -6.102 10.812 1 32.53 594 MET A N 1
ATOM 4758 C CA . MET A 1 594 ? 45.812 -7.453 11.344 1 32.53 594 MET A CA 1
ATOM 4759 C C . MET A 1 594 ? 44.594 -8.156 10.758 1 32.53 594 MET A C 1
ATOM 4761 O O . MET A 1 594 ? 44.656 -9.328 10.383 1 32.53 594 MET A O 1
ATOM 4765 N N . SER A 1 595 ? 43.188 -7.766 11.188 1 37.41 595 SER A N 1
ATOM 4766 C CA . SER A 1 595 ? 42.094 -8.734 10.977 1 37.41 595 SER A CA 1
ATOM 4767 C C . SER A 1 595 ? 41.281 -8.375 9.75 1 37.41 595 SER A C 1
ATOM 4769 O O . SER A 1 595 ? 40.656 -7.301 9.695 1 37.41 595 SER A O 1
ATOM 4771 N N . TYR A 1 596 ? 41.625 -8.727 8.586 1 40.12 596 TYR A N 1
ATOM 4772 C CA . TYR A 1 596 ? 40.938 -8.625 7.297 1 40.12 596 TYR A CA 1
ATOM 4773 C C . TYR A 1 596 ? 39.562 -9.273 7.344 1 40.12 596 TYR A C 1
ATOM 4775 O O . TYR A 1 596 ? 39.438 -10.461 7.648 1 40.12 596 TYR A O 1
ATOM 4783 N N . ASP A 1 597 ? 38.5 -8.492 7.547 1 47.19 597 ASP A N 1
ATOM 4784 C CA . ASP A 1 597 ? 37.188 -9.008 7.285 1 47.19 597 ASP A CA 1
ATOM 4785 C C . ASP A 1 597 ? 36.656 -8.539 5.922 1 47.19 597 ASP A C 1
ATOM 4787 O O . ASP A 1 597 ? 36.625 -7.34 5.645 1 47.19 597 ASP A O 1
ATOM 4791 N N . PRO A 1 598 ? 36.562 -9.375 4.996 1 48.38 598 PRO A N 1
ATOM 4792 C CA . PRO A 1 598 ? 36.156 -9.031 3.633 1 48.38 598 PRO A CA 1
ATOM 4793 C C . PRO A 1 598 ? 34.875 -8.219 3.588 1 48.38 598 PRO A C 1
ATOM 4795 O O . PRO A 1 598 ? 34.594 -7.539 2.596 1 48.38 598 PRO A O 1
ATOM 4798 N N . GLN A 1 599 ? 34.188 -8.266 4.668 1 47.28 599 GLN A N 1
ATOM 4799 C CA . GLN A 1 599 ? 32.844 -7.691 4.535 1 47.28 599 GLN A CA 1
ATOM 4800 C C . GLN A 1 599 ? 32.812 -6.273 5.094 1 47.28 599 GLN A C 1
ATOM 4802 O O . GLN A 1 599 ? 31.922 -5.492 4.738 1 47.28 599 GLN A O 1
ATOM 4807 N N . LYS A 1 600 ? 33.656 -5.91 6.105 1 51.5 600 LYS A N 1
ATOM 4808 C CA . LYS A 1 600 ? 33.562 -4.633 6.801 1 51.5 600 LYS A CA 1
ATOM 4809 C C . LYS A 1 600 ? 34.938 -4.094 7.145 1 51.5 600 LYS A C 1
ATOM 4811 O O . LYS A 1 600 ? 35.906 -4.855 7.211 1 51.5 600 LYS A O 1
ATOM 4816 N N . VAL A 1 601 ? 35.094 -2.68 6.996 1 45.62 601 VAL A N 1
ATOM 4817 C CA . VAL A 1 601 ? 36.25 -1.991 7.539 1 45.62 601 VAL A CA 1
ATOM 4818 C C . VAL A 1 601 ? 35.938 -1.486 8.945 1 45.62 601 VAL A C 1
ATOM 4820 O O . VAL A 1 601 ? 34.938 -0.799 9.164 1 45.62 601 VAL A O 1
ATOM 4823 N N . ILE A 1 602 ? 36.438 -2.15 9.945 1 43.12 602 ILE A N 1
ATOM 4824 C CA . ILE A 1 602 ? 36.281 -1.711 11.328 1 43.12 602 ILE A CA 1
ATOM 4825 C C . ILE A 1 602 ? 36.906 -0.327 11.5 1 43.12 602 ILE A C 1
ATOM 4827 O O . ILE A 1 602 ? 38.094 -0.121 11.18 1 43.12 602 ILE A O 1
ATOM 4831 N N . ILE A 1 603 ? 35.969 0.713 11.625 1 43.66 603 ILE A N 1
ATOM 4832 C CA . ILE A 1 603 ? 36.438 2.072 11.883 1 43.66 603 ILE A CA 1
ATOM 4833 C C . ILE A 1 603 ? 36.531 2.309 13.383 1 43.66 603 ILE A C 1
ATOM 4835 O O . ILE A 1 603 ? 35.562 2.1 14.117 1 43.66 603 ILE A O 1
ATOM 4839 N N . SER A 1 604 ? 37.656 2.053 14.031 1 39.12 604 SER A N 1
ATOM 4840 C CA . SER A 1 604 ? 37.875 2.385 15.438 1 39.12 604 SER A CA 1
ATOM 4841 C C . SER A 1 604 ? 37.594 3.857 15.703 1 39.12 604 SER A C 1
ATOM 4843 O O . SER A 1 604 ? 38.219 4.738 15.117 1 39.12 604 SER A O 1
ATOM 4845 N N . VAL A 1 605 ? 36.406 4.352 15.656 1 39.12 605 VAL A N 1
ATOM 4846 C CA . VAL A 1 605 ? 36.25 5.773 15.953 1 39.12 605 VAL A CA 1
ATOM 4847 C C . VAL A 1 605 ? 36.188 5.98 17.469 1 39.12 605 VAL A C 1
ATOM 4849 O O . VAL A 1 605 ? 35.344 5.395 18.141 1 39.12 605 VAL A O 1
ATOM 4852 N N . GLU A 1 606 ? 37.188 6.285 18.109 1 35.88 606 GLU A N 1
ATOM 4853 C CA . GLU A 1 606 ? 37.125 6.879 19.438 1 35.88 606 GLU A CA 1
ATOM 4854 C C . GLU A 1 606 ? 36.25 8.125 19.438 1 35.88 606 GLU A C 1
ATOM 4856 O O . GLU A 1 606 ? 36.531 9.086 18.719 1 35.88 606 GLU A O 1
ATOM 4861 N N . GLY A 1 607 ? 35.125 8.336 20.344 1 40.5 607 GLY A N 1
ATOM 4862 C CA . GLY A 1 607 ? 34.25 9.391 20.875 1 40.5 607 GLY A CA 1
ATOM 4863 C C . GLY A 1 607 ? 33.094 9.734 19.953 1 40.5 607 GLY A C 1
ATOM 4864 O O . GLY A 1 607 ? 31.953 9.758 20.375 1 40.5 607 GLY A O 1
ATOM 4865 N N . ASN A 1 608 ? 33.344 10.516 18.672 1 44.56 608 ASN A N 1
ATOM 4866 C CA . ASN A 1 608 ? 32.281 11.062 17.844 1 44.56 608 ASN A CA 1
ATOM 4867 C C . ASN A 1 608 ? 31.875 10.094 16.734 1 44.56 608 ASN A C 1
ATOM 4869 O O . ASN A 1 608 ? 32.719 9.406 16.156 1 44.56 608 ASN A O 1
ATOM 4873 N N . PRO A 1 609 ? 30.578 9.75 16.656 1 49.47 609 PRO A N 1
ATOM 4874 C CA . PRO A 1 609 ? 30.156 8.852 15.586 1 49.47 609 PRO A CA 1
ATOM 4875 C C . PRO A 1 609 ? 30.766 9.211 14.234 1 49.47 609 PRO A C 1
ATOM 4877 O O . PRO A 1 609 ? 30.922 10.391 13.922 1 49.47 609 PRO A O 1
ATOM 4880 N N . PRO A 1 610 ? 31.359 8.195 13.672 1 52.66 610 PRO A N 1
ATOM 4881 C CA . PRO A 1 610 ? 31.969 8.453 12.367 1 52.66 610 PRO A CA 1
ATOM 4882 C C . PRO A 1 610 ? 31 9.055 11.367 1 52.66 610 PRO A C 1
ATOM 4884 O O . PRO A 1 610 ? 29.797 8.758 11.406 1 52.66 610 PRO A O 1
ATOM 4887 N N . LYS A 1 611 ? 31.375 10.281 10.852 1 60.94 611 LYS A N 1
ATOM 4888 C CA . LYS A 1 611 ? 30.594 10.93 9.797 1 60.94 611 LYS A CA 1
ATOM 4889 C C . LYS A 1 611 ? 31.203 10.672 8.422 1 60.94 611 LYS A C 1
ATOM 4891 O O . LYS A 1 611 ? 32.438 10.586 8.289 1 60.94 611 LYS A O 1
ATOM 4896 N N . LEU A 1 612 ? 30.266 10.344 7.441 1 64.12 612 LEU A N 1
ATOM 4897 C CA . LEU A 1 612 ? 30.703 10.172 6.059 1 64.12 612 LEU A CA 1
ATOM 4898 C C . LEU A 1 612 ? 30.938 11.531 5.398 1 64.12 612 LEU A C 1
ATOM 4900 O O . LEU A 1 612 ? 30.188 12.477 5.617 1 64.12 612 LEU A O 1
ATOM 4904 N N . SER A 1 613 ? 32.094 11.867 4.938 1 63.34 613 SER A N 1
ATOM 4905 C CA . SER A 1 613 ? 32.375 13.07 4.156 1 63.34 613 SER A CA 1
ATOM 4906 C C . SER A 1 613 ? 32.938 12.719 2.783 1 63.34 613 SER A C 1
ATOM 4908 O O . SER A 1 613 ? 33.531 11.648 2.607 1 63.34 613 SER A O 1
ATOM 4910 N N . VAL A 1 614 ? 32.469 13.43 1.745 1 65.81 614 VAL A N 1
ATOM 4911 C CA . VAL A 1 614 ? 32.969 13.25 0.383 1 65.81 614 VAL A CA 1
ATOM 4912 C C . VAL A 1 614 ? 33.969 14.359 0.038 1 65.81 614 VAL A C 1
ATOM 4914 O O . VAL A 1 614 ? 33.656 15.547 0.172 1 65.81 614 VAL A O 1
ATOM 4917 N N . SER A 1 615 ? 35.094 13.961 -0.364 1 63.22 615 SER A N 1
ATOM 4918 C CA . SER A 1 615 ? 36.125 14.945 -0.69 1 63.22 615 SER A CA 1
ATOM 4919 C C . SER A 1 615 ? 35.656 15.867 -1.82 1 63.22 615 SER A C 1
ATOM 4921 O O . SER A 1 615 ? 35.188 15.398 -2.85 1 63.22 615 SER A O 1
ATOM 4923 N N . GLY A 1 616 ? 35.781 17.156 -1.691 1 63.03 616 GLY A N 1
ATOM 4924 C CA . GLY A 1 616 ? 35.406 18.125 -2.705 1 63.03 616 GLY A CA 1
ATOM 4925 C C . GLY A 1 616 ? 33.938 18.516 -2.674 1 63.03 616 GLY A C 1
ATOM 4926 O O . GLY A 1 616 ? 33.5 19.328 -3.479 1 63.03 616 GLY A O 1
ATOM 4927 N N . TRP A 1 617 ? 33.312 17.953 -1.84 1 73.38 617 TRP A N 1
ATOM 4928 C CA . TRP A 1 617 ? 31.875 18.234 -1.748 1 73.38 617 TRP A CA 1
ATOM 4929 C C . TRP A 1 617 ? 31.5 18.688 -0.343 1 73.38 617 TRP A C 1
ATOM 4931 O O . TRP A 1 617 ? 32.156 18.328 0.633 1 73.38 617 TRP A O 1
ATOM 4941 N N . VAL A 1 618 ? 30.594 19.656 -0.315 1 72.75 618 VAL A N 1
ATOM 4942 C CA . VAL A 1 618 ? 30.062 20.125 0.959 1 72.75 618 VAL A CA 1
ATOM 4943 C C . VAL A 1 618 ? 28.547 19.891 1.01 1 72.75 618 VAL A C 1
ATOM 4945 O O . VAL A 1 618 ? 27.875 19.906 -0.024 1 72.75 618 VAL A O 1
ATOM 4948 N N . ARG A 1 619 ? 28.125 19.766 2.16 1 74.69 619 ARG A N 1
ATOM 4949 C CA . ARG A 1 619 ? 26.703 19.547 2.322 1 74.69 619 ARG A CA 1
ATOM 4950 C C . ARG A 1 619 ? 25.922 20.812 1.958 1 74.69 619 ARG A C 1
ATOM 4952 O O . ARG A 1 619 ? 26.328 21.922 2.289 1 74.69 619 ARG A O 1
ATOM 4959 N N . ARG A 1 620 ? 24.797 20.688 1.34 1 75.38 620 ARG A N 1
ATOM 4960 C CA . ARG A 1 620 ? 23.969 21.797 0.873 1 75.38 620 ARG A CA 1
ATOM 4961 C C . ARG A 1 620 ? 23.484 22.656 2.041 1 75.38 620 ARG A C 1
ATOM 4963 O O . ARG A 1 620 ? 23.406 23.875 1.928 1 75.38 620 ARG A O 1
ATOM 4970 N N . GLU A 1 621 ? 23.25 22.031 3.127 1 68.88 621 GLU A N 1
ATOM 4971 C CA . GLU A 1 621 ? 22.719 22.734 4.289 1 68.88 621 GLU A CA 1
ATOM 4972 C C . GLU A 1 621 ? 23.75 23.672 4.898 1 68.88 621 GLU A C 1
ATOM 4974 O O . GLU A 1 621 ? 23.406 24.703 5.457 1 68.88 621 GLU A O 1
ATOM 4979 N N . GLU A 1 622 ? 24.969 23.219 4.703 1 66.94 622 GLU A N 1
ATOM 4980 C CA . GLU A 1 622 ? 26.047 23.984 5.316 1 66.94 622 GLU A CA 1
ATOM 4981 C C . GLU A 1 622 ? 26.312 25.281 4.555 1 66.94 622 GLU A C 1
ATOM 4983 O O . GLU A 1 622 ? 26.734 26.281 5.145 1 66.94 622 GLU A O 1
ATOM 4988 N N . VAL A 1 623 ? 26.031 25.297 3.23 1 68.56 623 VAL A N 1
ATOM 4989 C CA . VAL A 1 623 ? 26.297 26.484 2.428 1 68.56 623 VAL A CA 1
ATOM 4990 C C . VAL A 1 623 ? 24.969 27.156 2.049 1 68.56 623 VAL A C 1
ATOM 4992 O O . VAL A 1 623 ? 24.938 28.031 1.176 1 68.56 623 VAL A O 1
ATOM 4995 N N . ARG A 1 624 ? 23.875 26.844 2.658 1 72.38 624 ARG A N 1
ATOM 4996 C CA . ARG A 1 624 ? 22.531 27.375 2.438 1 72.38 624 ARG A CA 1
ATOM 4997 C C . ARG A 1 624 ? 22.156 27.312 0.961 1 72.38 624 ARG A C 1
ATOM 4999 O O . ARG A 1 624 ? 21.641 28.281 0.401 1 72.38 624 ARG A O 1
ATOM 5006 N N . ALA A 1 625 ? 22.625 26.406 0.281 1 80.06 625 ALA A N 1
ATOM 5007 C CA . ALA A 1 625 ? 22.156 26.125 -1.071 1 80.06 625 ALA A CA 1
ATOM 5008 C C . ALA A 1 625 ? 20.781 25.438 -1.043 1 80.06 625 ALA A C 1
ATOM 5010 O O . ALA A 1 625 ? 20.703 24.219 -1.123 1 80.06 625 ALA A O 1
ATOM 5011 N N . LEU A 1 626 ? 19.828 26.391 -1.025 1 87.69 626 LEU A N 1
ATOM 5012 C CA . LEU A 1 626 ? 18.484 25.906 -0.782 1 87.69 626 LEU A CA 1
ATOM 5013 C C . LEU A 1 626 ? 17.75 25.625 -2.096 1 87.69 626 LEU A C 1
ATOM 5015 O O . LEU A 1 626 ? 18.047 26.266 -3.111 1 87.69 626 LEU A O 1
ATOM 5019 N N . GLU A 1 627 ? 16.922 24.688 -2.068 1 92.81 627 GLU A N 1
ATOM 5020 C CA . GLU A 1 627 ? 15.984 24.391 -3.15 1 92.81 627 GLU A CA 1
ATOM 5021 C C . GLU A 1 627 ? 14.547 24.672 -2.734 1 92.81 627 GLU A C 1
ATOM 5023 O O . GLU A 1 627 ? 14.164 24.438 -1.584 1 92.81 627 GLU A O 1
ATOM 5028 N N . ALA A 1 628 ? 13.828 25.266 -3.623 1 96.88 628 ALA A N 1
ATOM 5029 C CA . ALA A 1 628 ? 12.406 25.484 -3.361 1 96.88 628 ALA A CA 1
ATOM 5030 C C . ALA A 1 628 ? 11.547 24.453 -4.07 1 96.88 628 ALA A C 1
ATOM 5032 O O . ALA A 1 628 ? 11.742 24.172 -5.258 1 96.88 628 ALA A O 1
ATOM 5033 N N . TRP A 1 629 ? 10.727 23.766 -3.379 1 97.88 629 TRP A N 1
ATOM 5034 C CA . TRP A 1 629 ? 9.742 22.828 -3.916 1 97.88 629 TRP A CA 1
ATOM 5035 C C . TRP A 1 629 ? 8.336 23.422 -3.871 1 97.88 629 TRP A C 1
ATOM 5037 O O . TRP A 1 629 ? 7.715 23.484 -2.809 1 97.88 629 TRP A O 1
ATOM 5047 N N . VAL A 1 630 ? 7.781 23.828 -5.004 1 98.5 630 VAL A N 1
ATOM 5048 C CA . VAL A 1 630 ? 6.523 24.562 -5.078 1 98.5 630 VAL A CA 1
ATOM 5049 C C . VAL A 1 630 ? 5.406 23.625 -5.523 1 98.5 630 VAL A C 1
ATOM 5051 O O . VAL A 1 630 ? 5.461 23.047 -6.617 1 98.5 630 VAL A O 1
ATOM 5054 N N . TYR A 1 631 ? 4.41 23.469 -4.691 1 97.94 631 TYR A N 1
ATOM 5055 C CA . TYR A 1 631 ? 3.211 22.703 -5.008 1 97.94 631 TYR A CA 1
ATOM 5056 C C . TYR A 1 631 ? 2.074 23.625 -5.438 1 97.94 631 TYR A C 1
ATOM 5058 O O . TYR A 1 631 ? 1.729 24.578 -4.727 1 97.94 631 TYR A O 1
ATOM 5066 N N . ILE A 1 632 ? 1.509 23.375 -6.59 1 98.38 632 ILE A N 1
ATOM 5067 C CA . ILE A 1 632 ? 0.373 24.109 -7.133 1 98.38 632 ILE A CA 1
ATOM 5068 C C . ILE A 1 632 ? -0.839 23.188 -7.234 1 98.38 632 ILE A C 1
ATOM 5070 O O . ILE A 1 632 ? -0.825 22.219 -7.992 1 98.38 632 ILE A O 1
ATOM 5074 N N . HIS A 1 633 ? -1.934 23.531 -6.555 1 95.5 633 HIS A N 1
ATOM 5075 C CA . HIS A 1 633 ? -3.08 22.641 -6.426 1 95.5 633 HIS A CA 1
ATOM 5076 C C . HIS A 1 633 ? -4.035 22.797 -7.602 1 95.5 633 HIS A C 1
ATOM 5078 O O . HIS A 1 633 ? -3.844 23.672 -8.453 1 95.5 633 HIS A O 1
ATOM 5084 N N . GLY A 1 634 ? -5.086 21.922 -7.617 1 94.88 634 GLY A N 1
ATOM 5085 C CA . GLY A 1 634 ? -6.047 21.906 -8.711 1 94.88 634 GLY A CA 1
ATOM 5086 C C . GLY A 1 634 ? -7.352 22.594 -8.367 1 94.88 634 GLY A C 1
ATOM 5087 O O . GLY A 1 634 ? -7.371 23.516 -7.551 1 94.88 634 GLY A O 1
ATOM 5088 N N . PHE A 1 635 ? -8.5 22.219 -9.016 1 93.25 635 PHE A N 1
ATOM 5089 C CA . PHE A 1 635 ? -9.828 22.828 -8.922 1 93.25 635 PHE A CA 1
ATOM 5090 C C . PHE A 1 635 ? -10.461 22.531 -7.57 1 93.25 635 PHE A C 1
ATOM 5092 O O . PHE A 1 635 ? -10.359 21.422 -7.055 1 93.25 635 PHE A O 1
ATOM 5099 N N . ASN A 1 636 ? -10.961 23.5 -6.992 1 90.38 636 ASN A N 1
ATOM 5100 C CA . ASN A 1 636 ? -11.797 23.391 -5.801 1 90.38 636 ASN A CA 1
ATOM 5101 C C . ASN A 1 636 ? -10.984 22.984 -4.578 1 90.38 636 ASN A C 1
ATOM 5103 O O . ASN A 1 636 ? -11.367 22.062 -3.846 1 90.38 636 ASN A O 1
ATOM 5107 N N . VAL A 1 637 ? -9.812 23.594 -4.508 1 91.56 637 VAL A N 1
ATOM 5108 C CA . VAL A 1 637 ? -8.945 23.344 -3.361 1 91.56 637 VAL A CA 1
ATOM 5109 C C . VAL A 1 637 ? -8.609 24.672 -2.684 1 91.56 637 VAL A C 1
ATOM 5111 O O . VAL A 1 637 ? -8.086 25.594 -3.324 1 91.56 637 VAL A O 1
ATOM 5114 N N . SER A 1 638 ? -8.914 24.812 -1.459 1 89.88 638 SER A N 1
ATOM 5115 C CA . SER A 1 638 ? -8.57 26.016 -0.706 1 89.88 638 SER A CA 1
ATOM 5116 C C . SER A 1 638 ? -7.09 26.031 -0.338 1 89.88 638 SER A C 1
ATOM 5118 O O . SER A 1 638 ? -6.402 25.016 -0.467 1 89.88 638 SER A O 1
ATOM 5120 N N . CYS A 1 639 ? -6.633 27.203 0.075 1 91.81 639 CYS A N 1
ATOM 5121 C CA . CYS A 1 639 ? -5.238 27.328 0.48 1 91.81 639 CYS A CA 1
ATOM 5122 C C . CYS A 1 639 ? -4.922 26.406 1.651 1 91.81 639 CYS A C 1
ATOM 5124 O O . CYS A 1 639 ? -3.906 25.703 1.641 1 91.81 639 CYS A O 1
ATOM 5126 N N . ILE A 1 640 ? -5.793 26.328 2.664 1 90.06 640 ILE A N 1
ATOM 5127 C CA . ILE A 1 640 ? -5.582 25.5 3.848 1 90.06 640 ILE A CA 1
ATOM 5128 C C . ILE A 1 640 ? -5.562 24.016 3.447 1 90.06 640 ILE A C 1
ATOM 5130 O O . ILE A 1 640 ? -4.758 23.234 3.963 1 90.06 640 ILE A O 1
ATOM 5134 N N . ASP A 1 641 ? -6.434 23.672 2.555 1 88.81 641 ASP A N 1
ATOM 5135 C CA . ASP A 1 641 ? -6.465 22.281 2.09 1 88.81 641 ASP A CA 1
ATOM 5136 C C . ASP A 1 641 ? -5.188 21.938 1.326 1 88.81 641 ASP A C 1
ATOM 5138 O O . ASP A 1 641 ? -4.688 20.812 1.421 1 88.81 641 ASP A O 1
ATOM 5142 N N . SER A 1 642 ? -4.754 22.891 0.559 1 93.19 642 SER A N 1
ATOM 5143 C CA . SER A 1 642 ? -3.525 22.656 -0.194 1 93.19 642 SER A CA 1
ATOM 5144 C C . SER A 1 642 ? -2.334 22.469 0.739 1 93.19 642 SER A C 1
ATOM 5146 O O . SER A 1 642 ? -1.471 21.625 0.486 1 93.19 642 SER A O 1
ATOM 5148 N N . ILE A 1 643 ? -2.283 23.234 1.765 1 93.56 643 ILE A N 1
ATOM 5149 C CA . ILE A 1 643 ? -1.228 23.109 2.762 1 93.56 643 ILE A CA 1
ATOM 5150 C C . ILE A 1 643 ? -1.338 21.766 3.463 1 93.56 643 ILE A C 1
ATOM 5152 O O . ILE A 1 643 ? -0.325 21.109 3.742 1 93.56 643 ILE A O 1
ATOM 5156 N N . SER A 1 644 ? -2.553 21.312 3.74 1 91 644 SER A N 1
ATOM 5157 C CA . SER A 1 644 ? -2.781 20.031 4.379 1 91 644 SER A CA 1
ATOM 5158 C C . SER A 1 644 ? -2.258 18.891 3.516 1 91 644 SER A C 1
ATOM 5160 O O . SER A 1 644 ? -1.582 17.984 4.016 1 91 644 SER A O 1
ATOM 5162 N N . ILE A 1 645 ? -2.582 18.984 2.262 1 90.12 645 ILE A N 1
ATOM 5163 C CA . ILE A 1 645 ? -2.18 17.938 1.327 1 90.12 645 ILE A CA 1
ATOM 5164 C C . ILE A 1 645 ? -0.657 17.891 1.228 1 90.12 645 ILE A C 1
ATOM 5166 O O . ILE A 1 645 ? -0.052 16.828 1.352 1 90.12 645 ILE A O 1
ATOM 5170 N N . PHE A 1 646 ? -0.109 18.984 0.985 1 94.19 646 PHE A N 1
ATOM 5171 C CA . PHE A 1 646 ? 1.335 19.062 0.797 1 94.19 646 PHE A CA 1
ATOM 5172 C C . PHE A 1 646 ? 2.066 18.719 2.088 1 94.19 646 PHE A C 1
ATOM 5174 O O . PHE A 1 646 ? 3.102 18.047 2.059 1 94.19 646 PHE A O 1
ATOM 5181 N N . GLY A 1 647 ? 1.56 19.203 3.219 1 92.69 647 GLY A N 1
ATOM 5182 C CA . GLY A 1 647 ? 2.135 18.859 4.508 1 92.69 647 GLY A CA 1
ATOM 5183 C C . GLY A 1 647 ? 2.174 17.375 4.77 1 92.69 647 GLY A C 1
ATOM 5184 O O . GLY A 1 647 ? 3.139 16.859 5.34 1 92.69 647 GLY A O 1
ATOM 5185 N N . GLN A 1 648 ? 1.161 16.75 4.398 1 90.06 648 GLN A N 1
ATOM 5186 C CA . GLN A 1 648 ? 1.105 15.297 4.586 1 90.06 648 GLN A CA 1
ATOM 5187 C C . GLN A 1 648 ? 2.184 14.602 3.766 1 90.06 648 GLN A C 1
ATOM 5189 O O . GLN A 1 648 ? 2.801 13.641 4.234 1 90.06 648 GLN A O 1
ATOM 5194 N N . ILE A 1 649 ? 2.4 15.047 2.557 1 90.44 649 ILE A N 1
ATOM 5195 C CA . ILE A 1 649 ? 3.438 14.477 1.705 1 90.44 649 ILE A CA 1
ATOM 5196 C C . ILE A 1 649 ? 4.805 14.664 2.363 1 90.44 649 ILE A C 1
ATOM 5198 O O . ILE A 1 649 ? 5.594 13.719 2.443 1 90.44 649 ILE A O 1
ATOM 5202 N N . ILE A 1 650 ? 5.02 15.82 2.824 1 91.88 650 ILE A N 1
ATOM 5203 C CA . ILE A 1 650 ? 6.301 16.156 3.434 1 91.88 650 ILE A CA 1
ATOM 5204 C C . ILE A 1 650 ? 6.504 15.328 4.699 1 91.88 650 ILE A C 1
ATOM 5206 O O . ILE A 1 650 ? 7.609 14.844 4.965 1 91.88 650 ILE A O 1
ATOM 5210 N N . SER A 1 651 ? 5.473 15.172 5.457 1 89.94 651 SER A N 1
ATOM 5211 C CA . SER A 1 651 ? 5.566 14.438 6.719 1 89.94 651 SER A CA 1
ATOM 5212 C C . SER A 1 651 ? 5.902 12.969 6.484 1 89.94 651 SER A C 1
ATOM 5214 O O . SER A 1 651 ? 6.637 12.367 7.266 1 89.94 651 SER A O 1
ATOM 5216 N N . PHE A 1 652 ? 5.406 12.406 5.449 1 85.12 652 PHE A N 1
ATOM 5217 C CA . PHE A 1 652 ? 5.652 11 5.156 1 85.12 652 PHE A CA 1
ATOM 5218 C C . PHE A 1 652 ? 7.066 10.797 4.625 1 85.12 652 PHE A C 1
ATOM 5220 O O . PHE A 1 652 ? 7.699 9.773 4.895 1 85.12 652 PHE A O 1
ATOM 5227 N N . GLY A 1 653 ? 7.496 11.695 3.873 1 80.06 653 GLY A N 1
ATOM 5228 C CA . GLY A 1 653 ? 8.711 11.469 3.104 1 80.06 653 GLY A CA 1
ATOM 5229 C C . GLY A 1 653 ? 9.969 11.859 3.846 1 80.06 653 GLY A C 1
ATOM 5230 O O . GLY A 1 653 ? 11.078 11.57 3.395 1 80.06 653 GLY A O 1
ATOM 5231 N N . ASN A 1 654 ? 9.914 12.406 5.012 1 78.44 654 ASN A N 1
ATOM 5232 C CA . ASN A 1 654 ? 11.102 12.875 5.727 1 78.44 654 ASN A CA 1
ATOM 5233 C C . ASN A 1 654 ? 12.102 13.539 4.785 1 78.44 654 ASN A C 1
ATOM 5235 O O . ASN A 1 654 ? 13.273 13.164 4.742 1 78.44 654 ASN A O 1
ATOM 5239 N N . TYR A 1 655 ? 11.727 14.578 4.094 1 84.94 655 TYR A N 1
ATOM 5240 C CA . TYR A 1 655 ? 12.547 15.312 3.131 1 84.94 655 TYR A CA 1
ATOM 5241 C C . TYR A 1 655 ? 13.648 16.094 3.832 1 84.94 655 TYR A C 1
ATOM 5243 O O . TYR A 1 655 ? 13.469 16.562 4.957 1 84.94 655 TYR A O 1
ATOM 5251 N N . PRO A 1 656 ? 14.734 16.25 3.176 1 80.88 656 PRO A N 1
ATOM 5252 C CA . PRO A 1 656 ? 15.859 16.969 3.787 1 80.88 656 PRO A CA 1
ATOM 5253 C C . PRO A 1 656 ? 15.555 18.453 4.012 1 80.88 656 PRO A C 1
ATOM 5255 O O . PRO A 1 656 ? 14.711 19.031 3.318 1 80.88 656 PRO A O 1
ATOM 5258 N N . GLN A 1 657 ? 16.328 19.125 4.852 1 81.56 657 GLN A N 1
ATOM 5259 C CA . GLN A 1 657 ? 16.094 20.5 5.277 1 81.56 657 GLN A CA 1
ATOM 5260 C C . GLN A 1 657 ? 16.438 21.484 4.164 1 81.56 657 GLN A C 1
ATOM 5262 O O . GLN A 1 657 ? 15.969 22.625 4.172 1 81.56 657 GLN A O 1
ATOM 5267 N N . TYR A 1 658 ? 17.297 21.094 3.207 1 85.75 658 TYR A N 1
ATOM 5268 C CA . TYR A 1 658 ? 17.688 22.047 2.178 1 85.75 658 TYR A CA 1
ATOM 5269 C C . TYR A 1 658 ? 16.594 22.203 1.131 1 85.75 658 TYR A C 1
ATOM 5271 O O . TYR A 1 658 ? 16.641 23.125 0.318 1 85.75 658 TYR A O 1
ATOM 5279 N N . ILE A 1 659 ? 15.617 21.312 1.109 1 92.56 659 ILE A N 1
ATOM 5280 C CA . ILE A 1 659 ? 14.469 21.453 0.224 1 92.56 659 ILE A CA 1
ATOM 5281 C C . ILE A 1 659 ? 13.328 22.156 0.968 1 92.56 659 ILE A C 1
ATOM 5283 O O . ILE A 1 659 ? 12.711 21.562 1.86 1 92.56 659 ILE A O 1
ATOM 5287 N N . LYS A 1 660 ? 13.039 23.344 0.585 1 94.25 660 LYS A N 1
ATOM 5288 C CA . LYS A 1 660 ? 12.039 24.141 1.276 1 94.25 660 LYS A CA 1
ATOM 5289 C C . LYS A 1 660 ? 10.672 24.016 0.602 1 94.25 660 LYS A C 1
ATOM 5291 O O . LYS A 1 660 ? 10.531 24.297 -0.589 1 94.25 660 LYS A O 1
ATOM 5296 N N . PRO A 1 661 ? 9.664 23.547 1.317 1 97.06 661 PRO A N 1
ATOM 5297 C CA . PRO A 1 661 ? 8.344 23.344 0.724 1 97.06 661 PRO A CA 1
ATOM 5298 C C . PRO A 1 661 ? 7.527 24.641 0.651 1 97.06 661 PRO A C 1
ATOM 5300 O O . PRO A 1 661 ? 7.461 25.391 1.629 1 97.06 661 PRO A O 1
ATOM 5303 N N . PHE A 1 662 ? 6.852 24.906 -0.504 1 97.81 662 PHE A N 1
ATOM 5304 C CA . PHE A 1 662 ? 5.977 26.047 -0.726 1 97.81 662 PHE A CA 1
ATOM 5305 C C . PHE A 1 662 ? 4.68 25.625 -1.404 1 97.81 662 PHE A C 1
ATOM 5307 O O . PHE A 1 662 ? 4.688 24.734 -2.266 1 97.81 662 PHE A O 1
ATOM 5314 N N . VAL A 1 663 ? 3.604 26.266 -0.947 1 97.81 663 VAL A N 1
ATOM 5315 C CA . VAL A 1 663 ? 2.33 26.109 -1.642 1 97.81 663 VAL A CA 1
ATOM 5316 C C . VAL A 1 663 ? 1.972 27.406 -2.361 1 97.81 663 VAL A C 1
ATOM 5318 O O . VAL A 1 663 ? 2.068 28.484 -1.784 1 97.81 663 VAL A O 1
ATOM 5321 N N . PHE A 1 664 ? 1.726 27.328 -3.615 1 98.06 664 PHE A N 1
ATOM 5322 C CA . PHE A 1 664 ? 1.113 28.438 -4.332 1 98.06 664 PHE A CA 1
ATOM 5323 C C . PHE A 1 664 ? -0.373 28.188 -4.555 1 98.06 664 PHE A C 1
ATOM 5325 O O . PHE A 1 664 ? -0.749 27.281 -5.301 1 98.06 664 PHE A O 1
ATOM 5332 N N . SER A 1 665 ? -1.156 28.953 -3.943 1 96.56 665 SER A N 1
ATOM 5333 C CA . SER A 1 665 ? -2.604 28.797 -4.023 1 96.56 665 SER A CA 1
ATOM 5334 C C . SER A 1 665 ? -3.24 29.875 -4.887 1 96.56 665 SER A C 1
ATOM 5336 O O . SER A 1 665 ? -3.045 31.062 -4.641 1 96.56 665 SER A O 1
ATOM 5338 N N . TRP A 1 666 ? -3.947 29.547 -5.91 1 96.12 666 TRP A N 1
ATOM 5339 C CA . TRP A 1 666 ? -4.68 30.438 -6.809 1 96.12 666 TRP A CA 1
ATOM 5340 C C . TRP A 1 666 ? -6.188 30.297 -6.602 1 96.12 666 TRP A C 1
ATOM 5342 O O . TRP A 1 666 ? -6.645 29.375 -5.93 1 96.12 666 TRP A O 1
ATOM 5352 N N . PRO A 1 667 ? -6.918 31.281 -7.023 1 94 667 PRO A N 1
ATOM 5353 C CA . PRO A 1 667 ? -8.367 31.203 -6.816 1 94 667 PRO A CA 1
ATOM 5354 C C . PRO A 1 667 ? -9.023 30.125 -7.68 1 94 667 PRO A C 1
ATOM 5356 O O . PRO A 1 667 ? -9.594 30.438 -8.727 1 94 667 PRO A O 1
ATOM 5359 N N . SER A 1 668 ? -9.055 28.938 -7.207 1 93.31 668 SER A N 1
ATOM 5360 C CA . SER A 1 668 ? -9.484 27.766 -7.965 1 93.31 668 SER A CA 1
ATOM 5361 C C . SER A 1 668 ? -10.961 27.469 -7.727 1 93.31 668 SER A C 1
ATOM 5363 O O . SER A 1 668 ? -11.453 26.406 -8.117 1 93.31 668 SER A O 1
ATOM 5365 N N . GLY A 1 669 ? -11.609 28.297 -7.066 1 88.31 669 GLY A N 1
ATOM 5366 C CA . GLY A 1 669 ? -13.023 28.062 -6.777 1 88.31 669 GLY A CA 1
ATOM 5367 C C . GLY A 1 669 ? -13.25 27.328 -5.473 1 88.31 669 GLY A C 1
ATOM 5368 O O . GLY A 1 669 ? -12.328 26.703 -4.938 1 88.31 669 GLY A O 1
ATOM 5369 N N . SER A 1 670 ? -14.414 27.469 -4.922 1 81.56 670 SER A N 1
ATOM 5370 C CA . SER A 1 670 ? -14.734 26.797 -3.664 1 81.56 670 SER A CA 1
ATOM 5371 C C . SER A 1 670 ? -15.883 25.812 -3.842 1 81.56 670 SER A C 1
ATOM 5373 O O . SER A 1 670 ? -16.266 25.125 -2.895 1 81.56 670 SER A O 1
ATOM 5375 N N . ARG A 1 671 ? -16.641 25.891 -5.078 1 83.31 671 ARG A N 1
ATOM 5376 C CA . ARG A 1 671 ? -17.75 24.984 -5.371 1 83.31 671 ARG A CA 1
ATOM 5377 C C . ARG A 1 671 ? -17.547 24.281 -6.707 1 83.31 671 ARG A C 1
ATOM 5379 O O . ARG A 1 671 ? -16.891 24.812 -7.605 1 83.31 671 ARG A O 1
ATOM 5386 N N . LEU A 1 672 ? -18.078 23.188 -6.887 1 82.06 672 LEU A N 1
ATOM 5387 C CA . LEU A 1 672 ? -17.984 22.391 -8.109 1 82.06 672 LEU A CA 1
ATOM 5388 C C . LEU A 1 672 ? -18.578 23.141 -9.297 1 82.06 672 LEU A C 1
ATOM 5390 O O . LEU A 1 672 ? -18.156 22.953 -10.438 1 82.06 672 LEU A O 1
ATOM 5394 N N . THR A 1 673 ? -19.516 24.031 -9.008 1 82.75 673 THR A N 1
ATOM 5395 C CA . THR A 1 673 ? -20.203 24.766 -10.07 1 82.75 673 THR A CA 1
ATOM 5396 C C . THR A 1 673 ? -19.297 25.875 -10.602 1 82.75 673 THR A C 1
ATOM 5398 O O . THR A 1 673 ? -19.609 26.5 -11.625 1 82.75 673 THR A O 1
ATOM 5401 N N . GLN A 1 674 ? -18.203 26.109 -9.969 1 89.69 674 GLN A N 1
ATOM 5402 C CA . GLN A 1 674 ? -17.312 27.188 -10.367 1 89.69 674 GLN A CA 1
ATOM 5403 C C . GLN A 1 674 ? -16.172 26.672 -11.242 1 89.69 674 GLN A C 1
ATOM 5405 O O . GLN A 1 674 ? -15.062 27.203 -11.195 1 89.69 674 GLN A O 1
ATOM 5410 N N . PHE A 1 675 ? -16.5 25.656 -11.945 1 91.5 675 PHE A N 1
ATOM 5411 C CA . PHE A 1 675 ? -15.508 25.031 -12.797 1 91.5 675 PHE A CA 1
ATOM 5412 C C . PHE A 1 675 ? -15.031 26 -13.875 1 91.5 675 PHE A C 1
ATOM 5414 O O . PHE A 1 675 ? -13.82 26.141 -14.086 1 91.5 675 PHE A O 1
ATOM 5421 N N . ARG A 1 676 ? -15.859 26.766 -14.5 1 89.06 676 ARG A N 1
ATOM 5422 C CA . ARG A 1 676 ? -15.484 27.719 -15.547 1 89.06 676 ARG A CA 1
ATOM 5423 C C . ARG A 1 676 ? -14.75 28.906 -14.953 1 89.06 676 ARG A C 1
ATOM 5425 O O . ARG A 1 676 ? -13.844 29.453 -15.578 1 89.06 676 ARG A O 1
ATOM 5432 N N . TYR A 1 677 ? -15.227 29.203 -13.797 1 91 677 TYR A N 1
ATOM 5433 C CA . TYR A 1 677 ? -14.547 30.266 -13.055 1 91 677 TYR A CA 1
ATOM 5434 C C . TYR A 1 677 ? -13.094 29.891 -12.789 1 91 677 TYR A C 1
ATOM 5436 O O . TYR A 1 677 ? -12.195 30.703 -12.977 1 91 677 TYR A O 1
ATOM 5444 N N . ALA A 1 678 ? -12.906 28.734 -12.422 1 92.81 678 ALA A N 1
ATOM 5445 C CA . ALA A 1 678 ? -11.562 28.25 -12.109 1 92.81 678 ALA A CA 1
ATOM 5446 C C . ALA A 1 678 ? -10.688 28.219 -13.359 1 92.81 678 ALA A C 1
ATOM 5448 O O . ALA A 1 678 ? -9.5 28.547 -13.305 1 92.81 678 ALA A O 1
ATOM 5449 N N . ILE A 1 679 ? -11.234 27.812 -14.469 1 92.75 679 ILE A N 1
ATOM 5450 C CA . ILE A 1 679 ? -10.484 27.781 -15.719 1 92.75 679 ILE A CA 1
ATOM 5451 C C . ILE A 1 679 ? -10.031 29.188 -16.078 1 92.75 679 ILE A C 1
ATOM 5453 O O . ILE A 1 679 ? -8.867 29.391 -16.453 1 92.75 679 ILE A O 1
ATOM 5457 N N . ALA A 1 680 ? -10.828 30.141 -15.906 1 91.5 680 ALA A N 1
ATOM 5458 C CA . ALA A 1 680 ? -10.516 31.531 -16.234 1 91.5 680 ALA A CA 1
ATOM 5459 C C . ALA A 1 680 ? -9.422 32.062 -15.32 1 91.5 680 ALA A C 1
ATOM 5461 O O . ALA A 1 680 ? -8.523 32.781 -15.781 1 91.5 680 ALA A O 1
ATOM 5462 N N . HIS A 1 681 ? -9.508 31.766 -14.141 1 91.75 681 HIS A N 1
ATOM 5463 C CA . HIS A 1 681 ? -8.555 32.312 -13.18 1 91.75 681 HIS A CA 1
ATOM 5464 C C . HIS A 1 681 ? -7.207 31.609 -13.281 1 91.75 681 HIS A C 1
ATOM 5466 O O . HIS A 1 681 ? -6.18 32.188 -12.906 1 91.75 681 HIS A O 1
ATOM 5472 N N . SER A 1 682 ? -7.238 30.359 -13.703 1 91.44 682 SER A N 1
ATOM 5473 C CA . SER A 1 682 ? -5.977 29.656 -13.891 1 91.44 682 SER A CA 1
ATOM 5474 C C . SER A 1 682 ? -5.117 30.344 -14.953 1 91.44 682 SER A C 1
ATOM 5476 O O . SER A 1 682 ? -3.895 30.188 -14.953 1 91.44 682 SER A O 1
ATOM 5478 N N . THR A 1 683 ? -5.738 31.141 -15.82 1 91.5 683 THR A N 1
ATOM 5479 C CA . THR A 1 683 ? -4.996 31.797 -16.891 1 91.5 683 THR A CA 1
ATOM 5480 C C . THR A 1 683 ? -5.105 33.312 -16.75 1 91.5 683 THR A C 1
ATOM 5482 O O . THR A 1 683 ? -4.82 34.062 -17.703 1 91.5 683 THR A O 1
ATOM 5485 N N . SER A 1 684 ? -5.488 33.75 -15.641 1 92.31 684 SER A N 1
ATOM 5486 C CA . SER A 1 684 ? -5.68 35.188 -15.438 1 92.31 684 SER A CA 1
ATOM 5487 C C . SER A 1 684 ? -4.348 35.906 -15.242 1 92.31 684 SER A C 1
ATOM 5489 O O . SER A 1 684 ? -3.375 35.312 -14.781 1 92.31 684 SER A O 1
ATOM 5491 N N . SER A 1 685 ? -4.332 37.156 -15.523 1 91.31 685 SER A N 1
ATOM 5492 C CA . SER A 1 685 ? -3.133 37.969 -15.383 1 91.31 685 SER A CA 1
ATOM 5493 C C . SER A 1 685 ? -2.77 38.188 -13.922 1 91.31 685 SER A C 1
ATOM 5495 O O . SER A 1 685 ? -1.59 38.281 -13.57 1 91.31 685 SER A O 1
ATOM 5497 N N . ALA A 1 686 ? -3.742 38.25 -13.133 1 90.69 686 ALA A N 1
ATOM 5498 C CA . ALA A 1 686 ? -3.498 38.438 -11.711 1 90.69 686 ALA A CA 1
ATOM 5499 C C . ALA A 1 686 ? -2.746 37.25 -11.117 1 90.69 686 ALA A C 1
ATOM 5501 O O . ALA A 1 686 ? -1.805 37.438 -10.336 1 90.69 686 ALA A O 1
ATOM 5502 N N . THR A 1 687 ? -3.234 36.094 -11.461 1 94.06 687 THR A N 1
ATOM 5503 C CA . THR A 1 687 ? -2.596 34.875 -10.984 1 94.06 687 THR A CA 1
ATOM 5504 C C . THR A 1 687 ? -1.162 34.75 -11.492 1 94.06 687 THR A C 1
ATOM 5506 O O . THR A 1 687 ? -0.253 34.406 -10.742 1 94.06 687 THR A O 1
ATOM 5509 N N . LYS A 1 688 ? -0.952 35.156 -12.695 1 93.88 688 LYS A N 1
ATOM 5510 C CA . LYS A 1 688 ? 0.376 35.125 -13.305 1 93.88 688 LYS A CA 1
ATOM 5511 C C . LYS A 1 688 ? 1.32 36.125 -12.633 1 93.88 688 LYS A C 1
ATOM 5513 O O . LYS A 1 688 ? 2.492 35.812 -12.406 1 93.88 688 LYS A O 1
ATOM 5518 N N . THR A 1 689 ? 0.818 37.219 -12.383 1 92.06 689 THR A N 1
ATOM 5519 C CA . THR A 1 689 ? 1.625 38.25 -11.742 1 92.06 689 THR A CA 1
ATOM 5520 C C . THR A 1 689 ? 2.043 37.812 -10.336 1 92.06 689 THR A C 1
ATOM 5522 O O . THR A 1 689 ? 3.193 38 -9.938 1 92.06 689 THR A O 1
ATOM 5525 N N . ALA A 1 690 ? 1.086 37.281 -9.594 1 93.38 690 ALA A N 1
ATOM 5526 C CA . ALA A 1 690 ? 1.401 36.781 -8.258 1 93.38 690 ALA A CA 1
ATOM 5527 C C . ALA A 1 690 ? 2.469 35.688 -8.305 1 93.38 690 ALA A C 1
ATOM 5529 O O . ALA A 1 690 ? 3.367 35.656 -7.457 1 93.38 690 ALA A O 1
ATOM 5530 N N . PHE A 1 691 ? 2.361 34.812 -9.25 1 96.19 691 PHE A N 1
ATOM 5531 C CA . PHE A 1 691 ? 3.322 33.719 -9.43 1 96.19 691 PHE A CA 1
ATOM 5532 C C . PHE A 1 691 ? 4.707 34.281 -9.758 1 96.19 691 PHE A C 1
ATOM 5534 O O . PHE A 1 691 ? 5.707 33.844 -9.195 1 96.19 691 PHE A O 1
ATOM 5541 N N . LEU A 1 692 ? 4.734 35.25 -10.633 1 95 692 LEU A N 1
ATOM 5542 C CA . LEU A 1 692 ? 5.988 35.875 -11.016 1 95 692 LEU A CA 1
ATOM 5543 C C . LEU A 1 692 ? 6.625 36.594 -9.828 1 95 692 LEU A C 1
ATOM 5545 O O . LEU A 1 692 ? 7.844 36.531 -9.648 1 95 692 LEU A O 1
ATOM 5549 N N . LEU A 1 693 ? 5.852 37.219 -9.047 1 93.06 693 LEU A N 1
ATOM 5550 C CA . LEU A 1 693 ? 6.363 37.906 -7.871 1 93.06 693 LEU A CA 1
ATOM 5551 C C . LEU A 1 693 ? 6.992 36.938 -6.891 1 93.06 693 LEU A C 1
ATOM 5553 O O . LEU A 1 693 ? 8 37.25 -6.258 1 93.06 693 LEU A O 1
ATOM 5557 N N . MET A 1 694 ? 6.359 35.781 -6.695 1 95.44 694 MET A N 1
ATOM 5558 C CA . MET A 1 694 ? 6.934 34.75 -5.836 1 95.44 694 MET A CA 1
ATOM 5559 C C . MET A 1 694 ? 8.305 34.312 -6.348 1 95.44 694 MET A C 1
ATOM 5561 O O . MET A 1 694 ? 9.25 34.188 -5.574 1 95.44 694 MET A O 1
ATOM 5565 N N . LEU A 1 695 ? 8.406 34.094 -7.633 1 96.81 695 LEU A N 1
ATOM 5566 C CA . LEU A 1 695 ? 9.656 33.656 -8.234 1 96.81 695 LEU A CA 1
ATOM 5567 C C . LEU A 1 695 ? 10.742 34.719 -8.078 1 96.81 695 LEU A C 1
ATOM 5569 O O . LEU A 1 695 ? 11.891 34.375 -7.781 1 96.81 695 LEU A O 1
ATOM 5573 N N . LYS A 1 696 ? 10.383 35.969 -8.297 1 94.31 696 LYS A N 1
ATOM 5574 C CA . LYS A 1 696 ? 11.336 37.031 -8.109 1 94.31 696 LYS A CA 1
ATOM 5575 C C . LYS A 1 696 ? 11.805 37.125 -6.66 1 94.31 696 LYS A C 1
ATOM 5577 O O . LYS A 1 696 ? 12.977 37.406 -6.398 1 94.31 696 LYS A O 1
ATOM 5582 N N . ALA A 1 697 ? 10.844 36.906 -5.785 1 93.06 697 ALA A N 1
ATOM 5583 C CA . ALA A 1 697 ? 11.203 36.906 -4.367 1 93.06 697 ALA A CA 1
ATOM 5584 C C . ALA A 1 697 ? 12.164 35.781 -4.039 1 93.06 697 ALA A C 1
ATOM 5586 O O . ALA A 1 697 ? 13.039 35.938 -3.18 1 93.06 697 ALA A O 1
ATOM 5587 N N . PHE A 1 698 ? 12.008 34.625 -4.648 1 95.31 698 PHE A N 1
ATOM 5588 C CA . PHE A 1 698 ? 12.953 33.531 -4.492 1 95.31 698 PHE A CA 1
ATOM 5589 C C . PHE A 1 698 ? 14.359 33.969 -4.895 1 95.31 698 PHE A C 1
ATOM 5591 O O . PHE A 1 698 ? 15.312 33.812 -4.125 1 95.31 698 PHE A O 1
ATOM 5598 N N . LEU A 1 699 ? 14.453 34.562 -6.027 1 92.88 699 LEU A N 1
ATOM 5599 C CA . LEU A 1 699 ? 15.742 34.969 -6.57 1 92.88 699 LEU A CA 1
ATOM 5600 C C . LEU A 1 699 ? 16.406 36 -5.664 1 92.88 699 LEU A C 1
ATOM 5602 O O . LEU A 1 699 ? 17.609 35.938 -5.402 1 92.88 699 LEU A O 1
ATOM 5606 N N . ASP A 1 700 ? 15.57 36.906 -5.234 1 90.38 700 ASP A N 1
ATOM 5607 C CA . ASP A 1 700 ? 16.078 37.969 -4.375 1 90.38 700 ASP A CA 1
ATOM 5608 C C . ASP A 1 700 ? 16.641 37.406 -3.074 1 90.38 700 ASP A C 1
ATOM 5610 O O . ASP A 1 700 ? 17.516 38.031 -2.451 1 90.38 700 ASP A O 1
ATOM 5614 N N . ASN A 1 701 ? 16.156 36.312 -2.664 1 89 701 ASN A N 1
ATOM 5615 C CA . ASN A 1 701 ? 16.578 35.719 -1.393 1 89 701 ASN A CA 1
ATOM 5616 C C . ASN A 1 701 ? 17.531 34.562 -1.597 1 89 701 ASN A C 1
ATOM 5618 O O . ASN A 1 701 ? 17.656 33.688 -0.731 1 89 701 ASN A O 1
ATOM 5622 N N . GLY A 1 702 ? 18.062 34.375 -2.715 1 87 702 GLY A N 1
ATOM 5623 C CA . GLY A 1 702 ? 19.188 33.469 -2.934 1 87 702 GLY A CA 1
ATOM 5624 C C . GLY A 1 702 ? 18.766 32.094 -3.398 1 87 702 GLY A C 1
ATOM 5625 O O . GLY A 1 702 ? 19.594 31.203 -3.564 1 87 702 GLY A O 1
ATOM 5626 N N . ILE A 1 703 ? 17.547 31.828 -3.568 1 92.19 703 ILE A N 1
ATOM 5627 C CA . ILE A 1 703 ? 17.109 30.547 -4.125 1 92.19 703 ILE A CA 1
ATOM 5628 C C . ILE A 1 703 ? 17.406 30.5 -5.621 1 92.19 703 ILE A C 1
ATOM 5630 O O . ILE A 1 703 ? 17.078 31.438 -6.352 1 92.19 703 ILE A O 1
ATOM 5634 N N . ARG A 1 704 ? 18.078 29.469 -6.051 1 89.75 704 ARG A N 1
ATOM 5635 C CA . ARG A 1 704 ? 18.422 29.359 -7.465 1 89.75 704 ARG A CA 1
ATOM 5636 C C . ARG A 1 704 ? 17.875 28.078 -8.07 1 89.75 704 ARG A C 1
ATOM 5638 O O . ARG A 1 704 ? 17.828 27.938 -9.297 1 89.75 704 ARG A O 1
ATOM 5645 N N . ASP A 1 705 ? 17.531 27.125 -7.246 1 90.94 705 ASP A N 1
ATOM 5646 C CA . ASP A 1 705 ? 17.016 25.828 -7.695 1 90.94 705 ASP A CA 1
ATOM 5647 C C . ASP A 1 705 ? 15.562 25.656 -7.273 1 90.94 705 ASP A C 1
ATOM 5649 O O . ASP A 1 705 ? 15.211 25.891 -6.117 1 90.94 705 ASP A O 1
ATOM 5653 N N . VAL A 1 706 ? 14.773 25.234 -8.258 1 96 706 VAL A N 1
ATOM 5654 C CA . VAL A 1 706 ? 13.352 25.141 -7.941 1 96 706 VAL A CA 1
ATOM 5655 C C . VAL A 1 706 ? 12.773 23.844 -8.523 1 96 706 VAL A C 1
ATOM 5657 O O . VAL A 1 706 ? 13.18 23.422 -9.609 1 96 706 VAL A O 1
ATOM 5660 N N . HIS A 1 707 ? 11.891 23.141 -7.809 1 97.19 707 HIS A N 1
ATOM 5661 C CA . HIS A 1 707 ? 11.031 22.047 -8.258 1 97.19 707 HIS A CA 1
ATOM 5662 C C . HIS A 1 707 ? 9.578 22.5 -8.352 1 97.19 707 HIS A C 1
ATOM 5664 O O . HIS A 1 707 ? 9.062 23.156 -7.445 1 97.19 707 HIS A O 1
ATOM 5670 N N . PHE A 1 708 ? 8.945 22.172 -9.469 1 98.38 708 PHE A N 1
ATOM 5671 C CA . PHE A 1 708 ? 7.52 22.469 -9.586 1 98.38 708 PHE A CA 1
ATOM 5672 C C . PHE A 1 708 ? 6.711 21.172 -9.602 1 98.38 708 PHE A C 1
ATOM 5674 O O . PHE A 1 708 ? 7.039 20.234 -10.328 1 98.38 708 PHE A O 1
ATOM 5681 N N . MET A 1 709 ? 5.766 21.078 -8.781 1 97.94 709 MET A N 1
ATOM 5682 C CA . MET A 1 709 ? 4.809 19.969 -8.75 1 97.94 709 MET A CA 1
ATOM 5683 C C . MET A 1 709 ? 3.377 20.5 -8.828 1 97.94 709 MET A C 1
ATOM 5685 O O . MET A 1 709 ? 2.969 21.328 -8.023 1 97.94 709 MET A O 1
ATOM 5689 N N . THR A 1 710 ? 2.611 20.062 -9.805 1 98.06 710 THR A N 1
ATOM 5690 C CA . THR A 1 710 ? 1.254 20.547 -10.023 1 98.06 710 THR A CA 1
ATOM 5691 C C . THR A 1 710 ? 0.255 19.391 -9.984 1 98.06 710 THR A C 1
ATOM 5693 O O . THR A 1 710 ? 0.629 18.234 -10.188 1 98.06 710 THR A O 1
ATOM 5696 N N . HIS A 1 711 ? -0.961 19.797 -9.672 1 95.81 711 HIS A N 1
ATOM 5697 C CA . HIS A 1 711 ? -2.035 18.812 -9.695 1 95.81 711 HIS A CA 1
ATOM 5698 C C . HIS A 1 711 ? -3.229 19.312 -10.5 1 95.81 711 HIS A C 1
ATOM 5700 O O . HIS A 1 711 ? -3.658 20.453 -10.328 1 95.81 711 HIS A O 1
ATOM 5706 N N . SER A 1 712 ? -3.793 18.469 -11.32 1 95.88 712 SER A N 1
ATOM 5707 C CA . SER A 1 712 ? -5.031 18.734 -12.039 1 95.88 712 SER A CA 1
ATOM 5708 C C . SER A 1 712 ? -4.969 20.062 -12.773 1 95.88 712 SER A C 1
ATOM 5710 O O . SER A 1 712 ? -4.031 20.312 -13.531 1 95.88 712 SER A O 1
ATOM 5712 N N . MET A 1 713 ? -5.797 21.047 -12.445 1 96.5 713 MET A N 1
ATOM 5713 C CA . MET A 1 713 ? -5.883 22.344 -13.125 1 96.5 713 MET A CA 1
ATOM 5714 C C . MET A 1 713 ? -4.684 23.219 -12.773 1 96.5 713 MET A C 1
ATOM 5716 O O . MET A 1 713 ? -4.41 24.203 -13.461 1 96.5 713 MET A O 1
ATOM 5720 N N . GLY A 1 714 ? -3.967 22.812 -11.727 1 97.31 714 GLY A N 1
ATOM 5721 C CA . GLY A 1 714 ? -2.734 23.516 -11.414 1 97.31 714 GLY A CA 1
ATOM 5722 C C . GLY A 1 714 ? -1.694 23.422 -12.516 1 97.31 714 GLY A C 1
ATOM 5723 O O . GLY A 1 714 ? -0.838 24.297 -12.641 1 97.31 714 GLY A O 1
ATOM 5724 N N . ALA A 1 715 ? -1.753 22.328 -13.281 1 97.69 715 ALA A N 1
ATOM 5725 C CA . ALA A 1 715 ? -0.848 22.172 -14.422 1 97.69 715 ALA A CA 1
ATOM 5726 C C . ALA A 1 715 ? -1.106 23.219 -15.484 1 97.69 715 ALA A C 1
ATOM 5728 O O . ALA A 1 715 ? -0.166 23.781 -16.062 1 97.69 715 ALA A O 1
ATOM 5729 N N . THR A 1 716 ? -2.383 23.484 -15.734 1 96.94 716 THR A N 1
ATOM 5730 C CA . THR A 1 716 ? -2.75 24.516 -16.688 1 96.94 716 THR A CA 1
ATOM 5731 C C . THR A 1 716 ? -2.295 25.891 -16.203 1 96.94 716 THR A C 1
ATOM 5733 O O . THR A 1 716 ? -1.8 26.703 -16.984 1 96.94 716 THR A O 1
ATOM 5736 N N . MET A 1 717 ? -2.465 26.109 -14.93 1 96.81 717 MET A N 1
ATOM 5737 C CA . MET A 1 717 ? -2.031 27.375 -14.344 1 96.81 717 MET A CA 1
ATOM 5738 C C . MET A 1 717 ? -0.528 27.562 -14.508 1 96.81 717 MET A C 1
ATOM 5740 O O . MET A 1 717 ? -0.077 28.625 -14.938 1 96.81 717 MET A O 1
ATOM 5744 N N . PHE A 1 718 ? 0.298 26.594 -14.156 1 98.12 718 PHE A N 1
ATOM 5745 C CA . PHE A 1 718 ? 1.753 26.656 -14.227 1 98.12 718 PHE A CA 1
ATOM 5746 C C . PHE A 1 718 ? 2.213 26.844 -15.672 1 98.12 718 PHE A C 1
ATOM 5748 O O . PHE A 1 718 ? 3.02 27.719 -15.961 1 98.12 718 PHE A O 1
ATOM 5755 N N . LEU A 1 719 ? 1.68 26.016 -16.609 1 97.69 719 LEU A N 1
ATOM 5756 C CA . LEU A 1 719 ? 2.125 26.031 -18 1 97.69 719 LEU A CA 1
ATOM 5757 C C . LEU A 1 719 ? 1.745 27.328 -18.688 1 97.69 719 LEU A C 1
ATOM 5759 O O . LEU A 1 719 ? 2.516 27.875 -19.484 1 97.69 719 LEU A O 1
ATOM 5763 N N . SER A 1 720 ? 0.565 27.828 -18.375 1 96.12 720 SER A N 1
ATOM 5764 C CA . SER A 1 720 ? 0.153 29.125 -18.922 1 96.12 720 SER A CA 1
ATOM 5765 C C . SER A 1 720 ? 1.017 30.25 -18.375 1 96.12 720 SER A C 1
ATOM 5767 O O . SER A 1 720 ? 1.44 31.141 -19.109 1 96.12 720 SER A O 1
ATOM 5769 N N . ALA A 1 721 ? 1.206 30.266 -17.062 1 96.62 721 ALA A N 1
ATOM 5770 C CA . ALA A 1 721 ? 2.047 31.297 -16.453 1 96.62 721 ALA A CA 1
ATOM 5771 C C . ALA A 1 721 ? 3.471 31.234 -17 1 96.62 721 ALA A C 1
ATOM 5773 O O . ALA A 1 721 ? 4.078 32.281 -17.266 1 96.62 721 ALA A O 1
ATOM 5774 N N . PHE A 1 722 ? 4.004 30.047 -17.109 1 96.94 722 PHE A N 1
ATOM 5775 C CA . PHE A 1 722 ? 5.344 29.828 -17.641 1 96.94 722 PHE A CA 1
ATOM 5776 C C . PHE A 1 722 ? 5.469 30.406 -19.047 1 96.94 722 PHE A C 1
ATOM 5778 O O . PHE A 1 722 ? 6.426 31.125 -19.344 1 96.94 722 PHE A O 1
ATOM 5785 N N . ALA A 1 723 ? 4.543 30.094 -19.938 1 94.94 723 ALA A N 1
ATOM 5786 C CA . ALA A 1 723 ? 4.535 30.594 -21.312 1 94.94 723 ALA A CA 1
ATOM 5787 C C . ALA A 1 723 ? 4.484 32.125 -21.344 1 94.94 723 ALA A C 1
ATOM 5789 O O . ALA A 1 723 ? 5.199 32.75 -22.125 1 94.94 723 ALA A O 1
ATOM 5790 N N . ASP A 1 724 ? 3.678 32.656 -20.531 1 94.56 724 ASP A N 1
ATOM 5791 C CA . ASP A 1 724 ? 3.518 34.125 -20.484 1 94.56 724 ASP A CA 1
ATOM 5792 C C . ASP A 1 724 ? 4.797 34.812 -20.016 1 94.56 724 ASP A C 1
ATOM 5794 O O . ASP A 1 724 ? 5.172 35.875 -20.516 1 94.56 724 ASP A O 1
ATOM 5798 N N . ILE A 1 725 ? 5.363 34.25 -19 1 94.69 725 ILE A N 1
ATOM 5799 C CA . ILE A 1 725 ? 6.602 34.812 -18.469 1 94.69 725 ILE A CA 1
ATOM 5800 C C . ILE A 1 725 ? 7.684 34.781 -19.547 1 94.69 725 ILE A C 1
ATOM 5802 O O . ILE A 1 725 ? 8.422 35.75 -19.719 1 94.69 725 ILE A O 1
ATOM 5806 N N . LEU A 1 726 ? 7.805 33.688 -20.281 1 93.56 726 LEU A N 1
ATOM 5807 C CA . LEU A 1 726 ? 8.82 33.562 -21.328 1 93.56 726 LEU A CA 1
ATOM 5808 C C . LEU A 1 726 ? 8.578 34.562 -22.453 1 93.56 726 LEU A C 1
ATOM 5810 O O . LEU A 1 726 ? 9.523 34.938 -23.156 1 93.56 726 LEU A O 1
ATOM 5814 N N . ASN A 1 727 ? 7.332 34.938 -22.641 1 91.75 727 ASN A N 1
ATOM 5815 C CA . ASN A 1 727 ? 6.98 35.906 -23.688 1 91.75 727 ASN A CA 1
ATOM 5816 C C . ASN A 1 727 ? 7.059 37.344 -23.188 1 91.75 727 ASN A C 1
ATOM 5818 O O . ASN A 1 727 ? 6.832 38.281 -23.938 1 91.75 727 ASN A O 1
ATOM 5822 N N . SER A 1 728 ? 7.352 37.438 -21.969 1 92.31 728 SER A N 1
ATOM 5823 C CA . SER A 1 728 ? 7.426 38.781 -21.391 1 92.31 728 SER A CA 1
ATOM 5824 C C . SER A 1 728 ? 8.875 39.25 -21.25 1 92.31 728 SER A C 1
ATOM 5826 O O . SER A 1 728 ? 9.797 38.562 -21.688 1 92.31 728 SER A O 1
ATOM 5828 N N . GLU A 1 729 ? 9.031 40.469 -20.625 1 88.12 729 GLU A N 1
ATOM 5829 C CA . GLU A 1 729 ? 10.352 41.031 -20.391 1 88.12 729 GLU A CA 1
ATOM 5830 C C . GLU A 1 729 ? 11.094 40.281 -19.297 1 88.12 729 GLU A C 1
ATOM 5832 O O . GLU A 1 729 ? 12.312 40.406 -19.172 1 88.12 729 GLU A O 1
ATOM 5837 N N . ASP A 1 730 ? 10.375 39.438 -18.609 1 89 730 ASP A N 1
ATOM 5838 C CA . ASP A 1 730 ? 10.953 38.719 -17.469 1 89 730 ASP A CA 1
ATOM 5839 C C . ASP A 1 730 ? 11.414 37.344 -17.875 1 89 730 ASP A C 1
ATOM 5841 O O . ASP A 1 730 ? 11.578 36.469 -17.031 1 89 730 ASP A O 1
ATOM 5845 N N . LYS A 1 731 ? 11.656 37.094 -19.109 1 85.5 731 LYS A N 1
ATOM 5846 C CA . LYS A 1 731 ? 12.031 35.781 -19.625 1 85.5 731 LYS A CA 1
ATOM 5847 C C . LYS A 1 731 ? 13.344 35.312 -19.016 1 85.5 731 LYS A C 1
ATOM 5849 O O . LYS A 1 731 ? 13.57 34.094 -18.891 1 85.5 731 LYS A O 1
ATOM 5854 N N . ASP A 1 732 ? 14.086 36.219 -18.562 1 88.5 732 ASP A N 1
ATOM 5855 C CA . ASP A 1 732 ? 15.422 35.906 -18.094 1 88.5 732 ASP A CA 1
ATOM 5856 C C . ASP A 1 732 ? 15.375 35.406 -16.641 1 88.5 732 ASP A C 1
ATOM 5858 O O . ASP A 1 732 ? 16.422 35.094 -16.047 1 88.5 732 ASP A O 1
ATOM 5862 N N . ILE A 1 733 ? 14.211 35.188 -16.109 1 93.25 733 ILE A N 1
ATOM 5863 C CA . ILE A 1 733 ? 14.102 34.719 -14.734 1 93.25 733 ILE A CA 1
ATOM 5864 C C . ILE A 1 733 ? 14.516 33.25 -14.68 1 93.25 733 ILE A C 1
ATOM 5866 O O . ILE A 1 733 ? 15.047 32.781 -13.672 1 93.25 733 ILE A O 1
ATOM 5870 N N . PHE A 1 734 ? 14.289 32.5 -15.719 1 94.44 734 PHE A N 1
ATOM 5871 C CA . PHE A 1 734 ? 14.641 31.094 -15.781 1 94.44 734 PHE A CA 1
ATOM 5872 C C . PHE A 1 734 ? 15.945 30.891 -16.531 1 94.44 734 PHE A C 1
ATOM 5874 O O . PHE A 1 734 ? 16.203 31.562 -17.531 1 94.44 734 PHE A O 1
ATOM 5881 N N . LYS A 1 735 ? 16.734 29.969 -16.078 1 91.5 735 LYS A N 1
ATOM 5882 C CA . LYS A 1 735 ? 17.984 29.625 -16.734 1 91.5 735 LYS A CA 1
ATOM 5883 C C . LYS A 1 735 ? 17.781 28.516 -17.75 1 91.5 735 LYS A C 1
ATOM 5885 O O . LYS A 1 735 ? 17.344 27.422 -17.406 1 91.5 735 LYS A O 1
ATOM 5890 N N . PRO A 1 736 ? 18.094 28.766 -18.953 1 89.88 736 PRO A N 1
ATOM 5891 C CA . PRO A 1 736 ? 18.016 27.688 -19.938 1 89.88 736 PRO A CA 1
ATOM 5892 C C . PRO A 1 736 ? 19.062 26.594 -19.703 1 89.88 736 PRO A C 1
ATOM 5894 O O . PRO A 1 736 ? 20.141 26.875 -19.172 1 89.88 736 PRO A O 1
ATOM 5897 N N . LEU A 1 737 ? 18.75 25.422 -20.109 1 84.88 737 LEU A N 1
ATOM 5898 C CA . LEU A 1 737 ? 19.625 24.281 -19.891 1 84.88 737 LEU A CA 1
ATOM 5899 C C . LEU A 1 737 ? 20.953 24.453 -20.625 1 84.88 737 LEU A C 1
ATOM 5901 O O . LEU A 1 737 ? 22 24.031 -20.125 1 84.88 737 LEU A O 1
ATOM 5905 N N . ASP A 1 738 ? 20.969 25.062 -21.781 1 76.56 738 ASP A N 1
ATOM 5906 C CA . ASP A 1 738 ? 22.141 25.188 -22.625 1 76.56 738 ASP A CA 1
ATOM 5907 C C . ASP A 1 738 ? 22.953 26.438 -22.266 1 76.56 738 ASP A C 1
ATOM 5909 O O . ASP A 1 738 ? 24.016 26.672 -22.844 1 76.56 738 ASP A O 1
ATOM 5913 N N . SER A 1 739 ? 22.438 27.125 -21.297 1 77.25 739 SER A N 1
ATOM 5914 C CA . SER A 1 739 ? 23.125 28.375 -20.984 1 77.25 739 SER A CA 1
ATOM 5915 C C . SER A 1 739 ? 24.25 28.156 -19.984 1 77.25 739 SER A C 1
ATOM 5917 O O . SER A 1 739 ? 24.078 27.422 -19 1 77.25 739 SER A O 1
ATOM 5919 N N . ASN A 1 740 ? 25.484 28.547 -20.266 1 61.66 740 ASN A N 1
ATOM 5920 C CA . ASN A 1 740 ? 26.641 28.484 -19.375 1 61.66 740 ASN A CA 1
ATOM 5921 C C . ASN A 1 740 ? 26.734 29.75 -18.516 1 61.66 740 ASN A C 1
ATOM 5923 O O . ASN A 1 740 ? 27.703 29.906 -17.75 1 61.66 740 ASN A O 1
ATOM 5927 N N . GLU A 1 741 ? 25.766 30.578 -18.703 1 60.44 741 GLU A N 1
ATOM 5928 C CA . GLU A 1 741 ? 25.844 31.828 -17.969 1 60.44 741 GLU A CA 1
ATOM 5929 C C . GLU A 1 741 ? 25.469 31.641 -16.5 1 60.44 741 GLU A C 1
ATOM 5931 O O . GLU A 1 741 ? 24.578 30.859 -16.188 1 60.44 741 GLU A O 1
ATOM 5936 N N . HIS A 1 742 ? 26.469 32 -15.57 1 61.72 742 HIS A N 1
ATOM 5937 C CA . HIS A 1 742 ? 26.25 31.906 -14.133 1 61.72 742 HIS A CA 1
ATOM 5938 C C . HIS A 1 742 ? 25.531 33.156 -13.602 1 61.72 742 HIS A C 1
ATOM 5940 O O . HIS A 1 742 ? 26.188 34.156 -13.305 1 61.72 742 HIS A O 1
ATOM 5946 N N . GLY A 1 743 ? 24.297 33.406 -14.117 1 65.56 743 GLY A N 1
ATOM 5947 C CA . GLY A 1 743 ? 23.609 34.594 -13.609 1 65.56 743 GLY A CA 1
ATOM 5948 C C . GLY A 1 743 ? 22.578 34.281 -12.555 1 65.56 743 GLY A C 1
ATOM 5949 O O . GLY A 1 743 ? 22.547 33.188 -12.008 1 65.56 743 GLY A O 1
ATOM 5950 N N . ASN A 1 744 ? 21.891 35.375 -12.008 1 83.31 744 ASN A N 1
ATOM 5951 C CA . ASN A 1 744 ? 20.797 35.375 -11.031 1 83.31 744 ASN A CA 1
ATOM 5952 C C . ASN A 1 744 ? 19.5 34.844 -11.648 1 83.31 744 ASN A C 1
ATOM 5954 O O . ASN A 1 744 ? 18.562 35.625 -11.828 1 83.31 744 ASN A O 1
ATOM 5958 N N . GLN A 1 745 ? 19.562 33.562 -12.039 1 91.5 745 GLN A N 1
ATOM 5959 C CA . GLN A 1 745 ? 18.406 32.938 -12.664 1 91.5 745 GLN A CA 1
ATOM 5960 C C . GLN A 1 745 ? 18 31.672 -11.906 1 91.5 745 GLN A C 1
ATOM 5962 O O . GLN A 1 745 ? 18.781 31.125 -11.133 1 91.5 745 GLN A O 1
ATOM 5967 N N . LEU A 1 746 ? 16.781 31.328 -12.07 1 93.62 746 LEU A N 1
ATOM 5968 C CA . LEU A 1 746 ? 16.25 30.125 -11.445 1 93.62 746 LEU A CA 1
ATOM 5969 C C . LEU A 1 746 ? 16.438 28.922 -12.352 1 93.62 746 LEU A C 1
ATOM 5971 O O . LEU A 1 746 ? 16.094 28.969 -13.531 1 93.62 746 LEU A O 1
ATOM 5975 N N . ARG A 1 747 ? 17.031 27.922 -11.852 1 91.81 747 ARG A N 1
ATOM 5976 C CA . ARG A 1 747 ? 17.125 26.641 -12.547 1 91.81 747 ARG A CA 1
ATOM 5977 C C . ARG A 1 747 ? 15.969 25.719 -12.156 1 91.81 747 ARG A C 1
ATOM 5979 O O . ARG A 1 747 ? 15.742 25.469 -10.977 1 91.81 747 ARG A O 1
ATOM 5986 N N . ILE A 1 748 ? 15.297 25.234 -13.148 1 95.31 748 ILE A N 1
ATOM 5987 C CA . ILE A 1 748 ? 14.219 24.281 -12.891 1 95.31 748 ILE A CA 1
ATOM 5988 C C . ILE A 1 748 ? 14.766 22.859 -12.852 1 95.31 748 ILE A C 1
ATOM 5990 O O . ILE A 1 748 ? 15.18 22.328 -13.883 1 95.31 748 ILE A O 1
ATOM 5994 N N . LEU A 1 749 ? 14.703 22.297 -11.703 1 91.94 749 LEU A N 1
ATOM 5995 C CA . LEU A 1 749 ? 15.289 20.969 -11.531 1 91.94 749 LEU A CA 1
ATOM 5996 C C . LEU A 1 749 ? 14.328 19.875 -12 1 91.94 749 LEU A C 1
ATOM 5998 O O . LEU A 1 749 ? 14.734 18.969 -12.727 1 91.94 749 LEU A O 1
ATOM 6002 N N . THR A 1 750 ? 13.117 19.938 -11.57 1 95.56 750 THR A N 1
ATOM 6003 C CA . THR A 1 750 ? 12.109 18.953 -11.969 1 95.56 750 THR A CA 1
ATOM 6004 C C . THR A 1 750 ? 10.75 19.625 -12.172 1 95.56 750 THR A C 1
ATOM 6006 O O . THR A 1 750 ? 10.453 20.641 -11.531 1 95.56 750 THR A O 1
ATOM 6009 N N . VAL A 1 751 ? 10.016 19.125 -13.094 1 98.06 751 VAL A N 1
ATOM 6010 C CA . VAL A 1 751 ? 8.609 19.469 -13.266 1 98.06 751 VAL A CA 1
ATOM 6011 C C . VAL A 1 751 ? 7.75 18.203 -13.195 1 98.06 751 VAL A C 1
ATOM 6013 O O . VAL A 1 751 ? 7.895 17.297 -14.023 1 98.06 751 VAL A O 1
ATOM 6016 N N . THR A 1 752 ? 6.945 18.125 -12.227 1 97.94 752 THR A N 1
ATOM 6017 C CA . THR A 1 752 ? 6.078 16.969 -12.008 1 97.94 752 THR A CA 1
ATOM 6018 C C . THR A 1 752 ? 4.613 17.359 -12.195 1 97.94 752 THR A C 1
ATOM 6020 O O . THR A 1 752 ? 4.102 18.234 -11.484 1 97.94 752 THR A O 1
ATOM 6023 N N . LEU A 1 753 ? 3.924 16.75 -13.109 1 98.19 753 LEU A N 1
ATOM 6024 C CA . LEU A 1 753 ? 2.514 17 -13.375 1 98.19 753 LEU A CA 1
ATOM 6025 C C . LEU A 1 753 ? 1.653 15.828 -12.922 1 98.19 753 LEU A C 1
ATOM 6027 O O . LEU A 1 753 ? 1.618 14.789 -13.578 1 98.19 753 LEU A O 1
ATOM 6031 N N . LEU A 1 754 ? 0.944 16.016 -11.844 1 96.69 754 LEU A N 1
ATOM 6032 C CA . LEU A 1 754 ? 0.081 14.969 -11.297 1 96.69 754 LEU A CA 1
ATOM 6033 C C . LEU A 1 754 ? -1.33 15.086 -11.867 1 96.69 754 LEU A C 1
ATOM 6035 O O . LEU A 1 754 ? -2.027 16.078 -11.617 1 96.69 754 LEU A O 1
ATOM 6039 N N . ASN A 1 755 ? -1.877 14.125 -12.609 1 96 755 ASN A N 1
ATOM 6040 C CA . ASN A 1 755 ? -3.209 14.109 -13.203 1 96 755 ASN A CA 1
ATOM 6041 C C . ASN A 1 755 ? -3.553 15.453 -13.844 1 96 755 ASN A C 1
ATOM 6043 O O . ASN A 1 755 ? -4.598 16.031 -13.547 1 96 755 ASN A O 1
ATOM 6047 N N . PRO A 1 756 ? -2.766 15.836 -14.75 1 97.69 756 PRO A N 1
ATOM 6048 C CA . PRO A 1 756 ? -2.934 17.188 -15.281 1 97.69 756 PRO A CA 1
ATOM 6049 C C . PRO A 1 756 ? -4.211 17.344 -16.109 1 97.69 756 PRO A C 1
ATOM 6051 O O . PRO A 1 756 ? -4.484 16.516 -16.984 1 97.69 756 PRO A O 1
ATOM 6054 N N . PHE A 1 757 ? -4.898 18.406 -15.828 1 96.56 757 PHE A N 1
ATOM 6055 C CA . PHE A 1 757 ? -6.098 18.797 -16.562 1 96.56 757 PHE A CA 1
ATOM 6056 C C . PHE A 1 757 ? -5.734 19.438 -17.891 1 96.56 757 PHE A C 1
ATOM 6058 O O . PHE A 1 757 ? -6.582 19.547 -18.781 1 96.56 757 PHE A O 1
ATOM 6065 N N . HIS A 1 758 ? -4.629 19.703 -18.234 1 96.38 758 HIS A N 1
ATOM 6066 C CA . HIS A 1 758 ? -4.16 20.406 -19.422 1 96.38 758 HIS A CA 1
ATOM 6067 C C . HIS A 1 758 ? -4.379 19.594 -20.688 1 96.38 758 HIS A C 1
ATOM 6069 O O . HIS A 1 758 ? -4.191 18.375 -20.672 1 96.38 758 HIS A O 1
ATOM 6075 N N . PRO A 1 759 ? -4.793 20.234 -21.781 1 96.12 759 PRO A N 1
ATOM 6076 C CA . PRO A 1 759 ? -5.027 19.484 -23.016 1 96.12 759 PRO A CA 1
ATOM 6077 C C . PRO A 1 759 ? -3.754 18.859 -23.578 1 96.12 759 PRO A C 1
ATOM 6079 O O . PRO A 1 759 ? -2.721 19.531 -23.672 1 96.12 759 PRO A O 1
ATOM 6082 N N . VAL A 1 760 ? -3.902 17.625 -24.016 1 96.31 760 VAL A N 1
ATOM 6083 C CA . VAL A 1 760 ? -2.752 16.828 -24.438 1 96.31 760 VAL A CA 1
ATOM 6084 C C . VAL A 1 760 ? -2.141 17.422 -25.703 1 96.31 760 VAL A C 1
ATOM 6086 O O . VAL A 1 760 ? -0.917 17.516 -25.828 1 96.31 760 VAL A O 1
ATOM 6089 N N . GLN A 1 761 ? -2.838 17.875 -26.688 1 94.19 761 GLN A N 1
ATOM 6090 C CA . GLN A 1 761 ? -2.326 18.391 -27.953 1 94.19 761 GLN A CA 1
ATOM 6091 C C . GLN A 1 761 ? -1.562 19.703 -27.75 1 94.19 761 GLN A C 1
ATOM 6093 O O . GLN A 1 761 ? -0.516 19.906 -28.359 1 94.19 761 GLN A O 1
ATOM 6098 N N . GLU A 1 762 ? -2.137 20.547 -26.906 1 95.19 762 GLU A N 1
ATOM 6099 C CA . GLU A 1 762 ? -1.453 21.797 -26.609 1 95.19 762 GLU A CA 1
ATOM 6100 C C . GLU A 1 762 ? -0.114 21.547 -25.922 1 95.19 762 GLU A C 1
ATOM 6102 O O . GLU A 1 762 ? 0.859 22.266 -26.156 1 95.19 762 GLU A O 1
ATOM 6107 N N . PHE A 1 763 ? -0.142 20.594 -25.062 1 97.38 763 PHE A N 1
ATOM 6108 C CA . PHE A 1 763 ? 1.095 20.25 -24.375 1 97.38 763 PHE A CA 1
ATOM 6109 C C . PHE A 1 763 ? 2.156 19.781 -25.359 1 97.38 763 PHE A C 1
ATOM 6111 O O . PHE A 1 763 ? 3.303 20.234 -25.312 1 97.38 763 PHE A O 1
ATOM 6118 N N . ILE A 1 764 ? 1.817 18.844 -26.281 1 95.31 764 ILE A N 1
ATOM 6119 C CA . ILE A 1 764 ? 2.75 18.25 -27.219 1 95.31 764 ILE A CA 1
ATOM 6120 C C . ILE A 1 764 ? 3.271 19.312 -28.188 1 95.31 764 ILE A C 1
ATOM 6122 O O . ILE A 1 764 ? 4.473 19.375 -28.453 1 95.31 764 ILE A O 1
ATOM 6126 N N . GLU A 1 765 ? 2.461 20.188 -28.641 1 93.38 765 GLU A N 1
ATOM 6127 C CA . GLU A 1 765 ? 2.793 21.109 -29.734 1 93.38 765 GLU A CA 1
ATOM 6128 C C . GLU A 1 765 ? 3.482 22.359 -29.203 1 93.38 765 GLU A C 1
ATOM 6130 O O . GLU A 1 765 ? 4.395 22.891 -29.844 1 93.38 765 GLU A O 1
ATOM 6135 N N . HIS A 1 766 ? 3.035 22.828 -28.031 1 94.69 766 HIS A N 1
ATOM 6136 C CA . HIS A 1 766 ? 3.494 24.156 -27.625 1 94.69 766 HIS A CA 1
ATOM 6137 C C . HIS A 1 766 ? 4.258 24.094 -26.312 1 94.69 766 HIS A C 1
ATOM 6139 O O . HIS A 1 766 ? 5.352 24.656 -26.203 1 94.69 766 HIS A O 1
ATOM 6145 N N . ASP A 1 767 ? 3.707 23.469 -25.344 1 96.44 767 ASP A N 1
ATOM 6146 C CA . ASP A 1 767 ? 4.242 23.547 -23.984 1 96.44 767 ASP A CA 1
ATOM 6147 C C . ASP A 1 767 ? 5.531 22.734 -23.859 1 96.44 767 ASP A C 1
ATOM 6149 O O . ASP A 1 767 ? 6.496 23.203 -23.234 1 96.44 767 ASP A O 1
ATOM 6153 N N . TYR A 1 768 ? 5.535 21.516 -24.375 1 96.06 768 TYR A N 1
ATOM 6154 C CA . TYR A 1 768 ? 6.68 20.625 -24.219 1 96.06 768 TYR A CA 1
ATOM 6155 C C . TYR A 1 768 ? 7.934 21.234 -24.844 1 96.06 768 TYR A C 1
ATOM 6157 O O . TYR A 1 768 ? 8.984 21.297 -24.188 1 96.06 768 TYR A O 1
ATOM 6165 N N . PRO A 1 769 ? 7.934 21.719 -26.094 1 94.12 769 PRO A N 1
ATOM 6166 C CA . PRO A 1 769 ? 9.148 22.297 -26.672 1 94.12 769 PRO A CA 1
ATOM 6167 C C . PRO A 1 769 ? 9.688 23.469 -25.859 1 94.12 769 PRO A C 1
ATOM 6169 O O . PRO A 1 769 ? 10.906 23.641 -25.75 1 94.12 769 PRO A O 1
ATOM 6172 N N . ARG A 1 770 ? 8.789 24.203 -25.312 1 94.69 770 ARG A N 1
ATOM 6173 C CA . ARG A 1 770 ? 9.188 25.344 -24.5 1 94.69 770 ARG A CA 1
ATOM 6174 C C . ARG A 1 770 ? 9.797 24.875 -23.172 1 94.69 770 ARG A C 1
ATOM 6176 O O . ARG A 1 770 ? 10.859 25.359 -22.781 1 94.69 770 ARG A O 1
ATOM 6183 N N . LEU A 1 771 ? 9.133 24 -22.484 1 95.69 771 LEU A N 1
ATOM 6184 C CA . LEU A 1 771 ? 9.539 23.516 -21.172 1 95.69 771 LEU A CA 1
ATOM 6185 C C . LEU A 1 771 ? 10.859 22.75 -21.25 1 95.69 771 LEU A C 1
ATOM 6187 O O . LEU A 1 771 ? 11.68 22.828 -20.344 1 95.69 771 LEU A O 1
ATOM 6191 N N . LYS A 1 772 ? 11.078 21.984 -22.344 1 93.25 772 LYS A N 1
ATOM 6192 C CA . LYS A 1 772 ? 12.258 21.141 -22.516 1 93.25 772 LYS A CA 1
ATOM 6193 C C . LYS A 1 772 ? 13.523 21.969 -22.609 1 93.25 772 LYS A C 1
ATOM 6195 O O . LYS A 1 772 ? 14.617 21.5 -22.297 1 93.25 772 LYS A O 1
ATOM 6200 N N . LYS A 1 773 ? 13.391 23.219 -22.969 1 92.69 773 LYS A N 1
ATOM 6201 C CA . LYS A 1 773 ? 14.539 24.125 -23.047 1 92.69 773 LYS A CA 1
ATOM 6202 C C . LYS A 1 773 ? 15.039 24.516 -21.672 1 92.69 773 LYS A C 1
ATOM 6204 O O . LYS A 1 773 ? 16.203 24.906 -21.516 1 92.69 773 LYS A O 1
ATOM 6209 N N . TYR A 1 774 ? 14.188 24.375 -20.719 1 93.5 774 TYR A N 1
ATOM 6210 C CA . TYR A 1 774 ? 14.523 24.891 -19.406 1 93.5 774 TYR A CA 1
ATOM 6211 C C . TYR A 1 774 ? 14.594 23.766 -18.375 1 93.5 774 TYR A C 1
ATOM 6213 O O . TYR A 1 774 ? 15.148 23.938 -17.281 1 93.5 774 TYR A O 1
ATOM 6221 N N . CYS A 1 775 ? 13.992 22.641 -18.641 1 93.94 775 CYS A N 1
ATOM 6222 C CA . CYS A 1 775 ? 13.961 21.531 -17.688 1 93.94 775 CYS A CA 1
ATOM 6223 C C . CYS A 1 775 ? 14.141 20.203 -18.406 1 93.94 775 CYS A C 1
ATOM 6225 O O . CYS A 1 775 ? 13.391 19.891 -19.344 1 93.94 775 CYS A O 1
ATOM 6227 N N . SER A 1 776 ? 15.008 19.422 -17.969 1 88.25 776 SER A N 1
ATOM 6228 C CA . SER A 1 776 ? 15.281 18.125 -18.578 1 88.25 776 SER A CA 1
ATOM 6229 C C . SER A 1 776 ? 14.508 17 -17.891 1 88.25 776 SER A C 1
ATOM 6231 O O . SER A 1 776 ? 14.375 15.906 -18.422 1 88.25 776 SER A O 1
ATOM 6233 N N . HIS A 1 777 ? 14.008 17.219 -16.734 1 92.75 777 HIS A N 1
ATOM 6234 C CA . HIS A 1 777 ? 13.344 16.188 -15.938 1 92.75 777 HIS A CA 1
ATOM 6235 C C . HIS A 1 777 ? 11.852 16.5 -15.789 1 92.75 777 HIS A C 1
ATOM 6237 O O . HIS A 1 777 ? 11.438 17.078 -14.781 1 92.75 777 HIS A O 1
ATOM 6243 N N . ILE A 1 778 ? 11.125 16.047 -16.734 1 96.69 778 ILE A N 1
ATOM 6244 C CA . ILE A 1 778 ? 9.68 16.25 -16.75 1 96.69 778 ILE A CA 1
ATOM 6245 C C . ILE A 1 778 ? 8.969 14.914 -16.531 1 96.69 778 ILE A C 1
ATOM 6247 O O . ILE A 1 778 ? 9.203 13.953 -17.266 1 96.69 778 ILE A O 1
ATOM 6251 N N . THR A 1 779 ? 8.195 14.789 -15.508 1 97.12 779 THR A N 1
ATOM 6252 C CA . THR A 1 779 ? 7.461 13.57 -15.18 1 97.12 779 THR A CA 1
ATOM 6253 C C . THR A 1 779 ? 5.961 13.836 -15.141 1 97.12 779 THR A C 1
ATOM 6255 O O . THR A 1 779 ? 5.512 14.82 -14.555 1 97.12 779 THR A O 1
ATOM 6258 N N . ILE A 1 780 ? 5.18 13.023 -15.773 1 97.69 780 ILE A N 1
ATOM 6259 C CA . ILE A 1 780 ? 3.729 13.156 -15.828 1 97.69 780 ILE A CA 1
ATOM 6260 C C . ILE A 1 780 ? 3.074 11.906 -15.242 1 97.69 780 ILE A C 1
ATOM 6262 O O . ILE A 1 780 ? 3.346 10.789 -15.688 1 97.69 780 ILE A O 1
ATOM 6266 N N . PHE A 1 781 ? 2.285 12.07 -14.258 1 96.38 781 PHE A N 1
ATOM 6267 C CA . PHE A 1 781 ? 1.482 10.984 -13.703 1 96.38 781 PHE A CA 1
ATOM 6268 C C . PHE A 1 781 ? 0.102 10.953 -14.352 1 96.38 781 PHE A C 1
ATOM 6270 O O . PHE A 1 781 ? -0.643 11.93 -14.281 1 96.38 781 PHE A O 1
ATOM 6277 N N . SER A 1 782 ? -0.218 9.859 -14.945 1 94.81 782 SER A N 1
ATOM 6278 C CA . SER A 1 782 ? -1.487 9.75 -15.656 1 94.81 782 SER A CA 1
ATOM 6279 C C . SER A 1 782 ? -2.262 8.508 -15.219 1 94.81 782 SER A C 1
ATOM 6281 O O . SER A 1 782 ? -1.666 7.504 -14.828 1 94.81 782 SER A O 1
ATOM 6283 N N . ASP A 1 783 ? -3.551 8.633 -15.242 1 92.81 783 ASP A N 1
ATOM 6284 C CA . ASP A 1 783 ? -4.488 7.559 -14.922 1 92.81 783 ASP A CA 1
ATOM 6285 C C . ASP A 1 783 ? -5.625 7.5 -15.938 1 92.81 783 ASP A C 1
ATOM 6287 O O . ASP A 1 783 ? -6.469 8.398 -15.984 1 92.81 783 ASP A O 1
ATOM 6291 N N . THR A 1 784 ? -5.754 6.445 -16.656 1 91.12 784 THR A N 1
ATOM 6292 C CA . THR A 1 784 ? -6.762 6.324 -17.703 1 91.12 784 THR A CA 1
ATOM 6293 C C . THR A 1 784 ? -8.164 6.223 -17.094 1 91.12 784 THR A C 1
ATOM 6295 O O . THR A 1 784 ? -9.156 6.504 -17.766 1 91.12 784 THR A O 1
ATOM 6298 N N . ASN A 1 785 ? -8.227 5.832 -15.859 1 88.12 785 ASN A N 1
ATOM 6299 C CA . ASN A 1 785 ? -9.516 5.652 -15.211 1 88.12 785 ASN A CA 1
ATOM 6300 C C . ASN A 1 785 ? -9.875 6.852 -14.336 1 88.12 785 ASN A C 1
ATOM 6302 O O . ASN A 1 785 ? -10.766 6.766 -13.492 1 88.12 785 ASN A O 1
ATOM 6306 N N . ASP A 1 786 ? -9.18 7.898 -14.523 1 92.38 786 ASP A N 1
ATOM 6307 C CA . ASP A 1 786 ? -9.508 9.125 -13.797 1 92.38 786 ASP A CA 1
ATOM 6308 C C . ASP A 1 786 ? -10.898 9.633 -14.172 1 92.38 786 ASP A C 1
ATOM 6310 O O . ASP A 1 786 ? -11.102 10.164 -15.266 1 92.38 786 ASP A O 1
ATOM 6314 N N . LYS A 1 787 ? -11.82 9.578 -13.281 1 90.12 787 LYS A N 1
ATOM 6315 C CA . LYS A 1 787 ? -13.203 9.93 -13.586 1 90.12 787 LYS A CA 1
ATOM 6316 C C . LYS A 1 787 ? -13.391 11.445 -13.602 1 90.12 787 LYS A C 1
ATOM 6318 O O . LYS A 1 787 ? -14.242 11.961 -14.328 1 90.12 787 LYS A O 1
ATOM 6323 N N . ALA A 1 788 ? -12.688 12.117 -12.742 1 89.94 788 ALA A N 1
ATOM 6324 C CA . ALA A 1 788 ? -12.781 13.57 -12.734 1 89.94 788 ALA A CA 1
ATOM 6325 C C . ALA A 1 788 ? -12.359 14.156 -14.078 1 89.94 788 ALA A C 1
ATOM 6327 O O . ALA A 1 788 ? -13.031 15.039 -14.625 1 89.94 788 ALA A O 1
ATOM 6328 N N . LEU A 1 789 ? -11.289 13.711 -14.594 1 94.19 789 LEU A N 1
ATOM 6329 C CA . LEU A 1 789 ? -10.797 14.219 -15.875 1 94.19 789 LEU A CA 1
ATOM 6330 C C . LEU A 1 789 ? -11.672 13.742 -17.031 1 94.19 789 LEU A C 1
ATOM 6332 O O . LEU A 1 789 ? -11.797 14.43 -18.047 1 94.19 789 LEU A O 1
ATOM 6336 N N . ARG A 1 790 ? -12.281 12.562 -16.875 1 93.38 790 ARG A N 1
ATOM 6337 C CA . ARG A 1 790 ? -13.219 12.102 -17.906 1 93.38 790 ARG A CA 1
ATOM 6338 C C . ARG A 1 790 ? -14.398 13.062 -18.047 1 93.38 790 ARG A C 1
ATOM 6340 O O . ARG A 1 790 ? -14.812 13.383 -19.156 1 93.38 790 ARG A O 1
ATOM 6347 N N . VAL A 1 791 ? -14.883 13.453 -16.906 1 91.62 791 VAL A N 1
ATOM 6348 C CA . VAL A 1 791 ? -15.969 14.43 -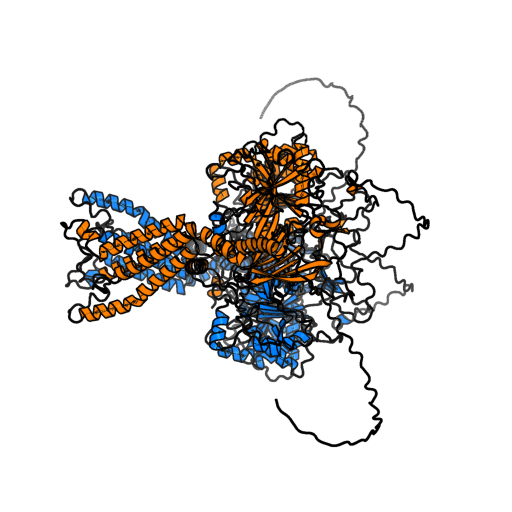16.891 1 91.62 791 VAL A CA 1
ATOM 6349 C C . VAL A 1 791 ? -15.484 15.742 -17.5 1 91.62 791 VAL A C 1
ATOM 6351 O O . VAL A 1 791 ? -16.219 16.375 -18.266 1 91.62 791 VAL A O 1
ATOM 6354 N N . ALA A 1 792 ? -14.32 16.141 -17.141 1 93 792 ALA A N 1
ATOM 6355 C CA . ALA A 1 792 ? -13.75 17.375 -17.688 1 93 792 ALA A CA 1
ATOM 6356 C C . ALA A 1 792 ? -13.617 17.297 -19.203 1 93 792 ALA A C 1
ATOM 6358 O O . ALA A 1 792 ? -13.844 18.297 -19.906 1 93 792 ALA A O 1
ATOM 6359 N N . GLU A 1 793 ? -13.242 16.156 -19.734 1 94.62 793 GLU A N 1
ATOM 6360 C CA . GLU A 1 793 ? -13.125 15.945 -21.172 1 94.62 793 GLU A CA 1
ATOM 6361 C C . GLU A 1 793 ? -14.477 16.109 -21.875 1 94.62 793 GLU A C 1
ATOM 6363 O O . GLU A 1 793 ? -14.562 16.656 -22.969 1 94.62 793 GLU A O 1
ATOM 6368 N N . ILE A 1 794 ? -15.461 15.641 -21.219 1 92.12 794 ILE A N 1
ATOM 6369 C CA . ILE A 1 794 ? -16.797 15.719 -21.797 1 92.12 794 ILE A CA 1
ATOM 6370 C C . ILE A 1 794 ? -17.266 17.172 -21.828 1 92.12 794 ILE A C 1
ATOM 6372 O O . ILE A 1 794 ? -17.875 17.609 -22.797 1 92.12 794 ILE A O 1
ATOM 6376 N N . ILE A 1 795 ? -16.938 17.922 -20.797 1 91 795 ILE A N 1
ATOM 6377 C CA . ILE A 1 795 ? -17.391 19.312 -20.688 1 91 795 ILE A CA 1
ATOM 6378 C C . ILE A 1 795 ? -16.594 20.188 -21.656 1 91 795 ILE A C 1
ATOM 6380 O O . ILE A 1 795 ? -17.172 21.031 -22.328 1 91 795 ILE A O 1
ATOM 6384 N N . THR A 1 796 ? -15.289 19.984 -21.703 1 92.31 796 THR A N 1
ATOM 6385 C CA . THR A 1 796 ? -14.438 20.875 -22.484 1 92.31 796 THR A CA 1
ATOM 6386 C C . THR A 1 796 ? -14.258 20.344 -23.906 1 92.31 796 THR A C 1
ATOM 6388 O O . THR A 1 796 ? -13.781 21.062 -24.781 1 92.31 796 THR A O 1
ATOM 6391 N N . LEU A 1 797 ? -14.477 19.016 -24.203 1 91.94 797 LEU A N 1
ATOM 6392 C CA . LEU A 1 797 ? -14.406 18.344 -25.484 1 91.94 797 LEU A CA 1
ATOM 6393 C C . LEU A 1 797 ? -12.961 18.219 -25.969 1 91.94 797 LEU A C 1
ATOM 6395 O O . LEU A 1 797 ? -12.688 18.312 -27.156 1 91.94 797 LEU A O 1
ATOM 6399 N N . LYS A 1 798 ? -12.031 18.266 -25.062 1 93.06 798 LYS A N 1
ATOM 6400 C CA . LYS A 1 798 ? -10.617 18.062 -25.344 1 93.06 798 LYS A CA 1
ATOM 6401 C C . LYS A 1 798 ? -10.047 16.938 -24.484 1 93.06 798 LYS A C 1
ATOM 6403 O O . LYS A 1 798 ? -10.406 16.797 -23.312 1 93.06 798 LYS A O 1
ATOM 6408 N N . LYS A 1 799 ? -9.133 16.156 -25.094 1 94.75 799 LYS A N 1
ATOM 6409 C CA . LYS A 1 799 ? -8.453 15.117 -24.328 1 94.75 799 LYS A CA 1
ATOM 6410 C C . LYS A 1 799 ? -7.469 15.727 -23.328 1 94.75 799 LYS A C 1
ATOM 6412 O O . LYS A 1 799 ? -6.789 16.703 -23.656 1 94.75 799 LYS A O 1
ATOM 6417 N N . ARG A 1 800 ? -7.461 15.156 -22.188 1 96.19 800 ARG A N 1
ATOM 6418 C CA . ARG A 1 800 ? -6.633 15.711 -21.109 1 96.19 800 ARG A CA 1
ATOM 6419 C C . ARG A 1 800 ? -5.375 14.883 -20.906 1 96.19 800 ARG A C 1
ATOM 6421 O O . ARG A 1 800 ? -5.41 13.656 -21 1 96.19 800 ARG A O 1
ATOM 6428 N N . LEU A 1 801 ? -4.332 15.555 -20.578 1 96.25 801 LEU A N 1
ATOM 6429 C CA . LEU A 1 801 ? -3.004 14.977 -20.422 1 96.25 801 LEU A CA 1
ATOM 6430 C C . LEU A 1 801 ? -3.006 13.914 -19.312 1 96.25 801 LEU A C 1
ATOM 6432 O O . LEU A 1 801 ? -2.326 12.898 -19.438 1 96.25 801 LEU A O 1
ATOM 6436 N N . GLY A 1 802 ? -3.777 14.109 -18.281 1 95.81 802 GLY A N 1
ATOM 6437 C CA . GLY A 1 802 ? -3.787 13.227 -17.125 1 95.81 802 GLY A CA 1
ATOM 6438 C C . GLY A 1 802 ? -4.422 11.875 -17.406 1 95.81 802 GLY A C 1
ATOM 6439 O O . GLY A 1 802 ? -4.273 10.938 -16.625 1 95.81 802 GLY A O 1
ATOM 6440 N N . ARG A 1 803 ? -5.066 11.758 -18.531 1 94.94 803 ARG A N 1
ATOM 6441 C CA . ARG A 1 803 ? -5.684 10.484 -18.891 1 94.94 803 ARG A CA 1
ATOM 6442 C C . ARG A 1 803 ? -4.957 9.82 -20.062 1 94.94 803 ARG A C 1
ATOM 6444 O O . ARG A 1 803 ? -5.395 8.789 -20.562 1 94.94 803 ARG A O 1
ATOM 6451 N N . CYS A 1 804 ? -3.863 10.43 -20.453 1 93 804 CYS A N 1
ATOM 6452 C CA . CYS A 1 804 ? -3.135 9.945 -21.609 1 93 804 CYS A CA 1
ATOM 6453 C C . CYS A 1 804 ? -1.817 9.297 -21.203 1 93 804 CYS A C 1
ATOM 6455 O O . CYS A 1 804 ? -0.903 9.984 -20.734 1 93 804 CYS A O 1
ATOM 6457 N N . VAL A 1 805 ? -1.73 8.047 -21.391 1 89.81 805 VAL A N 1
ATOM 6458 C CA . VAL A 1 805 ? -0.537 7.312 -20.984 1 89.81 805 VAL A CA 1
ATOM 6459 C C . VAL A 1 805 ? 0.353 7.055 -22.203 1 89.81 805 VAL A C 1
ATOM 6461 O O . VAL A 1 805 ? 1.568 7.254 -22.141 1 89.81 805 VAL A O 1
ATOM 6464 N N . ASN A 1 806 ? -0.144 6.66 -23.344 1 86.81 806 ASN A N 1
ATOM 6465 C CA . ASN A 1 806 ? 0.637 6.242 -24.5 1 86.81 806 ASN A CA 1
ATOM 6466 C C . ASN A 1 806 ? 0.505 7.23 -25.656 1 86.81 806 ASN A C 1
ATOM 6468 O O . ASN A 1 806 ? 0.716 6.871 -26.812 1 86.81 806 ASN A O 1
ATOM 6472 N N . ASN A 1 807 ? 0.27 8.484 -25.344 1 88.38 807 ASN A N 1
ATOM 6473 C CA . ASN A 1 807 ? -0.053 9.43 -26.406 1 88.38 807 ASN A CA 1
ATOM 6474 C C . ASN A 1 807 ? 1.007 10.523 -26.531 1 88.38 807 ASN A C 1
ATOM 6476 O O . ASN A 1 807 ? 0.883 11.422 -27.359 1 88.38 807 ASN A O 1
ATOM 6480 N N . LEU A 1 808 ? 1.959 10.461 -25.812 1 92.44 808 LEU A N 1
ATOM 6481 C CA . LEU A 1 808 ? 2.902 11.57 -25.797 1 92.44 808 LEU A CA 1
ATOM 6482 C C . LEU A 1 808 ? 4.047 11.328 -26.766 1 92.44 808 LEU A C 1
ATOM 6484 O O . LEU A 1 808 ? 5.172 11.047 -26.359 1 92.44 808 LEU A O 1
ATOM 6488 N N . PHE A 1 809 ? 3.777 11.422 -28.047 1 87.75 809 PHE A N 1
ATOM 6489 C CA . PHE A 1 809 ? 4.719 11.281 -29.156 1 87.75 809 PHE A CA 1
ATOM 6490 C C . PHE A 1 809 ? 4.395 12.266 -30.281 1 87.75 809 PHE A C 1
ATOM 6492 O O . PHE A 1 809 ? 3.33 12.891 -30.266 1 87.75 809 PHE A O 1
ATOM 6499 N N . THR A 1 810 ? 5.395 12.656 -31.094 1 86.69 810 THR A N 1
ATOM 6500 C CA . THR A 1 810 ? 5.203 13.477 -32.281 1 86.69 810 THR A CA 1
ATOM 6501 C C . THR A 1 810 ? 5.488 12.672 -33.531 1 86.69 810 THR A C 1
ATOM 6503 O O . THR A 1 810 ? 6.168 11.641 -33.5 1 86.69 810 THR A O 1
ATOM 6506 N N . PHE A 1 811 ? 4.828 12.992 -34.594 1 76.75 811 PHE A N 1
ATOM 6507 C CA . PHE A 1 811 ? 5.09 12.375 -35.906 1 76.75 811 PHE A CA 1
ATOM 6508 C C . PHE A 1 811 ? 6.113 13.172 -36.688 1 76.75 811 PHE A C 1
ATOM 6510 O O . PHE A 1 811 ? 6.012 14.398 -36.781 1 76.75 811 PHE A O 1
ATOM 6517 N N . SER A 1 812 ? 7.359 12.734 -36.719 1 63.88 812 SER A N 1
ATOM 6518 C CA . SER A 1 812 ? 8.359 13.391 -37.562 1 63.88 812 SER A CA 1
ATOM 6519 C C . SER A 1 812 ? 8.5 12.688 -38.906 1 63.88 812 SER A C 1
ATOM 6521 O O . SER A 1 812 ? 8.211 11.492 -39 1 63.88 812 SER A O 1
ATOM 6523 N N . GLU A 1 813 ? 8.648 13.43 -40.125 1 54.94 813 GLU A N 1
ATOM 6524 C CA . GLU A 1 813 ? 8.898 12.867 -41.469 1 54.94 813 GLU A CA 1
ATOM 6525 C C . GLU A 1 813 ? 10.109 11.938 -41.438 1 54.94 813 GLU A C 1
ATOM 6527 O O . GLU A 1 813 ? 11.086 12.195 -40.75 1 54.94 813 GLU A O 1
ATOM 6532 N N . ILE A 1 814 ? 9.898 10.68 -41.844 1 49.53 814 ILE A N 1
ATOM 6533 C CA . ILE A 1 814 ? 10.953 9.68 -41.906 1 49.53 814 ILE A CA 1
ATOM 6534 C C . ILE A 1 814 ? 12.086 10.156 -42.812 1 49.53 814 ILE A C 1
ATOM 6536 O O . ILE A 1 814 ? 11.891 10.312 -44 1 49.53 814 ILE A O 1
ATOM 6540 N N . GLU A 1 815 ? 12.984 11.047 -42.406 1 47.5 815 GLU A N 1
ATOM 6541 C CA . GLU A 1 815 ? 14 11.258 -43.438 1 47.5 815 GLU A CA 1
ATOM 6542 C C . GLU A 1 815 ? 14.641 9.938 -43.875 1 47.5 815 GLU A C 1
ATOM 6544 O O . GLU A 1 815 ? 14.891 9.719 -45.062 1 47.5 815 GLU A O 1
ATOM 6549 N N . ASP A 1 816 ? 15.695 9.359 -43.031 1 41.16 816 ASP A N 1
ATOM 6550 C CA . ASP A 1 816 ? 16.5 8.203 -43.438 1 41.16 816 ASP A CA 1
ATOM 6551 C C . ASP A 1 816 ? 15.805 6.898 -43.031 1 41.16 816 ASP A C 1
ATOM 6553 O O . ASP A 1 816 ? 15.406 6.715 -41.875 1 41.16 816 ASP A O 1
ATOM 6557 N N . PRO A 1 817 ? 15.344 6.176 -44.156 1 39.03 817 PRO A N 1
ATOM 6558 C CA . PRO A 1 817 ? 14.672 4.879 -44.031 1 39.03 817 PRO A CA 1
ATOM 6559 C C . PRO A 1 817 ? 15.25 4.008 -42.938 1 39.03 817 PRO A C 1
ATOM 6561 O O . PRO A 1 817 ? 14.555 3.152 -42.375 1 39.03 817 PRO A O 1
ATOM 6564 N N . GLU A 1 818 ? 16.609 3.945 -42.906 1 37.94 818 GLU A N 1
ATOM 6565 C CA . GLU A 1 818 ? 17.312 3.033 -42.031 1 37.94 818 GLU A CA 1
ATOM 6566 C C . GLU A 1 818 ? 16.938 3.287 -40.562 1 37.94 818 GLU A C 1
ATOM 6568 O O . GLU A 1 818 ? 17.219 2.465 -39.688 1 37.94 818 GLU A O 1
ATOM 6573 N N . LYS A 1 819 ? 16.562 4.527 -40.438 1 39.94 819 LYS A N 1
ATOM 6574 C CA . LYS A 1 819 ? 16.297 4.867 -39.031 1 39.94 819 LYS A CA 1
ATOM 6575 C C . LYS A 1 819 ? 14.844 4.621 -38.656 1 39.94 819 LYS A C 1
ATOM 6577 O O . LYS A 1 819 ? 14.328 5.195 -37.719 1 39.94 819 LYS A O 1
ATOM 6582 N N . VAL A 1 820 ? 14.102 4.039 -39.5 1 40.38 820 VAL A N 1
ATOM 6583 C CA . VAL A 1 820 ? 12.727 3.695 -39.156 1 40.38 820 VAL A CA 1
ATOM 6584 C C . VAL A 1 820 ? 12.688 3.012 -37.812 1 40.38 820 VAL A C 1
ATOM 6586 O O . VAL A 1 820 ? 12.977 1.818 -37.688 1 40.38 820 VAL A O 1
ATOM 6589 N N . ARG A 1 821 ? 13.078 3.693 -36.688 1 39.25 821 ARG A N 1
ATOM 6590 C CA . ARG A 1 821 ? 12.945 3.168 -35.344 1 39.25 821 ARG A CA 1
ATOM 6591 C C . ARG A 1 821 ? 11.484 3.049 -34.938 1 39.25 821 ARG A C 1
ATOM 6593 O O . ARG A 1 821 ? 10.812 4.059 -34.688 1 39.25 821 ARG A O 1
ATOM 6600 N N . GLY A 1 822 ? 10.633 2.264 -35.5 1 41.47 822 GLY A N 1
ATOM 6601 C CA . GLY A 1 822 ? 9.297 1.948 -35 1 41.47 822 GLY A CA 1
ATOM 6602 C C . GLY A 1 822 ? 9.195 1.977 -33.5 1 41.47 822 GLY A C 1
ATOM 6603 O O . GLY A 1 822 ? 10.203 2.137 -32.812 1 41.47 822 GLY A O 1
ATOM 6604 N N . TYR A 1 823 ? 7.883 2.01 -33 1 49.59 823 TYR A N 1
ATOM 6605 C CA . TYR A 1 823 ? 7.531 2.018 -31.594 1 49.59 823 TYR A CA 1
ATOM 6606 C C . TYR A 1 823 ? 8.148 0.823 -30.875 1 49.59 823 TYR A C 1
ATOM 6608 O O . TYR A 1 823 ? 8.047 -0.312 -31.344 1 49.59 823 TYR A O 1
ATOM 6616 N N . ARG A 1 824 ? 9.141 1.107 -30.156 1 56.66 824 ARG A N 1
ATOM 6617 C CA . ARG A 1 824 ? 9.867 0.05 -29.453 1 56.66 824 ARG A CA 1
ATOM 6618 C C . ARG A 1 824 ? 9.133 -0.398 -28.203 1 56.66 824 ARG A C 1
ATOM 6620 O O . ARG A 1 824 ? 8.781 0.426 -27.359 1 56.66 824 ARG A O 1
ATOM 6627 N N . SER A 1 825 ? 8.43 -1.53 -28.344 1 65 825 SER A N 1
ATOM 6628 C CA . SER A 1 825 ? 7.992 -2.168 -27.109 1 65 825 SER A CA 1
ATOM 6629 C C . SER A 1 825 ? 9.156 -2.334 -26.125 1 65 825 SER A C 1
ATOM 6631 O O . SER A 1 825 ? 10.312 -2.416 -26.547 1 65 825 SER A O 1
ATOM 6633 N N . THR A 1 826 ? 8.906 -1.903 -25.062 1 70.06 826 THR A N 1
ATOM 6634 C CA . THR A 1 826 ? 9.969 -2.004 -24.062 1 70.06 826 THR A CA 1
ATOM 6635 C C . THR A 1 826 ? 9.586 -2.977 -22.953 1 70.06 826 THR A C 1
ATOM 6637 O O . THR A 1 826 ? 8.398 -3.191 -22.688 1 70.06 826 THR A O 1
ATOM 6640 N N . LEU A 1 827 ? 10.453 -3.744 -22.703 1 71.75 827 LEU A N 1
ATOM 6641 C CA . LEU A 1 827 ? 10.383 -4.504 -21.469 1 71.75 827 LEU A CA 1
ATOM 6642 C C . LEU A 1 827 ? 11.375 -3.967 -20.438 1 71.75 827 LEU A C 1
ATOM 6644 O O . LEU A 1 827 ? 12.578 -3.92 -20.703 1 71.75 827 LEU A O 1
ATOM 6648 N N . CYS A 1 828 ? 10.797 -3.451 -19.438 1 64.31 828 CYS A N 1
ATOM 6649 C CA . CYS A 1 828 ? 11.656 -2.771 -18.469 1 64.31 828 CYS A CA 1
ATOM 6650 C C . CYS A 1 828 ? 12.461 -1.662 -19.141 1 64.31 828 CYS A C 1
ATOM 6652 O O . CYS A 1 828 ? 11.891 -0.788 -19.797 1 64.31 828 CYS A O 1
ATOM 6654 N N . SER A 1 829 ? 13.797 -1.625 -18.984 1 64 829 SER A N 1
ATOM 6655 C CA . SER A 1 829 ? 14.625 -0.566 -19.547 1 64 829 SER A CA 1
ATOM 6656 C C . SER A 1 829 ? 15.148 -0.956 -20.922 1 64 829 SER A C 1
ATOM 6658 O O . SER A 1 829 ? 15.844 -0.171 -21.578 1 64 829 SER A O 1
ATOM 6660 N N . ILE A 1 830 ? 14.695 -2.152 -21.438 1 67.56 830 ILE A N 1
ATOM 6661 C CA . ILE A 1 830 ? 15.219 -2.646 -22.703 1 67.56 830 ILE A CA 1
ATOM 6662 C C . ILE A 1 830 ? 14.211 -2.375 -23.812 1 67.56 830 ILE A C 1
ATOM 6664 O O . ILE A 1 830 ? 13.023 -2.643 -23.656 1 67.56 830 ILE A O 1
ATOM 6668 N N . VAL A 1 831 ? 14.742 -1.755 -24.844 1 69.19 831 VAL A N 1
ATOM 6669 C CA . VAL A 1 831 ? 13.914 -1.499 -26.016 1 69.19 831 VAL A CA 1
ATOM 6670 C C . VAL A 1 831 ? 13.891 -2.736 -26.906 1 69.19 831 VAL A C 1
ATOM 6672 O O . VAL A 1 831 ? 14.938 -3.277 -27.266 1 69.19 831 VAL A O 1
ATOM 6675 N N . LEU A 1 832 ? 12.719 -3.242 -27.078 1 69.75 832 LEU A N 1
ATOM 6676 C CA . LEU A 1 832 ? 12.562 -4.418 -27.922 1 69.75 832 LEU A CA 1
ATOM 6677 C C . LEU A 1 832 ? 12.438 -4.023 -29.391 1 69.75 832 LEU A C 1
ATOM 6679 O O . LEU A 1 832 ? 11.953 -2.936 -29.703 1 69.75 832 LEU A O 1
ATOM 6683 N N . PRO A 1 833 ? 12.992 -4.906 -30.219 1 62.5 833 PRO A N 1
ATOM 6684 C CA . PRO A 1 833 ? 12.875 -4.609 -31.641 1 62.5 833 PRO A CA 1
ATOM 6685 C C . PRO A 1 833 ? 11.43 -4.402 -32.094 1 62.5 833 PRO A C 1
ATOM 6687 O O . PRO A 1 833 ? 10.516 -4.988 -31.516 1 62.5 833 PRO A O 1
ATOM 6690 N N . PHE A 1 834 ? 11.266 -3.533 -33.094 1 57.34 834 PHE A N 1
ATOM 6691 C CA . PHE A 1 834 ? 9.961 -3.168 -33.625 1 57.34 834 PHE A CA 1
ATOM 6692 C C . PHE A 1 834 ? 9.266 -4.379 -34.25 1 57.34 834 PHE A C 1
ATOM 6694 O O . PHE A 1 834 ? 9.914 -5.203 -34.906 1 57.34 834 PHE A O 1
ATOM 6701 N N . THR A 1 835 ? 8.109 -4.695 -33.75 1 53.53 835 THR A N 1
ATOM 6702 C CA . THR A 1 835 ? 7.312 -5.652 -34.5 1 53.53 835 THR A CA 1
ATOM 6703 C C . THR A 1 835 ? 6.547 -4.953 -35.625 1 53.53 835 THR A C 1
ATOM 6705 O O . THR A 1 835 ? 6.168 -3.785 -35.469 1 53.53 835 THR A O 1
ATOM 6708 N N . MET A 1 836 ? 6.785 -5.109 -36.844 1 42.88 836 MET A N 1
ATOM 6709 C CA . MET A 1 836 ? 6.117 -4.504 -38 1 42.88 836 MET A CA 1
ATOM 6710 C C . MET A 1 836 ? 4.625 -4.328 -37.719 1 42.88 836 MET A C 1
ATOM 6712 O O . MET A 1 836 ? 3.941 -3.602 -38.438 1 42.88 836 MET A O 1
ATOM 6716 N N . GLU A 1 837 ? 3.984 -5.23 -37 1 43.62 837 GLU A N 1
ATOM 6717 C CA . GLU A 1 837 ? 2.553 -5.25 -37.312 1 43.62 837 GLU A CA 1
ATOM 6718 C C . GLU A 1 837 ? 1.852 -4.039 -36.688 1 43.62 837 GLU A C 1
ATOM 6720 O O . GLU A 1 837 ? 1.158 -4.156 -35.688 1 43.62 837 GLU A O 1
ATOM 6725 N N . GLU A 1 838 ? 2.32 -2.969 -36.219 1 40.06 838 GLU A N 1
ATOM 6726 C CA . GLU A 1 838 ? 1.094 -2.189 -36.094 1 40.06 838 GLU A CA 1
ATOM 6727 C C . GLU A 1 838 ? 0.225 -2.324 -37.344 1 40.06 838 GLU A C 1
ATOM 6729 O O . GLU A 1 838 ? 0.319 -1.51 -38.281 1 40.06 838 GLU A O 1
ATOM 6734 N N . SER A 1 839 ? 0.242 -3.266 -38.094 1 32.72 839 SER A N 1
ATOM 6735 C CA . SER A 1 839 ? -0.431 -3.236 -39.375 1 32.72 839 SER A CA 1
ATOM 6736 C C . SER A 1 839 ? -1.798 -2.568 -39.281 1 32.72 839 SER A C 1
ATOM 6738 O O . SER A 1 839 ? -2.074 -1.596 -39.969 1 32.72 839 SER A O 1
ATOM 6740 N N . SER A 1 840 ? -3.057 -3.467 -39.406 1 33.91 840 SER A N 1
ATOM 6741 C CA . SER A 1 840 ? -4.324 -3.137 -40.062 1 33.91 840 SER A CA 1
ATOM 6742 C C . SER A 1 840 ? -5.129 -2.148 -39.219 1 33.91 840 SER A C 1
ATOM 6744 O O . SER A 1 840 ? -6.16 -1.642 -39.656 1 33.91 840 SER A O 1
ATOM 6746 N N . LEU A 1 841 ? -5.246 -2.271 -37.969 1 34.31 841 LEU A N 1
ATOM 6747 C CA . LEU A 1 841 ? -6.285 -1.386 -37.469 1 34.31 841 LEU A CA 1
ATOM 6748 C C . LEU A 1 841 ? -5.957 0.071 -37.781 1 34.31 841 LEU A C 1
ATOM 6750 O O . LEU A 1 841 ? -6.836 0.934 -37.719 1 34.31 841 LEU A O 1
ATOM 6754 N N . HIS A 1 842 ? -4.855 0.637 -37.375 1 34.53 842 HIS A N 1
ATOM 6755 C CA . HIS A 1 842 ? -4.637 1.98 -37.906 1 34.53 842 HIS A CA 1
ATOM 6756 C C . HIS A 1 842 ? -3.768 1.948 -39.156 1 34.53 842 HIS A C 1
ATOM 6758 O O . HIS A 1 842 ? -2.689 1.349 -39.156 1 34.53 842 HIS A O 1
ATOM 6764 N N . ARG A 1 843 ? -4.395 1.991 -40.469 1 34.22 843 ARG A N 1
ATOM 6765 C CA . ARG A 1 843 ? -3.676 2.334 -41.688 1 34.22 843 ARG A CA 1
ATOM 6766 C C . ARG A 1 843 ? -2.396 3.104 -41.375 1 34.22 843 ARG A C 1
ATOM 6768 O O . ARG A 1 843 ? -2.445 4.184 -40.781 1 34.22 843 ARG A O 1
ATOM 6775 N N . PRO A 1 844 ? -1.264 2.438 -41.281 1 36.88 844 PRO A N 1
ATOM 6776 C CA . PRO A 1 844 ? -0.105 3.334 -41.25 1 36.88 844 PRO A CA 1
ATOM 6777 C C . PRO A 1 844 ? -0.275 4.539 -42.188 1 36.88 844 PRO A C 1
ATOM 6779 O O . PRO A 1 844 ? -0.53 4.371 -43.375 1 36.88 844 PRO A O 1
ATOM 6782 N N . LYS A 1 845 ? -0.942 5.531 -41.969 1 39.56 845 LYS A N 1
ATOM 6783 C CA . LYS A 1 845 ? -0.483 6.562 -42.875 1 39.56 845 LYS A CA 1
ATOM 6784 C C . LYS A 1 845 ? 1.013 6.434 -43.156 1 39.56 845 LYS A C 1
ATOM 6786 O O . LYS A 1 845 ? 1.81 6.309 -42.219 1 39.56 845 LYS A O 1
ATOM 6791 N N . LYS A 1 846 ? 1.477 6.113 -44.375 1 41.75 846 LYS A N 1
ATOM 6792 C CA . LYS A 1 846 ? 2.801 5.812 -44.906 1 41.75 846 LYS A CA 1
ATOM 6793 C C . LYS A 1 846 ? 3.898 6.402 -44.031 1 41.75 846 LYS A C 1
ATOM 6795 O O . LYS A 1 846 ? 4.844 5.707 -43.656 1 41.75 846 LYS A O 1
ATOM 6800 N N . ASP A 1 847 ? 4.391 7.637 -44.062 1 45.56 847 ASP A N 1
ATOM 6801 C CA . ASP A 1 847 ? 5.711 8.258 -44.062 1 45.56 847 ASP A CA 1
ATOM 6802 C C . ASP A 1 847 ? 6.086 8.75 -42.656 1 45.56 847 ASP A C 1
ATOM 6804 O O . ASP A 1 847 ? 7.039 9.508 -42.5 1 45.56 847 ASP A O 1
ATOM 6808 N N . LYS A 1 848 ? 5.242 8.539 -41.531 1 56.44 848 LYS A N 1
ATOM 6809 C CA . LYS A 1 848 ? 5.715 9.336 -40.406 1 56.44 848 LYS A CA 1
ATOM 6810 C C . LYS A 1 848 ? 6.125 8.438 -39.25 1 56.44 848 LYS A C 1
ATOM 6812 O O . LYS A 1 848 ? 5.449 7.453 -38.938 1 56.44 848 LYS A O 1
ATOM 6817 N N . LYS A 1 849 ? 7.324 8.508 -38.812 1 61.84 849 LYS A N 1
ATOM 6818 C CA . LYS A 1 849 ? 7.879 7.832 -37.656 1 61.84 849 LYS A CA 1
ATOM 6819 C C . LYS A 1 849 ? 7.418 8.5 -36.344 1 61.84 849 LYS A C 1
ATOM 6821 O O . LYS A 1 849 ? 7.379 9.734 -36.25 1 61.84 849 LYS A O 1
ATOM 6826 N N . ARG A 1 850 ? 6.855 7.672 -35.375 1 74.38 850 ARG A N 1
ATOM 6827 C CA . ARG A 1 850 ? 6.516 8.164 -34.031 1 74.38 850 ARG A CA 1
ATOM 6828 C C . ARG A 1 850 ? 7.773 8.414 -33.219 1 74.38 850 ARG A C 1
ATOM 6830 O O . ARG A 1 850 ? 8.648 7.551 -33.125 1 74.38 850 ARG A O 1
ATOM 6837 N N . THR A 1 851 ? 7.965 9.562 -32.812 1 80.06 851 THR A N 1
ATOM 6838 C CA . THR A 1 851 ? 9.047 9.914 -31.891 1 80.06 851 THR A CA 1
ATOM 6839 C C . THR A 1 851 ? 8.508 10.266 -30.516 1 80.06 851 THR A C 1
ATOM 6841 O O . THR A 1 851 ? 7.758 11.242 -30.359 1 80.06 851 THR A O 1
ATOM 6844 N N . TRP A 1 852 ? 8.836 9.492 -29.562 1 86.44 852 TRP A N 1
ATOM 6845 C CA . TRP A 1 852 ? 8.367 9.719 -28.203 1 86.44 852 TRP A CA 1
ATOM 6846 C C . TRP A 1 852 ? 9.008 10.969 -27.594 1 86.44 852 TRP A C 1
ATOM 6848 O O . TRP A 1 852 ? 10.195 11.211 -27.797 1 86.44 852 TRP A O 1
ATOM 6858 N N . LEU A 1 853 ? 8.219 11.695 -26.906 1 92.06 853 LEU A N 1
ATOM 6859 C CA . LEU A 1 853 ? 8.75 12.859 -26.203 1 92.06 853 LEU A CA 1
ATOM 6860 C C . LEU A 1 853 ? 9.664 12.438 -25.062 1 92.06 853 LEU A C 1
ATOM 6862 O O . LEU A 1 853 ? 9.484 11.367 -24.484 1 92.06 853 LEU A O 1
ATOM 6866 N N . ASP A 1 854 ? 10.648 13.227 -24.781 1 90.94 854 ASP A N 1
ATOM 6867 C CA . ASP A 1 854 ? 11.555 12.945 -23.672 1 90.94 854 ASP A CA 1
ATOM 6868 C C . ASP A 1 854 ? 10.93 13.336 -22.328 1 90.94 854 ASP A C 1
ATOM 6870 O O . ASP A 1 854 ? 11.414 14.242 -21.656 1 90.94 854 ASP A O 1
ATOM 6874 N N . VAL A 1 855 ? 9.875 12.711 -22 1 95.06 855 VAL A N 1
ATOM 6875 C CA . VAL A 1 855 ? 9.18 12.852 -20.719 1 95.06 855 VAL A CA 1
ATOM 6876 C C . VAL A 1 855 ? 8.922 11.477 -20.109 1 95.06 855 VAL A C 1
ATOM 6878 O O . VAL A 1 855 ? 8.953 10.461 -20.812 1 95.06 855 VAL A O 1
ATOM 6881 N N . ASP A 1 856 ? 8.875 11.367 -18.828 1 94.69 856 ASP A N 1
ATOM 6882 C CA . ASP A 1 856 ? 8.516 10.125 -18.141 1 94.69 856 ASP A CA 1
ATOM 6883 C C . ASP A 1 856 ? 7.031 10.109 -17.781 1 94.69 856 ASP A C 1
ATOM 6885 O O . ASP A 1 856 ? 6.57 10.914 -16.969 1 94.69 856 ASP A O 1
ATOM 6889 N N . VAL A 1 857 ? 6.301 9.25 -18.422 1 96.44 857 VAL A N 1
ATOM 6890 C CA . VAL A 1 857 ? 4.887 9.102 -18.109 1 96.44 857 VAL A CA 1
ATOM 6891 C C . VAL A 1 857 ? 4.691 7.926 -17.156 1 96.44 857 VAL A C 1
ATOM 6893 O O . VAL A 1 857 ? 4.969 6.777 -17.5 1 96.44 857 VAL A O 1
ATOM 6896 N N . ILE A 1 858 ? 4.301 8.172 -15.977 1 95.88 858 ILE A N 1
ATOM 6897 C CA . ILE A 1 858 ? 4.059 7.137 -14.977 1 95.88 858 ILE A CA 1
ATOM 6898 C C . ILE A 1 858 ? 2.582 6.746 -14.992 1 95.88 858 ILE A C 1
ATOM 6900 O O . ILE A 1 858 ? 1.715 7.562 -14.664 1 95.88 858 ILE A O 1
ATOM 6904 N N . ASP A 1 859 ? 2.279 5.535 -15.281 1 92.38 859 ASP A N 1
ATOM 6905 C CA . ASP A 1 859 ? 0.92 5.008 -15.344 1 92.38 859 ASP A CA 1
ATOM 6906 C C . ASP A 1 859 ? 0.438 4.57 -13.961 1 92.38 859 ASP A C 1
ATOM 6908 O O . ASP A 1 859 ? 0.911 3.566 -13.422 1 92.38 859 ASP A O 1
ATOM 6912 N N . THR A 1 860 ? -0.562 5.223 -13.422 1 90.69 860 THR A N 1
ATOM 6913 C CA . THR A 1 860 ? -1.086 4.906 -12.102 1 90.69 860 THR A CA 1
ATOM 6914 C C . THR A 1 860 ? -2.447 4.223 -12.211 1 90.69 860 THR A C 1
ATOM 6916 O O . THR A 1 860 ? -3.197 4.164 -11.234 1 90.69 860 THR A O 1
ATOM 6919 N N . THR A 1 861 ? -2.797 3.688 -13.258 1 87.19 861 THR A N 1
ATOM 6920 C CA . THR A 1 861 ? -4.117 3.141 -13.547 1 87.19 861 THR A CA 1
ATOM 6921 C C . THR A 1 861 ? -4.41 1.934 -12.664 1 87.19 861 THR A C 1
ATOM 6923 O O . THR A 1 861 ? -5.547 1.736 -12.227 1 87.19 861 THR A O 1
ATOM 6926 N N . CYS A 1 862 ? -3.408 1.203 -12.344 1 78.75 862 CYS A N 1
ATOM 6927 C CA . CYS A 1 862 ? -3.66 -0.047 -11.633 1 78.75 862 CYS A CA 1
ATOM 6928 C C . CYS A 1 862 ? -3.359 0.098 -10.148 1 78.75 862 CYS A C 1
ATOM 6930 O O . CYS A 1 862 ? -3.404 -0.882 -9.398 1 78.75 862 CYS A O 1
ATOM 6932 N N . LEU A 1 863 ? -3.119 1.233 -9.719 1 80.19 863 LEU A N 1
ATOM 6933 C CA . LEU A 1 863 ? -2.91 1.432 -8.289 1 80.19 863 LEU A CA 1
ATOM 6934 C C . LEU A 1 863 ? -4.234 1.373 -7.531 1 80.19 863 LEU A C 1
ATOM 6936 O O . LEU A 1 863 ? -5.25 1.884 -8.008 1 80.19 863 LEU A O 1
ATOM 6940 N N . GLY A 1 864 ? -4.281 0.674 -6.359 1 70.19 864 GLY A N 1
ATOM 6941 C CA . GLY A 1 864 ? -5.555 0.511 -5.672 1 70.19 864 GLY A CA 1
ATOM 6942 C C . GLY A 1 864 ? -5.508 0.951 -4.223 1 70.19 864 GLY A C 1
ATOM 6943 O O . GLY A 1 864 ? -6.539 1.291 -3.637 1 70.19 864 GLY A O 1
ATOM 6944 N N . SER A 1 865 ? -4.379 0.952 -3.57 1 63.88 865 SER A N 1
ATOM 6945 C CA . SER A 1 865 ? -4.336 1.306 -2.154 1 63.88 865 SER A CA 1
ATOM 6946 C C . SER A 1 865 ? -4.582 2.797 -1.95 1 63.88 865 SER A C 1
ATOM 6948 O O . SER A 1 865 ? -3.887 3.633 -2.527 1 63.88 865 SER A O 1
ATOM 6950 N N . ASN A 1 866 ? -5.656 3.125 -1.097 1 62.06 866 ASN A N 1
ATOM 6951 C CA . ASN A 1 866 ? -6.004 4.504 -0.782 1 62.06 866 ASN A CA 1
ATOM 6952 C C . ASN A 1 866 ? -6.332 5.301 -2.043 1 62.06 866 ASN A C 1
ATOM 6954 O O . ASN A 1 866 ? -5.93 6.461 -2.172 1 62.06 866 ASN A O 1
ATOM 6958 N N . VAL A 1 867 ? -6.789 4.633 -3.109 1 65.19 867 VAL A N 1
ATOM 6959 C CA . VAL A 1 867 ? -7.27 5.301 -4.312 1 65.19 867 VAL A CA 1
ATOM 6960 C C . VAL A 1 867 ? -8.797 5.383 -4.285 1 65.19 867 VAL A C 1
ATOM 6962 O O . VAL A 1 867 ? -9.477 4.359 -4.23 1 65.19 867 VAL A O 1
ATOM 6965 N N . HIS A 1 868 ? -9.219 6.562 -4.195 1 66.38 868 HIS A N 1
ATOM 6966 C CA . HIS A 1 868 ? -10.664 6.766 -4.113 1 66.38 868 HIS A CA 1
ATOM 6967 C C . HIS A 1 868 ? -11.336 6.469 -5.445 1 66.38 868 HIS A C 1
ATOM 6969 O O . HIS A 1 868 ? -10.664 6.25 -6.453 1 66.38 868 HIS A O 1
ATOM 6975 N N . ALA A 1 869 ? -12.594 6.527 -5.426 1 64.94 869 ALA A N 1
ATOM 6976 C CA . ALA A 1 869 ? -13.391 6.117 -6.582 1 64.94 869 ALA A CA 1
ATOM 6977 C C . ALA A 1 869 ? -13.18 7.066 -7.758 1 64.94 869 ALA A C 1
ATOM 6979 O O . ALA A 1 869 ? -13.203 6.645 -8.914 1 64.94 869 ALA A O 1
ATOM 6980 N N . MET A 1 870 ? -12.875 8.383 -7.457 1 72.25 870 MET A N 1
ATOM 6981 C CA . MET A 1 870 ? -12.672 9.359 -8.523 1 72.25 870 MET A CA 1
ATOM 6982 C C . MET A 1 870 ? -11.266 9.242 -9.109 1 72.25 870 MET A C 1
ATOM 6984 O O . MET A 1 870 ? -11.023 9.68 -10.234 1 72.25 870 MET A O 1
ATOM 6988 N N . ARG A 1 871 ? -10.359 8.625 -8.336 1 69.81 871 ARG A N 1
ATOM 6989 C CA . ARG A 1 871 ? -8.984 8.336 -8.742 1 69.81 871 ARG A CA 1
ATOM 6990 C C . ARG A 1 871 ? -8.273 9.602 -9.219 1 69.81 871 ARG A C 1
ATOM 6992 O O . ARG A 1 871 ? -7.547 9.57 -10.211 1 69.81 871 ARG A O 1
ATOM 6999 N N . HIS A 1 872 ? -8.578 10.719 -8.633 1 77.75 872 HIS A N 1
ATOM 7000 C CA . HIS A 1 872 ? -8.023 11.992 -9.078 1 77.75 872 HIS A CA 1
ATOM 7001 C C . HIS A 1 872 ? -7.094 12.586 -8.031 1 77.75 872 HIS A C 1
ATOM 7003 O O . HIS A 1 872 ? -6.18 13.344 -8.367 1 77.75 872 HIS A O 1
ATOM 7009 N N . SER A 1 873 ? -7.34 12.336 -6.801 1 76.25 873 SER A N 1
ATOM 7010 C CA . SER A 1 873 ? -6.535 12.906 -5.727 1 76.25 873 SER A CA 1
ATOM 7011 C C . SER A 1 873 ? -6.172 11.844 -4.691 1 76.25 873 SER A C 1
ATOM 7013 O O . SER A 1 873 ? -6.773 11.789 -3.615 1 76.25 873 SER A O 1
ATOM 7015 N N . TYR A 1 874 ? -5.27 11.008 -4.895 1 72.5 874 TYR A N 1
ATOM 7016 C CA . TYR A 1 874 ? -4.934 9.938 -3.961 1 72.5 874 TYR A CA 1
ATOM 7017 C C . TYR A 1 874 ? -3.43 9.883 -3.709 1 72.5 874 TYR A C 1
ATOM 7019 O O . TYR A 1 874 ? -2.975 9.227 -2.771 1 72.5 874 TYR A O 1
ATOM 7027 N N . TRP A 1 875 ? -2.68 10.625 -4.363 1 76.75 875 TRP A N 1
ATOM 7028 C CA . TRP A 1 875 ? -1.228 10.484 -4.418 1 76.75 875 TRP A CA 1
ATOM 7029 C C . TRP A 1 875 ? -0.593 10.867 -3.088 1 76.75 875 TRP A C 1
ATOM 7031 O O . TRP A 1 875 ? 0.516 10.43 -2.771 1 76.75 875 TRP A O 1
ATOM 7041 N N . PHE A 1 876 ? -1.266 11.664 -2.289 1 76.31 876 PHE A N 1
ATOM 7042 C CA . PHE A 1 876 ? -0.649 12.109 -1.045 1 76.31 876 PHE A CA 1
ATOM 7043 C C . PHE A 1 876 ? -0.852 11.078 0.06 1 76.31 876 PHE A C 1
ATOM 7045 O O . PHE A 1 876 ? -0.278 11.203 1.144 1 76.31 876 PHE A O 1
ATOM 7052 N N . LEU A 1 877 ? -1.607 10.023 -0.172 1 75.88 877 LEU A N 1
ATOM 7053 C CA . LEU A 1 877 ? -1.806 8.977 0.824 1 75.88 877 LEU A CA 1
ATOM 7054 C C . LEU A 1 877 ? -1.283 7.637 0.316 1 75.88 877 LEU A C 1
ATOM 7056 O O . LEU A 1 877 ? -1.162 6.684 1.085 1 75.88 877 LEU A O 1
ATOM 7060 N N . ASN A 1 878 ? -1.059 7.598 -0.963 1 80.25 878 ASN A N 1
ATOM 7061 C CA . ASN A 1 878 ? -0.536 6.355 -1.526 1 80.25 878 ASN A CA 1
ATOM 7062 C C . ASN A 1 878 ? 0.974 6.25 -1.337 1 80.25 878 ASN A C 1
ATOM 7064 O O . ASN A 1 878 ? 1.733 7.043 -1.895 1 80.25 878 ASN A O 1
ATOM 7068 N N . ARG A 1 879 ? 1.382 5.289 -0.669 1 79.94 879 ARG A N 1
ATOM 7069 C CA . ARG A 1 879 ? 2.783 5.16 -0.282 1 79.94 879 ARG A CA 1
ATOM 7070 C C . ARG A 1 879 ? 3.674 4.969 -1.506 1 79.94 879 ARG A C 1
ATOM 7072 O O . ARG A 1 879 ? 4.801 5.465 -1.545 1 79.94 879 ARG A O 1
ATOM 7079 N N . GLU A 1 880 ? 3.236 4.242 -2.504 1 82.81 880 GLU A N 1
ATOM 7080 C CA . GLU A 1 880 ? 4.043 4.008 -3.697 1 82.81 880 GLU A CA 1
ATOM 7081 C C . GLU A 1 880 ? 4.367 5.316 -4.41 1 82.81 880 GLU A C 1
ATOM 7083 O O . GLU A 1 880 ? 5.508 5.547 -4.816 1 82.81 880 GLU A O 1
ATOM 7088 N N . VAL A 1 881 ? 3.371 6.098 -4.527 1 88.25 881 VAL A N 1
ATOM 7089 C CA . VAL A 1 881 ? 3.562 7.371 -5.215 1 88.25 881 VAL A CA 1
ATOM 7090 C C . VAL A 1 881 ? 4.426 8.297 -4.359 1 88.25 881 VAL A C 1
ATOM 7092 O O . VAL A 1 881 ? 5.285 9.008 -4.879 1 88.25 881 VAL A O 1
ATOM 7095 N N . MET A 1 882 ? 4.273 8.266 -3.082 1 87.56 882 MET A N 1
ATOM 7096 C CA . MET A 1 882 ? 5.027 9.141 -2.188 1 87.56 882 MET A CA 1
ATOM 7097 C C . MET A 1 882 ? 6.512 8.797 -2.211 1 87.56 882 MET A C 1
ATOM 7099 O O . MET A 1 882 ? 7.363 9.688 -2.232 1 87.56 882 MET A O 1
ATOM 7103 N N . GLU A 1 883 ? 6.809 7.5 -2.131 1 84.19 883 GLU A N 1
ATOM 7104 C CA . GLU A 1 883 ? 8.211 7.09 -2.203 1 84.19 883 GLU A CA 1
ATOM 7105 C C . GLU A 1 883 ? 8.812 7.43 -3.562 1 84.19 883 GLU A C 1
ATOM 7107 O O . GLU A 1 883 ? 10 7.75 -3.656 1 84.19 883 GLU A O 1
ATOM 7112 N N . ASP A 1 884 ? 7.992 7.254 -4.562 1 89.44 884 ASP A N 1
ATOM 7113 C CA . ASP A 1 884 ? 8.438 7.621 -5.902 1 89.44 884 ASP A CA 1
ATOM 7114 C C . ASP A 1 884 ? 8.742 9.117 -5.992 1 89.44 884 ASP A C 1
ATOM 7116 O O . ASP A 1 884 ? 9.75 9.516 -6.574 1 89.44 884 ASP A O 1
ATOM 7120 N N . LEU A 1 885 ? 7.883 9.945 -5.434 1 91.75 885 LEU A N 1
ATOM 7121 C CA . LEU A 1 885 ? 8.078 11.391 -5.418 1 91.75 885 LEU A CA 1
ATOM 7122 C C . LEU A 1 885 ? 9.352 11.758 -4.664 1 91.75 885 LEU A C 1
ATOM 7124 O O . LEU A 1 885 ? 10.047 12.703 -5.039 1 91.75 885 LEU A O 1
ATOM 7128 N N . ARG A 1 886 ? 9.586 11.07 -3.6 1 88.06 886 ARG A N 1
ATOM 7129 C CA . ARG A 1 886 ? 10.812 11.352 -2.854 1 88.06 886 ARG A CA 1
ATOM 7130 C C . ARG A 1 886 ? 12.047 11.117 -3.721 1 88.06 886 ARG A C 1
ATOM 7132 O O . ARG A 1 886 ? 12.977 11.93 -3.711 1 88.06 886 ARG A O 1
ATOM 7139 N N . ASP A 1 887 ? 12.062 10.023 -4.492 1 85.06 887 ASP A N 1
ATOM 7140 C CA . ASP A 1 887 ? 13.188 9.75 -5.383 1 85.06 887 ASP A CA 1
ATOM 7141 C C . ASP A 1 887 ? 13.289 10.797 -6.48 1 85.06 887 ASP A C 1
ATOM 7143 O O . ASP A 1 887 ? 14.391 11.156 -6.906 1 85.06 887 ASP A O 1
ATOM 7147 N N . LEU A 1 888 ? 12.188 11.242 -6.906 1 90.12 888 LEU A N 1
ATOM 7148 C CA . LEU A 1 888 ? 12.133 12.234 -7.977 1 90.12 888 LEU A CA 1
ATOM 7149 C C . LEU A 1 888 ? 12.68 13.578 -7.5 1 90.12 888 LEU A C 1
ATOM 7151 O O . LEU A 1 888 ? 13.43 14.234 -8.227 1 90.12 888 LEU A O 1
ATOM 7155 N N . ILE A 1 889 ? 12.359 13.992 -6.297 1 90.69 889 ILE A N 1
ATOM 7156 C CA . ILE A 1 889 ? 12.672 15.336 -5.82 1 90.69 889 ILE A CA 1
ATOM 7157 C C . ILE A 1 889 ? 14.039 15.344 -5.145 1 90.69 889 ILE A C 1
ATOM 7159 O O . ILE A 1 889 ? 14.859 16.234 -5.395 1 90.69 889 ILE A O 1
ATOM 7163 N N . VAL A 1 890 ? 14.312 14.367 -4.336 1 84.12 890 VAL A N 1
ATOM 7164 C CA . VAL A 1 890 ? 15.531 14.367 -3.537 1 84.12 890 VAL A CA 1
ATOM 7165 C C . VAL A 1 890 ? 16.703 13.859 -4.383 1 84.12 890 VAL A C 1
ATOM 7167 O O . VAL A 1 890 ? 17.75 14.508 -4.453 1 84.12 890 VAL A O 1
ATOM 7170 N N . SER A 1 891 ? 16.5 12.688 -5.094 1 77.56 891 SER A N 1
ATOM 7171 C CA . SER A 1 891 ? 17.594 12.07 -5.832 1 77.56 891 SER A CA 1
ATOM 7172 C C . SER A 1 891 ? 17.547 12.461 -7.309 1 77.56 891 SER A C 1
ATOM 7174 O O . SER A 1 891 ? 18.516 12.211 -8.047 1 77.56 891 SER A O 1
ATOM 7176 N N . ARG A 1 892 ? 16.469 13.117 -7.754 1 83.81 892 ARG A N 1
ATOM 7177 C CA . ARG A 1 892 ? 16.312 13.562 -9.133 1 83.81 892 ARG A CA 1
ATOM 7178 C C . ARG A 1 892 ? 16.547 12.406 -10.109 1 83.81 892 ARG A C 1
ATOM 7180 O O . ARG A 1 892 ? 17.281 12.555 -11.086 1 83.81 892 ARG A O 1
ATOM 7187 N N . LYS A 1 893 ? 15.961 11.219 -9.766 1 81.25 893 LYS A N 1
ATOM 7188 C CA . LYS A 1 893 ? 16.078 10.039 -10.609 1 81.25 893 LYS A CA 1
ATOM 7189 C C . LYS A 1 893 ? 14.992 10.016 -11.68 1 81.25 893 LYS A C 1
ATOM 7191 O O . LYS A 1 893 ? 13.828 10.281 -11.398 1 81.25 893 LYS A O 1
ATOM 7196 N N . ARG A 1 894 ? 15.516 9.758 -12.867 1 86.06 894 ARG A N 1
ATOM 7197 C CA . ARG A 1 894 ? 14.547 9.516 -13.938 1 86.06 894 ARG A CA 1
ATOM 7198 C C . ARG A 1 894 ? 13.828 8.18 -13.727 1 86.06 894 ARG A C 1
ATOM 7200 O O . ARG A 1 894 ? 14.242 7.371 -12.898 1 86.06 894 ARG A O 1
ATOM 7207 N N . ALA A 1 895 ? 12.758 7.973 -14.414 1 88.5 895 ALA A N 1
ATOM 7208 C CA . ALA A 1 895 ? 11.977 6.746 -14.25 1 88.5 895 ALA A CA 1
ATOM 7209 C C . ALA A 1 895 ? 12.828 5.516 -14.531 1 88.5 895 ALA A C 1
ATOM 7211 O O . ALA A 1 895 ? 12.695 4.488 -13.867 1 88.5 895 ALA A O 1
ATOM 7212 N N . GLU A 1 896 ? 13.75 5.562 -15.438 1 79.5 896 GLU A N 1
ATOM 7213 C CA . GLU A 1 896 ? 14.586 4.438 -15.844 1 79.5 896 GLU A CA 1
ATOM 7214 C C . GLU A 1 896 ? 15.516 4.008 -14.711 1 79.5 896 GLU A C 1
ATOM 7216 O O . GLU A 1 896 ? 15.938 2.85 -14.648 1 79.5 896 GLU A O 1
ATOM 7221 N N . GLN A 1 897 ? 15.789 4.969 -13.828 1 77.5 897 GLN A N 1
ATOM 7222 C CA . GLN A 1 897 ? 16.703 4.688 -12.727 1 77.5 897 GLN A CA 1
ATOM 7223 C C . GLN A 1 897 ? 15.945 4.164 -11.5 1 77.5 897 GLN A C 1
ATOM 7225 O O . GLN A 1 897 ? 16.562 3.719 -10.531 1 77.5 897 GLN A O 1
ATOM 7230 N N . ARG A 1 898 ? 14.703 4.262 -11.469 1 81.12 898 ARG A N 1
ATOM 7231 C CA . ARG A 1 898 ? 13.898 3.777 -10.352 1 81.12 898 ARG A CA 1
ATOM 7232 C C . ARG A 1 898 ? 13.398 2.361 -10.609 1 81.12 898 ARG A C 1
ATOM 7234 O O . ARG A 1 898 ? 12.203 2.086 -10.492 1 81.12 898 ARG A O 1
ATOM 7241 N N . THR A 1 899 ? 14.297 1.419 -10.781 1 73.38 899 THR A N 1
ATOM 7242 C CA . THR A 1 899 ? 14.031 0.076 -11.289 1 73.38 899 THR A CA 1
ATOM 7243 C C . THR A 1 899 ? 13.359 -0.783 -10.219 1 73.38 899 THR A C 1
ATOM 7245 O O . THR A 1 899 ? 12.727 -1.794 -10.531 1 73.38 899 THR A O 1
ATOM 7248 N N . SER A 1 900 ? 13.516 -0.455 -9 1 73.62 900 SER A N 1
ATOM 7249 C CA . SER A 1 900 ? 12.914 -1.268 -7.945 1 73.62 900 SER A CA 1
ATOM 7250 C C . SER A 1 900 ? 11.398 -1.091 -7.902 1 73.62 900 SER A C 1
ATOM 7252 O O . SER A 1 900 ? 10.688 -1.948 -7.383 1 73.62 900 SER A O 1
ATOM 7254 N N . ARG A 1 901 ? 10.922 -0.013 -8.547 1 83.31 901 ARG A N 1
ATOM 7255 C CA . ARG A 1 901 ? 9.5 0.273 -8.406 1 83.31 901 ARG A CA 1
ATOM 7256 C C . ARG A 1 901 ? 8.812 0.328 -9.758 1 83.31 901 ARG A C 1
ATOM 7258 O O . ARG A 1 901 ? 7.602 0.119 -9.859 1 83.31 901 ARG A O 1
ATOM 7265 N N . LEU A 1 902 ? 9.625 0.668 -10.758 1 86.88 902 LEU A N 1
ATOM 7266 C CA . LEU A 1 902 ? 8.992 0.937 -12.047 1 86.88 902 LEU A CA 1
ATOM 7267 C C . LEU A 1 902 ? 9.57 0.04 -13.133 1 86.88 902 LEU A C 1
ATOM 7269 O O . LEU A 1 902 ? 10.766 -0.283 -13.109 1 86.88 902 LEU A O 1
ATOM 7273 N N . ASP A 1 903 ? 8.688 -0.391 -14.047 1 84.38 903 ASP A N 1
ATOM 7274 C CA . ASP A 1 903 ? 9.055 -1.059 -15.289 1 84.38 903 ASP A CA 1
ATOM 7275 C C . ASP A 1 903 ? 8.562 -0.27 -16.5 1 84.38 903 ASP A C 1
ATOM 7277 O O . ASP A 1 903 ? 7.473 0.299 -16.484 1 84.38 903 ASP A O 1
ATOM 7281 N N . ARG A 1 904 ? 9.367 -0.22 -17.484 1 85.88 904 ARG A N 1
ATOM 7282 C CA . ARG A 1 904 ? 8.953 0.461 -18.703 1 85.88 904 ARG A CA 1
ATOM 7283 C C . ARG A 1 904 ? 7.93 -0.365 -19.484 1 85.88 904 ARG A C 1
ATOM 7285 O O . ARG A 1 904 ? 8.094 -1.578 -19.625 1 85.88 904 ARG A O 1
ATOM 7292 N N . SER A 1 905 ? 6.887 0.251 -19.922 1 85 905 SER A N 1
ATOM 7293 C CA . SER A 1 905 ? 5.84 -0.428 -20.688 1 85 905 SER A CA 1
ATOM 7294 C C . SER A 1 905 ? 5.969 -0.15 -22.188 1 85 905 SER A C 1
ATOM 7296 O O . SER A 1 905 ? 6.203 -1.066 -22.969 1 85 905 SER A O 1
ATOM 7298 N N . LEU A 1 906 ? 5.816 1.075 -22.578 1 82.56 906 LEU A N 1
ATOM 7299 C CA . LEU A 1 906 ? 5.883 1.478 -23.969 1 82.56 906 LEU A CA 1
ATOM 7300 C C . LEU A 1 906 ? 6.48 2.873 -24.109 1 82.56 906 LEU A C 1
ATOM 7302 O O . LEU A 1 906 ? 6.02 3.816 -23.469 1 82.56 906 LEU A O 1
ATOM 7306 N N . GLY A 1 907 ? 7.484 2.922 -24.922 1 82.88 907 GLY A N 1
ATOM 7307 C CA . GLY A 1 907 ? 8.078 4.227 -25.172 1 82.88 907 GLY A CA 1
ATOM 7308 C C . GLY A 1 907 ? 8.539 4.922 -23.906 1 82.88 907 GLY A C 1
ATOM 7309 O O . GLY A 1 907 ? 9.461 4.461 -23.234 1 82.88 907 GLY A O 1
ATOM 7310 N N . ASN A 1 908 ? 7.777 6.008 -23.594 1 90 908 ASN A N 1
ATOM 7311 C CA . ASN A 1 908 ? 8.133 6.797 -22.422 1 90 908 ASN A CA 1
ATOM 7312 C C . ASN A 1 908 ? 7.191 6.512 -21.25 1 90 908 ASN A C 1
ATOM 7314 O O . ASN A 1 908 ? 7.18 7.254 -20.266 1 90 908 ASN A O 1
ATOM 7318 N N . ALA A 1 909 ? 6.426 5.441 -21.344 1 91.62 909 ALA A N 1
ATOM 7319 C CA . ALA A 1 909 ? 5.465 5.09 -20.297 1 91.62 909 ALA A CA 1
ATOM 7320 C C . ALA A 1 909 ? 6.043 4.051 -19.344 1 91.62 909 ALA A C 1
ATOM 7322 O O . ALA A 1 909 ? 6.727 3.119 -19.781 1 91.62 909 ALA A O 1
ATOM 7323 N N . TRP A 1 910 ? 5.832 4.238 -18.062 1 91.94 910 TRP A N 1
ATOM 7324 C CA . TRP A 1 910 ? 6.328 3.367 -17 1 91.94 910 TRP A CA 1
ATOM 7325 C C . TRP A 1 910 ? 5.188 2.912 -16.109 1 91.94 910 TRP A C 1
ATOM 7327 O O . TRP A 1 910 ? 4.234 3.66 -15.867 1 91.94 910 TRP A O 1
ATOM 7337 N N . VAL A 1 911 ? 5.277 1.67 -15.594 1 90.56 911 VAL A N 1
ATOM 7338 C CA . VAL A 1 911 ? 4.242 1.094 -14.742 1 90.56 911 VAL A CA 1
ATOM 7339 C C . VAL A 1 911 ? 4.855 0.644 -13.414 1 90.56 911 VAL A C 1
ATOM 7341 O O . VAL A 1 911 ? 5.992 0.172 -13.383 1 90.56 911 VAL A O 1
ATOM 7344 N N . TYR A 1 912 ? 4.039 0.813 -12.273 1 88.62 912 TYR A N 1
ATOM 7345 C CA . TYR A 1 912 ? 4.508 0.403 -10.953 1 88.62 912 TYR A CA 1
ATOM 7346 C C . TYR A 1 912 ? 4.508 -1.115 -10.82 1 88.62 912 TYR A C 1
ATOM 7348 O O . TYR A 1 912 ? 3.594 -1.787 -11.305 1 88.62 912 TYR A O 1
ATOM 7356 N N . ARG A 1 913 ? 5.496 -1.603 -10.102 1 85.5 913 ARG A N 1
ATOM 7357 C CA . ARG A 1 913 ? 5.562 -3.01 -9.719 1 85.5 913 ARG A CA 1
ATOM 7358 C C . ARG A 1 913 ? 4.82 -3.258 -8.414 1 85.5 913 ARG A C 1
ATOM 7360 O O . ARG A 1 913 ? 5.441 -3.379 -7.352 1 85.5 913 ARG A O 1
ATOM 7367 N N . VAL A 1 914 ? 3.535 -3.314 -8.445 1 81.5 914 VAL A N 1
ATOM 7368 C CA . VAL A 1 914 ? 2.723 -3.465 -7.242 1 81.5 914 VAL A CA 1
ATOM 7369 C C . VAL A 1 914 ? 1.523 -4.363 -7.539 1 81.5 914 VAL A C 1
ATOM 7371 O O . VAL A 1 914 ? 0.975 -4.332 -8.641 1 81.5 914 VAL A O 1
ATOM 7374 N N . ALA A 1 915 ? 1.233 -5.168 -6.543 1 77 915 ALA A N 1
ATOM 7375 C CA . ALA A 1 915 ? 0.038 -6 -6.648 1 77 915 ALA A CA 1
ATOM 7376 C C . ALA A 1 915 ? -1.228 -5.168 -6.461 1 77 915 ALA A C 1
ATOM 7378 O O . ALA A 1 915 ? -1.229 -4.188 -5.711 1 77 915 ALA A O 1
ATOM 7379 N N . PRO A 1 916 ? -2.291 -5.539 -7.207 1 74.56 916 PRO A N 1
ATOM 7380 C CA . PRO A 1 916 ? -3.57 -4.871 -6.961 1 74.56 916 PRO A CA 1
ATOM 7381 C C . PRO A 1 916 ? -4.078 -5.07 -5.535 1 74.56 916 PRO A C 1
ATOM 7383 O O . PRO A 1 916 ? -3.68 -6.027 -4.867 1 74.56 916 PRO A O 1
ATOM 7386 N N . VAL A 1 917 ? -4.836 -4.066 -5.055 1 70.5 917 VAL A N 1
ATOM 7387 C CA . VAL A 1 917 ? -5.309 -4.098 -3.674 1 70.5 917 VAL A CA 1
ATOM 7388 C C . VAL A 1 917 ? -6.375 -5.176 -3.518 1 70.5 917 VAL A C 1
ATOM 7390 O O . VAL A 1 917 ? -7.18 -5.402 -4.426 1 70.5 917 VAL A O 1
ATOM 7393 N N . ASN A 1 918 ? -6.438 -5.902 -2.434 1 61.19 918 ASN A N 1
ATOM 7394 C CA . ASN A 1 918 ? -7.426 -6.875 -1.976 1 61.19 918 ASN A CA 1
ATOM 7395 C C . ASN A 1 918 ? -7.324 -8.188 -2.754 1 61.19 918 ASN A C 1
ATOM 7397 O O . ASN A 1 918 ? -8.344 -8.758 -3.145 1 61.19 918 ASN A O 1
ATOM 7401 N N . ILE A 1 919 ? -6.16 -8.516 -3.312 1 58.25 919 ILE A N 1
ATOM 7402 C CA . ILE A 1 919 ? -5.992 -9.836 -3.912 1 58.25 919 ILE A CA 1
ATOM 7403 C C . ILE A 1 919 ? -5.953 -10.898 -2.816 1 58.25 919 ILE A C 1
ATOM 7405 O O . ILE A 1 919 ? -5.266 -11.914 -2.949 1 58.25 919 ILE A O 1
ATOM 7409 N N . ASN A 1 920 ? -6.445 -10.578 -1.592 1 51.97 920 ASN A N 1
ATOM 7410 C CA . ASN A 1 920 ? -6.332 -11.5 -0.465 1 51.97 920 ASN A CA 1
ATOM 7411 C C . ASN A 1 920 ? -6.867 -12.883 -0.818 1 51.97 920 ASN A C 1
ATOM 7413 O O . ASN A 1 920 ? -6.523 -13.875 -0.168 1 51.97 920 ASN A O 1
ATOM 7417 N N . THR A 1 921 ? -7.82 -12.945 -1.918 1 46.91 921 THR A N 1
ATOM 7418 C CA . THR A 1 921 ? -8.461 -14.234 -2.137 1 46.91 921 THR A CA 1
ATOM 7419 C C . THR A 1 921 ? -7.535 -15.18 -2.9 1 46.91 921 THR A C 1
ATOM 7421 O O . THR A 1 921 ? -7.859 -16.359 -3.1 1 46.91 921 THR A O 1
ATOM 7424 N N . ILE A 1 922 ? -6.699 -14.664 -3.568 1 45.84 922 ILE A N 1
ATOM 7425 C CA . ILE A 1 922 ? -5.949 -15.547 -4.449 1 45.84 922 ILE A CA 1
ATOM 7426 C C . ILE A 1 922 ? -5.41 -16.734 -3.648 1 45.84 922 ILE A C 1
ATOM 7428 O O . ILE A 1 922 ? -5.434 -17.875 -4.121 1 45.84 922 ILE A O 1
ATOM 7432 N N . PHE A 1 923 ? -4.848 -16.453 -2.479 1 43.38 923 PHE A N 1
ATOM 7433 C CA . PHE A 1 923 ? -4.277 -17.594 -1.769 1 43.38 923 PHE A CA 1
ATOM 7434 C C . PHE A 1 923 ? -5.281 -18.172 -0.779 1 43.38 923 PHE A C 1
ATOM 7436 O O . PHE A 1 923 ? -5.004 -19.172 -0.12 1 43.38 923 PHE A O 1
ATOM 7443 N N . GLU A 1 924 ? -6.277 -17.438 -0.516 1 41.62 924 GLU A N 1
ATOM 7444 C CA . GLU A 1 924 ? -7.301 -18.062 0.317 1 41.62 924 GLU A CA 1
ATOM 7445 C C . GLU A 1 924 ? -7.891 -19.297 -0.366 1 41.62 924 GLU A C 1
ATOM 7447 O O . GLU A 1 924 ? -8.422 -20.188 0.3 1 41.62 924 GLU A O 1
ATOM 7452 N N . THR A 1 925 ? -7.934 -19.234 -1.552 1 34.53 925 THR A N 1
ATOM 7453 C CA . THR A 1 925 ? -8.383 -20.469 -2.166 1 34.53 925 THR A CA 1
ATOM 7454 C C . THR A 1 925 ? -7.34 -21.562 -1.988 1 34.53 925 THR A C 1
ATOM 7456 O O . THR A 1 925 ? -7.566 -22.719 -2.371 1 34.53 925 THR A O 1
ATOM 7459 N N . MET A 1 926 ? -6.242 -21.188 -1.749 1 33.34 926 MET A N 1
ATOM 7460 C CA . MET A 1 926 ? -5.316 -22.297 -1.504 1 33.34 926 MET A CA 1
ATOM 7461 C C . MET A 1 926 ? -5.594 -22.953 -0.156 1 33.34 926 MET A C 1
ATOM 7463 O O . MET A 1 926 ? -5.086 -24.031 0.126 1 33.34 926 MET A O 1
ATOM 7467 N N . PHE A 1 927 ? -5.891 -22.188 0.931 1 28.8 927 PHE A N 1
ATOM 7468 C CA . PHE A 1 927 ? -6.262 -22.953 2.113 1 28.8 927 PHE A CA 1
ATOM 7469 C C . PHE A 1 927 ? -7.738 -23.344 2.066 1 28.8 927 PHE A C 1
ATOM 7471 O O . PHE A 1 927 ? -8.578 -22.531 1.665 1 28.8 927 PHE A O 1
ATOM 7478 N N . MET B 1 1 ? 0.794 -3 -83.75 1 14.46 1 MET B N 1
ATOM 7479 C CA . MET B 1 1 ? 1.678 -2.645 -84.875 1 14.46 1 MET B CA 1
ATOM 7480 C C . MET B 1 1 ? 2.426 -1.349 -84.562 1 14.46 1 MET B C 1
ATOM 7482 O O . MET B 1 1 ? 3.643 -1.275 -84.75 1 14.46 1 MET B O 1
ATOM 7486 N N . GLU B 1 2 ? 1.761 -0.245 -84.625 1 14.29 2 GLU B N 1
ATOM 7487 C CA . GLU B 1 2 ? 2.033 0.91 -85.438 1 14.29 2 GLU B CA 1
ATOM 7488 C C . GLU B 1 2 ? 3.104 1.808 -84.875 1 14.29 2 GLU B C 1
ATOM 7490 O O . GLU B 1 2 ? 3.303 1.803 -83.625 1 14.29 2 GLU B O 1
ATOM 7495 N N . VAL B 1 3 ? 3.193 3.188 -85.312 1 14.76 3 VAL B N 1
ATOM 7496 C CA . VAL B 1 3 ? 4.117 3.758 -86.312 1 14.76 3 VAL B CA 1
ATOM 7497 C C . VAL B 1 3 ? 5.066 4.73 -85.625 1 14.76 3 VAL B C 1
ATOM 7499 O O . VAL B 1 3 ? 6.289 4.617 -85.75 1 14.76 3 VAL B O 1
ATOM 7502 N N . LYS B 1 4 ? 4.777 6.062 -85.5 1 14.45 4 LYS B N 1
ATOM 7503 C CA . LYS B 1 4 ? 5.258 7.07 -86.438 1 14.45 4 LYS B CA 1
ATOM 7504 C C . LYS B 1 4 ? 6.375 7.91 -85.812 1 14.45 4 LYS B C 1
ATOM 7506 O O . LYS B 1 4 ? 7.449 8.039 -86.375 1 14.45 4 LYS B O 1
ATOM 7511 N N . GLY B 1 5 ? 6.035 9.227 -85.625 1 14.8 5 GLY B N 1
ATOM 7512 C CA . GLY B 1 5 ? 6.656 10.359 -86.312 1 14.8 5 GLY B CA 1
ATOM 7513 C C . GLY B 1 5 ? 7.934 10.828 -85.625 1 14.8 5 GLY B C 1
ATOM 7514 O O . GLY B 1 5 ? 8.164 10.539 -84.438 1 14.8 5 GLY B O 1
ATOM 7515 N N . HIS B 1 6 ? 8.758 11.648 -86.188 1 14.7 6 HIS B N 1
ATOM 7516 C CA . HIS B 1 6 ? 10.117 11.938 -86.688 1 14.7 6 HIS B CA 1
ATOM 7517 C C . HIS B 1 6 ? 10.82 12.906 -85.75 1 14.7 6 HIS B C 1
ATOM 7519 O O . HIS B 1 6 ? 11.953 12.656 -85.312 1 14.7 6 HIS B O 1
ATOM 7525 N N . GLU B 1 7 ? 10.445 14.195 -85.688 1 14.31 7 GLU B N 1
ATOM 7526 C CA . GLU B 1 7 ? 11.352 15.156 -86.312 1 14.31 7 GLU B CA 1
ATOM 7527 C C . GLU B 1 7 ? 12.461 15.57 -85.312 1 14.31 7 GLU B C 1
ATOM 7529 O O . GLU B 1 7 ? 12.391 15.273 -84.125 1 14.31 7 GLU B O 1
ATOM 7534 N N . THR B 1 8 ? 12.609 16.953 -85.062 1 14.73 8 THR B N 1
ATOM 7535 C CA . THR B 1 8 ? 13.594 17.906 -85.562 1 14.73 8 THR B CA 1
ATOM 7536 C C . THR B 1 8 ? 14.68 18.156 -84.5 1 14.73 8 THR B C 1
ATOM 7538 O O . THR B 1 8 ? 14.539 17.766 -83.375 1 14.73 8 THR B O 1
ATOM 7541 N N . ASP B 1 9 ? 14.984 19.5 -84.125 1 14.74 9 ASP B N 1
ATOM 7542 C CA . ASP B 1 9 ? 16.141 20.344 -84.438 1 14.74 9 ASP B CA 1
ATOM 7543 C C . ASP B 1 9 ? 17.141 20.328 -83.312 1 14.74 9 ASP B C 1
ATOM 7545 O O . ASP B 1 9 ? 16.797 20.031 -82.125 1 14.74 9 ASP B O 1
ATOM 7549 N N . PRO B 1 10 ? 18.422 21.031 -83.5 1 15.23 10 PRO B N 1
ATOM 7550 C CA . PRO B 1 10 ? 19.875 20.844 -83.375 1 15.23 10 PRO B CA 1
ATOM 7551 C C . PRO B 1 10 ? 20.391 21.391 -82.062 1 15.23 10 PRO B C 1
ATOM 7553 O O . PRO B 1 10 ? 21.203 20.734 -81.375 1 15.23 10 PRO B O 1
ATOM 7556 N N . GLY B 1 11 ? 20.016 22.656 -81.75 1 14.49 11 GLY B N 1
ATOM 7557 C CA . GLY B 1 11 ? 21.109 23.625 -81.688 1 14.49 11 GLY B CA 1
ATOM 7558 C C . GLY B 1 11 ? 21.922 23.484 -80.375 1 14.49 11 GLY B C 1
ATOM 7559 O O . GLY B 1 11 ? 21.484 22.859 -79.438 1 14.49 11 GLY B O 1
ATOM 7560 N N . LYS B 1 12 ? 23.141 24.281 -80.312 1 15.04 12 LYS B N 1
ATOM 7561 C CA . LYS B 1 12 ? 24.562 24.234 -80 1 15.04 12 LYS B CA 1
ATOM 7562 C C . LYS B 1 12 ? 24.812 24.516 -78.5 1 15.04 12 LYS B C 1
ATOM 7564 O O . LYS B 1 12 ? 25.469 23.734 -77.875 1 15.04 12 LYS B O 1
ATOM 7569 N N . SER B 1 13 ? 24.766 25.812 -78.125 1 14.89 13 SER B N 1
ATOM 7570 C CA . SER B 1 13 ? 25.969 26.531 -77.75 1 14.89 13 SER B CA 1
ATOM 7571 C C . SER B 1 13 ? 26.281 26.375 -76.312 1 14.89 13 SER B C 1
ATOM 7573 O O . SER B 1 13 ? 25.391 26.078 -75.5 1 14.89 13 SER B O 1
ATOM 7575 N N . GLY B 1 14 ? 27.625 26.312 -75.875 1 14.95 14 GLY B N 1
ATOM 7576 C CA . GLY B 1 14 ? 28.578 25.781 -74.938 1 14.95 14 GLY B CA 1
ATOM 7577 C C . GLY B 1 14 ? 28.609 26.547 -73.625 1 14.95 14 GLY B C 1
ATOM 7578 O O . GLY B 1 14 ? 29.219 26.109 -72.625 1 14.95 14 GLY B O 1
ATOM 7579 N N . HIS B 1 15 ? 28 27.812 -73.625 1 15.66 15 HIS B N 1
ATOM 7580 C CA . HIS B 1 15 ? 28.859 28.812 -73 1 15.66 15 HIS B CA 1
ATOM 7581 C C . HIS B 1 15 ? 29.031 28.531 -71.5 1 15.66 15 HIS B C 1
ATOM 7583 O O . HIS B 1 15 ? 28.156 27.922 -70.875 1 15.66 15 HIS B O 1
ATOM 7589 N N . GLY B 1 16 ? 30.266 28.781 -71 1 15.49 16 GLY B N 1
ATOM 7590 C CA . GLY B 1 16 ? 31.281 28.453 -70 1 15.49 16 GLY B CA 1
ATOM 7591 C C . GLY B 1 16 ? 30.969 29.047 -68.688 1 15.49 16 GLY B C 1
ATOM 7592 O O . GLY B 1 16 ? 31.703 28.781 -67.688 1 15.49 16 GLY B O 1
ATOM 7593 N N . GLN B 1 17 ? 29.828 29.891 -68.562 1 15.51 17 GLN B N 1
ATOM 7594 C CA . GLN B 1 17 ? 30.156 31 -67.688 1 15.51 17 GLN B CA 1
ATOM 7595 C C . GLN B 1 17 ? 30.406 30.5 -66.25 1 15.51 17 GLN B C 1
ATOM 7597 O O . GLN B 1 17 ? 29.797 29.531 -65.812 1 15.51 17 GLN B O 1
ATOM 7602 N N . GLY B 1 18 ? 31.453 31.078 -65.625 1 16.08 18 GLY B N 1
ATOM 7603 C CA . GLY B 1 18 ? 32.469 30.953 -64.625 1 16.08 18 GLY B CA 1
ATOM 7604 C C . GLY B 1 18 ? 31.891 31.109 -63.219 1 16.08 18 GLY B C 1
ATOM 7605 O O . GLY B 1 18 ? 32.656 31.125 -62.25 1 16.08 18 GLY B O 1
ATOM 7606 N N . ASN B 1 19 ? 30.531 31.062 -63.094 1 15.54 19 ASN B N 1
ATOM 7607 C CA . ASN B 1 19 ? 30.125 31.859 -61.938 1 15.54 19 ASN B CA 1
ATOM 7608 C C . ASN B 1 19 ? 30.734 31.312 -60.656 1 15.54 19 ASN B C 1
ATOM 7610 O O . ASN B 1 19 ? 30.766 30.094 -60.438 1 15.54 19 ASN B O 1
ATOM 7614 N N . ALA B 1 20 ? 31.453 32.156 -60.094 1 17.77 20 ALA B N 1
ATOM 7615 C CA . ALA B 1 20 ? 32.375 32.25 -58.938 1 17.77 20 ALA B CA 1
ATOM 7616 C C . ALA B 1 20 ? 31.672 31.891 -57.656 1 17.77 20 ALA B C 1
ATOM 7618 O O . ALA B 1 20 ? 30.75 32.594 -57.219 1 17.77 20 ALA B O 1
ATOM 7619 N N . LYS B 1 21 ? 31.25 30.656 -57.375 1 17.62 21 LYS B N 1
ATOM 7620 C CA . LYS B 1 21 ? 30.391 30.391 -56.219 1 17.62 21 LYS B CA 1
ATOM 7621 C C . LYS B 1 21 ? 31.094 30.781 -54.938 1 17.62 21 LYS B C 1
ATOM 7623 O O . LYS B 1 21 ? 32.25 30.406 -54.719 1 17.62 21 LYS B O 1
ATOM 7628 N N . PRO B 1 22 ? 30.594 31.812 -54.438 1 18.66 22 PRO B N 1
ATOM 7629 C CA . PRO B 1 22 ? 31.156 32.406 -53.219 1 18.66 22 PRO B CA 1
ATOM 7630 C C . PRO B 1 22 ? 31.328 31.391 -52.094 1 18.66 22 PRO B C 1
ATOM 7632 O O . PRO B 1 22 ? 30.625 30.391 -52.031 1 18.66 22 PRO B O 1
ATOM 7635 N N . VAL B 1 23 ? 32.469 31.422 -51.312 1 19.34 23 VAL B N 1
ATOM 7636 C CA . VAL B 1 23 ? 33.188 30.594 -50.375 1 19.34 23 VAL B CA 1
ATOM 7637 C C . VAL B 1 23 ? 32.375 30.406 -49.094 1 19.34 23 VAL B C 1
ATOM 7639 O O . VAL B 1 23 ? 32.188 31.359 -48.312 1 19.34 23 VAL B O 1
ATOM 7642 N N . ASN B 1 24 ? 31.062 29.984 -49.125 1 17.33 24 ASN B N 1
ATOM 7643 C CA . ASN B 1 24 ? 30.281 30.031 -47.906 1 17.33 24 ASN B CA 1
ATOM 7644 C C . ASN B 1 24 ? 30.953 29.266 -46.75 1 17.33 24 ASN B C 1
ATOM 7646 O O . ASN B 1 24 ? 31.422 28.141 -46.969 1 17.33 24 ASN B O 1
ATOM 7650 N N . SER B 1 25 ? 31.469 29.938 -45.75 1 19.78 25 SER B N 1
ATOM 7651 C CA . SER B 1 25 ? 32.188 29.609 -44.531 1 19.78 25 SER B CA 1
ATOM 7652 C C . SER B 1 25 ? 31.438 28.578 -43.688 1 19.78 25 SER B C 1
ATOM 7654 O O . SER B 1 25 ? 30.312 28.797 -43.281 1 19.78 25 SER B O 1
ATOM 7656 N N . ARG B 1 26 ? 31.641 27.219 -43.844 1 19.72 26 ARG B N 1
ATOM 7657 C CA . ARG B 1 26 ? 30.969 26.078 -43.188 1 19.72 26 ARG B CA 1
ATOM 7658 C C . ARG B 1 26 ? 31.203 26.094 -41.688 1 19.72 26 ARG B C 1
ATOM 7660 O O . ARG B 1 26 ? 32.344 25.969 -41.219 1 19.72 26 ARG B O 1
ATOM 7667 N N . HIS B 1 27 ? 30.516 27.047 -40.969 1 20.75 27 HIS B N 1
ATOM 7668 C CA . HIS B 1 27 ? 30.5 26.938 -39.531 1 20.75 27 HIS B CA 1
ATOM 7669 C C . HIS B 1 27 ? 30.219 25.516 -39.062 1 20.75 27 HIS B C 1
ATOM 7671 O O . HIS B 1 27 ? 29.219 24.922 -39.5 1 20.75 27 HIS B O 1
ATOM 7677 N N . GLU B 1 28 ? 31.234 24.781 -38.844 1 20.48 28 GLU B N 1
ATOM 7678 C CA . GLU B 1 28 ? 31.234 23.391 -38.406 1 20.48 28 GLU B CA 1
ATOM 7679 C C . GLU B 1 28 ? 30.359 23.188 -37.156 1 20.48 28 GLU B C 1
ATOM 7681 O O . GLU B 1 28 ? 30.625 23.766 -36.125 1 20.48 28 GLU B O 1
ATOM 7686 N N . GLU B 1 29 ? 29.016 23.156 -37.375 1 21.89 29 GLU B N 1
ATOM 7687 C CA . GLU B 1 29 ? 28.062 22.875 -36.312 1 21.89 29 GLU B CA 1
ATOM 7688 C C . GLU B 1 29 ? 28.5 21.672 -35.469 1 21.89 29 GLU B C 1
ATOM 7690 O O . GLU B 1 29 ? 28.766 20.594 -36 1 21.89 29 GLU B O 1
ATOM 7695 N N . ALA B 1 30 ? 29.094 21.891 -34.312 1 25.5 30 ALA B N 1
ATOM 7696 C CA . ALA B 1 30 ? 29.422 20.953 -33.219 1 25.5 30 ALA B CA 1
ATOM 7697 C C . ALA B 1 30 ? 28.297 19.953 -33 1 25.5 30 ALA B C 1
ATOM 7699 O O . ALA B 1 30 ? 27.172 20.344 -32.719 1 25.5 30 ALA B O 1
ATOM 7700 N N . LYS B 1 31 ? 28.406 18.844 -33.625 1 23.61 31 LYS B N 1
ATOM 7701 C CA . LYS B 1 31 ? 27.516 17.688 -33.594 1 23.61 31 LYS B CA 1
ATOM 7702 C C . LYS B 1 31 ? 27.141 17.328 -32.156 1 23.61 31 LYS B C 1
ATOM 7704 O O . LYS B 1 31 ? 28.031 17.156 -31.312 1 23.61 31 LYS B O 1
ATOM 7709 N N . ASP B 1 32 ? 25.984 17.797 -31.734 1 24.56 32 ASP B N 1
ATOM 7710 C CA . ASP B 1 32 ? 25.266 17.484 -30.5 1 24.56 32 ASP B CA 1
ATOM 7711 C C . ASP B 1 32 ? 25.422 16.016 -30.109 1 24.56 32 ASP B C 1
ATOM 7713 O O . ASP B 1 32 ? 25.031 15.125 -30.875 1 24.56 32 ASP B O 1
ATOM 7717 N N . GLY B 1 33 ? 26.578 15.695 -29.578 1 25.28 33 GLY B N 1
ATOM 7718 C CA . GLY B 1 33 ? 26.938 14.375 -29.078 1 25.28 33 GLY B CA 1
ATOM 7719 C C . GLY B 1 33 ? 25.828 13.719 -28.281 1 25.28 33 GLY B C 1
ATOM 7720 O O . GLY B 1 33 ? 25.703 13.977 -27.078 1 25.28 33 GLY B O 1
ATOM 7721 N N . LYS B 1 34 ? 24.656 13.531 -28.969 1 27.61 34 LYS B N 1
ATOM 7722 C CA . LYS B 1 34 ? 23.547 12.742 -28.422 1 27.61 34 LYS B CA 1
ATOM 7723 C C . LYS B 1 34 ? 24.047 11.422 -27.844 1 27.61 34 LYS B C 1
ATOM 7725 O O . LYS B 1 34 ? 24.688 10.633 -28.531 1 27.61 34 LYS B O 1
ATOM 7730 N N . THR B 1 35 ? 24.438 11.531 -26.656 1 29.03 35 THR B N 1
ATOM 7731 C CA . THR B 1 35 ? 24.844 10.422 -25.781 1 29.03 35 THR B CA 1
ATOM 7732 C C . THR B 1 35 ? 23.891 9.242 -25.953 1 29.03 35 THR B C 1
ATOM 7734 O O . THR B 1 35 ? 22.719 9.32 -25.594 1 29.03 35 THR B O 1
ATOM 7737 N N . ASN B 1 36 ? 24.031 8.531 -27.031 1 25.17 36 ASN B N 1
ATOM 7738 C CA . ASN B 1 36 ? 23.266 7.355 -27.438 1 25.17 36 ASN B CA 1
ATOM 7739 C C . ASN B 1 36 ? 23.375 6.238 -26.391 1 25.17 36 ASN B C 1
ATOM 7741 O O . ASN B 1 36 ? 24.469 5.684 -26.188 1 25.17 36 ASN B O 1
ATOM 7745 N N . VAL B 1 37 ? 22.797 6.379 -25.328 1 31.77 37 VAL B N 1
ATOM 7746 C CA . VAL B 1 37 ? 22.672 5.18 -24.516 1 31.77 37 VAL B CA 1
ATOM 7747 C C . VAL B 1 37 ? 22.344 3.98 -25.391 1 31.77 37 VAL B C 1
ATOM 7749 O O . VAL B 1 37 ? 21.375 4.008 -26.156 1 31.77 37 VAL B O 1
ATOM 7752 N N . PRO B 1 38 ? 23.219 3.055 -25.547 1 29.25 38 PRO B N 1
ATOM 7753 C CA . PRO B 1 38 ? 22.953 2.057 -26.578 1 29.25 38 PRO B CA 1
ATOM 7754 C C . PRO B 1 38 ? 21.75 1.176 -26.266 1 29.25 38 PRO B C 1
ATOM 7756 O O . PRO B 1 38 ? 21.719 0.52 -25.219 1 29.25 38 PRO B O 1
ATOM 7759 N N . ARG B 1 39 ? 20.578 1.604 -26.469 1 40.06 39 ARG B N 1
ATOM 7760 C CA . ARG B 1 39 ? 19.469 0.664 -26.625 1 40.06 39 ARG B CA 1
ATOM 7761 C C . ARG B 1 39 ? 19.891 -0.539 -27.469 1 40.06 39 ARG B C 1
ATOM 7763 O O . ARG B 1 39 ? 20.703 -0.408 -28.391 1 40.06 39 ARG B O 1
ATOM 7770 N N . GLN B 1 40 ? 19.844 -1.649 -26.781 1 44.91 40 GLN B N 1
ATOM 7771 C CA . GLN B 1 40 ? 20.109 -2.822 -27.609 1 44.91 40 GLN B CA 1
ATOM 7772 C C . GLN B 1 40 ? 19.531 -2.645 -29.016 1 44.91 40 GLN B C 1
ATOM 7774 O O . GLN B 1 40 ? 18.328 -2.408 -29.172 1 44.91 40 GLN B O 1
ATOM 7779 N N . ARG B 1 41 ? 20.438 -2.119 -29.922 1 43.16 41 ARG B N 1
ATOM 7780 C CA . ARG B 1 41 ? 20.094 -1.945 -31.328 1 43.16 41 ARG B CA 1
ATOM 7781 C C . ARG B 1 41 ? 20.328 -3.234 -32.125 1 43.16 41 ARG B C 1
ATOM 7783 O O . ARG B 1 41 ? 21.219 -4.016 -31.781 1 43.16 41 ARG B O 1
ATOM 7790 N N . PHE B 1 42 ? 19.344 -3.688 -32.656 1 45.28 42 PHE B N 1
ATOM 7791 C CA . PHE B 1 42 ? 19.422 -4.82 -33.594 1 45.28 42 PHE B CA 1
ATOM 7792 C C . PHE B 1 42 ? 19.859 -4.363 -34.969 1 45.28 42 PHE B C 1
ATOM 7794 O O . PHE B 1 42 ? 19.344 -3.371 -35.5 1 45.28 42 PHE B O 1
ATOM 7801 N N . ASP B 1 43 ? 20.953 -4.754 -35.469 1 43.44 43 ASP B N 1
ATOM 7802 C CA . ASP B 1 43 ? 21.328 -4.598 -36.875 1 43.44 43 ASP B CA 1
ATOM 7803 C C . ASP B 1 43 ? 20.828 -5.773 -37.688 1 43.44 43 ASP B C 1
ATOM 7805 O O . ASP B 1 43 ? 21.094 -6.93 -37.375 1 43.44 43 ASP B O 1
ATOM 7809 N N . ILE B 1 44 ? 19.891 -5.629 -38.656 1 45.91 44 ILE B N 1
ATOM 7810 C CA . ILE B 1 44 ? 19.219 -6.652 -39.438 1 45.91 44 ILE B CA 1
ATOM 7811 C C . ILE B 1 44 ? 19.969 -6.863 -40.75 1 45.91 44 ILE B C 1
ATOM 7813 O O . ILE B 1 44 ? 20.281 -5.906 -41.469 1 45.91 44 ILE B O 1
ATOM 7817 N N . TYR B 1 45 ? 20.469 -8.156 -41.062 1 44.72 45 TYR B N 1
ATOM 7818 C CA . TYR B 1 45 ? 21.109 -8.508 -42.312 1 44.72 45 TYR B CA 1
ATOM 7819 C C . TYR B 1 45 ? 20.234 -9.477 -43.094 1 44.72 45 TYR B C 1
ATOM 7821 O O . TYR B 1 45 ? 19.453 -10.242 -42.531 1 44.72 45 TYR B O 1
ATOM 7829 N N . GLY B 1 46 ? 19.844 -9.477 -44.531 1 44.12 46 GLY B N 1
ATOM 7830 C CA . GLY B 1 46 ? 18.953 -10.148 -45.438 1 44.12 46 GLY B CA 1
ATOM 7831 C C . GLY B 1 46 ? 19.328 -11.594 -45.719 1 44.12 46 GLY B C 1
ATOM 7832 O O . GLY B 1 46 ? 18.625 -12.312 -46.406 1 44.12 46 GLY B O 1
ATOM 7833 N N . ASN B 1 47 ? 19.391 -12.656 -45.156 1 52.72 47 ASN B N 1
ATOM 7834 C CA . ASN B 1 47 ? 19.953 -13.891 -45.719 1 52.72 47 ASN B CA 1
ATOM 7835 C C . ASN B 1 47 ? 18.859 -14.891 -46.062 1 52.72 47 ASN B C 1
ATOM 7837 O O . ASN B 1 47 ? 17.703 -14.742 -45.625 1 52.72 47 ASN B O 1
ATOM 7841 N N . ARG B 1 48 ? 19.109 -16.078 -46.875 1 63 48 ARG B N 1
ATOM 7842 C CA . ARG B 1 48 ? 18.484 -17.328 -47.281 1 63 48 ARG B CA 1
ATOM 7843 C C . ARG B 1 48 ? 18.016 -18.125 -46.094 1 63 48 ARG B C 1
ATOM 7845 O O . ARG B 1 48 ? 18.719 -18.219 -45.062 1 63 48 ARG B O 1
ATOM 7852 N N . LEU B 1 49 ? 16.703 -18.672 -46.094 1 73.25 49 LEU B N 1
ATOM 7853 C CA . LEU B 1 49 ? 16.109 -19.422 -45 1 73.25 49 LEU B CA 1
ATOM 7854 C C . LEU B 1 49 ? 16.734 -20.812 -44.875 1 73.25 49 LEU B C 1
ATOM 7856 O O . LEU B 1 49 ? 16.828 -21.547 -45.875 1 73.25 49 LEU B O 1
ATOM 7860 N N . PRO B 1 50 ? 17.281 -21.156 -43.812 1 79.06 50 PRO B N 1
ATOM 7861 C CA . PRO B 1 50 ? 17.828 -22.5 -43.594 1 79.06 50 PRO B CA 1
ATOM 7862 C C . PRO B 1 50 ? 16.75 -23.578 -43.625 1 79.06 50 PRO B C 1
ATOM 7864 O O . PRO B 1 50 ? 15.602 -23.312 -43.281 1 79.06 50 PRO B O 1
ATOM 7867 N N . CYS B 1 51 ? 17.109 -24.781 -44.156 1 76.75 51 CYS B N 1
ATOM 7868 C CA . CYS B 1 51 ? 16.188 -25.922 -44.188 1 76.75 51 CYS B CA 1
ATOM 7869 C C . CYS B 1 51 ? 15.797 -26.359 -42.781 1 76.75 51 CYS B C 1
ATOM 7871 O O . CYS B 1 51 ? 16.656 -26.516 -41.906 1 76.75 51 CYS B O 1
ATOM 7873 N N . GLY B 1 52 ? 14.555 -26.531 -42.375 1 84.19 52 GLY B N 1
ATOM 7874 C CA . GLY B 1 52 ? 14.07 -27.031 -41.094 1 84.19 52 GLY B CA 1
ATOM 7875 C C . GLY B 1 52 ? 13.742 -25.922 -40.125 1 84.19 52 GLY B C 1
ATOM 7876 O O . GLY B 1 52 ? 13.258 -26.172 -39.031 1 84.19 52 GLY B O 1
ATOM 7877 N N . LEU B 1 53 ? 13.992 -24.734 -40.531 1 88.5 53 LEU B N 1
ATOM 7878 C CA . LEU B 1 53 ? 13.766 -23.594 -39.656 1 88.5 53 LEU B CA 1
ATOM 7879 C C . LEU B 1 53 ? 12.281 -23.438 -39.344 1 88.5 53 LEU B C 1
ATOM 7881 O O . LEU B 1 53 ? 11.906 -23.172 -38.219 1 88.5 53 LEU B O 1
ATOM 7885 N N . THR B 1 54 ? 11.516 -23.625 -40.312 1 89.44 54 THR B N 1
ATOM 7886 C CA . THR B 1 54 ? 10.078 -23.453 -40.125 1 89.44 54 THR B CA 1
ATOM 7887 C C . THR B 1 54 ? 9.539 -24.469 -39.125 1 89.44 54 THR B C 1
ATOM 7889 O O . THR B 1 54 ? 8.773 -24.125 -38.219 1 89.44 54 THR B O 1
ATOM 7892 N N . GLU B 1 55 ? 9.883 -25.703 -39.25 1 85.38 55 GLU B N 1
ATOM 7893 C CA . GLU B 1 55 ? 9.406 -26.75 -38.344 1 85.38 55 GLU B CA 1
ATOM 7894 C C . GLU B 1 55 ? 9.867 -26.484 -36.938 1 85.38 55 GLU B C 1
ATOM 7896 O O . GLU B 1 55 ? 9.102 -26.672 -35.969 1 85.38 55 GLU B O 1
ATOM 7901 N N . SER B 1 56 ? 11.086 -26.125 -36.812 1 85.94 56 SER B N 1
ATOM 7902 C CA . SER B 1 56 ? 11.633 -25.828 -35.469 1 85.94 56 SER B CA 1
ATOM 7903 C C . SER B 1 56 ? 10.922 -24.641 -34.844 1 85.94 56 SER B C 1
ATOM 7905 O O . SER B 1 56 ? 10.594 -24.672 -33.656 1 85.94 56 SER B O 1
ATOM 7907 N N . MET B 1 57 ? 10.625 -23.703 -35.594 1 90.38 57 MET B N 1
ATOM 7908 C CA . MET B 1 57 ? 9.992 -22.5 -35.062 1 90.38 57 MET B CA 1
ATOM 7909 C C . MET B 1 57 ? 8.516 -22.734 -34.781 1 90.38 57 MET B C 1
ATOM 7911 O O . MET B 1 57 ? 7.926 -22.062 -33.938 1 90.38 57 MET B O 1
ATOM 7915 N N . LEU B 1 58 ? 7.973 -23.656 -35.5 1 89.06 58 LEU B N 1
ATOM 7916 C CA . LEU B 1 58 ? 6.566 -23.953 -35.25 1 89.06 58 LEU B CA 1
ATOM 7917 C C . LEU B 1 58 ? 6.383 -24.625 -33.875 1 89.06 58 LEU B C 1
ATOM 7919 O O . LEU B 1 58 ? 5.359 -24.422 -33.219 1 89.06 58 LEU B O 1
ATOM 7923 N N . SER B 1 59 ? 7.355 -25.359 -33.469 1 86.12 59 SER B N 1
ATOM 7924 C CA . SER B 1 59 ? 7.301 -25.922 -32.125 1 86.12 59 SER B CA 1
ATOM 7925 C C . SER B 1 59 ? 7.352 -24.828 -31.062 1 86.12 59 SER B C 1
ATOM 7927 O O . SER B 1 59 ? 6.652 -24.891 -30.062 1 86.12 59 SER B O 1
ATOM 7929 N N . THR B 1 60 ? 8.141 -23.875 -31.297 1 89.75 60 THR B N 1
ATOM 7930 C CA . THR B 1 60 ? 8.227 -22.75 -30.375 1 89.75 60 THR B CA 1
ATOM 7931 C C . THR B 1 60 ? 6.926 -21.953 -30.391 1 89.75 60 THR B C 1
ATOM 7933 O O . THR B 1 60 ? 6.426 -21.547 -29.328 1 89.75 60 THR B O 1
ATOM 7936 N N . LEU B 1 61 ? 6.426 -21.75 -31.547 1 91.25 61 LEU B N 1
ATOM 7937 C CA . LEU B 1 61 ? 5.164 -21.016 -31.656 1 91.25 61 LEU B CA 1
ATOM 7938 C C . LEU B 1 61 ? 4.043 -21.75 -30.938 1 91.25 61 LEU B C 1
ATOM 7940 O O . LEU B 1 61 ? 3.174 -21.125 -30.328 1 91.25 61 LEU B O 1
ATOM 7944 N N . HIS B 1 62 ? 4.059 -23.078 -31.078 1 89.44 62 HIS B N 1
ATOM 7945 C CA . HIS B 1 62 ? 3.043 -23.875 -30.391 1 89.44 62 HIS B CA 1
ATOM 7946 C C . HIS B 1 62 ? 3.049 -23.625 -28.891 1 89.44 62 HIS B C 1
ATOM 7948 O O . HIS B 1 62 ? 1.992 -23.406 -28.297 1 89.44 62 HIS B O 1
ATOM 7954 N N . TYR B 1 63 ? 4.164 -23.594 -28.312 1 88.56 63 TYR B N 1
ATOM 7955 C CA . TYR B 1 63 ? 4.254 -23.359 -26.875 1 88.56 63 TYR B CA 1
ATOM 7956 C C . TYR B 1 63 ? 3.873 -21.938 -26.516 1 88.56 63 TYR B C 1
ATOM 7958 O O . TYR B 1 63 ? 3.221 -21.688 -25.5 1 88.56 63 TYR B O 1
ATOM 7966 N N . MET B 1 64 ? 4.348 -21.047 -27.266 1 91.69 64 MET B N 1
ATOM 7967 C CA . MET B 1 64 ? 4.043 -19.641 -26.969 1 91.69 64 MET B CA 1
ATOM 7968 C C . MET B 1 64 ? 2.545 -19.375 -27.078 1 91.69 64 MET B C 1
ATOM 7970 O O . MET B 1 64 ? 1.997 -18.562 -26.328 1 91.69 64 MET B O 1
ATOM 7974 N N . LYS B 1 65 ? 1.909 -20 -28.031 1 89.31 65 LYS B N 1
ATOM 7975 C CA . LYS B 1 65 ? 0.456 -19.875 -28.125 1 89.31 65 LYS B CA 1
ATOM 7976 C C . LYS B 1 65 ? -0.224 -20.562 -26.938 1 89.31 65 LYS B C 1
ATOM 7978 O O . LYS B 1 65 ? -1.284 -20.109 -26.5 1 89.31 65 LYS B O 1
ATOM 7983 N N . TYR B 1 66 ? 0.402 -21.625 -26.547 1 88 66 TYR B N 1
ATOM 7984 C CA . TYR B 1 66 ? -0.11 -22.281 -25.344 1 88 66 TYR B CA 1
ATOM 7985 C C . TYR B 1 66 ? -0.031 -21.344 -24.141 1 88 66 TYR B C 1
ATOM 7987 O O . TYR B 1 66 ? -0.956 -21.281 -23.328 1 88 66 TYR B O 1
ATOM 7995 N N . ARG B 1 67 ? 1.009 -20.641 -24 1 89.94 67 ARG B N 1
ATOM 7996 C CA . ARG B 1 67 ? 1.148 -19.656 -22.922 1 89.94 67 ARG B CA 1
ATOM 7997 C C . ARG B 1 67 ? 0.065 -18.578 -23.016 1 89.94 67 ARG B C 1
ATOM 7999 O O . ARG B 1 67 ? -0.476 -18.156 -22 1 89.94 67 ARG B O 1
ATOM 8006 N N . GLU B 1 68 ? -0.187 -18.156 -24.219 1 89 68 GLU B N 1
ATOM 8007 C CA . GLU B 1 68 ? -1.27 -17.203 -24.438 1 89 68 GLU B CA 1
ATOM 8008 C C . GLU B 1 68 ? -2.609 -17.766 -23.969 1 89 68 GLU B C 1
ATOM 8010 O O . GLU B 1 68 ? -3.418 -17.062 -23.375 1 89 68 GLU B O 1
ATOM 8015 N N . ALA B 1 69 ? -2.754 -18.984 -24.312 1 86.44 69 ALA B N 1
ATOM 8016 C CA . ALA B 1 69 ? -4.008 -19.656 -23.969 1 86.44 69 ALA B CA 1
ATOM 8017 C C . ALA B 1 69 ? -4.168 -19.781 -22.469 1 86.44 69 ALA B C 1
ATOM 8019 O O . ALA B 1 69 ? -5.285 -19.703 -21.938 1 86.44 69 ALA B O 1
ATOM 8020 N N . ILE B 1 70 ? -3.113 -20.016 -21.812 1 86.06 70 ILE B N 1
ATOM 8021 C CA . ILE B 1 70 ? -3.174 -20.125 -20.359 1 86.06 70 ILE B CA 1
ATOM 8022 C C . ILE B 1 70 ? -3.648 -18.797 -19.766 1 86.06 70 ILE B C 1
ATOM 8024 O O . ILE B 1 70 ? -4.488 -18.781 -18.859 1 86.06 70 ILE B O 1
ATOM 8028 N N . ARG B 1 71 ? -3.176 -17.688 -20.188 1 86.5 71 ARG B N 1
ATOM 8029 C CA . ARG B 1 71 ? -3.578 -16.375 -19.688 1 86.5 71 ARG B CA 1
ATOM 8030 C C . ARG B 1 71 ? -5.035 -16.094 -20.016 1 86.5 71 ARG B C 1
ATOM 8032 O O . ARG B 1 71 ? -5.762 -15.508 -19.219 1 86.5 71 ARG B O 1
ATOM 8039 N N . ARG B 1 72 ? -5.391 -16.484 -21.172 1 83.88 72 ARG B N 1
ATOM 8040 C CA . ARG B 1 72 ? -6.781 -16.266 -21.562 1 83.88 72 ARG B CA 1
ATOM 8041 C C . ARG B 1 72 ? -7.727 -17.078 -20.688 1 83.88 72 ARG B C 1
ATOM 8043 O O . ARG B 1 72 ? -8.797 -16.609 -20.312 1 83.88 72 ARG B O 1
ATOM 8050 N N . TYR B 1 73 ? -7.305 -18.281 -20.453 1 83.25 73 TYR B N 1
ATOM 8051 C CA . TYR B 1 73 ? -8.141 -19.172 -19.672 1 83.25 73 TYR B CA 1
ATOM 8052 C C . TYR B 1 73 ? -8.227 -18.719 -18.219 1 83.25 73 TYR B C 1
ATOM 8054 O O . TYR B 1 73 ? -9.312 -18.688 -17.641 1 83.25 73 TYR B O 1
ATOM 8062 N N . THR B 1 74 ? -7.164 -18.469 -17.625 1 79.69 74 THR B N 1
ATOM 8063 C CA . THR B 1 74 ? -7.156 -18.125 -16.203 1 79.69 74 THR B CA 1
ATOM 8064 C C . THR B 1 74 ? -7.734 -16.734 -15.977 1 79.69 74 THR B C 1
ATOM 8066 O O . THR B 1 74 ? -8.492 -16.516 -15.031 1 79.69 74 THR B O 1
ATOM 8069 N N . GLY B 1 75 ? -7.391 -15.805 -16.844 1 78.12 75 GLY B N 1
ATOM 8070 C CA . GLY B 1 75 ? -7.949 -14.469 -16.75 1 78.12 75 GLY B CA 1
ATOM 8071 C C . GLY B 1 75 ? -7.398 -13.664 -15.586 1 78.12 75 GLY B C 1
ATOM 8072 O O . GLY B 1 75 ? -6.59 -14.172 -14.805 1 78.12 75 GLY B O 1
ATOM 8073 N N . GLU B 1 76 ? -7.902 -12.453 -15.414 1 78.5 76 GLU B N 1
ATOM 8074 C CA . GLU B 1 76 ? -7.469 -11.516 -14.383 1 78.5 76 GLU B CA 1
ATOM 8075 C C . GLU B 1 76 ? -8.25 -11.734 -13.086 1 78.5 76 GLU B C 1
ATOM 8077 O O . GLU B 1 76 ? -9.391 -12.188 -13.109 1 78.5 76 GLU B O 1
ATOM 8082 N N . PHE B 1 77 ? -7.539 -11.414 -11.992 1 73.25 77 PHE B N 1
ATOM 8083 C CA . PHE B 1 77 ? -8.203 -11.445 -10.695 1 73.25 77 PHE B CA 1
ATOM 8084 C C . PHE B 1 77 ? -9.172 -10.273 -10.555 1 73.25 77 PHE B C 1
ATOM 8086 O O . PHE B 1 77 ? -8.797 -9.117 -10.766 1 73.25 77 PHE B O 1
ATOM 8093 N N . ARG B 1 78 ? -10.367 -10.617 -10.469 1 67.69 78 ARG B N 1
ATOM 8094 C CA . ARG B 1 78 ? -11.352 -9.57 -10.219 1 67.69 78 ARG B CA 1
ATOM 8095 C C . ARG B 1 78 ? -11.781 -9.562 -8.758 1 67.69 78 ARG B C 1
ATOM 8097 O O . ARG B 1 78 ? -11.742 -10.594 -8.086 1 67.69 78 ARG B O 1
ATOM 8104 N N . ASN B 1 79 ? -11.984 -8.438 -8.266 1 61.47 79 ASN B N 1
ATOM 8105 C CA . ASN B 1 79 ? -12.367 -8.273 -6.863 1 61.47 79 ASN B CA 1
ATOM 8106 C C . ASN B 1 79 ? -13.828 -8.672 -6.637 1 61.47 79 ASN B C 1
ATOM 8108 O O . ASN B 1 79 ? -14.625 -7.859 -6.168 1 61.47 79 ASN B O 1
ATOM 8112 N N . CYS B 1 80 ? -14.266 -9.812 -7.18 1 74.69 80 CYS B N 1
ATOM 8113 C CA . CYS B 1 80 ? -15.594 -10.328 -6.902 1 74.69 80 CYS B CA 1
ATOM 8114 C C . CYS B 1 80 ? -15.531 -11.789 -6.473 1 74.69 80 CYS B C 1
ATOM 8116 O O . CYS B 1 80 ? -15.633 -12.695 -7.309 1 74.69 80 CYS B O 1
ATOM 8118 N N . PRO B 1 81 ? -15.344 -11.945 -5.172 1 71.81 81 PRO B N 1
ATOM 8119 C CA . PRO B 1 81 ? -15.258 -13.32 -4.672 1 71.81 81 PRO B CA 1
ATOM 8120 C C . PRO B 1 81 ? -16.578 -14.07 -4.781 1 71.81 81 PRO B C 1
ATOM 8122 O O . PRO B 1 81 ? -17.625 -13.453 -5.031 1 71.81 81 PRO B O 1
ATOM 8125 N N . TYR B 1 82 ? -16.516 -15.398 -4.75 1 80.81 82 TYR B N 1
ATOM 8126 C CA . TYR B 1 82 ? -17.656 -16.312 -4.828 1 80.81 82 TYR B CA 1
ATOM 8127 C C . TYR B 1 82 ? -18.75 -15.898 -3.848 1 80.81 82 TYR B C 1
ATOM 8129 O O . TYR B 1 82 ? -19.922 -15.875 -4.199 1 80.81 82 TYR B O 1
ATOM 8137 N N . VAL B 1 83 ? -18.344 -15.406 -2.629 1 78.25 83 VAL B N 1
ATOM 8138 C CA . VAL B 1 83 ? -19.297 -15.125 -1.565 1 78.25 83 VAL B CA 1
ATOM 8139 C C . VAL B 1 83 ? -20.125 -13.891 -1.931 1 78.25 83 VAL B C 1
ATOM 8141 O O . VAL B 1 83 ? -21.328 -13.836 -1.641 1 78.25 83 VAL B O 1
ATOM 8144 N N . VAL B 1 84 ? -19.5 -13.016 -2.625 1 80.94 84 VAL B N 1
ATOM 8145 C CA . VAL B 1 84 ? -20.203 -11.797 -3.01 1 80.94 84 VAL B CA 1
ATOM 8146 C C . VAL B 1 84 ? -21.234 -12.125 -4.082 1 80.94 84 VAL B C 1
ATOM 8148 O O . VAL B 1 84 ? -22.359 -11.609 -4.051 1 80.94 84 VAL B O 1
ATOM 8151 N N . SER B 1 85 ? -20.844 -12.953 -5.004 1 86.62 85 SER B N 1
ATOM 8152 C CA . SER B 1 85 ? -21.781 -13.367 -6.035 1 86.62 85 SER B CA 1
ATOM 8153 C C . SER B 1 85 ? -22.953 -14.133 -5.434 1 86.62 85 SER B C 1
ATOM 8155 O O . SER B 1 85 ? -24.109 -13.914 -5.82 1 86.62 85 SER B O 1
ATOM 8157 N N . ALA B 1 86 ? -22.656 -14.992 -4.5 1 87.62 86 ALA B N 1
ATOM 8158 C CA . ALA B 1 86 ? -23.719 -15.75 -3.832 1 87.62 86 ALA B CA 1
ATOM 8159 C C . ALA B 1 86 ? -24.641 -14.82 -3.047 1 87.62 86 ALA B C 1
ATOM 8161 O O . ALA B 1 86 ? -25.859 -14.984 -3.078 1 87.62 86 ALA B O 1
ATOM 8162 N N . LEU B 1 87 ? -24.062 -13.805 -2.447 1 84.69 87 LEU B N 1
ATOM 8163 C CA . LEU B 1 87 ? -24.859 -12.867 -1.654 1 84.69 87 LEU B CA 1
ATOM 8164 C C . LEU B 1 87 ? -25.766 -12.023 -2.547 1 84.69 87 LEU B C 1
ATOM 8166 O O . LEU B 1 87 ? -26.891 -11.711 -2.168 1 84.69 87 LEU B O 1
ATOM 8170 N N . TYR B 1 88 ? -25.25 -11.75 -3.705 1 89.5 88 TYR B N 1
ATOM 8171 C CA . TYR B 1 88 ? -26.062 -10.938 -4.609 1 89.5 88 TYR B CA 1
ATOM 8172 C C . TYR B 1 88 ? -27.234 -11.734 -5.16 1 89.5 88 TYR B C 1
ATOM 8174 O O . TYR B 1 88 ? -28.312 -11.18 -5.395 1 89.5 88 TYR B O 1
ATOM 8182 N N . ILE B 1 89 ? -27.031 -13.008 -5.375 1 91.44 89 ILE B N 1
ATOM 8183 C CA . ILE B 1 89 ? -28.125 -13.867 -5.82 1 91.44 89 ILE B CA 1
ATOM 8184 C C . ILE B 1 89 ? -29.219 -13.898 -4.758 1 91.44 89 ILE B C 1
ATOM 8186 O O . ILE B 1 89 ? -30.391 -13.703 -5.062 1 91.44 89 ILE B O 1
ATOM 8190 N N . VAL B 1 90 ? -28.766 -13.992 -3.527 1 84.88 90 VAL B N 1
ATOM 8191 C CA . VAL B 1 90 ? -29.719 -14.055 -2.414 1 84.88 90 VAL B CA 1
ATOM 8192 C C . VAL B 1 90 ? -30.375 -12.688 -2.223 1 84.88 90 VAL B C 1
ATOM 8194 O O . VAL B 1 90 ? -31.562 -12.609 -1.916 1 84.88 90 VAL B O 1
ATOM 8197 N N . LEU B 1 91 ? -29.625 -11.68 -2.49 1 85.62 91 LEU B N 1
ATOM 8198 C CA . LEU B 1 91 ? -30.156 -10.328 -2.32 1 85.62 91 LEU B CA 1
ATOM 8199 C C . LEU B 1 91 ? -31.281 -10.055 -3.314 1 85.62 91 LEU B C 1
ATOM 8201 O O . LEU B 1 91 ? -32.281 -9.422 -2.967 1 85.62 91 LEU B O 1
ATOM 8205 N N . VAL B 1 92 ? -31.094 -10.5 -4.535 1 89.19 92 VAL B N 1
ATOM 8206 C CA . VAL B 1 92 ? -32.125 -10.289 -5.547 1 89.19 92 VAL B CA 1
ATOM 8207 C C . VAL B 1 92 ? -33.438 -10.977 -5.117 1 89.19 92 VAL B C 1
ATOM 8209 O O . VAL B 1 92 ? -34.5 -10.367 -5.141 1 89.19 92 VAL B O 1
ATOM 8212 N N . ILE B 1 93 ? -33.312 -12.18 -4.664 1 84.81 93 ILE B N 1
ATOM 8213 C CA . ILE B 1 93 ? -34.5 -12.961 -4.27 1 84.81 93 ILE B CA 1
ATOM 8214 C C . ILE B 1 93 ? -35.125 -12.336 -3.035 1 84.81 93 ILE B C 1
ATOM 8216 O O . ILE B 1 93 ? -36.344 -12.141 -2.998 1 84.81 93 ILE B O 1
ATOM 8220 N N . CYS B 1 94 ? -34.25 -11.852 -2.176 1 77.94 94 CYS B N 1
ATOM 8221 C CA . CYS B 1 94 ? -34.75 -11.297 -0.927 1 77.94 94 CYS B CA 1
ATOM 8222 C C . CYS B 1 94 ? -35.438 -9.945 -1.161 1 77.94 94 CYS B C 1
ATOM 8224 O O . CYS B 1 94 ? -36.5 -9.672 -0.627 1 77.94 94 CYS B O 1
ATOM 8226 N N . VAL B 1 95 ? -34.812 -9.117 -1.948 1 80.69 95 VAL B N 1
ATOM 8227 C CA . VAL B 1 95 ? -35.344 -7.773 -2.182 1 80.69 95 VAL B CA 1
ATOM 8228 C C . VAL B 1 95 ? -36.688 -7.852 -2.906 1 80.69 95 VAL B C 1
ATOM 8230 O O . VAL B 1 95 ? -37.625 -7.172 -2.531 1 80.69 95 VAL B O 1
ATOM 8233 N N . ILE B 1 96 ? -36.781 -8.633 -3.934 1 83.94 96 ILE B N 1
ATOM 8234 C CA . ILE B 1 96 ? -37.969 -8.711 -4.746 1 83.94 96 ILE B CA 1
ATOM 8235 C C . ILE B 1 96 ? -39.125 -9.328 -3.928 1 83.94 96 ILE B C 1
ATOM 8237 O O . ILE B 1 96 ? -40.219 -8.805 -3.91 1 83.94 96 ILE B O 1
ATOM 8241 N N . LEU B 1 97 ? -38.844 -10.328 -3.193 1 76.12 97 LEU B N 1
ATOM 8242 C CA . LEU B 1 97 ? -39.906 -10.984 -2.412 1 76.12 97 LEU B CA 1
ATOM 8243 C C . LEU B 1 97 ? -40.344 -10.109 -1.241 1 76.12 97 LEU B C 1
ATOM 8245 O O . LEU B 1 97 ? -41.5 -10.062 -0.904 1 76.12 97 LEU B O 1
ATOM 8249 N N . THR B 1 98 ? -39.344 -9.336 -0.692 1 72.06 98 THR B N 1
ATOM 8250 C CA . THR B 1 98 ? -39.688 -8.438 0.404 1 72.06 98 THR B CA 1
ATOM 8251 C C . THR B 1 98 ? -40.531 -7.27 -0.096 1 72.06 98 THR B C 1
ATOM 8253 O O . THR B 1 98 ? -41.5 -6.871 0.562 1 72.06 98 THR B O 1
ATOM 8256 N N . THR B 1 99 ? -40.156 -6.781 -1.232 1 76.69 99 THR B N 1
ATOM 8257 C CA . THR B 1 99 ? -40.938 -5.695 -1.8 1 76.69 99 THR B CA 1
ATOM 8258 C C . THR B 1 99 ? -42.375 -6.164 -2.121 1 76.69 99 THR B C 1
ATOM 8260 O O . THR B 1 99 ? -43.344 -5.418 -1.933 1 76.69 99 THR B O 1
ATOM 8263 N N . SER B 1 100 ? -42.531 -7.363 -2.67 1 76 100 SER B N 1
ATOM 8264 C CA . SER B 1 100 ? -43.844 -7.93 -2.961 1 76 100 SER B CA 1
ATOM 8265 C C . SER B 1 100 ? -44.688 -8.062 -1.693 1 76 100 SER B C 1
ATOM 8267 O O . SER B 1 100 ? -45.875 -7.703 -1.686 1 76 100 SER B O 1
ATOM 8269 N N . LEU B 1 101 ? -44 -8.375 -0.685 1 67.5 101 LEU B N 1
ATOM 8270 C CA . LEU B 1 101 ? -44.688 -8.578 0.579 1 67.5 101 LEU B CA 1
ATOM 8271 C C . LEU B 1 101 ? -45.125 -7.246 1.173 1 67.5 101 LEU B C 1
ATOM 8273 O O . LEU B 1 101 ? -46.281 -7.102 1.609 1 67.5 101 LEU B O 1
ATOM 8277 N N . ILE B 1 102 ? -44.281 -6.277 1.119 1 66.31 102 ILE B N 1
ATOM 8278 C CA . ILE B 1 102 ? -44.594 -4.953 1.653 1 66.31 102 ILE B CA 1
ATOM 8279 C C . ILE B 1 102 ? -45.719 -4.324 0.849 1 66.31 102 ILE B C 1
ATOM 8281 O O . ILE B 1 102 ? -46.656 -3.723 1.418 1 66.31 102 ILE B O 1
ATOM 8285 N N . SER B 1 103 ? -45.719 -4.535 -0.415 1 73.12 103 SER B N 1
ATOM 8286 C CA . SER B 1 103 ? -46.75 -3.936 -1.277 1 73.12 103 SER B CA 1
ATOM 8287 C C . SER B 1 103 ? -48.094 -4.555 -1.029 1 73.12 103 SER B C 1
ATOM 8289 O O . SER B 1 103 ? -49.125 -3.875 -1.138 1 73.12 103 SER B O 1
ATOM 8291 N N . GLN B 1 104 ? -48.156 -5.762 -0.7 1 69.44 104 GLN B N 1
ATOM 8292 C CA . GLN B 1 104 ? -49.406 -6.441 -0.406 1 69.44 104 GLN B CA 1
ATOM 8293 C C . GLN B 1 104 ? -50 -5.973 0.927 1 69.44 104 GLN B C 1
ATOM 8295 O O . GLN B 1 104 ? -51.219 -5.801 1.056 1 69.44 104 GLN B O 1
ATOM 8300 N N . TYR B 1 105 ? -49.062 -5.672 1.812 1 61.56 105 TYR B N 1
ATOM 8301 C CA . TYR B 1 105 ? -49.5 -5.23 3.131 1 61.56 105 TYR B CA 1
ATOM 8302 C C . TYR B 1 105 ? -50.062 -3.818 3.07 1 61.56 105 TYR B C 1
ATOM 8304 O O . TYR B 1 105 ? -50.938 -3.465 3.857 1 61.56 105 TYR B O 1
ATOM 8312 N N . LEU B 1 106 ? -49.594 -3.182 2.146 1 60.84 106 LEU B N 1
ATOM 8313 C CA . LEU B 1 106 ? -50.094 -1.808 2.014 1 60.84 106 LEU B CA 1
ATOM 8314 C C . LEU B 1 106 ? -51.406 -1.757 1.254 1 60.84 106 LEU B C 1
ATOM 8316 O O . LEU B 1 106 ? -52.031 -0.698 1.151 1 60.84 106 LEU B O 1
ATOM 8320 N N . ASP B 1 107 ? -51.875 -2.922 0.721 1 60.31 107 ASP B N 1
ATOM 8321 C CA . ASP B 1 107 ? -53.156 -3.027 0.028 1 60.31 107 ASP B CA 1
ATOM 8322 C C . ASP B 1 107 ? -54.188 -3.695 0.912 1 60.31 107 ASP B C 1
ATOM 8324 O O . ASP B 1 107 ? -54.219 -4.922 1.036 1 60.31 107 ASP B O 1
ATOM 8328 N N . PRO B 1 108 ? -55 -2.9 1.596 1 53.56 108 PRO B N 1
ATOM 8329 C CA . PRO B 1 108 ? -56 -3.482 2.502 1 53.56 108 PRO B CA 1
ATOM 8330 C C . PRO B 1 108 ? -57 -4.371 1.78 1 53.56 108 PRO B C 1
ATOM 8332 O O . PRO B 1 108 ? -57.688 -5.172 2.416 1 53.56 108 PRO B O 1
ATOM 8335 N N . THR B 1 109 ? -57.125 -4.082 0.401 1 53.81 109 THR B N 1
ATOM 8336 C CA . THR B 1 109 ? -58.125 -4.84 -0.33 1 53.81 109 THR B CA 1
ATOM 8337 C C . THR B 1 109 ? -57.594 -6.199 -0.755 1 53.81 109 THR B C 1
ATOM 8339 O O . THR B 1 109 ? -58.312 -7.016 -1.328 1 53.81 109 THR B O 1
ATOM 8342 N N . ASP B 1 110 ? -56.312 -6.316 -0.67 1 53.72 110 ASP B N 1
ATOM 8343 C CA . ASP B 1 110 ? -55.656 -7.527 -1.159 1 53.72 110 ASP B CA 1
ATOM 8344 C C . ASP B 1 110 ? -56.031 -8.742 -0.312 1 53.72 110 ASP B C 1
ATOM 8346 O O . ASP B 1 110 ? -55.844 -8.734 0.907 1 53.72 110 ASP B O 1
ATOM 8350 N N . PRO B 1 111 ? -57.031 -9.539 -0.916 1 47.31 111 PRO B N 1
ATOM 8351 C CA . PRO B 1 111 ? -57.5 -10.68 -0.113 1 47.31 111 PRO B CA 1
ATOM 8352 C C . PRO B 1 111 ? -56.344 -11.484 0.476 1 47.31 111 PRO B C 1
ATOM 8354 O O . PRO B 1 111 ? -56.562 -12.375 1.306 1 47.31 111 PRO B O 1
ATOM 8357 N N . GLY B 1 112 ? -55.094 -10.82 0.624 1 46.22 112 GLY B N 1
ATOM 8358 C CA . GLY B 1 112 ? -53.906 -11.477 1.147 1 46.22 112 GLY B CA 1
ATOM 8359 C C . GLY B 1 112 ? -53.375 -12.555 0.228 1 46.22 112 GLY B C 1
ATOM 8360 O O . GLY B 1 112 ? -53.938 -12.812 -0.835 1 46.22 112 GLY B O 1
ATOM 8361 N N . THR B 1 113 ? -52.188 -13.023 0.179 1 44.31 113 THR B N 1
ATOM 8362 C CA . THR B 1 113 ? -51.656 -14.133 -0.59 1 44.31 113 THR B CA 1
ATOM 8363 C C . THR B 1 113 ? -52.688 -15.258 -0.711 1 44.31 113 THR B C 1
ATOM 8365 O O . THR B 1 113 ? -53.594 -15.367 0.112 1 44.31 113 THR B O 1
ATOM 8368 N N . ILE B 1 114 ? -52.688 -16 -1.822 1 40.84 114 ILE B N 1
ATOM 8369 C CA . ILE B 1 114 ? -53.562 -17.141 -2.152 1 40.84 114 ILE B CA 1
ATOM 8370 C C . ILE B 1 114 ? -53.75 -18.016 -0.917 1 40.84 114 ILE B C 1
ATOM 8372 O O . ILE B 1 114 ? -52.812 -18.656 -0.442 1 40.84 114 ILE B O 1
ATOM 8376 N N . ARG B 1 115 ? -54.281 -17.578 0.088 1 41.38 115 ARG B N 1
ATOM 8377 C CA . ARG B 1 115 ? -54.75 -18.5 1.115 1 41.38 115 ARG B CA 1
ATOM 8378 C C . ARG B 1 115 ? -55.281 -19.797 0.491 1 41.38 115 ARG B C 1
ATOM 8380 O O . ARG B 1 115 ? -56.156 -19.766 -0.378 1 41.38 115 ARG B O 1
ATOM 8387 N N . GLY B 1 116 ? -54.375 -20.516 0.052 1 41.91 116 GLY B N 1
ATOM 8388 C CA . GLY B 1 116 ? -54.812 -21.766 -0.517 1 41.91 116 GLY B CA 1
ATOM 8389 C C . GLY B 1 116 ? -56.031 -22.359 0.199 1 41.91 116 GLY B C 1
ATOM 8390 O O . GLY B 1 116 ? -56.281 -22.016 1.353 1 41.91 116 GLY B O 1
ATOM 8391 N N . SER B 1 117 ? -57 -22.594 -0.485 1 45.47 117 SER B N 1
ATOM 8392 C CA . SER B 1 117 ? -58.094 -23.422 0.061 1 45.47 117 SER B CA 1
ATOM 8393 C C . SER B 1 117 ? -57.531 -24.547 0.92 1 45.47 117 SER B C 1
ATOM 8395 O O . SER B 1 117 ? -56.531 -25.188 0.561 1 45.47 117 SER B O 1
ATOM 8397 N N . GLU B 1 118 ? -57.594 -24.547 2.307 1 49.72 118 GLU B N 1
ATOM 8398 C CA . GLU B 1 118 ? -57.281 -25.656 3.207 1 49.72 118 GLU B CA 1
ATOM 8399 C C . GLU B 1 118 ? -57.281 -26.984 2.469 1 49.72 118 GLU B C 1
ATOM 8401 O O . GLU B 1 118 ? -56.562 -27.906 2.842 1 49.72 118 GLU B O 1
ATOM 8406 N N . ASN B 1 119 ? -58.094 -27.203 1.427 1 51.84 119 ASN B N 1
ATOM 8407 C CA . ASN B 1 119 ? -58.25 -28.5 0.765 1 51.84 119 ASN B CA 1
ATOM 8408 C C . ASN B 1 119 ? -57.375 -28.609 -0.478 1 51.84 119 ASN B C 1
ATOM 8410 O O . ASN B 1 119 ? -57.469 -29.578 -1.229 1 51.84 119 ASN B O 1
ATOM 8414 N N . ALA B 1 120 ? -56.594 -27.531 -0.714 1 56.84 120 ALA B N 1
ATOM 8415 C CA . ALA B 1 120 ? -55.906 -27.641 -1.983 1 56.84 120 ALA B CA 1
ATOM 8416 C C . ALA B 1 120 ? -54.594 -28.453 -1.819 1 56.84 120 ALA B C 1
ATOM 8418 O O . ALA B 1 120 ? -53.938 -28.359 -0.784 1 56.84 120 ALA B O 1
ATOM 8419 N N . THR B 1 121 ? -54.375 -29.484 -2.709 1 60.88 121 THR B N 1
ATOM 8420 C CA . THR B 1 121 ? -53.188 -30.328 -2.719 1 60.88 121 THR B CA 1
ATOM 8421 C C . THR B 1 121 ? -51.938 -29.516 -3.008 1 60.88 121 THR B C 1
ATOM 8423 O O . THR B 1 121 ? -52 -28.438 -3.598 1 60.88 121 THR B O 1
ATOM 8426 N N . TRP B 1 122 ? -50.781 -29.938 -2.529 1 62.22 122 TRP B N 1
ATOM 8427 C CA . TRP B 1 122 ? -49.5 -29.297 -2.766 1 62.22 122 TRP B CA 1
ATOM 8428 C C . TRP B 1 122 ? -49.219 -29.125 -4.258 1 62.22 122 TRP B C 1
ATOM 8430 O O . TRP B 1 122 ? -48.688 -28.109 -4.684 1 62.22 122 TRP B O 1
ATOM 8440 N N . TYR B 1 123 ? -49.656 -30.062 -5.027 1 71.75 123 TYR B N 1
ATOM 8441 C CA . TYR B 1 123 ? -49.469 -30.016 -6.477 1 71.75 123 TYR B CA 1
ATOM 8442 C C . TYR B 1 123 ? -50.219 -28.844 -7.082 1 71.75 123 TYR B C 1
ATOM 8444 O O . TYR B 1 123 ? -49.688 -28.141 -7.945 1 71.75 123 TYR B O 1
ATOM 8452 N N . ARG B 1 124 ? -51.375 -28.594 -6.613 1 69.81 124 ARG B N 1
ATOM 8453 C CA . ARG B 1 124 ? -52.188 -27.516 -7.145 1 69.81 124 ARG B CA 1
ATOM 8454 C C . ARG B 1 124 ? -51.656 -26.156 -6.684 1 69.81 124 ARG B C 1
ATOM 8456 O O . ARG B 1 124 ? -51.625 -25.188 -7.453 1 69.81 124 ARG B O 1
ATOM 8463 N N . LEU B 1 125 ? -51.094 -26.25 -5.527 1 63.94 125 LEU B N 1
ATOM 8464 C CA . LEU B 1 125 ? -50.688 -24.984 -4.934 1 63.94 125 LEU B CA 1
ATOM 8465 C C . LEU B 1 125 ? -49.312 -24.562 -5.445 1 63.94 125 LEU B C 1
ATOM 8467 O O . LEU B 1 125 ? -49.094 -23.375 -5.691 1 63.94 125 LEU B O 1
ATOM 8471 N N . TYR B 1 126 ? -48.469 -25.562 -5.738 1 68.44 126 TYR B N 1
ATOM 8472 C CA . TYR B 1 126 ? -47.094 -25.156 -5.953 1 68.44 126 TYR B CA 1
ATOM 8473 C C . TYR B 1 126 ? -46.656 -25.484 -7.379 1 68.44 126 TYR B C 1
ATOM 8475 O O . TYR B 1 126 ? -45.719 -24.844 -7.902 1 68.44 126 TYR B O 1
ATOM 8483 N N . ILE B 1 127 ? -47.281 -26.328 -8.023 1 76.88 127 ILE B N 1
ATOM 8484 C CA . ILE B 1 127 ? -46.844 -26.734 -9.352 1 76.88 127 ILE B CA 1
ATOM 8485 C C . ILE B 1 127 ? -47.781 -26.188 -10.406 1 76.88 127 ILE B C 1
ATOM 8487 O O . ILE B 1 127 ? -47.375 -25.703 -11.453 1 76.88 127 ILE B O 1
ATOM 8491 N N . MET B 1 128 ? -49.125 -26.172 -10.148 1 77.38 128 MET B N 1
ATOM 8492 C CA . MET B 1 128 ? -50.094 -25.781 -11.172 1 77.38 128 MET B CA 1
ATOM 8493 C C . MET B 1 128 ? -50.25 -24.266 -11.211 1 77.38 128 MET B C 1
ATOM 8495 O O . MET B 1 128 ? -50.719 -23.703 -12.219 1 77.38 128 MET B O 1
ATOM 8499 N N . GLU B 1 129 ? -50 -23.625 -10.062 1 76.38 129 GLU B N 1
ATOM 8500 C CA . GLU B 1 129 ? -50.031 -22.172 -10.047 1 76.38 129 GLU B CA 1
ATOM 8501 C C . GLU B 1 129 ? -48.719 -21.562 -10.539 1 76.38 129 GLU B C 1
ATOM 8503 O O . GLU B 1 129 ? -47.656 -21.797 -9.945 1 76.38 129 GLU B O 1
ATOM 8508 N N . ALA B 1 130 ? -48.75 -20.812 -11.688 1 79.38 130 ALA B N 1
ATOM 8509 C CA . ALA B 1 130 ? -47.594 -20.328 -12.422 1 79.38 130 ALA B CA 1
ATOM 8510 C C . ALA B 1 130 ? -46.688 -19.453 -11.539 1 79.38 130 ALA B C 1
ATOM 8512 O O . ALA B 1 130 ? -45.469 -19.547 -11.594 1 79.38 130 ALA B O 1
ATOM 8513 N N . ASN B 1 131 ? -47.25 -18.609 -10.766 1 81.81 131 ASN B N 1
ATOM 8514 C CA . ASN B 1 131 ? -46.469 -17.688 -9.953 1 81.81 131 ASN B CA 1
ATOM 8515 C C . ASN B 1 131 ? -45.719 -18.422 -8.836 1 81.81 131 ASN B C 1
ATOM 8517 O O . ASN B 1 131 ? -44.562 -18.156 -8.586 1 81.81 131 ASN B O 1
ATOM 8521 N N . ASN B 1 132 ? -46.438 -19.391 -8.227 1 75.81 132 ASN B N 1
ATOM 8522 C CA . ASN B 1 132 ? -45.781 -20.188 -7.188 1 75.81 132 ASN B CA 1
ATOM 8523 C C . ASN B 1 132 ? -44.688 -21.094 -7.77 1 75.81 132 ASN B C 1
ATOM 8525 O O . ASN B 1 132 ? -43.625 -21.281 -7.164 1 75.81 132 ASN B O 1
ATOM 8529 N N . PHE B 1 133 ? -44.969 -21.578 -8.844 1 82.38 133 PHE B N 1
ATOM 8530 C CA . PHE B 1 133 ? -44 -22.422 -9.523 1 82.38 133 PHE B CA 1
ATOM 8531 C C . PHE B 1 133 ? -42.75 -21.609 -9.898 1 82.38 133 PHE B C 1
ATOM 8533 O O . PHE B 1 133 ? -41.625 -22.062 -9.711 1 82.38 133 PHE B O 1
ATOM 8540 N N . ALA B 1 134 ? -42.969 -20.438 -10.422 1 84.06 134 ALA B N 1
ATOM 8541 C CA . ALA B 1 134 ? -41.844 -19.562 -10.812 1 84.06 134 ALA B CA 1
ATOM 8542 C C . ALA B 1 134 ? -41 -19.203 -9.609 1 84.06 134 ALA B C 1
ATOM 8544 O O . ALA B 1 134 ? -39.781 -19.109 -9.719 1 84.06 134 ALA B O 1
ATOM 8545 N N . MET B 1 135 ? -41.594 -19.031 -8.562 1 82.69 135 MET B N 1
ATOM 8546 C CA . MET B 1 135 ? -40.875 -18.703 -7.344 1 82.69 135 MET B CA 1
ATOM 8547 C C . MET B 1 135 ? -40.031 -19.859 -6.879 1 82.69 135 MET B C 1
ATOM 8549 O O . MET B 1 135 ? -38.875 -19.672 -6.488 1 82.69 135 MET B O 1
ATOM 8553 N N . ILE B 1 136 ? -40.562 -21.047 -6.953 1 81.56 136 ILE B N 1
ATOM 8554 C CA . ILE B 1 136 ? -39.812 -22.25 -6.543 1 81.56 136 ILE B CA 1
ATOM 8555 C C . ILE B 1 136 ? -38.625 -22.453 -7.473 1 81.56 136 ILE B C 1
ATOM 8557 O O . ILE B 1 136 ? -37.531 -22.734 -7.012 1 81.56 136 ILE B O 1
ATOM 8561 N N . VAL B 1 137 ? -38.938 -22.312 -8.68 1 86.69 137 VAL B N 1
ATOM 8562 C CA . VAL B 1 137 ? -37.875 -22.516 -9.664 1 86.69 137 VAL B CA 1
ATOM 8563 C C . VAL B 1 137 ? -36.781 -21.484 -9.453 1 86.69 137 VAL B C 1
ATOM 8565 O O . VAL B 1 137 ? -35.594 -21.797 -9.586 1 86.69 137 VAL B O 1
ATOM 8568 N N . SER B 1 138 ? -37.125 -20.297 -9.164 1 89.69 138 SER B N 1
ATOM 8569 C CA . SER B 1 138 ? -36.156 -19.234 -8.961 1 89.69 138 SER B CA 1
ATOM 8570 C C . SER B 1 138 ? -35.281 -19.516 -7.734 1 89.69 138 SER B C 1
ATOM 8572 O O . SER B 1 138 ? -34.062 -19.297 -7.762 1 89.69 138 SER B O 1
ATOM 8574 N N . VAL B 1 139 ? -35.812 -19.984 -6.723 1 85.44 139 VAL B N 1
ATOM 8575 C CA . VAL B 1 139 ? -35.062 -20.297 -5.504 1 85.44 139 VAL B CA 1
ATOM 8576 C C . VAL B 1 139 ? -34.156 -21.484 -5.742 1 85.44 139 VAL B C 1
ATOM 8578 O O . VAL B 1 139 ? -33 -21.469 -5.34 1 85.44 139 VAL B O 1
ATOM 8581 N N . LEU B 1 140 ? -34.719 -22.453 -6.406 1 89.06 140 LEU B N 1
ATOM 8582 C CA . LEU B 1 140 ? -33.906 -23.625 -6.703 1 89.06 140 LEU B CA 1
ATOM 8583 C C . LEU B 1 140 ? -32.781 -23.281 -7.648 1 89.06 140 LEU B C 1
ATOM 8585 O O . LEU B 1 140 ? -31.656 -23.797 -7.5 1 89.06 140 LEU B O 1
ATOM 8589 N N . MET B 1 141 ? -33.125 -22.484 -8.578 1 92.38 141 MET B N 1
ATOM 8590 C CA . MET B 1 141 ? -32.062 -22.047 -9.5 1 92.38 141 MET B CA 1
ATOM 8591 C C . MET B 1 141 ? -31 -21.25 -8.773 1 92.38 141 MET B C 1
ATOM 8593 O O . MET B 1 141 ? -29.812 -21.375 -9.078 1 92.38 141 MET B O 1
ATOM 8597 N N . GLY B 1 142 ? -31.406 -20.406 -7.902 1 91.94 142 GLY B N 1
ATOM 8598 C CA . GLY B 1 142 ? -30.438 -19.688 -7.09 1 91.94 142 GLY B CA 1
ATOM 8599 C C . GLY B 1 142 ? -29.531 -20.594 -6.277 1 91.94 142 GLY B C 1
ATOM 8600 O O . GLY B 1 142 ? -28.312 -20.422 -6.277 1 91.94 142 GLY B O 1
ATOM 8601 N N . ALA B 1 143 ? -30.109 -21.562 -5.695 1 90.88 143 ALA B N 1
ATOM 8602 C CA . ALA B 1 143 ? -29.344 -22.531 -4.898 1 90.88 143 ALA B CA 1
ATOM 8603 C C . ALA B 1 143 ? -28.406 -23.344 -5.777 1 90.88 143 ALA B C 1
ATOM 8605 O O . ALA B 1 143 ? -27.266 -23.594 -5.402 1 90.88 143 ALA B O 1
ATOM 8606 N N . PHE B 1 144 ? -28.969 -23.75 -6.867 1 92.62 144 PHE B N 1
ATOM 8607 C CA . PHE B 1 144 ? -28.156 -24.5 -7.809 1 92.62 144 PHE B CA 1
ATOM 8608 C C . PHE B 1 144 ? -26.984 -23.672 -8.297 1 92.62 144 PHE B C 1
ATOM 8610 O O . PHE B 1 144 ? -25.859 -24.188 -8.422 1 92.62 144 PHE B O 1
ATOM 8617 N N . THR B 1 145 ? -27.234 -22.469 -8.633 1 93.12 145 THR B N 1
ATOM 8618 C CA . THR B 1 145 ? -26.172 -21.594 -9.109 1 93.12 145 THR B CA 1
ATOM 8619 C C . THR B 1 145 ? -25.094 -21.422 -8.055 1 93.12 145 THR B C 1
ATOM 8621 O O . THR B 1 145 ? -23.891 -21.453 -8.375 1 93.12 145 THR B O 1
ATOM 8624 N N . VAL B 1 146 ? -25.422 -21.281 -6.832 1 90.12 146 VAL B N 1
ATOM 8625 C CA . VAL B 1 146 ? -24.453 -21.141 -5.754 1 90.12 146 VAL B CA 1
ATOM 8626 C C . VAL B 1 146 ? -23.594 -22.406 -5.645 1 90.12 146 VAL B C 1
ATOM 8628 O O . VAL B 1 146 ? -22.375 -22.328 -5.496 1 90.12 146 VAL B O 1
ATOM 8631 N N . ALA B 1 147 ? -24.172 -23.5 -5.84 1 89 147 ALA B N 1
ATOM 8632 C CA . ALA B 1 147 ? -23.438 -24.766 -5.777 1 89 147 ALA B CA 1
ATOM 8633 C C . ALA B 1 147 ? -22.547 -24.938 -7 1 89 147 ALA B C 1
ATOM 8635 O O . ALA B 1 147 ? -21.391 -25.328 -6.875 1 89 147 ALA B O 1
ATOM 8636 N N . ASN B 1 148 ? -23.156 -24.703 -8.094 1 88.44 148 ASN B N 1
ATOM 8637 C CA . ASN B 1 148 ? -22.406 -24.875 -9.336 1 88.44 148 ASN B CA 1
ATOM 8638 C C . ASN B 1 148 ? -21.188 -23.953 -9.391 1 88.44 148 ASN B C 1
ATOM 8640 O O . ASN B 1 148 ? -20.125 -24.359 -9.859 1 88.44 148 ASN B O 1
ATOM 8644 N N . LEU B 1 149 ? -21.375 -22.797 -9 1 85.06 149 LEU B N 1
ATOM 8645 C CA . LEU B 1 149 ? -20.266 -21.844 -9.031 1 85.06 149 LEU B CA 1
ATOM 8646 C C . LEU B 1 149 ? -19.172 -22.25 -8.062 1 85.06 149 LEU B C 1
ATOM 8648 O O . LEU B 1 149 ? -18 -21.938 -8.281 1 85.06 149 LEU B O 1
ATOM 8652 N N . TYR B 1 150 ? -19.547 -22.906 -7.02 1 82.81 150 TYR B N 1
ATOM 8653 C CA . TYR B 1 150 ? -18.531 -23.391 -6.074 1 82.81 150 TYR B CA 1
ATOM 8654 C C . TYR B 1 150 ? -17.672 -24.484 -6.707 1 82.81 150 TYR B C 1
ATOM 8656 O O . TYR B 1 150 ? -16.469 -24.531 -6.48 1 82.81 150 TYR B O 1
ATOM 8664 N N . PHE B 1 151 ? -18.234 -25.25 -7.574 1 81.38 151 PHE B N 1
ATOM 8665 C CA . PHE B 1 151 ? -17.5 -26.359 -8.18 1 81.38 151 PHE B CA 1
ATOM 8666 C C . PHE B 1 151 ? -16.766 -25.906 -9.438 1 81.38 151 PHE B C 1
ATOM 8668 O O . PHE B 1 151 ? -15.641 -26.344 -9.688 1 81.38 151 PHE B O 1
ATOM 8675 N N . CYS B 1 152 ? -17.375 -25.141 -10.227 1 80.38 152 CYS B N 1
ATOM 8676 C CA . CYS B 1 152 ? -16.812 -24.766 -11.516 1 80.38 152 CYS B CA 1
ATOM 8677 C C . CYS B 1 152 ? -15.828 -23.609 -11.359 1 80.38 152 CYS B C 1
ATOM 8679 O O . CYS B 1 152 ? -14.922 -23.453 -12.18 1 80.38 152 CYS B O 1
ATOM 8681 N N . ILE B 1 153 ? -15.727 -22.953 -10.281 1 69.94 153 ILE B N 1
ATOM 8682 C CA . ILE B 1 153 ? -14.867 -21.828 -9.977 1 69.94 153 ILE B CA 1
ATOM 8683 C C . ILE B 1 153 ? -14.617 -21.016 -11.25 1 69.94 153 ILE B C 1
ATOM 8685 O O . ILE B 1 153 ? -13.594 -21.172 -11.914 1 69.94 153 ILE B O 1
ATOM 8689 N N . HIS B 1 154 ? -15.492 -20.266 -11.742 1 73 154 HIS B N 1
ATOM 8690 C CA . HIS B 1 154 ? -15.367 -19.359 -12.891 1 73 154 HIS B CA 1
ATOM 8691 C C . HIS B 1 154 ? -15.5 -17.906 -12.461 1 73 154 HIS B C 1
ATOM 8693 O O . HIS B 1 154 ? -16.609 -17.375 -12.391 1 73 154 HIS B O 1
ATOM 8699 N N . PRO B 1 155 ? -14.383 -17.172 -12.391 1 71.25 155 PRO B N 1
ATOM 8700 C CA . PRO B 1 155 ? -14.398 -15.82 -11.82 1 71.25 155 PRO B CA 1
ATOM 8701 C C . PRO B 1 155 ? -15.203 -14.836 -12.664 1 71.25 155 PRO B C 1
ATOM 8703 O O . PRO B 1 155 ? -15.844 -13.938 -12.117 1 71.25 155 PRO B O 1
ATOM 8706 N N . ASN B 1 156 ? -15.188 -14.961 -13.93 1 74.75 156 ASN B N 1
ATOM 8707 C CA . ASN B 1 156 ? -15.938 -14.016 -14.758 1 74.75 156 ASN B CA 1
ATOM 8708 C C . ASN B 1 156 ? -17.438 -14.148 -14.531 1 74.75 156 ASN B C 1
ATOM 8710 O O . ASN B 1 156 ? -18.172 -13.156 -14.578 1 74.75 156 ASN B O 1
ATOM 8714 N N . SER B 1 157 ? -17.812 -15.383 -14.312 1 81.94 157 SER B N 1
ATOM 8715 C CA . SER B 1 157 ? -19.234 -15.586 -14.031 1 81.94 157 SER B CA 1
ATOM 8716 C C . SER B 1 157 ? -19.625 -14.969 -12.695 1 81.94 157 SER B C 1
ATOM 8718 O O . SER B 1 157 ? -20.75 -14.508 -12.531 1 81.94 157 SER B O 1
ATOM 8720 N N . TYR B 1 158 ? -18.672 -14.953 -11.781 1 83 158 TYR B N 1
ATOM 8721 C CA . TYR B 1 158 ? -18.969 -14.312 -10.508 1 83 158 TYR B CA 1
ATOM 8722 C C . TYR B 1 158 ? -19.312 -12.844 -10.703 1 83 158 TYR B C 1
ATOM 8724 O O . TYR B 1 158 ? -20.328 -12.367 -10.195 1 83 158 TYR B O 1
ATOM 8732 N N . SER B 1 159 ? -18.453 -12.211 -11.484 1 81.44 159 SER B N 1
ATOM 8733 C CA . SER B 1 159 ? -18.641 -10.773 -11.695 1 81.44 159 SER B CA 1
ATOM 8734 C C . SER B 1 159 ? -19.891 -10.492 -12.508 1 81.44 159 SER B C 1
ATOM 8736 O O . SER B 1 159 ? -20.609 -9.531 -12.234 1 81.44 159 SER B O 1
ATOM 8738 N N . LYS B 1 160 ? -20.188 -11.289 -13.461 1 86.25 160 LYS B N 1
ATOM 8739 C CA . LYS B 1 160 ? -21.344 -11.055 -14.312 1 86.25 160 LYS B CA 1
ATOM 8740 C C . LYS B 1 160 ? -22.641 -11.328 -13.547 1 86.25 160 LYS B C 1
ATOM 8742 O O . LYS B 1 160 ? -23.641 -10.641 -13.75 1 86.25 160 LYS B O 1
ATOM 8747 N N . ILE B 1 161 ? -22.547 -12.32 -12.727 1 90.31 161 ILE B N 1
ATOM 8748 C CA . ILE B 1 161 ? -23.719 -12.633 -11.922 1 90.31 161 ILE B CA 1
ATOM 8749 C C . ILE B 1 161 ? -23.969 -11.5 -10.922 1 90.31 161 ILE B C 1
ATOM 8751 O O . ILE B 1 161 ? -25.109 -11.07 -10.734 1 90.31 161 ILE B O 1
ATOM 8755 N N . ALA B 1 162 ? -22.922 -11.008 -10.367 1 88.62 162 ALA B N 1
ATOM 8756 C CA . ALA B 1 162 ? -23.078 -9.883 -9.453 1 88.62 162 ALA B CA 1
ATOM 8757 C C . ALA B 1 162 ? -23.625 -8.656 -10.172 1 88.62 162 ALA B C 1
ATOM 8759 O O . ALA B 1 162 ? -24.531 -7.984 -9.672 1 88.62 162 ALA B O 1
ATOM 8760 N N . CYS B 1 163 ? -23.125 -8.391 -11.305 1 89.06 163 CYS B N 1
ATOM 8761 C CA . CYS B 1 163 ? -23.594 -7.254 -12.094 1 89.06 163 CYS B CA 1
ATOM 8762 C C . CYS B 1 163 ? -25.047 -7.438 -12.508 1 89.06 163 CYS B C 1
ATOM 8764 O O . CYS B 1 163 ? -25.844 -6.512 -12.406 1 89.06 163 CYS B O 1
ATOM 8766 N N . SER B 1 164 ? -25.359 -8.633 -13.016 1 90.81 164 SER B N 1
ATOM 8767 C CA . SER B 1 164 ? -26.734 -8.922 -13.438 1 90.81 164 SER B CA 1
ATOM 8768 C C . SER B 1 164 ? -27.703 -8.82 -12.266 1 90.81 164 SER B C 1
ATOM 8770 O O . SER B 1 164 ? -28.844 -8.406 -12.438 1 90.81 164 SER B O 1
ATOM 8772 N N . SER B 1 165 ? -27.203 -9.211 -11.117 1 93 165 SER B N 1
ATOM 8773 C CA . SER B 1 165 ? -28.031 -9.102 -9.93 1 93 165 SER B CA 1
ATOM 8774 C C . SER B 1 165 ? -28.297 -7.645 -9.578 1 93 165 SER B C 1
ATOM 8776 O O . SER B 1 165 ? -29.438 -7.273 -9.266 1 93 165 SER B O 1
ATOM 8778 N N . LYS B 1 166 ? -27.312 -6.805 -9.703 1 90.94 166 LYS B N 1
ATOM 8779 C CA . LYS B 1 166 ? -27.5 -5.379 -9.438 1 90.94 166 LYS B CA 1
ATOM 8780 C C . LYS B 1 166 ? -28.438 -4.742 -10.453 1 90.94 166 LYS B C 1
ATOM 8782 O O . LYS B 1 166 ? -29.297 -3.939 -10.086 1 90.94 166 LYS B O 1
ATOM 8787 N N . VAL B 1 167 ? -28.266 -5.156 -11.648 1 91.62 167 VAL B N 1
ATOM 8788 C CA . VAL B 1 167 ? -29.094 -4.617 -12.711 1 91.62 167 VAL B CA 1
ATOM 8789 C C . VAL B 1 167 ? -30.547 -5.062 -12.508 1 91.62 167 VAL B C 1
ATOM 8791 O O . VAL B 1 167 ? -31.484 -4.277 -12.711 1 91.62 167 VAL B O 1
ATOM 8794 N N . THR B 1 168 ? -30.703 -6.293 -12.125 1 93.12 168 THR B N 1
ATOM 8795 C CA . THR B 1 168 ? -32.031 -6.809 -11.891 1 93.12 168 THR B CA 1
ATOM 8796 C C . THR B 1 168 ? -32.75 -6.02 -10.789 1 93.12 168 THR B C 1
ATOM 8798 O O . THR B 1 168 ? -33.906 -5.66 -10.922 1 93.12 168 THR B O 1
ATOM 8801 N N . ILE B 1 169 ? -32.031 -5.66 -9.773 1 90.62 169 ILE B N 1
ATOM 8802 C CA . ILE B 1 169 ? -32.594 -4.898 -8.664 1 90.62 169 ILE B CA 1
ATOM 8803 C C . ILE B 1 169 ? -32.906 -3.48 -9.133 1 90.62 169 ILE B C 1
ATOM 8805 O O . ILE B 1 169 ? -34 -2.953 -8.828 1 90.62 169 ILE B O 1
ATOM 8809 N N . LYS B 1 170 ? -32.062 -2.914 -9.875 1 89.44 170 LYS B N 1
ATOM 8810 C CA . LYS B 1 170 ? -32.312 -1.563 -10.375 1 89.44 170 LYS B CA 1
ATOM 8811 C C . LYS B 1 170 ? -33.531 -1.527 -11.305 1 89.44 170 LYS B C 1
ATOM 8813 O O . LYS B 1 170 ? -34.375 -0.631 -11.211 1 89.44 170 LYS B O 1
ATOM 8818 N N . VAL B 1 171 ? -33.531 -2.51 -12.172 1 92 171 VAL B N 1
ATOM 8819 C CA . VAL B 1 171 ? -34.656 -2.586 -13.117 1 92 171 VAL B CA 1
ATOM 8820 C C . VAL B 1 171 ? -35.969 -2.803 -12.367 1 92 171 VAL B C 1
ATOM 8822 O O . VAL B 1 171 ? -37 -2.229 -12.719 1 92 171 VAL B O 1
ATOM 8825 N N . PHE B 1 172 ? -35.938 -3.561 -11.305 1 92.38 172 PHE B N 1
ATOM 8826 C CA . PHE B 1 172 ? -37.094 -3.846 -10.477 1 92.38 172 PHE B CA 1
ATOM 8827 C C . PHE B 1 172 ? -37.688 -2.562 -9.891 1 92.38 172 PHE B C 1
ATOM 8829 O O . PHE B 1 172 ? -38.875 -2.318 -9.969 1 92.38 172 PHE B O 1
ATOM 8836 N N . PHE B 1 173 ? -36.875 -1.683 -9.484 1 88.81 173 PHE B N 1
ATOM 8837 C CA . PHE B 1 173 ? -37.344 -0.477 -8.828 1 88.81 173 PHE B CA 1
ATOM 8838 C C . PHE B 1 173 ? -37.625 0.624 -9.836 1 88.81 173 PHE B C 1
ATOM 8840 O O . PHE B 1 173 ? -38.469 1.488 -9.609 1 88.81 173 PHE B O 1
ATOM 8847 N N . LEU B 1 174 ? -36.906 0.528 -10.898 1 89.12 174 LEU B N 1
ATOM 8848 C CA . LEU B 1 174 ? -37.156 1.514 -11.945 1 89.12 174 LEU B CA 1
ATOM 8849 C C . LEU B 1 174 ? -38.5 1.291 -12.594 1 89.12 174 LEU B C 1
ATOM 8851 O O . LEU B 1 174 ? -39.188 2.25 -12.984 1 89.12 174 LEU B O 1
ATOM 8855 N N . LEU B 1 175 ? -38.938 -0.009 -12.695 1 91.25 175 LEU B N 1
ATOM 8856 C CA . LEU B 1 175 ? -40.188 -0.348 -13.367 1 91.25 175 LEU B CA 1
ATOM 8857 C C . LEU B 1 175 ? -41.344 -0.331 -12.391 1 91.25 175 LEU B C 1
ATOM 8859 O O . LEU B 1 175 ? -42.5 -0.386 -12.812 1 91.25 175 LEU B O 1
ATOM 8863 N N . TYR B 1 176 ? -41.094 -0.188 -11.148 1 87.81 176 TYR B N 1
ATOM 8864 C CA . TYR B 1 176 ? -42.156 -0.274 -10.133 1 87.81 176 TYR B CA 1
ATOM 8865 C C . TYR B 1 176 ? -43.156 0.874 -10.273 1 87.81 176 TYR B C 1
ATOM 8867 O O . TYR B 1 176 ? -44.344 0.664 -10.211 1 87.81 176 TYR B O 1
ATOM 8875 N N . PRO B 1 177 ? -42.594 2.119 -10.547 1 85.69 177 PRO B N 1
ATOM 8876 C CA . PRO B 1 177 ? -43.562 3.201 -10.727 1 85.69 177 PRO B CA 1
ATOM 8877 C C . PRO B 1 177 ? -44.469 2.982 -11.93 1 85.69 177 PRO B C 1
ATOM 8879 O O . PRO B 1 177 ? -45.656 3.363 -11.906 1 85.69 177 PRO B O 1
ATOM 8882 N N . PHE B 1 178 ? -43.969 2.379 -12.945 1 88.25 178 PHE B N 1
ATOM 8883 C CA . PHE B 1 178 ? -44.781 2.076 -14.109 1 88.25 178 PHE B CA 1
ATOM 8884 C C . PHE B 1 178 ? -45.875 1.055 -13.766 1 88.25 178 PHE B C 1
ATOM 8886 O O . PHE B 1 178 ? -46.969 1.133 -14.273 1 88.25 178 PHE B O 1
ATOM 8893 N N . LEU B 1 179 ? -45.5 0.094 -12.93 1 88.12 179 LEU B N 1
ATOM 8894 C CA . LEU B 1 179 ? -46.469 -0.872 -12.453 1 88.12 179 LEU B CA 1
ATOM 8895 C C . LEU B 1 179 ? -47.594 -0.178 -11.656 1 88.12 179 LEU B C 1
ATOM 8897 O O . LEU B 1 179 ? -48.75 -0.538 -11.766 1 88.12 179 LEU B O 1
ATOM 8901 N N . MET B 1 180 ? -47.219 0.814 -10.898 1 82.75 180 MET B N 1
ATOM 8902 C CA . MET B 1 180 ? -48.219 1.542 -10.109 1 82.75 180 MET B CA 1
ATOM 8903 C C . MET B 1 180 ? -49.188 2.285 -11.008 1 82.75 180 MET B C 1
ATOM 8905 O O . MET B 1 180 ? -50.406 2.299 -10.742 1 82.75 180 MET B O 1
ATOM 8909 N N . VAL B 1 181 ? -48.625 2.854 -12.039 1 82.75 181 VAL B N 1
ATOM 8910 C CA . VAL B 1 181 ? -49.469 3.551 -12.992 1 82.75 181 VAL B CA 1
ATOM 8911 C C . VAL B 1 181 ? -50.406 2.549 -13.68 1 82.75 181 VAL B C 1
ATOM 8913 O O . VAL B 1 181 ? -51.594 2.83 -13.883 1 82.75 181 VAL B O 1
ATOM 8916 N N . TYR B 1 182 ? -49.844 1.436 -14.031 1 84.94 182 TYR B N 1
ATOM 8917 C CA . TYR B 1 182 ? -50.625 0.368 -14.641 1 84.94 182 TYR B CA 1
ATOM 8918 C C . TYR B 1 182 ? -51.75 -0.087 -13.711 1 84.94 182 TYR B C 1
ATOM 8920 O O . TYR B 1 182 ? -52.906 -0.236 -14.133 1 84.94 182 TYR B O 1
ATOM 8928 N N . ASN B 1 183 ? -51.469 -0.338 -12.453 1 81.19 183 ASN B N 1
ATOM 8929 C CA . ASN B 1 183 ? -52.469 -0.743 -11.461 1 81.19 183 ASN B CA 1
ATOM 8930 C C . ASN B 1 183 ? -53.531 0.325 -11.273 1 81.19 183 ASN B C 1
ATOM 8932 O O . ASN B 1 183 ? -54.719 0.003 -11.094 1 81.19 183 ASN B O 1
ATOM 8936 N N . TYR B 1 184 ? -53.062 1.532 -11.297 1 78.44 184 TYR B N 1
ATOM 8937 C CA . TYR B 1 184 ? -54 2.633 -11.164 1 78.44 184 TYR B CA 1
ATOM 8938 C C . TYR B 1 184 ? -55 2.643 -12.328 1 78.44 184 TYR B C 1
ATOM 8940 O O . TYR B 1 184 ? -56.188 2.836 -12.125 1 78.44 184 TYR B O 1
ATOM 8948 N N . HIS B 1 185 ? -54.5 2.457 -13.492 1 80.38 185 HIS B N 1
ATOM 8949 C CA . HIS B 1 185 ? -55.375 2.449 -14.672 1 80.38 185 HIS B CA 1
ATOM 8950 C C . HIS B 1 185 ? -56.344 1.276 -14.633 1 80.38 185 HIS B C 1
ATOM 8952 O O . HIS B 1 185 ? -57.5 1.401 -15.07 1 80.38 185 HIS B O 1
ATOM 8958 N N . LYS B 1 186 ? -55.906 0.168 -14.141 1 78.44 186 LYS B N 1
ATOM 8959 C CA . LYS B 1 186 ? -56.75 -1.017 -14.07 1 78.44 186 LYS B CA 1
ATOM 8960 C C . LYS B 1 186 ? -57.781 -0.876 -12.977 1 78.44 186 LYS B C 1
ATOM 8962 O O . LYS B 1 186 ? -58.875 -1.481 -13.055 1 78.44 186 LYS B O 1
ATOM 8967 N N . ASN B 1 187 ? -57.375 -0.134 -11.969 1 66.88 187 ASN B N 1
ATOM 8968 C CA . ASN B 1 187 ? -58.281 0.043 -10.836 1 66.88 187 ASN B CA 1
ATOM 8969 C C . ASN B 1 187 ? -59.156 1.288 -11 1 66.88 187 ASN B C 1
ATOM 8971 O O . ASN B 1 187 ? -59.906 1.651 -10.094 1 66.88 187 ASN B O 1
ATOM 8975 N N . HIS B 1 188 ? -58.969 2.061 -11.977 1 63.97 188 HIS B N 1
ATOM 8976 C CA . HIS B 1 188 ? -59.656 3.35 -12.086 1 63.97 188 HIS B CA 1
ATOM 8977 C C . HIS B 1 188 ? -61.156 3.189 -11.969 1 63.97 188 HIS B C 1
ATOM 8979 O O . HIS B 1 188 ? -61.844 4.129 -11.586 1 63.97 188 HIS B O 1
ATOM 8985 N N . THR B 1 189 ? -61.625 2.109 -12.445 1 57.81 189 THR B N 1
ATOM 8986 C CA . THR B 1 189 ? -63.094 2.041 -12.344 1 57.81 189 THR B CA 1
ATOM 8987 C C . THR B 1 189 ? -63.5 1.62 -10.938 1 57.81 189 THR B C 1
ATOM 8989 O O . THR B 1 189 ? -64.688 1.649 -10.609 1 57.81 189 THR B O 1
ATOM 8992 N N . SER B 1 190 ? -62.531 1.076 -10.273 1 52.88 190 SER B N 1
ATOM 8993 C CA . SER B 1 190 ? -62.938 0.594 -8.953 1 52.88 190 SER B CA 1
ATOM 8994 C C . SER B 1 190 ? -62.719 1.654 -7.883 1 52.88 190 SER B C 1
ATOM 8996 O O . SER B 1 190 ? -61.844 2.52 -8.039 1 52.88 190 SER B O 1
ATOM 8998 N N . ILE B 1 191 ? -63.656 1.965 -7.062 1 45.97 191 ILE B N 1
ATOM 8999 C CA . ILE B 1 191 ? -63.75 2.969 -6.012 1 45.97 191 ILE B CA 1
ATOM 9000 C C . ILE B 1 191 ? -62.469 3.047 -5.23 1 45.97 191 ILE B C 1
ATOM 9002 O O . ILE B 1 191 ? -62.094 4.117 -4.742 1 45.97 191 ILE B O 1
ATOM 9006 N N . ALA B 1 192 ? -61.906 2.023 -4.625 1 47.44 192 ALA B N 1
ATOM 9007 C CA . ALA B 1 192 ? -60.812 2.176 -3.664 1 47.44 192 ALA B CA 1
ATOM 9008 C C . ALA B 1 192 ? -59.438 1.985 -4.34 1 47.44 192 ALA B C 1
ATOM 9010 O O . ALA B 1 192 ? -59.156 0.914 -4.879 1 47.44 192 ALA B O 1
ATOM 9011 N N . PRO B 1 193 ? -58.781 3.006 -4.797 1 51.91 193 PRO B N 1
ATOM 9012 C CA . PRO B 1 193 ? -57.469 3.055 -5.449 1 51.91 193 PRO B CA 1
ATOM 9013 C C . PRO B 1 193 ? -56.406 2.268 -4.691 1 51.91 193 PRO B C 1
ATOM 9015 O O . PRO B 1 193 ? -55.25 2.666 -4.664 1 51.91 193 PRO B O 1
ATOM 9018 N N . ARG B 1 194 ? -56.719 1.314 -3.857 1 52.75 194 ARG B N 1
ATOM 9019 C CA . ARG B 1 194 ? -55.875 0.769 -2.809 1 52.75 194 ARG B CA 1
ATOM 9020 C C . ARG B 1 194 ? -54.875 -0.239 -3.379 1 52.75 194 ARG B C 1
ATOM 9022 O O . ARG B 1 194 ? -53.812 -0.448 -2.812 1 52.75 194 ARG B O 1
ATOM 9029 N N . ALA B 1 195 ? -55.125 -0.738 -4.699 1 64.69 195 ALA B N 1
ATOM 9030 C CA . ALA B 1 195 ? -54.25 -1.78 -5.273 1 64.69 195 ALA B CA 1
ATOM 9031 C C . ALA B 1 195 ? -53.094 -1.174 -6.043 1 64.69 195 ALA B C 1
ATOM 9033 O O . ALA B 1 195 ? -52.281 -1.897 -6.629 1 64.69 195 ALA B O 1
ATOM 9034 N N . VAL B 1 196 ? -52.938 0.107 -5.863 1 71.69 196 VAL B N 1
ATOM 9035 C CA . VAL B 1 196 ? -52 0.802 -6.738 1 71.69 196 VAL B CA 1
ATOM 9036 C C . VAL B 1 196 ? -50.562 0.357 -6.422 1 71.69 196 VAL B C 1
ATOM 9038 O O . VAL B 1 196 ? -49.75 0.164 -7.328 1 71.69 196 VAL B O 1
ATOM 9041 N N . TYR B 1 197 ? -50.25 0.114 -5.184 1 72.75 197 TYR B N 1
ATOM 9042 C CA . TYR B 1 197 ? -48.875 -0.19 -4.801 1 72.75 197 TYR B CA 1
ATOM 9043 C C . TYR B 1 197 ? -48.656 -1.695 -4.773 1 72.75 197 TYR B C 1
ATOM 9045 O O . TYR B 1 197 ? -47.5 -2.146 -4.676 1 72.75 197 TYR B O 1
ATOM 9053 N N . ASN B 1 198 ? -49.75 -2.451 -4.922 1 76.62 198 ASN B N 1
ATOM 9054 C CA . ASN B 1 198 ? -49.656 -3.9 -4.793 1 76.62 198 ASN B CA 1
ATOM 9055 C C . ASN B 1 198 ? -49.062 -4.535 -6.059 1 76.62 198 ASN B C 1
ATOM 9057 O O . ASN B 1 198 ? -49.719 -4.504 -7.113 1 76.62 198 ASN B O 1
ATOM 9061 N N . ILE B 1 199 ? -47.875 -5.148 -5.867 1 84.06 199 ILE B N 1
ATOM 9062 C CA . ILE B 1 199 ? -47.125 -5.719 -6.98 1 84.06 199 ILE B CA 1
ATOM 9063 C C . ILE B 1 199 ? -47.844 -6.945 -7.523 1 84.06 199 ILE B C 1
ATOM 9065 O O . ILE B 1 199 ? -47.719 -7.281 -8.703 1 84.06 199 ILE B O 1
ATOM 9069 N N . ARG B 1 200 ? -48.688 -7.555 -6.707 1 80.62 200 ARG B N 1
ATOM 9070 C CA . ARG B 1 200 ? -49.375 -8.773 -7.109 1 80.62 200 ARG B CA 1
ATOM 9071 C C . ARG B 1 200 ? -50.875 -8.523 -7.309 1 80.62 200 ARG B C 1
ATOM 9073 O O . ARG B 1 200 ? -51.656 -9.445 -7.188 1 80.62 200 ARG B O 1
ATOM 9080 N N . ALA B 1 201 ? -51.188 -7.262 -7.473 1 77.88 201 ALA B N 1
ATOM 9081 C CA . ALA B 1 201 ? -52.594 -6.914 -7.629 1 77.88 201 ALA B CA 1
ATOM 9082 C C . ALA B 1 201 ? -53.156 -7.441 -8.945 1 77.88 201 ALA B C 1
ATOM 9084 O O . ALA B 1 201 ? -54.281 -7.922 -9.008 1 77.88 201 ALA B O 1
ATOM 9085 N N . TYR B 1 202 ? -52.281 -7.293 -9.961 1 77.56 202 TYR B N 1
ATOM 9086 C CA . TYR B 1 202 ? -52.719 -7.711 -11.289 1 77.56 202 TYR B CA 1
ATOM 9087 C C . TYR B 1 202 ? -51.656 -8.5 -12.008 1 77.56 202 TYR B C 1
ATOM 9089 O O . TYR B 1 202 ? -50.469 -8.398 -11.672 1 77.56 202 TYR B O 1
ATOM 9097 N N . ASN B 1 203 ? -52.125 -9.414 -12.883 1 82.56 203 ASN B N 1
ATOM 9098 C CA . ASN B 1 203 ? -51.188 -10.094 -13.781 1 82.56 203 ASN B CA 1
ATOM 9099 C C . ASN B 1 203 ? -50.625 -9.141 -14.82 1 82.56 203 ASN B C 1
ATOM 9101 O O . ASN B 1 203 ? -51.344 -8.375 -15.438 1 82.56 203 ASN B O 1
ATOM 9105 N N . VAL B 1 204 ? -49.375 -9.062 -14.891 1 83.88 204 VAL B N 1
ATOM 9106 C CA . VAL B 1 204 ? -48.719 -8.141 -15.812 1 83.88 204 VAL B CA 1
ATOM 9107 C C . VAL B 1 204 ? -48.5 -8.828 -17.156 1 83.88 204 VAL B C 1
ATOM 9109 O O . VAL B 1 204 ? -48.812 -8.258 -18.219 1 83.88 204 VAL B O 1
ATOM 9112 N N . VAL B 1 205 ? -47.906 -9.977 -17.156 1 82.19 205 VAL B N 1
ATOM 9113 C CA . VAL B 1 205 ? -47.719 -10.758 -18.375 1 82.19 205 VAL B CA 1
ATOM 9114 C C . VAL B 1 205 ? -48.344 -12.141 -18.203 1 82.19 205 VAL B C 1
ATOM 9116 O O . VAL B 1 205 ? -47.875 -12.938 -17.391 1 82.19 205 VAL B O 1
ATOM 9119 N N . GLY B 1 206 ? -49.5 -12.359 -19 1 82 206 GLY B N 1
ATOM 9120 C CA . GLY B 1 206 ? -50.188 -13.625 -18.828 1 82 206 GLY B CA 1
ATOM 9121 C C . GLY B 1 206 ? -50.719 -13.82 -17.422 1 82 206 GLY B C 1
ATOM 9122 O O . GLY B 1 206 ? -51.469 -12.984 -16.906 1 82 206 GLY B O 1
ATOM 9123 N N . ASN B 1 207 ? -50.031 -14.922 -16.797 1 82.62 207 ASN B N 1
ATOM 9124 C CA . ASN B 1 207 ? -50.469 -15.258 -15.445 1 82.62 207 ASN B CA 1
ATOM 9125 C C . ASN B 1 207 ? -49.438 -14.836 -14.414 1 82.62 207 ASN B C 1
ATOM 9127 O O . ASN B 1 207 ? -49.531 -15.188 -13.234 1 82.62 207 ASN B O 1
ATOM 9131 N N . PHE B 1 208 ? -48.469 -14 -14.906 1 88.81 208 PHE B N 1
ATOM 9132 C CA . PHE B 1 208 ? -47.344 -13.688 -14 1 88.81 208 PHE B CA 1
ATOM 9133 C C . PHE B 1 208 ? -47.562 -12.32 -13.367 1 88.81 208 PHE B C 1
ATOM 9135 O O . PHE B 1 208 ? -48.031 -11.383 -14.023 1 88.81 208 PHE B O 1
ATOM 9142 N N . HIS B 1 209 ? -47.219 -12.352 -12.18 1 89.19 209 HIS B N 1
ATOM 9143 C CA . HIS B 1 209 ? -47.156 -11.07 -11.477 1 89.19 209 HIS B CA 1
ATOM 9144 C C . HIS B 1 209 ? -45.844 -10.344 -11.797 1 89.19 209 HIS B C 1
ATOM 9146 O O . HIS B 1 209 ? -44.969 -10.906 -12.445 1 89.19 209 HIS B O 1
ATOM 9152 N N . TYR B 1 210 ? -45.75 -9.141 -11.383 1 89.19 210 TYR B N 1
ATOM 9153 C CA . TYR B 1 210 ? -44.562 -8.305 -11.625 1 89.19 210 TYR B CA 1
ATOM 9154 C C . TYR B 1 210 ? -43.312 -8.938 -11.031 1 89.19 210 TYR B C 1
ATOM 9156 O O . TYR B 1 210 ? -42.281 -9.008 -11.695 1 89.19 210 TYR B O 1
ATOM 9164 N N . ASP B 1 211 ? -43.344 -9.406 -9.82 1 88.69 211 ASP B N 1
ATOM 9165 C CA . ASP B 1 211 ? -42.188 -9.977 -9.148 1 88.69 211 ASP B CA 1
ATOM 9166 C C . ASP B 1 211 ? -41.75 -11.297 -9.789 1 88.69 211 ASP B C 1
ATOM 9168 O O . ASP B 1 211 ? -40.562 -11.516 -10.047 1 88.69 211 ASP B O 1
ATOM 9172 N N . THR B 1 212 ? -42.75 -12.148 -10.086 1 89.56 212 THR B N 1
ATOM 9173 C CA . THR B 1 212 ? -42.438 -13.477 -10.602 1 89.56 212 THR B CA 1
ATOM 9174 C C . THR B 1 212 ? -41.875 -13.383 -12.023 1 89.56 212 THR B C 1
ATOM 9176 O O . THR B 1 212 ? -41.094 -14.219 -12.438 1 89.56 212 THR B O 1
ATOM 9179 N N . ILE B 1 213 ? -42.312 -12.438 -12.75 1 90.94 213 ILE B N 1
ATOM 9180 C CA . ILE B 1 213 ? -41.75 -12.25 -14.086 1 90.94 213 ILE B CA 1
ATOM 9181 C C . ILE B 1 213 ? -40.281 -11.914 -13.977 1 90.94 213 ILE B C 1
ATOM 9183 O O . ILE B 1 213 ? -39.438 -12.477 -14.711 1 90.94 213 ILE B O 1
ATOM 9187 N N . LEU B 1 214 ? -40 -10.977 -13.141 1 92 214 LEU B N 1
ATOM 9188 C CA . LEU B 1 214 ? -38.594 -10.555 -13 1 92 214 LEU B CA 1
ATOM 9189 C C . LEU B 1 214 ? -37.75 -11.68 -12.43 1 92 214 LEU B C 1
ATOM 9191 O O . LEU B 1 214 ? -36.594 -11.844 -12.82 1 92 214 LEU B O 1
ATOM 9195 N N . LEU B 1 215 ? -38.312 -12.453 -11.562 1 92.5 215 LEU B N 1
ATOM 9196 C CA . LEU B 1 215 ? -37.594 -13.586 -11.008 1 92.5 215 LEU B CA 1
ATOM 9197 C C . LEU B 1 215 ? -37.344 -14.656 -12.07 1 92.5 215 LEU B C 1
ATOM 9199 O O . LEU B 1 215 ? -36.281 -15.312 -12.078 1 92.5 215 LEU B O 1
ATOM 9203 N N . THR B 1 216 ? -38.312 -14.859 -12.867 1 92.44 216 THR B N 1
ATOM 9204 C CA . THR B 1 216 ? -38.156 -15.828 -13.945 1 92.44 216 THR B CA 1
ATOM 9205 C C . THR B 1 216 ? -37.062 -15.391 -14.914 1 92.44 216 THR B C 1
ATOM 9207 O O . THR B 1 216 ? -36.25 -16.203 -15.336 1 92.44 216 THR B O 1
ATOM 9210 N N . ILE B 1 217 ? -37.094 -14.133 -15.25 1 93.81 217 ILE B N 1
ATOM 9211 C CA . ILE B 1 217 ? -36.031 -13.602 -16.125 1 93.81 217 ILE B CA 1
ATOM 9212 C C . ILE B 1 217 ? -34.688 -13.781 -15.469 1 93.81 217 ILE B C 1
ATOM 9214 O O . ILE B 1 217 ? -33.719 -14.18 -16.125 1 93.81 217 ILE B O 1
ATOM 9218 N N . PHE B 1 218 ? -34.594 -13.469 -14.195 1 95.19 218 PHE B N 1
ATOM 9219 C CA . PHE B 1 218 ? -33.344 -13.625 -13.445 1 95.19 218 PHE B CA 1
ATOM 9220 C C . PHE B 1 218 ? -32.906 -15.086 -13.43 1 95.19 218 PHE B C 1
ATOM 9222 O O . PHE B 1 218 ? -31.719 -15.375 -13.539 1 95.19 218 PHE B O 1
ATOM 9229 N N . SER B 1 219 ? -33.844 -16.031 -13.328 1 94.56 219 SER B N 1
ATOM 9230 C CA . SER B 1 219 ? -33.531 -17.453 -13.328 1 94.56 219 SER B CA 1
ATOM 9231 C C . SER B 1 219 ? -32.969 -17.891 -14.672 1 94.56 219 SER B C 1
ATOM 9233 O O . SER B 1 219 ? -32.062 -18.75 -14.727 1 94.56 219 SER B O 1
ATOM 9235 N N . PHE B 1 220 ? -33.5 -17.359 -15.664 1 94.25 220 PHE B N 1
ATOM 9236 C CA . PHE B 1 220 ? -32.969 -17.672 -16.984 1 94.25 220 PHE B CA 1
ATOM 9237 C C . PHE B 1 220 ? -31.547 -17.141 -17.125 1 94.25 220 PHE B C 1
ATOM 9239 O O . PHE B 1 220 ? -30.703 -17.797 -17.75 1 94.25 220 PHE B O 1
ATOM 9246 N N . LEU B 1 221 ? -31.297 -16 -16.656 1 93.94 221 LEU B N 1
ATOM 9247 C CA . LEU B 1 221 ? -29.953 -15.445 -16.688 1 93.94 221 LEU B CA 1
ATOM 9248 C C . LEU B 1 221 ? -28.984 -16.328 -15.906 1 93.94 221 LEU B C 1
ATOM 9250 O O . LEU B 1 221 ? -27.875 -16.594 -16.359 1 93.94 221 LEU B O 1
ATOM 9254 N N . LEU B 1 222 ? -29.438 -16.75 -14.727 1 94.75 222 LEU B N 1
ATOM 9255 C CA . LEU B 1 222 ? -28.594 -17.625 -13.922 1 94.75 222 LEU B CA 1
ATOM 9256 C C . LEU B 1 222 ? -28.312 -18.938 -14.656 1 94.75 222 LEU B C 1
ATOM 9258 O O . LEU B 1 222 ? -27.188 -19.453 -14.602 1 94.75 222 LEU B O 1
ATOM 9262 N N . PHE B 1 223 ? -29.328 -19.422 -15.273 1 94 223 PHE B N 1
ATOM 9263 C CA . PHE B 1 223 ? -29.172 -20.656 -16.031 1 94 223 PHE B CA 1
ATOM 9264 C C . PHE B 1 223 ? -28.109 -20.469 -17.125 1 94 223 PHE B C 1
ATOM 9266 O O . PHE B 1 223 ? -27.266 -21.344 -17.312 1 94 223 PHE B O 1
ATOM 9273 N N . PHE B 1 224 ? -28.188 -19.406 -17.766 1 91.94 224 PHE B N 1
ATOM 9274 C CA . PHE B 1 224 ? -27.234 -19.078 -18.812 1 91.94 224 PHE B CA 1
ATOM 9275 C C . PHE B 1 224 ? -25.812 -19.047 -18.266 1 91.94 224 PHE B C 1
ATOM 9277 O O . PHE B 1 224 ? -24.906 -19.656 -18.828 1 91.94 224 PHE B O 1
ATOM 9284 N N . PHE B 1 225 ? -25.578 -18.422 -17.156 1 91.25 225 PHE B N 1
ATOM 9285 C CA . PHE B 1 225 ? -24.25 -18.312 -16.578 1 91.25 225 PHE B CA 1
ATOM 9286 C C . PHE B 1 225 ? -23.781 -19.672 -16.047 1 91.25 225 PHE B C 1
ATOM 9288 O O . PHE B 1 225 ? -22.578 -19.969 -16.062 1 91.25 225 PHE B O 1
ATOM 9295 N N . ASN B 1 226 ? -24.703 -20.469 -15.625 1 91.5 226 ASN B N 1
ATOM 9296 C CA . ASN B 1 226 ? -24.344 -21.812 -15.18 1 91.5 226 ASN B CA 1
ATOM 9297 C C . ASN B 1 226 ? -23.812 -22.656 -16.328 1 91.5 226 ASN B C 1
ATOM 9299 O O . ASN B 1 226 ? -22.844 -23.406 -16.156 1 91.5 226 ASN B O 1
ATOM 9303 N N . ILE B 1 227 ? -24.438 -22.5 -17.422 1 89.69 227 ILE B N 1
ATOM 9304 C CA . ILE B 1 227 ? -23.984 -23.219 -18.594 1 89.69 227 ILE B CA 1
ATOM 9305 C C . ILE B 1 227 ? -22.578 -22.75 -18.984 1 89.69 227 ILE B C 1
ATOM 9307 O O . ILE B 1 227 ? -21.703 -23.562 -19.281 1 89.69 227 ILE B O 1
ATOM 9311 N N . ILE B 1 228 ? -22.391 -21.562 -18.938 1 87.88 228 ILE B N 1
ATOM 9312 C CA . ILE B 1 228 ? -21.094 -20.984 -19.297 1 87.88 228 ILE B CA 1
ATOM 9313 C C . ILE B 1 228 ? -20.031 -21.484 -18.312 1 87.88 228 ILE B C 1
ATOM 9315 O O . ILE B 1 228 ? -18.922 -21.859 -18.719 1 87.88 228 ILE B O 1
ATOM 9319 N N . ALA B 1 229 ? -20.328 -21.484 -17.031 1 87.38 229 ALA B N 1
ATOM 9320 C CA . ALA B 1 229 ? -19.375 -21.922 -16.016 1 87.38 229 ALA B CA 1
ATOM 9321 C C . ALA B 1 229 ? -19.031 -23.391 -16.203 1 87.38 229 ALA B C 1
ATOM 9323 O O . ALA B 1 229 ? -17.875 -23.781 -16.016 1 87.38 229 ALA B O 1
ATOM 9324 N N . PHE B 1 230 ? -20 -24.125 -16.578 1 87.44 230 PHE B N 1
ATOM 9325 C CA . PHE B 1 230 ? -19.781 -25.562 -16.797 1 87.44 230 PHE B CA 1
ATOM 9326 C C . PHE B 1 230 ? -18.875 -25.797 -18.016 1 87.44 230 PHE B C 1
ATOM 9328 O O . PHE B 1 230 ? -17.938 -26.578 -17.938 1 87.44 230 PHE B O 1
ATOM 9335 N N . LEU B 1 231 ? -19.156 -25.125 -19.047 1 85.25 231 LEU B N 1
ATOM 9336 C CA . LEU B 1 231 ? -18.359 -25.25 -20.266 1 85.25 231 LEU B CA 1
ATOM 9337 C C . LEU B 1 231 ? -16.938 -24.766 -20.031 1 85.25 231 LEU B C 1
ATOM 9339 O O . LEU B 1 231 ? -15.977 -25.328 -20.562 1 85.25 231 LEU B O 1
ATOM 9343 N N . TYR B 1 232 ? -16.828 -23.797 -19.234 1 83.56 232 TYR B N 1
ATOM 9344 C CA . TYR B 1 232 ? -15.523 -23.219 -18.938 1 83.56 232 TYR B CA 1
ATOM 9345 C C . TYR B 1 232 ? -14.641 -24.219 -18.203 1 83.56 232 TYR B C 1
ATOM 9347 O O . TYR B 1 232 ? -13.453 -24.359 -18.5 1 83.56 232 TYR B O 1
ATOM 9355 N N . ARG B 1 233 ? -15.164 -24.953 -17.297 1 82.38 233 ARG B N 1
ATOM 9356 C CA . ARG B 1 233 ? -14.375 -25.828 -16.453 1 82.38 233 ARG B CA 1
ATOM 9357 C C . ARG B 1 233 ? -14.031 -27.125 -17.172 1 82.38 233 ARG B C 1
ATOM 9359 O O . ARG B 1 233 ? -12.898 -27.609 -17.109 1 82.38 233 ARG B O 1
ATOM 9366 N N . PHE B 1 234 ? -14.906 -27.672 -18 1 82.94 234 PHE B N 1
ATOM 9367 C CA . PHE B 1 234 ? -14.719 -29.047 -18.438 1 82.94 234 PHE B CA 1
ATOM 9368 C C . PHE B 1 234 ? -14.453 -29.109 -19.938 1 82.94 234 PHE B C 1
ATOM 9370 O O . PHE B 1 234 ? -13.875 -30.078 -20.438 1 82.94 234 PHE B O 1
ATOM 9377 N N . VAL B 1 235 ? -14.789 -28.094 -20.656 1 82.56 235 VAL B N 1
ATOM 9378 C CA . VAL B 1 235 ? -14.695 -28.203 -22.109 1 82.56 235 VAL B CA 1
ATOM 9379 C C . VAL B 1 235 ? -13.664 -27.203 -22.625 1 82.56 235 VAL B C 1
ATOM 9381 O O . VAL B 1 235 ? -12.891 -27.516 -23.531 1 82.56 235 VAL B O 1
ATOM 9384 N N . TYR B 1 236 ? -13.555 -26.109 -22.078 1 85.69 236 TYR B N 1
ATOM 9385 C CA . TYR B 1 236 ? -12.766 -24.984 -22.547 1 85.69 236 TYR B CA 1
ATOM 9386 C C . TYR B 1 236 ? -11.297 -25.359 -22.688 1 85.69 236 TYR B C 1
ATOM 9388 O O . TYR B 1 236 ? -10.664 -25.047 -23.703 1 85.69 236 TYR B O 1
ATOM 9396 N N . PRO B 1 237 ? -10.703 -26.047 -21.766 1 82.19 237 PRO B N 1
ATOM 9397 C CA . PRO B 1 237 ? -9.281 -26.359 -21.906 1 82.19 237 PRO B CA 1
ATOM 9398 C C . PRO B 1 237 ? -8.984 -27.234 -23.125 1 82.19 237 PRO B C 1
ATOM 9400 O O . PRO B 1 237 ? -7.977 -27.031 -23.797 1 82.19 237 PRO B O 1
ATOM 9403 N N . HIS B 1 238 ? -9.844 -28.094 -23.469 1 81.31 238 HIS B N 1
ATOM 9404 C CA . HIS B 1 238 ? -9.648 -28.984 -24.594 1 81.31 238 HIS B CA 1
ATOM 9405 C C . HIS B 1 238 ? -9.898 -28.25 -25.922 1 81.31 238 HIS B C 1
ATOM 9407 O O . HIS B 1 238 ? -9.242 -28.547 -26.922 1 81.31 238 HIS B O 1
ATOM 9413 N N . LEU B 1 239 ? -10.805 -27.422 -25.859 1 84.19 239 LEU B N 1
ATOM 9414 C CA . LEU B 1 239 ? -11.07 -26.641 -27.047 1 84.19 239 LEU B CA 1
ATOM 9415 C C . LEU B 1 239 ? -9.891 -25.734 -27.375 1 84.19 239 LEU B C 1
ATOM 9417 O O . LEU B 1 239 ? -9.57 -25.531 -28.547 1 84.19 239 LEU B O 1
ATOM 9421 N N . LEU B 1 240 ? -9.289 -25.25 -26.391 1 84.94 240 LEU B N 1
ATOM 9422 C CA . LEU B 1 240 ? -8.148 -24.359 -26.594 1 84.94 240 LEU B CA 1
ATOM 9423 C C . LEU B 1 240 ? -6.984 -25.109 -27.219 1 84.94 240 LEU B C 1
ATOM 9425 O O . LEU B 1 240 ? -6.328 -24.594 -28.141 1 84.94 240 LEU B O 1
ATOM 9429 N N . LEU B 1 241 ? -6.656 -26.281 -26.75 1 82.94 241 LEU B N 1
ATOM 9430 C CA . LEU B 1 241 ? -5.551 -27.062 -27.297 1 82.94 241 LEU B CA 1
ATOM 9431 C C . LEU B 1 241 ? -5.82 -27.453 -28.75 1 82.94 241 LEU B C 1
ATOM 9433 O O . LEU B 1 241 ? -4.906 -27.453 -29.578 1 82.94 241 LEU B O 1
ATOM 9437 N N . THR B 1 242 ? -7.062 -27.781 -29.016 1 83 242 THR B N 1
ATOM 9438 C CA . THR B 1 242 ? -7.426 -28.125 -30.375 1 83 242 THR B CA 1
ATOM 9439 C C . THR B 1 242 ? -7.262 -26.922 -31.297 1 83 242 THR B C 1
ATOM 9441 O O . THR B 1 242 ? -6.789 -27.047 -32.438 1 83 242 THR B O 1
ATOM 9444 N N . MET B 1 243 ? -7.582 -25.844 -30.812 1 85.44 243 MET B N 1
ATOM 9445 C CA . MET B 1 243 ? -7.461 -24.625 -31.594 1 85.44 243 MET B CA 1
ATOM 9446 C C . MET B 1 243 ? -5.996 -24.297 -31.875 1 85.44 243 MET B C 1
ATOM 9448 O O . MET B 1 243 ? -5.645 -23.891 -32.969 1 85.44 243 MET B O 1
ATOM 9452 N N . ILE B 1 244 ? -5.18 -24.5 -30.922 1 86.5 244 ILE B N 1
ATOM 9453 C CA . ILE B 1 244 ? -3.762 -24.203 -31.078 1 86.5 244 ILE B CA 1
ATOM 9454 C C . ILE B 1 244 ? -3.137 -25.156 -32.094 1 86.5 244 ILE B C 1
ATOM 9456 O O . ILE B 1 244 ? -2.354 -24.75 -32.938 1 86.5 244 ILE B O 1
ATOM 9460 N N . ASN B 1 245 ? -3.502 -26.438 -32.031 1 83.75 245 ASN B N 1
ATOM 9461 C CA . ASN B 1 245 ? -2.963 -27.453 -32.938 1 83.75 245 ASN B CA 1
ATOM 9462 C C . ASN B 1 245 ? -3.328 -27.141 -34.406 1 83.75 245 ASN B C 1
ATOM 9464 O O . ASN B 1 245 ? -2.508 -27.312 -35.281 1 83.75 245 ASN B O 1
ATOM 9468 N N . ASP B 1 246 ? -4.484 -26.609 -34.562 1 84.12 246 ASP B N 1
ATOM 9469 C CA . ASP B 1 246 ? -4.941 -26.281 -35.906 1 84.12 246 ASP B CA 1
ATOM 9470 C C . ASP B 1 246 ? -4.359 -24.953 -36.406 1 84.12 246 ASP B C 1
ATOM 9472 O O . ASP B 1 246 ? -4.062 -24.797 -37.594 1 84.12 246 ASP B O 1
ATOM 9476 N N . ASP B 1 247 ? -4.203 -24.109 -35.531 1 85.88 247 ASP B N 1
ATOM 9477 C CA . ASP B 1 247 ? -3.764 -22.766 -35.906 1 85.88 247 ASP B CA 1
ATOM 9478 C C . ASP B 1 247 ? -2.279 -22.75 -36.25 1 85.88 247 ASP B C 1
ATOM 9480 O O . ASP B 1 247 ? -1.862 -22.031 -37.156 1 85.88 247 ASP B O 1
ATOM 9484 N N . VAL B 1 248 ? -1.484 -23.484 -35.531 1 88.38 248 VAL B N 1
ATOM 9485 C CA . VAL B 1 248 ? -0.035 -23.438 -35.688 1 88.38 248 VAL B CA 1
ATOM 9486 C C . VAL B 1 248 ? 0.336 -23.953 -37.094 1 88.38 248 VAL B C 1
ATOM 9488 O O . VAL B 1 248 ? 1.309 -23.484 -37.688 1 88.38 248 VAL B O 1
ATOM 9491 N N . LYS B 1 249 ? -0.454 -24.812 -37.688 1 84.38 249 LYS B N 1
ATOM 9492 C CA . LYS B 1 249 ? -0.169 -25.406 -39 1 84.38 249 LYS B CA 1
ATOM 9493 C C . LYS B 1 249 ? -0.309 -24.359 -40.125 1 84.38 249 LYS B C 1
ATOM 9495 O O . LYS B 1 249 ? 0.191 -24.578 -41.219 1 84.38 249 LYS B O 1
ATOM 9500 N N . LEU B 1 250 ? -0.845 -23.281 -39.812 1 87.88 250 LEU B N 1
ATOM 9501 C CA . LEU B 1 250 ? -1.1 -22.266 -40.812 1 87.88 250 LEU B CA 1
ATOM 9502 C C . LEU B 1 250 ? 0.045 -21.25 -40.875 1 87.88 250 LEU B C 1
ATOM 9504 O O . LEU B 1 250 ? -0.006 -20.297 -41.625 1 87.88 250 LEU B O 1
ATOM 9508 N N . PHE B 1 251 ? 1.055 -21.453 -40.125 1 89.94 251 PHE B N 1
ATOM 9509 C CA . PHE B 1 251 ? 2.125 -20.453 -40.031 1 89.94 251 PHE B CA 1
ATOM 9510 C C . PHE B 1 251 ? 3.404 -21 -40.656 1 89.94 251 PHE B C 1
ATOM 9512 O O . PHE B 1 251 ? 3.584 -22.219 -40.781 1 89.94 251 PHE B O 1
ATOM 9519 N N . ARG B 1 252 ? 4.273 -20.062 -41.125 1 89.06 252 ARG B N 1
ATOM 9520 C CA . ARG B 1 252 ? 5.613 -20.344 -41.625 1 89.06 252 ARG B CA 1
ATOM 9521 C C . ARG B 1 252 ? 6.562 -19.188 -41.375 1 89.06 252 ARG B C 1
ATOM 9523 O O . ARG B 1 252 ? 6.125 -18.094 -41 1 89.06 252 ARG B O 1
ATOM 9530 N N . VAL B 1 253 ? 7.855 -19.469 -41.438 1 91.62 253 VAL B N 1
ATOM 9531 C CA . VAL B 1 253 ? 8.852 -18.406 -41.312 1 91.62 253 VAL B CA 1
ATOM 9532 C C . VAL B 1 253 ? 8.859 -17.547 -42.562 1 91.62 253 VAL B C 1
ATOM 9534 O O . VAL B 1 253 ? 8.977 -18.062 -43.688 1 91.62 253 VAL B O 1
ATOM 9537 N N . LEU B 1 254 ? 8.773 -16.281 -42.344 1 84.5 254 LEU B N 1
ATOM 9538 C CA . LEU B 1 254 ? 8.734 -15.352 -43.469 1 84.5 254 LEU B CA 1
ATOM 9539 C C . LEU B 1 254 ? 10.086 -14.68 -43.688 1 84.5 254 LEU B C 1
ATOM 9541 O O . LEU B 1 254 ? 10.477 -14.398 -44.812 1 84.5 254 LEU B O 1
ATOM 9545 N N . GLU B 1 255 ? 10.609 -14.336 -42.594 1 84.31 255 GLU B N 1
ATOM 9546 C CA . GLU B 1 255 ? 11.875 -13.602 -42.656 1 84.31 255 GLU B CA 1
ATOM 9547 C C . GLU B 1 255 ? 12.906 -14.203 -41.688 1 84.31 255 GLU B C 1
ATOM 9549 O O . GLU B 1 255 ? 12.555 -14.641 -40.594 1 84.31 255 GLU B O 1
ATOM 9554 N N . PHE B 1 256 ? 14.133 -14.234 -42.125 1 87.62 256 PHE B N 1
ATOM 9555 C CA . PHE B 1 256 ? 15.289 -14.703 -41.375 1 87.62 256 PHE B CA 1
ATOM 9556 C C . PHE B 1 256 ? 16.5 -13.82 -41.625 1 87.62 256 PHE B C 1
ATOM 9558 O O . PHE B 1 256 ? 17.047 -13.82 -42.719 1 87.62 256 PHE B O 1
ATOM 9565 N N . GLU B 1 257 ? 16.781 -13.023 -40.562 1 82.5 257 GLU B N 1
ATOM 9566 C CA . GLU B 1 257 ? 17.875 -12.062 -40.688 1 82.5 257 GLU B CA 1
ATOM 9567 C C . GLU B 1 257 ? 18.875 -12.203 -39.562 1 82.5 257 GLU B C 1
ATOM 9569 O O . GLU B 1 257 ? 18.484 -12.43 -38.406 1 82.5 257 GLU B O 1
ATOM 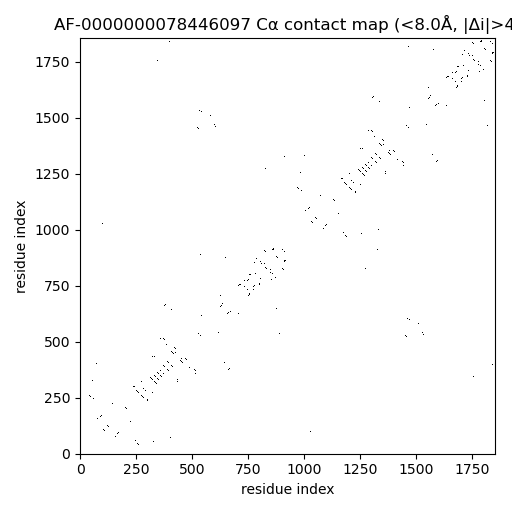9574 N N . GLU B 1 258 ? 20.109 -12.102 -39.906 1 82.62 258 GLU B N 1
ATOM 9575 C CA . GLU B 1 258 ? 21.141 -12.094 -38.875 1 82.62 258 GLU B CA 1
ATOM 9576 C C . GLU B 1 258 ? 21.281 -10.711 -38.219 1 82.62 258 GLU B C 1
ATOM 9578 O O . GLU B 1 258 ? 21.219 -9.695 -38.938 1 82.62 258 GLU B O 1
ATOM 9583 N N . VAL B 1 259 ? 21.266 -10.781 -36.938 1 79.94 259 VAL B N 1
ATOM 9584 C CA . VAL B 1 259 ? 21.359 -9.523 -36.219 1 79.94 259 VAL B CA 1
ATOM 9585 C C . VAL B 1 259 ? 22.406 -9.656 -35.094 1 79.94 259 VAL B C 1
ATOM 9587 O O . VAL B 1 259 ? 22.828 -10.766 -34.781 1 79.94 259 VAL B O 1
ATOM 9590 N N . ARG B 1 260 ? 22.906 -8.5 -34.656 1 74.31 260 ARG B N 1
ATOM 9591 C CA . ARG B 1 260 ? 23.734 -8.43 -33.438 1 74.31 260 ARG B CA 1
ATOM 9592 C C . ARG B 1 260 ? 23.047 -7.625 -32.344 1 74.31 260 ARG B C 1
ATOM 9594 O O . ARG B 1 260 ? 22.391 -6.613 -32.625 1 74.31 260 ARG B O 1
ATOM 9601 N N . PHE B 1 261 ? 23.016 -8.227 -31.188 1 71.62 261 PHE B N 1
ATOM 9602 C CA . PHE B 1 261 ? 22.375 -7.48 -30.109 1 71.62 261 PHE B CA 1
ATOM 9603 C C . PHE B 1 261 ? 23.172 -7.617 -28.812 1 71.62 261 PHE B C 1
ATOM 9605 O O . PHE B 1 261 ? 24.016 -8.516 -28.688 1 71.62 261 PHE B O 1
ATOM 9612 N N . ASN B 1 262 ? 22.891 -6.664 -27.906 1 67.12 262 ASN B N 1
ATOM 9613 C CA . ASN B 1 262 ? 23.562 -6.645 -26.609 1 67.12 262 ASN B CA 1
ATOM 9614 C C . ASN B 1 262 ? 22.906 -7.609 -25.625 1 67.12 262 ASN B C 1
ATOM 9616 O O . ASN B 1 262 ? 21.688 -7.766 -25.625 1 67.12 262 ASN B O 1
ATOM 9620 N N . VAL B 1 263 ? 23.766 -8.344 -24.922 1 67.31 263 VAL B N 1
ATOM 9621 C CA . VAL B 1 263 ? 23.281 -9.227 -23.859 1 67.31 263 VAL B CA 1
ATOM 9622 C C . VAL B 1 263 ? 23.578 -8.617 -22.5 1 67.31 263 VAL B C 1
ATOM 9624 O O . VAL B 1 263 ? 24.484 -7.793 -22.359 1 67.31 263 VAL B O 1
ATOM 9627 N N . PRO B 1 264 ? 22.641 -8.859 -21.5 1 62.88 264 PRO B N 1
ATOM 9628 C CA . PRO B 1 264 ? 22.922 -8.383 -20.141 1 62.88 264 PRO B CA 1
ATOM 9629 C C . PRO B 1 264 ? 24.266 -8.883 -19.609 1 62.88 264 PRO B C 1
ATOM 9631 O O . PRO B 1 264 ? 24.781 -9.891 -20.094 1 62.88 264 PRO B O 1
ATOM 9634 N N . HIS B 1 265 ? 24.812 -8.039 -18.766 1 58.12 265 HIS B N 1
ATOM 9635 C CA . HIS B 1 265 ? 26.125 -8.383 -18.219 1 58.12 265 HIS B CA 1
ATOM 9636 C C . HIS B 1 265 ? 26.109 -9.742 -17.547 1 58.12 265 HIS B C 1
ATOM 9638 O O . HIS B 1 265 ? 25.375 -9.945 -16.562 1 58.12 265 HIS B O 1
ATOM 9644 N N . VAL B 1 266 ? 26.406 -10.695 -18.328 1 55.75 266 VAL B N 1
ATOM 9645 C CA . VAL B 1 266 ? 26.609 -12.031 -17.781 1 55.75 266 VAL B CA 1
ATOM 9646 C C . VAL B 1 266 ? 28.109 -12.297 -17.609 1 55.75 266 VAL B C 1
ATOM 9648 O O . VAL B 1 266 ? 28.906 -11.945 -18.469 1 55.75 266 VAL B O 1
ATOM 9651 N N . PRO B 1 267 ? 28.484 -12.586 -16.328 1 49.81 267 PRO B N 1
ATOM 9652 C CA . PRO B 1 267 ? 29.906 -12.906 -16.172 1 49.81 267 PRO B CA 1
ATOM 9653 C C . PRO B 1 267 ? 30.422 -13.875 -17.234 1 49.81 267 PRO B C 1
ATOM 9655 O O . PRO B 1 267 ? 29.766 -14.875 -17.531 1 49.81 267 PRO B O 1
ATOM 9658 N N . GLY B 1 268 ? 31.406 -13.586 -17.984 1 49 268 GLY B N 1
ATOM 9659 C CA . GLY B 1 268 ? 32.094 -14.445 -18.953 1 49 268 GLY B CA 1
ATOM 9660 C C . GLY B 1 268 ? 31.844 -14.031 -20.391 1 49 268 GLY B C 1
ATOM 9661 O O . GLY B 1 268 ? 32.438 -14.594 -21.312 1 49 268 GLY B O 1
ATOM 9662 N N . ILE B 1 269 ? 30.781 -13.273 -20.531 1 53.41 269 ILE B N 1
ATOM 9663 C CA . ILE B 1 269 ? 30.578 -12.844 -21.906 1 53.41 269 ILE B CA 1
ATOM 9664 C C . ILE B 1 269 ? 31.312 -11.531 -22.156 1 53.41 269 ILE B C 1
ATOM 9666 O O . ILE B 1 269 ? 30.984 -10.508 -21.547 1 53.41 269 ILE B O 1
ATOM 9670 N N . PRO B 1 270 ? 32.469 -11.57 -22.828 1 49.06 270 PRO B N 1
ATOM 9671 C CA . PRO B 1 270 ? 33.375 -10.414 -22.906 1 49.06 270 PRO B CA 1
ATOM 9672 C C . PRO B 1 270 ? 32.656 -9.133 -23.312 1 49.06 270 PRO B C 1
ATOM 9674 O O . PRO B 1 270 ? 32.75 -8.109 -22.641 1 49.06 270 PRO B O 1
ATOM 9677 N N . ASP B 1 271 ? 32.406 -8.922 -24.797 1 52.09 271 ASP B N 1
ATOM 9678 C CA . ASP B 1 271 ? 32.125 -7.621 -25.406 1 52.09 271 ASP B CA 1
ATOM 9679 C C . ASP B 1 271 ? 30.656 -7.293 -25.344 1 52.09 271 ASP B C 1
ATOM 9681 O O . ASP B 1 271 ? 30.219 -6.219 -25.766 1 52.09 271 ASP B O 1
ATOM 9685 N N . GLY B 1 272 ? 29.844 -7.93 -24.578 1 60.06 272 GLY B N 1
ATOM 9686 C CA . GLY B 1 272 ? 28.438 -7.648 -24.328 1 60.06 272 GLY B CA 1
ATOM 9687 C C . GLY B 1 272 ? 27.562 -7.805 -25.547 1 60.06 272 GLY B C 1
ATOM 9688 O O . GLY B 1 272 ? 26.359 -7.566 -25.5 1 60.06 272 GLY B O 1
ATOM 9689 N N . ARG B 1 273 ? 28.062 -7.902 -26.891 1 65.88 273 ARG B N 1
ATOM 9690 C CA . ARG B 1 273 ? 27.25 -8.078 -28.094 1 65.88 273 ARG B CA 1
ATOM 9691 C C . ARG B 1 273 ? 27.375 -9.492 -28.641 1 65.88 273 ARG B C 1
ATOM 9693 O O . ARG B 1 273 ? 28.484 -10.023 -28.75 1 65.88 273 ARG B O 1
ATOM 9700 N N . VAL B 1 274 ? 26.297 -10.164 -28.984 1 71.75 274 VAL B N 1
ATOM 9701 C CA . VAL B 1 274 ? 26.281 -11.531 -29.484 1 71.75 274 VAL B CA 1
ATOM 9702 C C . VAL B 1 274 ? 25.484 -11.594 -30.781 1 71.75 274 VAL B C 1
ATOM 9704 O O . VAL B 1 274 ? 24.578 -10.789 -31 1 71.75 274 VAL B O 1
ATOM 9707 N N . PRO B 1 275 ? 26 -12.367 -31.625 1 75 275 PRO B N 1
ATOM 9708 C CA . PRO B 1 275 ? 25.219 -12.562 -32.844 1 75 275 PRO B CA 1
ATOM 9709 C C . PRO B 1 275 ? 23.891 -13.281 -32.594 1 75 275 PRO B C 1
ATOM 9711 O O . PRO B 1 275 ? 23.797 -14.094 -31.656 1 75 275 PRO B O 1
ATOM 9714 N N . GLY B 1 276 ? 22.906 -12.875 -33.25 1 83.94 276 GLY B N 1
ATOM 9715 C CA . GLY B 1 276 ? 21.594 -13.492 -33.188 1 83.94 276 GLY B CA 1
ATOM 9716 C C . GLY B 1 276 ? 20.812 -13.383 -34.5 1 83.94 276 GLY B C 1
ATOM 9717 O O . GLY B 1 276 ? 21.391 -13.109 -35.531 1 83.94 276 GLY B O 1
ATOM 9718 N N . TYR B 1 277 ? 19.594 -13.828 -34.438 1 86.88 277 TYR B N 1
ATOM 9719 C CA . TYR B 1 277 ? 18.734 -13.844 -35.625 1 86.88 277 TYR B CA 1
ATOM 9720 C C . TYR B 1 277 ? 17.391 -13.188 -35.344 1 86.88 277 TYR B C 1
ATOM 9722 O O . TYR B 1 277 ? 16.875 -13.273 -34.219 1 86.88 277 TYR B O 1
ATOM 9730 N N . ARG B 1 278 ? 16.953 -12.516 -36.312 1 87.38 278 ARG B N 1
ATOM 9731 C CA . ARG B 1 278 ? 15.578 -12.039 -36.344 1 87.38 278 ARG B CA 1
ATOM 9732 C C . ARG B 1 278 ? 14.695 -12.906 -37.219 1 87.38 278 ARG B C 1
ATOM 9734 O O . ARG B 1 278 ? 14.969 -13.055 -38.406 1 87.38 278 ARG B O 1
ATOM 9741 N N . ILE B 1 279 ? 13.758 -13.461 -36.625 1 90.25 279 ILE B N 1
ATOM 9742 C CA . ILE B 1 279 ? 12.867 -14.367 -37.344 1 90.25 279 ILE B CA 1
ATOM 9743 C C . ILE B 1 279 ? 11.43 -13.859 -37.25 1 90.25 279 ILE B C 1
ATOM 9745 O O . ILE B 1 279 ? 10.93 -13.562 -36.156 1 90.25 279 ILE B O 1
ATOM 9749 N N . LYS B 1 280 ? 10.836 -13.75 -38.344 1 88.06 280 LYS B N 1
ATOM 9750 C CA . LYS B 1 280 ? 9.43 -13.352 -38.406 1 88.06 280 LYS B CA 1
ATOM 9751 C C . LYS B 1 280 ? 8.555 -14.508 -38.875 1 88.06 280 LYS B C 1
ATOM 9753 O O . LYS B 1 280 ? 8.844 -15.133 -39.906 1 88.06 280 LYS B O 1
ATOM 9758 N N . LEU B 1 281 ? 7.566 -14.812 -38.062 1 90.38 281 LEU B N 1
ATOM 9759 C CA . LEU B 1 281 ? 6.586 -15.836 -38.406 1 90.38 281 LEU B CA 1
ATOM 9760 C C . LEU B 1 281 ? 5.277 -15.195 -38.875 1 90.38 281 LEU B C 1
ATOM 9762 O O . LEU B 1 281 ? 4.832 -14.203 -38.281 1 90.38 281 LEU B O 1
ATOM 9766 N N . GLY B 1 282 ? 4.793 -15.688 -39.906 1 87.19 282 GLY B N 1
ATOM 9767 C CA . GLY B 1 282 ? 3.521 -15.188 -40.406 1 87.19 282 GLY B CA 1
ATOM 9768 C C . GLY B 1 282 ? 2.654 -16.281 -41 1 87.19 282 GLY B C 1
ATOM 9769 O O . GLY B 1 282 ? 3.123 -17.391 -41.25 1 87.19 282 GLY B O 1
ATOM 9770 N N . ARG B 1 283 ? 1.437 -15.992 -41.188 1 86.81 283 ARG B N 1
ATOM 9771 C CA . ARG B 1 283 ? 0.481 -16.938 -41.75 1 86.81 283 ARG B CA 1
ATOM 9772 C C . ARG B 1 283 ? 0.771 -17.172 -43.25 1 86.81 283 ARG B C 1
ATOM 9774 O O . ARG B 1 283 ? 1.132 -16.234 -43.969 1 86.81 283 ARG B O 1
ATOM 9781 N N . ILE B 1 284 ? 0.479 -18.422 -43.594 1 84.19 284 ILE B N 1
ATOM 9782 C CA . ILE B 1 284 ? 0.733 -18.844 -44.969 1 84.19 284 ILE B CA 1
ATOM 9783 C C . ILE B 1 284 ? -0.297 -18.203 -45.906 1 84.19 284 ILE B C 1
ATOM 9785 O O . ILE B 1 284 ? -1.466 -18.062 -45.531 1 84.19 284 ILE B O 1
ATOM 9789 N N . ARG B 1 285 ? 0.225 -17.672 -46.875 1 79.75 285 ARG B N 1
ATOM 9790 C CA . ARG B 1 285 ? -0.657 -17.141 -47.906 1 79.75 285 ARG B CA 1
ATOM 9791 C C . ARG B 1 285 ? -0.986 -18.188 -48.969 1 79.75 285 ARG B C 1
ATOM 9793 O O . ARG B 1 285 ? -0.14 -19.016 -49.312 1 79.75 285 ARG B O 1
ATOM 9800 N N . ASP B 1 286 ? -2.244 -18.359 -49.312 1 73.19 286 ASP B N 1
ATOM 9801 C CA . ASP B 1 286 ? -2.646 -19.281 -50.375 1 73.19 286 ASP B CA 1
ATOM 9802 C C . ASP B 1 286 ? -2.148 -18.797 -51.75 1 73.19 286 ASP B C 1
ATOM 9804 O O . ASP B 1 286 ? -1.491 -17.766 -51.844 1 73.19 286 ASP B O 1
ATOM 9808 N N . SER B 1 287 ? -2.408 -19.688 -52.812 1 69.44 287 SER B N 1
ATOM 9809 C CA . SER B 1 287 ? -1.961 -19.438 -54.188 1 69.44 287 SER B CA 1
ATOM 9810 C C . SER B 1 287 ? -2.492 -18.109 -54.688 1 69.44 287 SER B C 1
ATOM 9812 O O . SER B 1 287 ? -1.893 -17.5 -55.594 1 69.44 287 SER B O 1
ATOM 9814 N N . SER B 1 288 ? -3.621 -17.578 -54.125 1 72.31 288 SER B N 1
ATOM 9815 C CA . SER B 1 288 ? -4.199 -16.312 -54.562 1 72.31 288 SER B CA 1
ATOM 9816 C C . SER B 1 288 ? -3.641 -15.148 -53.781 1 72.31 288 SER B C 1
ATOM 9818 O O . SER B 1 288 ? -4.016 -13.992 -54 1 72.31 288 SER B O 1
ATOM 9820 N N . GLY B 1 289 ? -2.762 -15.383 -52.875 1 70.12 289 GLY B N 1
ATOM 9821 C CA . GLY B 1 289 ? -2.123 -14.336 -52.094 1 70.12 289 GLY B CA 1
ATOM 9822 C C . GLY B 1 289 ? -2.875 -14.008 -50.844 1 70.12 289 GLY B C 1
ATOM 9823 O O . GLY B 1 289 ? -2.496 -13.086 -50.094 1 70.12 289 GLY B O 1
ATOM 9824 N N . ARG B 1 290 ? -4.035 -14.672 -50.781 1 72.44 290 ARG B N 1
ATOM 9825 C CA . ARG B 1 290 ? -4.816 -14.414 -49.594 1 72.44 290 ARG B CA 1
ATOM 9826 C C . ARG B 1 290 ? -4.359 -15.297 -48.438 1 72.44 290 ARG B C 1
ATOM 9828 O O . ARG B 1 290 ? -3.861 -16.406 -48.656 1 72.44 290 ARG B O 1
ATOM 9835 N N . LEU B 1 291 ? -4.434 -14.734 -47.188 1 77.44 291 LEU B N 1
ATOM 9836 C CA . LEU B 1 291 ? -4.051 -15.484 -46 1 77.44 291 LEU B CA 1
ATOM 9837 C C . LEU B 1 291 ? -4.93 -16.719 -45.812 1 77.44 291 LEU B C 1
ATOM 9839 O O . LEU B 1 291 ? -6.145 -16.656 -46 1 77.44 291 LEU B O 1
ATOM 9843 N N . LYS B 1 292 ? -4.324 -17.844 -45.656 1 77.38 292 LYS B N 1
ATOM 9844 C CA . LYS B 1 292 ? -5.059 -19.078 -45.438 1 77.38 292 LYS B CA 1
ATOM 9845 C C . LYS B 1 292 ? -5.945 -18.984 -44.219 1 77.38 292 LYS B C 1
ATOM 9847 O O . LYS B 1 292 ? -5.477 -18.609 -43.125 1 77.38 292 LYS B O 1
ATOM 9852 N N . GLU B 1 293 ? -7.195 -19.156 -44.406 1 76.06 293 GLU B N 1
ATOM 9853 C CA . GLU B 1 293 ? -8.156 -19.062 -43.312 1 76.06 293 GLU B CA 1
ATOM 9854 C C . GLU B 1 293 ? -8.172 -20.344 -42.469 1 76.06 293 GLU B C 1
ATOM 9856 O O . GLU B 1 293 ? -7.906 -21.422 -43 1 76.06 293 GLU B O 1
ATOM 9861 N N . PRO B 1 294 ? -8.438 -20.141 -41.219 1 78.25 294 PRO B N 1
ATOM 9862 C CA . PRO B 1 294 ? -8.523 -21.328 -40.375 1 78.25 294 PRO B CA 1
ATOM 9863 C C . PRO B 1 294 ? -9.688 -22.25 -40.719 1 78.25 294 PRO B C 1
ATOM 9865 O O . PRO B 1 294 ? -10.602 -21.828 -41.438 1 78.25 294 PRO B O 1
ATOM 9868 N N . SER B 1 295 ? -9.688 -23.484 -40.312 1 80.25 295 SER B N 1
ATOM 9869 C CA . SER B 1 295 ? -10.719 -24.484 -40.594 1 80.25 295 SER B CA 1
ATOM 9870 C C . SER B 1 295 ? -12.055 -24.078 -39.969 1 80.25 295 SER B C 1
ATOM 9872 O O . SER B 1 295 ? -12.125 -23.172 -39.156 1 80.25 295 SER B O 1
ATOM 9874 N N . ARG B 1 296 ? -13.133 -24.578 -40.469 1 79.75 296 ARG B N 1
ATOM 9875 C CA . ARG B 1 296 ? -14.469 -24.328 -39.938 1 79.75 296 ARG B CA 1
ATOM 9876 C C . ARG B 1 296 ? -14.539 -24.703 -38.469 1 79.75 296 ARG B C 1
ATOM 9878 O O . ARG B 1 296 ? -15.203 -24.016 -37.688 1 79.75 296 ARG B O 1
ATOM 9885 N N . ARG B 1 297 ? -13.852 -25.75 -38.156 1 80.69 297 ARG B N 1
ATOM 9886 C CA . ARG B 1 297 ? -13.805 -26.172 -36.781 1 80.69 297 ARG B CA 1
ATOM 9887 C C . ARG B 1 297 ? -13.188 -25.094 -35.875 1 80.69 297 ARG B C 1
ATOM 9889 O O . ARG B 1 297 ? -13.695 -24.812 -34.812 1 80.69 297 ARG B O 1
ATOM 9896 N N . TYR B 1 298 ? -12.227 -24.516 -36.344 1 83.12 298 TYR B N 1
ATOM 9897 C CA . TYR B 1 298 ? -11.555 -23.453 -35.594 1 83.12 298 TYR B CA 1
ATOM 9898 C C . TYR B 1 298 ? -12.492 -22.281 -35.375 1 83.12 298 TYR B C 1
ATOM 9900 O O . TYR B 1 298 ? -12.547 -21.719 -34.281 1 83.12 298 TYR B O 1
ATOM 9908 N N . LYS B 1 299 ? -13.234 -21.906 -36.344 1 81.94 299 LYS B N 1
ATOM 9909 C CA . LYS B 1 299 ? -14.125 -20.75 -36.25 1 81.94 299 LYS B CA 1
ATOM 9910 C C . LYS B 1 299 ? -15.242 -21.016 -35.219 1 81.94 299 LYS B C 1
ATOM 9912 O O . LYS B 1 299 ? -15.617 -20.109 -34.469 1 81.94 299 LYS B O 1
ATOM 9917 N N . ILE B 1 300 ? -15.703 -22.172 -35.25 1 83.31 300 ILE B N 1
ATOM 9918 C CA . ILE B 1 300 ? -16.766 -22.547 -34.312 1 83.31 300 ILE B CA 1
ATOM 9919 C C . ILE B 1 300 ? -16.219 -22.484 -32.875 1 83.31 300 ILE B C 1
ATOM 9921 O O . ILE B 1 300 ? -16.859 -21.922 -32 1 83.31 300 ILE B O 1
ATOM 9925 N N . ILE B 1 301 ? -15.094 -23.047 -32.781 1 82.94 301 ILE B N 1
ATOM 9926 C CA . ILE B 1 301 ? -14.5 -23.094 -31.438 1 82.94 301 ILE B CA 1
ATOM 9927 C C . ILE B 1 301 ? -14.156 -21.672 -30.984 1 82.94 301 ILE B C 1
ATOM 9929 O O . ILE B 1 301 ? -14.383 -21.328 -29.828 1 82.94 301 ILE B O 1
ATOM 9933 N N . SER B 1 302 ? -13.633 -20.906 -31.859 1 80.94 302 SER B N 1
ATOM 9934 C CA . SER B 1 302 ? -13.297 -19.531 -31.531 1 80.94 302 SER B CA 1
ATOM 9935 C C . SER B 1 302 ? -14.539 -18.75 -31.125 1 80.94 302 SER B C 1
ATOM 9937 O O . SER B 1 302 ? -14.492 -17.938 -30.203 1 80.94 302 SER B O 1
ATOM 9939 N N . GLY B 1 303 ? -15.594 -18.922 -31.797 1 79.44 303 GLY B N 1
ATOM 9940 C CA . GLY B 1 303 ? -16.844 -18.281 -31.438 1 79.44 303 GLY B CA 1
ATOM 9941 C C . GLY B 1 303 ? -17.344 -18.672 -30.062 1 79.44 303 GLY B C 1
ATOM 9942 O O . GLY B 1 303 ? -17.797 -17.812 -29.297 1 79.44 303 GLY B O 1
ATOM 9943 N N . LEU B 1 304 ? -17.188 -19.891 -29.828 1 80.31 304 LEU B N 1
ATOM 9944 C CA . LEU B 1 304 ? -17.609 -20.391 -28.516 1 80.31 304 LEU B CA 1
ATOM 9945 C C . LEU B 1 304 ? -16.75 -19.797 -27.406 1 80.31 304 LEU B C 1
ATOM 9947 O O . LEU B 1 304 ? -17.266 -19.453 -26.344 1 80.31 304 LEU B O 1
ATOM 9951 N N . ILE B 1 305 ? -15.516 -19.75 -27.719 1 78.69 305 ILE B N 1
ATOM 9952 C CA . ILE B 1 305 ? -14.602 -19.188 -26.719 1 78.69 305 ILE B CA 1
ATOM 9953 C C . ILE B 1 305 ? -14.93 -17.719 -26.5 1 78.69 305 ILE B C 1
ATOM 9955 O O . ILE B 1 305 ? -14.938 -17.234 -25.359 1 78.69 305 ILE B O 1
ATOM 9959 N N . ASN B 1 306 ? -15.172 -16.984 -27.516 1 76.5 306 ASN B N 1
ATOM 9960 C CA . ASN B 1 306 ? -15.531 -15.578 -27.391 1 76.5 306 ASN B CA 1
ATOM 9961 C C . ASN B 1 306 ? -16.812 -15.398 -26.594 1 76.5 306 ASN B C 1
ATOM 9963 O O . ASN B 1 306 ? -16.938 -14.445 -25.812 1 76.5 306 ASN B O 1
ATOM 9967 N N . LEU B 1 307 ? -17.656 -16.234 -26.812 1 72.31 307 LEU B N 1
ATOM 9968 C CA . LEU B 1 307 ? -18.906 -16.203 -26.062 1 72.31 307 LEU B CA 1
ATOM 9969 C C . LEU B 1 307 ? -18.656 -16.391 -24.562 1 72.31 307 LEU B C 1
ATOM 9971 O O . LEU B 1 307 ? -19.25 -15.711 -23.734 1 72.31 307 LEU B O 1
ATOM 9975 N N . MET B 1 308 ? -17.75 -17.312 -24.359 1 71.5 308 MET B N 1
ATOM 9976 C CA . MET B 1 308 ? -17.453 -17.625 -22.969 1 71.5 308 MET B CA 1
ATOM 9977 C C . MET B 1 308 ? -16.75 -16.453 -22.281 1 71.5 308 MET B C 1
ATOM 9979 O O . MET B 1 308 ? -16.891 -16.266 -21.078 1 71.5 308 MET B O 1
ATOM 9983 N N . HIS B 1 309 ? -15.992 -15.68 -23.016 1 71.69 309 HIS B N 1
ATOM 9984 C CA . HIS B 1 309 ? -15.258 -14.555 -22.438 1 71.69 309 HIS B CA 1
ATOM 9985 C C . HIS B 1 309 ? -16.016 -13.25 -22.609 1 71.69 309 HIS B C 1
ATOM 9987 O O . HIS B 1 309 ? -15.625 -12.219 -22.062 1 71.69 309 HIS B O 1
ATOM 9993 N N . PHE B 1 310 ? -17.125 -13.297 -23.297 1 56.28 310 PHE B N 1
ATOM 9994 C CA . PHE B 1 310 ? -17.953 -12.125 -23.578 1 56.28 310 PHE B CA 1
ATOM 9995 C C . PHE B 1 310 ? -17.141 -11.039 -24.266 1 56.28 310 PHE B C 1
ATOM 9997 O O . PHE B 1 310 ? -17.312 -9.852 -23.969 1 56.28 310 PHE B O 1
ATOM 10004 N N . SER B 1 311 ? -16.047 -11.359 -24.766 1 61.44 311 SER B N 1
ATOM 10005 C CA . SER B 1 311 ? -15.188 -10.406 -25.453 1 61.44 311 SER B CA 1
ATOM 10006 C C . SER B 1 311 ? -14.578 -11.023 -26.719 1 61.44 311 SER B C 1
ATOM 10008 O O . SER B 1 311 ? -14.211 -12.203 -26.703 1 61.44 311 SER B O 1
ATOM 10010 N N . ARG B 1 312 ? -14.695 -10.211 -27.828 1 59.06 312 ARG B N 1
ATOM 10011 C CA . ARG B 1 312 ? -14.047 -10.633 -29.062 1 59.06 312 ARG B CA 1
ATOM 10012 C C . ARG B 1 312 ? -12.648 -10.031 -29.188 1 59.06 312 ARG B C 1
ATOM 10014 O O . ARG B 1 312 ? -12.453 -8.836 -28.938 1 59.06 312 ARG B O 1
ATOM 10021 N N . ARG B 1 313 ? -11.711 -10.977 -29.219 1 62.03 313 ARG B N 1
ATOM 10022 C CA . ARG B 1 313 ? -10.352 -10.477 -29.391 1 62.03 313 ARG B CA 1
ATOM 10023 C C . ARG B 1 313 ? -9.773 -10.914 -30.734 1 62.03 313 ARG B C 1
ATOM 10025 O O . ARG B 1 313 ? -9.977 -12.055 -31.156 1 62.03 313 ARG B O 1
ATOM 10032 N N . LYS B 1 314 ? -9.25 -9.836 -31.453 1 59.91 314 LYS B N 1
ATOM 10033 C CA . LYS B 1 314 ? -8.672 -10.125 -32.781 1 59.91 314 LYS B CA 1
ATOM 10034 C C . LYS B 1 314 ? -7.301 -10.773 -32.625 1 59.91 314 LYS B C 1
ATOM 10036 O O . LYS B 1 314 ? -6.594 -10.539 -31.641 1 59.91 314 LYS B O 1
ATOM 10041 N N . SER B 1 315 ? -7.09 -11.922 -33.375 1 62.81 315 SER B N 1
ATOM 10042 C CA . SER B 1 315 ? -5.785 -12.578 -33.406 1 62.81 315 SER B CA 1
ATOM 10043 C C . SER B 1 315 ? -4.906 -12.008 -34.531 1 62.81 315 SER B C 1
ATOM 10045 O O . SER B 1 315 ? -5.398 -11.656 -35.594 1 62.81 315 SER B O 1
ATOM 10047 N N . TYR B 1 316 ? -3.756 -11.586 -34.188 1 63.66 316 TYR B N 1
ATOM 10048 C CA . TYR B 1 316 ? -2.791 -11.109 -35.156 1 63.66 316 TYR B CA 1
ATOM 10049 C C . TYR B 1 316 ? -2.057 -12.273 -35.812 1 63.66 316 TYR B C 1
ATOM 10051 O O . TYR B 1 316 ? -2.023 -13.375 -35.281 1 63.66 316 TYR B O 1
ATOM 10059 N N . ASP B 1 317 ? -1.519 -11.953 -37.031 1 73.25 317 ASP B N 1
ATOM 10060 C CA . ASP B 1 317 ? -1.034 -13.008 -37.938 1 73.25 317 ASP B CA 1
ATOM 10061 C C . ASP B 1 317 ? 0.491 -13 -38 1 73.25 317 ASP B C 1
ATOM 10063 O O . ASP B 1 317 ? 1.077 -13.68 -38.844 1 73.25 317 ASP B O 1
ATOM 10067 N N . THR B 1 318 ? 1.137 -12.203 -37.125 1 82.69 318 THR B N 1
ATOM 10068 C CA . THR B 1 318 ? 2.592 -12.195 -37.219 1 82.69 318 THR B CA 1
ATOM 10069 C C . THR B 1 318 ? 3.23 -12.289 -35.844 1 82.69 318 THR B C 1
ATOM 10071 O O . THR B 1 318 ? 2.732 -11.695 -34.875 1 82.69 318 THR B O 1
ATOM 10074 N N . TYR B 1 319 ? 4.297 -13.141 -35.719 1 89.25 319 TYR B N 1
ATOM 10075 C CA . TYR B 1 319 ? 5.125 -13.297 -34.531 1 89.25 319 TYR B CA 1
ATOM 10076 C C . TYR B 1 319 ? 6.594 -13.047 -34.844 1 89.25 319 TYR B C 1
ATOM 10078 O O . TYR B 1 319 ? 7.016 -13.172 -36 1 89.25 319 TYR B O 1
ATOM 10086 N N . GLN B 1 320 ? 7.301 -12.586 -33.875 1 88.94 320 GLN B N 1
ATOM 10087 C CA . GLN B 1 320 ? 8.711 -12.297 -34.094 1 88.94 320 GLN B CA 1
ATOM 10088 C C . GLN B 1 320 ? 9.578 -12.828 -32.969 1 88.94 320 GLN B C 1
ATOM 10090 O O . GLN B 1 320 ? 9.203 -12.734 -31.781 1 88.94 320 GLN B O 1
ATOM 10095 N N . TYR B 1 321 ? 10.602 -13.477 -33.344 1 92 321 TYR B N 1
ATOM 10096 C CA . TYR B 1 321 ? 11.656 -13.883 -32.406 1 92 321 TYR B CA 1
ATOM 10097 C C . TYR B 1 321 ? 12.992 -13.258 -32.812 1 92 321 TYR B C 1
ATOM 10099 O O . TYR B 1 321 ? 13.359 -13.258 -33.969 1 92 321 TYR B O 1
ATOM 10107 N N . VAL B 1 322 ? 13.633 -12.633 -31.891 1 88.62 322 VAL B N 1
ATOM 10108 C CA . VAL B 1 322 ? 14.977 -12.102 -32.094 1 88.62 322 VAL B CA 1
ATOM 10109 C C . VAL B 1 322 ? 15.914 -12.664 -31.016 1 88.62 322 VAL B C 1
ATOM 10111 O O . VAL B 1 322 ? 15.719 -12.445 -29.828 1 88.62 322 VAL B O 1
ATOM 10114 N N . GLY B 1 323 ? 16.844 -13.414 -31.406 1 88.88 323 GLY B N 1
ATOM 10115 C CA . GLY B 1 323 ? 17.766 -13.977 -30.438 1 88.88 323 GLY B CA 1
ATOM 10116 C C . GLY B 1 323 ? 18.641 -15.062 -31.016 1 88.88 323 GLY B C 1
ATOM 10117 O O . GLY B 1 323 ? 18.812 -15.156 -32.219 1 88.88 323 GLY B O 1
ATOM 10118 N N . GLN B 1 324 ? 19.172 -15.805 -30.141 1 85.38 324 GLN B N 1
ATOM 10119 C CA . GLN B 1 324 ? 20.109 -16.859 -30.516 1 85.38 324 GLN B CA 1
ATOM 10120 C C . GLN B 1 324 ? 19.375 -18.156 -30.844 1 85.38 324 GLN B C 1
ATOM 10122 O O . GLN B 1 324 ? 18.234 -18.359 -30.391 1 85.38 324 GLN B O 1
ATOM 10127 N N . LEU B 1 325 ? 20.047 -18.938 -31.719 1 86.19 325 LEU B N 1
ATOM 10128 C CA . LEU B 1 325 ? 19.516 -20.25 -32.062 1 86.19 325 LEU B CA 1
ATOM 10129 C C . LEU B 1 325 ? 20.547 -21.344 -31.766 1 86.19 325 LEU B C 1
ATOM 10131 O O . LEU B 1 325 ? 21.75 -21.078 -31.75 1 86.19 325 LEU B O 1
ATOM 10135 N N . ASN B 1 326 ? 19.984 -22.469 -31.469 1 79.88 326 ASN B N 1
ATOM 10136 C CA . ASN B 1 326 ? 20.875 -23.609 -31.328 1 79.88 326 ASN B CA 1
ATOM 10137 C C . ASN B 1 326 ? 21.109 -24.328 -32.656 1 79.88 326 ASN B C 1
ATOM 10139 O O . ASN B 1 326 ? 20.703 -23.828 -33.719 1 79.88 326 ASN B O 1
ATOM 10143 N N . ASN B 1 327 ? 21.703 -25.547 -32.562 1 72.5 327 ASN B N 1
ATOM 10144 C CA . ASN B 1 327 ? 22.047 -26.297 -33.781 1 72.5 327 ASN B CA 1
ATOM 10145 C C . ASN B 1 327 ? 20.797 -26.828 -34.469 1 72.5 327 ASN B C 1
ATOM 10147 O O . ASN B 1 327 ? 20.828 -27.109 -35.688 1 72.5 327 ASN B O 1
ATOM 10151 N N . LEU B 1 328 ? 19.734 -26.953 -33.719 1 75.75 328 LEU B N 1
ATOM 10152 C CA . LEU B 1 328 ? 18.5 -27.422 -34.312 1 75.75 328 LEU B CA 1
ATOM 10153 C C . LEU B 1 328 ? 17.641 -26.266 -34.781 1 75.75 328 LEU B C 1
ATOM 10155 O O . LEU B 1 328 ? 16.453 -26.438 -35.094 1 75.75 328 LEU B O 1
ATOM 10159 N N . LEU B 1 329 ? 18.219 -25.047 -34.688 1 84.75 329 LEU B N 1
ATOM 10160 C CA . LEU B 1 329 ? 17.578 -23.828 -35.156 1 84.75 329 LEU B CA 1
ATOM 10161 C C . LEU B 1 329 ? 16.391 -23.469 -34.281 1 84.75 329 LEU B C 1
ATOM 10163 O O . LEU B 1 329 ? 15.367 -23 -34.781 1 84.75 329 LEU B O 1
ATOM 10167 N N . ARG B 1 330 ? 16.516 -23.844 -33.062 1 85.56 330 ARG B N 1
ATOM 10168 C CA . ARG B 1 330 ? 15.508 -23.453 -32.062 1 85.56 330 ARG B CA 1
ATOM 10169 C C . ARG B 1 330 ? 16.016 -22.312 -31.188 1 85.56 330 ARG B C 1
ATOM 10171 O O . ARG B 1 330 ? 17.219 -22.219 -30.906 1 85.56 330 ARG B O 1
ATOM 10178 N N . PRO B 1 331 ? 15.086 -21.484 -30.844 1 88.88 331 PRO B N 1
ATOM 10179 C CA . PRO B 1 331 ? 15.508 -20.422 -29.938 1 88.88 331 PRO B CA 1
ATOM 10180 C C . PRO B 1 331 ? 16.297 -20.953 -28.734 1 88.88 331 PRO B C 1
ATOM 10182 O O . PRO B 1 331 ? 15.859 -21.906 -28.078 1 88.88 331 PRO B O 1
ATOM 10185 N N . HIS B 1 332 ? 17.438 -20.422 -28.5 1 83.5 332 HIS B N 1
ATOM 10186 C CA . HIS B 1 332 ? 18.391 -20.828 -27.453 1 83.5 332 HIS B CA 1
ATOM 10187 C C . HIS B 1 332 ? 19.281 -19.672 -27.047 1 83.5 332 HIS B C 1
ATOM 10189 O O . HIS B 1 332 ? 19.672 -18.844 -27.875 1 83.5 332 HIS B O 1
ATOM 10195 N N . GLY B 1 333 ? 19.578 -19.625 -25.688 1 80.75 333 GLY B N 1
ATOM 10196 C CA . GLY B 1 333 ? 20.344 -18.5 -25.188 1 80.75 333 GLY B CA 1
ATOM 10197 C C . GLY B 1 333 ? 19.484 -17.312 -24.812 1 80.75 333 GLY B C 1
ATOM 10198 O O . GLY B 1 333 ? 18.5 -17.453 -24.078 1 80.75 333 GLY B O 1
ATOM 10199 N N . PHE B 1 334 ? 19.922 -16.141 -25.219 1 83.56 334 PHE B N 1
ATOM 10200 C CA . PHE B 1 334 ? 19.172 -14.93 -24.891 1 83.56 334 PHE B CA 1
ATOM 10201 C C . PHE B 1 334 ? 18.359 -14.445 -26.078 1 83.56 334 PHE B C 1
ATOM 10203 O O . PHE B 1 334 ? 18.828 -14.492 -27.219 1 83.56 334 PHE B O 1
ATOM 10210 N N . GLY B 1 335 ? 17.172 -14.133 -25.812 1 86.94 335 GLY B N 1
ATOM 10211 C CA . GLY B 1 335 ? 16.344 -13.719 -26.938 1 86.94 335 GLY B CA 1
ATOM 10212 C C . GLY B 1 335 ? 15.094 -12.969 -26.516 1 86.94 335 GLY B C 1
ATOM 10213 O O . GLY B 1 335 ? 14.844 -12.789 -25.328 1 86.94 335 GLY B O 1
ATOM 10214 N N . PHE B 1 336 ? 14.375 -12.5 -27.578 1 87.88 336 PHE B N 1
ATOM 10215 C CA . PHE B 1 336 ? 13.148 -11.727 -27.438 1 87.88 336 PHE B CA 1
ATOM 10216 C C . PHE B 1 336 ? 12.016 -12.352 -28.234 1 87.88 336 PHE B C 1
ATOM 10218 O O . PHE B 1 336 ? 12.234 -12.891 -29.328 1 87.88 336 PHE B O 1
ATOM 10225 N N . TRP B 1 337 ? 10.898 -12.359 -27.609 1 91.31 337 TRP B N 1
ATOM 10226 C CA . TRP B 1 337 ? 9.695 -12.828 -28.297 1 91.31 337 TRP B CA 1
ATOM 10227 C C . TRP B 1 337 ? 8.617 -11.742 -28.297 1 91.31 337 TRP B C 1
ATOM 10229 O O . TRP B 1 337 ? 8.414 -11.062 -27.297 1 91.31 337 TRP B O 1
ATOM 10239 N N . ASN B 1 338 ? 7.984 -11.523 -29.422 1 87.94 338 ASN B N 1
ATOM 10240 C CA . ASN B 1 338 ? 6.914 -10.539 -29.562 1 87.94 338 ASN B CA 1
ATOM 10241 C C . ASN B 1 338 ? 5.676 -11.148 -30.219 1 87.94 338 ASN B C 1
ATOM 10243 O O . ASN B 1 338 ? 5.711 -11.539 -31.391 1 87.94 338 ASN B O 1
ATOM 10247 N N . SER B 1 339 ? 4.672 -11.266 -29.469 1 88.25 339 SER B N 1
ATOM 10248 C CA . SER B 1 339 ? 3.354 -11.688 -29.938 1 88.25 339 SER B CA 1
ATOM 10249 C C . SER B 1 339 ? 2.336 -10.555 -29.812 1 88.25 339 SER B C 1
ATOM 10251 O O . SER B 1 339 ? 1.943 -10.195 -28.703 1 88.25 339 SER B O 1
ATOM 10253 N N . PRO B 1 340 ? 1.812 -10 -30.797 1 79.75 340 PRO B N 1
ATOM 10254 C CA . PRO B 1 340 ? 0.975 -8.797 -30.75 1 79.75 340 PRO B CA 1
ATOM 10255 C C . PRO B 1 340 ? -0.472 -9.102 -30.359 1 79.75 340 PRO B C 1
ATOM 10257 O O . PRO B 1 340 ? -1.282 -8.188 -30.203 1 79.75 340 PRO B O 1
ATOM 10260 N N . ASN B 1 341 ? -0.882 -10.352 -30.141 1 84.19 341 ASN B N 1
ATOM 10261 C CA . ASN B 1 341 ? -2.242 -10.672 -29.719 1 84.19 341 ASN B CA 1
ATOM 10262 C C . ASN B 1 341 ? -2.555 -10.078 -28.344 1 84.19 341 ASN B C 1
ATOM 10264 O O . ASN B 1 341 ? -1.644 -9.711 -27.609 1 84.19 341 ASN B O 1
ATOM 10268 N N . PHE B 1 342 ? -3.803 -9.953 -28.094 1 84.38 342 PHE B N 1
ATOM 10269 C CA . PHE B 1 342 ? -4.203 -9.383 -26.812 1 84.38 342 PHE B CA 1
ATOM 10270 C C . PHE B 1 342 ? -3.568 -10.148 -25.656 1 84.38 342 PHE B C 1
ATOM 10272 O O . PHE B 1 342 ? -3.016 -9.539 -24.734 1 84.38 342 PHE B O 1
ATOM 10279 N N . HIS B 1 343 ? -3.678 -11.453 -25.719 1 89.31 343 HIS B N 1
ATOM 10280 C CA . HIS B 1 343 ? -3.066 -12.242 -24.656 1 89.31 343 HIS B CA 1
ATOM 10281 C C . HIS B 1 343 ? -1.659 -12.688 -25.047 1 89.31 343 HIS B C 1
ATOM 10283 O O . HIS B 1 343 ? -1.101 -13.602 -24.422 1 89.31 343 HIS B O 1
ATOM 10289 N N . GLY B 1 344 ? -1.17 -12.086 -26.141 1 89.06 344 GLY B N 1
ATOM 10290 C CA . GLY B 1 344 ? 0.233 -12.273 -26.484 1 89.06 344 GLY B CA 1
ATOM 10291 C C . GLY B 1 344 ? 1.175 -11.617 -25.484 1 89.06 344 GLY B C 1
ATOM 10292 O O . GLY B 1 344 ? 0.733 -11.023 -24.5 1 89.06 344 GLY B O 1
ATOM 10293 N N . GLU B 1 345 ? 2.477 -11.844 -25.734 1 90.5 345 GLU B N 1
ATOM 10294 C CA . GLU B 1 345 ? 3.42 -11.305 -24.75 1 90.5 345 GLU B CA 1
ATOM 10295 C C . GLU B 1 345 ? 4.691 -10.805 -25.438 1 90.5 345 GLU B C 1
ATOM 10297 O O . GLU B 1 345 ? 5.027 -11.242 -26.531 1 90.5 345 GLU B O 1
ATOM 10302 N N . LEU B 1 346 ? 5.191 -9.82 -24.828 1 89.69 346 LEU B N 1
ATOM 10303 C CA . LEU B 1 346 ? 6.582 -9.438 -25.047 1 89.69 346 LEU B CA 1
ATOM 10304 C C . LEU B 1 346 ? 7.492 -10.094 -24 1 89.69 346 LEU B C 1
ATOM 10306 O O . LEU B 1 346 ? 7.309 -9.906 -22.797 1 89.69 346 LEU B O 1
ATOM 10310 N N . LEU B 1 347 ? 8.336 -10.938 -24.484 1 92 347 LEU B N 1
ATOM 10311 C CA . LEU B 1 347 ? 9.172 -11.703 -23.578 1 92 347 LEU B CA 1
ATOM 10312 C C . LEU B 1 347 ? 10.648 -11.484 -23.875 1 92 347 LEU B C 1
ATOM 10314 O O . LEU B 1 347 ? 11.047 -11.43 -25.047 1 92 347 LEU B O 1
ATOM 10318 N N . MET B 1 348 ? 11.398 -11.258 -22.859 1 88.38 348 MET B N 1
ATOM 10319 C CA . MET B 1 348 ? 12.852 -11.141 -22.938 1 88.38 348 MET B CA 1
ATOM 10320 C C . MET B 1 348 ? 13.523 -12.031 -21.906 1 88.38 348 MET B C 1
ATOM 10322 O O . MET B 1 348 ? 13.188 -11.977 -20.719 1 88.38 348 MET B O 1
ATOM 10326 N N . GLY B 1 349 ? 14.352 -12.828 -22.359 1 87.62 349 GLY B N 1
ATOM 10327 C CA . GLY B 1 349 ? 15.07 -13.664 -21.406 1 87.62 349 GLY B CA 1
ATOM 10328 C C . GLY B 1 349 ? 15.773 -14.836 -22.047 1 87.62 349 GLY B C 1
ATOM 10329 O O . GLY B 1 349 ? 16.141 -14.773 -23.219 1 87.62 349 GLY B O 1
ATOM 10330 N N . PHE B 1 350 ? 15.953 -15.828 -21.25 1 84 350 PHE B N 1
ATOM 10331 C CA . PHE B 1 350 ? 16.719 -16.984 -21.703 1 84 350 PHE B CA 1
ATOM 10332 C C . PHE B 1 350 ? 15.789 -18.047 -22.297 1 84 350 PHE B C 1
ATOM 10334 O O . PHE B 1 350 ? 14.641 -18.188 -21.859 1 84 350 PHE B O 1
ATOM 10341 N N . TRP B 1 351 ? 16.312 -18.625 -23.297 1 84.75 351 TRP B N 1
ATOM 10342 C CA . TRP B 1 351 ? 15.617 -19.672 -24.016 1 84.75 351 TRP B CA 1
ATOM 10343 C C . TRP B 1 351 ? 16.422 -20.969 -24.016 1 84.75 351 TRP B C 1
ATOM 10345 O O . TRP B 1 351 ? 17.656 -20.938 -24.047 1 84.75 351 TRP B O 1
ATOM 10355 N N . GLU B 1 352 ? 15.688 -22.031 -23.938 1 78.44 352 GLU B N 1
ATOM 10356 C CA . GLU B 1 352 ? 16.297 -23.344 -24.031 1 78.44 352 GLU B CA 1
ATOM 10357 C C . GLU B 1 352 ? 15.523 -24.25 -24.984 1 78.44 352 GLU B C 1
ATOM 10359 O O . GLU B 1 352 ? 14.477 -24.797 -24.625 1 78.44 352 GLU B O 1
ATOM 10364 N N . GLY B 1 353 ? 16.047 -24.484 -26.078 1 78.19 353 GLY B N 1
ATOM 10365 C CA . GLY B 1 353 ? 15.492 -25.422 -27.031 1 78.19 353 GLY B CA 1
ATOM 10366 C C . GLY B 1 353 ? 14.094 -25.047 -27.5 1 78.19 353 GLY B C 1
ATOM 10367 O O . GLY B 1 353 ? 13.188 -25.891 -27.5 1 78.19 353 GLY B O 1
ATOM 10368 N N . GLY B 1 354 ? 13.852 -23.812 -27.594 1 81.31 354 GLY B N 1
ATOM 10369 C CA . GLY B 1 354 ? 12.578 -23.375 -28.141 1 81.31 354 GLY B CA 1
ATOM 10370 C C . GLY B 1 354 ? 11.617 -22.859 -27.094 1 81.31 354 GLY B C 1
ATOM 10371 O O . GLY B 1 354 ? 10.555 -22.328 -27.422 1 81.31 354 GLY B O 1
ATOM 10372 N N . PHE B 1 355 ? 12.047 -23.031 -25.844 1 83.62 355 PHE B N 1
ATOM 10373 C CA . PHE B 1 355 ? 11.18 -22.609 -24.75 1 83.62 355 PHE B CA 1
ATOM 10374 C C . PHE B 1 355 ? 11.852 -21.531 -23.922 1 83.62 355 PHE B C 1
ATOM 10376 O O . PHE B 1 355 ? 13.062 -21.578 -23.688 1 83.62 355 PHE B O 1
ATOM 10383 N N . PRO B 1 356 ? 11.008 -20.578 -23.578 1 88 356 PRO B N 1
ATOM 10384 C CA . PRO B 1 356 ? 11.602 -19.641 -22.625 1 88 356 PRO B CA 1
ATOM 10385 C C . PRO B 1 356 ? 11.945 -20.312 -21.297 1 88 356 PRO B C 1
ATOM 10387 O O . PRO B 1 356 ? 11.148 -21.078 -20.75 1 88 356 PRO B O 1
ATOM 10390 N N . PHE B 1 357 ? 13.148 -20.078 -20.969 1 79.75 357 PHE B N 1
ATOM 10391 C CA . PHE B 1 357 ? 13.656 -20.688 -19.734 1 79.75 357 PHE B CA 1
ATOM 10392 C C . PHE B 1 357 ? 14.008 -19.609 -18.719 1 79.75 357 PHE B C 1
ATOM 10394 O O . PHE B 1 357 ? 14.414 -18.5 -19.094 1 79.75 357 PHE B O 1
ATOM 10401 N N . SER B 1 358 ? 13.781 -19.844 -17.484 1 83.5 358 SER B N 1
ATOM 10402 C CA . SER B 1 358 ? 14.047 -18.859 -16.438 1 83.5 358 SER B CA 1
ATOM 10403 C C . SER B 1 358 ? 15.531 -18.5 -16.391 1 83.5 358 SER B C 1
ATOM 10405 O O . SER B 1 358 ? 16.391 -19.344 -16.625 1 83.5 358 SER B O 1
ATOM 10407 N N . PRO B 1 359 ? 15.883 -17.312 -16.234 1 89.12 359 PRO B N 1
ATOM 10408 C CA . PRO B 1 359 ? 15 -16.188 -15.906 1 89.12 359 PRO B CA 1
ATOM 10409 C C . PRO B 1 359 ? 14.555 -15.406 -17.141 1 89.12 359 PRO B C 1
ATOM 10411 O O . PRO B 1 359 ? 15.289 -15.32 -18.125 1 89.12 359 PRO B O 1
ATOM 10414 N N . PHE B 1 360 ? 13.375 -14.883 -17.094 1 90.44 360 PHE B N 1
ATOM 10415 C CA . PHE B 1 360 ? 12.898 -14 -18.141 1 90.44 360 PHE B CA 1
ATOM 10416 C C . PHE B 1 360 ? 11.844 -13.039 -17.625 1 90.44 360 PHE B C 1
ATOM 10418 O O . PHE B 1 360 ? 11.32 -13.227 -16.516 1 90.44 360 PHE B O 1
ATOM 10425 N N . LYS B 1 361 ? 11.633 -11.992 -18.312 1 89.69 361 LYS B N 1
ATOM 10426 C CA . LYS B 1 361 ? 10.562 -11.023 -18.078 1 89.69 361 LYS B CA 1
ATOM 10427 C C . LYS B 1 361 ? 9.57 -11.031 -19.234 1 89.69 361 LYS B C 1
ATOM 10429 O O . LYS B 1 361 ? 9.945 -11.25 -20.391 1 89.69 361 LYS B O 1
ATOM 10434 N N . SER B 1 362 ? 8.375 -10.875 -18.891 1 91.69 362 SER B N 1
ATOM 10435 C CA . SER B 1 362 ? 7.34 -10.852 -19.922 1 91.69 362 SER B CA 1
ATOM 10436 C C . SER B 1 362 ? 6.246 -9.844 -19.594 1 91.69 362 SER B C 1
ATOM 10438 O O . SER B 1 362 ? 6.07 -9.477 -18.422 1 91.69 362 SER B O 1
ATOM 10440 N N . ARG B 1 363 ? 5.605 -9.312 -20.625 1 90.75 363 ARG B N 1
ATOM 10441 C CA . ARG B 1 363 ? 4.48 -8.391 -20.484 1 90.75 363 ARG B CA 1
ATOM 10442 C C . ARG B 1 363 ? 3.371 -8.734 -21.484 1 90.75 363 ARG B C 1
ATOM 10444 O O . ARG B 1 363 ? 3.633 -8.945 -22.672 1 90.75 363 ARG B O 1
ATOM 10451 N N . GLU B 1 364 ? 2.254 -8.859 -20.953 1 90.12 364 GLU B N 1
ATOM 10452 C CA . GLU B 1 364 ? 1.125 -9.094 -21.844 1 90.12 364 GLU B CA 1
ATOM 10453 C C . GLU B 1 364 ? 0.74 -7.824 -22.594 1 90.12 364 GLU B C 1
ATOM 10455 O O . GLU B 1 364 ? 0.733 -6.734 -22.016 1 90.12 364 GLU B O 1
ATOM 10460 N N . ILE B 1 365 ? 0.329 -7.965 -23.719 1 82.94 365 ILE B N 1
ATOM 10461 C CA . ILE B 1 365 ? 0.088 -6.824 -24.594 1 82.94 365 ILE B CA 1
ATOM 10462 C C . ILE B 1 365 ? -1.252 -6.18 -24.25 1 82.94 365 ILE B C 1
ATOM 10464 O O . ILE B 1 365 ? -1.345 -4.957 -24.125 1 82.94 365 ILE B O 1
ATOM 10468 N N . GLY B 1 366 ? -2.277 -6.918 -24.047 1 80.44 366 GLY B N 1
ATOM 10469 C CA . GLY B 1 366 ? -3.617 -6.387 -23.859 1 80.44 366 GLY B CA 1
ATOM 10470 C C . GLY B 1 366 ? -3.809 -5.711 -22.516 1 80.44 366 GLY B C 1
ATOM 10471 O O . GLY B 1 366 ? -4.297 -4.582 -22.438 1 80.44 366 GLY B O 1
ATOM 10472 N N . THR B 1 367 ? -3.367 -6.348 -21.5 1 82.94 367 THR B N 1
ATOM 10473 C CA . THR B 1 367 ? -3.598 -5.844 -20.141 1 82.94 367 THR B CA 1
ATOM 10474 C C . THR B 1 367 ? -2.393 -5.055 -19.641 1 82.94 367 THR B C 1
ATOM 10476 O O . THR B 1 367 ? -2.484 -4.324 -18.656 1 82.94 367 THR B O 1
ATOM 10479 N N . ASN B 1 368 ? -1.293 -5.184 -20.281 1 84.69 368 ASN B N 1
ATOM 10480 C CA . ASN B 1 368 ? -0.044 -4.555 -19.859 1 84.69 368 ASN B CA 1
ATOM 10481 C C . ASN B 1 368 ? 0.434 -5.105 -18.531 1 84.69 368 ASN B C 1
ATOM 10483 O O . ASN B 1 368 ? 1.101 -4.398 -17.766 1 84.69 368 ASN B O 1
ATOM 10487 N N . SER B 1 369 ? 0.053 -6.301 -18.219 1 89.5 369 SER B N 1
ATOM 10488 C CA . SER B 1 369 ? 0.54 -6.969 -17.016 1 89.5 369 SER B CA 1
ATOM 10489 C C . SER B 1 369 ? 1.984 -7.426 -17.172 1 89.5 369 SER B C 1
ATOM 10491 O O . SER B 1 369 ? 2.373 -7.891 -18.25 1 89.5 369 SER B O 1
ATOM 10493 N N . GLY B 1 370 ? 2.74 -7.203 -16.125 1 89.75 370 GLY B N 1
ATOM 10494 C CA . GLY B 1 370 ? 4.129 -7.637 -16.141 1 89.75 370 GLY B CA 1
ATOM 10495 C C . GLY B 1 370 ? 4.355 -8.93 -15.375 1 89.75 370 GLY B C 1
ATOM 10496 O O . GLY B 1 370 ? 3.758 -9.148 -14.32 1 89.75 370 GLY B O 1
ATOM 10497 N N . PHE B 1 371 ? 5.234 -9.781 -15.977 1 91.38 371 PHE B N 1
ATOM 10498 C CA . PHE B 1 371 ? 5.594 -11.062 -15.375 1 91.38 371 PHE B CA 1
ATOM 10499 C C . PHE B 1 371 ? 7.102 -11.18 -15.219 1 91.38 371 PHE B C 1
ATOM 10501 O O . PHE B 1 371 ? 7.863 -10.633 -16.016 1 91.38 371 PHE B O 1
ATOM 10508 N N . SER B 1 372 ? 7.43 -11.773 -14.141 1 91.62 372 SER B N 1
ATOM 10509 C CA . SER B 1 372 ? 8.828 -12.094 -13.867 1 91.62 372 SER B CA 1
ATOM 10510 C C . SER B 1 372 ? 9 -13.562 -13.508 1 91.62 372 SER B C 1
ATOM 10512 O O . SER B 1 372 ? 8.227 -14.109 -12.719 1 91.62 372 SER B O 1
ATOM 10514 N N . ASN B 1 373 ? 9.875 -14.188 -14.18 1 93.69 373 ASN B N 1
ATOM 10515 C CA . ASN B 1 373 ? 10.203 -15.578 -13.883 1 93.69 373 ASN B CA 1
ATOM 10516 C C . ASN B 1 373 ? 11.578 -15.703 -13.227 1 93.69 373 ASN B C 1
ATOM 10518 O O . ASN B 1 373 ? 12.594 -15.32 -13.82 1 93.69 373 ASN B O 1
ATOM 10522 N N . VAL B 1 374 ? 11.578 -16.25 -12.031 1 94 374 VAL B N 1
ATOM 10523 C CA . VAL B 1 374 ? 12.805 -16.359 -11.25 1 94 374 VAL B CA 1
ATOM 10524 C C . VAL B 1 374 ? 13.102 -17.828 -10.945 1 94 374 VAL B C 1
ATOM 10526 O O . VAL B 1 374 ? 12.227 -18.688 -11.109 1 94 374 VAL B O 1
ATOM 10529 N N . VAL B 1 375 ? 14.375 -18.094 -10.594 1 92.88 375 VAL B N 1
ATOM 10530 C CA . VAL B 1 375 ? 14.781 -19.438 -10.219 1 92.88 375 VAL B CA 1
ATOM 10531 C C . VAL B 1 375 ? 15.008 -19.516 -8.711 1 92.88 375 VAL B C 1
ATOM 10533 O O . VAL B 1 375 ? 15.625 -18.609 -8.125 1 92.88 375 VAL B O 1
ATOM 10536 N N . VAL B 1 376 ? 14.445 -20.516 -8.117 1 95.19 376 VAL B N 1
ATOM 10537 C CA . VAL B 1 376 ? 14.562 -20.719 -6.676 1 95.19 376 VAL B CA 1
ATOM 10538 C C . VAL B 1 376 ? 15.078 -22.125 -6.387 1 95.19 376 VAL B C 1
ATOM 10540 O O . VAL B 1 376 ? 14.625 -23.094 -7 1 95.19 376 VAL B O 1
ATOM 10543 N N . GLY B 1 377 ? 16.125 -22.188 -5.535 1 94.81 377 GLY B N 1
ATOM 10544 C CA . GLY B 1 377 ? 16.531 -23.5 -5.039 1 94.81 377 GLY B CA 1
ATOM 10545 C C . GLY B 1 377 ? 15.648 -24 -3.92 1 94.81 377 GLY B C 1
ATOM 10546 O O . GLY B 1 377 ? 15.047 -23.219 -3.186 1 94.81 377 GLY B O 1
ATOM 10547 N N . TRP B 1 378 ? 15.516 -25.344 -3.887 1 95.25 378 TRP B N 1
ATOM 10548 C CA . TRP B 1 378 ? 14.68 -25.891 -2.812 1 95.25 378 TRP B CA 1
ATOM 10549 C C . TRP B 1 378 ? 15.25 -27.203 -2.289 1 95.25 378 TRP B C 1
ATOM 10551 O O . TRP B 1 378 ? 15.906 -27.938 -3.029 1 95.25 378 TRP B O 1
ATOM 10561 N N . VAL B 1 379 ? 15.133 -27.391 -1.018 1 95.38 379 VAL B N 1
ATOM 10562 C CA . VAL B 1 379 ? 15.422 -28.625 -0.292 1 95.38 379 VAL B CA 1
ATOM 10563 C C . VAL B 1 379 ? 14.195 -29.047 0.512 1 95.38 379 VAL B C 1
ATOM 10565 O O . VAL B 1 379 ? 13.633 -28.266 1.269 1 95.38 379 VAL B O 1
ATOM 10568 N N . GLN B 1 380 ? 13.758 -30.266 0.292 1 93.38 380 GLN B N 1
ATOM 10569 C CA . GLN B 1 380 ? 12.539 -30.734 0.952 1 93.38 380 GLN B CA 1
ATOM 10570 C C . GLN B 1 380 ? 12.812 -31.984 1.784 1 93.38 380 GLN B C 1
ATOM 10572 O O . GLN B 1 380 ? 13.438 -32.938 1.306 1 93.38 380 GLN B O 1
ATOM 10577 N N . CYS B 1 381 ? 12.43 -31.859 3.018 1 93.44 381 CYS B N 1
ATOM 10578 C CA . CYS B 1 381 ? 12.383 -33.062 3.869 1 93.44 381 CYS B CA 1
ATOM 10579 C C . CYS B 1 381 ? 10.992 -33.656 3.865 1 93.44 381 CYS B C 1
ATOM 10581 O O . CYS B 1 381 ? 10.023 -33.031 4.27 1 93.44 381 CYS B O 1
ATOM 10583 N N . ARG B 1 382 ? 10.891 -34.844 3.5 1 88.5 382 ARG B N 1
ATOM 10584 C CA . ARG B 1 382 ? 9.602 -35.531 3.422 1 88.5 382 ARG B CA 1
ATOM 10585 C C . ARG B 1 382 ? 9.258 -36.188 4.746 1 88.5 382 ARG B C 1
ATOM 10587 O O . ARG B 1 382 ? 10.086 -36.25 5.652 1 88.5 382 ARG B O 1
ATOM 10594 N N . THR B 1 383 ? 8 -36.656 4.805 1 84.19 383 THR B N 1
ATOM 10595 C CA . THR B 1 383 ? 7.492 -37.25 6.031 1 84.19 383 THR B CA 1
ATOM 10596 C C . THR B 1 383 ? 8.258 -38.531 6.367 1 84.19 383 THR B C 1
ATOM 10598 O O . THR B 1 383 ? 8.383 -38.906 7.539 1 84.19 383 THR B O 1
ATOM 10601 N N . ASP B 1 384 ? 8.797 -39.188 5.367 1 79.5 384 ASP B N 1
ATOM 10602 C CA . ASP B 1 384 ? 9.508 -40.438 5.574 1 79.5 384 ASP B CA 1
ATOM 10603 C C . ASP B 1 384 ? 10.969 -40.188 5.934 1 79.5 384 ASP B C 1
ATOM 10605 O O . ASP B 1 384 ? 11.719 -41.156 6.176 1 79.5 384 ASP B O 1
ATOM 10609 N N . GLY B 1 385 ? 11.344 -38.938 6.031 1 76.94 385 GLY B N 1
ATOM 10610 C CA . GLY B 1 385 ? 12.711 -38.594 6.391 1 76.94 385 GLY B CA 1
ATOM 10611 C C . GLY B 1 385 ? 13.617 -38.438 5.188 1 76.94 385 GLY B C 1
ATOM 10612 O O . GLY B 1 385 ? 14.758 -37.969 5.32 1 76.94 385 GLY B O 1
ATOM 10613 N N . ASN B 1 386 ? 13.047 -38.719 4.023 1 80.81 386 ASN B N 1
ATOM 10614 C CA . ASN B 1 386 ? 13.836 -38.562 2.805 1 80.81 386 ASN B CA 1
ATOM 10615 C C . ASN B 1 386 ? 13.93 -37.094 2.398 1 80.81 386 ASN B C 1
ATOM 10617 O O . ASN B 1 386 ? 13.055 -36.281 2.736 1 80.81 386 ASN B O 1
ATOM 10621 N N . MET B 1 387 ? 15.094 -36.844 1.792 1 87.44 387 MET B N 1
ATOM 10622 C CA . MET B 1 387 ? 15.344 -35.469 1.385 1 87.44 387 MET B CA 1
ATOM 10623 C C . MET B 1 387 ? 15.406 -35.344 -0.135 1 87.44 387 MET B C 1
ATOM 10625 O O . MET B 1 387 ? 15.938 -36.25 -0.808 1 87.44 387 MET B O 1
ATOM 10629 N N . GLN B 1 388 ? 14.773 -34.375 -0.674 1 86.44 388 GLN B N 1
ATOM 10630 C CA . GLN B 1 388 ? 14.836 -34.031 -2.088 1 86.44 388 GLN B CA 1
ATOM 10631 C C . GLN B 1 388 ? 15.297 -32.594 -2.273 1 86.44 388 GLN B C 1
ATOM 10633 O O . GLN B 1 388 ? 15.07 -31.75 -1.403 1 86.44 388 GLN B O 1
ATOM 10638 N N . MET B 1 389 ? 16.047 -32.375 -3.301 1 89.38 389 MET B N 1
ATOM 10639 C CA . MET B 1 389 ? 16.5 -31.016 -3.57 1 89.38 389 MET B CA 1
ATOM 10640 C C . MET B 1 389 ? 16.547 -30.75 -5.07 1 89.38 389 MET B C 1
ATOM 10642 O O . MET B 1 389 ? 16.656 -31.672 -5.871 1 89.38 389 MET B O 1
ATOM 10646 N N . GLY B 1 390 ? 16.359 -29.516 -5.492 1 89.12 390 GLY B N 1
ATOM 10647 C CA . GLY B 1 390 ? 16.375 -29.109 -6.891 1 89.12 390 GLY B CA 1
ATOM 10648 C C . GLY B 1 390 ? 16.156 -27.625 -7.082 1 89.12 390 GLY B C 1
ATOM 10649 O O . GLY B 1 390 ? 16.469 -26.828 -6.195 1 89.12 390 GLY B O 1
ATOM 10650 N N . VAL B 1 391 ? 15.867 -27.281 -8.328 1 89.81 391 VAL B N 1
ATOM 10651 C CA . VAL B 1 391 ? 15.578 -25.891 -8.664 1 89.81 391 VAL B CA 1
ATOM 10652 C C . VAL B 1 391 ? 14.141 -25.766 -9.172 1 89.81 391 VAL B C 1
ATOM 10654 O O . VAL B 1 391 ? 13.555 -26.75 -9.625 1 89.81 391 VAL B O 1
ATOM 10657 N N . ALA B 1 392 ? 13.586 -24.672 -8.961 1 91.94 392 ALA B N 1
ATOM 10658 C CA . ALA B 1 392 ? 12.234 -24.391 -9.453 1 91.94 392 ALA B CA 1
ATOM 10659 C C . ALA B 1 392 ? 12.172 -23.031 -10.148 1 91.94 392 ALA B C 1
ATOM 10661 O O . ALA B 1 392 ? 12.812 -22.078 -9.703 1 91.94 392 ALA B O 1
ATOM 10662 N N . ASN B 1 393 ? 11.5 -23.016 -11.266 1 90.75 393 ASN B N 1
ATOM 10663 C CA . ASN B 1 393 ? 11.172 -21.766 -11.922 1 90.75 393 ASN B CA 1
ATOM 10664 C C . ASN B 1 393 ? 9.812 -21.219 -11.461 1 90.75 393 ASN B C 1
ATOM 10666 O O . ASN B 1 393 ? 8.82 -21.953 -11.469 1 90.75 393 ASN B O 1
ATOM 10670 N N . ALA B 1 394 ? 9.805 -20.031 -11.008 1 93 394 ALA B N 1
ATOM 10671 C CA . ALA B 1 394 ? 8.57 -19.406 -10.531 1 93 394 AL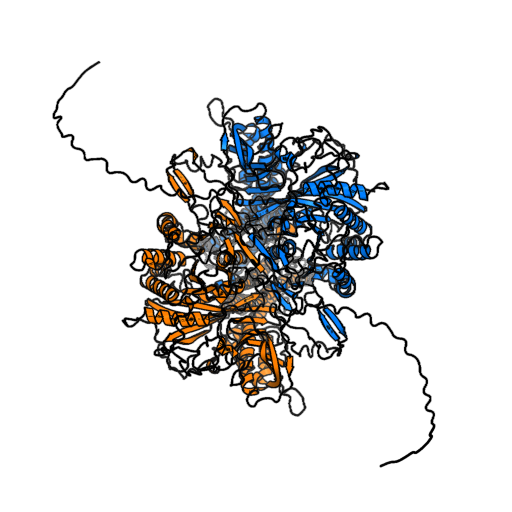A B CA 1
ATOM 10672 C C . ALA B 1 394 ? 8.219 -18.172 -11.367 1 93 394 ALA B C 1
ATOM 10674 O O . ALA B 1 394 ? 8.914 -17.156 -11.312 1 93 394 ALA B O 1
ATOM 10675 N N . GLU B 1 395 ? 7.172 -18.266 -12.156 1 92.81 395 GLU B N 1
ATOM 10676 C CA . GLU B 1 395 ? 6.668 -17.125 -12.906 1 92.81 395 GLU B CA 1
ATOM 10677 C C . GLU B 1 395 ? 5.617 -16.359 -12.102 1 92.81 395 GLU B C 1
ATOM 10679 O O . GLU B 1 395 ? 4.562 -16.906 -11.773 1 92.81 395 GLU B O 1
ATOM 10684 N N . CYS B 1 396 ? 5.914 -15.164 -11.852 1 91.62 396 CYS B N 1
ATOM 10685 C CA . CYS B 1 396 ? 5.066 -14.367 -10.969 1 91.62 396 CYS B CA 1
ATOM 10686 C C . CYS B 1 396 ? 4.574 -13.117 -11.672 1 91.62 396 CYS B C 1
ATOM 10688 O O . CYS B 1 396 ? 5.215 -12.625 -12.602 1 91.62 396 CYS B O 1
ATOM 10690 N N . CYS B 1 397 ? 3.379 -12.648 -11.273 1 89.88 397 CYS B N 1
ATOM 10691 C CA . CYS B 1 397 ? 2.893 -11.344 -11.711 1 89.88 397 CYS B CA 1
ATOM 10692 C C . CYS B 1 397 ? 3.508 -10.227 -10.875 1 89.88 397 CYS B C 1
ATOM 10694 O O . CYS B 1 397 ? 3.553 -10.312 -9.648 1 89.88 397 CYS B O 1
ATOM 10696 N N . VAL B 1 398 ? 3.92 -9.156 -11.5 1 88.69 398 VAL B N 1
ATOM 10697 C CA . VAL B 1 398 ? 4.613 -8.125 -10.727 1 88.69 398 VAL B CA 1
ATOM 10698 C C . VAL B 1 398 ? 3.957 -6.77 -10.969 1 88.69 398 VAL B C 1
ATOM 10700 O O . VAL B 1 398 ? 4.188 -5.82 -10.219 1 88.69 398 VAL B O 1
ATOM 10703 N N . SER B 1 399 ? 3.18 -6.609 -12 1 87.69 399 SER B N 1
ATOM 10704 C CA . SER B 1 399 ? 2.549 -5.324 -12.289 1 87.69 399 SER B CA 1
ATOM 10705 C C . SER B 1 399 ? 1.237 -5.512 -13.047 1 87.69 399 SER B C 1
ATOM 10707 O O . SER B 1 399 ? 1.01 -6.559 -13.656 1 87.69 399 SER B O 1
ATOM 10709 N N . GLY B 1 400 ? 0.399 -4.5 -12.984 1 84.56 400 GLY B N 1
ATOM 10710 C CA . GLY B 1 400 ? -0.887 -4.586 -13.656 1 84.56 400 GLY B CA 1
ATOM 10711 C C . GLY B 1 400 ? -1.866 -5.508 -12.961 1 84.56 400 GLY B C 1
ATOM 10712 O O . GLY B 1 400 ? -1.706 -5.812 -11.773 1 84.56 400 GLY B O 1
ATOM 10713 N N . PRO B 1 401 ? -2.838 -5.863 -13.742 1 82.5 401 PRO B N 1
ATOM 10714 C CA . PRO B 1 401 ? -3.738 -6.871 -13.172 1 82.5 401 PRO B CA 1
ATOM 10715 C C . PRO B 1 401 ? -3.064 -8.227 -12.984 1 82.5 401 PRO B C 1
ATOM 10717 O O . PRO B 1 401 ? -2.268 -8.648 -13.828 1 82.5 401 PRO B O 1
ATOM 10720 N N . PHE B 1 402 ? -3.322 -8.797 -11.906 1 84.06 402 PHE B N 1
ATOM 10721 C CA . PHE B 1 402 ? -2.746 -10.109 -11.641 1 84.06 402 PHE B CA 1
ATOM 10722 C C . PHE B 1 402 ? -3.639 -11.211 -12.188 1 84.06 402 PHE B C 1
ATOM 10724 O O . PHE B 1 402 ? -4.863 -11.086 -12.195 1 84.06 402 PHE B O 1
ATOM 10731 N N . PHE B 1 403 ? -2.984 -12.18 -12.617 1 84.25 403 PHE B N 1
ATOM 10732 C CA . PHE B 1 403 ? -3.699 -13.336 -13.148 1 84.25 403 PHE B CA 1
ATOM 10733 C C . PHE B 1 403 ? -3.836 -14.422 -12.078 1 84.25 403 PHE B C 1
ATOM 10735 O O . PHE B 1 403 ? -2.992 -14.531 -11.188 1 84.25 403 PHE B O 1
ATOM 10742 N N . ARG B 1 404 ? -4.77 -15.234 -12.062 1 74.81 404 ARG B N 1
ATOM 10743 C CA . ARG B 1 404 ? -5.094 -16.234 -11.055 1 74.81 404 ARG B CA 1
ATOM 10744 C C . ARG B 1 404 ? -4.082 -17.375 -11.07 1 74.81 404 ARG B C 1
ATOM 10746 O O . ARG B 1 404 ? -3.887 -18.062 -10.062 1 74.81 404 ARG B O 1
ATOM 10753 N N . THR B 1 405 ? -3.564 -17.641 -12.141 1 65.44 405 THR B N 1
ATOM 10754 C CA . THR B 1 405 ? -2.645 -18.766 -12.219 1 65.44 405 THR B CA 1
ATOM 10755 C C . THR B 1 405 ? -1.278 -18.391 -11.648 1 65.44 405 THR B C 1
ATOM 10757 O O . THR B 1 405 ? -0.429 -19.266 -11.43 1 65.44 405 THR B O 1
ATOM 10760 N N . PHE B 1 406 ? -1.132 -17.297 -11.242 1 65.5 406 PHE B N 1
ATOM 10761 C CA . PHE B 1 406 ? 0.221 -16.906 -10.875 1 65.5 406 PHE B CA 1
ATOM 10762 C C . PHE B 1 406 ? 0.333 -16.719 -9.367 1 65.5 406 PHE B C 1
ATOM 10764 O O . PHE B 1 406 ? -0.571 -16.156 -8.734 1 65.5 406 PHE B O 1
ATOM 10771 N N . PRO B 1 407 ? 1.52 -17.453 -9 1 85.62 407 PRO B N 1
ATOM 10772 C CA . PRO B 1 407 ? 2.744 -17.891 -9.672 1 85.62 407 PRO B CA 1
ATOM 10773 C C . PRO B 1 407 ? 2.615 -19.297 -10.273 1 85.62 407 PRO B C 1
ATOM 10775 O O . PRO B 1 407 ? 1.959 -20.156 -9.695 1 85.62 407 PRO B O 1
ATOM 10778 N N . ARG B 1 408 ? 3.199 -19.484 -11.391 1 88.31 408 ARG B N 1
ATOM 10779 C CA . ARG B 1 408 ? 3.365 -20.781 -12.031 1 88.31 408 ARG B CA 1
ATOM 10780 C C . ARG B 1 408 ? 4.746 -21.359 -11.742 1 88.31 408 ARG B C 1
ATOM 10782 O O . ARG B 1 408 ? 5.762 -20.719 -11.992 1 88.31 408 ARG B O 1
ATOM 10789 N N . ILE B 1 409 ? 4.695 -22.609 -11.195 1 90.88 409 ILE B N 1
ATOM 10790 C CA . ILE B 1 409 ? 5.945 -23.203 -10.75 1 90.88 409 ILE B CA 1
ATOM 10791 C C . ILE B 1 409 ? 6.285 -24.406 -11.641 1 90.88 409 ILE B C 1
ATOM 10793 O O . ILE B 1 409 ? 5.434 -25.266 -11.883 1 90.88 409 ILE B O 1
ATOM 10797 N N . MET B 1 410 ? 7.48 -24.375 -12.141 1 87.31 410 MET B N 1
ATOM 10798 C CA . MET B 1 410 ? 8.086 -25.562 -12.75 1 87.31 410 MET B CA 1
ATOM 10799 C C . MET B 1 410 ? 9.188 -26.125 -11.852 1 87.31 410 MET B C 1
ATOM 10801 O O . MET B 1 410 ? 10.258 -25.516 -11.727 1 87.31 410 MET B O 1
ATOM 10805 N N . GLN B 1 411 ? 8.891 -27.25 -11.258 1 87.12 411 GLN B N 1
ATOM 10806 C CA . GLN B 1 411 ? 9.789 -27.812 -10.266 1 87.12 411 GLN B CA 1
ATOM 10807 C C . GLN B 1 411 ? 10.664 -28.906 -10.875 1 87.12 411 GLN B C 1
ATOM 10809 O O . GLN B 1 411 ? 10.156 -29.828 -11.523 1 87.12 411 GLN B O 1
ATOM 10814 N N . TYR B 1 412 ? 12.008 -28.688 -10.648 1 81.88 412 TYR B N 1
ATOM 10815 C CA . TYR B 1 412 ? 13 -29.656 -11.125 1 81.88 412 TYR B CA 1
ATOM 10816 C C . TYR B 1 412 ? 13.68 -30.344 -9.953 1 81.88 412 TYR B C 1
ATOM 10818 O O . TYR B 1 412 ? 13.992 -29.719 -8.945 1 81.88 412 TYR B O 1
ATOM 10826 N N . TYR B 1 413 ? 13.773 -31.562 -10.078 1 79.81 413 TYR B N 1
ATOM 10827 C CA . TYR B 1 413 ? 14.461 -32.344 -9.047 1 79.81 413 TYR B CA 1
ATOM 10828 C C . TYR B 1 413 ? 15.844 -32.781 -9.508 1 79.81 413 TYR B C 1
ATOM 10830 O O . TYR B 1 413 ? 16.031 -33.125 -10.68 1 79.81 413 TYR B O 1
ATOM 10838 N N . SER B 1 414 ? 16.844 -32.625 -8.625 1 68.75 414 SER B N 1
ATOM 10839 C CA . SER B 1 414 ? 18.219 -33.031 -8.906 1 68.75 414 SER B CA 1
ATOM 10840 C C . SER B 1 414 ? 18.5 -34.438 -8.391 1 68.75 414 SER B C 1
ATOM 10842 O O . SER B 1 414 ? 18.156 -34.781 -7.258 1 68.75 414 SER B O 1
ATOM 10844 N N . ALA B 1 415 ? 18.828 -35.344 -9.258 1 63.97 415 ALA B N 1
ATOM 10845 C CA . ALA B 1 415 ? 19.156 -36.719 -8.844 1 63.97 415 ALA B CA 1
ATOM 10846 C C . ALA B 1 415 ? 20.406 -37.219 -9.578 1 63.97 415 ALA B C 1
ATOM 10848 O O . ALA B 1 415 ? 20.688 -36.781 -10.695 1 63.97 415 ALA B O 1
ATOM 10849 N N . PRO B 1 416 ? 21.328 -38 -8.734 1 57.62 416 PRO B N 1
ATOM 10850 C CA . PRO B 1 416 ? 22.453 -38.625 -9.422 1 57.62 416 PRO B CA 1
ATOM 10851 C C . PRO B 1 416 ? 22.016 -39.469 -10.617 1 57.62 416 PRO B C 1
ATOM 10853 O O . PRO B 1 416 ? 20.891 -39.969 -10.641 1 57.62 416 PRO B O 1
ATOM 10856 N N . ASN B 1 417 ? 22.859 -39.406 -11.711 1 54.16 417 ASN B N 1
ATOM 10857 C CA . ASN B 1 417 ? 22.594 -40.062 -12.984 1 54.16 417 ASN B CA 1
ATOM 10858 C C . ASN B 1 417 ? 22.125 -41.5 -12.797 1 54.16 417 ASN B C 1
ATOM 10860 O O . ASN B 1 417 ? 21.328 -42 -13.586 1 54.16 417 ASN B O 1
ATOM 10864 N N . GLU B 1 418 ? 22.797 -42.188 -11.805 1 48.72 418 GLU B N 1
ATOM 10865 C CA . GLU B 1 418 ? 22.469 -43.594 -11.68 1 48.72 418 GLU B CA 1
ATOM 10866 C C . GLU B 1 418 ? 20.984 -43.812 -11.398 1 48.72 418 GLU B C 1
ATOM 10868 O O . GLU B 1 418 ? 20.422 -44.844 -11.734 1 48.72 418 GLU B O 1
ATOM 10873 N N . ASP B 1 419 ? 20.5 -42.844 -10.688 1 44.75 419 ASP B N 1
ATOM 10874 C CA . ASP B 1 419 ? 19.109 -43.031 -10.266 1 44.75 419 ASP B CA 1
ATOM 10875 C C . ASP B 1 419 ? 18.156 -42.469 -11.32 1 44.75 419 ASP B C 1
ATOM 10877 O O . ASP B 1 419 ? 16.938 -42.625 -11.195 1 44.75 419 ASP B O 1
ATOM 10881 N N . LEU B 1 420 ? 18.641 -41.594 -12.125 1 44.97 420 LEU B N 1
ATOM 10882 C CA . LEU B 1 420 ? 17.734 -40.906 -13.039 1 44.97 420 LEU B CA 1
ATOM 10883 C C . LEU B 1 420 ? 17.469 -41.75 -14.289 1 44.97 420 LEU B C 1
ATOM 10885 O O . LEU B 1 420 ? 18.391 -42.062 -15.031 1 44.97 420 LEU B O 1
ATOM 10889 N N . ALA B 1 421 ? 16.625 -42.594 -14.211 1 37.62 421 ALA B N 1
ATOM 10890 C CA . ALA B 1 421 ? 16.188 -43.312 -15.391 1 37.62 421 ALA B CA 1
ATOM 10891 C C . ALA B 1 421 ? 16.109 -42.406 -16.609 1 37.62 421 ALA B C 1
ATOM 10893 O O . ALA B 1 421 ? 16.094 -41.188 -16.484 1 37.62 421 ALA B O 1
ATOM 10894 N N . HIS B 1 422 ? 15.797 -42.938 -17.953 1 35.62 422 HIS B N 1
ATOM 10895 C CA . HIS B 1 422 ? 15.609 -42.531 -19.344 1 35.62 422 HIS B CA 1
ATOM 10896 C C . HIS B 1 422 ? 14.43 -41.562 -19.484 1 35.62 422 HIS B C 1
ATOM 10898 O O . HIS B 1 422 ? 13.391 -41.75 -18.844 1 35.62 422 HIS B O 1
ATOM 10904 N N . GLY B 1 423 ? 14.414 -40.281 -20.203 1 35.47 423 GLY B N 1
ATOM 10905 C CA . GLY B 1 423 ? 13.406 -39.406 -20.75 1 35.47 423 GLY B CA 1
ATOM 10906 C C . GLY B 1 423 ? 13.211 -38.125 -19.906 1 35.47 423 GLY B C 1
ATOM 10907 O O . GLY B 1 423 ? 12.125 -37.562 -19.891 1 35.47 423 GLY B O 1
ATOM 10908 N N . LYS B 1 424 ? 14.094 -37.906 -19 1 44.09 424 LYS B N 1
ATOM 10909 C CA . LYS B 1 424 ? 13.852 -36.781 -18.062 1 44.09 424 LYS B CA 1
ATOM 10910 C C . LYS B 1 424 ? 14.375 -35.469 -18.625 1 44.09 424 LYS B C 1
ATOM 10912 O O . LYS B 1 424 ? 15.297 -35.469 -19.453 1 44.09 424 LYS B O 1
ATOM 10917 N N . VAL B 1 425 ? 13.523 -34.406 -18.594 1 45.25 425 VAL B N 1
ATOM 10918 C CA . VAL B 1 425 ? 13.805 -33.031 -18.984 1 45.25 425 VAL B CA 1
ATOM 10919 C C . VAL B 1 425 ? 14.898 -32.438 -18.078 1 45.25 425 VAL B C 1
ATOM 10921 O O . VAL B 1 425 ? 14.758 -32.438 -16.859 1 45.25 425 VAL B O 1
ATOM 10924 N N . LEU B 1 426 ? 16.156 -32.375 -18.703 1 47.97 426 LEU B N 1
ATOM 10925 C CA . LEU B 1 426 ? 17.297 -31.859 -17.953 1 47.97 426 LEU B CA 1
ATOM 10926 C C . LEU B 1 426 ? 17.391 -30.344 -18.062 1 47.97 426 LEU B C 1
ATOM 10928 O O . LEU B 1 426 ? 17.062 -29.781 -19.094 1 47.97 426 LEU B O 1
ATOM 10932 N N . LYS B 1 427 ? 17.297 -29.609 -16.969 1 54.72 427 LYS B N 1
ATOM 10933 C CA . LYS B 1 427 ? 17.609 -28.172 -16.984 1 54.72 427 LYS B CA 1
ATOM 10934 C C . LYS B 1 427 ? 19.094 -27.953 -17.234 1 54.72 427 LYS B C 1
ATOM 10936 O O . LYS B 1 427 ? 19.938 -28.531 -16.562 1 54.72 427 LYS B O 1
ATOM 10941 N N . PHE B 1 428 ? 19.375 -27.312 -18.422 1 53.66 428 PHE B N 1
ATOM 10942 C CA . PHE B 1 428 ? 20.75 -26.938 -18.719 1 53.66 428 PHE B CA 1
ATOM 10943 C C . PHE B 1 428 ? 21.234 -25.844 -17.766 1 53.66 428 PHE B C 1
ATOM 10945 O O . PHE B 1 428 ? 20.516 -24.875 -17.516 1 53.66 428 PHE B O 1
ATOM 10952 N N . LEU B 1 429 ? 22.25 -26.062 -16.906 1 53.22 429 LEU B N 1
ATOM 10953 C CA . LEU B 1 429 ? 22.734 -25.141 -15.891 1 53.22 429 LEU B CA 1
ATOM 10954 C C . LEU B 1 429 ? 23.906 -24.312 -16.422 1 53.22 429 LEU B C 1
ATOM 10956 O O . LEU B 1 429 ? 24.312 -23.344 -15.797 1 53.22 429 LEU B O 1
ATOM 10960 N N . GLY B 1 430 ? 24.656 -24.562 -17.594 1 49.72 430 GLY B N 1
ATOM 10961 C CA . GLY B 1 430 ? 25.875 -23.859 -17.938 1 49.72 430 GLY B CA 1
ATOM 10962 C C . GLY B 1 430 ? 25.625 -22.609 -18.75 1 49.72 430 GLY B C 1
ATOM 10963 O O . GLY B 1 430 ? 25.047 -22.672 -19.828 1 49.72 430 GLY B O 1
ATOM 10964 N N . ILE B 1 431 ? 25.828 -21.312 -18.203 1 54.47 431 ILE B N 1
ATOM 10965 C CA . ILE B 1 431 ? 25.609 -20.031 -18.859 1 54.47 431 ILE B CA 1
ATOM 10966 C C . ILE B 1 431 ? 26.406 -19.969 -20.156 1 54.47 431 ILE B C 1
ATOM 10968 O O . ILE B 1 431 ? 25.906 -19.469 -21.172 1 54.47 431 ILE B O 1
ATOM 10972 N N . SER B 1 432 ? 27.734 -20.297 -20.109 1 51 432 SER B N 1
ATOM 10973 C CA . SER B 1 432 ? 28.578 -20.219 -21.297 1 51 432 SER B CA 1
ATOM 10974 C C . SER B 1 432 ? 28.016 -21.062 -22.438 1 51 432 SER B C 1
ATOM 10976 O O . SER B 1 432 ? 28.047 -20.641 -23.609 1 51 432 SER B O 1
ATOM 10978 N N . ASP B 1 433 ? 27.422 -22.109 -22.062 1 52.88 433 ASP B N 1
ATOM 10979 C CA . ASP B 1 433 ? 26.922 -23 -23.109 1 52.88 433 ASP B CA 1
ATOM 10980 C C . ASP B 1 433 ? 25.609 -22.484 -23.703 1 52.88 433 ASP B C 1
ATOM 10982 O O . ASP B 1 433 ? 25.297 -22.766 -24.844 1 52.88 433 ASP B O 1
ATOM 10986 N N . VAL B 1 434 ? 25.078 -21.703 -22.875 1 57.72 434 VAL B N 1
ATOM 10987 C CA . VAL B 1 434 ? 23.812 -21.141 -23.344 1 57.72 434 VAL B CA 1
ATOM 10988 C C . VAL B 1 434 ? 24.062 -20.188 -24.5 1 57.72 434 VAL B C 1
ATOM 10990 O O . VAL B 1 434 ? 23.281 -20.141 -25.453 1 57.72 434 VAL B O 1
ATOM 10993 N N . PHE B 1 435 ? 25.188 -19.484 -24.375 1 57.12 435 PHE B N 1
ATOM 10994 C CA . PHE B 1 435 ? 25.453 -18.469 -25.406 1 57.12 435 PHE B CA 1
ATOM 10995 C C . PHE B 1 435 ? 26.203 -19.078 -26.578 1 57.12 435 PHE B C 1
ATOM 10997 O O . PHE B 1 435 ? 26.141 -18.562 -27.688 1 57.12 435 PHE B O 1
ATOM 11004 N N . THR B 1 436 ? 27.047 -20.062 -26.312 1 52.62 436 THR B N 1
ATOM 11005 C CA . THR B 1 436 ? 27.844 -20.594 -27.406 1 52.62 436 THR B CA 1
ATOM 11006 C C . THR B 1 436 ? 27.031 -21.594 -28.234 1 52.62 436 THR B C 1
ATOM 11008 O O . THR B 1 436 ? 27.453 -22 -29.312 1 52.62 436 THR B O 1
ATOM 11011 N N . GLY B 1 437 ? 25.75 -21.672 -27.938 1 48.75 437 GLY B N 1
ATOM 11012 C CA . GLY B 1 437 ? 24.922 -22.594 -28.688 1 48.75 437 GLY B CA 1
ATOM 11013 C C . GLY B 1 437 ? 25.406 -24.031 -28.594 1 48.75 437 GLY B C 1
ATOM 11014 O O . GLY B 1 437 ? 24.781 -24.938 -29.172 1 48.75 437 GLY B O 1
ATOM 11015 N N . LYS B 1 438 ? 26.734 -24.312 -28.359 1 43.09 438 LYS B N 1
ATOM 11016 C CA . LYS B 1 438 ? 27.25 -25.688 -28.328 1 43.09 438 LYS B CA 1
ATOM 11017 C C . LYS B 1 438 ? 26.828 -26.406 -27.047 1 43.09 438 LYS B C 1
ATOM 11019 O O . LYS B 1 438 ? 27.078 -25.906 -25.938 1 43.09 438 LYS B O 1
ATOM 11024 N N . VAL B 1 439 ? 25.75 -26.828 -27.094 1 43.78 439 VAL B N 1
ATOM 11025 C CA . VAL B 1 439 ? 25.391 -27.703 -25.969 1 43.78 439 VAL B CA 1
ATOM 11026 C C . VAL B 1 439 ? 26.547 -28.656 -25.672 1 43.78 439 VAL B C 1
ATOM 11028 O O . VAL B 1 439 ? 26.844 -29.547 -26.453 1 43.78 439 VAL B O 1
ATOM 11031 N N . SER B 1 440 ? 27.719 -28.109 -25.406 1 36.97 440 SER B N 1
ATOM 11032 C CA . SER B 1 440 ? 28.688 -29.156 -25.078 1 36.97 440 SER B CA 1
ATOM 11033 C C . SER B 1 440 ? 28.109 -30.156 -24.078 1 36.97 440 SER B C 1
ATOM 11035 O O . SER B 1 440 ? 27.328 -29.781 -23.203 1 36.97 440 SER B O 1
ATOM 11037 N N . ASP B 1 441 ? 28.141 -31.312 -24.516 1 37.28 441 ASP B N 1
ATOM 11038 C CA . ASP B 1 441 ? 27.828 -32.438 -23.656 1 37.28 441 ASP B CA 1
ATOM 11039 C C . ASP B 1 441 ? 28.281 -32.219 -22.219 1 37.28 441 ASP B C 1
ATOM 11041 O O . ASP B 1 441 ? 27.891 -32.938 -21.312 1 37.28 441 ASP B O 1
ATOM 11045 N N . HIS B 1 442 ? 29.375 -31.531 -22.078 1 34.94 442 HIS B N 1
ATOM 11046 C CA . HIS B 1 442 ? 30.078 -31.375 -20.812 1 34.94 442 HIS B CA 1
ATOM 11047 C C . HIS B 1 442 ? 29.281 -30.453 -19.875 1 34.94 442 HIS B C 1
ATOM 11049 O O . HIS B 1 442 ? 29.703 -30.234 -18.734 1 34.94 442 HIS B O 1
ATOM 11055 N N . ALA B 1 443 ? 28.719 -29.562 -20.344 1 38.59 443 ALA B N 1
ATOM 11056 C CA . ALA B 1 443 ? 28.125 -28.531 -19.484 1 38.59 443 ALA B CA 1
ATOM 11057 C C . ALA B 1 443 ? 27.109 -29.141 -18.516 1 38.59 443 ALA B C 1
ATOM 11059 O O . ALA B 1 443 ? 26.5 -28.438 -17.719 1 38.59 443 ALA B O 1
ATOM 11060 N N . TYR B 1 444 ? 26.578 -30.125 -18.984 1 37 444 TYR B N 1
ATOM 11061 C CA . TYR B 1 444 ? 25.891 -30.828 -17.922 1 37 444 TYR B CA 1
ATOM 11062 C C . TYR B 1 444 ? 26.844 -31.203 -16.797 1 37 444 TYR B C 1
ATOM 11064 O O . TYR B 1 444 ? 28.031 -30.891 -16.859 1 37 444 TYR B O 1
ATOM 11072 N N . PHE B 1 445 ? 26.734 -32.688 -16.25 1 35.56 445 PHE B N 1
ATOM 11073 C CA . PHE B 1 445 ? 27.312 -33.406 -15.117 1 35.56 445 PHE B CA 1
ATOM 11074 C C . PHE B 1 445 ? 28.797 -33.656 -15.32 1 35.56 445 PHE B C 1
ATOM 11076 O O . PHE B 1 445 ? 29.266 -33.781 -16.453 1 35.56 445 PHE B O 1
ATOM 11083 N N . THR B 1 446 ? 29.5 -33.125 -14.477 1 36.25 446 THR B N 1
ATOM 11084 C CA . THR B 1 446 ? 30.812 -33.719 -14.219 1 36.25 446 THR B CA 1
ATOM 11085 C C . THR B 1 446 ? 30.766 -35.25 -14.406 1 36.25 446 THR B C 1
ATOM 11087 O O . THR B 1 446 ? 29.688 -35.844 -14.492 1 36.25 446 THR B O 1
ATOM 11090 N N . GLU B 1 447 ? 31.75 -36.062 -14.094 1 38.41 447 GLU B N 1
ATOM 11091 C CA . GLU B 1 447 ? 31.875 -37.531 -14.039 1 38.41 447 GLU B CA 1
ATOM 11092 C C . GLU B 1 447 ? 30.625 -38.156 -13.445 1 38.41 447 GLU B C 1
ATOM 11094 O O . GLU B 1 447 ? 30.188 -39.219 -13.906 1 38.41 447 GLU B O 1
ATOM 11099 N N . ASN B 1 448 ? 30.141 -37.938 -12.086 1 41.84 448 ASN B N 1
ATOM 11100 C CA . ASN B 1 448 ? 28.938 -38.438 -11.43 1 41.84 448 ASN B CA 1
ATOM 11101 C C . ASN B 1 448 ? 27.734 -37.531 -11.742 1 41.84 448 ASN B C 1
ATOM 11103 O O . ASN B 1 448 ? 27.641 -36.406 -11.25 1 41.84 448 ASN B O 1
ATOM 11107 N N . LYS B 1 449 ? 27.062 -37.688 -12.836 1 49.56 449 LYS B N 1
ATOM 11108 C CA . LYS B 1 449 ? 26.125 -36.969 -13.695 1 49.56 449 LYS B CA 1
ATOM 11109 C C . LYS B 1 449 ? 24.859 -36.594 -12.945 1 49.56 449 LYS B C 1
ATOM 11111 O O . LYS B 1 449 ? 24.109 -37.5 -12.531 1 49.56 449 LYS B O 1
ATOM 11116 N N . VAL B 1 450 ? 24.781 -35.562 -12.109 1 55.34 450 VAL B N 1
ATOM 11117 C CA . VAL B 1 450 ? 23.547 -35.062 -11.508 1 55.34 450 VAL B CA 1
ATOM 11118 C C . VAL B 1 450 ? 22.703 -34.375 -12.57 1 55.34 450 VAL B C 1
ATOM 11120 O O . VAL B 1 450 ? 23.219 -33.531 -13.328 1 55.34 450 VAL B O 1
ATOM 11123 N N . LEU B 1 451 ? 21.5 -35 -12.852 1 60.62 451 LEU B N 1
ATOM 11124 C CA . LEU B 1 451 ? 20.562 -34.438 -13.812 1 60.62 451 LEU B CA 1
ATOM 11125 C C . LEU B 1 451 ? 19.391 -33.781 -13.109 1 60.62 451 LEU B C 1
ATOM 11127 O O . LEU B 1 451 ? 19.062 -34.125 -11.969 1 60.62 451 LEU B O 1
ATOM 11131 N N . MET B 1 452 ? 18.938 -32.656 -13.742 1 67.62 452 MET B N 1
ATOM 11132 C CA . MET B 1 452 ? 17.703 -32.062 -13.266 1 67.62 452 MET B CA 1
ATOM 11133 C C . MET B 1 452 ? 16.531 -32.438 -14.156 1 67.62 452 MET B C 1
ATOM 11135 O O . MET B 1 452 ? 16.609 -32.344 -15.383 1 67.62 452 MET B O 1
ATOM 11139 N N . THR B 1 453 ? 15.469 -33.031 -13.523 1 69.56 453 THR B N 1
ATOM 11140 C CA . THR B 1 453 ? 14.281 -33.469 -14.25 1 69.56 453 THR B CA 1
ATOM 11141 C C . THR B 1 453 ? 13.047 -32.719 -13.789 1 69.56 453 THR B C 1
ATOM 11143 O O . THR B 1 453 ? 12.898 -32.406 -12.602 1 69.56 453 THR B O 1
ATOM 11146 N N . LEU B 1 454 ? 12.227 -32.438 -14.773 1 74.44 454 LEU B N 1
ATOM 11147 C CA . LEU B 1 454 ? 10.977 -31.734 -14.445 1 74.44 454 LEU B CA 1
ATOM 11148 C C . LEU B 1 454 ? 10.039 -32.656 -13.664 1 74.44 454 LEU B C 1
ATOM 11150 O O . LEU B 1 454 ? 9.727 -33.75 -14.117 1 74.44 454 LEU B O 1
ATOM 11154 N N . GLN B 1 455 ? 9.664 -32.281 -12.516 1 71.19 455 GLN B N 1
ATOM 11155 C CA . GLN B 1 455 ? 8.789 -33.031 -11.648 1 71.19 455 GLN B CA 1
ATOM 11156 C C . GLN B 1 455 ? 7.324 -32.688 -11.883 1 71.19 455 GLN B C 1
ATOM 11158 O O . GLN B 1 455 ? 6.457 -33.562 -11.914 1 71.19 455 GLN B O 1
ATOM 11163 N N . GLY B 1 456 ? 7.062 -31.391 -11.984 1 74.5 456 GLY B N 1
ATOM 11164 C CA . GLY B 1 456 ? 5.684 -30.953 -12.133 1 74.5 456 GLY B CA 1
ATOM 11165 C C . GLY B 1 456 ? 5.551 -29.469 -12.414 1 74.5 456 GLY B C 1
ATOM 11166 O O . GLY B 1 456 ? 6.496 -28.703 -12.203 1 74.5 456 GLY B O 1
ATOM 11167 N N . VAL B 1 457 ? 4.402 -29.203 -13.133 1 78.62 457 VAL B N 1
ATOM 11168 C CA . VAL B 1 457 ? 4.074 -27.812 -13.422 1 78.62 457 VAL B CA 1
ATOM 11169 C C . VAL B 1 457 ? 2.768 -27.438 -12.727 1 78.62 457 VAL B C 1
ATOM 11171 O O . VAL B 1 457 ? 1.777 -28.172 -12.812 1 78.62 457 VAL B O 1
ATOM 11174 N N . SER B 1 458 ? 2.867 -26.406 -11.984 1 81.44 458 SER B N 1
ATOM 11175 C CA . SER B 1 458 ? 1.656 -25.953 -11.312 1 81.44 458 SER B CA 1
ATOM 11176 C C . SER B 1 458 ? 0.754 -25.172 -12.25 1 81.44 458 SER B C 1
ATOM 11178 O O . SER B 1 458 ? 1.238 -24.5 -13.172 1 81.44 458 SER B O 1
ATOM 11180 N N . ASN B 1 459 ? -0.572 -25.25 -12.062 1 75.38 459 ASN B N 1
ATOM 11181 C CA . ASN B 1 459 ? -1.584 -24.469 -12.758 1 75.38 459 ASN B CA 1
ATOM 11182 C C . ASN B 1 459 ? -1.499 -24.656 -14.273 1 75.38 459 ASN B C 1
ATOM 11184 O O . ASN B 1 459 ? -1.551 -23.672 -15.023 1 75.38 459 ASN B O 1
ATOM 11188 N N . ASP B 1 460 ? -1.28 -25.828 -14.656 1 74.94 460 ASP B N 1
ATOM 11189 C CA . ASP B 1 460 ? -1.285 -26.172 -16.078 1 74.94 460 ASP B CA 1
ATOM 11190 C C . ASP B 1 460 ? -2.697 -26.5 -16.562 1 74.94 460 ASP B C 1
ATOM 11192 O O . ASP B 1 460 ? -3.514 -27.016 -15.797 1 74.94 460 ASP B O 1
ATOM 11196 N N . ILE B 1 461 ? -3.164 -25.859 -17.688 1 70.75 461 ILE B N 1
ATOM 11197 C CA . ILE B 1 461 ? -4.512 -26.062 -18.203 1 70.75 461 ILE B CA 1
ATOM 11198 C C . ILE B 1 461 ? -4.715 -27.531 -18.562 1 70.75 461 ILE B C 1
ATOM 11200 O O . ILE B 1 461 ? -5.668 -28.156 -18.109 1 70.75 461 ILE B O 1
ATOM 11204 N N . VAL B 1 462 ? -3.873 -27.891 -19.625 1 67.62 462 VAL B N 1
ATOM 11205 C CA . VAL B 1 462 ? -3.883 -29.297 -20.047 1 67.62 462 VAL B CA 1
ATOM 11206 C C . VAL B 1 462 ? -2.469 -29.859 -19.984 1 67.62 462 VAL B C 1
ATOM 11208 O O . VAL B 1 462 ? -1.488 -29.125 -20.031 1 67.62 462 VAL B O 1
ATOM 11211 N N . SER B 1 463 ? -2.225 -30.891 -19.078 1 65.38 463 SER B N 1
ATOM 11212 C CA . SER B 1 463 ? -0.905 -31.5 -19.016 1 65.38 463 SER B CA 1
ATOM 11213 C C . SER B 1 463 ? -0.174 -31.406 -20.344 1 65.38 463 SER B C 1
ATOM 11215 O O . SER B 1 463 ? -0.187 -32.344 -21.141 1 65.38 463 SER B O 1
ATOM 11217 N N . TYR B 1 464 ? 0.354 -30.031 -20.641 1 71.38 464 TYR B N 1
ATOM 11218 C CA . TYR B 1 464 ? 1.14 -29.812 -21.844 1 71.38 464 TYR B CA 1
ATOM 11219 C C . TYR B 1 464 ? 2.297 -30.797 -21.922 1 71.38 464 TYR B C 1
ATOM 11221 O O . TYR B 1 464 ? 2.928 -31.109 -20.922 1 71.38 464 TYR B O 1
ATOM 11229 N N . ARG B 1 465 ? 2.463 -31.453 -23.062 1 64.5 465 ARG B N 1
ATOM 11230 C CA . ARG B 1 465 ? 3.562 -32.375 -23.266 1 64.5 465 ARG B CA 1
ATOM 11231 C C . ARG B 1 465 ? 4.875 -31.656 -23.516 1 64.5 465 ARG B C 1
ATOM 11233 O O . ARG B 1 465 ? 5.176 -31.281 -24.656 1 64.5 465 ARG B O 1
ATOM 11240 N N . TYR B 1 466 ? 5.539 -31.375 -22.484 1 61.75 466 TYR B N 1
ATOM 11241 C CA . TYR B 1 466 ? 6.789 -30.625 -22.562 1 61.75 466 TYR B CA 1
ATOM 11242 C C . TYR B 1 466 ? 7.895 -31.484 -23.172 1 61.75 466 TYR B C 1
ATOM 11244 O O . TYR B 1 466 ? 8.992 -30.984 -23.438 1 61.75 466 TYR B O 1
ATOM 11252 N N . GLY B 1 467 ? 7.746 -32.906 -23.406 1 53.38 467 GLY B N 1
ATOM 11253 C CA . GLY B 1 467 ? 8.727 -33.812 -23.938 1 53.38 467 GLY B CA 1
ATOM 11254 C C . GLY B 1 467 ? 9.281 -33.406 -25.281 1 53.38 467 GLY B C 1
ATOM 11255 O O . GLY B 1 467 ? 10.352 -33.844 -25.688 1 53.38 467 GLY B O 1
ATOM 11256 N N . ASN B 1 468 ? 8.461 -32.812 -26.156 1 45.91 468 ASN B N 1
ATOM 11257 C CA . ASN B 1 468 ? 8.984 -32.438 -27.453 1 45.91 468 ASN B CA 1
ATOM 11258 C C . ASN B 1 468 ? 10.078 -31.359 -27.328 1 45.91 468 ASN B C 1
ATOM 11260 O O . ASN B 1 468 ? 10.617 -30.906 -28.328 1 45.91 468 ASN B O 1
ATOM 11264 N N . ILE B 1 469 ? 10.172 -30.922 -26.312 1 44.53 469 ILE B N 1
ATOM 11265 C CA . ILE B 1 469 ? 11.25 -29.953 -26.125 1 44.53 469 ILE B CA 1
ATOM 11266 C C . ILE B 1 469 ? 12.578 -30.688 -25.969 1 44.53 469 ILE B C 1
ATOM 11268 O O . ILE B 1 469 ? 12.742 -31.484 -25.047 1 44.53 469 ILE B O 1
ATOM 11272 N N . LEU B 1 470 ? 13.32 -30.844 -27.047 1 42.56 470 LEU B N 1
ATOM 11273 C CA . LEU B 1 470 ? 14.617 -31.5 -27.016 1 42.56 470 LEU B CA 1
ATOM 11274 C C . LEU B 1 470 ? 15.344 -31.234 -25.703 1 42.56 470 LEU B C 1
ATOM 11276 O O . LEU B 1 470 ? 16.25 -31.969 -25.328 1 42.56 470 LEU B O 1
ATOM 11280 N N . SER B 1 471 ? 15.172 -30.031 -25.391 1 39.16 471 SER B N 1
ATOM 11281 C CA . SER B 1 471 ? 15.852 -29.781 -24.125 1 39.16 471 SER B CA 1
ATOM 11282 C C . SER B 1 471 ? 15.258 -30.625 -23 1 39.16 471 SER B C 1
ATOM 11284 O O . SER B 1 471 ? 15.781 -30.641 -21.891 1 39.16 471 SER B O 1
ATOM 11286 N N . TYR B 1 472 ? 13.93 -31.172 -23.344 1 39.69 472 TYR B N 1
ATOM 11287 C CA . TYR B 1 472 ? 13.172 -32 -22.422 1 39.69 472 TYR B CA 1
ATOM 11288 C C . TYR B 1 472 ? 13.188 -33.469 -22.844 1 39.69 472 TYR B C 1
ATOM 11290 O O . TYR B 1 472 ? 12.883 -33.781 -24 1 39.69 472 TYR B O 1
ATOM 11298 N N . VAL B 1 473 ? 13.969 -34.281 -22.547 1 35.94 473 VAL B N 1
ATOM 11299 C CA . VAL B 1 473 ? 14.008 -35.688 -22.984 1 35.94 473 VAL B CA 1
ATOM 11300 C C . VAL B 1 473 ? 12.641 -36.312 -22.781 1 35.94 473 VAL B C 1
ATOM 11302 O O . VAL B 1 473 ? 12.016 -36.156 -21.734 1 35.94 473 VAL B O 1
ATOM 11305 N N . GLN B 1 474 ? 11.977 -36.75 -23.891 1 31.8 474 GLN B N 1
ATOM 11306 C CA . GLN B 1 474 ? 10.688 -37.406 -24.062 1 31.8 474 GLN B CA 1
ATOM 11307 C C . GLN B 1 474 ? 10.531 -38.562 -23.078 1 31.8 474 GLN B C 1
ATOM 11309 O O . GLN B 1 474 ? 11.469 -39.312 -22.828 1 31.8 474 GLN B O 1
ATOM 11314 N N . LYS B 1 475 ? 9.438 -38.5 -22.281 1 33.31 475 LYS B N 1
ATOM 11315 C CA . LYS B 1 475 ? 8.953 -39.625 -21.469 1 33.31 475 LYS B CA 1
ATOM 11316 C C . LYS B 1 475 ? 8.695 -40.844 -22.344 1 33.31 475 LYS B C 1
ATOM 11318 O O . LYS B 1 475 ? 7.953 -40.781 -23.312 1 33.31 475 LYS B O 1
ATOM 11323 N N . THR B 1 476 ? 9.555 -41.688 -22.672 1 28.55 476 THR B N 1
ATOM 11324 C CA . THR B 1 476 ? 8.969 -43 -22.938 1 28.55 476 THR B CA 1
ATOM 11325 C C . THR B 1 476 ? 7.898 -43.312 -21.891 1 28.55 476 THR B C 1
ATOM 11327 O O . THR B 1 476 ? 7.941 -42.812 -20.781 1 28.55 476 THR B O 1
ATOM 11330 N N . SER B 1 477 ? 6.793 -43.938 -22.281 1 28.44 477 SER B N 1
ATOM 11331 C CA . SER B 1 477 ? 5.691 -44.5 -21.5 1 28.44 477 SER B CA 1
ATOM 11332 C C . SER B 1 477 ? 6.18 -44.969 -20.141 1 28.44 477 SER B C 1
ATOM 11334 O O . SER B 1 477 ? 6.859 -46 -20.047 1 28.44 477 SER B O 1
ATOM 11336 N N . LEU B 1 478 ? 6.688 -44.219 -19.312 1 27.59 478 LEU B N 1
ATOM 11337 C CA . LEU B 1 478 ? 6.879 -44.906 -18.047 1 27.59 478 LEU B CA 1
ATOM 11338 C C . LEU B 1 478 ? 5.562 -45.5 -17.531 1 27.59 478 LEU B C 1
ATOM 11340 O O . LEU B 1 478 ? 4.555 -44.781 -17.469 1 27.59 478 LEU B O 1
ATOM 11344 N N . LYS B 1 479 ? 5.258 -46.688 -17.688 1 27.16 479 LYS B N 1
ATOM 11345 C CA . LYS B 1 479 ? 4.258 -47.375 -16.875 1 27.16 479 LYS B CA 1
ATOM 11346 C C . LYS B 1 479 ? 4.172 -46.781 -15.477 1 27.16 479 LYS B C 1
ATOM 11348 O O . LYS B 1 479 ? 5.148 -46.219 -14.969 1 27.16 479 LYS B O 1
ATOM 11353 N N . LYS B 1 480 ? 2.949 -46.656 -14.812 1 29.89 480 LYS B N 1
ATOM 11354 C CA . LYS B 1 480 ? 2.498 -46.281 -13.477 1 29.89 480 LYS B CA 1
ATOM 11355 C C . LYS B 1 480 ? 3.574 -46.562 -12.43 1 29.89 480 LYS B C 1
ATOM 11357 O O . LYS B 1 480 ? 3.279 -46.656 -11.234 1 29.89 480 LYS B O 1
ATOM 11362 N N . GLY B 1 481 ? 4.719 -47 -12.789 1 25.17 481 GLY B N 1
ATOM 11363 C CA . GLY B 1 481 ? 5.508 -47.406 -11.641 1 25.17 481 GLY B CA 1
ATOM 11364 C C . GLY B 1 481 ? 5.805 -46.281 -10.672 1 25.17 481 GLY B C 1
ATOM 11365 O O . GLY B 1 481 ? 5.758 -45.125 -11.047 1 25.17 481 GLY B O 1
ATOM 11366 N N . LYS B 1 482 ? 5.582 -46.656 -9.359 1 25.11 482 LYS B N 1
ATOM 11367 C CA . LYS B 1 482 ? 5.844 -45.906 -8.133 1 25.11 482 LYS B CA 1
ATOM 11368 C C . LYS B 1 482 ? 7.125 -45.094 -8.258 1 25.11 482 LYS B C 1
ATOM 11370 O O . LYS B 1 482 ? 8.18 -45.625 -8.602 1 25.11 482 LYS B O 1
ATOM 11375 N N . LEU B 1 483 ? 7.008 -44.031 -8.852 1 25.61 483 LEU B N 1
ATOM 11376 C CA . LEU B 1 483 ? 8.117 -43.062 -8.75 1 25.61 483 LEU B CA 1
ATOM 11377 C C . LEU B 1 483 ? 8.852 -43.25 -7.426 1 25.61 483 LEU B C 1
ATOM 11379 O O . LEU B 1 483 ? 8.281 -43.031 -6.355 1 25.61 483 LEU B O 1
ATOM 11383 N N . ARG B 1 484 ? 9.562 -44.219 -7.383 1 25.66 484 ARG B N 1
ATOM 11384 C CA . ARG B 1 484 ? 10.398 -44.469 -6.219 1 25.66 484 ARG B CA 1
ATOM 11385 C C . ARG B 1 484 ? 11.117 -43.188 -5.766 1 25.66 484 ARG B C 1
ATOM 11387 O O . ARG B 1 484 ? 11.664 -42.469 -6.586 1 25.66 484 ARG B O 1
ATOM 11394 N N . THR B 1 485 ? 10.5 -42.438 -4.832 1 29.55 485 THR B N 1
ATOM 11395 C CA . THR B 1 485 ? 11.102 -41.438 -3.975 1 29.55 485 THR B CA 1
ATOM 11396 C C . THR B 1 485 ? 12.602 -41.656 -3.83 1 29.55 485 THR B C 1
ATOM 11398 O O . THR B 1 485 ? 13.031 -42.688 -3.316 1 29.55 485 THR B O 1
ATOM 11401 N N . ILE B 1 486 ? 13.227 -41.406 -4.852 1 29.39 486 ILE B N 1
ATOM 11402 C CA . ILE B 1 486 ? 14.648 -41.719 -4.902 1 29.39 486 ILE B CA 1
ATOM 11403 C C . ILE B 1 486 ? 15.289 -41.438 -3.551 1 29.39 486 ILE B C 1
ATOM 11405 O O . ILE B 1 486 ? 16.266 -42.062 -3.17 1 29.39 486 ILE B O 1
ATOM 11409 N N . PHE B 1 487 ? 15.031 -40.094 -3.121 1 30.86 487 PHE B N 1
ATOM 11410 C CA . PHE B 1 487 ? 15.703 -39.906 -1.839 1 30.86 487 PHE B CA 1
ATOM 11411 C C . PHE B 1 487 ? 15.008 -40.719 -0.747 1 30.86 487 PHE B C 1
ATOM 11413 O O . PHE B 1 487 ? 14.234 -40.156 0.04 1 30.86 487 PHE B O 1
ATOM 11420 N N . ASN B 1 488 ? 14.133 -41.625 -0.941 1 31.09 488 ASN B N 1
ATOM 11421 C CA . ASN B 1 488 ? 13.719 -42.594 0.069 1 31.09 488 ASN B CA 1
ATOM 11422 C C . ASN B 1 488 ? 14.805 -42.812 1.111 1 31.09 488 ASN B C 1
ATOM 11424 O O . ASN B 1 488 ? 15.953 -42.406 0.918 1 31.09 488 ASN B O 1
ATOM 11428 N N . ARG B 1 489 ? 14.508 -43.875 1.898 1 31.12 489 ARG B N 1
ATOM 11429 C CA . ARG B 1 489 ? 15.539 -44.188 2.873 1 31.12 489 ARG B CA 1
ATOM 11430 C C . ARG B 1 489 ? 16.906 -44.281 2.211 1 31.12 489 ARG B C 1
ATOM 11432 O O . ARG B 1 489 ? 17.109 -45.031 1.26 1 31.12 489 ARG B O 1
ATOM 11439 N N . PRO B 1 490 ? 17.672 -43.156 2.084 1 31.42 490 PRO B N 1
ATOM 11440 C CA . PRO B 1 490 ? 19.047 -43.562 1.763 1 31.42 490 PRO B CA 1
ATOM 11441 C C . PRO B 1 490 ? 19.312 -45.031 2.053 1 31.42 490 PRO B C 1
ATOM 11443 O O . PRO B 1 490 ? 19.062 -45.5 3.164 1 31.42 490 PRO B O 1
ATOM 11446 N N . LYS B 1 491 ? 18.969 -45.906 1.366 1 32.41 491 LYS B N 1
ATOM 11447 C CA . LYS B 1 491 ? 19.766 -47.062 1.768 1 32.41 491 LYS B CA 1
ATOM 11448 C C . LYS B 1 491 ? 21.062 -46.625 2.461 1 32.41 491 LYS B C 1
ATOM 11450 O O . LYS B 1 491 ? 21.594 -45.562 2.186 1 32.41 491 LYS B O 1
ATOM 11455 N N . GLN B 1 492 ? 21.359 -47.125 3.596 1 36.59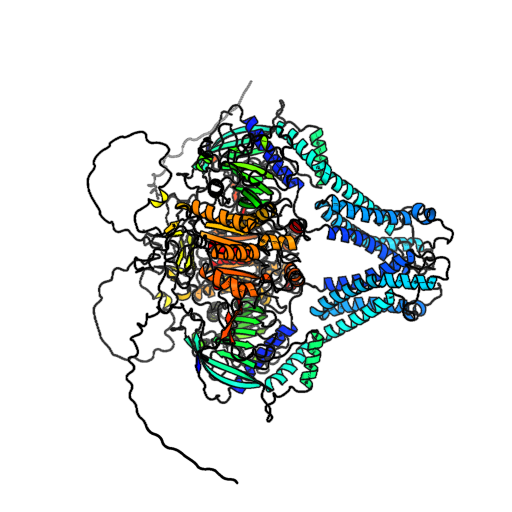 492 GLN B N 1
ATOM 11456 C CA . GLN B 1 492 ? 22.547 -47 4.434 1 36.59 492 GLN B CA 1
ATOM 11457 C C . GLN B 1 492 ? 23.766 -46.625 3.604 1 36.59 492 GLN B C 1
ATOM 11459 O O . GLN B 1 492 ? 24.797 -47.312 3.658 1 36.59 492 GLN B O 1
ATOM 11464 N N . SER B 1 493 ? 23.562 -46.219 2.395 1 40.59 493 SER B N 1
ATOM 11465 C CA . SER B 1 493 ? 24.875 -45.969 1.8 1 40.59 493 SER B CA 1
ATOM 11466 C C . SER B 1 493 ? 25.641 -44.906 2.547 1 40.59 493 SER B C 1
ATOM 11468 O O . SER B 1 493 ? 25.047 -43.906 2.996 1 40.59 493 SER B O 1
ATOM 11470 N N . LYS B 1 494 ? 26.688 -45.062 3.143 1 51.31 494 LYS B N 1
ATOM 11471 C CA . LYS B 1 494 ? 27.734 -44.375 3.891 1 51.31 494 LYS B CA 1
ATOM 11472 C C . LYS B 1 494 ? 28.047 -43 3.283 1 51.31 494 LYS B C 1
ATOM 11474 O O . LYS B 1 494 ? 28.531 -42.125 3.973 1 51.31 494 LYS B O 1
ATOM 11479 N N . ASP B 1 495 ? 27.516 -42.562 1.889 1 69.31 495 ASP B N 1
ATOM 11480 C CA . ASP B 1 495 ? 28.141 -41.344 1.4 1 69.31 495 ASP B CA 1
ATOM 11481 C C . ASP B 1 495 ? 27.094 -40.25 1.132 1 69.31 495 ASP B C 1
ATOM 11483 O O . ASP B 1 495 ? 27.156 -39.594 0.105 1 69.31 495 ASP B O 1
ATOM 11487 N N . ILE B 1 496 ? 25.906 -39.969 1.949 1 77.38 496 ILE B N 1
ATOM 11488 C CA . ILE B 1 496 ? 24.828 -39 1.788 1 77.38 496 ILE B CA 1
ATOM 11489 C C . ILE B 1 496 ? 25.375 -37.594 1.759 1 77.38 496 ILE B C 1
ATOM 11491 O O . ILE B 1 496 ? 25.031 -36.781 0.886 1 77.38 496 ILE B O 1
ATOM 11495 N N . PRO B 1 497 ? 26.203 -37.312 2.59 1 81.56 497 PRO B N 1
ATOM 11496 C CA . PRO B 1 497 ? 26.719 -35.938 2.576 1 81.56 497 PRO B CA 1
ATOM 11497 C C . PRO B 1 497 ? 27.406 -35.594 1.259 1 81.56 497 PRO B C 1
ATOM 11499 O O . PRO B 1 497 ? 27.266 -34.469 0.779 1 81.56 497 PRO B O 1
ATOM 11502 N N . ASN B 1 498 ? 28 -36.531 0.678 1 80.88 498 ASN B N 1
ATOM 11503 C CA . ASN B 1 498 ? 28.672 -36.281 -0.585 1 80.88 498 ASN B CA 1
ATOM 11504 C C . ASN B 1 498 ? 27.688 -36.062 -1.728 1 80.88 498 ASN B C 1
ATOM 11506 O O . ASN B 1 498 ? 27.891 -35.219 -2.6 1 80.88 498 ASN B O 1
ATOM 11510 N N . ILE B 1 499 ? 26.656 -36.844 -1.692 1 78.94 499 ILE B N 1
ATOM 11511 C CA . ILE B 1 499 ? 25.641 -36.719 -2.721 1 78.94 499 ILE B CA 1
ATOM 11512 C C . ILE B 1 499 ? 24.953 -35.375 -2.598 1 78.94 499 ILE B C 1
ATOM 11514 O O . ILE B 1 499 ? 24.672 -34.719 -3.604 1 78.94 499 ILE B O 1
ATOM 11518 N N . CYS B 1 500 ? 24.672 -35 -1.391 1 85.12 500 CYS B N 1
ATOM 11519 C CA . CYS B 1 500 ? 24.031 -33.688 -1.156 1 85.12 500 CYS B CA 1
ATOM 11520 C C . CYS B 1 500 ? 24.922 -32.562 -1.646 1 85.12 500 CYS B C 1
ATOM 11522 O O . CYS B 1 500 ? 24.438 -31.578 -2.213 1 85.12 500 CYS B O 1
ATOM 11524 N N . SER B 1 501 ? 26.141 -32.719 -1.422 1 86.62 501 SER B N 1
ATOM 11525 C CA . SER B 1 501 ? 27.094 -31.688 -1.854 1 86.62 501 SER B CA 1
ATOM 11526 C C . SER B 1 501 ? 27.125 -31.578 -3.375 1 86.62 501 SER B C 1
ATOM 11528 O O . SER B 1 501 ? 27.172 -30.469 -3.922 1 86.62 501 SER B O 1
ATOM 11530 N N . LYS B 1 502 ? 27.062 -32.656 -4.012 1 79.5 502 LYS B N 1
ATOM 11531 C CA . LYS B 1 502 ? 27.078 -32.656 -5.473 1 79.5 502 LYS B CA 1
ATOM 11532 C C . LYS B 1 502 ? 25.781 -32.094 -6.039 1 79.5 502 LYS B C 1
ATOM 11534 O O . LYS B 1 502 ? 25.797 -31.375 -7.043 1 79.5 502 LYS B O 1
ATOM 11539 N N . CYS B 1 503 ? 24.734 -32.5 -5.453 1 82.94 503 CYS B N 1
ATOM 11540 C CA . CYS B 1 503 ? 23.453 -31.938 -5.875 1 82.94 503 CYS B CA 1
ATOM 11541 C C . CYS B 1 503 ? 23.422 -30.422 -5.695 1 82.94 503 CYS B C 1
ATOM 11543 O O . CYS B 1 503 ? 22.922 -29.703 -6.551 1 82.94 503 CYS B O 1
ATOM 11545 N N . MET B 1 504 ? 23.969 -30 -4.625 1 87.75 504 MET B N 1
ATOM 11546 C CA . MET B 1 504 ? 24 -28.578 -4.336 1 87.75 504 MET B CA 1
ATOM 11547 C C . MET B 1 504 ? 24.859 -27.828 -5.352 1 87.75 504 MET B C 1
ATOM 11549 O O . MET B 1 504 ? 24.547 -26.688 -5.719 1 87.75 504 MET B O 1
ATOM 11553 N N . GLU B 1 505 ? 25.875 -28.422 -5.734 1 82.62 505 GLU B N 1
ATOM 11554 C CA . GLU B 1 505 ? 26.688 -27.828 -6.789 1 82.62 505 GLU B CA 1
ATOM 11555 C C . GLU B 1 505 ? 25.859 -27.578 -8.047 1 82.62 505 GLU B C 1
ATOM 11557 O O . GLU B 1 505 ? 25.953 -26.5 -8.656 1 82.62 505 GLU B O 1
ATOM 11562 N N . CYS B 1 506 ? 25.047 -28.516 -8.359 1 78.5 506 CYS B N 1
ATOM 11563 C CA . CYS B 1 506 ? 24.188 -28.391 -9.531 1 78.5 506 CYS B CA 1
ATOM 11564 C C . CYS B 1 506 ? 23.172 -27.281 -9.336 1 78.5 506 CYS B C 1
ATOM 11566 O O . CYS B 1 506 ? 22.875 -26.531 -10.273 1 78.5 506 CYS B O 1
ATOM 11568 N N . ILE B 1 507 ? 22.672 -27.25 -8.195 1 86.5 507 ILE B N 1
ATOM 11569 C CA . ILE B 1 507 ? 21.656 -26.25 -7.895 1 86.5 507 ILE B CA 1
ATOM 11570 C C . ILE B 1 507 ? 22.281 -24.844 -7.992 1 86.5 507 ILE B C 1
ATOM 11572 O O . ILE B 1 507 ? 21.672 -23.938 -8.578 1 86.5 507 ILE B O 1
ATOM 11576 N N . LEU B 1 508 ? 23.453 -24.688 -7.461 1 84.75 508 LEU B N 1
ATOM 11577 C CA . LEU B 1 508 ? 24.109 -23.391 -7.477 1 84.75 508 LEU B CA 1
ATOM 11578 C C . LEU B 1 508 ? 24.469 -22.984 -8.898 1 84.75 508 LEU B C 1
ATOM 11580 O O . LEU B 1 508 ? 24.438 -21.797 -9.234 1 84.75 508 LEU B O 1
ATOM 11584 N N . TYR B 1 509 ? 24.688 -23.953 -9.672 1 77.38 509 TYR B N 1
ATOM 11585 C CA . TYR B 1 509 ? 24.906 -23.641 -11.086 1 77.38 509 TYR B CA 1
ATOM 11586 C C . TYR B 1 509 ? 23.609 -23.172 -11.742 1 77.38 509 TYR B C 1
ATOM 11588 O O . TYR B 1 509 ? 23.625 -22.266 -12.57 1 77.38 509 TYR B O 1
ATOM 11596 N N . GLY B 1 510 ? 22.609 -23.812 -11.406 1 78.81 510 GLY B N 1
ATOM 11597 C CA . GLY B 1 510 ? 21.312 -23.422 -11.93 1 78.81 510 GLY B CA 1
ATOM 11598 C C . GLY B 1 510 ? 20.891 -22.031 -11.469 1 78.81 510 GLY B C 1
ATOM 11599 O O . GLY B 1 510 ? 20.109 -21.359 -12.148 1 78.81 510 GLY B O 1
ATOM 11600 N N . LEU B 1 511 ? 21.5 -21.625 -10.367 1 86.25 511 LEU B N 1
ATOM 11601 C CA . LEU B 1 511 ? 21.141 -20.328 -9.781 1 86.25 511 LEU B CA 1
ATOM 11602 C C . LEU B 1 511 ? 22.125 -19.25 -10.188 1 86.25 511 LEU B C 1
ATOM 11604 O O . LEU B 1 511 ? 22.094 -18.141 -9.672 1 86.25 511 LEU B O 1
ATOM 11608 N N . SER B 1 512 ? 22.969 -19.516 -11.102 1 78.38 512 SER B N 1
ATOM 11609 C CA . SER B 1 512 ? 23.938 -18.516 -11.508 1 78.38 512 SER B CA 1
ATOM 11610 C C . SER B 1 512 ? 23.266 -17.203 -11.891 1 78.38 512 SER B C 1
ATOM 11612 O O . SER B 1 512 ? 23.656 -16.125 -11.414 1 78.38 512 SER B O 1
ATOM 11614 N N . ILE B 1 513 ? 22.234 -17.312 -12.703 1 80.94 513 ILE B N 1
ATOM 11615 C CA . ILE B 1 513 ? 21.344 -16.203 -12.984 1 80.94 513 ILE B CA 1
ATOM 11616 C C . ILE B 1 513 ? 19.922 -16.562 -12.578 1 80.94 513 ILE B C 1
ATOM 11618 O O . ILE B 1 513 ? 19.281 -17.422 -13.203 1 80.94 513 ILE B O 1
ATOM 11622 N N . HIS B 1 514 ? 19.516 -16 -11.547 1 88.44 514 HIS B N 1
ATOM 11623 C CA . HIS B 1 514 ? 18.234 -16.484 -11.047 1 88.44 514 HIS B CA 1
ATOM 11624 C C . HIS B 1 514 ? 17.172 -15.391 -11.109 1 88.44 514 HIS B C 1
ATOM 11626 O O . HIS B 1 514 ? 15.992 -15.648 -10.867 1 88.44 514 HIS B O 1
ATOM 11632 N N . THR B 1 515 ? 17.5 -14.117 -11.352 1 87.44 515 THR B N 1
ATOM 11633 C CA . THR B 1 515 ? 16.531 -13.031 -11.516 1 87.44 515 THR B CA 1
ATOM 11634 C C . THR B 1 515 ? 16.719 -12.336 -12.859 1 87.44 515 THR B C 1
ATOM 11636 O O . THR B 1 515 ? 17.844 -12.234 -13.359 1 87.44 515 THR B O 1
ATOM 11639 N N . PRO B 1 516 ? 15.578 -11.945 -13.422 1 84.5 516 PRO B N 1
ATOM 11640 C CA . PRO B 1 516 ? 15.688 -11.281 -14.727 1 84.5 516 PRO B CA 1
ATOM 11641 C C . PRO B 1 516 ? 16.016 -9.797 -14.609 1 84.5 516 PRO B C 1
ATOM 11643 O O . PRO B 1 516 ? 15.258 -8.953 -15.094 1 84.5 516 PRO B O 1
ATOM 11646 N N . TYR B 1 517 ? 16.953 -9.477 -13.906 1 73.31 517 TYR B N 1
ATOM 11647 C CA . TYR B 1 517 ? 17.453 -8.102 -13.836 1 73.31 517 TYR B CA 1
ATOM 11648 C C . TYR B 1 517 ? 18.531 -7.859 -14.891 1 73.31 517 TYR B C 1
ATOM 11650 O O . TYR B 1 517 ? 19.719 -7.977 -14.609 1 73.31 517 TYR B O 1
ATOM 11658 N N . PHE B 1 518 ? 18.016 -7.605 -16.172 1 65.25 518 PHE B N 1
ATOM 11659 C CA . PHE B 1 518 ? 18.922 -7.527 -17.312 1 65.25 518 PHE B CA 1
ATOM 11660 C C . PHE B 1 518 ? 19.422 -6.102 -17.516 1 65.25 518 PHE B C 1
ATOM 11662 O O . PHE B 1 518 ? 19.984 -5.777 -18.562 1 65.25 518 PHE B O 1
ATOM 11669 N N . TYR B 1 519 ? 19.062 -5.125 -16.531 1 56.94 519 TYR B N 1
ATOM 11670 C CA . TYR B 1 519 ? 19.5 -3.748 -16.75 1 56.94 519 TYR B CA 1
ATOM 11671 C C . TYR B 1 519 ? 21.016 -3.643 -16.75 1 56.94 519 TYR B C 1
ATOM 11673 O O . TYR B 1 519 ? 21.703 -4.457 -16.125 1 56.94 519 TYR B O 1
ATOM 11681 N N . THR B 1 520 ? 21.391 -2.998 -17.812 1 46.75 520 THR B N 1
ATOM 11682 C CA . THR B 1 520 ? 22.828 -2.793 -17.922 1 46.75 520 THR B CA 1
ATOM 11683 C C . THR B 1 520 ? 23.438 -2.475 -16.562 1 46.75 520 THR B C 1
ATOM 11685 O O . THR B 1 520 ? 24.344 -3.17 -16.109 1 46.75 520 THR B O 1
ATOM 11688 N N . SER B 1 521 ? 23.844 -1.087 -16.172 1 44.31 521 SER B N 1
ATOM 11689 C CA . SER B 1 521 ? 24.953 -0.649 -15.32 1 44.31 521 SER B CA 1
ATOM 11690 C C . SER B 1 521 ? 24.5 -0.508 -13.875 1 44.31 521 SER B C 1
ATOM 11692 O O . SER B 1 521 ? 23.828 0.46 -13.516 1 44.31 521 SER B O 1
ATOM 11694 N N . ASP B 1 522 ? 23.875 -1.462 -13.203 1 49 522 ASP B N 1
ATOM 11695 C CA . ASP B 1 522 ? 23.906 -1.447 -11.75 1 49 522 ASP B CA 1
ATOM 11696 C C . ASP B 1 522 ? 25.078 -0.605 -11.234 1 49 522 ASP B C 1
ATOM 11698 O O . ASP B 1 522 ? 25.156 -0.322 -10.031 1 49 522 ASP B O 1
ATOM 11702 N N . ALA B 1 523 ? 25.781 -0.244 -12.094 1 55.81 523 ALA B N 1
ATOM 11703 C CA . ALA B 1 523 ? 26.969 0.483 -11.648 1 55.81 523 ALA B CA 1
ATOM 11704 C C . ALA B 1 523 ? 26.703 1.986 -11.617 1 55.81 523 ALA B C 1
ATOM 11706 O O . ALA B 1 523 ? 27.641 2.779 -11.453 1 55.81 523 ALA B O 1
ATOM 11707 N N . SER B 1 524 ? 25.234 2.252 -11.68 1 59.5 524 SER B N 1
ATOM 11708 C CA . SER B 1 524 ? 25.016 3.693 -11.75 1 59.5 524 SER B CA 1
ATOM 11709 C C . SER B 1 524 ? 24.734 4.27 -10.367 1 59.5 524 SER B C 1
ATOM 11711 O O . SER B 1 524 ? 24.766 5.488 -10.18 1 59.5 524 SER B O 1
ATOM 11713 N N . THR B 1 525 ? 24.422 3.299 -9.43 1 67.06 525 THR B N 1
ATOM 11714 C CA . THR B 1 525 ? 24.172 3.818 -8.094 1 67.06 525 THR B CA 1
ATOM 11715 C C . THR B 1 525 ? 25.047 3.111 -7.062 1 67.06 525 THR B C 1
ATOM 11717 O O . THR B 1 525 ? 25.328 1.918 -7.195 1 67.06 525 THR B O 1
ATOM 11720 N N . LEU B 1 526 ? 25.641 3.844 -6.281 1 71.25 526 LEU B N 1
ATOM 11721 C CA . LEU B 1 526 ? 26.469 3.344 -5.191 1 71.25 526 LEU B CA 1
ATOM 11722 C C . LEU B 1 526 ? 25.938 3.809 -3.84 1 71.25 526 LEU B C 1
ATOM 11724 O O . LEU B 1 526 ? 25.578 4.977 -3.68 1 71.25 526 LEU B O 1
ATOM 11728 N N . GLN B 1 527 ? 25.703 2.816 -3.004 1 73.56 527 GLN B N 1
ATOM 11729 C CA . GLN B 1 527 ? 25.25 3.143 -1.653 1 73.56 527 GLN B CA 1
ATOM 11730 C C . GLN B 1 527 ? 26.281 2.713 -0.613 1 73.56 527 GLN B C 1
ATOM 11732 O O . GLN B 1 527 ? 26.797 1.591 -0.662 1 73.56 527 GLN B O 1
ATOM 11737 N N . VAL B 1 528 ? 26.672 3.633 0.225 1 70.88 528 VAL B N 1
ATOM 11738 C CA . VAL B 1 528 ? 27.609 3.383 1.308 1 70.88 528 VAL B CA 1
ATOM 11739 C C . VAL B 1 528 ? 26.938 3.633 2.654 1 70.88 528 VAL B C 1
ATOM 11741 O O . VAL B 1 528 ? 26.172 4.598 2.807 1 70.88 528 VAL B O 1
ATOM 11744 N N . SER B 1 529 ? 27.016 2.678 3.518 1 67.38 529 SER B N 1
ATOM 11745 C CA . SER B 1 529 ? 26.422 2.854 4.84 1 67.38 529 SER B CA 1
ATOM 11746 C C . SER B 1 529 ? 27.453 2.609 5.941 1 67.38 529 SER B C 1
ATOM 11748 O O . SER B 1 529 ? 28.422 1.887 5.734 1 67.38 529 SER B O 1
ATOM 11750 N N . LEU B 1 530 ? 27.234 3.395 7.023 1 59.5 530 LEU B N 1
ATOM 11751 C CA . LEU B 1 530 ? 28.109 3.303 8.195 1 59.5 530 LEU B CA 1
ATOM 11752 C C . LEU B 1 530 ? 27.312 2.82 9.414 1 59.5 530 LEU B C 1
ATOM 11754 O O . LEU B 1 530 ? 26.203 3.271 9.648 1 59.5 530 LEU B O 1
ATOM 11758 N N . ASP B 1 531 ? 27.781 1.731 9.922 1 54.16 531 ASP B N 1
ATOM 11759 C CA . ASP B 1 531 ? 27.281 1.408 11.258 1 54.16 531 ASP B CA 1
ATOM 11760 C C . ASP B 1 531 ? 28.219 1.933 12.344 1 54.16 531 ASP B C 1
ATOM 11762 O O . ASP B 1 531 ? 29.094 2.756 12.07 1 54.16 531 ASP B O 1
ATOM 11766 N N . ASP B 1 532 ? 27.969 1.759 13.695 1 48.38 532 ASP B N 1
ATOM 11767 C CA . ASP B 1 532 ? 28.75 2.295 14.812 1 48.38 532 ASP B CA 1
ATOM 11768 C C . ASP B 1 532 ? 30.234 1.979 14.641 1 48.38 532 ASP B C 1
ATOM 11770 O O . ASP B 1 532 ? 31.094 2.773 15.023 1 48.38 532 ASP B O 1
ATOM 11774 N N . THR B 1 533 ? 30.531 0.79 13.867 1 49.53 533 THR B N 1
ATOM 11775 C CA . THR B 1 533 ? 31.938 0.413 13.836 1 49.53 533 THR B CA 1
ATOM 11776 C C . THR B 1 533 ? 32.344 -0.006 12.43 1 49.53 533 THR B C 1
ATOM 11778 O O . THR B 1 533 ? 33.562 -0.13 12.148 1 49.53 533 THR B O 1
ATOM 11781 N N . ASN B 1 534 ? 31.328 -0.138 11.57 1 57.44 534 ASN B N 1
ATOM 11782 C CA . ASN B 1 534 ? 31.688 -0.774 10.305 1 57.44 534 ASN B CA 1
ATOM 11783 C C . ASN B 1 534 ? 31.141 -0.002 9.109 1 57.44 534 ASN B C 1
ATOM 11785 O O . ASN B 1 534 ? 30.078 0.619 9.203 1 57.44 534 ASN B O 1
ATOM 11789 N N . LEU B 1 535 ? 32.062 0.128 8.094 1 64.75 535 LEU B N 1
ATOM 11790 C CA . LEU B 1 535 ? 31.688 0.704 6.812 1 64.75 535 LEU B CA 1
ATOM 11791 C C . LEU B 1 535 ? 31.266 -0.387 5.832 1 64.75 535 LEU B C 1
ATOM 11793 O O . LEU B 1 535 ? 31.953 -1.391 5.676 1 64.75 535 LEU B O 1
ATOM 11797 N N . TYR B 1 536 ? 30.141 -0.263 5.254 1 66.31 536 TYR B N 1
ATOM 11798 C CA . TYR B 1 536 ? 29.609 -1.229 4.289 1 66.31 536 TYR B CA 1
ATOM 11799 C C . TYR B 1 536 ? 29.406 -0.581 2.926 1 66.31 536 TYR B C 1
ATOM 11801 O O . TYR B 1 536 ? 28.891 0.534 2.836 1 66.31 536 TYR B O 1
ATOM 11809 N N . VAL B 1 537 ? 30.062 -1.164 1.923 1 72.38 537 VAL B N 1
ATOM 11810 C CA . VAL B 1 537 ? 29.719 -0.809 0.548 1 72.38 537 VAL B CA 1
ATOM 11811 C C . VAL B 1 537 ? 28.812 -1.879 -0.053 1 72.38 537 VAL B C 1
ATOM 11813 O O . VAL B 1 537 ? 29.266 -2.98 -0.369 1 72.38 537 VAL B O 1
ATOM 11816 N N . HIS B 1 538 ? 27.672 -1.499 -0.243 1 71.19 538 HIS B N 1
ATOM 11817 C CA . HIS B 1 538 ? 26.672 -2.484 -0.629 1 71.19 538 HIS B CA 1
ATOM 11818 C C . HIS B 1 538 ? 26.969 -3.072 -2.002 1 71.19 538 HIS B C 1
ATOM 11820 O O . HIS B 1 538 ? 27.188 -2.334 -2.967 1 71.19 538 HIS B O 1
ATOM 11826 N N . GLY B 1 539 ? 26.984 -4.434 -2.117 1 72.38 539 GLY B N 1
ATOM 11827 C CA . GLY B 1 539 ? 27.234 -5.137 -3.363 1 72.38 539 GLY B CA 1
ATOM 11828 C C . GLY B 1 539 ? 28.703 -5.352 -3.645 1 72.38 539 GLY B C 1
ATOM 11829 O O . GLY B 1 539 ? 29.078 -5.926 -4.672 1 72.38 539 GLY B O 1
ATOM 11830 N N . TYR B 1 540 ? 29.562 -4.832 -2.688 1 73.62 540 TYR B N 1
ATOM 11831 C CA . TYR B 1 540 ? 31 -4.926 -2.885 1 73.62 540 TYR B CA 1
ATOM 11832 C C . TYR B 1 540 ? 31.672 -5.621 -1.705 1 73.62 540 TYR B C 1
ATOM 11834 O O . TYR B 1 540 ? 31.094 -5.707 -0.618 1 73.62 540 TYR B O 1
ATOM 11842 N N . ILE B 1 541 ? 32.719 -6.344 -1.99 1 75.38 541 ILE B N 1
ATOM 11843 C CA . ILE B 1 541 ? 33.562 -6.926 -0.944 1 75.38 541 ILE B CA 1
ATOM 11844 C C . ILE B 1 541 ? 35 -6.402 -1.072 1 75.38 541 ILE B C 1
ATOM 11846 O O . ILE B 1 541 ? 35.406 -6.008 -2.16 1 75.38 541 ILE B O 1
ATOM 11850 N N . ARG B 1 542 ? 35.688 -6.324 0.035 1 72.12 542 ARG B N 1
ATOM 11851 C CA . ARG B 1 542 ? 37.062 -5.805 0.069 1 72.12 542 ARG B CA 1
ATOM 11852 C C . ARG B 1 542 ? 38.031 -6.746 -0.644 1 72.12 542 ARG B C 1
ATOM 11854 O O . ARG B 1 542 ? 37.938 -7.969 -0.508 1 72.12 542 ARG B O 1
ATOM 11861 N N . LYS B 1 543 ? 38.812 -6.07 -1.521 1 63.25 543 LYS B N 1
ATOM 11862 C CA . LYS B 1 543 ? 39.844 -6.852 -2.201 1 63.25 543 LYS B CA 1
ATOM 11863 C C . LYS B 1 543 ? 40.938 -7.324 -1.222 1 63.25 543 LYS B C 1
ATOM 11865 O O . LYS B 1 543 ? 41.312 -6.59 -0.309 1 63.25 543 LYS B O 1
ATOM 11870 N N . ASN B 1 544 ? 41.156 -8.719 -1.013 1 53.03 544 ASN B N 1
ATOM 11871 C CA . ASN B 1 544 ? 42.219 -9.227 -0.173 1 53.03 544 ASN B CA 1
ATOM 11872 C C . ASN B 1 544 ? 43.594 -8.617 -0.557 1 53.03 544 ASN B C 1
ATOM 11874 O O . ASN B 1 544 ? 43.969 -8.664 -1.721 1 53.03 544 ASN B O 1
ATOM 11878 N N . PRO B 1 545 ? 44.219 -7.645 0.236 1 42.81 545 PRO B N 1
ATOM 11879 C CA . PRO B 1 545 ? 45.531 -7.102 -0.118 1 42.81 545 PRO B CA 1
ATOM 11880 C C . PRO B 1 545 ? 46.531 -8.18 -0.556 1 42.81 545 PRO B C 1
ATOM 11882 O O . PRO B 1 545 ? 47.562 -7.875 -1.154 1 42.81 545 PRO B O 1
ATOM 11885 N N . SER B 1 546 ? 46.75 -9.422 0.109 1 37.06 546 SER B N 1
ATOM 11886 C CA . SER B 1 546 ? 47.75 -10.383 -0.307 1 37.06 546 SER B CA 1
ATOM 11887 C C . SER B 1 546 ? 47.469 -10.953 -1.689 1 37.06 546 SER B C 1
ATOM 11889 O O . SER B 1 546 ? 46.281 -11.141 -2.043 1 37.06 546 SER B O 1
ATOM 11891 N N . GLY B 1 547 ? 48.094 -10.797 -2.824 1 34.22 547 GLY B N 1
ATOM 11892 C CA . GLY B 1 547 ? 48.219 -11.32 -4.18 1 34.22 547 GLY B CA 1
ATOM 11893 C C . GLY B 1 547 ? 47.594 -12.695 -4.336 1 34.22 547 GLY B C 1
ATOM 11894 O O . GLY B 1 547 ? 47.812 -13.367 -5.348 1 34.22 547 GLY B O 1
ATOM 11895 N N . ASN B 1 548 ? 47.562 -13.617 -3.334 1 29.16 548 ASN B N 1
ATOM 11896 C CA . ASN B 1 548 ? 47.188 -14.992 -3.668 1 29.16 548 ASN B CA 1
ATOM 11897 C C . ASN B 1 548 ? 45.781 -15.086 -4.223 1 29.16 548 ASN B C 1
ATOM 11899 O O . ASN B 1 548 ? 44.812 -14.891 -3.494 1 29.16 548 ASN B O 1
ATOM 11903 N N . GLU B 1 549 ? 45.562 -14.672 -5.398 1 32.69 549 GLU B N 1
ATOM 11904 C CA . GLU B 1 549 ? 44.469 -15.078 -6.285 1 32.69 549 GLU B CA 1
ATOM 11905 C C . GLU B 1 549 ? 44.062 -16.531 -6.039 1 32.69 549 GLU B C 1
ATOM 11907 O O . GLU B 1 549 ? 43.25 -17.094 -6.777 1 32.69 549 GLU B O 1
ATOM 11912 N N . LYS B 1 550 ? 44.938 -17.422 -5.344 1 31.55 550 LYS B N 1
ATOM 11913 C CA . LYS B 1 550 ? 44.812 -18.875 -5.359 1 31.55 550 LYS B CA 1
ATOM 11914 C C . LYS B 1 550 ? 43.5 -19.297 -4.703 1 31.55 550 LYS B C 1
ATOM 11916 O O . LYS B 1 550 ? 43.156 -20.484 -4.668 1 31.55 550 LYS B O 1
ATOM 11921 N N . ARG B 1 551 ? 43.031 -18.656 -3.824 1 31.55 551 ARG B N 1
ATOM 11922 C CA . ARG B 1 551 ? 42.062 -19.516 -3.184 1 31.55 551 ARG B CA 1
ATOM 11923 C C . ARG B 1 551 ? 40.906 -19.812 -4.125 1 31.55 551 ARG B C 1
ATOM 11925 O O . ARG B 1 551 ? 40 -20.562 -3.777 1 31.55 551 ARG B O 1
ATOM 11932 N N . VAL B 1 552 ? 40.594 -19 -5.09 1 29.2 552 VAL B N 1
ATOM 11933 C CA . VAL B 1 552 ? 39.5 -19.594 -5.863 1 29.2 552 VAL B CA 1
ATOM 11934 C C . VAL B 1 552 ? 40.031 -20.672 -6.789 1 29.2 552 VAL B C 1
ATOM 11936 O O . VAL B 1 552 ? 39.375 -21.094 -7.73 1 29.2 552 VAL B O 1
ATOM 11939 N N . GLU B 1 553 ? 41.406 -21.016 -6.945 1 26.11 553 GLU B N 1
ATOM 11940 C CA . GLU B 1 553 ? 41.875 -21.938 -7.977 1 26.11 553 GLU B CA 1
ATOM 11941 C C . GLU B 1 553 ? 41.406 -23.359 -7.699 1 26.11 553 GLU B C 1
ATOM 11943 O O . GLU B 1 553 ? 41.938 -24.312 -8.266 1 26.11 553 GLU B O 1
ATOM 11948 N N . THR B 1 554 ? 40.719 -23.781 -6.746 1 24.38 554 THR B N 1
ATOM 11949 C CA . THR B 1 554 ? 40.75 -25.234 -6.719 1 24.38 554 THR B CA 1
ATOM 11950 C C . THR B 1 554 ? 40.406 -25.812 -8.086 1 24.38 554 THR B C 1
ATOM 11952 O O . THR B 1 554 ? 41.156 -26.656 -8.617 1 24.38 554 THR B O 1
ATOM 11955 N N . SER B 1 555 ? 39.219 -26.406 -8.422 1 23.08 555 SER B N 1
ATOM 11956 C CA . SER B 1 555 ? 38.969 -27.656 -9.133 1 23.08 555 SER B CA 1
ATOM 11957 C C . SER B 1 555 ? 38.938 -27.422 -10.641 1 23.08 555 SER B C 1
ATOM 11959 O O . SER B 1 555 ? 37.844 -27.359 -11.242 1 23.08 555 SER B O 1
ATOM 11961 N N . LYS B 1 556 ? 39.75 -26.625 -11.469 1 24.66 556 LYS B N 1
ATOM 11962 C CA . LYS B 1 556 ? 39.719 -26.766 -12.922 1 24.66 556 LYS B CA 1
ATOM 11963 C C . LYS B 1 556 ? 40.312 -28.094 -13.367 1 24.66 556 LYS B C 1
ATOM 11965 O O . LYS B 1 556 ? 40.125 -28.516 -14.508 1 24.66 556 LYS B O 1
ATOM 11970 N N . ASP B 1 557 ? 41.469 -28.719 -12.898 1 24 557 ASP B N 1
ATOM 11971 C CA . ASP B 1 557 ? 42.344 -29.609 -13.648 1 24 557 ASP B CA 1
ATOM 11972 C C . ASP B 1 557 ? 41.625 -30.875 -14.07 1 24 557 ASP B C 1
ATOM 11974 O O . ASP B 1 557 ? 42.156 -31.719 -14.797 1 24 557 ASP B O 1
ATOM 11978 N N . THR B 1 558 ? 40.844 -31.578 -13.711 1 21.86 558 THR B N 1
ATOM 11979 C CA . THR B 1 558 ? 40.812 -32.875 -14.375 1 21.86 558 THR B CA 1
ATOM 11980 C C . THR B 1 558 ? 40.375 -32.719 -15.836 1 21.86 558 THR B C 1
ATOM 11982 O O . THR B 1 558 ? 40.5 -33.656 -16.625 1 21.86 558 THR B O 1
ATOM 11985 N N . LEU B 1 559 ? 39.656 -31.953 -16.5 1 20.5 559 LEU B N 1
ATOM 11986 C CA . LEU B 1 559 ? 39.406 -32.312 -17.891 1 20.5 559 LEU B CA 1
ATOM 11987 C C . LEU B 1 559 ? 40.5 -31.797 -18.797 1 20.5 559 LEU B C 1
ATOM 11989 O O . LEU B 1 559 ? 41.031 -32.531 -19.656 1 20.5 559 LEU B O 1
ATOM 11993 N N . ALA B 1 560 ? 40.781 -30.625 -19.547 1 18.77 560 ALA B N 1
ATOM 11994 C CA . ALA B 1 560 ? 41.594 -30.578 -20.766 1 18.77 560 ALA B CA 1
ATOM 11995 C C . ALA B 1 560 ? 43.094 -30.438 -20.422 1 18.77 560 ALA B C 1
ATOM 11997 O O . ALA B 1 560 ? 43.531 -29.359 -19.984 1 18.77 560 ALA B O 1
ATOM 11998 N N . LYS B 1 561 ? 43.969 -31.391 -19.953 1 21.53 561 LYS B N 1
ATOM 11999 C CA . LYS B 1 561 ? 45.406 -31.141 -19.844 1 21.53 561 LYS B CA 1
ATOM 12000 C C . LYS B 1 561 ? 46.062 -31.016 -21.219 1 21.53 561 LYS B C 1
ATOM 12002 O O . LYS B 1 561 ? 47.188 -31.438 -21.422 1 21.53 561 LYS B O 1
ATOM 12007 N N . SER B 1 562 ? 45.312 -30.844 -22.484 1 17.75 562 SER B N 1
ATOM 12008 C CA . SER B 1 562 ? 46.219 -31.094 -23.609 1 17.75 562 SER B CA 1
ATOM 12009 C C . SER B 1 562 ? 47.5 -30.281 -23.5 1 17.75 562 SER B C 1
ATOM 12011 O O . SER B 1 562 ? 47.625 -29.422 -22.625 1 17.75 562 SER B O 1
ATOM 12013 N N . ASP B 1 563 ? 48.062 -29.719 -24.75 1 16.84 563 ASP B N 1
ATOM 12014 C CA . ASP B 1 563 ? 49.312 -29.578 -25.5 1 16.84 563 ASP B CA 1
ATOM 12015 C C . ASP B 1 563 ? 50.125 -28.422 -24.969 1 16.84 563 ASP B C 1
ATOM 12017 O O . ASP B 1 563 ? 49.594 -27.438 -24.469 1 16.84 563 ASP B O 1
ATOM 12021 N N . GLU B 1 564 ? 51.594 -28.594 -24.953 1 18.91 564 GLU B N 1
ATOM 12022 C CA . GLU B 1 564 ? 52.875 -28.031 -24.484 1 18.91 564 GLU B CA 1
ATOM 12023 C C . GLU B 1 564 ? 53.188 -26.719 -25.188 1 18.91 564 GLU B C 1
ATOM 12025 O O . GLU B 1 564 ? 54.281 -26.188 -25.047 1 18.91 564 GLU B O 1
ATOM 12030 N N . THR B 1 565 ? 52.531 -26.266 -26.297 1 17.34 565 THR B N 1
ATOM 12031 C CA . THR B 1 565 ? 53.344 -25.469 -27.188 1 17.34 565 THR B CA 1
ATOM 12032 C C . THR B 1 565 ? 54.156 -24.438 -26.406 1 17.34 565 THR B C 1
ATOM 12034 O O . THR B 1 565 ? 53.688 -23.906 -25.406 1 17.34 565 THR B O 1
ATOM 12037 N N . GLU B 1 566 ? 55.594 -24.125 -26.797 1 17.48 566 GLU B N 1
ATOM 12038 C CA . GLU B 1 566 ? 56.938 -23.562 -26.547 1 17.48 566 GLU B CA 1
ATOM 12039 C C . GLU B 1 566 ? 56.875 -22.062 -26.266 1 17.48 566 GLU B C 1
ATOM 12041 O O . GLU B 1 566 ? 57.562 -21.562 -25.391 1 17.48 566 GLU B O 1
ATOM 12046 N N . SER B 1 567 ? 56.594 -21.281 -27.391 1 17.72 567 SER B N 1
ATOM 12047 C CA . SER B 1 567 ? 57.438 -20.156 -27.719 1 17.72 567 SER B CA 1
ATOM 12048 C C . SER B 1 567 ? 57.688 -19.266 -26.516 1 17.72 567 SER B C 1
ATOM 12050 O O . SER B 1 567 ? 57.031 -19.422 -25.484 1 17.72 567 SER B O 1
ATOM 12052 N N . SER B 1 568 ? 57.312 -17.984 -26.75 1 17.59 568 SER B N 1
ATOM 12053 C CA . SER B 1 568 ? 58.125 -16.781 -26.906 1 17.59 568 SER B CA 1
ATOM 12054 C C . SER B 1 568 ? 58.438 -16.156 -25.547 1 17.59 568 SER B C 1
ATOM 12056 O O . SER B 1 568 ? 57.594 -16.125 -24.656 1 17.59 568 SER B O 1
ATOM 12058 N N . PRO B 1 569 ? 59.812 -15.828 -25.406 1 18.02 569 PRO B N 1
ATOM 12059 C CA . PRO B 1 569 ? 60.75 -15.516 -24.312 1 18.02 569 PRO B CA 1
ATOM 12060 C C . PRO B 1 569 ? 60.25 -14.367 -23.438 1 18.02 569 PRO B C 1
ATOM 12062 O O . PRO B 1 569 ? 60.562 -14.336 -22.234 1 18.02 569 PRO B O 1
ATOM 12065 N N . THR B 1 570 ? 59.938 -13.32 -24.297 1 18.39 570 THR B N 1
ATOM 12066 C CA . THR B 1 570 ? 60.562 -12.039 -23.969 1 18.39 570 THR B CA 1
ATOM 12067 C C . THR B 1 570 ? 60.312 -11.703 -22.5 1 18.39 570 THR B C 1
ATOM 12069 O O . THR B 1 570 ? 59.219 -11.859 -21.984 1 18.39 570 THR B O 1
ATOM 12072 N N . HIS B 1 571 ? 61.406 -11.57 -21.812 1 18.62 571 HIS B N 1
ATOM 12073 C CA . HIS B 1 571 ? 62.031 -11.531 -20.484 1 18.62 571 HIS B CA 1
ATOM 12074 C C . HIS B 1 571 ? 61.25 -10.625 -19.547 1 18.62 571 HIS B C 1
ATOM 12076 O O . HIS B 1 571 ? 60.625 -11.102 -18.594 1 18.62 571 HIS B O 1
ATOM 12082 N N . GLY B 1 572 ? 62.031 -9.5 -19.172 1 17.75 572 GLY B N 1
ATOM 12083 C CA . GLY B 1 572 ? 62.719 -9.109 -17.938 1 17.75 572 GLY B CA 1
ATOM 12084 C C . GLY B 1 572 ? 61.812 -8.312 -17 1 17.75 572 GLY B C 1
ATOM 12085 O O . GLY B 1 572 ? 61.688 -8.664 -15.82 1 17.75 572 GLY B O 1
ATOM 12086 N N . GLN B 1 573 ? 61.875 -7.051 -17.266 1 17.11 573 GLN B N 1
ATOM 12087 C CA . GLN B 1 573 ? 61.969 -5.828 -16.484 1 17.11 573 GLN B CA 1
ATOM 12088 C C . GLN B 1 573 ? 60.719 -5.562 -15.688 1 17.11 573 GLN B C 1
ATOM 12090 O O . GLN B 1 573 ? 59.594 -5.547 -16.25 1 17.11 573 GLN B O 1
ATOM 12095 N N . MET B 1 574 ? 60.906 -5.848 -14.438 1 18.84 574 MET B N 1
ATOM 12096 C CA . MET B 1 574 ? 59.969 -5.863 -13.312 1 18.84 574 MET B CA 1
ATOM 12097 C C . MET B 1 574 ? 59.312 -4.508 -13.141 1 18.84 574 MET B C 1
ATOM 12099 O O . MET B 1 574 ? 58.594 -4.277 -12.148 1 18.84 574 MET B O 1
ATOM 12103 N N . PRO B 1 575 ? 59.25 -3.74 -14.156 1 17 575 PRO B N 1
ATOM 12104 C CA . PRO B 1 575 ? 59.469 -2.326 -13.836 1 17 575 PRO B CA 1
ATOM 12105 C C . PRO B 1 575 ? 58.594 -1.849 -12.672 1 17 575 PRO B C 1
ATOM 12107 O O . PRO B 1 575 ? 57.656 -2.521 -12.289 1 17 575 PRO B O 1
ATOM 12110 N N . GLU B 1 576 ? 58.969 -0.632 -12.273 1 16.7 576 GLU B N 1
ATOM 12111 C CA . GLU B 1 576 ? 58.688 0.469 -11.352 1 16.7 576 GLU B CA 1
ATOM 12112 C C . GLU B 1 576 ? 57.188 0.643 -11.141 1 16.7 576 GLU B C 1
ATOM 12114 O O . GLU B 1 576 ? 56.438 0.667 -12.102 1 16.7 576 GLU B O 1
ATOM 12119 N N . MET B 1 577 ? 56.906 0.22 -10.023 1 18.97 577 MET B N 1
ATOM 12120 C CA . MET B 1 577 ? 55.75 -0.059 -9.188 1 18.97 577 MET B CA 1
ATOM 12121 C C . MET B 1 577 ? 54.781 1.13 -9.172 1 18.97 577 MET B C 1
ATOM 12123 O O . MET B 1 577 ? 55 2.092 -8.43 1 18.97 577 MET B O 1
ATOM 12127 N N . GLY B 1 578 ? 54.438 1.601 -10.273 1 16.77 578 GLY B N 1
ATOM 12128 C CA . GLY B 1 578 ? 54.031 2.996 -10.414 1 16.77 578 GLY B CA 1
ATOM 12129 C C . GLY B 1 578 ? 52.938 3.408 -9.453 1 16.77 578 GLY B C 1
ATOM 12130 O O . GLY B 1 578 ? 52.281 2.557 -8.867 1 16.77 578 GLY B O 1
ATOM 12131 N N . SER B 1 579 ? 52.938 4.645 -8.82 1 18.5 579 SER B N 1
ATOM 12132 C CA . SER B 1 579 ? 52.25 5.535 -7.883 1 18.5 579 SER B CA 1
ATOM 12133 C C . SER B 1 579 ? 50.75 5.469 -8.047 1 18.5 579 SER B C 1
ATOM 12135 O O . SER B 1 579 ? 50.219 5.766 -9.117 1 18.5 579 SER B O 1
ATOM 12137 N N . SER B 1 580 ? 50.406 4.488 -7.633 1 19.44 580 SER B N 1
ATOM 12138 C CA . SER B 1 580 ? 49.031 4.082 -7.805 1 19.44 580 SER B CA 1
ATOM 12139 C C . SER B 1 580 ? 48.062 5.16 -7.305 1 19.44 580 SER B C 1
ATOM 12141 O O . SER B 1 580 ? 48.188 5.617 -6.164 1 19.44 580 SER B O 1
ATOM 12143 N N . THR B 1 581 ? 47.625 5.934 -8.164 1 20.16 581 THR B N 1
ATOM 12144 C CA . THR B 1 581 ? 46.812 7.129 -7.934 1 20.16 581 THR B CA 1
ATOM 12145 C C . THR B 1 581 ? 45.438 6.762 -7.336 1 20.16 581 THR B C 1
ATOM 12147 O O . THR B 1 581 ? 44.812 5.812 -7.789 1 20.16 581 THR B O 1
ATOM 12150 N N . ALA B 1 582 ? 45.25 6.652 -6.039 1 23.02 582 ALA B N 1
ATOM 12151 C CA . ALA B 1 582 ? 44.156 6.648 -5.082 1 23.02 582 ALA B CA 1
ATOM 12152 C C . ALA B 1 582 ? 42.875 7.191 -5.719 1 23.02 582 ALA B C 1
ATOM 12154 O O . ALA B 1 582 ? 42.844 8.312 -6.234 1 23.02 582 ALA B O 1
ATOM 12155 N N . VAL B 1 583 ? 42.125 6.301 -6.434 1 22.7 583 VAL B N 1
ATOM 12156 C CA . VAL B 1 583 ? 41.062 7.027 -7.09 1 22.7 583 VAL B CA 1
ATOM 12157 C C . VAL B 1 583 ? 39.938 7.32 -6.082 1 22.7 583 VAL B C 1
ATOM 12159 O O . VAL B 1 583 ? 39.375 6.402 -5.488 1 22.7 583 VAL B O 1
ATOM 12162 N N . GLY B 1 584 ? 39.781 8.039 -4.996 1 28.22 584 GLY B N 1
ATOM 12163 C CA . GLY B 1 584 ? 38.781 8.906 -4.395 1 28.22 584 GLY B CA 1
ATOM 12164 C C . GLY B 1 584 ? 37.656 9.281 -5.344 1 28.22 584 GLY B C 1
ATOM 12165 O O . GLY B 1 584 ? 37.781 9.094 -6.559 1 28.22 584 GLY B O 1
ATOM 12166 N N . VAL B 1 585 ? 36.125 9.195 -5.062 1 30.05 585 VAL B N 1
ATOM 12167 C CA . VAL B 1 585 ? 35.406 9.633 -6.242 1 30.05 585 VAL B CA 1
ATOM 12168 C C . VAL B 1 585 ? 36.312 10.477 -7.137 1 30.05 585 VAL B C 1
ATOM 12170 O O . VAL B 1 585 ? 36.625 11.625 -6.805 1 30.05 585 VAL B O 1
ATOM 12173 N N . ASP B 1 586 ? 37.438 9.891 -7.383 1 29.19 586 ASP B N 1
ATOM 12174 C CA . ASP B 1 586 ? 38.469 10.531 -8.203 1 29.19 586 ASP B CA 1
ATOM 12175 C C . ASP B 1 586 ? 38.062 10.531 -9.68 1 29.19 586 ASP B C 1
ATOM 12177 O O . ASP B 1 586 ? 38.875 10.898 -10.539 1 29.19 586 ASP B O 1
ATOM 12181 N N . ALA B 1 587 ? 37 9.758 -9.992 1 30.02 587 ALA B N 1
ATOM 12182 C CA . ALA B 1 587 ? 37.125 9.703 -11.445 1 30.02 587 ALA B CA 1
ATOM 12183 C C . ALA B 1 587 ? 37.594 11.055 -12 1 30.02 587 ALA B C 1
ATOM 12185 O O . ALA B 1 587 ? 37.875 11.18 -13.195 1 30.02 587 ALA B O 1
ATOM 12186 N N . VAL B 1 588 ? 36.812 12.047 -11.508 1 30.78 588 VAL B N 1
ATOM 12187 C CA . VAL B 1 588 ? 36.719 13.086 -12.523 1 30.78 588 VAL B CA 1
ATOM 12188 C C . VAL B 1 588 ? 38.094 13.602 -12.875 1 30.78 588 VAL B C 1
ATOM 12190 O O . VAL B 1 588 ? 38.781 14.203 -12.047 1 30.78 588 VAL B O 1
ATOM 12193 N N . LYS B 1 589 ? 38.875 12.734 -13.445 1 30.27 589 LYS B N 1
ATOM 12194 C CA . LYS B 1 589 ? 40.062 13.445 -13.906 1 30.27 589 LYS B CA 1
ATOM 12195 C C . LYS B 1 589 ? 39.719 14.875 -14.328 1 30.27 589 LYS B C 1
ATOM 12197 O O . LYS B 1 589 ? 39.781 15.797 -13.516 1 30.27 589 LYS B O 1
ATOM 12202 N N . ASP B 1 590 ? 40.188 14.977 -15.695 1 25.41 590 ASP B N 1
ATOM 12203 C CA . ASP B 1 590 ? 40.531 16.25 -16.312 1 25.41 590 ASP B CA 1
ATOM 12204 C C . ASP B 1 590 ? 39.312 17.109 -16.578 1 25.41 590 ASP B C 1
ATOM 12206 O O . ASP B 1 590 ? 38.594 16.906 -17.547 1 25.41 590 ASP B O 1
ATOM 12210 N N . VAL B 1 591 ? 38.5 17.203 -15.633 1 30.08 591 VAL B N 1
ATOM 12211 C CA . VAL B 1 591 ? 37.625 18.344 -15.953 1 30.08 591 VAL B CA 1
ATOM 12212 C C . VAL B 1 591 ? 38.469 19.5 -16.484 1 30.08 591 VAL B C 1
ATOM 12214 O O . VAL B 1 591 ? 39.406 19.938 -15.82 1 30.08 591 VAL B O 1
ATOM 12217 N N . ASP B 1 592 ? 38.5 19.5 -17.594 1 28.77 592 ASP B N 1
ATOM 12218 C CA . ASP B 1 592 ? 38.969 20.828 -18 1 28.77 592 ASP B CA 1
ATOM 12219 C C . ASP B 1 592 ? 38.312 21.906 -17.141 1 28.77 592 ASP B C 1
ATOM 12221 O O . ASP B 1 592 ? 37.156 21.812 -16.781 1 28.77 592 ASP B O 1
ATOM 12225 N N . GLU B 1 593 ? 39.062 22.578 -16.281 1 31.28 593 GLU B N 1
ATOM 12226 C CA . GLU B 1 593 ? 38.906 23.812 -15.492 1 31.28 593 GLU B CA 1
ATOM 12227 C C . GLU B 1 593 ? 37.688 24.609 -15.977 1 31.28 593 GLU B C 1
ATOM 12229 O O . GLU B 1 593 ? 37.344 25.625 -15.359 1 31.28 593 GLU B O 1
ATOM 12234 N N . MET B 1 594 ? 37.219 24.406 -17.156 1 32.03 594 MET B N 1
ATOM 12235 C CA . MET B 1 594 ? 36.438 25.562 -17.609 1 32.03 594 MET B CA 1
ATOM 12236 C C . MET B 1 594 ? 35.156 25.703 -16.844 1 32.03 594 MET B C 1
ATOM 12238 O O . MET B 1 594 ? 34.781 26.812 -16.438 1 32.03 594 MET B O 1
ATOM 12242 N N . SER B 1 595 ? 33.938 24.734 -17.078 1 36.94 595 SER B N 1
ATOM 12243 C CA . SER B 1 595 ? 32.625 25.188 -16.688 1 36.94 595 SER B CA 1
ATOM 12244 C C . SER B 1 595 ? 32.188 24.562 -15.367 1 36.94 595 SER B C 1
ATOM 12246 O O . SER B 1 595 ? 32.062 23.344 -15.258 1 36.94 595 SER B O 1
ATOM 12248 N N . TYR B 1 596 ? 32.5 25.031 -14.25 1 39.06 596 TYR B N 1
ATOM 12249 C CA . TYR B 1 596 ? 32.125 24.719 -12.883 1 39.06 596 TYR B CA 1
ATOM 12250 C C . TYR B 1 596 ? 30.625 24.719 -12.711 1 39.06 596 TYR B C 1
ATOM 12252 O O . TYR B 1 596 ? 29.969 25.75 -12.953 1 39.06 596 TYR B O 1
ATOM 12260 N N . ASP B 1 597 ? 29.953 23.562 -12.789 1 46.53 597 ASP B N 1
ATOM 12261 C CA . ASP B 1 597 ? 28.562 23.469 -12.32 1 46.53 597 ASP B CA 1
ATOM 12262 C C . ASP B 1 597 ? 28.5 22.875 -10.914 1 46.53 597 ASP B C 1
ATOM 12264 O O . ASP B 1 597 ? 29 21.781 -10.68 1 46.53 597 ASP B O 1
ATOM 12268 N N . PRO B 1 598 ? 28.203 23.625 -9.945 1 47.53 598 PRO B N 1
ATOM 12269 C CA . PRO B 1 598 ? 28.188 23.188 -8.555 1 47.53 598 PRO B CA 1
ATOM 12270 C C . PRO B 1 598 ? 27.359 21.906 -8.344 1 47.53 598 PRO B C 1
ATOM 12272 O O . PRO B 1 598 ? 27.547 21.203 -7.348 1 47.53 598 PRO B O 1
ATOM 12275 N N . GLN B 1 599 ? 26.578 21.641 -9.32 1 45.78 599 GLN B N 1
ATOM 12276 C CA . GLN B 1 599 ? 25.641 20.578 -9.008 1 45.78 599 GLN B CA 1
ATOM 12277 C C . GLN B 1 599 ? 26.109 19.25 -9.586 1 45.78 599 GLN B C 1
ATOM 12279 O O . GLN B 1 599 ? 25.688 18.188 -9.133 1 45.78 599 GLN B O 1
ATOM 12284 N N . LYS B 1 600 ? 26.859 19.234 -10.734 1 50.69 600 LYS B N 1
ATOM 12285 C CA . LYS B 1 600 ? 27.203 18 -11.445 1 50.69 600 LYS B CA 1
ATOM 12286 C C . LYS B 1 600 ? 28.625 18.078 -12.016 1 50.69 600 LYS B C 1
ATOM 12288 O O . LYS B 1 600 ? 29.172 19.172 -12.188 1 50.69 600 LYS B O 1
ATOM 12293 N N . VAL B 1 601 ? 29.375 16.875 -11.922 1 44.41 601 VAL B N 1
ATOM 12294 C CA . VAL B 1 601 ? 30.609 16.719 -12.656 1 44.41 601 VAL B CA 1
ATOM 12295 C C . VAL B 1 601 ? 30.344 16.078 -14.016 1 44.41 601 VAL B C 1
ATOM 12297 O O . VAL B 1 601 ? 29.688 15.039 -14.102 1 44.41 601 VAL B O 1
ATOM 12300 N N . ILE B 1 602 ? 30.375 16.875 -15.062 1 42.28 602 ILE B N 1
ATOM 12301 C CA . ILE B 1 602 ? 30.203 16.359 -16.422 1 42.28 602 ILE B CA 1
ATOM 12302 C C . ILE B 1 602 ? 31.297 15.352 -16.734 1 42.28 602 ILE B C 1
ATOM 12304 O O . ILE B 1 602 ? 32.5 15.656 -16.594 1 42.28 602 ILE B O 1
ATOM 12308 N N . ILE B 1 603 ? 30.875 14.008 -16.75 1 42.97 603 ILE B N 1
ATOM 12309 C CA . ILE B 1 603 ? 31.812 12.961 -17.109 1 42.97 603 ILE B CA 1
ATOM 12310 C C . ILE B 1 603 ? 31.781 12.75 -18.625 1 42.97 603 ILE B C 1
ATOM 12312 O O . ILE B 1 603 ? 30.719 12.531 -19.219 1 42.97 603 ILE B O 1
ATOM 12316 N N . SER B 1 604 ? 32.625 13.422 -19.422 1 38.56 604 SER B N 1
ATOM 12317 C CA . SER B 1 604 ? 32.75 13.164 -20.859 1 38.56 604 SER B CA 1
ATOM 12318 C C . SER B 1 604 ? 33 11.688 -21.125 1 38.56 604 SER B C 1
ATOM 12320 O O . SER B 1 604 ? 34 11.125 -20.672 1 38.56 604 SER B O 1
ATOM 12322 N N . VAL B 1 605 ? 32.094 10.789 -20.938 1 38.81 605 VAL B N 1
ATOM 12323 C CA . VAL B 1 605 ? 32.469 9.414 -21.25 1 38.81 605 VAL B CA 1
ATOM 12324 C C . VAL B 1 605 ? 32.344 9.172 -22.75 1 38.81 605 VAL B C 1
ATOM 12326 O O . VAL B 1 605 ? 31.266 9.367 -23.328 1 38.81 605 VAL B O 1
ATOM 12329 N N . GLU B 1 606 ? 33.281 9.289 -23.516 1 35.38 606 GLU B N 1
ATOM 12330 C CA . GLU B 1 606 ? 33.312 8.664 -24.844 1 35.38 606 GLU B CA 1
ATOM 12331 C C . GLU B 1 606 ? 33.031 7.168 -24.75 1 35.38 606 GLU B C 1
ATOM 12333 O O . GLU B 1 606 ? 33.781 6.438 -24.062 1 35.38 606 GLU B O 1
ATOM 12338 N N . GLY B 1 607 ? 31.984 6.457 -25.484 1 40 607 GLY B N 1
ATOM 12339 C CA . GLY B 1 607 ? 31.578 5.133 -25.922 1 40 607 GLY B CA 1
ATOM 12340 C C . GLY B 1 607 ? 30.828 4.359 -24.844 1 40 607 GLY B C 1
ATOM 12341 O O . GLY B 1 607 ? 29.75 3.834 -25.094 1 40 607 GLY B O 1
ATOM 12342 N N . ASN B 1 608 ? 31.562 3.793 -23.641 1 44.44 608 ASN B N 1
ATOM 12343 C CA . ASN B 1 608 ? 30.969 2.875 -22.688 1 44.44 608 ASN B CA 1
ATOM 12344 C C . ASN B 1 608 ? 30.359 3.623 -21.5 1 44.44 608 ASN B C 1
ATOM 12346 O O . ASN B 1 608 ? 30.922 4.621 -21.031 1 44.44 608 ASN B O 1
ATOM 12350 N N . PRO B 1 609 ? 29.078 3.393 -21.203 1 49.19 609 PRO B N 1
ATOM 12351 C CA . PRO B 1 609 ? 28.484 4.062 -20.047 1 49.19 609 PRO B CA 1
ATOM 12352 C C . PRO B 1 609 ? 29.375 4.047 -18.828 1 49.19 609 PRO B C 1
ATOM 12354 O O . PRO B 1 609 ? 30.062 3.053 -18.562 1 49.19 609 PRO B O 1
ATOM 12357 N N . PRO B 1 610 ? 29.578 5.23 -18.328 1 52.91 610 PRO B N 1
ATOM 12358 C CA . PRO B 1 610 ? 30.438 5.305 -17.141 1 52.91 610 PRO B CA 1
ATOM 12359 C C . PRO B 1 610 ? 29.969 4.375 -16.016 1 52.91 610 PRO B C 1
ATOM 12361 O O . PRO B 1 610 ? 28.766 4.145 -15.859 1 52.91 610 PRO B O 1
ATOM 12364 N N . LYS B 1 611 ? 30.891 3.439 -15.586 1 60.91 611 LYS B N 1
ATOM 12365 C CA . LYS B 1 611 ? 30.641 2.553 -14.453 1 60.91 611 LYS B CA 1
ATOM 12366 C C . LYS B 1 611 ? 31.266 3.098 -13.172 1 60.91 611 LYS B C 1
ATOM 12368 O O . LYS B 1 611 ? 32.344 3.697 -13.211 1 60.91 611 LYS B O 1
ATOM 12373 N N . LEU B 1 612 ? 30.422 3.023 -12.055 1 63.97 612 LEU B N 1
ATOM 12374 C CA . LEU B 1 612 ? 30.938 3.406 -10.742 1 63.97 612 LEU B CA 1
ATOM 12375 C C . LEU B 1 612 ? 31.828 2.312 -10.172 1 63.97 612 LEU B C 1
ATOM 12377 O O . LEU B 1 612 ? 31.531 1.124 -10.305 1 63.97 612 LEU B O 1
ATOM 12381 N N . SER B 1 613 ? 33.094 2.516 -9.875 1 63.06 613 SER B N 1
ATOM 12382 C CA . SER B 1 613 ? 33.969 1.575 -9.18 1 63.06 613 SER B CA 1
ATOM 12383 C C . SER B 1 613 ? 34.5 2.18 -7.891 1 63.06 613 SER B C 1
ATOM 12385 O O . SER B 1 613 ? 34.625 3.402 -7.77 1 63.06 613 SER B O 1
ATOM 12387 N N . VAL B 1 614 ? 34.531 1.369 -6.809 1 66.25 614 VAL B N 1
ATOM 12388 C CA . VAL B 1 614 ? 35.094 1.783 -5.523 1 66.25 614 VAL B CA 1
ATOM 12389 C C . VAL B 1 614 ? 36.5 1.202 -5.352 1 66.25 614 VAL B C 1
ATOM 12391 O O . VAL B 1 614 ? 36.688 -0.01 -5.465 1 66.25 614 VAL B O 1
ATOM 12394 N N . SER B 1 615 ? 37.406 2.041 -5.082 1 63.28 615 SER B N 1
ATOM 12395 C CA . SER B 1 615 ? 38.781 1.595 -4.934 1 63.28 615 SER B CA 1
ATOM 12396 C C . SER B 1 615 ? 38.906 0.605 -3.779 1 63.28 615 SER B C 1
ATOM 12398 O O . SER B 1 615 ? 38.406 0.853 -2.68 1 63.28 615 SER B O 1
ATOM 12400 N N . GLY B 1 616 ? 39.531 -0.528 -3.957 1 63.69 616 GLY B N 1
ATOM 12401 C CA . GLY B 1 616 ? 39.781 -1.537 -2.936 1 63.69 616 GLY B CA 1
ATOM 12402 C C . GLY B 1 616 ? 38.625 -2.504 -2.777 1 63.69 616 GLY B C 1
ATOM 12403 O O . GLY B 1 616 ? 38.688 -3.41 -1.943 1 63.69 616 GLY B O 1
ATOM 12404 N N . TRP B 1 617 ? 37.688 -2.289 -3.486 1 73.69 617 TRP B N 1
ATOM 12405 C CA . TRP B 1 617 ? 36.531 -3.145 -3.391 1 73.69 617 TRP B CA 1
ATOM 12406 C C . TRP B 1 617 ? 36.188 -3.766 -4.742 1 73.69 617 TRP B C 1
ATOM 12408 O O . TRP B 1 617 ? 36.5 -3.189 -5.789 1 73.69 617 TRP B O 1
ATOM 12418 N N . VAL B 1 618 ? 35.781 -5.023 -4.684 1 73 618 VAL B N 1
ATOM 12419 C CA . VAL B 1 618 ? 35.344 -5.719 -5.887 1 73 618 VAL B CA 1
ATOM 12420 C C . VAL B 1 618 ? 33.875 -6.145 -5.73 1 73 618 VAL B C 1
ATOM 12422 O O . VAL B 1 618 ? 33.406 -6.406 -4.613 1 73 618 VAL B O 1
ATOM 12425 N N . ARG B 1 619 ? 33.281 -6.234 -6.812 1 74.88 619 ARG B N 1
ATOM 12426 C CA . ARG B 1 619 ? 31.891 -6.656 -6.77 1 74.88 619 ARG B CA 1
ATOM 12427 C C . ARG B 1 619 ? 31.766 -8.117 -6.348 1 74.88 619 ARG B C 1
ATOM 12429 O O . ARG B 1 619 ? 32.562 -8.961 -6.766 1 74.88 619 ARG B O 1
ATOM 12436 N N . ARG B 1 620 ? 30.797 -8.477 -5.566 1 75.69 620 ARG B N 1
ATOM 12437 C CA . ARG B 1 620 ? 30.594 -9.812 -5.027 1 75.69 620 ARG B CA 1
ATOM 12438 C C . ARG B 1 620 ? 30.359 -10.828 -6.148 1 75.69 620 ARG B C 1
ATOM 12440 O O . ARG B 1 620 ? 30.828 -11.961 -6.07 1 75.69 620 ARG B O 1
ATOM 12447 N N . GLU B 1 621 ? 29.734 -10.398 -7.184 1 69 621 GLU B N 1
ATOM 12448 C CA . GLU B 1 621 ? 29.391 -11.289 -8.281 1 69 621 GLU B CA 1
ATOM 12449 C C . GLU B 1 621 ? 30.641 -11.719 -9.055 1 69 621 GLU B C 1
ATOM 12451 O O . GLU B 1 621 ? 30.703 -12.828 -9.586 1 69 621 GLU B O 1
ATOM 12456 N N . GLU B 1 622 ? 31.578 -10.781 -9.016 1 67.31 622 GLU B N 1
ATOM 12457 C CA . GLU B 1 622 ? 32.781 -11.031 -9.797 1 67.31 622 GLU B CA 1
ATOM 12458 C C . GLU B 1 622 ? 33.656 -12.07 -9.125 1 67.31 622 GLU B C 1
ATOM 12460 O O . GLU B 1 622 ? 34.375 -12.812 -9.797 1 67.31 622 GLU B O 1
ATOM 12465 N N . VAL B 1 623 ? 33.594 -12.164 -7.773 1 69.62 623 VAL B N 1
ATOM 12466 C CA . VAL B 1 623 ? 34.438 -13.109 -7.059 1 69.62 623 VAL B CA 1
ATOM 12467 C C . VAL B 1 623 ? 33.594 -14.258 -6.523 1 69.62 623 VAL B C 1
ATOM 12469 O O . VAL B 1 623 ? 34.062 -15.039 -5.684 1 69.62 623 VAL B O 1
ATOM 12472 N N . ARG B 1 624 ? 32.406 -14.453 -6.961 1 73.12 624 ARG B N 1
ATOM 12473 C CA . ARG B 1 624 ? 31.469 -15.508 -6.57 1 73.12 624 ARG B CA 1
ATOM 12474 C C . ARG B 1 624 ? 31.312 -15.562 -5.059 1 73.12 624 ARG B C 1
ATOM 12476 O O . ARG B 1 624 ? 31.344 -16.641 -4.461 1 73.12 624 ARG B O 1
ATOM 12483 N N . ALA B 1 625 ? 31.438 -14.516 -4.418 1 80.62 625 ALA B N 1
ATOM 12484 C CA . ALA B 1 625 ? 31.062 -14.422 -3.006 1 80.62 625 ALA B CA 1
ATOM 12485 C C . ALA B 1 625 ? 29.547 -14.383 -2.832 1 80.62 625 ALA B C 1
ATOM 12487 O O . ALA B 1 625 ? 28.969 -13.305 -2.715 1 80.62 625 ALA B O 1
ATOM 12488 N N . LEU B 1 626 ? 29.125 -15.656 -2.748 1 87.81 626 LEU B N 1
ATOM 12489 C CA . LEU B 1 626 ? 27.672 -15.789 -2.795 1 87.81 626 LEU B CA 1
ATOM 12490 C C . LEU B 1 626 ? 27.078 -15.812 -1.39 1 87.81 626 LEU B C 1
ATOM 12492 O O . LEU B 1 626 ? 27.734 -16.234 -0.44 1 87.81 626 LEU B O 1
ATOM 12496 N N . GLU B 1 627 ? 25.922 -15.305 -1.282 1 92.88 627 GLU B N 1
ATOM 12497 C CA . GLU B 1 627 ? 25.094 -15.398 -0.078 1 92.88 627 GLU B CA 1
ATOM 12498 C C . GLU B 1 627 ? 23.875 -16.297 -0.308 1 92.88 627 GLU B C 1
ATOM 12500 O O . GLU B 1 627 ? 23.281 -16.281 -1.389 1 92.88 627 GLU B O 1
ATOM 12505 N N . ALA B 1 628 ? 23.609 -17.109 0.659 1 96.88 628 ALA B N 1
ATOM 12506 C CA . ALA B 1 628 ? 22.406 -17.922 0.583 1 96.88 628 ALA B CA 1
ATOM 12507 C C . ALA B 1 628 ? 21.281 -17.328 1.432 1 96.88 628 ALA B C 1
ATOM 12509 O O . ALA B 1 628 ? 21.5 -16.969 2.59 1 96.88 628 ALA B O 1
ATOM 12510 N N . TRP B 1 629 ? 20.156 -17.078 0.876 1 97.81 629 TRP B N 1
ATOM 12511 C CA . TRP B 1 629 ? 18.953 -16.641 1.566 1 97.81 629 TRP B CA 1
ATOM 12512 C C . TRP B 1 629 ? 17.953 -17.766 1.691 1 97.81 629 TRP B C 1
ATOM 12514 O O . TRP B 1 629 ? 17.281 -18.125 0.718 1 97.81 629 TRP B O 1
ATOM 12524 N N . VAL B 1 630 ? 17.781 -18.344 2.861 1 98.5 630 VAL B N 1
ATOM 12525 C CA . VAL B 1 630 ? 16.984 -19.531 3.08 1 98.5 630 VAL B CA 1
ATOM 12526 C C . VAL B 1 630 ? 15.641 -19.156 3.703 1 98.5 630 VAL B C 1
ATOM 12528 O O . VAL B 1 630 ? 15.594 -18.578 4.793 1 98.5 630 VAL B O 1
ATOM 12531 N N . TYR B 1 631 ? 14.617 -19.422 2.979 1 97.81 631 TYR B N 1
ATOM 12532 C CA . TYR B 1 631 ? 13.258 -19.219 3.469 1 97.81 631 TYR B CA 1
ATOM 12533 C C . TYR B 1 631 ? 12.68 -20.516 4.016 1 97.81 631 TYR B C 1
ATOM 12535 O O . TYR B 1 631 ? 12.664 -21.547 3.322 1 97.81 631 TYR B O 1
ATOM 12543 N N . ILE B 1 632 ? 12.195 -20.531 5.281 1 98.31 632 ILE B N 1
ATOM 12544 C CA . ILE B 1 632 ? 11.562 -21.672 5.945 1 98.31 632 ILE B CA 1
ATOM 12545 C C . ILE B 1 632 ? 10.094 -21.344 6.227 1 98.31 632 ILE B C 1
ATOM 12547 O O . ILE B 1 632 ? 9.789 -20.453 7.012 1 98.31 632 ILE B O 1
ATOM 12551 N N . HIS B 1 633 ? 9.172 -22.156 5.699 1 95.44 633 HIS B N 1
ATOM 12552 C CA . HIS B 1 633 ? 7.75 -21.844 5.746 1 95.44 633 HIS B CA 1
ATOM 12553 C C . HIS B 1 633 ? 7.117 -22.344 7.039 1 95.44 633 HIS B C 1
ATOM 12555 O O . HIS B 1 633 ? 7.77 -23.031 7.828 1 95.44 633 HIS B O 1
ATOM 12561 N N . GLY B 1 634 ? 5.801 -22 7.211 1 94.88 634 GLY B N 1
ATOM 12562 C CA . GLY B 1 634 ? 5.074 -22.359 8.422 1 94.88 634 GLY B CA 1
ATOM 12563 C C . GLY B 1 634 ? 4.156 -23.547 8.227 1 94.88 634 GLY B C 1
ATOM 12564 O O . GLY B 1 634 ? 4.426 -24.422 7.402 1 94.88 634 GLY B O 1
ATOM 12565 N N . PHE B 1 635 ? 3.041 -23.688 9.031 1 93 635 PHE B N 1
ATOM 12566 C CA . PHE B 1 635 ? 2.092 -24.797 9.094 1 93 635 PHE B CA 1
ATOM 12567 C C . PHE B 1 635 ? 1.226 -24.844 7.844 1 93 635 PHE B C 1
ATOM 12569 O O . PHE B 1 635 ? 0.782 -23.797 7.352 1 93 635 PHE B O 1
ATOM 12576 N N . ASN B 1 636 ? 1.125 -25.938 7.34 1 90.44 636 ASN B N 1
ATOM 12577 C CA . ASN B 1 636 ? 0.171 -26.234 6.273 1 90.44 636 ASN B CA 1
ATOM 12578 C C . ASN B 1 636 ? 0.563 -25.547 4.965 1 90.44 636 ASN B C 1
ATOM 12580 O O . ASN B 1 636 ? -0.27 -24.906 4.316 1 90.44 636 ASN B O 1
ATOM 12584 N N . VAL B 1 637 ? 1.865 -25.609 4.715 1 91.38 637 VAL B N 1
ATOM 12585 C CA . VAL B 1 637 ? 2.391 -25.047 3.469 1 91.38 637 VAL B CA 1
ATOM 12586 C C . VAL B 1 637 ? 3.166 -26.125 2.713 1 91.38 637 VAL B C 1
ATOM 12588 O O . VAL B 1 637 ? 4.105 -26.719 3.252 1 91.38 637 VAL B O 1
ATOM 12591 N N . SER B 1 638 ? 2.783 -26.422 1.524 1 89.81 638 SER B N 1
ATOM 12592 C CA . SER B 1 638 ? 3.502 -27.391 0.697 1 89.81 638 SER B CA 1
ATOM 12593 C C . SER B 1 638 ? 4.785 -26.781 0.135 1 89.81 638 SER B C 1
ATOM 12595 O O . SER B 1 638 ? 4.992 -25.562 0.206 1 89.81 638 SER B O 1
ATOM 12597 N N . CYS B 1 639 ? 5.645 -27.672 -0.37 1 91.81 639 CYS B N 1
ATOM 12598 C CA . CYS B 1 639 ? 6.895 -27.203 -0.96 1 91.81 639 CYS B CA 1
ATOM 12599 C C . CYS B 1 639 ? 6.629 -26.266 -2.133 1 91.81 639 CYS B C 1
ATOM 12601 O O . CYS B 1 639 ? 7.238 -25.203 -2.234 1 91.81 639 CYS B O 1
ATOM 12603 N N . ILE B 1 640 ? 5.68 -26.594 -3.018 1 89.94 640 ILE B N 1
ATOM 12604 C CA . ILE B 1 640 ? 5.355 -25.781 -4.191 1 89.94 640 ILE B CA 1
ATOM 12605 C C . ILE B 1 640 ? 4.797 -24.438 -3.756 1 89.94 640 ILE B C 1
ATOM 12607 O O . ILE B 1 640 ? 5.121 -23.406 -4.348 1 89.94 640 ILE B O 1
ATOM 12611 N N . ASP B 1 641 ? 3.982 -24.453 -2.742 1 88.75 641 ASP B N 1
ATOM 12612 C CA . ASP B 1 641 ? 3.428 -23.203 -2.234 1 88.75 641 ASP B CA 1
ATOM 12613 C C . ASP B 1 641 ? 4.523 -22.312 -1.639 1 88.75 641 ASP B C 1
ATOM 12615 O O . ASP B 1 641 ? 4.477 -21.094 -1.77 1 88.75 641 ASP B O 1
ATOM 12619 N N . SER B 1 642 ? 5.422 -22.984 -0.967 1 93.12 642 SER B N 1
ATOM 12620 C CA . SER B 1 642 ? 6.523 -22.234 -0.376 1 93.12 642 SER B CA 1
ATOM 12621 C C . SER B 1 642 ? 7.383 -21.578 -1.451 1 93.12 642 SER B C 1
ATOM 12623 O O . SER B 1 642 ? 7.832 -20.438 -1.288 1 93.12 642 SER B O 1
ATOM 12625 N N . ILE B 1 643 ? 7.625 -22.281 -2.5 1 93.56 643 ILE B N 1
ATOM 12626 C CA . ILE B 1 643 ? 8.391 -21.75 -3.625 1 93.56 643 ILE B CA 1
ATOM 12627 C C . ILE B 1 643 ? 7.621 -20.594 -4.266 1 93.56 643 ILE B C 1
ATOM 12629 O O . ILE B 1 643 ? 8.211 -19.578 -4.652 1 93.56 643 ILE B O 1
ATOM 12633 N N . SER B 1 644 ? 6.305 -20.719 -4.371 1 91 644 SER B N 1
ATOM 12634 C CA . SER B 1 644 ? 5.465 -19.672 -4.938 1 91 644 SER B CA 1
ATOM 12635 C C . SER B 1 644 ? 5.559 -18.391 -4.113 1 91 644 SER B C 1
ATOM 12637 O O . SER B 1 644 ? 5.707 -17.297 -4.672 1 91 644 SER B O 1
ATOM 12639 N N . ILE B 1 645 ? 5.484 -18.562 -2.822 1 90 645 ILE B N 1
ATOM 12640 C CA . ILE B 1 645 ? 5.52 -17.422 -1.917 1 90 645 ILE B CA 1
ATOM 12641 C C . ILE B 1 645 ? 6.879 -16.734 -2.016 1 90 645 ILE B C 1
ATOM 12643 O O . ILE B 1 645 ? 6.949 -15.516 -2.191 1 90 645 ILE B O 1
ATOM 12647 N N . PHE B 1 646 ? 7.867 -17.484 -1.894 1 94 646 PHE B N 1
ATOM 12648 C CA . PHE B 1 646 ? 9.219 -16.938 -1.897 1 94 646 PHE B CA 1
ATOM 12649 C C . PHE B 1 646 ? 9.555 -16.344 -3.262 1 94 646 PHE B C 1
ATOM 12651 O O . PHE B 1 646 ? 10.203 -15.297 -3.348 1 94 646 PHE B O 1
ATOM 12658 N N . GLY B 1 647 ? 9.164 -17.047 -4.324 1 92.62 647 GLY B N 1
ATOM 12659 C CA . GLY B 1 647 ? 9.359 -16.531 -5.668 1 92.62 647 GLY B CA 1
ATOM 12660 C C . GLY B 1 647 ? 8.719 -15.164 -5.887 1 92.62 647 GLY B C 1
ATOM 12661 O O . GLY B 1 647 ? 9.297 -14.305 -6.562 1 92.62 647 GLY B O 1
ATOM 12662 N N . GLN B 1 648 ? 7.598 -15.023 -5.367 1 90 648 GLN B N 1
ATOM 12663 C CA . GLN B 1 648 ? 6.906 -13.742 -5.5 1 90 648 GLN B CA 1
ATOM 12664 C C . GLN B 1 648 ? 7.68 -12.625 -4.809 1 90 648 GLN B C 1
ATOM 12666 O O . GLN B 1 648 ? 7.766 -11.508 -5.328 1 90 648 GLN B O 1
ATOM 12671 N N . ILE B 1 649 ? 8.227 -12.891 -3.652 1 90.38 649 ILE B N 1
ATOM 12672 C CA . ILE B 1 649 ? 9.023 -11.906 -2.93 1 90.38 649 ILE B CA 1
ATOM 12673 C C . ILE B 1 649 ? 10.242 -11.516 -3.768 1 90.38 649 ILE B C 1
ATOM 12675 O O . ILE B 1 649 ? 10.531 -10.328 -3.924 1 90.38 649 ILE B O 1
ATOM 12679 N N . ILE B 1 650 ? 10.859 -12.484 -4.289 1 91.81 650 ILE B N 1
ATOM 12680 C CA . ILE B 1 650 ? 12.07 -12.258 -5.07 1 91.81 650 ILE B CA 1
ATOM 12681 C C . ILE B 1 650 ? 11.734 -11.461 -6.328 1 91.81 650 ILE B C 1
ATOM 12683 O O . ILE B 1 650 ? 12.484 -10.562 -6.719 1 91.81 650 ILE B O 1
ATOM 12687 N N . SER B 1 651 ? 10.641 -11.781 -6.934 1 89.88 651 SER B N 1
ATOM 12688 C CA . SER B 1 651 ? 10.25 -11.117 -8.18 1 89.88 651 SER B CA 1
ATOM 12689 C C . SER B 1 651 ? 9.961 -9.641 -7.945 1 89.88 651 SER B C 1
ATOM 12691 O O . SER B 1 651 ? 10.25 -8.805 -8.805 1 89.88 651 SER B O 1
ATOM 12693 N N . PHE B 1 652 ? 9.414 -9.305 -6.836 1 85.12 652 PHE B N 1
ATOM 12694 C CA . PHE B 1 652 ? 9.078 -7.922 -6.543 1 85.12 652 PHE B CA 1
ATOM 12695 C C . PHE B 1 652 ? 10.328 -7.121 -6.195 1 85.12 652 PHE B C 1
ATOM 12697 O O . PHE B 1 652 ? 10.422 -5.934 -6.52 1 85.12 652 PHE B O 1
ATOM 12704 N N . GLY B 1 653 ? 11.203 -7.727 -5.543 1 80.12 653 GLY B N 1
ATOM 12705 C CA . GLY B 1 653 ? 12.289 -6.977 -4.934 1 80.12 653 GLY B CA 1
ATOM 12706 C C . GLY B 1 653 ? 13.492 -6.82 -5.844 1 80.12 653 GLY B C 1
ATOM 12707 O O . GLY B 1 653 ? 14.414 -6.074 -5.535 1 80.12 653 GLY B O 1
ATOM 12708 N N . ASN B 1 654 ? 13.523 -7.363 -7.012 1 78.31 654 ASN B N 1
ATOM 12709 C CA . ASN B 1 654 ? 14.688 -7.301 -7.883 1 78.31 654 ASN B CA 1
ATOM 12710 C C . ASN B 1 654 ? 15.984 -7.457 -7.098 1 78.31 654 ASN B C 1
ATOM 12712 O O . ASN B 1 654 ? 16.891 -6.617 -7.195 1 78.31 654 ASN B O 1
ATOM 12716 N N . TYR B 1 655 ? 16.172 -8.539 -6.398 1 85.19 655 TYR B N 1
ATOM 12717 C CA . TYR B 1 655 ? 17.344 -8.828 -5.574 1 85.19 655 TYR B CA 1
ATOM 12718 C C . TYR B 1 655 ? 18.578 -9.086 -6.438 1 85.19 655 TYR B C 1
ATOM 12720 O O . TYR B 1 655 ? 18.469 -9.633 -7.543 1 85.19 655 TYR B O 1
ATOM 12728 N N . PRO B 1 656 ? 19.703 -8.75 -5.934 1 81.19 656 PRO B N 1
ATOM 12729 C CA . PRO B 1 656 ? 20.938 -8.945 -6.707 1 81.19 656 PRO B CA 1
ATOM 12730 C C . PRO B 1 656 ? 21.266 -10.422 -6.934 1 81.19 656 PRO B C 1
ATOM 12732 O O . PRO B 1 656 ? 20.844 -11.281 -6.156 1 81.19 656 PRO B O 1
ATOM 12735 N N . GLN B 1 657 ? 22.125 -10.734 -7.895 1 81.88 657 GLN B N 1
ATOM 12736 C CA . GLN B 1 657 ? 22.453 -12.086 -8.328 1 81.88 657 GLN B CA 1
ATOM 12737 C C . GLN B 1 657 ? 23.312 -12.805 -7.301 1 81.88 657 GLN B C 1
ATOM 12739 O O . GLN B 1 657 ? 23.375 -14.039 -7.277 1 81.88 657 GLN B O 1
ATOM 12744 N N . TYR B 1 658 ? 24.047 -12.055 -6.449 1 85.81 658 TYR B N 1
ATOM 12745 C CA . TYR B 1 658 ? 24.938 -12.719 -5.508 1 85.81 658 TYR B CA 1
ATOM 12746 C C . TYR B 1 658 ? 24.156 -13.297 -4.332 1 85.81 658 TYR B C 1
ATOM 12748 O O . TYR B 1 658 ? 24.688 -14.094 -3.561 1 85.81 658 TYR B O 1
ATOM 12756 N N . ILE B 1 659 ? 22.906 -12.906 -4.16 1 92.69 659 ILE B N 1
ATOM 12757 C CA . ILE B 1 659 ? 22.062 -13.5 -3.135 1 92.69 659 ILE B CA 1
ATOM 12758 C C . ILE B 1 659 ? 21.234 -14.633 -3.742 1 92.69 659 ILE B C 1
ATOM 12760 O O . ILE B 1 659 ? 20.312 -14.383 -4.527 1 92.69 659 ILE B O 1
ATOM 12764 N N . LYS B 1 660 ? 21.547 -15.82 -3.363 1 94.5 660 LYS B N 1
ATOM 12765 C CA . LYS B 1 660 ? 20.891 -16.984 -3.938 1 94.5 660 LYS B CA 1
ATOM 12766 C C . LYS B 1 660 ? 19.703 -17.438 -3.082 1 94.5 660 LYS B C 1
ATOM 12768 O O . LYS B 1 660 ? 19.859 -17.719 -1.893 1 94.5 660 LYS B O 1
ATOM 12773 N N . PRO B 1 661 ? 18.5 -17.453 -3.641 1 97.12 661 PRO B N 1
ATOM 12774 C CA . PRO B 1 661 ? 17.312 -17.828 -2.867 1 97.12 661 PRO B CA 1
ATOM 12775 C C . PRO B 1 661 ? 17.141 -19.328 -2.727 1 97.12 661 PRO B C 1
ATOM 12777 O O . PRO B 1 661 ? 17.266 -20.062 -3.711 1 97.12 661 PRO B O 1
ATOM 12780 N N . PHE B 1 662 ? 16.812 -19.844 -1.506 1 97.94 662 PHE B N 1
ATOM 12781 C CA . PHE B 1 662 ? 16.547 -21.234 -1.207 1 97.94 662 PHE B CA 1
ATOM 12782 C C . PHE B 1 662 ? 15.289 -21.375 -0.35 1 97.94 662 PHE B C 1
ATOM 12784 O O . PHE B 1 662 ? 15.039 -20.547 0.526 1 97.94 662 PHE B O 1
ATOM 12791 N N . VAL B 1 663 ? 14.539 -22.422 -0.672 1 97.81 663 VAL B N 1
ATOM 12792 C CA . VAL B 1 663 ? 13.422 -22.812 0.19 1 97.81 663 VAL B CA 1
ATOM 12793 C C . VAL B 1 663 ? 13.75 -24.109 0.913 1 97.81 663 VAL B C 1
ATOM 12795 O O . VAL B 1 663 ? 14.211 -25.078 0.294 1 97.81 663 VAL B O 1
ATOM 12798 N N . PHE B 1 664 ? 13.664 -24.109 2.191 1 98.06 664 PHE B N 1
ATOM 12799 C CA . PHE B 1 664 ? 13.688 -25.359 2.951 1 98.06 664 PHE B CA 1
ATOM 12800 C C . PHE B 1 664 ? 12.273 -25.75 3.371 1 98.06 664 PHE B C 1
ATOM 12802 O O . PHE B 1 664 ? 11.648 -25.078 4.188 1 98.06 664 PHE B O 1
ATOM 12809 N N . SER B 1 665 ? 11.828 -26.812 2.838 1 96.5 665 SER B N 1
ATOM 12810 C CA . SER B 1 665 ? 10.477 -27.281 3.109 1 96.5 665 SER B CA 1
ATOM 12811 C C . SER B 1 665 ? 10.477 -28.5 4.023 1 96.5 665 SER B C 1
ATOM 12813 O O . SER B 1 665 ? 11.133 -29.5 3.725 1 96.5 665 SER B O 1
ATOM 12815 N N . TRP B 1 666 ? 9.836 -28.469 5.129 1 96.06 666 TRP B N 1
ATOM 12816 C CA . TRP B 1 666 ? 9.68 -29.562 6.094 1 96.06 666 TRP B CA 1
ATOM 12817 C C . TRP B 1 666 ? 8.242 -30.078 6.094 1 96.06 666 TRP B C 1
ATOM 12819 O O . TRP B 1 666 ? 7.348 -29.453 5.523 1 96.06 666 TRP B O 1
ATOM 12829 N N . PRO B 1 667 ? 8.047 -31.266 6.578 1 93.94 667 PRO B N 1
ATOM 12830 C CA . PRO B 1 667 ? 6.691 -31.812 6.57 1 93.94 667 PRO B CA 1
ATOM 12831 C C . PRO B 1 667 ? 5.762 -31.109 7.547 1 93.94 667 PRO B C 1
ATOM 12833 O O . PRO B 1 667 ? 5.527 -31.594 8.656 1 93.94 667 PRO B O 1
ATOM 12836 N N . SER B 1 668 ? 5.172 -30.047 7.125 1 93.19 668 SER B N 1
ATOM 12837 C CA . SER B 1 668 ? 4.391 -29.141 7.969 1 93.19 668 SER B CA 1
ATOM 12838 C C . SER B 1 668 ? 2.91 -29.5 7.941 1 93.19 668 SER B C 1
ATOM 12840 O O . SER B 1 668 ? 2.07 -28.75 8.43 1 93.19 668 SER B O 1
ATOM 12842 N N . GLY B 1 669 ? 2.586 -30.547 7.348 1 88.25 669 GLY B N 1
ATOM 12843 C CA . GLY B 1 669 ? 1.19 -30.953 7.258 1 88.25 669 GLY B CA 1
ATOM 12844 C C . GLY B 1 669 ? 0.499 -30.422 6.016 1 88.25 669 GLY B C 1
ATOM 12845 O O . GLY B 1 669 ? 0.986 -29.484 5.379 1 88.25 669 GLY B O 1
ATOM 12846 N N . SER B 1 670 ? -0.568 -31.047 5.625 1 81.94 670 SER B N 1
ATOM 12847 C CA . SER B 1 670 ? -1.308 -30.609 4.441 1 81.94 670 SER B CA 1
ATOM 12848 C C . SER B 1 670 ? -2.732 -30.203 4.797 1 81.94 670 SER B C 1
ATOM 12850 O O . SER B 1 670 ? -3.49 -29.766 3.932 1 81.94 670 SER B O 1
ATOM 12852 N N . ARG B 1 671 ? -3.141 -30.5 6.125 1 82.62 671 ARG B N 1
ATOM 12853 C CA . ARG B 1 671 ? -4.48 -30.156 6.586 1 82.62 671 ARG B CA 1
ATOM 12854 C C . ARG B 1 671 ? -4.422 -29.391 7.902 1 82.62 671 ARG B C 1
ATOM 12856 O O . ARG B 1 671 ? -3.488 -29.562 8.688 1 82.62 671 ARG B O 1
ATOM 12863 N N . LEU B 1 672 ? -5.383 -28.688 8.172 1 81.94 672 LEU B N 1
ATOM 12864 C CA . LEU B 1 672 ? -5.465 -27.891 9.391 1 81.94 672 LEU B CA 1
ATOM 12865 C C . LEU B 1 672 ? -5.523 -28.797 10.625 1 81.94 672 LEU B C 1
ATOM 12867 O O . LEU B 1 672 ? -5.066 -28.406 11.703 1 81.94 672 LEU B O 1
ATOM 12871 N N . THR B 1 673 ? -6.055 -30 10.445 1 82.75 673 THR B N 1
ATOM 12872 C CA . THR B 1 673 ? -6.207 -30.922 11.555 1 82.75 673 THR B CA 1
ATOM 12873 C C . THR B 1 673 ? -4.859 -31.531 11.938 1 82.75 673 THR B C 1
ATOM 12875 O O . THR B 1 673 ? -4.742 -32.188 12.977 1 82.75 673 THR B O 1
ATOM 12878 N N . GLN B 1 674 ? -3.867 -31.297 11.156 1 89.62 674 GLN B N 1
ATOM 12879 C CA . GLN B 1 674 ? -2.553 -31.891 11.398 1 89.62 674 GLN B CA 1
ATOM 12880 C C . GLN B 1 674 ? -1.641 -30.906 12.133 1 89.62 674 GLN B C 1
ATOM 12882 O O . GLN B 1 674 ? -0.425 -30.906 11.93 1 89.62 674 GLN B O 1
ATOM 12887 N N . PHE B 1 675 ? -2.268 -30.109 12.898 1 91.44 675 PHE B N 1
ATOM 12888 C CA . PHE B 1 675 ? -1.528 -29.078 13.641 1 91.44 675 PHE B CA 1
ATOM 12889 C C . PHE B 1 675 ? -0.544 -29.719 14.609 1 91.44 675 PHE B C 1
ATOM 12891 O O . PHE B 1 675 ? 0.625 -29.344 14.664 1 91.44 675 PHE B O 1
ATOM 12898 N N . ARG B 1 676 ? -0.887 -30.75 15.328 1 88.94 676 ARG B N 1
ATOM 12899 C CA . ARG B 1 676 ? -0.01 -31.422 16.281 1 88.94 676 ARG B CA 1
ATOM 12900 C C . ARG B 1 676 ? 1.08 -32.188 15.562 1 88.94 676 ARG B C 1
ATOM 12902 O O . ARG B 1 676 ? 2.213 -32.281 16.047 1 88.94 676 ARG B O 1
ATOM 12909 N N . TYR B 1 677 ? 0.631 -32.688 14.477 1 90.94 677 TYR B N 1
ATOM 12910 C CA . TYR B 1 677 ? 1.588 -33.375 13.617 1 90.94 677 TYR B CA 1
ATOM 12911 C C . TYR B 1 677 ? 2.697 -32.438 13.172 1 90.94 677 TYR B C 1
ATOM 12913 O O . TYR B 1 677 ? 3.877 -32.812 13.211 1 90.94 677 TYR B O 1
ATOM 12921 N N . ALA B 1 678 ? 2.336 -31.344 12.828 1 92.75 678 ALA B N 1
ATOM 12922 C CA . ALA B 1 678 ? 3.289 -30.344 12.352 1 92.75 678 ALA B CA 1
ATOM 12923 C C . ALA B 1 678 ? 4.223 -29.891 13.477 1 92.75 678 ALA B C 1
ATOM 12925 O O . ALA B 1 678 ? 5.418 -29.688 13.258 1 92.75 678 ALA B O 1
ATOM 12926 N N . ILE B 1 679 ? 3.699 -29.734 14.656 1 92.69 679 ILE B N 1
ATOM 12927 C CA . ILE B 1 679 ? 4.523 -29.344 15.797 1 92.69 679 ILE B CA 1
ATOM 12928 C C . ILE B 1 679 ? 5.578 -30.406 16.062 1 92.69 679 ILE B C 1
ATOM 12930 O O . ILE B 1 679 ? 6.754 -30.094 16.25 1 92.69 679 ILE B O 1
ATOM 12934 N N . ALA B 1 680 ? 5.25 -31.609 15.953 1 91.44 680 ALA B N 1
ATOM 12935 C CA . ALA B 1 680 ? 6.16 -32.719 16.203 1 91.44 680 ALA B CA 1
ATOM 12936 C C . ALA B 1 680 ? 7.25 -32.781 15.133 1 91.44 680 ALA B C 1
ATOM 12938 O O . ALA B 1 680 ? 8.422 -33.031 15.445 1 91.44 680 ALA B O 1
ATOM 12939 N N . HIS B 1 681 ? 6.891 -32.594 13.992 1 91.62 681 HIS B N 1
ATOM 12940 C CA . HIS B 1 681 ? 7.844 -32.688 12.898 1 91.62 681 HIS B CA 1
ATOM 12941 C C . HIS B 1 681 ? 8.766 -31.484 12.844 1 91.62 681 HIS B C 1
ATOM 12943 O O . HIS B 1 681 ? 9.883 -31.578 12.32 1 91.62 681 HIS B O 1
ATOM 12949 N N . SER B 1 682 ? 8.258 -30.359 13.289 1 91.06 682 SER B N 1
ATOM 12950 C CA . SER B 1 682 ? 9.117 -29.188 13.336 1 91.06 682 SER B CA 1
ATOM 12951 C C . SER B 1 682 ? 10.312 -29.406 14.25 1 91.06 682 SER B C 1
ATOM 12953 O O . SER B 1 682 ? 11.344 -28.734 14.102 1 91.06 682 SER B O 1
ATOM 12955 N N . THR B 1 683 ? 10.211 -30.359 15.164 1 91.38 683 THR B N 1
ATOM 12956 C CA . THR B 1 683 ? 11.305 -30.625 16.094 1 91.38 683 THR B CA 1
ATOM 12957 C C . THR B 1 683 ? 11.836 -32.031 15.93 1 91.38 683 THR B C 1
ATOM 12959 O O . THR B 1 683 ? 12.523 -32.562 16.812 1 91.38 683 THR B O 1
ATOM 12962 N N . SER B 1 684 ? 11.531 -32.625 14.859 1 92.12 684 SER B N 1
ATOM 12963 C CA . SER B 1 684 ? 11.938 -34 14.648 1 92.12 684 SER B CA 1
ATOM 12964 C C . SER B 1 684 ? 13.406 -34.094 14.25 1 92.12 684 SER B C 1
ATOM 12966 O O . SER B 1 684 ? 13.961 -33.156 13.68 1 92.12 684 SER B O 1
ATOM 12968 N N . SER B 1 685 ? 13.992 -35.219 14.492 1 91.19 685 SER B N 1
ATOM 12969 C CA . SER B 1 685 ? 15.398 -35.469 14.164 1 91.19 685 SER B CA 1
ATOM 12970 C C . SER B 1 685 ? 15.609 -35.531 12.664 1 91.19 685 SER B C 1
ATOM 12972 O O . SER B 1 685 ? 16.656 -35.125 12.156 1 91.19 685 SER B O 1
ATOM 12974 N N . ALA B 1 686 ? 14.68 -36.031 12.016 1 90.5 686 ALA B N 1
ATOM 12975 C CA . ALA B 1 686 ? 14.789 -36.156 10.57 1 90.5 686 ALA B CA 1
ATOM 12976 C C . ALA B 1 686 ? 14.875 -34.781 9.914 1 90.5 686 ALA B C 1
ATOM 12978 O O . ALA B 1 686 ? 15.688 -34.562 9.016 1 90.5 686 ALA B O 1
ATOM 12979 N N . THR B 1 687 ? 13.977 -33.906 10.359 1 93.88 687 THR B N 1
ATOM 12980 C CA . THR B 1 687 ? 13.961 -32.531 9.836 1 93.88 687 THR B CA 1
ATOM 12981 C C . THR B 1 687 ? 15.273 -31.828 10.156 1 93.88 687 THR B C 1
ATOM 12983 O O . THR B 1 687 ? 15.836 -31.141 9.305 1 93.88 687 THR B O 1
ATOM 12986 N N . LYS B 1 688 ? 15.797 -32.062 11.312 1 93.75 688 LYS B N 1
ATOM 12987 C CA . LYS B 1 688 ? 17.047 -31.453 11.742 1 93.75 688 LYS B CA 1
ATOM 12988 C C . LYS B 1 688 ? 18.219 -31.969 10.93 1 93.75 688 LYS B C 1
ATOM 12990 O O . LYS B 1 688 ? 19.109 -31.203 10.555 1 93.75 688 LYS B O 1
ATOM 12995 N N . THR B 1 689 ? 18.203 -33.188 10.703 1 91.94 689 THR B N 1
ATOM 12996 C CA . THR B 1 689 ? 19.281 -33.781 9.93 1 91.94 689 THR B CA 1
ATOM 12997 C C . THR B 1 689 ? 19.297 -33.25 8.5 1 91.94 689 THR B C 1
ATOM 12999 O O . THR B 1 689 ? 20.359 -32.969 7.949 1 91.94 689 THR B O 1
ATOM 13002 N N . ALA B 1 690 ? 18.109 -33.219 7.91 1 93.31 690 ALA B N 1
ATOM 13003 C CA . ALA B 1 690 ? 18 -32.688 6.551 1 93.31 690 ALA B CA 1
ATOM 13004 C C . ALA B 1 690 ? 18.5 -31.234 6.488 1 93.31 690 ALA B C 1
ATOM 13006 O O . ALA B 1 690 ? 19.188 -30.844 5.539 1 93.31 690 ALA B O 1
ATOM 13007 N N . PHE B 1 691 ? 18.156 -30.438 7.473 1 96 691 PHE B N 1
ATOM 13008 C CA . PHE B 1 691 ? 18.578 -29.047 7.555 1 96 691 PHE B CA 1
ATOM 13009 C C . PHE B 1 691 ? 20.094 -28.953 7.68 1 96 691 PHE B C 1
ATOM 13011 O O . PHE B 1 691 ? 20.719 -28.125 7.004 1 96 691 PHE B O 1
ATOM 13018 N N . LEU B 1 692 ? 20.641 -29.781 8.508 1 94.88 692 LEU B N 1
ATOM 13019 C CA . LEU B 1 692 ? 22.094 -29.812 8.703 1 94.88 692 LEU B CA 1
ATOM 13020 C C . LEU B 1 692 ? 22.797 -30.219 7.41 1 94.88 692 LEU B C 1
ATOM 13022 O O . LEU B 1 692 ? 23.844 -29.656 7.078 1 94.88 692 LEU B O 1
ATOM 13026 N N . LEU B 1 693 ? 22.281 -31.156 6.73 1 93.06 693 LEU B N 1
ATOM 13027 C CA . LEU B 1 693 ? 22.875 -31.609 5.473 1 93.06 693 LEU B CA 1
ATOM 13028 C C . LEU B 1 693 ? 22.891 -30.484 4.449 1 93.06 693 LEU B C 1
ATOM 13030 O O . LEU B 1 693 ? 23.859 -30.344 3.682 1 93.06 693 LEU B O 1
ATOM 13034 N N . MET B 1 694 ? 21.812 -29.703 4.379 1 95.44 694 MET B N 1
ATOM 13035 C CA . MET B 1 694 ? 21.781 -28.547 3.48 1 95.44 694 MET B CA 1
ATOM 13036 C C . MET B 1 694 ? 22.875 -27.562 3.818 1 95.44 694 MET B C 1
ATOM 13038 O O . MET B 1 694 ? 23.578 -27.078 2.926 1 95.44 694 MET B O 1
ATOM 13042 N N . LEU B 1 695 ? 23.062 -27.281 5.082 1 96.75 695 LEU B N 1
ATOM 13043 C CA . LEU B 1 695 ? 24.062 -26.328 5.523 1 96.75 695 LEU B CA 1
ATOM 13044 C C . LEU B 1 695 ? 25.469 -26.828 5.195 1 96.75 695 LEU B C 1
ATOM 13046 O O . LEU B 1 695 ? 26.312 -26.047 4.75 1 96.75 695 LEU B O 1
ATOM 13050 N N . LYS B 1 696 ? 25.703 -28.094 5.418 1 94.31 696 LYS B N 1
ATOM 13051 C CA . LYS B 1 696 ? 27 -28.688 5.074 1 94.31 696 LYS B CA 1
ATOM 13052 C C . LYS B 1 696 ? 27.25 -28.594 3.574 1 94.31 696 LYS B C 1
ATOM 13054 O O . LYS B 1 696 ? 28.391 -28.344 3.148 1 94.31 696 LYS B O 1
ATOM 13059 N N . ALA B 1 697 ? 26.203 -28.859 2.844 1 93.12 697 ALA B N 1
ATOM 13060 C CA . ALA B 1 697 ? 26.328 -28.75 1.393 1 93.12 697 ALA B CA 1
ATOM 13061 C C . ALA B 1 697 ? 26.672 -27.328 0.97 1 93.12 697 ALA B C 1
ATOM 13063 O O . ALA B 1 697 ? 27.406 -27.125 0.001 1 93.12 697 ALA B O 1
ATOM 13064 N N . PHE B 1 698 ? 26.109 -26.328 1.638 1 95.31 698 PHE B N 1
ATOM 13065 C CA . PHE B 1 698 ? 26.469 -24.938 1.387 1 95.31 698 PHE B CA 1
ATOM 13066 C C . PHE B 1 698 ? 27.969 -24.734 1.585 1 95.31 698 PHE B C 1
ATOM 13068 O O . PHE B 1 698 ? 28.656 -24.203 0.701 1 95.31 698 PHE B O 1
ATOM 13075 N N . LEU B 1 699 ? 28.438 -25.172 2.672 1 92.75 699 LEU B N 1
ATOM 13076 C CA . LEU B 1 699 ? 29.844 -25 3.027 1 92.75 699 LEU B CA 1
ATOM 13077 C C . LEU B 1 699 ? 30.766 -25.672 2.008 1 92.75 699 LEU B C 1
ATOM 13079 O O . LEU B 1 699 ? 31.766 -25.094 1.589 1 92.75 699 LEU B O 1
ATOM 13083 N N . ASP B 1 700 ? 30.344 -26.859 1.669 1 90.44 700 ASP B N 1
ATOM 13084 C CA . ASP B 1 700 ? 31.141 -27.641 0.721 1 90.44 700 ASP B CA 1
ATOM 13085 C C . ASP B 1 700 ? 31.234 -26.922 -0.628 1 90.44 700 ASP B C 1
ATOM 13087 O O . ASP B 1 700 ? 32.188 -27.125 -1.38 1 90.44 700 ASP B O 1
ATOM 13091 N N . ASN B 1 701 ? 30.266 -26.141 -0.946 1 89.06 701 ASN B N 1
ATOM 13092 C CA . ASN B 1 701 ? 30.219 -25.469 -2.244 1 89.06 701 ASN B CA 1
ATOM 13093 C C . ASN B 1 701 ? 30.625 -24 -2.135 1 89.06 701 ASN B C 1
ATOM 13095 O O . ASN B 1 701 ? 30.25 -23.188 -2.986 1 89.06 701 ASN B O 1
ATOM 13099 N N . GLY B 1 702 ? 31.172 -23.562 -1.09 1 87.06 702 GLY B N 1
ATOM 13100 C CA . GLY B 1 702 ? 31.812 -22.266 -0.995 1 87.06 702 GLY B CA 1
ATOM 13101 C C . GLY B 1 702 ? 30.906 -21.188 -0.435 1 87.06 702 GLY B C 1
ATOM 13102 O O . GLY B 1 702 ? 31.297 -20.031 -0.351 1 87.06 702 GLY B O 1
ATOM 13103 N N . ILE B 1 703 ? 29.734 -21.453 -0.086 1 92.25 703 ILE B N 1
ATOM 13104 C CA . ILE B 1 703 ? 28.875 -20.469 0.558 1 92.25 703 ILE B CA 1
ATOM 13105 C C . ILE B 1 703 ? 29.312 -20.266 2.004 1 92.25 703 ILE B C 1
ATOM 13107 O O . ILE B 1 703 ? 29.516 -21.234 2.742 1 92.25 703 ILE B O 1
ATOM 13111 N N . ARG B 1 704 ? 29.531 -19.031 2.371 1 89.75 704 ARG B N 1
ATOM 13112 C CA . ARG B 1 704 ? 29.984 -18.734 3.729 1 89.75 704 ARG B CA 1
ATOM 13113 C C . ARG B 1 704 ? 29.031 -17.797 4.441 1 89.75 704 ARG B C 1
ATOM 13115 O O . ARG B 1 704 ? 29.078 -17.656 5.664 1 89.75 704 ARG B O 1
ATOM 13122 N N . ASP B 1 705 ? 28.203 -17.094 3.695 1 90.94 705 ASP B N 1
ATOM 13123 C CA . ASP B 1 705 ? 27.25 -16.141 4.246 1 90.94 705 ASP B CA 1
ATOM 13124 C C . ASP B 1 705 ? 25.812 -16.609 4.027 1 90.94 705 ASP B C 1
ATOM 13126 O O . ASP B 1 705 ? 25.453 -17 2.92 1 90.94 705 ASP B O 1
ATOM 13130 N N . VAL B 1 706 ? 25.062 -16.531 5.121 1 96.06 706 VAL B N 1
ATOM 13131 C CA . VAL B 1 706 ? 23.703 -17.062 4.996 1 96.06 706 VAL B CA 1
ATOM 13132 C C . VAL B 1 706 ? 22.719 -16.125 5.691 1 96.06 706 VAL B C 1
ATOM 13134 O O . VAL B 1 706 ? 23.047 -15.539 6.727 1 96.06 706 VAL B O 1
ATOM 13137 N N . HIS B 1 707 ? 21.531 -15.883 5.117 1 97.19 707 HIS B N 1
ATOM 13138 C CA . HIS B 1 707 ? 20.359 -15.242 5.707 1 97.19 707 HIS B CA 1
ATOM 13139 C C . HIS B 1 707 ? 19.266 -16.266 5.984 1 97.19 707 HIS B C 1
ATOM 13141 O O . HIS B 1 707 ? 18.953 -17.094 5.129 1 97.19 707 HIS B O 1
ATOM 13147 N N . PHE B 1 708 ? 18.703 -16.203 7.188 1 98.38 708 PHE B N 1
ATOM 13148 C CA . PHE B 1 708 ? 17.562 -17.062 7.488 1 98.38 708 PHE B CA 1
ATOM 13149 C C . PHE B 1 708 ? 16.297 -16.234 7.645 1 98.38 708 PHE B C 1
ATOM 13151 O O . PHE B 1 708 ? 16.281 -15.234 8.352 1 98.38 708 PHE B O 1
ATOM 13158 N N . MET B 1 709 ? 15.305 -16.578 6.953 1 97.88 709 MET B N 1
ATOM 13159 C CA . MET B 1 709 ? 13.977 -15.992 7.078 1 97.88 709 MET B CA 1
ATOM 13160 C C . MET B 1 709 ? 12.922 -17.062 7.336 1 97.88 709 MET B C 1
ATOM 13162 O O . MET B 1 709 ? 12.812 -18.031 6.566 1 97.88 709 MET B O 1
ATOM 13166 N N . THR B 1 710 ? 12.195 -16.984 8.414 1 98.06 710 THR B N 1
ATOM 13167 C CA . THR B 1 710 ? 11.211 -17.984 8.805 1 98.06 710 THR B CA 1
ATOM 13168 C C . THR B 1 710 ? 9.828 -17.375 8.938 1 98.06 710 THR B C 1
ATOM 13170 O O . THR B 1 710 ? 9.695 -16.156 9.117 1 98.06 710 THR B O 1
ATOM 13173 N N . HIS B 1 711 ? 8.867 -18.25 8.781 1 95.75 711 HIS B N 1
ATOM 13174 C CA . HIS B 1 711 ? 7.492 -17.812 8.977 1 95.75 711 HIS B CA 1
ATOM 13175 C C . HIS B 1 711 ? 6.746 -18.766 9.914 1 95.75 711 HIS B C 1
ATOM 13177 O O . HIS B 1 711 ? 6.82 -19.984 9.758 1 95.75 711 HIS B O 1
ATOM 13183 N N . SER B 1 712 ? 5.988 -18.219 10.828 1 95.81 712 SER B N 1
ATOM 13184 C CA . SER B 1 712 ? 5.082 -18.953 11.695 1 95.81 712 SER B CA 1
ATOM 13185 C C . SER B 1 712 ? 5.801 -20.125 12.375 1 95.81 712 SER B C 1
ATOM 13187 O O . SER B 1 712 ? 6.852 -19.938 12.992 1 95.81 712 SER B O 1
ATOM 13189 N N . MET B 1 713 ? 5.43 -21.375 12.125 1 96.44 713 MET B N 1
ATOM 13190 C CA . MET B 1 713 ? 5.992 -22.547 12.773 1 96.44 713 MET B CA 1
ATOM 13191 C C . MET B 1 713 ? 7.391 -22.859 12.234 1 96.44 713 MET B C 1
ATOM 13193 O O . MET B 1 713 ? 8.141 -23.609 12.852 1 96.44 713 MET B O 1
ATOM 13197 N N . GLY B 1 714 ? 7.73 -22.219 11.117 1 97.31 714 GLY B N 1
ATOM 13198 C CA . GLY B 1 714 ? 9.094 -22.344 10.625 1 97.31 714 GLY B CA 1
ATOM 13199 C C . GLY B 1 714 ? 10.125 -21.781 11.578 1 97.31 714 GLY B C 1
ATOM 13200 O O . GLY B 1 714 ? 11.289 -22.203 11.562 1 97.31 714 GLY B O 1
ATOM 13201 N N . ALA B 1 715 ? 9.703 -20.781 12.383 1 97.69 715 ALA B N 1
ATOM 13202 C CA . ALA B 1 715 ? 10.594 -20.219 13.391 1 97.69 715 ALA B CA 1
ATOM 13203 C C . ALA B 1 715 ? 10.953 -21.25 14.445 1 97.69 715 ALA B C 1
ATOM 13205 O O . ALA B 1 715 ? 12.109 -21.344 14.875 1 97.69 715 ALA B O 1
ATOM 13206 N N . THR B 1 716 ? 9.961 -22.031 14.859 1 96.88 716 THR B N 1
ATOM 13207 C CA . THR B 1 716 ? 10.203 -23.094 15.82 1 96.88 716 THR B CA 1
ATOM 13208 C C . THR B 1 716 ? 11.125 -24.156 15.242 1 96.88 716 THR B C 1
ATOM 13210 O O . THR B 1 716 ? 12.023 -24.656 15.922 1 96.88 716 THR B O 1
ATOM 13213 N N . MET B 1 717 ? 10.891 -24.469 13.992 1 96.75 717 MET B N 1
ATOM 13214 C CA . MET B 1 717 ? 11.742 -25.438 13.312 1 96.75 717 MET B CA 1
ATOM 13215 C C . MET B 1 717 ? 13.188 -24.969 13.273 1 96.75 717 MET B C 1
ATOM 13217 O O . MET B 1 717 ? 14.102 -25.719 13.602 1 96.75 717 MET B O 1
ATOM 13221 N N . PHE B 1 718 ? 13.469 -23.75 12.836 1 98.12 718 PHE B N 1
ATOM 13222 C CA . PHE B 1 718 ? 14.812 -23.188 12.711 1 98.12 718 PHE B CA 1
ATOM 13223 C C . PHE B 1 718 ? 15.492 -23.109 14.078 1 98.12 718 PHE B C 1
ATOM 13225 O O . PHE B 1 718 ? 16.625 -23.547 14.227 1 98.12 718 PHE B O 1
ATOM 13232 N N . LEU B 1 719 ? 14.773 -22.547 15.117 1 97.69 719 LEU B N 1
ATOM 13233 C CA . LEU B 1 719 ? 15.367 -22.328 16.438 1 97.69 719 LEU B CA 1
ATOM 13234 C C . LEU B 1 719 ? 15.68 -23.656 17.109 1 97.69 719 LEU B C 1
ATOM 13236 O O . LEU B 1 719 ? 16.703 -23.797 17.781 1 97.69 719 LEU B O 1
ATOM 13240 N N . SER B 1 720 ? 14.797 -24.625 16.953 1 96.06 720 SER B N 1
ATOM 13241 C CA . SER B 1 720 ? 15.047 -25.953 17.5 1 96.06 720 SER B CA 1
ATOM 13242 C C . SER B 1 720 ? 16.234 -26.625 16.812 1 96.06 720 SER B C 1
ATOM 13244 O O . SER B 1 720 ? 17.078 -27.219 17.469 1 96.06 720 SER B O 1
ATOM 13246 N N . ALA B 1 721 ? 16.234 -26.594 15.492 1 96.56 721 ALA B N 1
ATOM 13247 C CA . ALA B 1 721 ? 17.344 -27.188 14.75 1 96.56 721 ALA B CA 1
ATOM 13248 C C . ALA B 1 721 ? 18.656 -26.516 15.102 1 96.56 721 ALA B C 1
ATOM 13250 O O . ALA B 1 721 ? 19.688 -27.188 15.273 1 96.56 721 ALA B O 1
ATOM 13251 N N . PHE B 1 722 ? 18.641 -25.203 15.164 1 96.94 722 PHE B N 1
ATOM 13252 C CA . PHE B 1 722 ? 19.812 -24.422 15.516 1 96.94 722 PHE B CA 1
ATOM 13253 C C . PHE B 1 722 ? 20.359 -24.844 16.875 1 96.94 722 PHE B C 1
ATOM 13255 O O . PHE B 1 722 ? 21.562 -25.078 17.031 1 96.94 722 PHE B O 1
ATOM 13262 N N . ALA B 1 723 ? 19.516 -24.938 17.906 1 94.88 723 ALA B N 1
ATOM 13263 C CA . ALA B 1 723 ? 19.906 -25.344 19.25 1 94.88 723 ALA B CA 1
ATOM 13264 C C . ALA B 1 723 ? 20.516 -26.734 19.25 1 94.88 723 ALA B C 1
ATOM 13266 O O . ALA B 1 723 ? 21.531 -26.984 19.906 1 94.88 723 ALA B O 1
ATOM 13267 N N . ASP B 1 724 ? 19.922 -27.609 18.516 1 94.5 724 ASP B N 1
ATOM 13268 C CA . ASP B 1 724 ? 20.391 -29 18.453 1 94.5 724 ASP B CA 1
ATOM 13269 C C . ASP B 1 724 ? 21.766 -29.078 17.797 1 94.5 724 ASP B C 1
ATOM 13271 O O . ASP B 1 724 ? 22.609 -29.859 18.219 1 94.5 724 ASP B O 1
ATOM 13275 N N . ILE B 1 725 ? 21.906 -28.375 16.734 1 94.62 725 ILE B N 1
ATOM 13276 C CA . ILE B 1 725 ? 23.172 -28.375 16.016 1 94.62 725 ILE B CA 1
ATOM 13277 C C . ILE B 1 725 ? 24.281 -27.859 16.938 1 94.62 725 ILE B C 1
ATOM 13279 O O . ILE B 1 725 ? 25.375 -28.406 16.984 1 94.62 725 ILE B O 1
ATOM 13283 N N . LEU B 1 726 ? 24 -26.797 17.688 1 93.5 726 LEU B N 1
ATOM 13284 C CA . LEU B 1 726 ? 24.984 -26.203 18.594 1 93.5 726 LEU B CA 1
ATOM 13285 C C . LEU B 1 726 ? 25.359 -27.172 19.703 1 93.5 726 LEU B C 1
ATOM 13287 O O . LEU B 1 726 ? 26.453 -27.109 20.266 1 93.5 726 LEU B O 1
ATOM 13291 N N . ASN B 1 727 ? 24.438 -28.047 20.047 1 91.69 727 ASN B N 1
ATOM 13292 C CA . ASN B 1 727 ? 24.656 -29.031 21.109 1 91.69 727 ASN B CA 1
ATOM 13293 C C . ASN B 1 727 ? 25.281 -30.312 20.547 1 91.69 727 ASN B C 1
ATOM 13295 O O . ASN B 1 727 ? 25.562 -31.25 21.297 1 91.69 727 ASN B O 1
ATOM 13299 N N . SER B 1 728 ? 25.438 -30.312 19.312 1 92.31 728 SER B N 1
ATOM 13300 C CA . SER B 1 728 ? 25.984 -31.516 18.688 1 92.31 728 SER B CA 1
ATOM 13301 C C . SER B 1 728 ? 27.453 -31.312 18.328 1 92.31 728 SER B C 1
ATOM 13303 O O . SER B 1 728 ? 28.062 -30.297 18.672 1 92.31 728 SER B O 1
ATOM 13305 N N . GLU B 1 729 ? 28.047 -32.375 17.656 1 87.94 729 GLU B N 1
ATOM 13306 C CA . GLU B 1 729 ? 29.438 -32.344 17.234 1 87.94 729 GLU B CA 1
ATOM 13307 C C . GLU B 1 729 ? 29.641 -31.375 16.078 1 87.94 729 GLU B C 1
ATOM 13309 O O . GLU B 1 729 ? 30.766 -30.969 15.781 1 87.94 729 GLU B O 1
ATOM 13314 N N . ASP B 1 730 ? 28.531 -30.938 15.523 1 88.94 730 ASP B N 1
ATOM 13315 C CA . ASP B 1 730 ? 28.609 -30.078 14.344 1 88.94 730 ASP B CA 1
ATOM 13316 C C . ASP B 1 730 ? 28.469 -28.609 14.727 1 88.94 730 ASP B C 1
ATOM 13318 O O . ASP B 1 730 ? 28.141 -27.781 13.891 1 88.94 730 ASP B O 1
ATOM 13322 N N . LYS B 1 731 ? 28.75 -28.266 15.922 1 85.56 731 LYS B N 1
ATOM 13323 C CA . LYS B 1 731 ? 28.594 -26.891 16.422 1 85.56 731 LYS B CA 1
ATOM 13324 C C . LYS B 1 731 ? 29.484 -25.922 15.656 1 85.56 731 LYS B C 1
ATOM 13326 O O . LYS B 1 731 ? 29.172 -24.734 15.531 1 85.56 731 LYS B O 1
ATOM 13331 N N . ASP B 1 732 ? 30.484 -26.469 15.078 1 88.44 732 ASP B N 1
ATOM 13332 C CA . ASP B 1 732 ? 31.484 -25.609 14.43 1 88.44 732 ASP B CA 1
ATOM 13333 C C . ASP B 1 732 ? 31.031 -25.219 13.023 1 88.44 732 ASP B C 1
ATOM 13335 O O . ASP B 1 732 ? 31.766 -24.531 12.305 1 88.44 732 ASP B O 1
ATOM 13339 N N . ILE B 1 733 ? 29.828 -25.562 12.656 1 93.25 733 ILE B N 1
ATOM 13340 C CA . ILE B 1 733 ? 29.344 -25.203 11.328 1 93.25 733 ILE B CA 1
ATOM 13341 C C . ILE B 1 733 ? 29.078 -23.703 11.258 1 93.25 733 ILE B C 1
ATOM 13343 O O . ILE B 1 733 ? 29.234 -23.078 10.203 1 93.25 733 ILE B O 1
ATOM 13347 N N . PHE B 1 734 ? 28.703 -23.109 12.344 1 94.44 734 PHE B N 1
ATOM 13348 C CA . PHE B 1 734 ? 28.422 -21.672 12.398 1 94.44 734 PHE B CA 1
ATOM 13349 C C . PHE B 1 734 ? 29.609 -20.906 12.984 1 94.44 734 PHE B C 1
ATOM 13351 O O . PHE B 1 734 ? 30.266 -21.391 13.922 1 94.44 734 PHE B O 1
ATOM 13358 N N . LYS B 1 735 ? 29.875 -19.75 12.453 1 91.5 735 LYS B N 1
ATOM 13359 C CA . LYS B 1 735 ? 30.938 -18.891 12.945 1 91.5 735 LYS B CA 1
ATOM 13360 C C . LYS B 1 735 ? 30.422 -17.938 14.023 1 91.5 735 LYS B C 1
ATOM 13362 O O . LYS B 1 735 ? 29.516 -17.141 13.766 1 91.5 735 LYS B O 1
ATOM 13367 N N . PRO B 1 736 ? 30.953 -18 15.156 1 89.75 736 PRO B N 1
ATOM 13368 C CA . PRO B 1 736 ? 30.562 -17.016 16.172 1 89.75 736 PRO B CA 1
ATOM 13369 C C . PRO B 1 736 ? 31 -15.602 15.844 1 89.75 736 PRO B C 1
ATOM 13371 O O . PRO B 1 736 ? 32.031 -15.414 15.156 1 89.75 736 PRO B O 1
ATOM 13374 N N . LEU B 1 737 ? 30.281 -14.664 16.297 1 84.62 737 LEU B N 1
ATOM 13375 C CA . LEU B 1 737 ? 30.547 -13.258 16 1 84.62 737 LEU B CA 1
ATOM 13376 C C . LEU B 1 737 ? 31.906 -12.836 16.547 1 84.62 737 LEU B C 1
ATOM 13378 O O . LEU B 1 737 ? 32.594 -12.023 15.938 1 84.62 737 LEU B O 1
ATOM 13382 N N . ASP B 1 738 ? 32.344 -13.344 17.672 1 76.31 738 ASP B N 1
ATOM 13383 C CA . ASP B 1 738 ? 33.562 -12.922 18.359 1 76.31 738 ASP B CA 1
ATOM 13384 C C . ASP B 1 738 ? 34.75 -13.711 17.859 1 76.31 738 ASP B C 1
ATOM 13386 O O . ASP B 1 738 ? 35.875 -13.453 18.266 1 76.31 738 ASP B O 1
ATOM 13390 N N . SER B 1 739 ? 34.469 -14.594 16.938 1 77.19 739 SER B N 1
ATOM 13391 C CA . SER B 1 739 ? 35.562 -15.438 16.484 1 77.19 739 SER B CA 1
ATOM 13392 C C . SER B 1 739 ? 36.344 -14.781 15.352 1 77.19 739 SER B C 1
ATOM 13394 O O . SER B 1 739 ? 35.75 -14.219 14.43 1 77.19 739 SER B O 1
ATOM 13396 N N . ASN B 1 740 ? 37.656 -14.594 15.461 1 61.91 740 ASN B N 1
ATOM 13397 C CA . ASN B 1 740 ? 38.531 -14.07 14.422 1 61.91 740 ASN B CA 1
ATOM 13398 C C . ASN B 1 740 ? 39.031 -15.18 13.508 1 61.91 740 ASN B C 1
ATOM 13400 O O . ASN B 1 740 ? 39.875 -14.938 12.617 1 61.91 740 ASN B O 1
ATOM 13404 N N . GLU B 1 741 ? 38.562 -16.344 13.805 1 60.53 741 GLU B N 1
ATOM 13405 C CA . GLU B 1 741 ? 39.062 -17.469 13.031 1 60.53 741 GLU B CA 1
ATOM 13406 C C . GLU B 1 741 ? 38.469 -17.5 11.633 1 60.53 741 GLU B C 1
ATOM 13408 O O . GLU B 1 741 ? 37.281 -17.188 11.461 1 60.53 741 GLU B O 1
ATOM 13413 N N . HIS B 1 742 ? 39.375 -17.422 10.555 1 61.81 742 HIS B N 1
ATOM 13414 C CA . HIS B 1 742 ? 38.938 -17.484 9.172 1 61.81 742 HIS B CA 1
ATOM 13415 C C . HIS B 1 742 ? 38.75 -18.922 8.703 1 61.81 742 HIS B C 1
ATOM 13417 O O . HIS B 1 742 ? 39.75 -19.562 8.297 1 61.81 742 HIS B O 1
ATOM 13423 N N . GLY B 1 743 ? 37.812 -19.688 9.375 1 65.69 743 GLY B N 1
ATOM 13424 C CA . GLY B 1 743 ? 37.656 -21.062 8.93 1 65.69 743 GLY B CA 1
ATOM 13425 C C . GLY B 1 743 ? 36.469 -21.266 8.039 1 65.69 743 GLY B C 1
ATOM 13426 O O . GLY B 1 743 ? 35.875 -20.297 7.531 1 65.69 743 GLY B O 1
ATOM 13427 N N . ASN B 1 744 ? 36.25 -22.547 7.566 1 83.31 744 ASN B N 1
ATOM 13428 C CA . ASN B 1 744 ? 35.125 -23.031 6.746 1 83.31 744 ASN B CA 1
ATOM 13429 C C . ASN B 1 744 ? 33.844 -23.109 7.547 1 83.31 744 ASN B C 1
ATOM 13431 O O . ASN B 1 744 ? 33.344 -24.203 7.824 1 83.31 744 ASN B O 1
ATOM 13435 N N . GLN B 1 745 ? 33.406 -21.922 7.973 1 91.44 745 GLN B N 1
ATOM 13436 C CA . GLN B 1 745 ? 32.188 -21.828 8.766 1 91.44 745 GLN B CA 1
ATOM 13437 C C . GLN B 1 745 ? 31.172 -20.875 8.109 1 91.44 745 GLN B C 1
ATOM 13439 O O . GLN B 1 745 ? 31.531 -20.062 7.258 1 91.44 745 GLN B O 1
ATOM 13444 N N . LEU B 1 746 ? 29.953 -21.078 8.438 1 93.62 746 LEU B N 1
ATOM 13445 C CA . LEU B 1 746 ? 28.891 -20.234 7.918 1 93.62 746 LEU B CA 1
ATOM 13446 C C . LEU B 1 746 ? 28.656 -19.031 8.828 1 93.62 746 LEU B C 1
ATOM 13448 O O . LEU B 1 746 ? 28.531 -19.188 10.047 1 93.62 746 LEU B O 1
ATOM 13452 N N . ARG B 1 747 ? 28.703 -17.891 8.297 1 91.75 747 ARG B N 1
ATOM 13453 C CA . ARG B 1 747 ? 28.344 -16.672 9.008 1 91.75 747 ARG B CA 1
ATOM 13454 C C . ARG B 1 747 ? 26.859 -16.344 8.805 1 91.75 747 ARG B C 1
ATOM 13456 O O . ARG B 1 747 ? 26.391 -16.25 7.672 1 91.75 747 ARG B O 1
ATOM 13463 N N . ILE B 1 748 ? 26.188 -16.156 9.891 1 95.25 748 ILE B N 1
ATOM 13464 C CA . ILE B 1 748 ? 24.781 -15.773 9.812 1 95.25 748 ILE B CA 1
ATOM 13465 C C . ILE B 1 748 ? 24.672 -14.258 9.742 1 95.25 748 ILE B C 1
ATOM 13467 O O . ILE B 1 748 ? 24.938 -13.562 10.719 1 95.25 748 ILE B O 1
ATOM 13471 N N . LEU B 1 749 ? 24.219 -13.797 8.633 1 91.88 749 LEU B N 1
ATOM 13472 C CA . LEU B 1 749 ? 24.156 -12.359 8.422 1 91.88 749 LEU B CA 1
ATOM 13473 C C . LEU B 1 749 ? 22.891 -11.773 9.047 1 91.88 749 LEU B C 1
ATOM 13475 O O . LEU B 1 749 ? 22.953 -10.75 9.742 1 91.88 749 LEU B O 1
ATOM 13479 N N . THR B 1 750 ? 21.766 -12.359 8.781 1 95.5 750 THR B N 1
ATOM 13480 C CA . THR B 1 750 ? 20.5 -11.883 9.336 1 95.5 750 THR B CA 1
ATOM 13481 C C . THR B 1 750 ? 19.609 -13.062 9.695 1 95.5 750 THR B C 1
ATOM 13483 O O . THR B 1 750 ? 19.672 -14.125 9.078 1 95.5 750 THR B O 1
ATOM 13486 N N . VAL B 1 751 ? 18.844 -12.883 10.727 1 98 751 VAL B N 1
ATOM 13487 C CA . VAL B 1 751 ? 17.75 -13.789 11.078 1 98 751 VAL B CA 1
ATOM 13488 C C . VAL B 1 751 ? 16.438 -13.016 11.164 1 98 751 VAL B C 1
ATOM 13490 O O . VAL B 1 751 ? 16.297 -12.109 11.992 1 98 751 VAL B O 1
ATOM 13493 N N . THR B 1 752 ? 15.562 -13.305 10.312 1 97.88 752 THR B N 1
ATOM 13494 C CA . THR B 1 752 ? 14.266 -12.641 10.242 1 97.88 752 THR B CA 1
ATOM 13495 C C . THR B 1 752 ? 13.141 -13.609 10.609 1 97.88 752 THR B C 1
ATOM 13497 O O . THR B 1 752 ? 12.969 -14.641 9.953 1 97.88 752 THR B O 1
ATOM 13500 N N . LEU B 1 753 ? 12.398 -13.328 11.625 1 98.19 753 LEU B N 1
ATOM 13501 C CA . LEU B 1 753 ? 11.273 -14.156 12.07 1 98.19 753 LEU B CA 1
ATOM 13502 C C . LEU B 1 753 ? 9.945 -13.469 11.773 1 98.19 753 LEU B C 1
ATOM 13504 O O . LEU B 1 753 ? 9.562 -12.516 12.453 1 98.19 753 LEU B O 1
ATOM 13508 N N . LEU B 1 754 ? 9.25 -13.969 10.789 1 96.62 754 LEU B N 1
ATOM 13509 C CA . LEU B 1 754 ? 7.961 -13.406 10.398 1 96.62 754 LEU B CA 1
ATOM 13510 C C . LEU B 1 754 ? 6.82 -14.094 11.148 1 96.62 754 LEU B C 1
ATOM 13512 O O . LEU B 1 754 ? 6.582 -15.289 10.961 1 96.62 754 LEU B O 1
ATOM 13516 N N . ASN B 1 755 ? 6.02 -13.43 11.977 1 96 755 ASN B N 1
ATOM 13517 C CA . ASN B 1 755 ? 4.898 -13.969 12.742 1 96 755 ASN B CA 1
ATOM 13518 C C . ASN B 1 755 ? 5.246 -15.305 13.391 1 96 755 ASN B C 1
ATOM 13520 O O . ASN B 1 755 ? 4.527 -16.281 13.219 1 96 755 ASN B O 1
ATOM 13524 N N . PRO B 1 756 ? 6.234 -15.297 14.156 1 97.62 756 PRO B N 1
ATOM 13525 C CA . PRO B 1 756 ? 6.734 -16.578 14.672 1 97.62 756 PRO B CA 1
ATOM 13526 C C . PRO B 1 756 ? 5.766 -17.234 15.656 1 97.62 756 PRO B C 1
ATOM 13528 O O . PRO B 1 756 ? 5.285 -16.578 16.578 1 97.62 756 PRO B O 1
ATOM 13531 N N . PHE B 1 757 ? 5.555 -18.516 15.445 1 96.56 757 PHE B N 1
ATOM 13532 C CA . PHE B 1 757 ? 4.746 -19.344 16.328 1 96.56 757 PHE B CA 1
ATOM 13533 C C . PHE B 1 757 ? 5.527 -19.75 17.562 1 96.56 757 PHE B C 1
ATOM 13535 O O . PHE B 1 757 ? 4.945 -20.203 18.562 1 96.56 757 PHE B O 1
ATOM 13542 N N . HIS B 1 758 ? 6.668 -19.484 17.75 1 96.31 758 HIS B N 1
ATOM 13543 C CA . HIS B 1 758 ? 7.551 -19.891 18.844 1 96.31 758 HIS B CA 1
ATOM 13544 C C . HIS B 1 758 ? 7.176 -19.203 20.141 1 96.31 758 HIS B C 1
ATOM 13546 O O . HIS B 1 758 ? 6.832 -18.016 20.156 1 96.31 758 HIS B O 1
ATOM 13552 N N . PRO B 1 759 ? 7.23 -19.922 21.281 1 96.06 759 PRO B N 1
ATOM 13553 C CA . PRO B 1 759 ? 6.875 -19.312 22.562 1 96.06 759 PRO B CA 1
ATOM 13554 C C . PRO B 1 759 ? 7.824 -18.188 22.969 1 96.06 759 PRO B C 1
ATOM 13556 O O . PRO B 1 759 ? 9.047 -18.359 22.906 1 96.06 759 PRO B O 1
ATOM 13559 N N . VAL B 1 760 ? 7.223 -17.125 23.453 1 96.25 760 VAL B N 1
ATOM 13560 C CA . VAL B 1 760 ? 7.973 -15.906 23.734 1 96.25 760 VAL B CA 1
ATOM 13561 C C . VAL B 1 760 ? 8.938 -16.141 24.891 1 96.25 760 VAL B C 1
ATOM 13563 O O . VAL B 1 760 ? 10.094 -15.703 24.844 1 96.25 760 VAL B O 1
ATOM 13566 N N . GLN B 1 761 ? 8.617 -16.812 25.922 1 94.19 761 GLN B N 1
ATOM 13567 C CA . GLN B 1 761 ? 9.461 -17.031 27.094 1 94.19 761 GLN B CA 1
ATOM 13568 C C . GLN B 1 761 ? 10.672 -17.891 26.75 1 94.19 761 GLN B C 1
ATOM 13570 O O . GLN B 1 761 ? 11.781 -17.625 27.219 1 94.19 761 GLN B O 1
ATOM 13575 N N . GLU B 1 762 ? 10.414 -18.938 25.984 1 95.12 762 GLU B N 1
ATOM 13576 C CA . GLU B 1 762 ? 11.516 -19.781 25.547 1 95.12 762 GLU B CA 1
ATOM 13577 C C . GLU B 1 762 ? 12.516 -19.016 24.703 1 95.12 762 GLU B C 1
ATOM 13579 O O . GLU B 1 762 ? 13.727 -19.234 24.797 1 95.12 762 G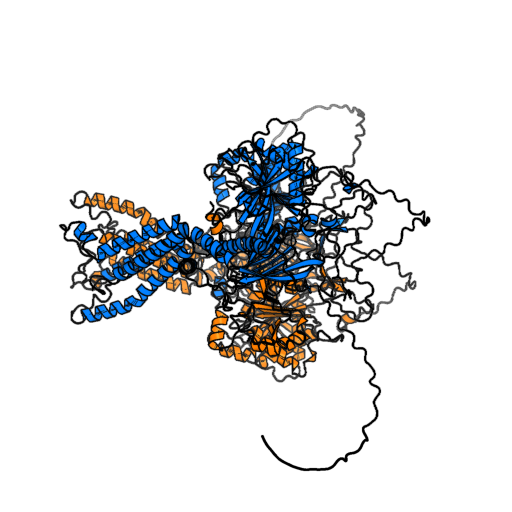LU B O 1
ATOM 13584 N N . PHE B 1 763 ? 11.977 -18.188 23.891 1 97.31 763 PHE B N 1
ATOM 13585 C CA . PHE B 1 763 ? 12.852 -17.359 23.047 1 97.31 763 PHE B CA 1
ATOM 13586 C C . PHE B 1 763 ? 13.734 -16.469 23.906 1 97.31 763 PHE B C 1
ATOM 13588 O O . PHE B 1 763 ? 14.945 -16.391 23.688 1 97.31 763 PHE B O 1
ATOM 13595 N N . ILE B 1 764 ? 13.148 -15.742 24.875 1 95.31 764 ILE B N 1
ATOM 13596 C CA . ILE B 1 764 ? 13.859 -14.773 25.703 1 95.31 764 ILE B CA 1
ATOM 13597 C C . ILE B 1 764 ? 14.906 -15.484 26.547 1 95.31 764 ILE B C 1
ATOM 13599 O O . ILE B 1 764 ? 16.047 -15.039 26.641 1 95.31 764 ILE B O 1
ATOM 13603 N N . GLU B 1 765 ? 14.609 -16.625 27.078 1 93.12 765 GLU B N 1
ATOM 13604 C CA . GLU B 1 765 ? 15.438 -17.281 28.078 1 93.12 765 GLU B CA 1
ATOM 13605 C C . GLU B 1 765 ? 16.516 -18.141 27.438 1 93.12 765 GLU B C 1
ATOM 13607 O O . GLU B 1 765 ? 17.641 -18.219 27.922 1 93.12 765 GLU B O 1
ATOM 13612 N N . HIS B 1 766 ? 16.156 -18.781 26.328 1 94.56 766 HIS B N 1
ATOM 13613 C CA . HIS B 1 766 ? 17.078 -19.797 25.828 1 94.56 766 HIS B CA 1
ATOM 13614 C C . HIS B 1 766 ? 17.562 -19.469 24.422 1 94.56 766 HIS B C 1
ATOM 13616 O O . HIS B 1 766 ? 18.766 -19.5 24.141 1 94.56 766 HIS B O 1
ATOM 13622 N N . ASP B 1 767 ? 16.672 -19.141 23.562 1 96.31 767 ASP B N 1
ATOM 13623 C CA . ASP B 1 767 ? 17.016 -19.031 22.141 1 96.31 767 ASP B CA 1
ATOM 13624 C C . ASP B 1 767 ? 17.797 -17.766 21.859 1 96.31 767 ASP B C 1
ATOM 13626 O O . ASP B 1 767 ? 18.781 -17.781 21.125 1 96.31 767 ASP B O 1
ATOM 13630 N N . TYR B 1 768 ? 17.359 -16.641 22.422 1 95.94 768 TYR B N 1
ATOM 13631 C CA . TYR B 1 768 ? 17.984 -15.352 22.156 1 95.94 768 TYR B CA 1
ATOM 13632 C C . TYR B 1 768 ? 19.438 -15.352 22.578 1 95.94 768 TYR B C 1
ATOM 13634 O O . TYR B 1 768 ? 20.328 -14.992 21.797 1 95.94 768 TYR B O 1
ATOM 13642 N N . PRO B 1 769 ? 19.812 -15.742 23.797 1 93.94 769 PRO B N 1
ATOM 13643 C CA . PRO B 1 769 ? 21.219 -15.734 24.203 1 93.94 769 PRO B CA 1
ATOM 13644 C C . PRO B 1 769 ? 22.094 -16.594 23.281 1 93.94 769 PRO B C 1
ATOM 13646 O O . PRO B 1 769 ? 23.25 -16.234 23 1 93.94 769 PRO B O 1
ATOM 13649 N N . ARG B 1 770 ? 21.547 -17.656 22.844 1 94.56 770 ARG B N 1
ATOM 13650 C CA . ARG B 1 770 ? 22.266 -18.547 21.938 1 94.56 770 ARG B CA 1
ATOM 13651 C C . ARG B 1 770 ? 22.438 -17.891 20.562 1 94.56 770 ARG B C 1
ATOM 13653 O O . ARG B 1 770 ? 23.547 -17.891 20.016 1 94.56 770 ARG B O 1
ATOM 13660 N N . LEU B 1 771 ? 21.375 -17.406 19.984 1 95.56 771 LEU B N 1
ATOM 13661 C CA . LEU B 1 771 ? 21.359 -16.828 18.641 1 95.56 771 LEU B CA 1
ATOM 13662 C C . LEU B 1 771 ? 22.234 -15.586 18.578 1 95.56 771 LEU B C 1
ATOM 13664 O O . LEU B 1 771 ? 22.875 -15.328 17.562 1 95.56 771 LEU B O 1
ATOM 13668 N N . LYS B 1 772 ? 22.25 -14.758 19.656 1 93 772 LYS B N 1
ATOM 13669 C CA . LYS B 1 772 ? 22.953 -13.484 19.688 1 93 772 LYS B CA 1
ATOM 13670 C C . LYS B 1 772 ? 24.469 -13.703 19.594 1 93 772 LYS B C 1
ATOM 13672 O O . LYS B 1 772 ? 25.203 -12.82 19.141 1 93 772 LYS B O 1
ATOM 13677 N N . LYS B 1 773 ? 24.922 -14.867 19.906 1 92.56 773 LYS B N 1
ATOM 13678 C CA . LYS B 1 773 ? 26.344 -15.195 19.812 1 92.56 773 LYS B CA 1
ATOM 13679 C C . LYS B 1 773 ? 26.766 -15.383 18.359 1 92.56 773 LYS B C 1
ATOM 13681 O O . LYS B 1 773 ? 27.953 -15.25 18.031 1 92.56 773 LYS B O 1
ATOM 13686 N N . TYR B 1 774 ? 25.844 -15.641 17.547 1 93.5 774 TYR B N 1
ATOM 13687 C CA . TYR B 1 774 ? 26.188 -16 16.172 1 93.5 774 TYR B CA 1
ATOM 13688 C C . TYR B 1 774 ? 25.625 -14.984 15.188 1 93.5 774 TYR B C 1
ATOM 13690 O O . TYR B 1 774 ? 26.062 -14.938 14.031 1 93.5 774 TYR B O 1
ATOM 13698 N N . CYS B 1 775 ? 24.656 -14.219 15.562 1 93.75 775 CYS B N 1
ATOM 13699 C CA . CYS B 1 775 ? 24.016 -13.258 14.664 1 93.75 775 CYS B CA 1
ATOM 13700 C C . CYS B 1 775 ? 23.719 -11.953 15.391 1 93.75 775 CYS B C 1
ATOM 13702 O O . CYS B 1 775 ? 23.047 -11.961 16.422 1 93.75 775 CYS B O 1
ATOM 13704 N N . SER B 1 776 ? 24.094 -10.875 14.859 1 87.88 776 SER B N 1
ATOM 13705 C CA . SER B 1 776 ? 23.875 -9.57 15.477 1 87.88 776 SER B CA 1
ATOM 13706 C C . SER B 1 776 ? 22.609 -8.906 14.922 1 87.88 776 SER B C 1
ATOM 13708 O O . SER B 1 776 ? 22.109 -7.949 15.508 1 87.88 776 SER B O 1
ATOM 13710 N N . HIS B 1 777 ? 22.109 -9.344 13.844 1 92.44 777 HIS B N 1
ATOM 13711 C CA . HIS B 1 777 ? 20.969 -8.727 13.18 1 92.44 777 HIS B CA 1
ATOM 13712 C C . HIS B 1 777 ? 19.75 -9.641 13.219 1 92.44 777 HIS B C 1
ATOM 13714 O O . HIS B 1 777 ? 19.484 -10.383 12.266 1 92.44 777 HIS B O 1
ATOM 13720 N N . ILE B 1 778 ? 19.031 -9.523 14.273 1 96.56 778 ILE B N 1
ATOM 13721 C CA . ILE B 1 778 ? 17.828 -10.32 14.469 1 96.56 778 ILE B CA 1
ATOM 13722 C C . ILE B 1 778 ? 16.594 -9.422 14.383 1 96.56 778 ILE B C 1
ATOM 13724 O O . ILE B 1 778 ? 16.484 -8.43 15.109 1 96.56 778 ILE B O 1
ATOM 13728 N N . THR B 1 779 ? 15.703 -9.672 13.492 1 97.12 779 THR B N 1
ATOM 13729 C CA . THR B 1 779 ? 14.492 -8.891 13.305 1 97.12 779 THR B CA 1
ATOM 13730 C C . THR B 1 779 ? 13.25 -9.766 13.453 1 97.12 779 THR B C 1
ATOM 13732 O O . THR B 1 779 ? 13.195 -10.867 12.906 1 97.12 779 THR B O 1
ATOM 13735 N N . ILE B 1 780 ? 12.289 -9.344 14.203 1 97.69 780 ILE B N 1
ATOM 13736 C CA . ILE B 1 780 ? 11.047 -10.078 14.445 1 97.69 780 ILE B CA 1
ATOM 13737 C C . ILE B 1 780 ? 9.852 -9.242 13.992 1 97.69 780 ILE B C 1
ATOM 13739 O O . ILE B 1 780 ? 9.688 -8.102 14.422 1 97.69 780 ILE B O 1
ATOM 13743 N N . PHE B 1 781 ? 9.086 -9.758 13.125 1 96.38 781 PHE B N 1
ATOM 13744 C CA . PHE B 1 781 ? 7.832 -9.133 12.719 1 96.38 781 PHE B CA 1
ATOM 13745 C C . PHE B 1 781 ? 6.668 -9.672 13.539 1 96.38 781 PHE B C 1
ATOM 13747 O O . PHE B 1 781 ? 6.406 -10.875 13.539 1 96.38 781 PHE B O 1
ATOM 13754 N N . SER B 1 782 ? 5.996 -8.805 14.203 1 94.94 782 SER B N 1
ATOM 13755 C CA . SER B 1 782 ? 4.91 -9.227 15.078 1 94.94 782 SER B CA 1
ATOM 13756 C C . SER B 1 782 ? 3.631 -8.445 14.781 1 94.94 782 SER B C 1
ATOM 13758 O O . SER B 1 782 ? 3.684 -7.293 14.352 1 94.94 782 SER B O 1
ATOM 13760 N N . ASP B 1 783 ? 2.545 -9.109 14.977 1 92.81 783 ASP B N 1
ATOM 13761 C CA . ASP B 1 783 ? 1.208 -8.547 14.805 1 92.81 783 ASP B CA 1
ATOM 13762 C C . ASP B 1 783 ? 0.297 -8.945 15.961 1 92.81 783 ASP B C 1
ATOM 13764 O O . ASP B 1 783 ? -0.071 -10.117 16.094 1 92.81 783 ASP B O 1
ATOM 13768 N N . THR B 1 784 ? -0.171 -8.023 16.719 1 91.12 784 THR B N 1
ATOM 13769 C CA . THR B 1 784 ? -0.987 -8.312 17.891 1 91.12 784 THR B CA 1
ATOM 13770 C C . THR B 1 784 ? -2.363 -8.828 17.484 1 91.12 784 THR B C 1
ATOM 13772 O O . THR B 1 784 ? -3.047 -9.484 18.266 1 91.12 784 THR B O 1
ATOM 13775 N N . ASN B 1 785 ? -2.758 -8.539 16.281 1 88.12 785 ASN B N 1
ATOM 13776 C CA . ASN B 1 785 ? -4.078 -8.945 15.812 1 88.12 785 ASN B CA 1
ATOM 13777 C C . ASN B 1 785 ? -4.008 -10.211 14.953 1 88.12 785 ASN B C 1
ATOM 13779 O O . ASN B 1 785 ? -4.957 -10.539 14.242 1 88.12 785 ASN B O 1
ATOM 13783 N N . ASP B 1 786 ? -2.912 -10.852 15.016 1 92.38 786 ASP B N 1
ATOM 13784 C CA . ASP B 1 786 ? -2.781 -12.117 14.305 1 92.38 786 ASP B CA 1
ATOM 13785 C C . ASP B 1 786 ? -3.764 -13.156 14.844 1 92.38 786 ASP B C 1
ATOM 13787 O O . ASP B 1 786 ? -3.578 -13.68 15.938 1 92.38 786 ASP B O 1
ATOM 13791 N N . LYS B 1 787 ? -4.727 -13.523 14.078 1 90.06 787 LYS B N 1
ATOM 13792 C CA . LYS B 1 787 ? -5.777 -14.422 14.555 1 90.06 787 LYS B CA 1
ATOM 13793 C C . LYS B 1 787 ? -5.297 -15.875 14.547 1 90.06 787 LYS B C 1
ATOM 13795 O O . LYS B 1 787 ? -5.738 -16.688 15.375 1 90.06 787 LYS B O 1
ATOM 13800 N N . ALA B 1 788 ? -4.492 -16.203 13.586 1 89.88 788 ALA B N 1
ATOM 13801 C CA . ALA B 1 788 ? -3.959 -17.562 13.555 1 89.88 788 ALA B CA 1
ATOM 13802 C C . ALA B 1 788 ? -3.154 -17.875 14.812 1 89.88 788 ALA B C 1
ATOM 13804 O O . ALA B 1 788 ? -3.314 -18.938 15.414 1 89.88 788 ALA B O 1
ATOM 13805 N N . LEU B 1 789 ? -2.324 -17 15.195 1 94 789 LEU B N 1
ATOM 13806 C CA . LEU B 1 789 ? -1.498 -17.203 16.375 1 94 789 LEU B CA 1
ATOM 13807 C C . LEU B 1 789 ? -2.334 -17.109 17.656 1 94 789 LEU B C 1
ATOM 13809 O O . LEU B 1 789 ? -2.014 -17.75 18.656 1 94 789 LEU B O 1
ATOM 13813 N N . ARG B 1 790 ? -3.402 -16.312 17.625 1 93.31 790 ARG B N 1
ATOM 13814 C CA . ARG B 1 790 ? -4.297 -16.266 18.781 1 93.31 790 ARG B CA 1
ATOM 13815 C C . ARG B 1 790 ? -4.922 -17.625 19.047 1 93.31 790 ARG B C 1
ATOM 13817 O O . ARG B 1 790 ? -5.008 -18.062 20.188 1 93.31 790 ARG B O 1
ATOM 13824 N N . VAL B 1 791 ? -5.344 -18.234 17.969 1 91.5 791 VAL B N 1
ATOM 13825 C CA . VAL B 1 791 ? -5.902 -19.578 18.062 1 91.5 791 VAL B CA 1
ATOM 13826 C C . VAL B 1 791 ? -4.828 -20.531 18.562 1 91.5 791 VAL B C 1
ATOM 13828 O O . VAL B 1 791 ? -5.102 -21.406 19.406 1 91.5 791 VAL B O 1
ATOM 13831 N N . ALA B 1 792 ? -3.658 -20.422 18.047 1 92.88 792 ALA B N 1
ATOM 13832 C CA . ALA B 1 792 ? -2.557 -21.281 18.469 1 92.88 792 ALA B CA 1
ATOM 13833 C C . ALA B 1 792 ? -2.271 -21.109 19.953 1 92.88 792 ALA B C 1
ATOM 13835 O O . ALA B 1 792 ? -1.964 -22.078 20.656 1 92.88 792 ALA B O 1
ATOM 13836 N N . GLU B 1 793 ? -2.354 -19.891 20.469 1 94.44 793 GLU B N 1
ATOM 13837 C CA . GLU B 1 793 ? -2.145 -19.609 21.891 1 94.44 793 GLU B CA 1
ATOM 13838 C C . GLU B 1 793 ? -3.195 -20.297 22.75 1 94.44 793 GLU B C 1
ATOM 13840 O O . GLU B 1 793 ? -2.885 -20.797 23.844 1 94.44 793 GLU B O 1
ATOM 13845 N N . ILE B 1 794 ? -4.359 -20.312 22.266 1 91.94 794 ILE B N 1
ATOM 13846 C CA . ILE B 1 794 ? -5.457 -20.938 23 1 91.94 794 ILE B CA 1
ATOM 13847 C C . ILE B 1 794 ? -5.258 -22.453 23.047 1 91.94 794 ILE B C 1
ATOM 13849 O O . ILE B 1 794 ? -5.477 -23.078 24.094 1 91.94 794 ILE B O 1
ATOM 13853 N N . ILE B 1 795 ? -4.77 -23.016 21.969 1 90.88 795 ILE B N 1
ATOM 13854 C CA . ILE B 1 795 ? -4.598 -24.469 21.875 1 90.88 795 ILE B CA 1
ATOM 13855 C C . ILE B 1 795 ? -3.391 -24.891 22.703 1 90.88 795 ILE B C 1
ATOM 13857 O O . ILE B 1 795 ? -3.455 -25.891 23.438 1 90.88 795 ILE B O 1
ATOM 13861 N N . THR B 1 796 ? -2.297 -24.172 22.594 1 92.19 796 THR B N 1
ATOM 13862 C CA . THR B 1 796 ? -1.053 -24.594 23.219 1 92.19 796 THR B CA 1
ATOM 13863 C C . THR B 1 796 ? -0.928 -23.984 24.625 1 92.19 796 THR B C 1
ATOM 13865 O O . THR B 1 796 ? -0.082 -24.406 25.406 1 92.19 796 THR B O 1
ATOM 13868 N N . LEU B 1 797 ? -1.642 -22.859 24.984 1 91.69 797 LEU B N 1
ATOM 13869 C CA . LEU B 1 797 ? -1.693 -22.188 26.281 1 91.69 797 LEU B CA 1
ATOM 13870 C C . LEU B 1 797 ? -0.389 -21.453 26.562 1 91.69 797 LEU B C 1
ATOM 13872 O O . LEU B 1 797 ? 0.054 -21.375 27.703 1 91.69 797 LEU B O 1
ATOM 13876 N N . LYS B 1 798 ? 0.34 -21.125 25.547 1 92.94 798 LYS B N 1
ATOM 13877 C CA . LYS B 1 798 ? 1.559 -20.328 25.641 1 92.94 798 LYS B CA 1
ATOM 13878 C C . LYS B 1 798 ? 1.476 -19.094 24.75 1 92.94 798 LYS B C 1
ATOM 13880 O O . LYS B 1 798 ? 0.934 -19.156 23.641 1 92.94 798 LYS B O 1
ATOM 13885 N N . LYS B 1 799 ? 2.043 -17.984 25.25 1 94.62 799 LYS B N 1
ATOM 13886 C CA . LYS B 1 799 ? 2.109 -16.781 24.422 1 94.62 799 LYS B CA 1
ATOM 13887 C C . LYS B 1 799 ? 3.123 -16.938 23.297 1 94.62 799 LYS B C 1
ATOM 13889 O O . LYS B 1 799 ? 4.188 -17.531 23.5 1 94.62 799 LYS B O 1
ATOM 13894 N N . ARG B 1 800 ? 2.732 -16.453 22.188 1 96.12 800 ARG B N 1
ATOM 13895 C CA . ARG B 1 800 ? 3.566 -16.641 21 1 96.12 800 ARG B CA 1
ATOM 13896 C C . ARG B 1 800 ? 4.316 -15.359 20.641 1 96.12 800 ARG B C 1
ATOM 13898 O O . ARG B 1 800 ? 3.771 -14.258 20.781 1 96.12 800 ARG B O 1
ATOM 13905 N N . LEU B 1 801 ? 5.496 -15.531 20.156 1 96.19 801 LEU B N 1
ATOM 13906 C CA . LEU B 1 801 ? 6.414 -14.445 19.828 1 96.19 801 LEU B CA 1
ATOM 13907 C C . LEU B 1 801 ? 5.816 -13.523 18.781 1 96.19 801 LEU B C 1
ATOM 13909 O O . LEU B 1 801 ? 6.008 -12.305 18.828 1 96.19 801 LEU B O 1
ATOM 13913 N N . GLY B 1 802 ? 5.062 -14.062 17.844 1 95.6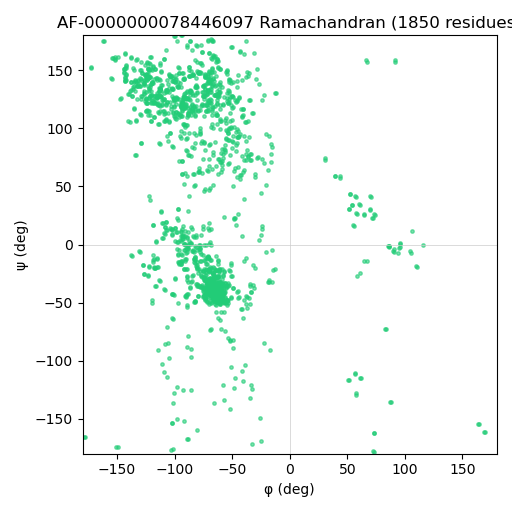9 802 GLY B N 1
ATOM 13914 C CA . GLY B 1 802 ? 4.52 -13.297 16.734 1 95.69 802 GLY B CA 1
ATOM 13915 C C . GLY B 1 802 ? 3.418 -12.344 17.141 1 95.69 802 GLY B C 1
ATOM 13916 O O . GLY B 1 802 ? 3.043 -11.453 16.359 1 95.69 802 GLY B O 1
ATOM 13917 N N . ARG B 1 803 ? 2.943 -12.469 18.344 1 94.94 803 ARG B N 1
ATOM 13918 C CA . ARG B 1 803 ? 1.896 -11.57 18.812 1 94.94 803 ARG B CA 1
ATOM 13919 C C . ARG B 1 803 ? 2.424 -10.625 19.891 1 94.94 803 ARG B C 1
ATOM 13921 O O . ARG B 1 803 ? 1.66 -9.852 20.469 1 94.94 803 ARG B O 1
ATOM 13928 N N . CYS B 1 804 ? 3.719 -10.703 20.125 1 93 804 CYS B N 1
ATOM 13929 C CA . CYS B 1 804 ? 4.32 -9.914 21.188 1 93 804 CYS B CA 1
ATOM 13930 C C . CYS B 1 804 ? 5.164 -8.781 20.625 1 93 804 CYS B C 1
ATOM 13932 O O . CYS B 1 804 ? 6.211 -9.023 20.016 1 93 804 CYS B O 1
ATOM 13934 N N . VAL B 1 805 ? 4.738 -7.605 20.844 1 89.81 805 VAL B N 1
ATOM 13935 C CA . VAL B 1 805 ? 5.441 -6.449 20.297 1 89.81 805 VAL B CA 1
ATOM 13936 C C . VAL B 1 805 ? 6.293 -5.801 21.391 1 89.81 805 VAL B C 1
ATOM 13938 O O . VAL B 1 805 ? 7.457 -5.473 21.156 1 89.81 805 VAL B O 1
ATOM 13941 N N . ASN B 1 806 ? 5.832 -5.633 22.594 1 86.69 806 ASN B N 1
ATOM 13942 C CA . ASN B 1 806 ? 6.512 -4.887 23.656 1 86.69 806 ASN B CA 1
ATOM 13943 C C . ASN B 1 806 ? 6.977 -5.805 24.781 1 86.69 806 ASN B C 1
ATOM 13945 O O . ASN B 1 806 ? 7.184 -5.355 25.906 1 86.69 806 ASN B O 1
ATOM 13949 N N . ASN B 1 807 ? 7.254 -7.047 24.469 1 88.62 807 ASN B N 1
ATOM 13950 C CA . ASN B 1 807 ? 7.508 -8 25.531 1 88.62 807 ASN B CA 1
ATOM 13951 C C . ASN B 1 807 ? 8.938 -8.539 25.484 1 88.62 807 ASN B C 1
ATOM 13953 O O . ASN B 1 807 ? 9.32 -9.383 26.297 1 88.62 807 ASN B O 1
ATOM 13957 N N . LEU B 1 808 ? 9.672 -8.094 24.641 1 92.38 808 LEU B N 1
ATOM 13958 C CA . LEU B 1 808 ? 10.984 -8.703 24.469 1 92.38 808 LEU B CA 1
ATOM 13959 C C . LEU B 1 808 ? 12.039 -7.969 25.281 1 92.38 808 LEU B C 1
ATOM 13961 O O . LEU B 1 808 ? 12.867 -7.246 24.734 1 92.38 808 LEU B O 1
ATOM 13965 N N . PHE B 1 809 ? 12.008 -8.125 26.578 1 87.75 809 PHE B N 1
ATOM 13966 C CA . PHE B 1 809 ? 12.938 -7.566 27.547 1 87.75 809 PHE B CA 1
ATOM 13967 C C . PHE B 1 809 ? 13.219 -8.562 28.672 1 87.75 809 PHE B C 1
ATOM 13969 O O . PHE B 1 809 ? 12.531 -9.586 28.781 1 87.75 809 PHE B O 1
ATOM 13976 N N . THR B 1 810 ? 14.391 -8.461 29.328 1 86.62 810 THR B N 1
ATOM 13977 C CA . THR B 1 810 ? 14.734 -9.242 30.516 1 86.62 810 THR B CA 1
ATOM 13978 C C . THR B 1 810 ? 14.82 -8.352 31.75 1 86.62 810 THR B C 1
ATOM 13980 O O . THR B 1 810 ? 14.977 -7.137 31.625 1 86.62 810 THR B O 1
ATOM 13983 N N . PHE B 1 811 ? 14.5 -8.891 32.875 1 77.25 811 PHE B N 1
ATOM 13984 C CA . PHE B 1 811 ? 14.648 -8.172 34.125 1 77.25 811 PHE B CA 1
ATOM 13985 C C . PHE B 1 811 ? 16.016 -8.438 34.75 1 77.25 811 PHE B C 1
ATOM 13987 O O . PHE B 1 811 ? 16.453 -9.586 34.812 1 77.25 811 PHE B O 1
ATOM 13994 N N . SER B 1 812 ? 16.938 -7.488 34.625 1 64.56 812 SER B N 1
ATOM 13995 C CA . SER B 1 812 ? 18.219 -7.621 35.312 1 64.56 812 SER B CA 1
ATOM 13996 C C . SER B 1 812 ? 18.234 -6.871 36.625 1 64.56 812 SER B C 1
ATOM 13998 O O . SER B 1 812 ? 17.469 -5.918 36.812 1 64.56 812 SER B O 1
ATOM 14000 N N . GLU B 1 813 ? 18.859 -7.414 37.781 1 55.19 813 GLU B N 1
ATOM 14001 C CA . GLU B 1 813 ? 19.016 -6.738 39.062 1 55.19 813 GLU B CA 1
ATOM 14002 C C . GLU B 1 813 ? 19.703 -5.387 38.906 1 55.19 813 GLU B C 1
ATOM 14004 O O . GLU B 1 813 ? 20.594 -5.242 38.062 1 55.19 813 GLU B O 1
ATOM 14009 N N . ILE B 1 814 ? 19.047 -4.309 39.375 1 50.09 814 ILE B N 1
ATOM 14010 C CA . ILE B 1 814 ? 19.594 -2.961 39.281 1 50.09 814 ILE B CA 1
ATOM 14011 C C . ILE B 1 814 ? 20.938 -2.91 40 1 50.09 814 ILE B C 1
ATOM 14013 O O . ILE B 1 814 ? 21.016 -3.102 41.219 1 50.09 814 ILE B O 1
ATOM 14017 N N . GLU B 1 815 ? 22.047 -3.328 39.375 1 48.16 815 GLU B N 1
ATOM 14018 C CA . GLU B 1 815 ? 23.219 -3.133 40.219 1 48.16 815 GLU B CA 1
ATOM 14019 C C . GLU B 1 815 ? 23.359 -1.674 40.656 1 48.16 815 GLU B C 1
ATOM 14021 O O . GLU B 1 815 ? 23.734 -1.387 41.781 1 48.16 815 GLU B O 1
ATOM 14026 N N . ASP B 1 816 ? 23.812 -0.663 39.719 1 41.12 816 ASP B N 1
ATOM 14027 C CA . ASP B 1 816 ? 24.062 0.733 40.062 1 41.12 816 ASP B CA 1
ATOM 14028 C C . ASP B 1 816 ? 22.859 1.608 39.75 1 41.12 816 ASP B C 1
ATOM 14030 O O . ASP B 1 816 ? 22.328 1.576 38.625 1 41.12 816 ASP B O 1
ATOM 14034 N N . PRO B 1 817 ? 22.219 2.078 40.906 1 39.66 817 PRO B N 1
ATOM 14035 C CA . PRO B 1 817 ? 21.047 2.947 40.844 1 39.66 817 PRO B CA 1
ATOM 14036 C C . PRO B 1 817 ? 21.125 3.965 39.719 1 39.66 817 PRO B C 1
ATOM 14038 O O . PRO B 1 817 ? 20.094 4.418 39.219 1 39.66 817 PRO B O 1
ATOM 14041 N N . GLU B 1 818 ? 22.297 4.594 39.562 1 37.81 818 GLU B N 1
ATOM 14042 C CA . GLU B 1 818 ? 22.469 5.684 38.594 1 37.81 818 GLU B CA 1
ATOM 14043 C C . GLU B 1 818 ? 22.141 5.234 37.188 1 37.81 818 GLU B C 1
ATOM 14045 O O . GLU B 1 818 ? 21.969 6.062 36.281 1 37.81 818 GLU B O 1
ATOM 14050 N N . LYS B 1 819 ? 22.344 3.953 37.062 1 40.25 819 LYS B N 1
ATOM 14051 C CA . LYS B 1 819 ? 22.172 3.475 35.688 1 40.25 819 LYS B CA 1
ATOM 14052 C C . LYS B 1 819 ? 20.734 3.006 35.438 1 40.25 819 LYS B C 1
ATOM 14054 O O . LYS B 1 819 ? 20.469 2.244 34.531 1 40.25 819 LYS B O 1
ATOM 14059 N N . VAL B 1 820 ? 19.922 3.117 36.438 1 40.72 820 VAL B N 1
ATOM 14060 C CA . VAL B 1 820 ? 18.516 2.785 36.219 1 40.72 820 VAL B CA 1
ATOM 14061 C C . VAL B 1 820 ? 18.031 3.477 34.938 1 40.72 820 VAL B C 1
ATOM 14063 O O . VAL B 1 820 ? 17.734 4.672 34.938 1 40.72 820 VAL B O 1
ATOM 14066 N N . ARG B 1 821 ? 18.547 3.109 33.75 1 39.56 821 ARG B N 1
ATOM 14067 C CA . ARG B 1 821 ? 18 3.586 32.469 1 39.56 821 ARG B CA 1
ATOM 14068 C C . ARG B 1 821 ? 16.578 3.092 32.281 1 39.56 821 ARG B C 1
ATOM 14070 O O . ARG B 1 821 ? 16.344 1.892 32.125 1 39.56 821 ARG B O 1
ATOM 14077 N N . GLY B 1 822 ? 15.539 3.475 33 1 41.59 822 GLY B N 1
ATOM 14078 C CA . GLY B 1 822 ? 14.133 3.223 32.75 1 41.59 822 GLY B CA 1
ATOM 14079 C C . GLY B 1 822 ? 13.805 3.053 31.281 1 41.59 822 GLY B C 1
ATOM 14080 O O . GLY B 1 822 ? 14.633 3.338 30.422 1 41.59 822 GLY B O 1
ATOM 14081 N N . TYR B 1 823 ? 12.719 2.236 31.031 1 49.34 823 TYR B N 1
ATOM 14082 C CA . TYR B 1 823 ? 12.188 2.041 29.688 1 49.34 823 TYR B CA 1
ATOM 14083 C C . TYR B 1 823 ? 11.93 3.379 29 1 49.34 823 TYR B C 1
ATOM 14085 O O . TYR B 1 823 ? 11.281 4.258 29.578 1 49.34 823 TYR B O 1
ATOM 14093 N N . ARG B 1 824 ? 12.758 3.744 28.219 1 58.12 824 ARG B N 1
ATOM 14094 C CA . ARG B 1 824 ? 12.711 5.039 27.547 1 58.12 824 ARG B CA 1
ATOM 14095 C C . ARG B 1 824 ? 11.789 4.988 26.328 1 58.12 824 ARG B C 1
ATOM 14097 O O . ARG B 1 824 ? 11.867 4.055 25.531 1 58.12 824 ARG B O 1
ATOM 14104 N N . SER B 1 825 ? 10.664 5.711 26.5 1 66.5 825 SER B N 1
ATOM 14105 C CA . SER B 1 825 ? 9.883 5.938 25.281 1 66.5 825 SER B CA 1
ATOM 14106 C C . SER B 1 825 ? 10.734 6.551 24.172 1 66.5 825 SER B C 1
ATOM 14108 O O . SER B 1 825 ? 11.766 7.168 24.453 1 66.5 825 SER B O 1
ATOM 14110 N N . THR B 1 826 ? 10.602 6.027 23.141 1 69.75 826 THR B N 1
ATOM 14111 C CA . THR B 1 826 ? 11.398 6.52 22.031 1 69.75 826 THR B CA 1
ATOM 14112 C C . THR B 1 826 ? 10.508 7.172 20.969 1 69.75 826 THR B C 1
ATOM 14114 O O . THR B 1 826 ? 9.328 6.84 20.859 1 69.75 826 THR B O 1
ATOM 14117 N N . LEU B 1 827 ? 10.93 8.188 20.594 1 69.31 827 LEU B N 1
ATOM 14118 C CA . LEU B 1 827 ? 10.375 8.82 19.406 1 69.31 827 LEU B CA 1
ATOM 14119 C C . LEU B 1 827 ? 11.391 8.836 18.281 1 69.31 827 LEU B C 1
ATOM 14121 O O . LEU B 1 827 ? 12.422 9.5 18.375 1 69.31 827 LEU B O 1
ATOM 14125 N N . CYS B 1 828 ? 11.008 8.094 17.281 1 63.41 828 CYS B N 1
ATOM 14126 C CA . CYS B 1 828 ? 11.984 7.898 16.219 1 63.41 828 CYS B CA 1
ATOM 14127 C C . CYS B 1 828 ? 13.266 7.281 16.781 1 63.41 828 CYS B C 1
ATOM 14129 O O . CYS B 1 828 ? 13.227 6.262 17.469 1 63.41 828 CYS B O 1
ATOM 14131 N N . SER B 1 829 ? 14.422 7.836 16.5 1 63.34 829 SER B N 1
ATOM 14132 C CA . SER B 1 829 ? 15.68 7.27 16.969 1 63.34 829 SER B CA 1
ATOM 14133 C C . SER B 1 829 ? 16.109 7.891 18.297 1 63.34 829 SER B C 1
ATOM 14135 O O . SER B 1 829 ? 17.156 7.535 18.844 1 63.34 829 SER B O 1
ATOM 14137 N N . ILE B 1 830 ? 15.188 8.719 18.891 1 66.5 830 ILE B N 1
ATOM 14138 C CA . ILE B 1 830 ? 15.57 9.445 20.094 1 66.5 830 ILE B CA 1
ATOM 14139 C C . ILE B 1 830 ? 14.922 8.797 21.312 1 66.5 830 ILE B C 1
ATOM 14141 O O . ILE B 1 830 ? 13.742 8.453 21.281 1 66.5 830 ILE B O 1
ATOM 14145 N N . VAL B 1 831 ? 15.742 8.57 22.281 1 67.94 831 VAL B N 1
ATOM 14146 C CA . VAL B 1 831 ? 15.266 8.023 23.547 1 67.94 831 VAL B CA 1
ATOM 14147 C C . VAL B 1 831 ? 14.766 9.156 24.453 1 67.94 831 VAL B C 1
ATOM 14149 O O . VAL B 1 831 ? 15.477 10.141 24.672 1 67.94 831 VAL B O 1
ATOM 14152 N N . LEU B 1 832 ? 13.508 9.117 24.75 1 69.38 832 LEU B N 1
ATOM 14153 C CA . LEU B 1 832 ? 12.922 10.141 25.609 1 69.38 832 LEU B CA 1
ATOM 14154 C C . LEU B 1 832 ? 13.141 9.797 27.078 1 69.38 832 LEU B C 1
ATOM 14156 O O . LEU B 1 832 ? 13.227 8.625 27.453 1 69.38 832 LEU B O 1
ATOM 14160 N N . PRO B 1 833 ? 13.32 10.867 27.891 1 62.38 833 PRO B N 1
ATOM 14161 C CA . PRO B 1 833 ? 13.531 10.633 29.328 1 62.38 833 PRO B CA 1
ATOM 14162 C C . PRO B 1 833 ? 12.422 9.797 29.969 1 62.38 833 PRO B C 1
ATOM 14164 O O . PRO B 1 833 ? 11.281 9.828 29.5 1 62.38 833 PRO B O 1
ATOM 14167 N N . PHE B 1 834 ? 12.82 8.992 30.969 1 57.81 834 PHE B N 1
ATOM 14168 C CA . PHE B 1 834 ? 11.914 8.094 31.672 1 57.81 834 PHE B CA 1
ATOM 14169 C C . PHE B 1 834 ? 10.852 8.875 32.438 1 57.81 834 PHE B C 1
ATOM 14171 O O . PHE B 1 834 ? 11.133 9.938 33 1 57.81 834 PHE B O 1
ATOM 14178 N N . THR B 1 835 ? 9.633 8.672 32.125 1 54.31 835 THR B N 1
ATOM 14179 C CA . THR B 1 835 ? 8.633 9.188 33.031 1 54.31 835 THR B CA 1
ATOM 14180 C C . THR B 1 835 ? 8.391 8.203 34.188 1 54.31 835 THR B C 1
ATOM 14182 O O . THR B 1 835 ? 8.508 6.992 34 1 54.31 835 THR B O 1
ATOM 14185 N N . MET B 1 836 ? 8.672 8.453 35.406 1 42.75 836 MET B N 1
ATOM 14186 C CA . MET B 1 836 ? 8.477 7.637 36.594 1 42.75 836 MET B CA 1
ATOM 14187 C C . MET B 1 836 ? 7.219 6.785 36.469 1 42.75 836 MET B C 1
ATOM 14189 O O . MET B 1 836 ? 7.078 5.773 37.156 1 42.75 836 MET B O 1
ATOM 14193 N N . GLU B 1 837 ? 6.148 7.332 35.938 1 43.72 837 GLU B N 1
ATOM 14194 C CA . GLU B 1 837 ? 4.918 6.672 36.344 1 43.72 837 GLU B CA 1
ATOM 14195 C C . GLU B 1 837 ? 4.758 5.316 35.688 1 43.72 837 GLU B C 1
ATOM 14197 O O . GLU B 1 837 ? 3.656 4.766 35.625 1 43.72 837 GLU B O 1
ATOM 14202 N N . GLU B 1 838 ? 5.555 4.789 34.875 1 39.75 838 GLU B N 1
ATOM 14203 C CA . GLU B 1 838 ? 4.992 3.449 34.75 1 39.75 838 GLU B CA 1
ATOM 14204 C C . GLU B 1 838 ? 4.547 2.898 36.094 1 39.75 838 GLU B C 1
ATOM 14206 O O . GLU B 1 838 ? 5.133 1.941 36.625 1 39.75 838 GLU B O 1
ATOM 14211 N N . SER B 1 839 ? 4.539 3.549 37.094 1 33 839 SER B N 1
ATOM 14212 C CA . SER B 1 839 ? 4.395 3.096 38.469 1 33 839 SER B CA 1
ATOM 14213 C C . SER B 1 839 ? 3.162 2.215 38.625 1 33 839 SER B C 1
ATOM 14215 O O . SER B 1 839 ? 3.246 1.121 39.188 1 33 839 SER B O 1
ATOM 14217 N N . SER B 1 840 ? 1.843 2.83 38.812 1 34.09 840 SER B N 1
ATOM 14218 C CA . SER B 1 840 ? 0.824 2.148 39.625 1 34.09 840 SER B CA 1
ATOM 14219 C C . SER B 1 840 ? 0.27 0.934 38.875 1 34.09 840 SER B C 1
ATOM 14221 O O . SER B 1 840 ? -0.474 0.138 39.469 1 34.09 840 SER B O 1
ATOM 14223 N N . LEU B 1 841 ? -0.059 0.994 37.656 1 34.59 841 LEU B N 1
ATOM 14224 C CA . LEU B 1 841 ? -0.75 -0.223 37.25 1 34.59 841 LEU B CA 1
ATOM 14225 C C . LEU B 1 841 ? 0.12 -1.451 37.5 1 34.59 841 LEU B C 1
ATOM 14227 O O . LEU B 1 841 ? -0.385 -2.574 37.562 1 34.59 841 LEU B O 1
ATOM 14231 N N . HIS B 1 842 ? 1.308 -1.563 36.938 1 34.66 842 HIS B N 1
ATOM 14232 C CA . HIS B 1 842 ? 2.104 -2.68 37.438 1 34.66 842 HIS B CA 1
ATOM 14233 C C . HIS B 1 842 ? 2.988 -2.248 38.594 1 34.66 842 HIS B C 1
ATOM 14235 O O . HIS B 1 842 ? 3.705 -1.248 38.5 1 34.66 842 HIS B O 1
ATOM 14241 N N . ARG B 1 843 ? 2.559 -2.441 39.938 1 34.97 843 ARG B N 1
ATOM 14242 C CA . ARG B 1 843 ? 3.473 -2.396 41.062 1 34.97 843 ARG B CA 1
ATOM 14243 C C . ARG B 1 843 ? 4.918 -2.566 40.625 1 34.97 843 ARG B C 1
ATOM 14245 O O . ARG B 1 843 ? 5.27 -3.58 40 1 34.97 843 ARG B O 1
ATOM 14252 N N . PRO B 1 844 ? 5.66 -1.461 40.375 1 36.94 844 PRO B N 1
ATOM 14253 C CA . PRO B 1 844 ? 7.078 -1.804 40.219 1 36.94 844 PRO B CA 1
ATOM 14254 C C . PRO B 1 844 ? 7.496 -2.955 41.125 1 36.94 844 PRO B C 1
ATOM 14256 O O . PRO B 1 844 ? 7.305 -2.885 42.344 1 36.94 844 PRO B O 1
ATOM 14259 N N . LYS B 1 845 ? 7.273 -4.141 40.938 1 38.94 845 LYS B N 1
ATOM 14260 C CA . LYS B 1 845 ? 8.195 -4.895 41.781 1 38.94 845 LYS B CA 1
ATOM 14261 C C . LYS B 1 845 ? 9.523 -4.16 41.969 1 38.94 845 LYS B C 1
ATOM 14263 O O . LYS B 1 845 ? 10.07 -3.641 41 1 38.94 845 LYS B O 1
ATOM 14268 N N . LYS B 1 846 ? 9.969 -3.65 43.125 1 43 846 LYS B N 1
ATOM 14269 C CA . LYS B 1 846 ? 11.117 -2.857 43.562 1 43 846 LYS B CA 1
ATOM 14270 C C . LYS B 1 846 ? 12.234 -2.9 42.5 1 43 846 LYS B C 1
ATOM 14272 O O . LYS B 1 846 ? 12.742 -1.857 42.094 1 43 846 LYS B O 1
ATOM 14277 N N . ASP B 1 847 ? 13.281 -3.879 42.5 1 44.97 847 ASP B N 1
ATOM 14278 C CA . ASP B 1 847 ? 14.719 -3.883 42.25 1 44.97 847 ASP B CA 1
ATOM 14279 C C . ASP B 1 847 ? 15.039 -4.223 40.812 1 44.97 847 ASP B C 1
ATOM 14281 O O . ASP B 1 847 ? 16.188 -4.531 40.469 1 44.97 847 ASP B O 1
ATOM 14285 N N . LYS B 1 848 ? 14.031 -4.395 39.844 1 57.47 848 LYS B N 1
ATOM 14286 C CA . LYS B 1 848 ? 14.625 -4.957 38.625 1 57.47 848 LYS B CA 1
ATOM 14287 C C . LYS B 1 848 ? 14.453 -4.012 37.438 1 57.47 848 LYS B C 1
ATOM 14289 O O . LYS B 1 848 ? 13.406 -3.389 37.281 1 57.47 848 LYS B O 1
ATOM 14294 N N . LYS B 1 849 ? 15.492 -3.611 36.844 1 61.88 849 LYS B N 1
ATOM 14295 C CA . LYS B 1 849 ? 15.555 -2.805 35.625 1 61.88 849 LYS B CA 1
ATOM 14296 C C . LYS B 1 849 ? 15.234 -3.646 34.406 1 61.88 849 LYS B C 1
ATOM 14298 O O . LYS B 1 849 ? 15.703 -4.781 34.281 1 61.88 849 LYS B O 1
ATOM 14303 N N . ARG B 1 850 ? 14.234 -3.154 33.531 1 74.62 850 ARG B N 1
ATOM 14304 C CA . ARG B 1 850 ? 13.938 -3.785 32.25 1 74.62 850 ARG B CA 1
ATOM 14305 C C . ARG B 1 850 ? 15.055 -3.518 31.234 1 74.62 850 ARG B C 1
ATOM 14307 O O . ARG B 1 850 ? 15.469 -2.373 31.062 1 74.62 850 ARG B O 1
ATOM 14314 N N . THR B 1 851 ? 15.633 -4.52 30.781 1 79.81 851 THR B N 1
ATOM 14315 C CA . THR B 1 851 ? 16.625 -4.418 29.719 1 79.81 851 THR B CA 1
ATOM 14316 C C . THR B 1 851 ? 16.094 -5.016 28.422 1 79.81 851 THR B C 1
ATOM 14318 O O . THR B 1 851 ? 15.82 -6.215 28.344 1 79.81 851 THR B O 1
ATOM 14321 N N . TRP B 1 852 ? 15.938 -4.195 27.453 1 86.31 852 TRP B N 1
ATOM 14322 C CA . TRP B 1 852 ? 15.414 -4.645 26.172 1 86.31 852 TRP B CA 1
ATOM 14323 C C . TRP B 1 852 ? 16.438 -5.52 25.453 1 86.31 852 TRP B C 1
ATOM 14325 O O . TRP B 1 852 ? 17.641 -5.238 25.469 1 86.31 852 TRP B O 1
ATOM 14335 N N . LEU B 1 853 ? 15.945 -6.539 24.859 1 91.88 853 LEU B N 1
ATOM 14336 C CA . LEU B 1 853 ? 16.828 -7.391 24.047 1 91.88 853 LEU B CA 1
ATOM 14337 C C . LEU B 1 853 ? 17.312 -6.652 22.812 1 91.88 853 LEU B C 1
ATOM 14339 O O . LEU B 1 853 ? 16.609 -5.781 22.297 1 91.88 853 LEU B O 1
ATOM 14343 N N . ASP B 1 854 ? 18.484 -6.953 22.375 1 90.62 854 ASP B N 1
ATOM 14344 C CA . ASP B 1 854 ? 19.031 -6.34 21.156 1 90.62 854 ASP B CA 1
ATOM 14345 C C . ASP B 1 854 ? 18.453 -7 19.906 1 90.62 854 ASP B C 1
ATOM 14347 O O . ASP B 1 854 ? 19.188 -7.633 19.141 1 90.62 854 ASP B O 1
ATOM 14351 N N . VAL B 1 855 ? 17.188 -6.891 19.734 1 95 855 VAL B N 1
ATOM 14352 C CA . VAL B 1 855 ? 16.453 -7.352 18.562 1 95 855 VAL B CA 1
ATOM 14353 C C . VAL B 1 855 ? 15.562 -6.23 18.047 1 95 855 VAL B C 1
ATOM 14355 O O . VAL B 1 855 ? 15.25 -5.285 18.766 1 95 855 VAL B O 1
ATOM 14358 N N . ASP B 1 856 ? 15.305 -6.184 16.781 1 94.44 856 ASP B N 1
ATOM 14359 C CA . ASP B 1 856 ? 14.359 -5.238 16.203 1 94.44 856 ASP B CA 1
ATOM 14360 C C . ASP B 1 856 ? 12.977 -5.863 16.031 1 94.44 856 ASP B C 1
ATOM 14362 O O . ASP B 1 856 ? 12.805 -6.812 15.273 1 94.44 856 ASP B O 1
ATOM 14366 N N . VAL B 1 857 ? 12.039 -5.383 16.797 1 96.5 857 VAL B N 1
ATOM 14367 C CA . VAL B 1 857 ? 10.672 -5.859 16.672 1 96.5 857 VAL B CA 1
ATOM 14368 C C . VAL B 1 857 ? 9.867 -4.906 15.789 1 96.5 857 VAL B C 1
ATOM 14370 O O . VAL B 1 857 ? 9.68 -3.738 16.141 1 96.5 857 VAL B O 1
ATOM 14373 N N . ILE B 1 858 ? 9.461 -5.324 14.68 1 95.81 858 ILE B N 1
ATOM 14374 C CA . ILE B 1 858 ? 8.672 -4.52 13.758 1 95.81 858 ILE B CA 1
ATOM 14375 C C . ILE B 1 858 ? 7.184 -4.797 13.977 1 95.81 858 ILE B C 1
ATOM 14377 O O . ILE B 1 858 ? 6.715 -5.914 13.742 1 95.81 858 ILE B O 1
ATOM 14381 N N . ASP B 1 859 ? 6.438 -3.818 14.336 1 92.44 859 ASP B N 1
ATOM 14382 C CA . ASP B 1 859 ? 5.004 -3.92 14.594 1 92.44 859 ASP B CA 1
ATOM 14383 C C . ASP B 1 859 ? 4.203 -3.771 13.305 1 92.44 859 ASP B C 1
ATOM 14385 O O . ASP B 1 859 ? 4.133 -2.68 12.734 1 92.44 859 ASP B O 1
ATOM 14389 N N . THR B 1 860 ? 3.516 -4.801 12.883 1 90.69 860 THR B N 1
ATOM 14390 C CA . THR B 1 860 ? 2.736 -4.777 11.648 1 90.69 860 THR B CA 1
ATOM 14391 C C . THR B 1 860 ? 1.242 -4.734 11.953 1 90.69 860 THR B C 1
ATOM 14393 O O . THR B 1 860 ? 0.417 -5.027 11.086 1 90.69 860 THR B O 1
ATOM 14396 N N . THR B 1 861 ? 0.843 -4.371 13.055 1 87.25 861 THR B N 1
ATOM 14397 C CA . THR B 1 861 ? -0.534 -4.426 13.531 1 87.25 861 THR B CA 1
ATOM 14398 C C . THR B 1 861 ? -1.422 -3.477 12.734 1 87.25 861 THR B C 1
ATOM 14400 O O . THR B 1 861 ? -2.58 -3.793 12.453 1 87.25 861 THR B O 1
ATOM 14403 N N . CYS B 1 862 ? -0.875 -2.4 12.305 1 78.81 862 CYS B N 1
ATOM 14404 C CA . CYS B 1 862 ? -1.719 -1.39 11.672 1 78.81 862 CYS B CA 1
ATOM 14405 C C . CYS B 1 862 ? -1.589 -1.438 10.156 1 78.81 862 CYS B C 1
ATOM 14407 O O . CYS B 1 862 ? -2.146 -0.593 9.453 1 78.81 862 CYS B O 1
ATOM 14409 N N . LEU B 1 863 ? -0.953 -2.379 9.664 1 80.44 863 LEU B N 1
ATOM 14410 C CA . LEU B 1 863 ? -0.872 -2.512 8.219 1 80.44 863 LEU B CA 1
ATOM 14411 C C . LEU B 1 863 ? -2.184 -3.039 7.645 1 80.44 863 LEU B C 1
ATOM 14413 O O . LEU B 1 863 ? -2.816 -3.916 8.234 1 80.44 863 LEU B O 1
ATOM 14417 N N . GLY B 1 864 ? -2.672 -2.455 6.504 1 70.31 864 GLY B N 1
ATOM 14418 C CA . GLY B 1 864 ? -3.973 -2.861 6 1 70.31 864 GLY B CA 1
ATOM 14419 C C . GLY B 1 864 ? -3.941 -3.281 4.539 1 70.31 864 GLY B C 1
ATOM 14420 O O . GLY B 1 864 ? -4.797 -4.047 4.09 1 70.31 864 GLY B O 1
ATOM 14421 N N . SER B 1 865 ? -3.018 -2.82 3.748 1 63.75 865 SER B N 1
ATOM 14422 C CA . SER B 1 865 ? -3.018 -3.164 2.33 1 63.75 865 SER B CA 1
ATOM 14423 C C . SER B 1 865 ? -2.639 -4.625 2.117 1 63.75 865 SER B C 1
ATOM 14425 O O . SER B 1 865 ? -1.586 -5.074 2.576 1 63.75 865 SER B O 1
ATOM 14427 N N . ASN B 1 866 ? -3.561 -5.395 1.399 1 62.09 866 ASN B N 1
ATOM 14428 C CA . ASN B 1 866 ? -3.33 -6.801 1.091 1 62.09 866 ASN B CA 1
ATOM 14429 C C . ASN B 1 866 ? -3.117 -7.625 2.357 1 62.09 866 ASN B C 1
ATOM 14431 O O . ASN B 1 866 ? -2.248 -8.5 2.396 1 62.09 866 ASN B O 1
ATOM 14435 N N . VAL B 1 867 ? -3.676 -7.188 3.496 1 65.44 867 VAL B N 1
ATOM 14436 C CA . VAL B 1 867 ? -3.666 -7.965 4.73 1 65.44 867 VAL B CA 1
ATOM 14437 C C . VAL B 1 867 ? -5 -8.688 4.895 1 65.44 867 VAL B C 1
ATOM 14439 O O . VAL B 1 867 ? -6.055 -8.055 4.953 1 65.44 867 VAL B O 1
ATOM 14442 N N . HIS B 1 868 ? -4.891 -9.945 4.828 1 66.25 868 HIS B N 1
ATOM 14443 C CA . HIS B 1 868 ? -6.105 -10.75 4.93 1 66.25 868 HIS B CA 1
ATOM 14444 C C . HIS B 1 868 ? -6.66 -10.734 6.348 1 66.25 868 HIS B C 1
ATOM 14446 O O . HIS B 1 868 ? -6.012 -10.219 7.266 1 66.25 868 HIS B O 1
ATOM 14452 N N . ALA B 1 869 ? -7.754 -11.336 6.504 1 64.94 869 ALA B N 1
ATOM 14453 C CA . ALA B 1 869 ? -8.484 -11.273 7.766 1 64.94 869 ALA B CA 1
ATOM 14454 C C . ALA B 1 869 ? -7.734 -12.008 8.875 1 64.94 869 ALA B C 1
ATOM 14456 O O . ALA B 1 869 ? -7.781 -11.602 10.039 1 64.94 869 ALA B O 1
ATOM 14457 N N . MET B 1 870 ? -6.938 -13.078 8.5 1 72.5 870 MET B N 1
ATOM 14458 C CA . MET B 1 870 ? -6.195 -13.836 9.5 1 72.5 870 MET B CA 1
ATOM 14459 C C . MET B 1 870 ? -4.91 -13.117 9.891 1 72.5 870 MET B C 1
ATOM 14461 O O . MET B 1 870 ? -4.352 -13.375 10.961 1 72.5 870 MET B O 1
ATOM 14465 N N . ARG B 1 871 ? -4.465 -12.195 9.023 1 70.69 871 ARG B N 1
ATOM 14466 C CA . ARG B 1 871 ? -3.309 -11.336 9.25 1 70.69 871 ARG B CA 1
ATOM 14467 C C . ARG B 1 871 ? -2.072 -12.164 9.586 1 70.69 871 ARG B C 1
ATOM 14469 O O . ARG B 1 871 ? -1.294 -11.789 10.469 1 70.69 871 ARG B O 1
ATOM 14476 N N . HIS B 1 872 ? -1.959 -13.312 9.016 1 78.31 872 HIS B N 1
ATOM 14477 C CA . HIS B 1 872 ? -0.864 -14.219 9.352 1 78.31 872 HIS B CA 1
ATOM 14478 C C . HIS B 1 872 ? 0.089 -14.391 8.172 1 78.31 872 HIS B C 1
ATOM 14480 O O . HIS B 1 872 ? 1.276 -14.656 8.359 1 78.31 872 HIS B O 1
ATOM 14486 N N . SER B 1 873 ? -0.394 -14.32 6.984 1 76.38 873 SER B N 1
ATOM 14487 C CA . SER B 1 873 ? 0.43 -14.516 5.797 1 76.38 873 SER B CA 1
ATOM 14488 C C . SER B 1 873 ? 0.161 -13.438 4.754 1 76.38 873 SER B C 1
ATOM 14490 O O . SER B 1 873 ? -0.546 -13.68 3.771 1 76.38 873 SER B O 1
ATOM 14492 N N . TYR B 1 874 ? 0.634 -12.281 4.867 1 72.56 874 TYR B N 1
ATOM 14493 C CA . TYR B 1 874 ? 0.351 -11.195 3.93 1 72.56 874 TYR B CA 1
ATOM 14494 C C . TYR B 1 874 ? 1.638 -10.523 3.475 1 72.56 874 TYR B C 1
ATOM 14496 O O . TYR B 1 874 ? 1.636 -9.758 2.506 1 72.56 874 TYR B O 1
ATOM 14504 N N . TRP B 1 875 ? 2.709 -10.844 4 1 76.81 875 TRP B N 1
ATOM 14505 C CA . TRP B 1 875 ? 3.953 -10.094 3.867 1 76.81 875 TRP B CA 1
ATOM 14506 C C . TRP B 1 875 ? 4.508 -10.203 2.451 1 76.81 875 TRP B C 1
ATOM 14508 O O . TRP B 1 875 ? 5.266 -9.344 2.006 1 76.81 875 TRP B O 1
ATOM 14518 N N . PHE B 1 876 ? 4.145 -11.242 1.723 1 76.5 876 PHE B N 1
ATOM 14519 C CA . PHE B 1 876 ? 4.723 -11.414 0.396 1 76.5 876 PHE B CA 1
ATOM 14520 C C . PHE B 1 876 ? 3.957 -10.602 -0.641 1 76.5 876 PHE B C 1
ATOM 14522 O O . PHE B 1 876 ? 4.383 -10.5 -1.794 1 76.5 876 PHE B O 1
ATOM 14529 N N . LEU B 1 877 ? 2.861 -9.961 -0.273 1 76.06 877 LEU B N 1
ATOM 14530 C CA . LEU B 1 877 ? 2.109 -9.125 -1.2 1 76.06 877 LEU B CA 1
ATOM 14531 C C . LEU B 1 877 ? 2.066 -7.68 -0.718 1 76.06 877 LEU B C 1
ATOM 14533 O O . LEU B 1 877 ? 1.635 -6.789 -1.452 1 76.06 877 LEU B O 1
ATOM 14537 N N . ASN B 1 878 ? 2.439 -7.516 0.512 1 80.5 878 ASN B N 1
ATOM 14538 C CA . ASN B 1 878 ? 2.451 -6.156 1.047 1 80.5 878 ASN B CA 1
ATOM 14539 C C . ASN B 1 878 ? 3.732 -5.418 0.673 1 80.5 878 ASN B C 1
ATOM 14541 O O . ASN B 1 878 ? 4.82 -5.797 1.108 1 80.5 878 ASN B O 1
ATOM 14545 N N . ARG B 1 879 ? 3.6 -4.395 -0.029 1 79.88 879 ARG B N 1
ATOM 14546 C CA . ARG B 1 879 ? 4.75 -3.691 -0.587 1 79.88 879 ARG B CA 1
ATOM 14547 C C . ARG B 1 879 ? 5.621 -3.102 0.518 1 79.88 879 ARG B C 1
ATOM 14549 O O . ARG B 1 879 ? 6.848 -3.07 0.398 1 79.88 879 ARG B O 1
ATOM 14556 N N . GLU B 1 880 ? 5.047 -2.605 1.591 1 82.94 880 GLU B N 1
ATOM 14557 C CA . GLU B 1 880 ? 5.828 -2.018 2.678 1 82.94 880 GLU B CA 1
ATOM 14558 C C . GLU B 1 880 ? 6.766 -3.045 3.301 1 82.94 880 GLU B C 1
ATOM 14560 O O . GLU B 1 880 ? 7.938 -2.754 3.547 1 82.94 880 GLU B O 1
ATOM 14565 N N . VAL B 1 881 ? 6.227 -4.18 3.52 1 88.38 881 VAL B N 1
ATOM 14566 C CA . VAL B 1 881 ? 7.027 -5.23 4.133 1 88.38 881 VAL B CA 1
ATOM 14567 C C . VAL B 1 881 ? 8.086 -5.719 3.145 1 88.38 881 VAL B C 1
ATOM 14569 O O . VAL B 1 881 ? 9.227 -5.98 3.525 1 88.38 881 VAL B O 1
ATOM 14572 N N . MET B 1 882 ? 7.762 -5.797 1.899 1 87.56 882 MET B N 1
ATOM 14573 C CA . MET B 1 882 ? 8.688 -6.293 0.889 1 87.56 882 MET B CA 1
ATOM 14574 C C . MET B 1 882 ? 9.875 -5.348 0.728 1 87.56 882 MET B C 1
ATOM 14576 O O . MET B 1 882 ? 11.023 -5.793 0.61 1 87.56 882 MET B O 1
ATOM 14580 N N . GLU B 1 883 ? 9.586 -4.047 0.65 1 84.12 883 GLU B N 1
ATOM 14581 C CA . GLU B 1 883 ? 10.672 -3.08 0.548 1 84.12 883 GLU B CA 1
ATOM 14582 C C . GLU B 1 883 ? 11.539 -3.09 1.805 1 84.12 883 GLU B C 1
ATOM 14584 O O . GLU B 1 883 ? 12.75 -2.871 1.731 1 84.12 883 GLU B O 1
ATOM 14589 N N . ASP B 1 884 ? 10.852 -3.252 2.914 1 89.44 884 ASP B N 1
ATOM 14590 C CA . ASP B 1 884 ? 11.586 -3.355 4.172 1 89.44 884 ASP B CA 1
ATOM 14591 C C . ASP B 1 884 ? 12.508 -4.574 4.172 1 89.44 884 ASP B C 1
ATOM 14593 O O . ASP B 1 884 ? 13.656 -4.488 4.598 1 89.44 884 ASP B O 1
ATOM 14597 N N . LEU B 1 885 ? 12.023 -5.715 3.701 1 91.75 885 LEU B N 1
ATOM 14598 C CA . LEU B 1 885 ? 12.805 -6.941 3.615 1 91.75 885 LEU B CA 1
ATOM 14599 C C . LEU B 1 885 ? 14.008 -6.754 2.691 1 91.75 885 LEU B C 1
ATOM 14601 O O . LEU B 1 885 ? 15.086 -7.297 2.949 1 91.75 885 LEU B O 1
ATOM 14605 N N . ARG B 1 886 ? 13.781 -6.062 1.624 1 88.06 886 ARG B N 1
ATOM 14606 C CA . ARG B 1 886 ? 14.898 -5.82 0.717 1 88.06 886 ARG B CA 1
ATOM 14607 C C . ARG B 1 886 ? 16.016 -5.062 1.422 1 88.06 886 ARG B C 1
ATOM 14609 O O . ARG B 1 886 ? 17.203 -5.402 1.27 1 88.06 886 ARG B O 1
ATOM 14616 N N . ASP B 1 887 ? 15.672 -4.027 2.229 1 85 887 ASP B N 1
ATOM 14617 C CA . ASP B 1 887 ? 16.672 -3.273 2.969 1 85 887 ASP B CA 1
ATOM 14618 C C . ASP B 1 887 ? 17.359 -4.152 4.012 1 85 887 ASP B C 1
ATOM 14620 O O . ASP B 1 887 ? 18.562 -3.996 4.277 1 85 887 ASP B O 1
ATOM 14624 N N . LEU B 1 888 ? 16.625 -5.012 4.562 1 90.06 888 LEU B N 1
ATOM 14625 C CA . LEU B 1 888 ? 17.141 -5.902 5.594 1 90.06 888 LEU B CA 1
ATOM 14626 C C . LEU B 1 888 ? 18.141 -6.895 5.008 1 90.06 888 LEU B C 1
ATOM 14628 O O . LEU B 1 888 ? 19.188 -7.148 5.602 1 90.06 888 LEU B O 1
ATOM 14632 N N . ILE B 1 889 ? 17.859 -7.445 3.842 1 90.69 889 ILE B N 1
ATOM 14633 C CA . ILE B 1 889 ? 18.641 -8.539 3.285 1 90.69 889 ILE B CA 1
ATOM 14634 C C . ILE B 1 889 ? 19.781 -7.98 2.434 1 90.69 889 ILE B C 1
ATOM 14636 O O . ILE B 1 889 ? 20.938 -8.422 2.553 1 90.69 889 ILE B O 1
ATOM 14640 N N . VAL B 1 890 ? 19.516 -7.004 1.621 1 84.12 890 VAL B N 1
ATOM 14641 C CA . VAL B 1 890 ? 20.5 -6.504 0.671 1 84.12 890 VAL B CA 1
ATOM 14642 C C . VAL B 1 890 ? 21.438 -5.527 1.371 1 84.12 890 VAL B C 1
ATOM 14644 O O . VAL B 1 890 ? 22.656 -5.664 1.289 1 84.12 890 VAL B O 1
ATOM 14647 N N . SER B 1 891 ? 20.844 -4.523 2.133 1 77.5 891 SER B N 1
ATOM 14648 C CA . SER B 1 891 ? 21.672 -3.477 2.738 1 77.5 891 SER B CA 1
ATOM 14649 C C . SER B 1 891 ? 21.984 -3.799 4.191 1 77.5 891 SER B C 1
ATOM 14651 O O . SER B 1 891 ? 22.828 -3.143 4.809 1 77.5 891 SER B O 1
ATOM 14653 N N . ARG B 1 892 ? 21.359 -4.852 4.758 1 83.62 892 ARG B N 1
ATOM 14654 C CA . ARG B 1 892 ? 21.594 -5.277 6.133 1 83.62 892 ARG B CA 1
ATOM 14655 C C . ARG B 1 892 ? 21.438 -4.109 7.102 1 83.62 892 ARG B C 1
ATOM 14657 O O . ARG B 1 892 ? 22.281 -3.9 7.973 1 83.62 892 ARG B O 1
ATOM 14664 N N . LYS B 1 893 ? 20.359 -3.283 6.883 1 80.94 893 LYS B N 1
ATOM 14665 C CA . LYS B 1 893 ? 20.078 -2.137 7.738 1 80.94 893 LYS B CA 1
ATOM 14666 C C . LYS B 1 893 ? 19.234 -2.551 8.945 1 80.94 893 LYS B C 1
ATOM 14668 O O . LYS B 1 893 ? 18.266 -3.293 8.812 1 80.94 893 LYS B O 1
ATOM 14673 N N . ARG B 1 894 ? 19.75 -2.064 10.062 1 85.75 894 ARG B N 1
ATOM 14674 C CA . ARG B 1 894 ? 18.922 -2.227 11.25 1 85.75 894 ARG B CA 1
ATOM 14675 C C . ARG B 1 894 ? 17.688 -1.328 11.188 1 85.75 894 ARG B C 1
ATOM 14677 O O . ARG B 1 894 ? 17.609 -0.443 10.328 1 85.75 894 ARG B O 1
ATOM 14684 N N . ALA B 1 895 ? 16.75 -1.587 12.008 1 88.31 895 ALA B N 1
ATOM 14685 C CA . ALA B 1 895 ? 15.508 -0.815 11.984 1 88.31 895 ALA B CA 1
ATOM 14686 C C . ALA B 1 895 ? 15.781 0.671 12.203 1 88.31 895 ALA B C 1
ATOM 14688 O O . ALA B 1 895 ? 15.133 1.522 11.586 1 88.31 895 ALA B O 1
ATOM 14689 N N . GLU B 1 896 ? 16.734 1.05 12.969 1 79.31 896 GLU B N 1
ATOM 14690 C CA . GLU B 1 896 ? 17.062 2.434 13.297 1 79.31 896 GLU B CA 1
ATOM 14691 C C . GLU B 1 896 ? 17.562 3.188 12.07 1 79.31 896 GLU B C 1
ATOM 14693 O O . GLU B 1 896 ? 17.438 4.414 11.992 1 79.31 896 GLU B O 1
ATOM 14698 N N . GLN B 1 897 ? 18.094 2.41 11.117 1 77.25 897 GLN B N 1
ATOM 14699 C CA . GLN B 1 897 ? 18.656 3.023 9.922 1 77.25 897 GLN B CA 1
ATOM 14700 C C . GLN B 1 897 ? 17.594 3.137 8.82 1 77.25 897 GLN B C 1
ATOM 14702 O O . GLN B 1 897 ? 17.828 3.77 7.793 1 77.25 897 GLN B O 1
ATOM 14707 N N . ARG B 1 898 ? 16.516 2.525 8.945 1 80.94 898 ARG B N 1
ATOM 14708 C CA . ARG B 1 898 ? 15.438 2.586 7.965 1 80.94 898 ARG B CA 1
ATOM 14709 C C . ARG B 1 898 ? 14.422 3.666 8.328 1 80.94 898 ARG B C 1
ATOM 14711 O O . ARG B 1 898 ? 13.219 3.404 8.375 1 80.94 898 ARG B O 1
ATOM 14718 N N . THR B 1 899 ? 14.844 4.914 8.406 1 73.5 899 THR B N 1
ATOM 14719 C CA . THR B 1 899 ? 14.102 6.035 8.977 1 73.5 899 THR B CA 1
ATOM 14720 C C . THR B 1 899 ? 13 6.492 8.031 1 73.5 899 THR B C 1
ATOM 14722 O O . THR B 1 899 ? 12.047 7.148 8.453 1 73.5 899 THR B O 1
ATOM 14725 N N . SER B 1 900 ? 13.109 6.223 6.793 1 73.44 900 SER B N 1
ATOM 14726 C CA . SER B 1 900 ? 12.086 6.668 5.852 1 73.44 900 SER B CA 1
ATOM 14727 C C . SER B 1 900 ? 10.797 5.859 6.012 1 73.44 900 SER B C 1
ATOM 14729 O O . SER B 1 900 ? 9.727 6.316 5.621 1 73.44 900 SER B O 1
ATOM 14731 N N . ARG B 1 901 ? 10.922 4.699 6.688 1 83.38 901 ARG B N 1
ATOM 14732 C CA . ARG B 1 901 ? 9.758 3.826 6.723 1 83.38 901 ARG B CA 1
ATOM 14733 C C . ARG B 1 901 ? 9.344 3.521 8.164 1 83.38 901 ARG B C 1
ATOM 14735 O O . ARG B 1 901 ? 8.18 3.197 8.422 1 83.38 901 ARG B O 1
ATOM 14742 N N . LEU B 1 902 ? 10.344 3.59 9.039 1 86.81 902 LEU B N 1
ATOM 14743 C CA . LEU B 1 902 ? 10.055 3.115 10.391 1 86.81 902 LEU B CA 1
ATOM 14744 C C . LEU B 1 902 ? 10.336 4.207 11.414 1 86.81 902 LEU B C 1
ATOM 14746 O O . LEU B 1 902 ? 11.258 5.004 11.242 1 86.81 902 LEU B O 1
ATOM 14750 N N . ASP B 1 903 ? 9.492 4.254 12.445 1 84.19 903 ASP B N 1
ATOM 14751 C CA . ASP B 1 903 ? 9.703 5.047 13.656 1 84.19 903 ASP B CA 1
ATOM 14752 C C . ASP B 1 903 ? 9.758 4.156 14.898 1 84.19 903 ASP B C 1
ATOM 14754 O O . ASP B 1 903 ? 9.016 3.178 14.992 1 84.19 903 ASP B O 1
ATOM 14758 N N . ARG B 1 904 ? 10.625 4.465 15.766 1 85.81 904 ARG B N 1
ATOM 14759 C CA . ARG B 1 904 ? 10.711 3.707 17.016 1 85.81 904 ARG B CA 1
ATOM 14760 C C . ARG B 1 904 ? 9.547 4.047 17.938 1 85.81 904 ARG B C 1
ATOM 14762 O O . ARG B 1 904 ? 9.195 5.215 18.094 1 85.81 904 ARG B O 1
ATOM 14769 N N . SER B 1 905 ? 8.938 3.074 18.5 1 84.88 905 SER B N 1
ATOM 14770 C CA . SER B 1 905 ? 7.816 3.27 19.406 1 84.88 905 SER B CA 1
ATOM 14771 C C . SER B 1 905 ? 8.25 3.113 20.859 1 84.88 905 SER B C 1
ATOM 14773 O O . SER B 1 905 ? 8.172 4.062 21.641 1 84.88 905 SER B O 1
ATOM 14775 N N . LEU B 1 906 ? 8.703 1.935 21.219 1 82.44 906 LEU B N 1
ATOM 14776 C CA . LEU B 1 906 ? 9.117 1.636 22.578 1 82.44 906 LEU B CA 1
ATOM 14777 C C . LEU B 1 906 ? 10.258 0.622 22.594 1 82.44 906 LEU B C 1
ATOM 14779 O O . LEU B 1 906 ? 10.141 -0.457 22.016 1 82.44 906 LEU B O 1
ATOM 14783 N N . GLY B 1 907 ? 11.289 1.035 23.25 1 82.69 907 GLY B N 1
ATOM 14784 C CA . GLY B 1 907 ? 12.406 0.112 23.375 1 82.69 907 GLY B CA 1
ATOM 14785 C C . GLY B 1 907 ? 12.938 -0.365 22.031 1 82.69 907 GLY B C 1
ATOM 14786 O O . GLY B 1 907 ? 13.461 0.428 21.25 1 82.69 907 GLY B O 1
ATOM 14787 N N . ASN B 1 908 ? 12.68 -1.686 21.812 1 89.88 908 ASN B N 1
ATOM 14788 C CA . ASN B 1 908 ? 13.172 -2.289 20.578 1 89.88 908 ASN B CA 1
ATOM 14789 C C . ASN B 1 908 ? 12.047 -2.459 19.547 1 89.88 908 ASN B C 1
ATOM 14791 O O . ASN B 1 908 ? 12.211 -3.162 18.562 1 89.88 908 ASN B O 1
ATOM 14795 N N . ALA B 1 909 ? 10.922 -1.816 19.797 1 91.62 909 ALA B N 1
ATOM 14796 C CA . ALA B 1 909 ? 9.766 -1.935 18.906 1 91.62 909 ALA B CA 1
ATOM 14797 C C . ALA B 1 909 ? 9.711 -0.774 17.922 1 91.62 909 ALA B C 1
ATOM 14799 O O . ALA B 1 909 ? 9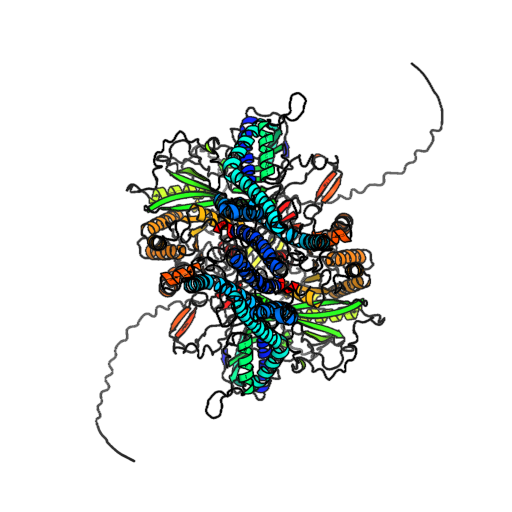.984 0.372 18.281 1 91.62 909 ALA B O 1
ATOM 14800 N N . TRP B 1 910 ? 9.445 -1.056 16.672 1 91.94 910 TRP B N 1
ATOM 14801 C CA . TRP B 1 910 ? 9.375 -0.086 15.578 1 91.94 910 TRP B CA 1
ATOM 14802 C C . TRP B 1 910 ? 8.039 -0.185 14.852 1 91.94 910 TRP B C 1
ATOM 14804 O O . TRP B 1 910 ? 7.48 -1.275 14.711 1 91.94 910 TRP B O 1
ATOM 14814 N N . VAL B 1 911 ? 7.52 0.959 14.375 1 90.69 911 VAL B N 1
ATOM 14815 C CA . VAL B 1 911 ? 6.234 1.015 13.688 1 90.69 911 VAL B CA 1
ATOM 14816 C C . VAL B 1 911 ? 6.41 1.646 12.312 1 90.69 911 VAL B C 1
ATOM 14818 O O . VAL B 1 911 ? 7.223 2.559 12.141 1 90.69 911 VAL B O 1
ATOM 14821 N N . TYR B 1 912 ? 5.602 1.118 11.289 1 88.75 912 TYR B N 1
ATOM 14822 C CA . TYR B 1 912 ? 5.668 1.648 9.93 1 88.75 912 TYR B CA 1
ATOM 14823 C C . TYR B 1 912 ? 5.004 3.018 9.844 1 88.75 912 TYR B C 1
ATOM 14825 O O . TYR B 1 912 ? 3.963 3.248 10.461 1 88.75 912 TYR B O 1
ATOM 14833 N N . ARG B 1 913 ? 5.586 3.859 9.008 1 85.69 913 ARG B N 1
ATOM 14834 C CA . ARG B 1 913 ? 4.992 5.148 8.664 1 85.69 913 ARG B CA 1
ATOM 14835 C C . ARG B 1 913 ? 4.051 5.02 7.477 1 85.69 913 ARG B C 1
ATOM 14837 O O . ARG B 1 913 ? 4.414 5.371 6.352 1 85.69 913 ARG B O 1
ATOM 14844 N N . VAL B 1 914 ? 2.881 4.52 7.668 1 81.25 914 VAL B N 1
ATOM 14845 C CA . VAL B 1 914 ? 1.934 4.273 6.586 1 81.25 914 VAL B CA 1
ATOM 14846 C C . VAL B 1 914 ? 0.516 4.59 7.059 1 81.25 914 VAL B C 1
ATOM 14848 O O . VAL B 1 914 ? 0.181 4.367 8.227 1 81.25 914 VAL B O 1
ATOM 14851 N N . ALA B 1 915 ? -0.206 5.172 6.125 1 77.06 915 ALA B N 1
ATOM 14852 C CA . ALA B 1 915 ? -1.617 5.418 6.41 1 77.06 915 ALA B CA 1
ATOM 14853 C C . ALA B 1 915 ? -2.42 4.121 6.363 1 77.06 915 ALA B C 1
ATOM 14855 O O . ALA B 1 915 ? -2.1 3.213 5.594 1 77.06 915 ALA B O 1
ATOM 14856 N N . PRO B 1 916 ? -3.436 4.031 7.246 1 74.62 916 PRO B N 1
ATOM 14857 C CA . PRO B 1 916 ? -4.328 2.873 7.148 1 74.62 916 PRO B CA 1
ATOM 14858 C C . PRO B 1 916 ? -5.051 2.799 5.805 1 74.62 916 PRO B C 1
ATOM 14860 O O . PRO B 1 916 ? -5.172 3.809 5.109 1 74.62 916 PRO B O 1
ATOM 14863 N N . VAL B 1 917 ? -5.375 1.55 5.402 1 70.38 917 VAL B N 1
ATOM 14864 C CA . VAL B 1 917 ? -5.992 1.335 4.098 1 70.38 917 VAL B CA 1
ATOM 14865 C C . VAL B 1 917 ? -7.422 1.873 4.109 1 70.38 917 VAL B C 1
ATOM 14867 O O . VAL B 1 917 ? -8.125 1.77 5.117 1 70.38 917 VAL B O 1
ATOM 14870 N N . ASN B 1 918 ? -7.918 2.471 3.055 1 61.19 918 ASN B N 1
ATOM 14871 C CA . ASN B 1 918 ? -9.266 2.934 2.754 1 61.19 918 ASN B CA 1
ATOM 14872 C C . ASN B 1 918 ? -9.625 4.18 3.559 1 61.19 918 ASN B C 1
ATOM 14874 O O . ASN B 1 918 ? -10.734 4.281 4.09 1 61.19 918 ASN B O 1
ATOM 14878 N N . ILE B 1 919 ? -8.648 4.988 3.982 1 58.75 919 ILE B N 1
ATOM 14879 C CA . ILE B 1 919 ? -8.977 6.262 4.613 1 58.75 919 ILE B CA 1
ATOM 14880 C C . ILE B 1 919 ? -9.531 7.227 3.572 1 58.75 919 ILE B C 1
ATOM 14882 O O . ILE B 1 919 ? -9.523 8.445 3.773 1 58.75 919 ILE B O 1
ATOM 14886 N N . ASN B 1 920 ? -9.914 6.73 2.367 1 52.16 920 ASN B N 1
ATOM 14887 C CA . ASN B 1 920 ? -10.336 7.605 1.279 1 52.16 920 ASN B CA 1
ATOM 14888 C C . ASN B 1 920 ? -11.438 8.57 1.729 1 52.16 920 ASN B C 1
ATOM 14890 O O . ASN B 1 920 ? -11.664 9.602 1.092 1 52.16 920 ASN B O 1
ATOM 14894 N N . THR B 1 921 ? -12.203 8.156 2.908 1 46.97 921 THR B N 1
ATOM 14895 C CA . THR B 1 921 ? -13.328 9.023 3.234 1 46.97 921 THR B CA 1
ATOM 14896 C C . THR B 1 921 ? -12.844 10.297 3.926 1 46.97 921 THR B C 1
ATOM 14898 O O . THR B 1 921 ? -13.641 11.203 4.195 1 46.97 921 THR B O 1
ATOM 14901 N N . ILE B 1 922 ? -11.781 10.227 4.465 1 45.97 922 ILE B N 1
ATOM 14902 C CA . ILE B 1 922 ? -11.383 11.383 5.27 1 45.97 922 ILE B CA 1
ATOM 14903 C C . ILE B 1 922 ? -11.531 12.656 4.445 1 45.97 922 ILE B C 1
ATOM 14905 O O . ILE B 1 922 ? -11.992 13.68 4.953 1 45.97 922 ILE B O 1
ATOM 14909 N N . PHE B 1 923 ? -11.047 12.609 3.207 1 43.16 923 PHE B N 1
ATOM 14910 C CA . PHE B 1 923 ? -11.133 13.867 2.469 1 43.16 923 PHE B CA 1
ATOM 14911 C C . PHE B 1 923 ? -12.406 13.922 1.635 1 43.16 923 PHE B C 1
ATOM 14913 O O . PHE B 1 923 ? -12.688 14.922 0.979 1 43.16 923 PHE B O 1
ATOM 14920 N N . GLU B 1 924 ? -13.023 12.812 1.479 1 41.84 924 GLU B N 1
ATOM 14921 C CA . GLU B 1 924 ? -14.312 12.906 0.804 1 41.84 924 GLU B CA 1
ATOM 14922 C C . GLU B 1 924 ? -15.297 13.75 1.609 1 41.84 924 GLU B C 1
ATOM 14924 O O . GLU B 1 924 ? -16.25 14.305 1.053 1 41.84 924 GLU B O 1
ATOM 14929 N N . THR B 1 925 ? -15.164 13.672 2.795 1 34.47 925 THR B N 1
ATOM 14930 C CA . THR B 1 925 ? -16.062 14.578 3.514 1 34.47 925 THR B CA 1
ATOM 14931 C C . THR B 1 925 ? -15.648 16.031 3.287 1 34.47 925 THR B C 1
ATOM 14933 O O . THR B 1 925 ? -16.328 16.953 3.752 1 34.47 925 THR B O 1
ATOM 14936 N N . MET B 1 926 ? -14.547 16.188 2.908 1 33.06 926 MET B N 1
ATOM 14937 C CA . MET B 1 926 ? -14.25 17.578 2.627 1 33.06 926 MET B CA 1
ATOM 14938 C C . MET B 1 926 ? -14.953 18.047 1.351 1 33.06 926 MET B C 1
ATOM 14940 O O . MET B 1 926 ? -15.016 19.234 1.068 1 33.06 926 MET B O 1
ATOM 14944 N N . PHE B 1 927 ? -15 17.234 0.252 1 28.91 927 PHE B N 1
ATOM 14945 C CA . PHE B 1 927 ? -15.797 17.734 -0.856 1 28.91 927 PHE B CA 1
ATOM 14946 C C . PHE B 1 927 ? -17.266 17.375 -0.67 1 28.91 927 PHE B C 1
ATOM 14948 O O . PHE B 1 927 ? -17.594 16.266 -0.227 1 28.91 927 PHE B O 1
#